Protein 4HPE (pdb70)

Nearest PDB structures (foldseek):
  4hpe-assembly4_D  TM=9.979E-01  e=3.459E-47  Clostridioides difficile 630
  4hpe-assembly2_B  TM=1.001E+00  e=4.977E-47  Clostridioides difficile 630
  4fdy-assembly2_B  TM=5.561E-01  e=5.856E-34  Staphylococcus aureus subsp. aureus Mu50
  8v3w-assembly1_b  TM=8.556E-01  e=1.035E-06  Clostridioides difficile
  8xud-assembly1_I  TM=8.449E-01  e=2.378E-06  Escherichia coli K-12

CATH classification: 1.10.530.10 (+1 more: 3.90.1720.10)

Organism: Clostridioides difficile (strain 630) (NCBI:txid272563)

B-factor: mean 50.08, std 15.59, range [21.88, 139.82]

Radius of gyration: 44.96 Å; Cα contacts (8 Å, |Δi|>4): 3256; chains: 6; bounding box: 81×116×144 Å

Foldseek 3Di:
DAAQDQLLFLLLCLCVLLVVLVNNVCSLLLSLCLCLPPSNPQQLSFQQVVVVHPTSPDGNVVNSNNLSNQLSVLVVLLVVLPAPESLQSQLCSQQPSVSSVQCSVPPSYDDVVSSQVSLCVVLVNDKDFAPDVVQCVVPNGIGRPGGGVRSVSSCNHVDDDPLLVQLCQLVVQRQPAADPPAQDPVRRHACSSSQNSSVSSVAHADSDLQSNQVQFDFDAQVPDAFNWKWFWADPDDDDDRTDAIDTDHDPQKFHRPGRTGMDRCPDPVNVVTTPGIGHHDD/DAAQDQLLQLLLVLCVLLVVLVNNVCSLLLSLCLCLPPSNPQQLSFQQVVVVHPTSPDGNVRNSNNLSNQLSVLVVLLVVLPAPESLQSQLCSQQPSVSSVQVSVVPNYDDVVSSQVSLCVVLVNDKDFAPDVVQCVVPNGIGRPGGGVRSVSSVNHVDDDPLLVQLCQLVVQRQPFADPPAQDPVRRHACSSSQNSSVSSVAHADSDLQSNQVQFDFDAQVPDAFNWKWFWADPDDDDDRTPDIDTDHDPQKFHRDGSTGMDRCPDPVNVVTTPGIGHHDD/DAAQDQLLFLLLVLCVLLVVLVNNVCSLLLSLLLCLVPSNPQQLSFQQVVVVHPTSPDGNVRNSNNLSNQLSVLVVLLVVLPAPESLQSQLCSQQPSVSSVQVSVPPSYDDVVSSQVVLCVVLVNAKDFAQDVVVCVVPNGIGRPGGGVRSVSSCNHVDDDLLLVQLCQLVVQNQPFADPPAQDPVRRHACSSSQNSSVSSVAHADSDLQSNQVQFDFDAQVPDAFQWKWFWADPDDDDDRTDAIDGDHDPQKFHRPGSTGMDRCVDPVNVVTTPGIGHHDD/DAAQDLLLFLLLCLCVLLVVLVNNVCSLLLSLCLCLPPSNPQQLSFQQVVVVHPTSPDGNVRNSNNLSNQLSVLVVLLVVLPAPESLQSQLCSQQPSVSSVQCSVVPSYDDVVSSQVSLCVVLVNDKDFAVDVVQCVVPNGIGRPGGGVRSVSSVNHVDDDDLLLVQLCQLVVQRQPAADPPAQDPVRRHACSSSQNSSVSSVAHADSDQQSNQVQFDFDAQVPDAFNWKWFWADPDDDPDGTDDIDTDHDPQKFHRPGRTGMDRCPDPVNVVTTPGIGHHDD/DAAQDQLLFLLLCLCVLLVVLVNNVCSLLLSLVLCLPPSNPQQLSFQQVVVVHPTSPDGNVVNSNNLSNQLSVLVVLLVVLPAPESLQSQLCSQQPSVSSVQCSVVPSYDDVVSSQVSLCVVLVNAKDFAQDVVQCVVPNGIGRPGGGVRSVSSVNHVDDDLLLVQLCQLVVQSQPAADPPAQDPVRRHACSSSQNSSVSSVAHADSDLQSNQVQFDFDAQVPDAFNWKWFWADPDDDPDRTDDIDTDHDPQKFHRDGSTGMDRCPDPVNVVTTPGITHHDD/DAAQDQLLFLLLVLCVLLVVLVNNVCSLLLSLLLCLPPVNPQQLSFQQVVVVHPTSPDGNVVNSNNLSNQLSVLVVLLVVLPAPESLQSQLCSQQPSVSSVQCSVVPSYDDVVSSQVSLCVVLVNAKDFAVDVVQCVVPNGIGRPGGGVRSVSSVNHVDDDLLLVQLCQLVVQRQPFADPPAQDPVRRHACSSSQNSSVSSVAHADSDLQSNQVQFDFDAQVPDAFNKKWFWADPDDDPHRTDAIDTDHDPQKFHRDGSTGMDRCVDPVNVVGTPGIGHHDD

Secondary structure (DSSP, 8-state):
-----HHHHTT---HHHHHHTT-GGGHHHHHHHHHHHTTT-SS----TGGGT--TT-S-HHHHHHHHHHHHHHHHHHHHHTT---HHHHHHHHHH-THHHHHHHTTTSS--HHHHHHHHHHHHTS-EEE---HHHHHHHSSEEESS---HHHHHHTT----HHHHH---GGGGTTPPP-TT-EETTTEE--HHHHHHHHHTT----SSHHHHHHTSEEE-GGG--BTBEEEEE-SSS-SSSEEEEEE--STT--B--SSSB---TTSHHHHHHEEEEEEPP-/-----HHHHTT---HHHHHHTT-GGGHHHHHHHHHHHHTT-SS----TGGGT--TT-S-HHHHHHHHHHHHHHHHHHHHHTT---HHHHHHHHHH-THHHHHHHTTTSS--HHHHHHHHHHHHTS-EEE---HHHHHHHSSEEESS---HHHHHHTT----HHHHH---GGGGTTPPP-TT-EETTTEE--HHHHHHHHHTT----SSHHHHHHTSEEE-GGG--TTSEEEEE-SSS-SSSEEEEEE--STT--B--SSSB---TTSHHHHHHEEEEEEPP-/-----HHHHTT---HHHHHHTT-GGGHHHHHHHHHHHHTT-SS----TGGGT--TT-S-HHHHHHHHHHHHHHHHHHHHHTT---HHHHHHHHHH-THHHHHHHTTTSS--HHHHHHHHHHHHTS-EEE---HHHHHHHSSEEESS---HHHHHHTT----HHHHH---GGGGTTPPP-TT-EETTTEE--HHHHHHHHHTT----SSHHHHHHTSEEE-GGG--TT-EEEEE-SSS-SSSEEEEEE--STT--B--SSSB---TTSHHHHHHEEEEEEPP-/-----HHHHTT---HHHHHHTT-GGGHHHHHHHHHHHHTT-SS----TGGGT--TT-S-HHHHHHHHHHHHHHHHHHHHHTT---HHHHHHHHHH-THHHHHHHTTTSS--HHHHHHHHHHHHTS-EEE---HHHHHHHSSEEESS---HHHHHHTT-----HHHHH---GGGGTTPPP-TT-EETTTEE--HHHHHHHHHTT----SSHHHHHHTSEEE-GGG--TT-EEEEE-SSS-SSSEEEEEE--STT--B--SSSB---TTSHHHHHHEEEEEEPP-/-----HHHHTT---HHHHHHTT-GGGHHHHHHHHHHHTTT-SS----TGGGT--TT-S-HHHHHHHHHHHHHHHHHHHHHTT---HHHHHHHHHH-THHHHHHHTTTSS--HHHHHHHHHHHHTS-EEE---HHHHHHHSSEEESS---HHHHHHTT----HHHHH---GGGGTTPPP-TT-EETTTEE--HHHHHHHHHTT----SSHHHHHHTSEEE-GGG--TT-EEEEE-SSS-SSSEEEEEE--STT--B--SSSB---TTSHHHHHHEEEEEEPP-/-----HHHHTT---HHHHHHTT-GGGHHHHHHHHHHHHTT-SS----TGGGT--TT-S-HHHHHHHHHHHHHHHHHHHHHTT---HHHHHHHHHH-THHHHHHHTTTSS--HHHHHHHHHHHHTS-EEE---HHHHHHHSSEEESS---HHHHHHTT----HHHHH---GGGGTTPPP-TT-EETTTEE--HHHHHHHHHTT----SSHHHHHHTSEEE-GGG--TT-EEEEESSSS-SSSEEEEEE--STT--B--SSSB---TTSHHHHHHEEEEEEPP-

InterPro domains:
  IPR000064 Endopeptidase, NLPC/P60 domain [PF00877] (226-332)
  IPR000064 Endopeptidase, NLPC/P60 domain [PS51935] (211-334)
  IPR023346 Lysozyme-like domain superfamily [SSF53955] (53-157)
  IPR038765 Papain-like cysteine peptidase superfamily [SSF54001] (206-334)
  IPR047194 CwlT-like, lysozyme domain [PF13702] (49-203)
  IPR047194 CwlT-like, lysozyme domain [cd16891] (54-204)
  IPR051202 Peptidase C40 [PTHR47053] (14-334)

Sequence (1693 aa):
TGNLSAEVLKHQPVEKYARENGISEYVNVLLAIIQVESGGTAEDVQQSSESLGLPPNSLDTESSIKQGCKYFASLLSSSKNQGIDDLNVAIQSYNYGGGYVGYVAGKGKKHTFNLAESFAREKSGGKKVTYTNPIAVAKNGGWRWNYGNFYVELVNQYLTSGELA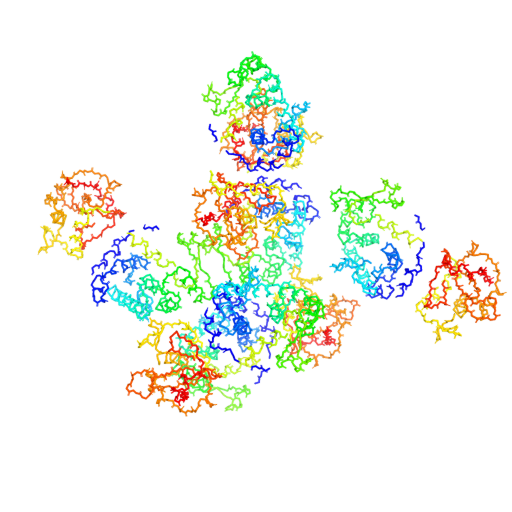QKVNEALKYQGWKYVYGGSNPNTSFDSGLTQWCYGKAGISLPRTAQAQYDATQHLPLSQAKAGDLVFFHSTYNAGSYVTHVGIYVGNNQYHAGDPIGYADLSSSYWQQHLIGAGRVKQTGNLSAEVLKHQPVEKYARENGISEYVNVLLAIIQVESGGTAEDVQQSSESLGLPPNSLDTESSIKQGCKYFASLLSSSKNQGIDDLNVAIQSYNYGGGYVGYVAGKGKKHTFNLAESFAREKSGGKKVTYTNPIAVAKNGGWRWNYGNFYVELVNQYLTSGELAQKVNEALKYQGWKYVYGGSNPNTSFDSGLTQWCYGKAGISLPRTAQAQYDATQHLPLSQAKAGDLVFFHSTYNAGSYVTHVGIYVGNNQYHAGDPIGYADLSSSYWQQHLIGAGRVKQTGNLSAEVLKHQPVEKYARENGISEYVNVLLAIIQVESGGTAEDVQQSSESLGLPPNSLDTESSIKQGCKYFASLLSSSKNQGIDDLNVAIQSYNYGGGYVGYVAGKGKKHTFNLAESFAREKSGGKKVTYTNPIAVAKNGGWRWNYGNFYVELVNQYLTSGELAQKVNEALKYQGWKYVYGGSNPNTSFDSGLTQWCYGKAGISLPRTAQAQYDATQHLPLSQAKAGDLVFFHSTYNAGSYVTHVGIYVGNNQYHAGDPIGYADLSSSYWQQHLIGAGRVKQTGNLSAEEVLKHQPVEKYARENGISEYVNVLLAIIQVESGGTAEDVQSSESLGLPPNSLDTESSIKQGCKYFASLLSSSKNQGIDDLNVAIQSYNYGGGYVGYVAGKGKKHTFNLAESFAREKSGGKKVTYTNPIAVAKNGGWRWNYGNFYVELVNQYLTVSGELAQKVNEALKYQGWKYVYGGSNPNTSFDSGLTQWCYGKAGISLPRTAQAQYDATQHLPLSQAKAGDLVFFHSTYNAGSYVTHVGIYVGNNQYHAGDPIGYADLSSSYWQQHLIGAGRVKQTGNLSAEEVLKHQPVEKYARENGISEYVNVLLAIIQVESGGTAEDVQSSESLGLPPNSLDTESSIKQGCKYFASLLSSSKNQGIDDLNVAIQSYNYGGGYVGYVAGKGKKHTFNLAESFAREKSGGKKVTYTNPIAVAKNGGWRWNYGNFYVELVNQYLTSGELAQKVNEALKYQGWKYVYGGSNPNTSFDSGLTQWCYGKAGISLPRTAQAQYDATQHLPLSQAKAGDLVFFHSTYNAGSYVTHVGIYVGNNQYHAGDPIGYADLSSSYWQQHLIGAGRVKQTGNLSAEVLKHQPVEKYARENGISEYVNVLLAIIQVESGGTAEDVQQSSESLGLPPNSLDTESSIKQGCKYFASLLSSSKNQGIDDLNVAIQSYNYGGGYVGYVAGKGKKHTFNLAESFAREKSGGKKVTYTNPIAVAKNGGWRWNYGNFYVELVNQYLTSGELAQKVNEALKYQGWKYVYGGSNPNTSFDSGLTQWCYGKAGISLPRTAQAQYDATQHLPLSQAKAGDLVFFHSTYNAGSYVTHVGIYVGNNQYHAGDPIGYADLSSSYWQQHLIGAGRVKQ

Solvent-accessible surface area: 75459 Å² total

Structure (mmCIF, N/CA/C/O backbone):
data_4HPE
#
_entry.id   4HPE
#
_cell.length_a   65.522
_cell.length_b   101.211
_cell.length_c   101.436
_cell.angle_alpha   109.710
_cell.angle_beta   108.860
_cell.angle_gamma   101.360
#
_symmetry.space_group_name_H-M   'P 1'
#
loop_
_entity.id
_entity.type
_entity.pdbx_description
1 polymer 'Putative cell wall hydrolase Tn916-like,CTn1-Orf17'
2 non-polymer 'CHLORIDE ION'
3 non-polymer GLYCEROL
4 water water
#
loop_
_atom_site.group_PDB
_atom_site.id
_atom_site.type_symbol
_atom_site.label_atom_id
_atom_site.label_alt_id
_atom_site.label_comp_id
_atom_site.label_asym_id
_atom_site.label_entity_id
_atom_site.label_seq_id
_atom_site.pdbx_PDB_ins_code
_atom_site.Cartn_x
_atom_site.Cartn_y
_atom_site.Cartn_z
_atom_site.occupancy
_atom_site.B_iso_or_equiv
_atom_site.auth_seq_id
_atom_site.auth_comp_id
_atom_site.auth_asym_id
_atom_site.auth_atom_id
_atom_site.pdbx_PDB_model_num
ATOM 1 N N . THR A 1 16 ? 57.175 -1.991 -64.772 1.00 73.26 43 THR A N 1
ATOM 2 C CA . THR A 1 16 ? 56.825 -0.952 -65.741 1.00 73.19 43 THR A CA 1
ATOM 3 C C . THR A 1 16 ? 56.855 0.429 -65.058 1.00 76.40 43 THR A C 1
ATOM 4 O O . THR A 1 16 ? 56.066 0.713 -64.150 1.00 75.90 43 THR A O 1
ATOM 6 N N . GLY A 1 17 ? 57.799 1.252 -65.494 1.00 72.42 44 GLY A N 1
ATOM 7 C CA . GLY A 1 17 ? 58.021 2.592 -64.961 1.00 71.47 44 GLY A CA 1
ATOM 8 C C . GLY A 1 17 ? 56.952 3.608 -65.304 1.00 73.25 44 GLY A C 1
ATOM 9 O O . GLY A 1 17 ? 56.297 3.513 -66.348 1.00 72.62 44 GLY A O 1
ATOM 18 N N . ASN A 1 19 ? 55.737 8.139 -64.401 1.00 62.03 46 ASN A N 1
ATOM 19 C CA . ASN A 1 19 ? 56.120 9.524 -64.127 1.00 60.20 46 ASN A CA 1
ATOM 20 C C . ASN A 1 19 ? 55.253 10.125 -62.996 1.00 59.02 46 ASN A C 1
ATOM 21 O O . ASN A 1 19 ? 54.056 9.812 -62.907 1.00 59.10 46 ASN A O 1
ATOM 26 N N . LEU A 1 20 ? 55.867 10.970 -62.127 1.00 50.89 47 LEU A N 1
ATOM 27 C CA . LEU A 1 20 ? 55.171 11.627 -61.009 1.00 48.15 47 LEU A CA 1
ATOM 28 C C . LEU A 1 20 ? 54.270 12.743 -61.522 1.00 47.30 47 LEU A C 1
ATOM 29 O O . LEU A 1 20 ? 54.687 13.512 -62.388 1.00 46.08 47 LEU A O 1
ATOM 34 N N . SER A 1 21 ? 53.059 12.857 -60.957 1.00 41.23 48 SER A N 1
ATOM 35 C CA . SER A 1 21 ? 52.106 13.873 -61.374 1.00 40.86 48 SER A CA 1
ATOM 36 C C . SER A 1 21 ? 52.437 15.245 -60.812 1.00 46.78 48 SER A C 1
ATOM 37 O O . SER A 1 21 ? 53.175 15.358 -59.842 1.00 48.12 48 SER A O 1
ATOM 40 N N . ALA A 1 22 ? 51.897 16.299 -61.433 1.00 43.78 49 ALA A N 1
ATOM 41 C CA . ALA A 1 22 ? 52.124 17.678 -61.002 1.00 43.19 49 ALA A CA 1
ATOM 42 C C . ALA A 1 22 ? 51.525 17.916 -59.616 1.00 46.81 49 ALA A C 1
ATOM 43 O O . ALA A 1 22 ? 52.069 18.705 -58.857 1.00 46.02 49 ALA A O 1
ATOM 45 N N . GLU A 1 23 ? 50.453 17.183 -59.264 1.00 44.23 50 GLU A N 1
ATOM 46 C CA . GLU A 1 23 ? 49.796 17.273 -57.953 1.00 44.38 50 GLU A CA 1
ATOM 47 C C . GLU A 1 23 ? 50.736 16.859 -56.831 1.00 46.62 50 GLU A C 1
ATOM 48 O O . GLU A 1 23 ? 50.682 17.446 -55.770 1.00 47.58 50 GLU A O 1
ATOM 54 N N . VAL A 1 24 ? 51.595 15.852 -57.078 1.00 41.64 51 VAL A N 1
ATOM 55 C CA . VAL A 1 24 ? 52.601 15.298 -56.171 1.00 40.06 51 VAL A CA 1
ATOM 56 C C . VAL A 1 24 ? 53.825 16.218 -56.161 1.00 43.31 51 VAL A C 1
ATOM 57 O O . VAL A 1 24 ? 54.247 16.649 -55.094 1.00 44.05 51 VAL A O 1
ATOM 61 N N . LEU A 1 25 ? 54.347 16.573 -57.348 1.00 39.95 52 LEU A N 1
ATOM 62 C CA . LEU A 1 25 ? 55.540 17.426 -57.546 1.00 40.04 52 LEU A CA 1
ATOM 63 C C . LEU A 1 25 ? 55.426 18.804 -56.885 1.00 45.86 52 LEU A C 1
ATOM 64 O O . LEU A 1 25 ? 56.468 19.362 -56.518 1.00 47.38 52 LEU A O 1
ATOM 69 N N . LYS A 1 26 ? 54.184 19.346 -56.690 1.00 41.83 53 LYS A N 1
ATOM 70 C CA . LYS A 1 26 ? 53.994 20.655 -56.033 1.00 41.71 53 LYS A CA 1
ATOM 71 C C . LYS A 1 26 ? 54.427 20.588 -54.559 1.00 47.42 53 LYS A C 1
ATOM 72 O O . LYS A 1 26 ? 54.742 21.626 -53.985 1.00 51.71 53 LYS A O 1
ATOM 78 N N . HIS A 1 27 ? 54.490 19.375 -53.972 1.00 40.64 54 HIS A N 1
ATOM 79 C CA . HIS A 1 27 ? 54.869 19.171 -52.568 1.00 39.82 54 HIS A CA 1
ATOM 80 C C . HIS A 1 27 ? 56.384 19.034 -52.356 1.00 44.46 54 HIS A C 1
ATOM 81 O O . HIS A 1 27 ? 56.822 18.994 -51.202 1.00 44.88 54 HIS A O 1
ATOM 88 N N . GLN A 1 28 ? 57.168 18.969 -53.453 1.00 40.24 55 GLN A N 1
ATOM 89 C CA . GLN A 1 28 ? 58.622 18.788 -53.434 1.00 40.32 55 GLN A CA 1
ATOM 90 C C . GLN A 1 28 ? 59.368 19.836 -52.562 1.00 45.89 55 GLN A C 1
ATOM 91 O O . GLN A 1 28 ? 60.189 19.396 -51.765 1.00 46.34 55 GLN A O 1
ATOM 97 N N . PRO A 1 29 ? 59.139 21.175 -52.640 1.00 44.73 56 PRO A N 1
ATOM 98 C CA . PRO A 1 29 ? 59.896 22.088 -51.755 1.00 45.36 56 PRO A CA 1
ATOM 99 C C . PRO A 1 29 ? 59.717 21.760 -50.263 1.00 49.21 56 PRO A C 1
ATOM 100 O O . PRO A 1 29 ? 60.692 21.777 -49.519 1.00 47.96 56 PRO A O 1
ATOM 112 N N . VAL A 1 31 ? 58.775 18.742 -49.078 1.00 45.95 58 VAL A N 1
ATOM 113 C CA . VAL A 1 31 ? 59.348 17.410 -48.872 1.00 44.92 58 VAL A CA 1
ATOM 114 C C . VAL A 1 31 ? 60.878 17.530 -48.661 1.00 48.15 58 VAL A C 1
ATOM 115 O O . VAL A 1 31 ? 61.408 16.866 -47.776 1.00 46.52 58 VAL A O 1
ATOM 119 N N . GLU A 1 32 ? 61.555 18.402 -49.439 1.00 44.94 59 GLU A N 1
ATOM 120 C CA . GLU A 1 32 ? 62.992 18.620 -49.335 1.00 46.08 59 GLU A CA 1
ATOM 121 C C . GLU A 1 32 ? 63.353 19.272 -48.008 1.00 51.58 59 GLU A C 1
ATOM 122 O O . GLU A 1 32 ? 64.389 18.919 -47.424 1.00 52.52 59 GLU A O 1
ATOM 128 N N . LYS A 1 33 ? 62.475 20.177 -47.508 1.00 46.76 60 LYS A N 1
ATOM 129 C CA . LYS A 1 33 ? 62.653 20.869 -46.230 1.00 46.96 60 LYS A CA 1
ATOM 130 C C . LYS A 1 33 ? 62.724 19.860 -45.061 1.00 51.15 60 LYS A C 1
ATOM 131 O O . LYS A 1 33 ? 63.722 19.847 -44.334 1.00 50.67 60 LYS A O 1
ATOM 137 N N . TYR A 1 34 ? 61.692 18.987 -44.925 1.00 47.55 61 TYR A N 1
ATOM 138 C CA . TYR A 1 34 ? 61.595 18.016 -43.833 1.00 47.12 61 TYR A CA 1
ATOM 139 C C . TYR A 1 34 ? 62.491 16.797 -44.033 1.00 52.24 61 TYR A C 1
ATOM 140 O O . TYR A 1 34 ? 62.854 16.154 -43.033 1.00 52.94 61 TYR A O 1
ATOM 149 N N . ALA A 1 35 ? 62.899 16.496 -45.285 1.00 47.98 62 ALA A N 1
ATOM 150 C CA . ALA A 1 35 ? 63.846 15.394 -45.535 1.00 47.53 62 ALA A CA 1
ATOM 151 C C . ALA A 1 35 ? 65.229 15.807 -44.992 1.00 52.39 62 ALA A C 1
ATOM 152 O O . ALA A 1 35 ? 65.902 15.008 -44.339 1.00 51.41 62 ALA A O 1
ATOM 154 N N . ARG A 1 36 ? 65.595 17.097 -45.205 1.00 50.30 63 ARG A N 1
ATOM 155 C CA . ARG A 1 36 ? 66.835 17.734 -44.753 1.00 51.66 63 ARG A CA 1
ATOM 156 C C . ARG A 1 36 ? 66.885 17.773 -43.224 1.00 55.91 63 ARG A C 1
ATOM 157 O O . ARG A 1 36 ? 67.927 17.454 -42.641 1.00 57.47 63 ARG A O 1
ATOM 165 N N . GLU A 1 37 ? 65.745 18.135 -42.582 1.00 50.65 64 GLU A N 1
ATOM 166 C CA . GLU A 1 37 ? 65.593 18.216 -41.125 1.00 50.36 64 GLU A CA 1
ATOM 167 C C . GLU A 1 37 ? 65.728 16.844 -40.468 1.00 54.28 64 GLU A C 1
ATOM 168 O O . GLU A 1 37 ? 66.114 16.783 -39.306 1.00 55.08 64 GLU A O 1
ATOM 174 N N . ASN A 1 38 ? 65.429 15.746 -41.209 1.00 49.70 65 ASN A N 1
ATOM 175 C CA . ASN A 1 38 ? 65.513 14.368 -40.704 1.00 48.46 65 ASN A CA 1
ATOM 176 C C . ASN A 1 38 ? 66.727 13.584 -41.286 1.00 50.50 65 ASN A C 1
ATOM 177 O O . ASN A 1 38 ? 66.813 12.378 -41.115 1.00 50.52 65 ASN A O 1
ATOM 182 N N . GLY A 1 39 ? 67.654 14.283 -41.927 1.00 47.52 66 GLY A N 1
ATOM 183 C CA . GLY A 1 39 ? 68.864 13.711 -42.510 1.00 46.98 66 GLY A CA 1
ATOM 184 C C . GLY A 1 39 ? 68.652 12.672 -43.596 1.00 49.83 66 GLY A C 1
ATOM 185 O O . GLY A 1 39 ? 69.472 11.756 -43.739 1.00 48.94 66 GLY A O 1
ATOM 186 N N . ILE A 1 40 ? 67.553 12.806 -44.388 1.00 45.73 67 ILE A N 1
ATOM 187 C CA . ILE A 1 40 ? 67.195 11.859 -45.457 1.00 43.48 67 ILE A CA 1
ATOM 188 C C . ILE A 1 40 ? 66.950 12.585 -46.820 1.00 44.94 67 ILE A C 1
ATOM 189 O O . ILE A 1 40 ? 66.146 12.122 -47.630 1.00 41.23 67 ILE A O 1
ATOM 194 N N . SER A 1 41 ? 67.714 13.664 -47.094 1.00 43.54 68 SER A N 1
ATOM 195 C CA . SER A 1 41 ? 67.663 14.439 -48.331 1.00 44.68 68 SER A CA 1
ATOM 196 C C . SER A 1 41 ? 67.908 13.595 -49.588 1.00 52.70 68 SER A C 1
ATOM 197 O O . SER A 1 41 ? 67.434 13.965 -50.668 1.00 54.65 68 SER A O 1
ATOM 200 N N . GLU A 1 42 ? 68.647 12.476 -49.463 1.00 48.26 69 GLU A N 1
ATOM 201 C CA . GLU A 1 42 ? 68.937 11.603 -50.607 1.00 47.85 69 GLU A CA 1
ATOM 202 C C . GLU A 1 42 ? 67.714 10.754 -51.006 1.00 51.09 69 GLU A C 1
ATOM 203 O O . GLU A 1 42 ? 67.724 10.154 -52.084 1.00 49.56 69 GLU A O 1
ATOM 209 N N . TYR A 1 43 ? 66.653 10.738 -50.158 1.00 47.55 70 TYR A N 1
ATOM 210 C CA . TYR A 1 43 ? 65.456 9.934 -50.367 1.00 45.44 70 TYR A CA 1
ATOM 211 C C . TYR A 1 43 ? 64.224 10.753 -50.755 1.00 45.81 70 TYR A C 1
ATOM 212 O O . TYR A 1 43 ? 63.119 10.207 -50.759 1.00 45.66 70 TYR A O 1
ATOM 221 N N . VAL A 1 44 ? 64.406 12.022 -51.153 1.00 40.68 71 VAL A N 1
ATOM 222 C CA . VAL A 1 44 ? 63.305 12.905 -51.583 1.00 38.72 71 VAL A CA 1
ATOM 223 C C . VAL A 1 44 ? 62.485 12.207 -52.716 1.00 40.46 71 VAL A C 1
ATOM 224 O O . VAL A 1 44 ? 61.249 12.178 -52.643 1.00 38.47 71 VAL A O 1
ATOM 228 N N . ASN A 1 45 ? 63.170 11.587 -53.694 1.00 36.65 72 ASN A N 1
ATOM 229 C CA . ASN A 1 45 ? 62.525 10.839 -54.777 1.00 37.07 72 ASN A CA 1
ATOM 230 C C . ASN A 1 45 ? 61.638 9.694 -54.236 1.00 41.99 72 ASN A C 1
ATOM 231 O O . ASN A 1 45 ? 60.525 9.510 -54.741 1.00 42.68 72 ASN A O 1
ATOM 236 N N . VAL A 1 46 ? 62.112 8.939 -53.207 1.00 36.81 73 VAL A N 1
ATOM 237 C CA . VAL A 1 46 ? 61.340 7.847 -52.579 1.00 35.77 73 VAL A CA 1
ATOM 238 C C . VAL A 1 46 ? 60.080 8.447 -51.853 1.00 39.10 73 VAL A C 1
ATOM 239 O O . VAL A 1 46 ? 58.988 7.876 -51.918 1.00 38.03 73 VAL A O 1
ATOM 243 N N . LEU A 1 47 ? 60.265 9.572 -51.152 1.00 36.04 74 LEU A N 1
ATOM 244 C CA . LEU A 1 47 ? 59.223 10.247 -50.377 1.00 36.13 74 LEU A CA 1
ATOM 245 C C . LEU A 1 47 ? 58.125 10.793 -51.280 1.00 40.00 74 LEU A C 1
ATOM 246 O O . LEU A 1 47 ? 56.959 10.748 -50.897 1.00 38.77 74 LEU A O 1
ATOM 251 N N . LEU A 1 48 ? 58.491 11.300 -52.472 1.00 38.28 75 LEU A N 1
ATOM 252 C CA . LEU A 1 48 ? 57.543 11.796 -53.462 1.00 37.99 75 LEU A CA 1
ATOM 253 C C . LEU A 1 48 ? 56.793 10.635 -54.136 1.00 41.74 75 LEU A C 1
ATOM 254 O O . LEU A 1 48 ? 55.607 10.783 -54.464 1.00 42.69 75 LEU A O 1
ATOM 259 N N . ALA A 1 49 ? 57.464 9.480 -54.322 1.00 37.09 76 ALA A N 1
ATOM 260 C CA . ALA A 1 49 ? 56.860 8.253 -54.884 1.00 35.07 76 ALA A CA 1
ATOM 261 C C . ALA A 1 49 ? 55.815 7.684 -53.895 1.00 37.76 76 ALA A C 1
ATOM 262 O O . ALA A 1 49 ? 54.788 7.124 -54.311 1.00 36.03 76 ALA A O 1
ATOM 264 N N . ILE A 1 50 ? 56.083 7.863 -52.578 1.00 33.70 77 ILE A N 1
ATOM 265 C CA . ILE A 1 50 ? 55.220 7.430 -51.491 1.00 32.70 77 ILE A CA 1
ATOM 266 C C . ILE A 1 50 ? 53.955 8.307 -51.529 1.00 38.55 77 ILE A C 1
ATOM 267 O O . ILE A 1 50 ? 52.862 7.760 -51.555 1.00 41.16 77 ILE A O 1
ATOM 272 N N . ILE A 1 51 ? 54.098 9.628 -51.647 1.00 34.71 78 ILE A N 1
ATOM 273 C CA . ILE A 1 51 ? 52.961 10.563 -51.767 1.00 34.62 78 ILE A CA 1
ATOM 274 C C . ILE A 1 51 ? 52.092 10.135 -52.962 1.00 38.17 78 ILE A C 1
ATOM 275 O O . ILE A 1 51 ? 50.902 9.877 -52.775 1.00 38.09 78 ILE A O 1
ATOM 280 N N . GLN A 1 52 ? 52.709 9.952 -54.141 1.00 34.51 79 GLN A N 1
ATOM 281 C CA . GLN A 1 52 ? 52.025 9.478 -55.361 1.00 33.86 79 GLN A CA 1
ATOM 282 C C . GLN A 1 52 ? 51.189 8.207 -55.119 1.00 39.30 79 GLN A C 1
ATOM 283 O O . GLN A 1 52 ? 50.015 8.159 -55.482 1.00 40.68 79 GLN A O 1
ATOM 289 N N . VAL A 1 53 ? 51.805 7.189 -54.521 1.00 35.94 80 VAL A N 1
ATOM 290 C CA . VAL A 1 53 ? 51.186 5.901 -54.233 1.00 34.85 80 VAL A CA 1
ATOM 291 C C . VAL A 1 53 ? 50.108 6.069 -53.146 1.00 36.86 80 VAL A C 1
ATOM 292 O O . VAL A 1 53 ? 49.015 5.501 -53.287 1.00 34.08 80 VAL A O 1
ATOM 296 N N . GLU A 1 54 ? 50.381 6.912 -52.118 1.00 34.22 81 GLU A N 1
ATOM 297 C CA . GLU A 1 54 ? 49.465 7.103 -50.990 1.00 34.06 81 GLU A CA 1
ATOM 298 C C . GLU A 1 54 ? 48.220 7.938 -51.257 1.00 37.98 81 GLU A C 1
ATOM 299 O O . GLU A 1 54 ? 47.180 7.593 -50.693 1.00 39.28 81 GLU A O 1
ATOM 305 N N . SER A 1 55 ? 48.319 9.065 -52.008 1.00 31.95 82 SER A N 1
ATOM 306 C CA . SER A 1 55 ? 47.193 9.983 -52.153 1.00 31.51 82 SER A CA 1
ATOM 307 C C . SER A 1 55 ? 47.117 10.641 -53.489 1.00 38.84 82 SER A C 1
ATOM 308 O O . SER A 1 55 ? 46.139 11.363 -53.761 1.00 38.95 82 SER A O 1
ATOM 311 N N . GLY A 1 56 ? 48.180 10.485 -54.277 1.00 36.27 83 GLY A N 1
ATOM 312 C CA . GLY A 1 56 ? 48.281 11.132 -55.572 1.00 37.06 83 GLY A CA 1
ATOM 313 C C . GLY A 1 56 ? 48.422 12.628 -55.455 1.00 42.17 83 GLY A C 1
ATOM 314 O O . GLY A 1 56 ? 48.221 13.338 -56.435 1.00 42.63 83 GLY A O 1
ATOM 315 N N . GLY A 1 57 ? 48.781 13.076 -54.252 1.00 41.38 84 GLY A N 1
ATOM 316 C CA . GLY A 1 57 ? 49.034 14.456 -53.869 1.00 42.45 84 GLY A CA 1
ATOM 317 C C . GLY A 1 57 ? 47.820 15.320 -53.638 1.00 48.40 84 GLY A C 1
ATOM 318 O O . GLY A 1 57 ? 47.973 16.515 -53.370 1.00 49.52 84 GLY A O 1
ATOM 319 N N . THR A 1 58 ? 46.618 14.722 -53.687 1.00 45.94 85 THR A N 1
ATOM 320 C CA . THR A 1 58 ? 45.346 15.453 -53.613 1.00 47.20 85 THR A CA 1
ATOM 321 C C . THR A 1 58 ? 44.619 15.357 -52.263 1.00 50.21 85 THR A C 1
ATOM 322 O O . THR A 1 58 ? 43.592 16.012 -52.075 1.00 52.49 85 THR A O 1
ATOM 326 N N . ALA A 1 59 ? 45.116 14.565 -51.340 1.00 44.64 86 ALA A N 1
ATOM 327 C CA . ALA A 1 59 ? 44.491 14.481 -50.017 1.00 44.07 86 ALA A CA 1
ATOM 328 C C . ALA A 1 59 ? 45.253 15.402 -49.092 1.00 48.72 86 ALA A C 1
ATOM 329 O O . ALA A 1 59 ? 46.474 15.511 -49.250 1.00 48.72 86 ALA A O 1
ATOM 331 N N . GLU A 1 60 ? 44.551 16.095 -48.148 1.00 44.50 87 GLU A N 1
ATOM 332 C CA . GLU A 1 60 ? 45.174 16.994 -47.165 1.00 44.14 87 GLU A CA 1
ATOM 333 C C . GLU A 1 60 ? 46.356 16.264 -46.474 1.00 46.76 87 GLU A C 1
ATOM 334 O O . GLU A 1 60 ? 47.465 16.787 -46.452 1.00 46.36 87 GLU A O 1
ATOM 340 N N . ASP A 1 61 ? 46.132 15.024 -46.009 1.00 42.41 88 ASP A N 1
ATOM 341 C CA . ASP A 1 61 ? 47.179 14.168 -45.440 1.00 41.95 88 ASP A CA 1
ATOM 342 C C . ASP A 1 61 ? 47.879 13.469 -46.645 1.00 46.49 88 ASP A C 1
ATOM 343 O O . ASP A 1 61 ? 47.597 12.304 -46.930 1.00 46.33 88 ASP A O 1
ATOM 348 N N . VAL A 1 62 ? 48.749 14.208 -47.378 1.00 42.82 89 VAL A N 1
ATOM 349 C CA . VAL A 1 62 ? 49.406 13.754 -48.620 1.00 42.00 89 VAL A CA 1
ATOM 350 C C . VAL A 1 62 ? 50.228 12.475 -48.445 1.00 44.76 89 VAL A C 1
ATOM 351 O O . VAL A 1 62 ? 50.227 11.616 -49.345 1.00 45.50 89 VAL A O 1
ATOM 363 N N . GLN A 1 64 ? 49.677 10.272 -46.007 1.00 41.59 91 GLN A N 1
ATOM 364 C CA A GLN A 1 64 ? 48.818 9.352 -45.249 0.50 41.24 91 GLN A CA 1
ATOM 365 C CA B GLN A 1 64 ? 48.842 9.311 -45.270 0.50 41.06 91 GLN A CA 1
ATOM 366 C C . GLN A 1 64 ? 49.595 8.850 -44.020 1.00 46.06 91 GLN A C 1
ATOM 367 O O . GLN A 1 64 ? 49.648 7.651 -43.723 1.00 46.06 91 GLN A O 1
ATOM 378 N N . SER A 1 65 ? 50.210 9.815 -43.295 1.00 43.88 92 SER A N 1
ATOM 379 C CA . SER A 1 65 ? 51.041 9.571 -42.122 1.00 43.54 92 SER A CA 1
ATOM 380 C C . SER A 1 65 ? 50.303 9.747 -40.769 1.00 49.81 92 SER A C 1
ATOM 381 O O . SER A 1 65 ? 50.948 9.673 -39.718 1.00 49.27 92 SER A O 1
ATOM 384 N N . SER A 1 66 ? 48.965 9.897 -40.785 1.00 49.16 93 SER A N 1
ATOM 385 C CA . SER A 1 66 ? 48.190 10.062 -39.546 1.00 50.89 93 SER A CA 1
ATOM 386 C C . SER A 1 66 ? 48.260 8.820 -38.643 1.00 56.35 93 SER A C 1
ATOM 387 O O . SER A 1 66 ? 48.505 8.957 -37.439 1.00 57.75 93 SER A O 1
ATOM 390 N N . GLU A 1 67 ? 48.082 7.623 -39.218 1.00 52.54 94 GLU A N 1
ATOM 391 C CA . GLU A 1 67 ? 48.080 6.357 -38.467 1.00 52.86 94 GLU A CA 1
ATOM 392 C C . GLU A 1 67 ? 49.443 6.073 -37.808 1.00 56.90 94 GLU A C 1
ATOM 393 O O . GLU A 1 67 ? 49.477 5.500 -36.715 1.00 58.15 94 GLU A O 1
ATOM 399 N N . SER A 1 68 ? 50.549 6.503 -38.444 1.00 52.83 95 SER A N 1
ATOM 400 C CA . SER A 1 68 ? 51.912 6.348 -37.927 1.00 52.68 95 SER A CA 1
ATOM 401 C C . SER A 1 68 ? 52.115 7.162 -36.640 1.00 57.43 95 SER A C 1
ATOM 402 O O . SER A 1 68 ? 53.044 6.901 -35.867 1.00 56.49 95 SER A O 1
ATOM 405 N N . LEU A 1 69 ? 51.250 8.156 -36.433 1.00 55.35 96 LEU A N 1
ATOM 406 C CA . LEU A 1 69 ? 51.266 9.012 -35.257 1.00 56.58 96 LEU A CA 1
ATOM 407 C C . LEU A 1 69 ? 50.135 8.585 -34.285 1.00 61.71 96 LEU A C 1
ATOM 408 O O . LEU A 1 69 ? 49.830 9.304 -33.334 1.00 62.63 96 LEU A O 1
ATOM 413 N N . GLY A 1 70 ? 49.553 7.403 -34.529 1.00 58.79 97 GLY A N 1
ATOM 414 C CA . GLY A 1 70 ? 48.460 6.832 -33.739 1.00 59.40 97 GLY A CA 1
ATOM 415 C C . GLY A 1 70 ? 47.208 7.694 -33.734 1.00 63.78 97 GLY A C 1
ATOM 416 O O . GLY A 1 70 ? 46.479 7.749 -32.731 1.00 64.96 97 GLY A O 1
ATOM 417 N N . LEU A 1 71 ? 46.974 8.404 -34.858 1.00 57.78 98 LEU A N 1
ATOM 418 C CA . LEU A 1 71 ? 45.842 9.305 -35.032 1.00 56.05 98 LEU A CA 1
ATOM 419 C C . LEU A 1 71 ? 44.832 8.704 -36.002 1.00 56.21 98 LEU A C 1
ATOM 420 O O . LEU A 1 71 ? 45.238 7.869 -36.812 1.00 53.04 98 LEU A O 1
ATOM 425 N N . PRO A 1 72 ? 43.517 9.089 -35.958 1.00 53.69 99 PRO A N 1
ATOM 426 C CA . PRO A 1 72 ? 42.558 8.555 -36.953 1.00 53.41 99 PRO A CA 1
ATOM 427 C C . PRO A 1 72 ? 42.978 8.877 -38.391 1.00 58.54 99 PRO A C 1
ATOM 428 O O . PRO A 1 72 ? 43.679 9.879 -38.606 1.00 59.16 99 PRO A O 1
ATOM 432 N N . PRO A 1 73 ? 42.553 8.082 -39.402 1.00 53.94 100 PRO A N 1
ATOM 433 C CA . PRO A 1 73 ? 42.909 8.430 -40.788 1.00 52.69 100 PRO A CA 1
ATOM 434 C C . PRO A 1 73 ? 42.502 9.863 -41.159 1.00 54.04 100 PRO A C 1
ATOM 435 O O . PRO A 1 73 ? 41.451 10.351 -40.719 1.00 53.11 100 PRO A O 1
ATOM 439 N N . ASN A 1 74 ? 43.382 10.540 -41.945 1.00 49.27 101 ASN A N 1
ATOM 440 C CA . ASN A 1 74 ? 43.257 11.903 -42.502 1.00 47.59 101 ASN A CA 1
ATOM 441 C C . ASN A 1 74 ? 43.043 12.950 -41.436 1.00 52.62 101 ASN A C 1
ATOM 442 O O . ASN A 1 74 ? 42.190 13.810 -41.595 1.00 54.19 101 ASN A O 1
ATOM 447 N N . SER A 1 75 ? 43.843 12.907 -40.356 1.00 50.13 102 SER A N 1
ATOM 448 C CA . SER A 1 75 ? 43.769 13.872 -39.248 1.00 49.73 102 SER A CA 1
ATOM 449 C C . SER A 1 75 ? 44.721 15.054 -39.458 1.00 53.25 102 SER A C 1
ATOM 450 O O . SER A 1 75 ? 44.382 16.176 -39.093 1.00 54.57 102 SER A O 1
ATOM 453 N N . LEU A 1 76 ? 45.897 14.802 -40.054 1.00 47.01 103 LEU A N 1
ATOM 454 C CA . LEU A 1 76 ? 46.934 15.793 -40.298 1.00 45.70 103 LEU A CA 1
ATOM 455 C C . LEU A 1 76 ? 46.663 16.701 -41.507 1.00 47.15 103 LEU A C 1
ATOM 456 O O . LEU A 1 76 ? 46.056 16.315 -42.516 1.00 45.78 103 LEU A O 1
ATOM 461 N N . ASP A 1 77 ? 47.176 17.912 -41.400 1.00 43.16 104 ASP A N 1
ATOM 462 C CA . ASP A 1 77 ? 47.186 18.895 -42.464 1.00 42.69 104 ASP A CA 1
ATOM 463 C C . ASP A 1 77 ? 48.403 18.542 -43.338 1.00 45.71 104 ASP A C 1
ATOM 464 O O . ASP A 1 77 ? 49.172 17.652 -42.952 1.00 44.69 104 ASP A O 1
ATOM 469 N N . THR A 1 78 ? 48.570 19.191 -44.506 1.00 42.91 105 THR A N 1
ATOM 470 C CA . THR A 1 78 ? 49.639 18.890 -45.476 1.00 41.78 105 THR A CA 1
ATOM 471 C C . THR A 1 78 ? 51.049 19.037 -44.880 1.00 48.00 105 THR A C 1
ATOM 472 O O . THR A 1 78 ? 51.855 18.110 -45.036 1.00 47.40 105 THR A O 1
ATOM 476 N N . GLU A 1 79 ? 51.332 20.160 -44.179 1.00 45.81 106 GLU A N 1
ATOM 477 C CA . GLU A 1 79 ? 52.642 20.394 -43.565 1.00 46.11 106 GLU A CA 1
ATOM 478 C C . GLU A 1 79 ? 52.962 19.340 -42.483 1.00 50.85 106 GLU A C 1
ATOM 479 O O . GLU A 1 79 ? 54.059 18.755 -42.507 1.00 52.12 106 GLU A O 1
ATOM 485 N N . SER A 1 80 ? 52.005 19.084 -41.564 1.00 45.21 107 SER A N 1
ATOM 486 C CA . SER A 1 80 ? 52.139 18.077 -40.503 1.00 44.29 107 SER A CA 1
ATOM 487 C C . SER A 1 80 ? 52.301 16.657 -41.108 1.00 48.01 107 SER A C 1
ATOM 488 O O . SER A 1 80 ? 53.052 15.851 -40.574 1.00 47.11 107 SER A O 1
ATOM 491 N N . SER A 1 81 ? 51.614 16.383 -42.240 1.00 44.52 108 SER A N 1
ATOM 492 C CA . SER A 1 81 ? 51.688 15.115 -42.956 1.00 43.75 108 SER A CA 1
ATOM 493 C C . SER A 1 81 ? 53.102 14.850 -43.495 1.00 48.87 108 SER A C 1
ATOM 494 O O . SER A 1 81 ? 53.628 13.745 -43.303 1.00 47.29 108 SER A O 1
ATOM 497 N N . ILE A 1 82 ? 53.714 15.863 -44.157 1.00 47.20 109 ILE A N 1
ATOM 498 C CA . ILE A 1 82 ? 55.056 15.739 -44.743 1.00 46.01 109 ILE A CA 1
ATOM 499 C C . ILE A 1 82 ? 56.085 15.644 -43.607 1.00 48.38 109 ILE A C 1
ATOM 500 O O . ILE A 1 82 ? 56.972 14.800 -43.668 1.00 45.95 109 ILE A O 1
ATOM 505 N N . LYS A 1 83 ? 55.906 16.446 -42.548 1.00 45.69 110 LYS A N 1
ATOM 506 C CA . LYS A 1 83 ? 56.769 16.447 -41.372 1.00 45.54 110 LYS A CA 1
ATOM 507 C C . LYS A 1 83 ? 56.784 15.055 -40.749 1.00 48.14 110 LYS A C 1
ATOM 508 O O . LYS A 1 83 ? 57.865 14.485 -40.575 1.00 48.27 110 LYS A O 1
ATOM 514 N N . GLN A 1 84 ? 55.586 14.493 -40.471 1.00 41.37 111 GLN A N 1
ATOM 515 C CA . GLN A 1 84 ? 55.424 13.185 -39.875 1.00 40.67 111 GLN A CA 1
ATOM 516 C C . GLN A 1 84 ? 55.903 12.046 -40.810 1.00 43.23 111 GLN A C 1
ATOM 517 O O . GLN A 1 84 ? 56.541 11.116 -40.330 1.00 43.62 111 GLN A O 1
ATOM 523 N N . GLY A 1 85 ? 55.591 12.115 -42.098 1.00 38.82 112 GLY A N 1
ATOM 524 C CA . GLY A 1 85 ? 55.999 11.093 -43.067 1.00 37.65 112 GLY A CA 1
ATOM 525 C C . GLY A 1 85 ? 57.504 10.969 -43.195 1.00 42.82 112 GLY A C 1
ATOM 526 O O . GLY A 1 85 ? 58.045 9.858 -43.180 1.00 44.39 112 GLY A O 1
ATOM 527 N N . CYS A 1 86 ? 58.194 12.114 -43.277 1.00 39.49 113 CYS A N 1
ATOM 528 C CA . CYS A 1 86 ? 59.651 12.193 -43.361 1.00 40.15 113 CYS A CA 1
ATOM 529 C C . CYS A 1 86 ? 60.283 11.635 -42.086 1.00 44.07 113 CYS A C 1
ATOM 530 O O . CYS A 1 86 ? 61.202 10.826 -42.182 1.00 45.24 113 CYS A O 1
ATOM 533 N N . LYS A 1 87 ? 59.766 12.054 -40.910 1.00 39.35 114 LYS A N 1
ATOM 534 C CA . LYS A 1 87 ? 60.197 11.658 -39.565 1.00 40.15 114 LYS A CA 1
ATOM 535 C C . LYS A 1 87 ? 60.027 10.138 -39.369 1.00 45.35 114 LYS A C 1
ATOM 536 O O . LYS A 1 87 ? 60.938 9.464 -38.882 1.00 45.28 114 LYS A O 1
ATOM 542 N N . TYR A 1 88 ? 58.876 9.604 -39.814 1.00 42.39 115 TYR A N 1
ATOM 543 C CA . TYR A 1 88 ? 58.523 8.194 -39.752 1.00 41.18 115 TYR A CA 1
ATOM 544 C C . TYR A 1 88 ? 59.436 7.348 -40.655 1.00 43.19 115 TYR A C 1
ATOM 545 O O . TYR A 1 88 ? 59.935 6.309 -40.208 1.00 43.77 115 TYR A O 1
ATOM 554 N N . PHE A 1 89 ? 59.673 7.796 -41.900 1.00 38.16 116 PHE A N 1
ATOM 555 C CA . PHE A 1 89 ? 60.534 7.080 -42.856 1.00 37.46 116 PHE A CA 1
ATOM 556 C C . PHE A 1 89 ? 61.999 7.049 -42.340 1.00 41.42 116 PHE A C 1
ATOM 557 O O . PHE A 1 89 ? 62.661 6.018 -42.464 1.00 41.16 116 PHE A O 1
ATOM 565 N N . ALA A 1 90 ? 62.474 8.168 -41.752 1.00 38.07 117 ALA A N 1
ATOM 566 C CA . ALA A 1 90 ? 63.805 8.303 -41.137 1.00 38.58 117 ALA A CA 1
ATOM 567 C C . ALA A 1 90 ? 63.963 7.297 -39.976 1.00 44.96 117 ALA A C 1
ATOM 568 O O . ALA A 1 90 ? 65.041 6.700 -39.825 1.00 45.43 117 ALA A O 1
ATOM 570 N N . SER A 1 91 ? 62.884 7.100 -39.170 1.00 41.18 118 SER A N 1
ATOM 571 C CA . SER A 1 91 ? 62.901 6.158 -38.032 1.00 40.97 118 SER A CA 1
ATOM 572 C C . SER A 1 91 ? 62.957 4.696 -38.528 1.00 44.05 118 SER A C 1
ATOM 573 O O . SER A 1 91 ? 63.592 3.869 -37.876 1.00 43.85 118 SER A O 1
ATOM 576 N N . LEU A 1 92 ? 62.325 4.392 -39.682 1.00 39.38 119 LEU A N 1
ATOM 577 C CA . LEU A 1 92 ? 62.350 3.045 -40.278 1.00 37.99 119 LEU A CA 1
ATOM 578 C C . LEU A 1 92 ? 63.750 2.720 -40.815 1.00 41.58 119 LEU A C 1
ATOM 579 O O . LEU A 1 92 ? 64.201 1.582 -40.655 1.00 42.57 119 LEU A O 1
ATOM 584 N N . LEU A 1 93 ? 64.465 3.727 -41.357 1.00 36.37 120 LEU A N 1
ATOM 585 C CA . LEU A 1 93 ? 65.844 3.573 -41.833 1.00 36.57 120 LEU A CA 1
ATOM 586 C C . LEU A 1 93 ? 66.786 3.369 -40.626 1.00 43.05 120 LEU A C 1
ATOM 587 O O . LEU A 1 93 ? 67.696 2.538 -40.706 1.00 43.47 120 LEU A O 1
ATOM 592 N N . SER A 1 94 ? 66.536 4.093 -39.501 1.00 39.12 121 SER A N 1
ATOM 593 C CA . SER A 1 94 ? 67.308 3.964 -38.271 1.00 40.22 121 SER A CA 1
ATOM 594 C C . SER A 1 94 ? 67.110 2.595 -37.662 1.00 43.22 121 SER A C 1
ATOM 595 O O . SER A 1 94 ? 68.082 1.941 -37.296 1.00 43.78 121 SER A O 1
ATOM 598 N N . SER A 1 95 ? 65.853 2.140 -37.599 1.00 40.72 122 SER A N 1
ATOM 599 C CA . SER A 1 95 ? 65.493 0.824 -37.079 1.00 41.24 122 SER A CA 1
ATOM 600 C C . SER A 1 95 ? 66.178 -0.266 -37.909 1.00 43.84 122 SER A C 1
ATOM 601 O O . SER A 1 95 ? 66.668 -1.227 -37.334 1.00 46.57 122 SER A O 1
ATOM 604 N N . SER A 1 96 ? 66.265 -0.076 -39.232 1.00 37.52 123 SER A N 1
ATOM 605 C CA . SER A 1 96 ? 66.918 -0.983 -40.184 1.00 36.82 123 SER A CA 1
ATOM 606 C C . SER A 1 96 ? 68.417 -1.089 -39.885 1.00 42.29 123 SER A C 1
ATOM 607 O O . SER A 1 96 ? 68.893 -2.193 -39.608 1.00 43.86 123 SER A O 1
ATOM 610 N N . LYS A 1 97 ? 69.137 0.060 -39.879 1.00 37.83 124 LYS A N 1
ATOM 611 C CA . LYS A 1 97 ? 70.565 0.165 -39.597 1.00 38.79 124 LYS A CA 1
ATOM 612 C C . LYS A 1 97 ? 70.917 -0.526 -38.277 1.00 44.03 124 LYS A C 1
ATOM 613 O O . LYS A 1 97 ? 71.907 -1.239 -38.227 1.00 44.31 124 LYS A O 1
ATOM 619 N N . ASN A 1 98 ? 70.089 -0.322 -37.221 1.00 41.43 125 ASN A N 1
ATOM 620 C CA . ASN A 1 98 ? 70.283 -0.862 -35.876 1.00 42.03 125 ASN A CA 1
ATOM 621 C C . ASN A 1 98 ? 70.081 -2.384 -35.809 1.00 46.98 125 ASN A C 1
ATOM 622 O O . ASN A 1 98 ? 70.612 -3.020 -34.909 1.00 46.53 125 ASN A O 1
ATOM 627 N N . GLN A 1 99 ? 69.311 -2.954 -36.752 1.00 43.51 126 GLN A N 1
ATOM 628 C CA . GLN A 1 99 ? 69.040 -4.387 -36.841 1.00 41.88 126 GLN A CA 1
ATOM 629 C C . GLN A 1 99 ? 69.909 -5.044 -37.942 1.00 44.30 126 GLN A C 1
ATOM 630 O O . GLN A 1 99 ? 69.731 -6.230 -38.226 1.00 44.39 126 GLN A O 1
ATOM 636 N N . GLY A 1 100 ? 70.853 -4.281 -38.504 1.00 39.32 127 GLY A N 1
ATOM 637 C CA . GLY A 1 100 ? 71.811 -4.738 -39.503 1.00 39.87 127 GLY A CA 1
ATOM 638 C C . GLY A 1 100 ? 71.298 -4.866 -40.923 1.00 47.17 127 GLY A C 1
ATOM 639 O O . GLY A 1 100 ? 71.816 -5.678 -41.692 1.00 49.00 127 GLY A O 1
ATOM 640 N N . ILE A 1 101 ? 70.295 -4.054 -41.286 1.00 43.53 128 ILE A N 1
ATOM 641 C CA . ILE A 1 101 ? 69.675 -4.035 -42.615 1.00 42.70 128 ILE A CA 1
ATOM 642 C C . ILE A 1 101 ? 70.205 -2.839 -43.394 1.00 49.39 128 ILE A C 1
ATOM 643 O O . ILE A 1 101 ? 70.193 -1.714 -42.885 1.00 48.16 128 ILE A O 1
ATOM 648 N N . ASP A 1 102 ? 70.663 -3.098 -44.632 1.00 48.12 129 ASP A N 1
ATOM 649 C CA . ASP A 1 102 ? 71.218 -2.106 -45.559 1.00 49.00 129 ASP A CA 1
ATOM 650 C C . ASP A 1 102 ? 70.236 -1.808 -46.691 1.00 51.36 129 ASP A C 1
ATOM 651 O O . ASP A 1 102 ? 70.398 -0.814 -47.398 1.00 54.01 129 ASP A O 1
ATOM 656 N N . ASP A 1 103 ? 69.210 -2.655 -46.842 1.00 44.85 130 ASP A N 1
ATOM 657 C CA . ASP A 1 103 ? 68.189 -2.630 -47.892 1.00 43.16 130 ASP A CA 1
ATOM 658 C C . ASP A 1 103 ? 67.148 -1.514 -47.698 1.00 47.95 130 ASP A C 1
ATOM 659 O O . ASP A 1 103 ? 66.431 -1.487 -46.694 1.00 50.29 130 ASP A O 1
ATOM 664 N N . LEU A 1 104 ? 67.020 -0.644 -48.713 1.00 42.61 131 LEU A N 1
ATOM 665 C CA . LEU A 1 104 ? 66.069 0.482 -48.726 1.00 40.38 131 LEU A CA 1
ATOM 666 C C . LEU A 1 104 ? 64.620 -0.023 -48.797 1.00 40.82 131 LEU A C 1
ATOM 667 O O . LEU A 1 104 ? 63.739 0.569 -48.182 1.00 40.12 131 LEU A O 1
ATOM 672 N N . ASN A 1 105 ? 64.393 -1.126 -49.514 1.00 35.97 132 ASN A N 1
ATOM 673 C CA . ASN A 1 105 ? 63.083 -1.730 -49.722 1.00 34.93 132 ASN A CA 1
ATOM 674 C C . ASN A 1 105 ? 62.421 -2.190 -48.413 1.00 39.42 132 ASN A C 1
ATOM 675 O O . ASN A 1 105 ? 61.188 -2.279 -48.356 1.00 38.79 132 ASN A O 1
ATOM 680 N N . VAL A 1 106 ? 63.223 -2.455 -47.364 1.00 36.54 133 VAL A N 1
ATOM 681 C CA . VAL A 1 106 ? 62.688 -2.815 -46.052 1.00 36.30 133 VAL A CA 1
ATOM 682 C C . VAL A 1 106 ? 61.949 -1.586 -45.442 1.00 40.49 133 VAL A C 1
ATOM 683 O O . VAL A 1 106 ? 60.817 -1.728 -44.955 1.00 40.22 133 VAL A O 1
ATOM 687 N N . ALA A 1 107 ? 62.575 -0.395 -45.512 1.00 37.65 134 ALA A N 1
ATOM 688 C CA . ALA A 1 107 ? 61.998 0.879 -45.041 1.00 38.16 134 ALA A CA 1
ATOM 689 C C . ALA A 1 107 ? 60.734 1.253 -45.864 1.00 38.34 134 ALA A C 1
ATOM 690 O O . ALA A 1 107 ? 59.714 1.655 -45.284 1.00 36.72 134 ALA A O 1
ATOM 692 N N . ILE A 1 108 ? 60.801 1.085 -47.205 1.00 32.44 135 ILE A N 1
ATOM 693 C CA . ILE A 1 108 ? 59.682 1.371 -48.102 1.00 32.82 135 ILE A CA 1
ATOM 694 C C . ILE A 1 108 ? 58.488 0.442 -47.740 1.00 38.60 135 ILE A C 1
ATOM 695 O O . ILE A 1 108 ? 57.402 0.962 -47.496 1.00 39.22 135 ILE A O 1
ATOM 700 N N . GLN A 1 109 ? 58.685 -0.903 -47.654 1.00 34.54 136 GLN A N 1
ATOM 701 C CA . GLN A 1 109 ? 57.590 -1.830 -47.293 1.00 33.19 136 GLN A CA 1
ATOM 702 C C . GLN A 1 109 ? 57.056 -1.549 -45.863 1.00 38.20 136 GLN A C 1
ATOM 703 O O . GLN A 1 109 ? 55.850 -1.635 -45.645 1.00 38.95 136 GLN A O 1
ATOM 709 N N . SER A 1 110 ? 57.941 -1.184 -44.906 1.00 34.71 137 SER A N 1
ATOM 710 C CA . SER A 1 110 ? 57.516 -0.899 -43.522 1.00 34.29 137 SER A CA 1
ATOM 711 C C . SER A 1 110 ? 56.718 0.401 -43.426 1.00 39.57 137 SER A C 1
ATOM 712 O O . SER A 1 110 ? 55.970 0.571 -42.454 1.00 40.43 137 SER A O 1
ATOM 715 N N . TYR A 1 111 ? 56.820 1.302 -44.457 1.00 34.65 138 TYR A N 1
ATOM 716 C CA . TYR A 1 111 ? 55.990 2.501 -44.453 1.00 33.65 138 TYR A CA 1
ATOM 717 C C . TYR A 1 111 ? 54.518 2.048 -44.466 1.00 37.43 138 TYR A C 1
ATOM 718 O O . TYR A 1 111 ? 53.715 2.556 -43.682 1.00 39.20 138 TYR A O 1
ATOM 727 N N . ASN A 1 112 ? 54.209 1.024 -45.281 1.00 32.68 139 ASN A N 1
ATOM 728 C CA . ASN A 1 112 ? 52.879 0.433 -45.428 1.00 32.51 139 ASN A CA 1
ATOM 729 C C . ASN A 1 112 ? 52.527 -0.580 -44.318 1.00 37.57 139 ASN A C 1
ATOM 730 O O . ASN A 1 112 ? 51.381 -0.582 -43.862 1.00 37.24 139 ASN A O 1
ATOM 735 N N . TYR A 1 113 ? 53.489 -1.448 -43.928 1.00 33.91 140 TYR A N 1
ATOM 736 C CA . TYR A 1 113 ? 53.299 -2.535 -42.956 1.00 35.12 140 TYR A CA 1
ATOM 737 C C . TYR A 1 113 ? 53.506 -2.176 -41.491 1.00 39.27 140 TYR A C 1
ATOM 738 O O . TYR A 1 113 ? 53.027 -2.909 -40.630 1.00 36.90 140 TYR A O 1
ATOM 747 N N . GLY A 1 114 ? 54.262 -1.111 -41.220 1.00 37.74 141 GLY A N 1
ATOM 748 C CA . GLY A 1 114 ? 54.653 -0.739 -39.864 1.00 37.27 141 GLY A CA 1
ATOM 749 C C . GLY A 1 114 ? 56.075 -1.221 -39.606 1.00 39.17 141 GLY A C 1
ATOM 750 O O . GLY A 1 114 ? 56.610 -2.022 -40.380 1.00 35.78 141 GLY A O 1
ATOM 751 N N . GLY A 1 115 ? 56.690 -0.721 -38.530 1.00 38.33 142 GLY A N 1
ATOM 752 C CA . GLY A 1 115 ? 58.063 -1.041 -38.129 1.00 38.89 142 GLY A CA 1
ATOM 753 C C . GLY A 1 115 ? 58.351 -2.492 -37.782 1.00 42.21 142 GLY A C 1
ATOM 754 O O . GLY A 1 115 ? 59.515 -2.898 -37.746 1.00 40.98 142 GLY A O 1
ATOM 755 N N . GLY A 1 116 ? 57.291 -3.276 -37.547 1.00 38.12 143 GLY A N 1
ATOM 756 C CA . GLY A 1 116 ? 57.387 -4.699 -37.270 1.00 37.19 143 GLY A CA 1
ATOM 757 C C . GLY A 1 116 ? 57.920 -5.494 -38.448 1.00 39.13 143 GLY A C 1
ATOM 758 O O . GLY A 1 116 ? 58.461 -6.566 -38.243 1.00 40.23 143 GLY A O 1
ATOM 759 N N . TYR A 1 117 ? 57.814 -4.980 -39.679 1.00 34.32 144 TYR A N 1
ATOM 760 C CA . TYR A 1 117 ? 58.367 -5.664 -40.860 1.00 34.23 144 TYR A CA 1
ATOM 761 C C . TYR A 1 117 ? 59.925 -5.600 -40.856 1.00 39.47 144 TYR A C 1
ATOM 762 O O . TYR A 1 117 ? 60.574 -6.529 -41.351 1.00 40.03 144 TYR A O 1
ATOM 771 N N . VAL A 1 118 ? 60.514 -4.551 -40.234 1.00 35.19 145 VAL A N 1
ATOM 772 C CA . VAL A 1 118 ? 61.972 -4.425 -40.082 1.00 35.15 145 VAL A CA 1
ATOM 773 C C . VAL A 1 118 ? 62.515 -5.604 -39.245 1.00 40.10 145 VAL A C 1
ATOM 774 O O . VAL A 1 118 ? 63.433 -6.291 -39.690 1.00 40.84 145 VAL A O 1
ATOM 778 N N . GLY A 1 119 ? 61.891 -5.862 -38.094 1.00 37.04 146 GLY A N 1
ATOM 779 C CA . GLY A 1 119 ? 62.262 -6.933 -37.178 1.00 37.76 146 GLY A CA 1
ATOM 780 C C . GLY A 1 119 ? 62.090 -8.325 -37.739 1.00 40.33 146 GLY A C 1
ATOM 781 O O . GLY A 1 119 ? 62.878 -9.224 -37.438 1.00 40.24 146 GLY A O 1
ATOM 782 N N . TYR A 1 120 ? 61.055 -8.483 -38.555 1.00 36.61 147 TYR A N 1
ATOM 783 C CA . TYR A 1 120 ? 60.677 -9.696 -39.269 1.00 35.37 147 TYR A CA 1
ATOM 784 C C . TYR A 1 120 ? 61.772 -10.064 -40.289 1.00 37.06 147 TYR A C 1
ATOM 785 O O . TYR A 1 120 ? 62.196 -11.204 -40.351 1.00 35.59 147 TYR A O 1
ATOM 794 N N . VAL A 1 121 ? 62.200 -9.092 -41.097 1.00 35.41 148 VAL A N 1
ATOM 795 C CA . VAL A 1 121 ? 63.230 -9.236 -42.133 1.00 34.62 148 VAL A CA 1
ATOM 796 C C . VAL A 1 121 ? 64.634 -9.403 -41.477 1.00 40.48 148 VAL A C 1
ATOM 797 O O . VAL A 1 121 ? 65.427 -10.214 -41.961 1.00 40.54 148 VAL A O 1
ATOM 801 N N . ALA A 1 122 ? 64.943 -8.631 -40.407 1.00 37.46 149 ALA A N 1
ATOM 802 C CA . ALA A 1 122 ? 66.248 -8.701 -39.726 1.00 38.82 149 ALA A CA 1
ATOM 803 C C . ALA A 1 122 ? 66.642 -10.112 -39.287 1.00 44.69 149 ALA A C 1
ATOM 804 O O . ALA A 1 122 ? 67.828 -10.448 -39.317 1.00 44.91 149 ALA A O 1
ATOM 806 N N . GLY A 1 123 ? 65.665 -10.897 -38.841 1.00 41.90 150 GLY A N 1
ATOM 807 C CA . GLY A 1 123 ? 65.899 -12.269 -38.403 1.00 41.80 150 GLY A CA 1
ATOM 808 C C . GLY A 1 123 ? 65.714 -13.303 -39.495 1.00 44.73 150 GLY A C 1
ATOM 809 O O . GLY A 1 123 ? 65.787 -14.498 -39.211 1.00 46.36 150 GLY A O 1
ATOM 810 N N . LYS A 1 124 ? 65.446 -12.866 -40.739 1.00 40.58 151 LYS A N 1
ATOM 811 C CA . LYS A 1 124 ? 65.184 -13.753 -41.884 1.00 40.44 151 LYS A CA 1
ATOM 812 C C . LYS A 1 124 ? 65.941 -13.323 -43.164 1.00 46.23 151 LYS A C 1
ATOM 813 O O . LYS A 1 124 ? 65.382 -13.348 -44.268 1.00 45.84 151 LYS A O 1
ATOM 819 N N . GLY A 1 125 ? 67.218 -12.976 -43.006 1.00 44.22 152 GLY A N 1
ATOM 820 C CA . GLY A 1 125 ? 68.076 -12.651 -44.140 1.00 44.72 152 GLY A CA 1
ATOM 821 C C . GLY A 1 125 ? 68.509 -11.212 -44.350 1.00 48.47 152 GLY A C 1
ATOM 822 O O . GLY A 1 125 ? 69.362 -10.966 -45.198 1.00 49.70 152 GLY A O 1
ATOM 823 N N . LYS A 1 126 ? 67.923 -10.249 -43.620 1.00 43.98 153 LYS A N 1
ATOM 824 C CA . LYS A 1 126 ? 68.250 -8.801 -43.635 1.00 43.17 153 LYS A CA 1
ATOM 825 C C . LYS A 1 126 ? 67.869 -8.088 -44.941 1.00 45.50 153 LYS A C 1
ATOM 826 O O . LYS A 1 126 ? 68.148 -6.899 -45.091 1.00 44.37 153 LYS A O 1
ATOM 832 N N . LYS A 1 127 ? 67.202 -8.796 -45.876 1.00 41.84 154 LYS A N 1
ATOM 833 C CA . LYS A 1 127 ? 66.798 -8.237 -47.161 1.00 38.97 154 LYS A CA 1
ATOM 834 C C . LYS A 1 127 ? 65.309 -8.450 -47.404 1.00 40.26 154 LYS A C 1
ATOM 835 O O . LYS A 1 127 ? 64.764 -9.511 -47.093 1.00 38.04 154 LYS A O 1
ATOM 841 N N . HIS A 1 128 ? 64.651 -7.421 -47.964 1.00 36.31 155 HIS A N 1
ATOM 842 C CA . HIS A 1 128 ? 63.270 -7.509 -48.386 1.00 35.48 155 HIS A CA 1
ATOM 843 C C . HIS A 1 128 ? 63.186 -8.436 -49.609 1.00 41.83 155 HIS A C 1
ATOM 844 O O . HIS A 1 128 ? 64.031 -8.381 -50.510 1.00 41.02 155 HIS A O 1
ATOM 851 N N . THR A 1 129 ? 62.182 -9.312 -49.616 1.00 39.11 156 THR A N 1
ATOM 852 C CA . THR A 1 129 ? 61.825 -10.161 -50.756 1.00 37.58 156 THR A CA 1
ATOM 853 C C . THR A 1 129 ? 60.308 -10.132 -50.833 1.00 41.32 156 THR A C 1
ATOM 854 O O . THR A 1 129 ? 59.648 -9.963 -49.801 1.00 39.04 156 THR A O 1
ATOM 858 N N . PHE A 1 130 ? 59.748 -10.285 -52.050 1.00 39.81 157 PHE A N 1
ATOM 859 C CA . PHE A 1 130 ? 58.298 -10.352 -52.231 1.00 38.48 157 PHE A CA 1
ATOM 860 C C . PHE A 1 130 ? 57.719 -11.488 -51.343 1.00 40.85 157 PHE A C 1
ATOM 861 O O . PHE A 1 130 ? 56.673 -11.297 -50.728 1.00 40.20 157 PHE A O 1
ATOM 869 N N . ASN A 1 131 ? 58.433 -12.628 -51.266 1.00 37.07 158 ASN A N 1
ATOM 870 C CA . ASN A 1 131 ? 58.058 -13.804 -50.480 1.00 37.96 158 ASN A CA 1
ATOM 871 C C . ASN A 1 131 ? 57.983 -13.493 -48.977 1.00 41.64 158 ASN A C 1
ATOM 872 O O . ASN A 1 131 ? 57.075 -14.002 -48.330 1.00 43.21 158 ASN A O 1
ATOM 877 N N . LEU A 1 132 ? 58.890 -12.640 -48.435 1.00 35.27 159 LEU A N 1
ATOM 878 C CA . LEU A 1 132 ? 58.848 -12.204 -47.036 1.00 33.88 159 LEU A CA 1
ATOM 879 C C . LEU A 1 132 ? 57.655 -11.278 -46.809 1.00 37.10 159 LEU A C 1
ATOM 880 O O . LEU A 1 132 ? 56.938 -11.479 -45.827 1.00 37.82 159 LEU A O 1
ATOM 885 N N . ALA A 1 133 ? 57.404 -10.314 -47.739 1.00 32.25 160 ALA A N 1
ATOM 886 C CA . ALA A 1 133 ? 56.277 -9.392 -47.673 1.00 31.78 160 ALA A CA 1
ATOM 887 C C . ALA A 1 133 ? 54.941 -10.172 -47.719 1.00 37.96 160 ALA A C 1
ATOM 888 O O . ALA A 1 133 ? 54.007 -9.868 -46.972 1.00 41.10 160 ALA A O 1
ATOM 890 N N . GLU A 1 134 ? 54.885 -11.184 -48.563 1.00 33.07 161 GLU A N 1
ATOM 891 C CA . GLU A 1 134 ? 53.747 -12.079 -48.724 1.00 34.68 161 GLU A CA 1
ATOM 892 C C . GLU A 1 134 ? 53.499 -12.916 -47.444 1.00 41.05 161 GLU A C 1
ATOM 893 O O . GLU A 1 134 ? 52.348 -13.030 -47.019 1.00 41.10 161 GLU A O 1
ATOM 899 N N . SER A 1 135 ? 54.566 -13.494 -46.841 1.00 37.73 162 SER A N 1
ATOM 900 C CA . SER A 1 135 ? 54.433 -14.313 -45.637 1.00 38.51 162 SER A CA 1
ATOM 901 C C . SER A 1 135 ? 54.002 -13.434 -44.440 1.00 41.90 162 SER A C 1
ATOM 902 O O . SER A 1 135 ? 53.122 -13.834 -43.680 1.00 42.68 162 SER A O 1
ATOM 905 N N . PHE A 1 136 ? 54.565 -12.218 -44.325 1.00 35.91 163 PHE A N 1
ATOM 906 C CA . PHE A 1 136 ? 54.210 -11.288 -43.244 1.00 35.03 163 PHE A CA 1
ATOM 907 C C . PHE A 1 136 ? 52.724 -10.953 -43.311 1.00 38.86 163 PHE A C 1
ATOM 908 O O . PHE A 1 136 ? 52.059 -11.030 -42.295 1.00 39.35 163 PHE A O 1
ATOM 916 N N . ALA A 1 137 ? 52.203 -10.595 -44.507 1.00 35.16 164 ALA A N 1
ATOM 917 C CA . ALA A 1 137 ? 50.789 -10.281 -44.721 1.00 34.41 164 ALA A CA 1
ATOM 918 C C . ALA A 1 137 ? 49.901 -11.521 -44.460 1.00 40.93 164 ALA A C 1
ATOM 919 O O . ALA A 1 137 ? 48.819 -11.367 -43.907 1.00 41.38 164 ALA A O 1
ATOM 921 N N . ARG A 1 138 ? 50.358 -12.738 -44.858 1.00 37.16 165 ARG A N 1
ATOM 922 C CA . ARG A 1 138 ? 49.620 -13.981 -44.669 1.00 37.29 165 ARG A CA 1
ATOM 923 C C . ARG A 1 138 ? 49.425 -14.253 -43.172 1.00 45.46 165 ARG A C 1
ATOM 924 O O . ARG A 1 138 ? 48.326 -14.646 -42.770 1.00 44.42 165 ARG A O 1
ATOM 932 N N . GLU A 1 139 ? 50.483 -14.028 -42.354 1.00 44.04 166 GLU A N 1
ATOM 933 C CA . GLU A 1 139 ? 50.443 -14.215 -40.910 1.00 44.96 166 GLU A CA 1
ATOM 934 C C . GLU A 1 139 ? 49.485 -13.241 -40.258 1.00 46.40 166 GLU A C 1
ATOM 935 O O . GLU A 1 139 ? 48.561 -13.669 -39.560 1.00 45.75 166 GLU A O 1
ATOM 941 N N . LYS A 1 140 ? 49.701 -11.936 -40.501 1.00 41.42 167 LYS A N 1
ATOM 942 C CA . LYS A 1 140 ? 48.939 -10.824 -39.936 1.00 40.20 167 LYS A CA 1
ATOM 943 C C . LYS A 1 140 ? 47.448 -10.838 -40.363 1.00 41.81 167 LYS A C 1
ATOM 944 O O . LYS A 1 140 ? 46.607 -10.411 -39.585 1.00 42.15 167 LYS A O 1
ATOM 950 N N . SER A 1 141 ? 47.122 -11.360 -41.549 1.00 36.11 168 SER A N 1
ATOM 951 C CA . SER A 1 141 ? 45.739 -11.412 -42.040 1.00 35.56 168 SER A CA 1
ATOM 952 C C . SER A 1 141 ? 44.943 -12.586 -41.490 1.00 40.67 168 SER A C 1
ATOM 953 O O . SER A 1 141 ? 43.724 -12.609 -41.634 1.00 41.26 168 SER A O 1
ATOM 956 N N . GLY A 1 142 ? 45.639 -13.585 -40.946 1.00 39.05 169 GLY A N 1
ATOM 957 C CA . GLY A 1 142 ? 45.033 -14.826 -40.477 1.00 39.35 169 GLY A CA 1
ATOM 958 C C . GLY A 1 142 ? 44.681 -15.739 -41.640 1.00 45.05 169 GLY A C 1
ATOM 959 O O . GLY A 1 142 ? 43.717 -16.508 -41.553 1.00 49.77 169 GLY A O 1
ATOM 960 N N . GLY A 1 143 ? 45.448 -15.642 -42.725 1.00 37.78 170 GLY A N 1
ATOM 961 C CA . GLY A 1 143 ? 45.247 -16.443 -43.930 1.00 39.63 170 GLY A CA 1
ATOM 962 C C . GLY A 1 143 ? 44.014 -16.067 -44.741 1.00 46.24 170 GLY A C 1
ATOM 963 O O . GLY A 1 143 ? 43.375 -16.946 -45.332 1.00 45.75 170 GLY A O 1
ATOM 964 N N . LYS A 1 144 ? 43.685 -14.742 -44.783 1.00 42.62 171 LYS A N 1
ATOM 965 C CA . LYS A 1 144 ? 42.515 -14.224 -45.474 1.00 40.94 171 LYS A CA 1
ATOM 966 C C . LYS A 1 144 ? 42.925 -13.439 -46.695 1.00 43.26 171 LYS A C 1
ATOM 967 O O . LYS A 1 144 ? 43.832 -12.608 -46.630 1.00 41.54 171 LYS A O 1
ATOM 973 N N . LYS A 1 145 ? 42.282 -13.737 -47.824 1.00 39.59 172 LYS A N 1
ATOM 974 C CA . LYS A 1 145 ? 42.566 -13.081 -49.103 1.00 37.44 172 LYS A CA 1
ATOM 975 C C . LYS A 1 145 ? 41.532 -11.998 -49.407 1.00 38.39 172 LYS A C 1
ATOM 976 O O . LYS A 1 145 ? 40.414 -12.047 -48.908 1.00 37.28 172 LYS A O 1
ATOM 982 N N . VAL A 1 146 ? 41.924 -11.024 -50.246 1.00 33.42 173 VAL A N 1
ATOM 983 C CA . VAL A 1 146 ? 41.104 -9.903 -50.690 1.00 31.56 173 VAL A CA 1
ATOM 984 C C . VAL A 1 146 ? 41.490 -9.641 -52.128 1.00 35.31 173 VAL A C 1
ATOM 985 O O . VAL A 1 146 ? 42.667 -9.797 -52.481 1.00 35.05 173 VAL A O 1
ATOM 989 N N . THR A 1 147 ? 40.499 -9.281 -52.957 1.00 31.75 174 THR A N 1
ATOM 990 C CA . THR A 1 147 ? 40.676 -8.955 -54.377 1.00 32.64 174 THR A CA 1
ATOM 991 C C . THR A 1 147 ? 41.619 -7.755 -54.503 1.00 38.48 174 THR A C 1
ATOM 992 O O . THR A 1 147 ? 41.508 -6.797 -53.719 1.00 38.99 174 THR A O 1
ATOM 996 N N . TYR A 1 148 ? 42.546 -7.819 -55.490 1.00 33.92 175 TYR A N 1
ATOM 997 C CA . TYR A 1 148 ? 43.487 -6.740 -55.774 1.00 32.73 175 TYR A CA 1
ATOM 998 C C . TYR A 1 148 ? 43.784 -6.749 -57.262 1.00 43.03 175 TYR A C 1
ATOM 999 O O . TYR A 1 148 ? 44.558 -7.580 -57.738 1.00 44.05 175 TYR A O 1
ATOM 1008 N N . THR A 1 149 ? 43.116 -5.846 -58.008 1.00 41.71 176 THR A N 1
ATOM 1009 C CA . THR A 1 149 ? 43.157 -5.856 -59.468 1.00 42.96 176 THR A CA 1
ATOM 1010 C C . THR A 1 149 ? 44.253 -4.975 -60.098 1.00 45.11 176 THR A C 1
ATOM 1011 O O . THR A 1 149 ? 44.244 -4.811 -61.320 1.00 44.71 176 THR A O 1
ATOM 1015 N N . ASN A 1 150 ? 45.270 -4.549 -59.322 1.00 39.46 177 ASN A N 1
ATOM 1016 C CA . ASN A 1 150 ? 46.395 -3.831 -59.915 1.00 37.64 177 ASN A CA 1
ATOM 1017 C C . ASN A 1 150 ? 47.067 -4.761 -60.914 1.00 42.41 177 ASN A C 1
ATOM 1018 O O . ASN A 1 150 ? 47.232 -5.942 -60.554 1.00 44.22 177 ASN A O 1
ATOM 1023 N N . PRO A 1 151 ? 47.409 -4.303 -62.164 1.00 35.60 178 PRO A N 1
ATOM 1024 C CA . PRO A 1 151 ? 47.991 -5.229 -63.173 1.00 34.42 178 PRO A CA 1
ATOM 1025 C C . PRO A 1 151 ? 49.202 -6.024 -62.694 1.00 38.42 178 PRO A C 1
ATOM 1026 O O . PRO A 1 151 ? 49.374 -7.159 -63.120 1.00 38.67 178 PRO A O 1
ATOM 1030 N N . ILE A 1 152 ? 50.029 -5.446 -61.806 1.00 36.97 179 ILE A N 1
ATOM 1031 C CA . ILE A 1 152 ? 51.169 -6.142 -61.180 1.00 38.59 179 ILE A CA 1
ATOM 1032 C C . ILE A 1 152 ? 50.686 -7.393 -60.424 1.00 37.88 179 ILE A C 1
ATOM 1033 O O . ILE A 1 152 ? 51.312 -8.434 -60.551 1.00 35.81 179 ILE A O 1
ATOM 1038 N N . ALA A 1 153 ? 49.576 -7.273 -59.638 1.00 34.64 180 ALA A N 1
ATOM 1039 C CA . ALA A 1 153 ? 49.031 -8.406 -58.836 1.00 34.80 180 ALA A CA 1
ATOM 1040 C C . ALA A 1 153 ? 48.311 -9.423 -59.730 1.00 37.37 180 ALA A C 1
ATOM 1041 O O . ALA A 1 153 ? 48.454 -10.624 -59.510 1.00 37.74 180 ALA A O 1
ATOM 1043 N N . VAL A 1 154 ? 47.590 -8.939 -60.753 1.00 33.67 181 VAL A N 1
ATOM 1044 C CA . VAL A 1 154 ? 46.880 -9.760 -61.745 1.00 35.34 181 VAL A CA 1
ATOM 1045 C C . VAL A 1 154 ? 47.885 -10.682 -62.430 1.00 41.89 181 VAL A C 1
ATOM 1046 O O . VAL A 1 154 ? 47.718 -11.891 -62.361 1.00 42.46 181 VAL A O 1
ATOM 1050 N N . ALA A 1 155 ? 48.977 -10.115 -62.963 1.00 38.27 182 ALA A N 1
ATOM 1051 C CA . ALA A 1 155 ? 50.009 -10.883 -63.645 1.00 38.57 182 ALA A CA 1
ATOM 1052 C C . ALA A 1 155 ? 50.748 -11.832 -62.688 1.00 43.48 182 ALA A C 1
ATOM 1053 O O . ALA A 1 155 ? 51.114 -12.924 -63.097 1.00 44.56 182 ALA A O 1
ATOM 1055 N N . LYS A 1 156 ? 50.930 -11.444 -61.420 1.00 39.71 183 LYS A N 1
ATOM 1056 C CA . LYS A 1 156 ? 51.653 -12.262 -60.453 1.00 37.69 183 LYS A CA 1
ATOM 1057 C C . LYS A 1 156 ? 50.848 -13.477 -59.922 1.00 41.08 183 LYS A C 1
ATOM 1058 O O . LYS A 1 156 ? 51.406 -14.566 -59.867 1.00 40.30 183 LYS A O 1
ATOM 1064 N N . ASN A 1 157 ? 49.600 -13.293 -59.471 1.00 36.49 184 ASN A N 1
ATOM 1065 C CA . ASN A 1 157 ? 48.891 -14.412 -58.844 1.00 35.57 184 ASN A CA 1
ATOM 1066 C C . ASN A 1 157 ? 47.406 -14.522 -59.239 1.00 38.58 184 ASN A C 1
ATOM 1067 O O . ASN A 1 157 ? 46.690 -15.369 -58.688 1.00 39.66 184 ASN A O 1
ATOM 1072 N N . GLY A 1 158 ? 46.963 -13.671 -60.158 1.00 31.66 185 GLY A N 1
ATOM 1073 C CA . GLY A 1 158 ? 45.577 -13.664 -60.586 1.00 30.91 185 GLY A CA 1
ATOM 1074 C C . GLY A 1 158 ? 44.824 -12.441 -60.141 1.00 34.68 185 GLY A C 1
ATOM 1075 O O . GLY A 1 158 ? 43.768 -12.151 -60.672 1.00 36.50 185 GLY A O 1
ATOM 1076 N N . GLY A 1 159 ? 45.351 -11.730 -59.160 1.00 32.34 186 GLY A N 1
ATOM 1077 C CA . GLY A 1 159 ? 44.721 -10.513 -58.676 1.00 32.50 186 GLY A CA 1
ATOM 1078 C C . GLY A 1 159 ? 44.230 -10.571 -57.249 1.00 40.23 186 GLY A C 1
ATOM 1079 O O . GLY A 1 159 ? 43.065 -10.266 -56.978 1.00 42.28 186 GLY A O 1
ATOM 1080 N N . TRP A 1 160 ? 45.117 -10.917 -56.320 1.00 36.84 187 TRP A N 1
ATOM 1081 C CA . TRP A 1 160 ? 44.753 -10.938 -54.904 1.00 36.03 187 TRP A CA 1
ATOM 1082 C C . TRP A 1 160 ? 45.937 -10.600 -54.001 1.00 38.78 187 TRP A C 1
ATOM 1083 O O . TRP A 1 160 ? 47.095 -10.592 -54.421 1.00 36.71 187 TRP A O 1
ATOM 1094 N N . ARG A 1 161 ? 45.620 -10.338 -52.742 1.00 37.00 188 ARG A N 1
ATOM 1095 C CA . ARG A 1 161 ? 46.612 -10.105 -51.714 1.00 36.76 188 ARG A CA 1
ATOM 1096 C C . ARG A 1 161 ? 46.110 -10.701 -50.382 1.00 39.45 188 ARG A C 1
ATOM 1097 O O . ARG A 1 161 ? 44.905 -10.922 -50.181 1.00 39.46 188 ARG A O 1
ATOM 1105 N N . TRP A 1 162 ? 47.047 -11.004 -49.501 1.00 34.29 189 TRP A N 1
ATOM 1106 C CA . TRP A 1 162 ? 46.702 -11.399 -48.151 1.00 34.92 189 TRP A CA 1
ATOM 1107 C C . TRP A 1 162 ? 46.173 -10.116 -47.483 1.00 40.81 189 TRP A C 1
ATOM 1108 O O . TRP A 1 162 ? 46.713 -9.027 -47.719 1.00 37.92 189 TRP A O 1
ATOM 1119 N N . ASN A 1 163 ? 45.042 -10.228 -46.767 1.00 40.96 190 ASN A N 1
ATOM 1120 C CA . ASN A 1 163 ? 44.280 -9.106 -46.201 1.00 40.58 190 ASN A CA 1
ATOM 1121 C C . ASN A 1 163 ? 45.027 -8.360 -45.061 1.00 43.85 190 ASN A C 1
ATOM 1122 O O . ASN A 1 163 ? 44.608 -8.397 -43.900 1.00 46.38 190 ASN A O 1
ATOM 1127 N N . TYR A 1 164 ? 46.141 -7.700 -45.398 1.00 36.49 191 TYR A N 1
ATOM 1128 C CA . TYR A 1 164 ? 46.970 -6.917 -44.466 1.00 33.84 191 TYR A CA 1
ATOM 1129 C C . TYR A 1 164 ? 47.922 -6.074 -45.264 1.00 36.31 191 TYR A C 1
ATOM 1130 O O . TYR A 1 164 ? 48.748 -6.604 -46.007 1.00 35.63 191 TYR A O 1
ATOM 1139 N N . GLY A 1 165 ? 47.832 -4.762 -45.084 1.00 33.81 192 GLY A N 1
ATOM 1140 C CA . GLY A 1 165 ? 48.699 -3.823 -45.781 1.00 33.13 192 GLY A CA 1
ATOM 1141 C C . GLY A 1 165 ? 48.605 -4.063 -47.272 1.00 35.93 192 GLY A C 1
ATOM 1142 O O . GLY A 1 165 ? 47.551 -4.458 -47.766 1.00 37.43 192 GLY A O 1
ATOM 1143 N N . ASN A 1 166 ? 49.703 -3.871 -47.980 1.00 30.22 193 ASN A N 1
ATOM 1144 C CA . ASN A 1 166 ? 49.790 -4.121 -49.414 1.00 29.96 193 ASN A CA 1
ATOM 1145 C C . ASN A 1 166 ? 51.126 -4.820 -49.689 1.00 34.78 193 ASN A C 1
ATOM 1146 O O . ASN A 1 166 ? 52.182 -4.164 -49.631 1.00 33.46 193 ASN A O 1
ATOM 1159 N N . PHE A 1 168 ? 52.462 -5.724 -52.328 1.00 29.48 195 PHE A N 1
ATOM 1160 C CA . PHE A 1 168 ? 53.058 -5.232 -53.581 1.00 29.59 195 PHE A CA 1
ATOM 1161 C C . PHE A 1 168 ? 53.547 -3.790 -53.476 1.00 36.38 195 PHE A C 1
ATOM 1162 O O . PHE A 1 168 ? 53.928 -3.217 -54.506 1.00 37.62 195 PHE A O 1
ATOM 1170 N N . TYR A 1 169 ? 53.577 -3.215 -52.246 1.00 33.09 196 TYR A N 1
ATOM 1171 C CA . TYR A 1 169 ? 53.910 -1.817 -51.986 1.00 33.27 196 TYR A CA 1
ATOM 1172 C C . TYR A 1 169 ? 55.285 -1.367 -52.537 1.00 39.53 196 TYR A C 1
ATOM 1173 O O . TYR A 1 169 ? 55.366 -0.277 -53.105 1.00 38.45 196 TYR A O 1
ATOM 1182 N N . VAL A 1 170 ? 56.349 -2.184 -52.346 1.00 36.84 197 VAL A N 1
ATOM 1183 C CA . VAL A 1 170 ? 57.713 -1.876 -52.806 1.00 36.85 197 VAL A CA 1
ATOM 1184 C C . VAL A 1 170 ? 57.716 -1.672 -54.331 1.00 38.69 197 VAL A C 1
ATOM 1185 O O . VAL A 1 170 ? 58.242 -0.687 -54.833 1.00 37.56 197 VAL A O 1
ATOM 1189 N N . GLU A 1 171 ? 57.074 -2.591 -55.039 1.00 35.99 198 GLU A N 1
ATOM 1190 C CA . GLU A 1 171 ? 56.937 -2.621 -56.490 1.00 35.68 198 GLU A CA 1
ATOM 1191 C C . GLU A 1 171 ? 56.132 -1.393 -56.988 1.00 38.84 198 GLU A C 1
ATOM 1192 O O . GLU A 1 171 ? 56.509 -0.784 -57.987 1.00 38.47 198 GLU A O 1
ATOM 1198 N N . LEU A 1 172 ? 55.084 -0.994 -56.246 1.00 35.64 199 LEU A N 1
ATOM 1199 C CA . LEU A 1 172 ? 54.254 0.179 -56.541 1.00 35.49 199 LEU A CA 1
ATOM 1200 C C . LEU A 1 172 ? 55.043 1.451 -56.401 1.00 41.50 199 LEU A C 1
ATOM 1201 O O . LEU A 1 172 ? 54.931 2.328 -57.265 1.00 43.91 199 LEU A O 1
ATOM 1206 N N . VAL A 1 173 ? 55.828 1.575 -55.312 1.00 36.89 200 VAL A N 1
ATOM 1207 C CA . VAL A 1 173 ? 56.655 2.758 -55.069 1.00 36.10 200 VAL A CA 1
ATOM 1208 C C . VAL A 1 173 ? 57.782 2.815 -56.135 1.00 42.57 200 VAL A C 1
ATOM 1209 O O . VAL A 1 173 ? 58.036 3.878 -56.701 1.00 42.88 200 VAL A O 1
ATOM 1213 N N . ASN A 1 174 ? 58.407 1.670 -56.442 1.00 41.85 201 ASN A N 1
ATOM 1214 C CA . ASN A 1 174 ? 59.500 1.596 -57.427 1.00 43.16 201 ASN A CA 1
ATOM 1215 C C . ASN A 1 174 ? 59.032 1.832 -58.901 1.00 45.54 201 ASN A C 1
ATOM 1216 O O . ASN A 1 174 ? 59.883 2.053 -59.760 1.00 46.10 201 ASN A O 1
ATOM 1221 N N . GLN A 1 175 ? 57.708 1.874 -59.171 1.00 40.46 202 GLN A N 1
ATOM 1222 C CA . GLN A 1 175 ? 57.158 2.251 -60.488 1.00 40.64 202 GLN A CA 1
ATOM 1223 C C . GLN A 1 175 ? 57.493 3.714 -60.815 1.00 44.01 202 GLN A C 1
ATOM 1224 O O . GLN A 1 175 ? 57.591 4.081 -61.975 1.00 42.67 202 GLN A O 1
ATOM 1230 N N . TYR A 1 176 ? 57.612 4.546 -59.770 1.00 41.17 203 TYR A N 1
ATOM 1231 C CA . TYR A 1 176 ? 57.887 5.975 -59.858 1.00 41.44 203 TYR A CA 1
ATOM 1232 C C . TYR A 1 176 ? 59.359 6.301 -59.522 1.00 49.74 203 TYR A C 1
ATOM 1233 O O . TYR A 1 176 ? 59.677 7.476 -59.357 1.00 50.47 203 TYR A O 1
ATOM 1242 N N . LEU A 1 177 ? 60.265 5.276 -59.501 1.00 47.61 204 LEU A N 1
ATOM 1243 C CA . LEU A 1 177 ? 61.696 5.456 -59.228 1.00 48.95 204 LEU A CA 1
ATOM 1244 C C . LEU A 1 177 ? 62.599 4.894 -60.363 1.00 57.59 204 LEU A C 1
ATOM 1245 O O . LEU A 1 177 ? 63.792 4.629 -60.134 1.00 58.09 204 LEU A O 1
ATOM 1250 N N . THR A 1 178 ? 62.037 4.751 -61.587 1.00 55.49 205 THR A N 1
ATOM 1251 C CA . THR A 1 178 ? 62.764 4.258 -62.772 1.00 85.40 205 THR A CA 1
ATOM 1252 C C . THR A 1 178 ? 63.469 5.415 -63.486 1.00 115.72 205 THR A C 1
ATOM 1253 O O . THR A 1 178 ? 64.697 5.480 -63.487 1.00 78.92 205 THR A O 1
ATOM 1257 N N . SER A 1 183 ? 66.186 12.142 -71.025 1.00 87.24 210 SER A N 1
ATOM 1258 C CA . SER A 1 183 ? 66.553 13.555 -70.920 1.00 86.21 210 SER A CA 1
ATOM 1259 C C . SER A 1 183 ? 68.035 13.768 -71.249 1.00 92.03 210 SER A C 1
ATOM 1260 O O . SER A 1 183 ? 68.888 12.972 -70.842 1.00 94.63 210 SER A O 1
ATOM 1262 N N . GLY A 1 184 ? 68.316 14.839 -71.989 1.00 86.32 211 GLY A N 1
ATOM 1263 C CA . GLY A 1 184 ? 69.666 15.205 -72.402 1.00 86.79 211 GLY A CA 1
ATOM 1264 C C . GLY A 1 184 ? 70.384 16.122 -71.431 1.00 87.19 211 GLY A C 1
ATOM 1265 O O . GLY A 1 184 ? 69.863 16.435 -70.350 1.00 84.30 211 GLY A O 1
ATOM 1266 N N . GLU A 1 185 ? 71.597 16.562 -71.831 1.00 83.72 212 GLU A N 1
ATOM 1267 C CA . GLU A 1 185 ? 72.458 17.428 -71.031 1.00 83.39 212 GLU A CA 1
ATOM 1268 C C . GLU A 1 185 ? 71.838 18.805 -70.839 1.00 82.02 212 GLU A C 1
ATOM 1269 O O . GLU A 1 185 ? 71.864 19.319 -69.716 1.00 82.10 212 GLU A O 1
ATOM 1275 N N . LEU A 1 186 ? 71.252 19.383 -71.915 1.00 74.14 213 LEU A N 1
ATOM 1276 C CA . LEU A 1 186 ? 70.612 20.699 -71.881 1.00 70.25 213 LEU A CA 1
ATOM 1277 C C . LEU A 1 186 ? 69.430 20.690 -70.920 1.00 69.41 213 LEU A C 1
ATOM 1278 O O . LEU A 1 186 ? 69.381 21.559 -70.052 1.00 68.49 213 LEU A O 1
ATOM 1283 N N . ALA A 1 187 ? 68.520 19.694 -71.040 1.00 63.52 214 ALA A N 1
ATOM 1284 C CA . ALA A 1 187 ? 67.341 19.538 -70.174 1.00 61.57 214 ALA A CA 1
ATOM 1285 C C . ALA A 1 187 ? 67.727 19.489 -68.685 1.00 67.47 214 ALA A C 1
ATOM 1286 O O . ALA A 1 187 ? 67.088 20.168 -67.877 1.00 65.25 214 ALA A O 1
ATOM 1288 N N . GLN A 1 188 ? 68.801 18.722 -68.349 1.00 66.64 215 GLN A N 1
ATOM 1289 C CA . GLN A 1 188 ? 69.330 18.538 -67.000 1.00 67.10 215 GLN A CA 1
ATOM 1290 C C . GLN A 1 188 ? 69.882 19.845 -66.408 1.00 69.74 215 GLN A C 1
ATOM 1291 O O . GLN A 1 188 ? 69.609 20.123 -65.241 1.00 68.60 215 GLN A O 1
ATOM 1297 N N . LYS A 1 189 ? 70.656 20.640 -67.188 1.00 65.73 216 LYS A N 1
ATOM 1298 C CA . LYS A 1 189 ? 71.243 21.911 -66.713 1.00 64.75 216 LYS A CA 1
ATOM 1299 C C . LYS A 1 189 ? 70.146 22.969 -66.472 1.00 63.37 216 LYS A C 1
ATOM 1300 O O . LYS A 1 189 ? 70.154 23.638 -65.435 1.00 62.73 216 LYS A O 1
ATOM 1306 N N . VAL A 1 190 ? 69.192 23.080 -67.417 1.00 56.45 217 VAL A N 1
ATOM 1307 C CA . VAL A 1 190 ? 68.030 23.973 -67.371 1.00 53.07 217 VAL A CA 1
ATOM 1308 C C . VAL A 1 190 ? 67.166 23.652 -66.127 1.00 56.07 217 VAL A C 1
ATOM 1309 O O . VAL A 1 190 ? 66.786 24.565 -65.393 1.00 55.06 217 VAL A O 1
ATOM 1321 N N . ASN A 1 192 ? 68.039 21.786 -63.364 1.00 57.86 219 ASN A N 1
ATOM 1322 C CA . ASN A 1 192 ? 68.789 21.894 -62.093 1.00 58.38 219 ASN A CA 1
ATOM 1323 C C . ASN A 1 192 ? 68.758 23.337 -61.580 1.00 60.01 219 ASN A C 1
ATOM 1324 O O . ASN A 1 192 ? 68.724 23.554 -60.375 1.00 60.24 219 ASN A O 1
ATOM 1329 N N . GLU A 1 193 ? 68.712 24.307 -62.506 1.00 54.22 220 GLU A N 1
ATOM 1330 C CA . GLU A 1 193 ? 68.600 25.722 -62.213 1.00 53.21 220 GLU A CA 1
ATOM 1331 C C . GLU A 1 193 ? 67.135 26.103 -61.915 1.00 55.58 220 GLU A C 1
ATOM 1332 O O . GLU A 1 193 ? 66.877 26.793 -60.937 1.00 54.83 220 GLU A O 1
ATOM 1338 N N . ALA A 1 194 ? 66.188 25.653 -62.758 1.00 51.95 221 ALA A N 1
ATOM 1339 C CA . ALA A 1 194 ? 64.765 25.993 -62.653 1.00 49.72 221 ALA A CA 1
ATOM 1340 C C . ALA A 1 194 ? 64.136 25.515 -61.342 1.00 53.82 221 ALA A C 1
ATOM 1341 O O . ALA A 1 194 ? 63.329 26.243 -60.752 1.00 52.45 221 ALA A O 1
ATOM 1343 N N . LEU A 1 195 ? 64.532 24.317 -60.868 1.00 51.59 222 LEU A N 1
ATOM 1344 C CA . LEU A 1 195 ? 64.010 23.709 -59.639 1.00 51.11 222 LEU A CA 1
ATOM 1345 C C . LEU A 1 195 ? 64.422 24.460 -58.357 1.00 54.67 222 LEU A C 1
ATOM 1346 O O . LEU A 1 195 ? 63.819 24.226 -57.312 1.00 54.27 222 LEU A O 1
ATOM 1351 N N . LYS A 1 196 ? 65.402 25.391 -58.441 1.00 51.02 223 LYS A N 1
ATOM 1352 C CA . LYS A 1 196 ? 65.830 26.215 -57.306 1.00 50.25 223 LYS A CA 1
ATOM 1353 C C . LYS A 1 196 ? 64.731 27.215 -56.938 1.00 53.29 223 LYS A C 1
ATOM 1354 O O . LYS A 1 196 ? 64.711 27.729 -55.822 1.00 55.90 223 LYS A O 1
ATOM 1360 N N . TYR A 1 197 ? 63.815 27.473 -57.874 1.00 46.56 224 TYR A N 1
ATOM 1361 C CA . TYR A 1 197 ? 62.756 28.467 -57.738 1.00 45.01 224 TYR A CA 1
ATOM 1362 C C . TYR A 1 197 ? 61.380 27.830 -57.652 1.00 48.48 224 TYR A C 1
ATOM 1363 O O . TYR A 1 197 ? 60.377 28.522 -57.850 1.00 47.92 224 TYR A O 1
ATOM 1372 N N . GLN A 1 198 ? 61.324 26.548 -57.267 1.00 44.98 225 GLN A N 1
ATOM 1373 C CA . GLN A 1 198 ? 60.052 25.849 -57.171 1.00 43.95 225 GLN A CA 1
ATOM 1374 C C . GLN A 1 198 ? 59.280 26.399 -55.987 1.00 50.39 225 GLN A C 1
ATOM 1375 O O . GLN A 1 198 ? 59.818 26.463 -54.884 1.00 52.10 225 GLN A O 1
ATOM 1381 N N . GLY A 1 199 ? 58.044 26.820 -56.246 1.00 46.26 226 GLY A N 1
ATOM 1382 C CA . GLY A 1 199 ? 57.154 27.368 -55.232 1.00 46.51 226 GLY A CA 1
ATOM 1383 C C . GLY A 1 199 ? 57.277 28.865 -55.052 1.00 50.83 226 GLY A C 1
ATOM 1384 O O . GLY A 1 199 ? 56.592 29.440 -54.202 1.00 50.64 226 GLY A O 1
ATOM 1385 N N . TRP A 1 200 ? 58.173 29.496 -55.831 1.00 47.60 227 TRP A N 1
ATOM 1386 C CA . TRP A 1 200 ? 58.414 30.934 -55.802 1.00 48.63 227 TRP A CA 1
ATOM 1387 C C . TRP A 1 200 ? 57.235 31.690 -56.421 1.00 50.87 227 TRP A C 1
ATOM 1388 O O . TRP A 1 200 ? 56.557 31.184 -57.325 1.00 47.51 227 TRP A O 1
ATOM 1399 N N . LYS A 1 201 ? 56.980 32.891 -55.901 1.00 49.64 228 LYS A N 1
ATOM 1400 C CA . LYS A 1 201 ? 55.907 33.761 -56.372 1.00 49.41 228 LYS A CA 1
ATOM 1401 C C . LYS A 1 201 ? 56.295 34.393 -57.704 1.00 54.81 228 LYS A C 1
ATOM 1402 O O . LYS A 1 201 ? 57.396 34.953 -57.828 1.00 55.14 228 LYS A O 1
ATOM 1408 N N . TYR A 1 202 ? 55.388 34.284 -58.703 1.00 51.20 229 TYR A N 1
ATOM 1409 C CA . TYR A 1 202 ? 55.540 34.911 -60.021 1.00 50.53 229 TYR A CA 1
ATOM 1410 C C . TYR A 1 202 ? 55.665 36.425 -59.830 1.00 57.35 229 TYR A C 1
ATOM 1411 O O . TYR A 1 202 ? 54.874 37.014 -59.090 1.00 59.78 229 TYR A O 1
ATOM 1420 N N . VAL A 1 203 ? 56.649 37.045 -60.477 1.00 53.08 230 VAL A N 1
ATOM 1421 C CA . VAL A 1 203 ? 56.818 38.498 -60.457 1.00 54.01 230 VAL A CA 1
ATOM 1422 C C . VAL A 1 203 ? 56.885 38.970 -61.915 1.00 58.39 230 VAL A C 1
ATOM 1423 O O . VAL A 1 203 ? 57.759 38.519 -62.671 1.00 57.95 230 VAL A O 1
ATOM 1427 N N . TYR A 1 204 ? 55.927 39.825 -62.312 1.00 54.49 231 TYR A N 1
ATOM 1428 C CA . TYR A 1 204 ? 55.864 40.386 -63.657 1.00 54.83 231 TYR A CA 1
ATOM 1429 C C . TYR A 1 204 ? 57.125 41.226 -63.961 1.00 60.22 231 TYR A C 1
ATOM 1430 O O . TYR A 1 204 ? 57.474 42.134 -63.194 1.00 62.80 231 TYR A O 1
ATOM 1439 N N . GLY A 1 205 ? 57.802 40.888 -65.053 1.00 54.15 232 GLY A N 1
ATOM 1440 C CA . GLY A 1 205 ? 59.025 41.571 -65.450 1.00 55.31 232 GLY A CA 1
ATOM 1441 C C . GLY A 1 205 ? 60.311 40.999 -64.868 1.00 57.74 232 GLY A C 1
ATOM 1442 O O . GLY A 1 205 ? 61.409 41.441 -65.243 1.00 58.80 232 GLY A O 1
ATOM 1443 N N . GLY A 1 206 ? 60.181 40.022 -63.961 1.00 50.95 233 GLY A N 1
ATOM 1444 C CA . GLY A 1 206 ? 61.307 39.364 -63.305 1.00 50.07 233 GLY A CA 1
ATOM 1445 C C . GLY A 1 206 ? 62.076 38.425 -64.215 1.00 53.25 233 GLY A C 1
ATOM 1446 O O . GLY A 1 206 ? 61.477 37.580 -64.896 1.00 49.10 233 GLY A O 1
ATOM 1447 N N . SER A 1 207 ? 63.421 38.539 -64.204 1.00 53.58 234 SER A N 1
ATOM 1448 C CA . SER A 1 207 ? 64.296 37.709 -65.048 1.00 54.55 234 SER A CA 1
ATOM 1449 C C . SER A 1 207 ? 65.582 37.232 -64.306 1.00 61.48 234 SER A C 1
ATOM 1450 O O . SER A 1 207 ? 66.515 36.738 -64.949 1.00 62.08 234 SER A O 1
ATOM 1453 N N . ASN A 1 208 ? 65.609 37.335 -62.959 1.00 59.10 235 ASN A N 1
ATOM 1454 C CA . ASN A 1 208 ? 66.757 36.891 -62.166 1.00 60.30 235 ASN A CA 1
ATOM 1455 C C . ASN A 1 208 ? 66.317 36.473 -60.742 1.00 63.44 235 ASN A C 1
ATOM 1456 O O . ASN A 1 208 ? 65.202 36.822 -60.338 1.00 62.10 235 ASN A O 1
ATOM 1461 N N . PRO A 1 209 ? 67.157 35.710 -59.980 1.00 60.14 236 PRO A N 1
ATOM 1462 C CA . PRO A 1 209 ? 66.723 35.238 -58.645 1.00 59.12 236 PRO A CA 1
ATOM 1463 C C . PRO A 1 209 ? 66.513 36.330 -57.597 1.00 65.34 236 PRO A C 1
ATOM 1464 O O . PRO A 1 209 ? 65.904 36.042 -56.565 1.00 66.55 236 PRO A O 1
ATOM 1468 N N . ASN A 1 210 ? 67.016 37.557 -57.828 1.00 61.77 237 ASN A N 1
ATOM 1469 C CA . ASN A 1 210 ? 66.892 38.632 -56.849 1.00 62.42 237 ASN A CA 1
ATOM 1470 C C . ASN A 1 210 ? 65.521 39.310 -56.904 1.00 65.04 237 ASN A C 1
ATOM 1471 O O . ASN A 1 210 ? 65.127 39.916 -55.910 1.00 67.17 237 ASN A O 1
ATOM 1476 N N . THR A 1 211 ? 64.787 39.181 -58.029 1.00 57.61 238 THR A N 1
ATOM 1477 C CA . THR A 1 211 ? 63.457 39.773 -58.229 1.00 55.71 238 THR A CA 1
ATOM 1478 C C . THR A 1 211 ? 62.363 38.698 -58.363 1.00 58.09 238 THR A C 1
ATOM 1479 O O . THR A 1 211 ? 61.172 39.027 -58.349 1.00 58.34 238 THR A O 1
ATOM 1483 N N . SER A 1 212 ? 62.778 37.420 -58.543 1.00 50.49 239 SER A N 1
ATOM 1484 C CA . SER A 1 212 ? 61.988 36.254 -58.916 1.00 46.47 239 SER A CA 1
ATOM 1485 C C . SER A 1 212 ? 61.708 36.389 -60.416 1.00 48.68 239 SER A C 1
ATOM 1486 O O . SER A 1 212 ? 62.337 37.225 -61.080 1.00 48.78 239 SER A O 1
ATOM 1489 N N . PHE A 1 213 ? 60.812 35.567 -60.972 1.00 44.02 240 PHE A N 1
ATOM 1490 C CA . PHE A 1 213 ? 60.635 35.542 -62.415 1.00 42.85 240 PHE A CA 1
ATOM 1491 C C . PHE A 1 213 ? 59.206 35.522 -62.902 1.00 49.02 240 PHE A C 1
ATOM 1492 O O . PHE A 1 213 ? 58.276 35.129 -62.175 1.00 45.53 240 PHE A O 1
ATOM 1500 N N . ASP A 1 214 ? 59.058 35.921 -64.192 1.00 48.94 241 ASP A N 1
ATOM 1501 C CA . ASP A 1 214 ? 57.851 35.739 -64.976 1.00 48.08 241 ASP A CA 1
ATOM 1502 C C . ASP A 1 214 ? 58.154 34.533 -65.890 1.00 53.51 241 ASP A C 1
ATOM 1503 O O . ASP A 1 214 ? 59.234 33.951 -65.769 1.00 54.04 241 ASP A O 1
ATOM 1517 N N . SER A 1 216 ? 58.829 34.015 -69.246 1.00 47.16 243 SER A N 1
ATOM 1518 C CA . SER A 1 216 ? 59.945 34.154 -70.188 1.00 46.88 243 SER A CA 1
ATOM 1519 C C . SER A 1 216 ? 61.246 34.569 -69.489 1.00 50.56 243 SER A C 1
ATOM 1520 O O . SER A 1 216 ? 62.331 34.279 -70.004 1.00 51.42 243 SER A O 1
ATOM 1523 N N . GLY A 1 217 ? 61.123 35.174 -68.310 1.00 45.18 244 GLY A N 1
ATOM 1524 C CA . GLY A 1 217 ? 62.252 35.529 -67.464 1.00 46.36 244 GLY A CA 1
ATOM 1525 C C . GLY A 1 217 ? 62.904 34.285 -66.887 1.00 49.11 244 GLY A C 1
ATOM 1526 O O . GLY A 1 217 ? 64.135 34.200 -66.825 1.00 50.88 244 GLY A O 1
ATOM 1527 N N . LEU A 1 218 ? 62.080 33.294 -66.484 1.00 43.54 245 LEU A N 1
ATOM 1528 C CA . LEU A 1 218 ? 62.555 32.001 -65.956 1.00 43.23 245 LEU A CA 1
ATOM 1529 C C . LEU A 1 218 ? 63.317 31.217 -67.043 1.00 48.40 245 LEU A C 1
ATOM 1530 O O . LEU A 1 218 ? 64.433 30.797 -66.783 1.00 49.27 245 LEU A O 1
ATOM 1535 N N . THR A 1 219 ? 62.732 31.064 -68.257 1.00 44.34 246 THR A N 1
ATOM 1536 C CA . THR A 1 219 ? 63.349 30.335 -69.374 1.00 43.85 246 THR A CA 1
ATOM 1537 C C . THR A 1 219 ? 64.652 31.002 -69.786 1.00 49.53 246 THR A C 1
ATOM 1538 O O . THR A 1 219 ? 65.662 30.304 -69.886 1.00 52.54 246 THR A O 1
ATOM 1542 N N . GLN A 1 220 ? 64.662 32.344 -69.939 1.00 44.13 247 GLN A N 1
ATOM 1543 C CA . GLN A 1 220 ? 65.877 33.079 -70.329 1.00 45.71 247 GLN A CA 1
ATOM 1544 C C . GLN A 1 220 ? 67.043 32.823 -69.342 1.00 52.72 247 GLN A C 1
ATOM 1545 O O . GLN A 1 220 ? 68.144 32.522 -69.797 1.00 55.04 247 GLN A O 1
ATOM 1551 N N . TRP A 1 221 ? 66.794 32.943 -68.023 1.00 48.67 248 TRP A N 1
ATOM 1552 C CA . TRP A 1 221 ? 67.784 32.770 -66.966 1.00 50.43 248 TRP A CA 1
ATOM 1553 C C . TRP A 1 221 ? 68.358 31.357 -66.946 1.00 57.26 248 TRP A C 1
ATOM 1554 O O . TRP A 1 221 ? 69.576 31.191 -66.940 1.00 59.58 248 TRP A O 1
ATOM 1565 N N . CYS A 1 222 ? 67.482 30.351 -66.897 1.00 52.95 249 CYS A N 1
ATOM 1566 C CA . CYS A 1 222 ? 67.833 28.941 -66.764 1.00 52.76 249 CYS A CA 1
ATOM 1567 C C . CYS A 1 222 ? 68.517 28.388 -68.019 1.00 59.10 249 CYS A C 1
ATOM 1568 O O . CYS A 1 222 ? 69.486 27.637 -67.879 1.00 59.78 249 CYS A O 1
ATOM 1571 N N . TYR A 1 223 ? 68.085 28.813 -69.230 1.00 56.97 250 TYR A N 1
ATOM 1572 C CA . TYR A 1 223 ? 68.755 28.411 -70.472 1.00 57.84 250 TYR A CA 1
ATOM 1573 C C . TYR A 1 223 ? 70.099 29.152 -70.590 1.00 63.78 250 TYR A C 1
ATOM 1574 O O . TYR A 1 223 ? 71.072 28.587 -71.099 1.00 65.38 250 TYR A O 1
ATOM 1583 N N . GLY A 1 224 ? 70.136 30.386 -70.078 1.00 59.13 251 GLY A N 1
ATOM 1584 C CA . GLY A 1 224 ? 71.334 31.217 -70.021 1.00 60.66 251 GLY A CA 1
ATOM 1585 C C . GLY A 1 224 ? 72.409 30.568 -69.177 1.00 65.31 251 GLY A C 1
ATOM 1586 O O . GLY A 1 224 ? 73.582 30.618 -69.541 1.00 67.39 251 GLY A O 1
ATOM 1587 N N . LYS A 1 225 ? 71.995 29.886 -68.078 1.00 59.68 252 LYS A N 1
ATOM 1588 C CA . LYS A 1 225 ? 72.881 29.150 -67.174 1.00 60.37 252 LYS A CA 1
ATOM 1589 C C . LYS A 1 225 ? 73.387 27.868 -67.841 1.00 66.77 252 LYS A C 1
ATOM 1590 O O . LYS A 1 225 ? 74.469 27.393 -67.498 1.00 68.56 252 LYS A O 1
ATOM 1596 N N . ALA A 1 226 ? 72.619 27.340 -68.824 1.00 62.54 253 ALA A N 1
ATOM 1597 C CA . ALA A 1 226 ? 72.938 26.139 -69.599 1.00 62.13 253 ALA A CA 1
ATOM 1598 C C . ALA A 1 226 ? 73.779 26.484 -70.828 1.00 67.65 253 ALA A C 1
ATOM 1599 O O . ALA A 1 226 ? 74.174 25.585 -71.569 1.00 68.43 253 ALA A O 1
ATOM 1601 N N . GLY A 1 227 ? 74.042 27.775 -71.028 1.00 65.16 254 GLY A N 1
ATOM 1602 C CA . GLY A 1 227 ? 74.852 28.279 -72.129 1.00 67.74 254 GLY A CA 1
ATOM 1603 C C . GLY A 1 227 ? 74.105 28.602 -73.406 1.00 72.75 254 GLY A C 1
ATOM 1604 O O . GLY A 1 227 ? 74.730 28.682 -74.472 1.00 74.87 254 GLY A O 1
ATOM 1605 N N . ILE A 1 228 ? 72.770 28.790 -73.319 1.00 66.79 255 ILE A N 1
ATOM 1606 C CA . ILE A 1 228 ? 71.933 29.135 -74.475 1.00 65.81 255 ILE A CA 1
ATOM 1607 C C . ILE A 1 228 ? 71.382 30.546 -74.276 1.00 70.94 255 ILE A C 1
ATOM 1608 O O . ILE A 1 228 ? 70.715 30.813 -73.274 1.00 70.08 255 ILE A O 1
ATOM 1613 N N . SER A 1 229 ? 71.648 31.443 -75.235 1.00 69.33 256 SER A N 1
ATOM 1614 C CA . SER A 1 229 ? 71.161 32.821 -75.171 1.00 68.66 256 SER A CA 1
ATOM 1615 C C . SER A 1 229 ? 69.760 32.933 -75.801 1.00 68.69 256 SER A C 1
ATOM 1616 O O . SER A 1 229 ? 69.598 32.763 -77.015 1.00 68.23 256 SER A O 1
ATOM 1619 N N . LEU A 1 230 ? 68.751 33.204 -74.958 1.00 62.20 257 LEU A N 1
ATOM 1620 C CA . LEU A 1 230 ? 67.356 33.355 -75.382 1.00 58.74 257 LEU A CA 1
ATOM 1621 C C . LEU A 1 230 ? 66.907 34.825 -75.311 1.00 60.65 257 LEU A C 1
ATOM 1622 O O . LEU A 1 230 ? 67.333 35.527 -74.388 1.00 61.34 257 LEU A O 1
ATOM 1627 N N . PRO A 1 231 ? 66.008 35.306 -76.218 1.00 53.66 258 PRO A N 1
ATOM 1628 C CA . PRO A 1 231 ? 65.507 36.685 -76.081 1.00 52.32 258 PRO A CA 1
ATOM 1629 C C . PRO A 1 231 ? 64.607 36.804 -74.845 1.00 54.08 258 PRO A C 1
ATOM 1630 O O . PRO A 1 231 ? 64.288 35.801 -74.202 1.00 51.83 258 PRO A O 1
ATOM 1634 N N . ARG A 1 232 ? 64.224 38.032 -74.501 1.00 50.51 259 ARG A N 1
ATOM 1635 C CA . ARG A 1 232 ? 63.469 38.331 -73.299 1.00 49.14 259 ARG A CA 1
ATOM 1636 C C . ARG A 1 232 ? 62.002 37.845 -73.278 1.00 50.75 259 ARG A C 1
ATOM 1637 O O . ARG A 1 232 ? 61.584 37.301 -72.244 1.00 48.57 259 ARG A O 1
ATOM 1645 N N . THR A 1 233 ? 61.222 38.104 -74.345 1.00 47.35 260 THR A N 1
ATOM 1646 C CA . THR A 1 233 ? 59.781 37.802 -74.427 1.00 45.61 260 THR A CA 1
ATOM 1647 C C . THR A 1 233 ? 59.496 36.349 -74.893 1.00 48.97 260 THR A C 1
ATOM 1648 O O . THR A 1 233 ? 60.311 35.736 -75.587 1.00 49.55 260 THR A O 1
ATOM 1652 N N . ALA A 1 234 ? 58.300 35.832 -74.528 1.00 43.34 261 ALA A N 1
ATOM 1653 C CA . ALA A 1 234 ? 57.786 34.527 -74.917 1.00 40.65 261 ALA A CA 1
ATOM 1654 C C . ALA A 1 234 ? 57.625 34.485 -76.442 1.00 47.86 261 ALA A C 1
ATOM 1655 O O . ALA A 1 234 ? 58.003 33.488 -77.060 1.00 48.61 261 ALA A O 1
ATOM 1657 N N . GLN A 1 235 ? 57.139 35.602 -77.058 1.00 45.57 262 GLN A N 1
ATOM 1658 C CA . GLN A 1 235 ? 56.970 35.718 -78.507 1.00 45.73 262 GLN A CA 1
ATOM 1659 C C . GLN A 1 235 ? 58.345 35.667 -79.215 1.00 51.84 262 GLN A C 1
ATOM 1660 O O . GLN A 1 235 ? 58.506 34.898 -80.162 1.00 51.90 262 GLN A O 1
ATOM 1666 N N . ALA A 1 236 ? 59.336 36.457 -78.732 1.00 48.71 263 ALA A N 1
ATOM 1667 C CA . ALA A 1 236 ? 60.697 36.493 -79.278 1.00 48.77 263 ALA A CA 1
ATOM 1668 C C . ALA A 1 236 ? 61.386 35.138 -79.134 1.00 51.37 263 ALA A C 1
ATOM 1669 O O . ALA A 1 236 ? 62.134 34.743 -80.034 1.00 50.91 263 ALA A O 1
ATOM 1671 N N . GLN A 1 237 ? 61.096 34.407 -78.023 1.00 47.03 264 GLN A N 1
ATOM 1672 C CA . GLN A 1 237 ? 61.621 33.068 -77.773 1.00 45.41 264 GLN A CA 1
ATOM 1673 C C . GLN A 1 237 ? 61.014 32.063 -78.764 1.00 50.04 264 GLN A C 1
ATOM 1674 O O . GLN A 1 237 ? 61.735 31.202 -79.273 1.00 52.41 264 GLN A O 1
ATOM 1680 N N . TYR A 1 238 ? 59.705 32.197 -79.060 1.00 44.77 265 TYR A N 1
ATOM 1681 C CA . TYR A 1 238 ? 58.988 31.395 -80.053 1.00 43.99 265 TYR A CA 1
ATOM 1682 C C . TYR A 1 238 ? 59.594 31.640 -81.447 1.00 51.35 265 TYR A C 1
ATOM 1683 O O . TYR A 1 238 ? 59.925 30.681 -82.135 1.00 53.29 265 TYR A O 1
ATOM 1692 N N . ASP A 1 239 ? 59.798 32.914 -81.834 1.00 48.95 266 ASP A N 1
ATOM 1693 C CA . ASP A 1 239 ? 60.379 33.279 -83.133 1.00 49.88 266 ASP A CA 1
ATOM 1694 C C . ASP A 1 239 ? 61.812 32.774 -83.311 1.00 55.91 266 ASP A C 1
ATOM 1695 O O . ASP A 1 239 ? 62.221 32.556 -84.442 1.00 58.55 266 ASP A O 1
ATOM 1700 N N . ALA A 1 240 ? 62.565 32.573 -82.208 1.00 51.93 267 ALA A N 1
ATOM 1701 C CA . ALA A 1 240 ? 63.969 32.143 -82.227 1.00 52.13 267 ALA A CA 1
ATOM 1702 C C . ALA A 1 240 ? 64.145 30.619 -82.225 1.00 53.54 267 ALA A C 1
ATOM 1703 O O . ALA A 1 240 ? 65.281 30.155 -82.322 1.00 54.64 267 ALA A O 1
ATOM 1705 N N . THR A 1 241 ? 63.055 29.843 -82.119 1.00 48.14 268 THR A N 1
ATOM 1706 C CA . THR A 1 241 ? 63.159 28.374 -82.054 1.00 47.96 268 THR A CA 1
ATOM 1707 C C . THR A 1 241 ? 62.610 27.698 -83.301 1.00 53.55 268 THR A C 1
ATOM 1708 O O . THR A 1 241 ? 61.861 28.316 -84.069 1.00 53.92 268 THR A O 1
ATOM 1712 N N . GLN A 1 242 ? 63.007 26.426 -83.504 1.00 50.27 269 GLN A N 1
ATOM 1713 C CA . GLN A 1 242 ? 62.502 25.566 -84.565 1.00 50.75 269 GLN A CA 1
ATOM 1714 C C . GLN A 1 242 ? 61.236 24.939 -83.998 1.00 51.07 269 GLN A C 1
ATOM 1715 O O . GLN A 1 242 ? 61.290 24.329 -82.931 1.00 51.52 269 GLN A O 1
ATOM 1721 N N . HIS A 1 243 ? 60.103 25.133 -84.656 1.00 45.17 270 HIS A N 1
ATOM 1722 C CA . HIS A 1 243 ? 58.813 24.652 -84.148 1.00 42.70 270 HIS A CA 1
ATOM 1723 C C . HIS A 1 243 ? 58.538 23.212 -84.537 1.00 48.35 270 HIS A C 1
ATOM 1724 O O . HIS A 1 243 ? 58.905 22.792 -85.623 1.00 49.27 270 HIS A O 1
ATOM 1731 N N . LEU A 1 244 ? 57.878 22.466 -83.637 1.00 45.13 271 LEU A N 1
ATOM 1732 C CA . LEU A 1 244 ? 57.509 21.056 -83.793 1.00 45.02 271 LEU A CA 1
ATOM 1733 C C . LEU A 1 244 ? 56.312 20.742 -82.883 1.00 49.96 271 LEU A C 1
ATOM 1734 O O . LEU A 1 244 ? 56.167 21.385 -81.830 1.00 48.57 271 LEU A O 1
ATOM 1739 N N . PRO A 1 245 ? 55.425 19.780 -83.243 1.00 47.26 272 PRO A N 1
ATOM 1740 C CA . PRO A 1 245 ? 54.279 19.497 -82.352 1.00 46.47 272 PRO A CA 1
ATOM 1741 C C . PRO A 1 245 ? 54.740 18.900 -81.007 1.00 53.03 272 PRO A C 1
ATOM 1742 O O . PRO A 1 245 ? 55.828 18.306 -80.927 1.00 55.16 272 PRO A O 1
ATOM 1746 N N . LEU A 1 246 ? 53.923 19.057 -79.952 1.00 46.09 273 LEU A N 1
ATOM 1747 C CA . LEU A 1 246 ? 54.269 18.556 -78.620 1.00 45.22 273 LEU A CA 1
ATOM 1748 C C . LEU A 1 246 ? 54.497 17.010 -78.588 1.00 51.95 273 LEU A C 1
ATOM 1749 O O . LEU A 1 246 ? 55.272 16.526 -77.765 1.00 51.82 273 LEU A O 1
ATOM 1754 N N . SER A 1 247 ? 53.889 16.264 -79.524 1.00 50.71 274 SER A N 1
ATOM 1755 C CA . SER A 1 247 ? 53.993 14.803 -79.648 1.00 51.58 274 SER A CA 1
ATOM 1756 C C . SER A 1 247 ? 55.394 14.356 -80.080 1.00 58.21 274 SER A C 1
ATOM 1757 O O . SER A 1 247 ? 55.775 13.201 -79.845 1.00 59.86 274 SER A O 1
ATOM 1760 N N . GLN A 1 248 ? 56.150 15.264 -80.723 1.00 52.88 275 GLN A N 1
ATOM 1761 C CA . GLN A 1 248 ? 57.527 15.034 -81.180 1.00 51.84 275 GLN A CA 1
ATOM 1762 C C . GLN A 1 248 ? 58.560 15.728 -80.261 1.00 52.01 275 GLN A C 1
ATOM 1763 O O . GLN A 1 248 ? 59.771 15.609 -80.485 1.00 52.08 275 GLN A O 1
ATOM 1769 N N . ALA A 1 249 ? 58.068 16.472 -79.246 1.00 45.17 276 ALA A N 1
ATOM 1770 C CA . ALA A 1 249 ? 58.884 17.241 -78.320 1.00 44.83 276 ALA A CA 1
ATOM 1771 C C . ALA A 1 249 ? 59.597 16.351 -77.322 1.00 52.65 276 ALA A C 1
ATOM 1772 O O . ALA A 1 249 ? 59.167 15.223 -77.051 1.00 52.99 276 ALA A O 1
ATOM 1774 N N . LYS A 1 250 ? 60.714 16.875 -76.791 1.00 50.93 277 LYS A N 1
ATOM 1775 C CA . LYS A 1 250 ? 61.565 16.244 -75.782 1.00 51.10 277 LYS A CA 1
ATOM 1776 C C . LYS A 1 250 ? 61.768 17.205 -74.627 1.00 52.64 277 LYS A C 1
ATOM 1777 O O . LYS A 1 250 ? 61.563 18.411 -74.794 1.00 52.36 277 LYS A O 1
ATOM 1783 N N . ALA A 1 251 ? 62.200 16.689 -73.470 1.00 48.18 278 ALA A N 1
ATOM 1784 C CA . ALA A 1 251 ? 62.531 17.502 -72.307 1.00 46.47 278 ALA A CA 1
ATOM 1785 C C . ALA A 1 251 ? 63.626 18.490 -72.710 1.00 52.33 278 ALA A C 1
ATOM 1786 O O . ALA A 1 251 ? 64.576 18.114 -73.407 1.00 53.00 278 ALA A O 1
ATOM 1788 N N . GLY A 1 252 ? 63.454 19.753 -72.333 1.00 48.66 279 GLY A N 1
ATOM 1789 C CA . GLY A 1 252 ? 64.395 20.802 -72.703 1.00 49.43 279 GLY A CA 1
ATOM 1790 C C . GLY A 1 252 ? 63.888 21.668 -73.842 1.00 52.65 279 GLY A C 1
ATOM 1791 O O . GLY A 1 252 ? 64.446 22.743 -74.103 1.00 52.99 279 GLY A O 1
ATOM 1792 N N . ASP A 1 253 ? 62.831 21.211 -74.543 1.00 47.62 280 ASP A N 1
ATOM 1793 C CA . ASP A 1 253 ? 62.204 22.035 -75.573 1.00 46.76 280 ASP A CA 1
ATOM 1794 C C . ASP A 1 253 ? 61.285 23.013 -74.844 1.00 50.57 280 ASP A C 1
ATOM 1795 O O . ASP A 1 253 ? 60.932 22.795 -73.673 1.00 49.41 280 ASP A O 1
ATOM 1800 N N . LEU A 1 254 ? 60.946 24.113 -75.503 1.00 46.67 281 LEU A N 1
ATOM 1801 C CA . LEU A 1 254 ? 60.036 25.090 -74.937 1.00 43.57 281 LEU A CA 1
ATOM 1802 C C . LEU A 1 254 ? 58.642 24.749 -75.427 1.00 44.36 281 LEU A C 1
ATOM 1803 O O . LEU A 1 254 ? 58.512 24.153 -76.489 1.00 42.49 281 LEU A O 1
ATOM 1808 N N . VAL A 1 255 ? 57.601 25.099 -74.658 1.00 40.72 282 VAL A N 1
ATOM 1809 C CA . VAL A 1 255 ? 56.208 24.850 -75.053 1.00 38.44 282 VAL A CA 1
ATOM 1810 C C . VAL A 1 255 ? 55.497 26.197 -74.954 1.00 36.43 282 VAL A C 1
ATOM 1811 O O . VAL A 1 255 ? 55.676 26.911 -73.992 1.00 36.09 282 VAL A O 1
ATOM 1815 N N . PHE A 1 256 ? 54.806 26.581 -76.009 1.00 33.77 283 PHE A N 1
ATOM 1816 C CA . PHE A 1 256 ? 54.201 27.899 -76.190 1.00 32.66 283 PHE A CA 1
ATOM 1817 C C . PHE A 1 256 ? 52.692 27.892 -76.190 1.00 36.16 283 PHE A C 1
ATOM 1818 O O . PHE A 1 256 ? 52.060 26.934 -76.637 1.00 38.01 283 PHE A O 1
ATOM 1826 N N . PHE A 1 257 ? 52.117 28.977 -75.680 1.00 32.57 284 PHE A N 1
ATOM 1827 C CA . PHE A 1 257 ? 50.665 29.127 -75.535 1.00 33.57 284 PHE A CA 1
ATOM 1828 C C . PHE A 1 257 ? 50.195 30.476 -76.018 1.00 39.24 284 PHE A C 1
ATOM 1829 O O . PHE A 1 257 ? 50.951 31.447 -75.960 1.00 40.61 284 PHE A O 1
ATOM 1837 N N . HIS A 1 258 ? 48.944 30.525 -76.499 1.00 35.38 285 HIS A N 1
ATOM 1838 C CA . HIS A 1 258 ? 48.265 31.749 -76.949 1.00 36.60 285 HIS A CA 1
ATOM 1839 C C . HIS A 1 258 ? 47.156 32.141 -75.966 1.00 38.54 285 HIS A C 1
ATOM 1840 O O . HIS A 1 258 ? 46.718 31.309 -75.161 1.00 36.24 285 HIS A O 1
ATOM 1847 N N . SER A 1 259 ? 46.715 33.404 -76.060 1.00 35.58 286 SER A N 1
ATOM 1848 C CA . SER A 1 259 ? 45.571 34.053 -75.399 1.00 35.45 286 SER A CA 1
ATOM 1849 C C . SER A 1 259 ? 45.365 33.705 -73.913 1.00 41.28 286 SER A C 1
ATOM 1850 O O . SER A 1 259 ? 44.217 33.606 -73.482 1.00 40.80 286 SER A O 1
ATOM 1853 N N . THR A 1 260 ? 46.444 33.543 -73.122 1.00 39.62 287 THR A N 1
ATOM 1854 C CA . THR A 1 260 ? 46.297 33.225 -71.694 1.00 40.23 287 THR A CA 1
ATOM 1855 C C . THR A 1 260 ? 45.843 34.470 -70.913 1.00 47.91 287 THR A C 1
ATOM 1856 O O . THR A 1 260 ? 45.169 34.340 -69.890 1.00 49.19 287 THR A O 1
ATOM 1860 N N . TYR A 1 261 ? 46.167 35.658 -71.422 1.00 47.13 288 TYR A N 1
ATOM 1861 C CA . TYR A 1 261 ? 45.770 36.962 -70.861 1.00 48.97 288 TYR A CA 1
ATOM 1862 C C . TYR A 1 261 ? 45.762 37.985 -72.017 1.00 54.67 288 TYR A C 1
ATOM 1863 O O . TYR A 1 261 ? 46.220 37.667 -73.123 1.00 54.08 288 TYR A O 1
ATOM 1872 N N . ASN A 1 262 ? 45.229 39.189 -71.766 1.00 53.06 289 ASN A N 1
ATOM 1873 C CA . ASN A 1 262 ? 45.131 40.260 -72.758 1.00 53.66 289 ASN A CA 1
ATOM 1874 C C . ASN A 1 262 ? 46.526 40.797 -73.084 1.00 58.65 289 ASN A C 1
ATOM 1875 O O . ASN A 1 262 ? 47.150 41.484 -72.267 1.00 59.92 289 ASN A O 1
ATOM 1880 N N . ALA A 1 263 ? 47.024 40.420 -74.268 1.00 54.56 290 ALA A N 1
ATOM 1881 C CA . ALA A 1 263 ? 48.350 40.779 -74.763 1.00 55.30 290 ALA A CA 1
ATOM 1882 C C . ALA A 1 263 ? 48.307 41.068 -76.275 1.00 60.62 290 ALA A C 1
ATOM 1883 O O . ALA A 1 263 ? 47.374 40.640 -76.978 1.00 61.94 290 ALA A O 1
ATOM 1885 N N . GLY A 1 264 ? 49.291 41.830 -76.748 1.00 55.15 291 GLY A N 1
ATOM 1886 C CA . GLY A 1 264 ? 49.364 42.243 -78.146 1.00 54.12 291 GLY A CA 1
ATOM 1887 C C . GLY A 1 264 ? 49.986 41.246 -79.095 1.00 52.84 291 GLY A C 1
ATOM 1888 O O . GLY A 1 264 ? 49.976 41.458 -80.306 1.00 52.95 291 GLY A O 1
ATOM 1889 N N . SER A 1 265 ? 50.539 40.162 -78.562 1.00 47.78 292 SER A N 1
ATOM 1890 C CA . SER A 1 265 ? 51.227 39.145 -79.360 1.00 46.93 292 SER A CA 1
ATOM 1891 C C . SER A 1 265 ? 50.469 37.804 -79.390 1.00 49.56 292 SER A C 1
ATOM 1892 O O . SER A 1 265 ? 49.612 37.533 -78.527 1.00 49.49 292 SER A O 1
ATOM 1895 N N . TYR A 1 266 ? 50.797 36.963 -80.398 1.00 43.75 293 TYR A N 1
ATOM 1896 C CA . TYR A 1 266 ? 50.202 35.623 -80.563 1.00 40.21 293 TYR A CA 1
ATOM 1897 C C . TYR A 1 266 ? 50.565 34.758 -79.358 1.00 41.76 293 TYR A C 1
ATOM 1898 O O . TYR A 1 266 ? 49.659 34.234 -78.716 1.00 42.12 293 TYR A O 1
ATOM 1907 N N . VAL A 1 267 ? 51.868 34.677 -79.016 1.00 36.10 294 VAL A N 1
ATOM 1908 C CA . VAL A 1 267 ? 52.389 33.913 -77.880 1.00 35.35 294 VAL A CA 1
ATOM 1909 C C . VAL A 1 267 ? 52.250 34.769 -76.611 1.00 40.84 294 VAL A C 1
ATOM 1910 O O . VAL A 1 267 ? 52.752 35.899 -76.565 1.00 41.28 294 VAL A O 1
ATOM 1914 N N . THR A 1 268 ? 51.561 34.220 -75.588 1.00 36.75 295 THR A N 1
ATOM 1915 C CA . THR A 1 268 ? 51.310 34.909 -74.319 1.00 36.06 295 THR A CA 1
ATOM 1916 C C . THR A 1 268 ? 51.963 34.184 -73.160 1.00 40.64 295 THR A C 1
ATOM 1917 O O . THR A 1 268 ? 52.172 34.780 -72.106 1.00 42.17 295 THR A O 1
ATOM 1921 N N . HIS A 1 269 ? 52.283 32.904 -73.338 1.00 36.87 296 HIS A N 1
ATOM 1922 C CA . HIS A 1 269 ? 52.911 32.127 -72.285 1.00 35.11 296 HIS A CA 1
ATOM 1923 C C . HIS A 1 269 ? 53.968 31.152 -72.841 1.00 38.01 296 HIS A C 1
ATOM 1924 O O . HIS A 1 269 ? 53.849 30.669 -73.963 1.00 38.88 296 HIS A O 1
ATOM 1931 N N . VAL A 1 270 ? 55.027 30.910 -72.052 1.00 33.50 297 VAL A N 1
ATOM 1932 C CA . VAL A 1 270 ? 56.096 29.958 -72.364 1.00 32.94 297 VAL A CA 1
ATOM 1933 C C . VAL A 1 270 ? 56.379 29.125 -71.084 1.00 39.16 297 VAL A C 1
ATOM 1934 O O . VAL A 1 270 ? 56.179 29.598 -69.968 1.00 40.31 297 VAL A O 1
ATOM 1938 N N . GLY A 1 271 ? 56.774 27.882 -71.290 1.00 36.31 298 GLY A N 1
ATOM 1939 C CA . GLY A 1 271 ? 57.184 26.925 -70.277 1.00 35.88 298 GLY A CA 1
ATOM 1940 C C . GLY A 1 271 ? 58.310 26.045 -70.784 1.00 41.28 298 GLY A C 1
ATOM 1941 O O . GLY A 1 271 ? 58.681 26.116 -71.965 1.00 43.16 298 GLY A O 1
ATOM 1942 N N . ILE A 1 272 ? 58.861 25.211 -69.895 1.00 37.37 299 ILE A N 1
ATOM 1943 C CA . ILE A 1 272 ? 59.919 24.234 -70.191 1.00 38.20 299 ILE A CA 1
ATOM 1944 C C . ILE A 1 272 ? 59.251 22.871 -70.255 1.00 41.22 299 ILE A C 1
ATOM 1945 O O . ILE A 1 272 ? 58.682 22.450 -69.253 1.00 39.50 299 ILE A O 1
ATOM 1950 N N . TYR A 1 273 ? 59.320 22.182 -71.411 1.00 38.64 300 TYR A N 1
ATOM 1951 C CA . TYR A 1 273 ? 58.753 20.844 -71.561 1.00 37.78 300 TYR A CA 1
ATOM 1952 C C . TYR A 1 273 ? 59.622 19.853 -70.836 1.00 42.18 300 TYR A C 1
ATOM 1953 O O . TYR A 1 273 ? 60.840 19.904 -70.956 1.00 44.40 300 TYR A O 1
ATOM 1962 N N . VAL A 1 274 ? 59.017 18.993 -70.023 1.00 38.28 301 VAL A N 1
ATOM 1963 C CA . VAL A 1 274 ? 59.777 18.047 -69.231 1.00 40.22 301 VAL A CA 1
ATOM 1964 C C . VAL A 1 274 ? 59.379 16.596 -69.591 1.00 45.49 301 VAL A C 1
ATOM 1965 O O . VAL A 1 274 ? 59.674 15.671 -68.839 1.00 46.69 301 VAL A O 1
ATOM 1969 N N . GLY A 1 275 ? 58.746 16.417 -70.744 1.00 41.86 302 GLY A N 1
ATOM 1970 C CA . GLY A 1 275 ? 58.298 15.116 -71.218 1.00 41.81 302 GLY A CA 1
ATOM 1971 C C . GLY A 1 275 ? 57.014 14.694 -70.542 1.00 46.94 302 GLY A C 1
ATOM 1972 O O . GLY A 1 275 ? 56.541 15.377 -69.636 1.00 47.45 302 GLY A O 1
ATOM 1973 N N . ASN A 1 276 ? 56.426 13.579 -70.998 1.00 44.97 303 ASN A N 1
ATOM 1974 C CA . ASN A 1 276 ? 55.195 12.955 -70.470 1.00 44.69 303 ASN A CA 1
ATOM 1975 C C . ASN A 1 276 ? 54.029 13.941 -70.300 1.00 46.28 303 ASN A C 1
ATOM 1976 O O . ASN A 1 276 ? 53.295 13.877 -69.319 1.00 45.52 303 ASN A O 1
ATOM 1981 N N . ASN A 1 277 ? 53.857 14.840 -71.280 1.00 42.93 304 ASN A N 1
ATOM 1982 C CA . ASN A 1 277 ? 52.795 15.862 -71.359 1.00 39.92 304 ASN A CA 1
ATOM 1983 C C . ASN A 1 277 ? 52.795 16.799 -70.147 1.00 37.51 304 ASN A C 1
ATOM 1984 O O . ASN A 1 277 ? 51.738 17.225 -69.666 1.00 34.98 304 ASN A O 1
ATOM 1989 N N . GLN A 1 278 ? 53.982 17.163 -69.670 1.00 32.64 305 GLN A N 1
ATOM 1990 C CA . GLN A 1 278 ? 54.015 18.101 -68.559 1.00 32.60 305 GLN A CA 1
ATOM 1991 C C . GLN A 1 278 ? 55.109 19.116 -68.748 1.00 34.91 305 GLN A C 1
ATOM 1992 O O . GLN A 1 278 ? 56.022 18.922 -69.541 1.00 34.95 305 GLN A O 1
ATOM 2006 N N . TYR A 1 280 ? 57.354 22.694 -66.800 1.00 37.98 307 TYR A N 1
ATOM 2007 C CA . TYR A 1 280 ? 57.825 23.445 -65.646 1.00 38.41 307 TYR A CA 1
ATOM 2008 C C . TYR A 1 280 ? 57.758 24.884 -66.091 1.00 43.18 307 TYR A C 1
ATOM 2009 O O . TYR A 1 280 ? 58.292 25.219 -67.145 1.00 43.26 307 TYR A O 1
ATOM 2018 N N . HIS A 1 281 ? 57.035 25.718 -65.363 1.00 37.55 308 HIS A N 1
ATOM 2019 C CA . HIS A 1 281 ? 56.888 27.094 -65.795 1.00 35.71 308 HIS A CA 1
ATOM 2020 C C . HIS A 1 281 ? 56.655 28.053 -64.616 1.00 40.53 308 HIS A C 1
ATOM 2021 O O . HIS A 1 281 ? 56.478 27.633 -63.456 1.00 40.15 308 HIS A O 1
ATOM 2028 N N . ALA A 1 282 ? 56.621 29.337 -64.963 1.00 36.68 309 ALA A N 1
ATOM 2029 C CA . ALA A 1 282 ? 56.230 30.455 -64.140 1.00 37.85 309 ALA A CA 1
ATOM 2030 C C . ALA A 1 282 ? 54.907 31.011 -64.735 1.00 38.48 309 ALA A C 1
ATOM 2031 O O . ALA A 1 282 ? 54.939 31.798 -65.672 1.00 36.35 309 ALA A O 1
ATOM 2033 N N . GLY A 1 283 ? 53.755 30.532 -64.262 1.00 34.32 310 GLY A N 1
ATOM 2034 C CA . GLY A 1 283 ? 53.596 29.613 -63.139 1.00 31.90 310 GLY A CA 1
ATOM 2035 C C . GLY A 1 283 ? 53.500 30.418 -61.867 1.00 39.24 310 GLY A C 1
ATOM 2036 O O . GLY A 1 283 ? 54.417 31.186 -61.547 1.00 39.14 310 GLY A O 1
ATOM 2037 N N . ASP A 1 284 ? 52.386 30.273 -61.133 1.00 37.95 311 ASP A N 1
ATOM 2038 C CA . ASP A 1 284 ? 52.211 30.995 -59.864 1.00 38.23 311 ASP A CA 1
ATOM 2039 C C . ASP A 1 284 ? 51.499 30.109 -58.817 1.00 45.67 311 ASP A C 1
ATOM 2040 O O . ASP A 1 284 ? 50.272 30.001 -58.824 1.00 44.49 311 ASP A O 1
ATOM 2045 N N . PRO A 1 285 ? 52.251 29.426 -57.922 1.00 46.42 312 PRO A N 1
ATOM 2046 C CA . PRO A 1 285 ? 53.718 29.448 -57.774 1.00 47.25 312 PRO A CA 1
ATOM 2047 C C . PRO A 1 285 ? 54.444 28.704 -58.909 1.00 48.20 312 PRO A C 1
ATOM 2048 O O . PRO A 1 285 ? 53.825 27.897 -59.624 1.00 47.86 312 PRO A O 1
ATOM 2052 N N . ILE A 1 286 ? 55.756 28.991 -59.075 1.00 40.38 313 ILE A N 1
ATOM 2053 C CA . ILE A 1 286 ? 56.604 28.362 -60.096 1.00 38.11 313 ILE A CA 1
ATOM 2054 C C . ILE A 1 286 ? 56.661 26.856 -59.820 1.00 44.94 313 ILE A C 1
ATOM 2055 O O . ILE A 1 286 ? 56.873 26.413 -58.687 1.00 47.31 313 ILE A O 1
ATOM 2060 N N . GLY A 1 287 ? 56.434 26.087 -60.860 1.00 42.06 314 GLY A N 1
ATOM 2061 C CA . GLY A 1 287 ? 56.464 24.642 -60.742 1.00 42.26 314 GLY A CA 1
ATOM 2062 C C . GLY A 1 287 ? 55.969 23.900 -61.951 1.00 45.72 314 GLY A C 1
ATOM 2063 O O . GLY A 1 287 ? 55.895 24.449 -63.053 1.00 45.03 314 GLY A O 1
ATOM 2064 N N . TYR A 1 288 ? 55.629 22.640 -61.733 1.00 43.08 315 TYR A N 1
ATOM 2065 C CA . TYR A 1 288 ? 55.143 21.743 -62.769 1.00 42.05 315 TYR A CA 1
ATOM 2066 C C . TYR A 1 288 ? 53.660 21.924 -63.010 1.00 44.96 315 TYR A C 1
ATOM 2067 O O . TYR A 1 288 ? 52.902 22.245 -62.093 1.00 45.42 315 TYR A O 1
ATOM 2076 N N . ALA A 1 289 ? 53.250 21.692 -64.246 1.00 39.73 316 ALA A N 1
ATOM 2077 C CA . ALA A 1 289 ? 51.860 21.763 -64.676 1.00 38.55 316 ALA A CA 1
ATOM 2078 C C . ALA A 1 289 ? 51.562 20.583 -65.586 1.00 43.18 316 ALA A C 1
ATOM 2079 O O . ALA A 1 289 ? 52.419 20.188 -66.391 1.00 42.44 316 ALA A O 1
ATOM 2081 N N . ASP A 1 290 ? 50.374 19.997 -65.441 1.00 39.90 317 ASP A N 1
ATOM 2082 C CA . ASP A 1 290 ? 49.957 18.897 -66.313 1.00 39.45 317 ASP A CA 1
ATOM 2083 C C . ASP A 1 290 ? 49.289 19.519 -67.564 1.00 40.39 317 ASP A C 1
ATOM 2084 O O . ASP A 1 290 ? 48.280 20.225 -67.442 1.00 39.67 317 ASP A O 1
ATOM 2089 N N . LEU A 1 291 ? 49.855 19.239 -68.763 1.00 36.07 318 LEU A N 1
ATOM 2090 C CA . LEU A 1 291 ? 49.393 19.797 -70.041 1.00 34.74 318 LEU A CA 1
ATOM 2091 C C . LEU A 1 291 ? 48.111 19.146 -70.592 1.00 39.74 318 LEU A C 1
ATOM 2092 O O . LEU A 1 291 ? 47.498 19.701 -71.499 1.00 39.22 318 LEU A O 1
ATOM 2097 N N . SER A 1 292 ? 47.654 18.040 -69.989 1.00 37.93 319 SER A N 1
ATOM 2098 C CA . SER A 1 292 ? 46.458 17.311 -70.415 1.00 36.70 319 SER A CA 1
ATOM 2099 C C . SER A 1 292 ? 45.145 17.978 -69.951 1.00 40.65 319 SER A C 1
ATOM 2100 O O . SER A 1 292 ? 44.065 17.515 -70.334 1.00 40.03 319 SER A O 1
ATOM 2103 N N . SER A 1 293 ? 45.215 19.028 -69.107 1.00 37.49 320 SER A N 1
ATOM 2104 C CA . SER A 1 293 ? 43.975 19.687 -68.697 1.00 37.22 320 SER A CA 1
ATOM 2105 C C . SER A 1 293 ? 43.336 20.392 -69.894 1.00 41.34 320 SER A C 1
ATOM 2106 O O . SER A 1 293 ? 44.035 20.763 -70.832 1.00 40.80 320 SER A O 1
ATOM 2109 N N . SER A 1 294 ? 42.005 20.539 -69.860 1.00 37.86 321 SER A N 1
ATOM 2110 C CA . SER A 1 294 ? 41.229 21.216 -70.879 1.00 37.65 321 SER A CA 1
ATOM 2111 C C . SER A 1 294 ? 41.772 22.643 -71.152 1.00 43.84 321 SER A C 1
ATOM 2112 O O . SER A 1 294 ? 41.904 23.023 -72.311 1.00 47.03 321 SER A O 1
ATOM 2115 N N . TYR A 1 295 ? 42.154 23.388 -70.101 1.00 37.93 322 TYR A N 1
ATOM 2116 C CA . TYR A 1 295 ? 42.693 24.757 -70.165 1.00 35.62 322 TYR A CA 1
ATOM 2117 C C . TYR A 1 295 ? 43.963 24.782 -70.995 1.00 40.79 322 TYR A C 1
ATOM 2118 O O . TYR A 1 295 ? 44.009 25.514 -71.971 1.00 40.83 322 TYR A O 1
ATOM 2127 N N . TRP A 1 296 ? 44.997 23.983 -70.621 1.00 37.39 323 TRP A N 1
ATOM 2128 C CA . TRP A 1 296 ? 46.266 24.002 -71.349 1.00 36.21 323 TRP A CA 1
ATOM 2129 C C . TRP A 1 296 ? 46.134 23.499 -72.788 1.00 41.64 323 TRP A C 1
ATOM 2130 O O . TRP A 1 296 ? 46.823 24.026 -73.668 1.00 43.19 323 TRP A O 1
ATOM 2141 N N . GLN A 1 297 ? 45.215 22.558 -73.044 1.00 36.00 324 GLN A N 1
ATOM 2142 C CA . GLN A 1 297 ? 44.972 22.062 -74.408 1.00 35.73 324 GLN A CA 1
ATOM 2143 C C . GLN A 1 297 ? 44.350 23.154 -75.294 1.00 38.52 324 GLN A C 1
ATOM 2144 O O . GLN A 1 297 ? 44.694 23.257 -76.459 1.00 38.40 324 GLN A O 1
ATOM 2150 N N . GLN A 1 298 ? 43.471 23.979 -74.721 1.00 34.82 325 GLN A N 1
ATOM 2151 C CA . GLN A 1 298 ? 42.792 25.066 -75.421 1.00 35.30 325 GLN A CA 1
ATOM 2152 C C . GLN A 1 298 ? 43.712 26.265 -75.735 1.00 40.41 325 GLN A C 1
ATOM 2153 O O . GLN A 1 298 ? 43.361 27.083 -76.578 1.00 41.11 325 GLN A O 1
ATOM 2159 N N . HIS A 1 299 ? 44.875 26.379 -75.051 1.00 37.94 326 HIS A N 1
ATOM 2160 C CA . HIS A 1 299 ? 45.813 27.485 -75.250 1.00 36.88 326 HIS A CA 1
ATOM 2161 C C . HIS A 1 299 ? 47.126 27.051 -75.948 1.00 38.03 326 HIS A C 1
ATOM 2162 O O . HIS A 1 299 ? 47.901 27.913 -76.372 1.00 37.52 326 HIS A O 1
ATOM 2169 N N . LEU A 1 300 ? 47.354 25.736 -76.092 1.00 31.82 327 LEU A N 1
ATOM 2170 C CA . LEU A 1 300 ? 48.574 25.177 -76.689 1.00 30.66 327 LEU A CA 1
ATOM 2171 C C . LEU A 1 300 ? 48.764 25.554 -78.171 1.00 37.04 327 LEU A C 1
ATOM 2172 O O . LEU A 1 300 ? 47.848 25.370 -78.987 1.00 34.54 327 LEU A O 1
ATOM 2177 N N . ILE A 1 301 ? 49.979 26.089 -78.488 1.00 35.21 328 ILE A N 1
ATOM 2178 C CA . ILE A 1 301 ? 50.440 26.404 -79.841 1.00 36.09 328 ILE A CA 1
ATOM 2179 C C . ILE A 1 301 ? 51.250 25.173 -80.326 1.00 43.28 328 ILE A C 1
ATOM 2180 O O . ILE A 1 301 ? 50.979 24.608 -81.389 1.00 44.66 328 ILE A O 1
ATOM 2185 N N . GLY A 1 302 ? 52.229 24.787 -79.515 1.00 38.58 329 GLY A N 1
ATOM 2186 C CA . GLY A 1 302 ? 53.138 23.684 -79.776 1.00 38.28 329 GLY A CA 1
ATOM 2187 C C . GLY A 1 302 ? 54.471 23.924 -79.112 1.00 42.48 329 GLY A C 1
ATOM 2188 O O . GLY A 1 302 ? 54.602 24.803 -78.250 1.00 40.74 329 GLY A O 1
ATOM 2189 N N . ALA A 1 303 ? 55.476 23.180 -79.540 1.00 42.03 330 ALA A N 1
ATOM 2190 C CA . ALA A 1 303 ? 56.808 23.271 -78.959 1.00 43.07 330 ALA A CA 1
ATOM 2191 C C . ALA A 1 303 ? 57.807 23.973 -79.870 1.00 47.30 330 ALA A C 1
ATOM 2192 O O . ALA A 1 303 ? 57.535 24.200 -81.041 1.00 46.05 330 ALA A O 1
ATOM 2194 N N . GLY A 1 304 ? 58.979 24.263 -79.317 1.00 46.00 331 GLY A N 1
ATOM 2195 C CA . GLY A 1 304 ? 60.076 24.904 -80.030 1.00 47.09 331 GLY A CA 1
ATOM 2196 C C . GLY A 1 304 ? 61.408 24.408 -79.513 1.00 49.17 331 GLY A C 1
ATOM 2197 O O . GLY A 1 304 ? 61.622 24.383 -78.300 1.00 45.61 331 GLY A O 1
ATOM 2198 N N . ARG A 1 305 ? 62.294 24.003 -80.431 1.00 48.69 332 ARG A N 1
ATOM 2199 C CA . ARG A 1 305 ? 63.634 23.480 -80.138 1.00 51.25 332 ARG A CA 1
ATOM 2200 C C . ARG A 1 305 ? 64.672 24.605 -80.244 1.00 58.40 332 ARG A C 1
ATOM 2201 O O . ARG A 1 305 ? 64.733 25.284 -81.271 1.00 58.03 332 ARG A O 1
ATOM 2209 N N . VAL A 1 306 ? 65.478 24.807 -79.181 1.00 57.26 333 VAL A N 1
ATOM 2210 C CA . VAL A 1 306 ? 66.490 25.874 -79.151 1.00 59.69 333 VAL A CA 1
ATOM 2211 C C . VAL A 1 306 ? 67.694 25.493 -80.044 1.00 70.84 333 VAL A C 1
ATOM 2212 O O . VAL A 1 306 ? 67.997 24.304 -80.206 1.00 72.24 333 VAL A O 1
ATOM 2216 N N . LYS A 1 307 ? 68.366 26.509 -80.622 1.00 71.91 334 LYS A N 1
ATOM 2217 C CA . LYS A 1 307 ? 69.546 26.331 -81.476 1.00 75.85 334 LYS A CA 1
ATOM 2218 C C . LYS A 1 307 ? 70.775 26.026 -80.620 1.00 84.30 334 LYS A C 1
ATOM 2219 O O . LYS A 1 307 ? 71.131 26.831 -79.751 1.00 85.10 334 LYS A O 1
ATOM 2221 N N . GLN A 1 308 ? 71.404 24.853 -80.848 1.00 82.95 335 GLN A N 1
ATOM 2222 C CA . GLN A 1 308 ? 72.584 24.381 -80.104 1.00 87.64 335 GLN A CA 1
ATOM 2223 C C . GLN A 1 308 ? 73.815 24.200 -81.005 1.00 115.46 335 GLN A C 1
ATOM 2224 O O . GLN A 1 308 ? 73.653 24.050 -82.236 1.00 122.43 335 GLN A O 1
ATOM 2231 N N . THR B 1 16 ? 29.540 24.985 -78.554 1.00 85.53 43 THR B N 1
ATOM 2232 C CA . THR B 1 16 ? 29.698 23.663 -77.961 1.00 85.93 43 THR B CA 1
ATOM 2233 C C . THR B 1 16 ? 29.925 23.782 -76.442 1.00 88.75 43 THR B C 1
ATOM 2234 O O . THR B 1 16 ? 30.927 24.360 -76.012 1.00 87.70 43 THR B O 1
ATOM 2236 N N . GLY B 1 17 ? 28.991 23.231 -75.658 1.00 84.44 44 GLY B N 1
ATOM 2237 C CA . GLY B 1 17 ? 29.038 23.230 -74.198 1.00 82.56 44 GLY B CA 1
ATOM 2238 C C . GLY B 1 17 ? 30.100 22.326 -73.598 1.00 84.45 44 GLY B C 1
ATOM 2239 O O . GLY B 1 17 ? 30.441 21.291 -74.181 1.00 86.34 44 GLY B O 1
ATOM 2248 N N . ASN B 1 19 ? 32.071 21.196 -69.354 1.00 62.80 46 ASN B N 1
ATOM 2249 C CA . ASN B 1 19 ? 31.922 21.065 -67.900 1.00 60.38 46 ASN B CA 1
ATOM 2250 C C . ASN B 1 19 ? 33.130 21.664 -67.145 1.00 54.93 46 ASN B C 1
ATOM 2251 O O . ASN B 1 19 ? 34.254 21.618 -67.658 1.00 51.36 46 ASN B O 1
ATOM 2256 N N . LEU B 1 20 ? 32.879 22.246 -65.933 1.00 48.30 47 LEU B N 1
ATOM 2257 C CA . LEU B 1 20 ? 33.904 22.862 -65.063 1.00 45.10 47 LEU B CA 1
ATOM 2258 C C . LEU B 1 20 ? 34.773 21.811 -64.425 1.00 49.99 47 LEU B C 1
ATOM 2259 O O . LEU B 1 20 ? 34.272 20.764 -63.989 1.00 53.06 47 LEU B O 1
ATOM 2264 N N . SER B 1 21 ? 36.091 22.086 -64.366 1.00 42.39 48 SER B N 1
ATOM 2265 C CA . SER B 1 21 ? 37.048 21.147 -63.802 1.00 41.11 48 SER B CA 1
ATOM 2266 C C . SER B 1 21 ? 37.066 21.231 -62.313 1.00 43.26 48 SER B C 1
ATOM 2267 O O . SER B 1 21 ? 36.644 22.248 -61.763 1.00 41.51 48 SER B O 1
ATOM 2270 N N . ALA B 1 22 ? 37.592 20.167 -61.653 1.00 40.12 49 ALA B N 1
ATOM 2271 C CA . ALA B 1 22 ? 37.727 20.093 -60.200 1.00 40.14 49 ALA B CA 1
ATOM 2272 C C . ALA B 1 22 ? 38.681 21.170 -59.685 1.00 44.73 49 ALA B C 1
ATOM 2273 O O . ALA B 1 22 ? 38.517 21.626 -58.568 1.00 46.10 49 ALA B O 1
ATOM 2275 N N . GLU B 1 23 ? 39.645 21.611 -60.505 1.00 43.67 50 GLU B N 1
ATOM 2276 C CA . GLU B 1 23 ? 40.601 22.694 -60.186 1.00 43.85 50 GLU B CA 1
ATOM 2277 C C . GLU B 1 23 ? 39.892 24.030 -59.950 1.00 44.23 50 GLU B C 1
ATOM 2278 O O . GLU B 1 23 ? 40.286 24.811 -59.082 1.00 43.57 50 GLU B O 1
ATOM 2284 N N . VAL B 1 24 ? 38.825 24.260 -60.700 1.00 38.06 51 VAL B N 1
ATOM 2285 C CA . VAL B 1 24 ? 38.037 25.486 -60.581 1.00 36.23 51 VAL B CA 1
ATOM 2286 C C . VAL B 1 24 ? 36.998 25.333 -59.460 1.00 42.76 51 VAL B C 1
ATOM 2287 O O . VAL B 1 24 ? 36.830 26.236 -58.626 1.00 42.84 51 VAL B O 1
ATOM 2291 N N . LEU B 1 25 ? 36.291 24.184 -59.469 1.00 40.54 52 LEU B N 1
ATOM 2292 C CA . LEU B 1 25 ? 35.228 23.836 -58.537 1.00 40.90 52 LEU B CA 1
ATOM 2293 C C . LEU B 1 25 ? 35.712 23.834 -57.078 1.00 46.15 52 LEU B C 1
ATOM 2294 O O . LEU B 1 25 ? 34.884 24.013 -56.187 1.00 47.85 52 LEU B O 1
ATOM 2299 N N . LYS B 1 26 ? 37.038 23.762 -56.829 1.00 40.77 53 LYS B N 1
ATOM 2300 C CA . LYS B 1 26 ? 37.541 23.851 -55.449 1.00 41.47 53 LYS B CA 1
ATOM 2301 C C . LYS B 1 26 ? 37.391 25.283 -54.911 1.00 47.33 53 LYS B C 1
ATOM 2302 O O . LYS B 1 26 ? 37.357 25.467 -53.688 1.00 48.64 53 LYS B O 1
ATOM 2308 N N . HIS B 1 27 ? 37.280 26.287 -55.815 1.00 43.99 54 HIS B N 1
ATOM 2309 C CA . HIS B 1 27 ? 37.137 27.708 -55.452 1.00 44.78 54 HIS B CA 1
ATOM 2310 C C . HIS B 1 27 ? 35.676 28.151 -55.197 1.00 48.49 54 HIS B C 1
ATOM 2311 O O . HIS B 1 27 ? 35.480 29.284 -54.764 1.00 49.28 54 HIS B O 1
ATOM 2318 N N . GLN B 1 28 ? 34.674 27.260 -55.424 1.00 45.13 55 GLN B N 1
ATOM 2319 C CA . GLN B 1 28 ? 33.227 27.502 -55.260 1.00 46.42 55 GLN B CA 1
ATOM 2320 C C . GLN B 1 28 ? 32.851 28.022 -53.853 1.00 54.45 55 GLN B C 1
ATOM 2321 O O . GLN B 1 28 ? 32.118 29.002 -53.803 1.00 55.58 55 GLN B O 1
ATOM 2327 N N . PRO B 1 29 ? 33.309 27.457 -52.710 1.00 53.05 56 PRO B N 1
ATOM 2328 C CA . PRO B 1 29 ? 32.897 28.034 -51.414 1.00 55.21 56 PRO B CA 1
ATOM 2329 C C . PRO B 1 29 ? 33.365 29.480 -51.224 1.00 61.86 56 PRO B C 1
ATOM 2330 O O . PRO B 1 29 ? 32.636 30.276 -50.621 1.00 63.44 56 PRO B O 1
ATOM 2342 N N . VAL B 1 31 ? 33.959 31.676 -53.744 1.00 48.09 58 VAL B N 1
ATOM 2343 C CA . VAL B 1 31 ? 33.224 32.483 -54.716 1.00 46.36 58 VAL B CA 1
ATOM 2344 C C . VAL B 1 31 ? 31.852 32.829 -54.096 1.00 52.31 58 VAL B C 1
ATOM 2345 O O . VAL B 1 31 ? 31.517 34.004 -54.026 1.00 52.96 58 VAL B O 1
ATOM 2349 N N . GLU B 1 32 ? 31.110 31.821 -53.597 1.00 51.45 59 GLU B N 1
ATOM 2350 C CA . GLU B 1 32 ? 29.789 31.945 -52.953 1.00 52.95 59 GLU B CA 1
ATOM 2351 C C . GLU B 1 32 ? 29.791 32.984 -51.842 1.00 57.45 59 GLU B C 1
ATOM 2352 O O . GLU B 1 32 ? 28.856 33.793 -51.776 1.00 58.35 59 GLU B O 1
ATOM 2358 N N . LYS B 1 33 ? 30.867 32.998 -51.024 1.00 52.70 60 LYS B N 1
ATOM 2359 C CA . LYS B 1 33 ? 31.085 33.955 -49.950 1.00 54.62 60 LYS B CA 1
ATOM 2360 C C . LYS B 1 33 ? 31.138 35.410 -50.499 1.00 59.54 60 LYS B C 1
ATOM 2361 O O . LYS B 1 33 ? 30.301 36.223 -50.102 1.00 61.57 60 LYS B O 1
ATOM 2367 N N . TYR B 1 34 ? 32.117 35.723 -51.395 1.00 53.11 61 TYR B N 1
ATOM 2368 C CA . TYR B 1 34 ? 32.307 37.061 -51.950 1.00 52.27 61 TYR B CA 1
ATOM 2369 C C . TYR B 1 34 ? 31.197 37.437 -52.929 1.00 55.23 61 TYR B C 1
ATOM 2370 O O . TYR B 1 34 ? 30.938 38.636 -53.079 1.00 55.38 61 TYR B O 1
ATOM 2379 N N . ALA B 1 35 ? 30.498 36.439 -53.540 1.00 49.77 62 ALA B N 1
ATOM 2380 C CA . ALA B 1 35 ? 29.351 36.721 -54.419 1.00 48.39 62 ALA B CA 1
ATOM 2381 C C . ALA B 1 35 ? 28.172 37.225 -53.575 1.00 54.35 62 ALA B C 1
ATOM 2382 O O . ALA B 1 35 ? 27.428 38.094 -54.010 1.00 53.86 62 ALA B O 1
ATOM 2384 N N . ARG B 1 36 ? 28.030 36.686 -52.358 1.00 52.86 63 ARG B N 1
ATOM 2385 C CA . ARG B 1 36 ? 27.019 37.045 -51.378 1.00 55.26 63 ARG B CA 1
ATOM 2386 C C . ARG B 1 36 ? 27.294 38.464 -50.811 1.00 61.49 63 ARG B C 1
ATOM 2387 O O . ARG B 1 36 ? 26.358 39.260 -50.665 1.00 62.44 63 ARG B O 1
ATOM 2395 N N . GLU B 1 37 ? 28.581 38.770 -50.513 1.00 56.75 64 GLU B N 1
ATOM 2396 C CA . GLU B 1 37 ? 29.030 40.054 -49.968 1.00 57.40 64 GLU B CA 1
ATOM 2397 C C . GLU B 1 37 ? 28.828 41.189 -50.959 1.00 62.71 64 GLU B C 1
ATOM 2398 O O . GLU B 1 37 ? 28.706 42.337 -50.533 1.00 65.07 64 GLU B O 1
ATOM 2404 N N . ASN B 1 38 ? 28.793 40.878 -52.281 1.00 56.52 65 ASN B N 1
ATOM 2405 C CA . ASN B 1 38 ? 28.615 41.863 -53.352 1.00 53.95 65 ASN B CA 1
ATOM 2406 C C . ASN B 1 38 ? 27.198 41.817 -53.980 1.00 56.66 65 ASN B C 1
ATOM 2407 O O . ASN B 1 38 ? 26.951 42.504 -54.961 1.00 55.74 65 ASN B O 1
ATOM 2412 N N . GLY B 1 39 ? 26.283 41.073 -53.369 1.00 56.05 66 GLY B N 1
ATOM 2413 C CA . GLY B 1 39 ? 24.885 40.944 -53.788 1.00 56.93 66 GLY B CA 1
ATOM 2414 C C . GLY B 1 39 ? 24.656 40.293 -55.142 1.00 59.27 66 GLY B C 1
ATOM 2415 O O . GLY B 1 39 ? 23.701 40.644 -55.841 1.00 60.85 66 GLY B O 1
ATOM 2416 N N . ILE B 1 40 ? 25.538 39.359 -55.536 1.00 52.47 67 ILE B N 1
ATOM 2417 C CA . ILE B 1 40 ? 25.501 38.675 -56.843 1.00 49.47 67 ILE B CA 1
ATOM 2418 C C . ILE B 1 40 ? 25.564 37.109 -56.693 1.00 52.46 67 ILE B C 1
ATOM 2419 O O . ILE B 1 40 ? 26.153 36.425 -57.543 1.00 50.77 67 ILE B O 1
ATOM 2424 N N . SER B 1 41 ? 24.903 36.550 -55.653 1.00 49.83 68 SER B N 1
ATOM 2425 C CA . SER B 1 41 ? 24.852 35.099 -55.389 1.00 50.78 68 SER B CA 1
ATOM 2426 C C . SER B 1 41 ? 24.232 34.295 -56.540 1.00 54.11 68 SER B C 1
ATOM 2427 O O . SER B 1 41 ? 24.535 33.096 -56.687 1.00 51.59 68 SER B O 1
ATOM 2430 N N . GLU B 1 42 ? 23.387 34.956 -57.363 1.00 50.37 69 GLU B N 1
ATOM 2431 C CA . GLU B 1 42 ? 22.753 34.289 -58.506 1.00 49.95 69 GLU B CA 1
ATOM 2432 C C . GLU B 1 42 ? 23.745 34.076 -59.653 1.00 51.96 69 GLU B C 1
ATOM 2433 O O . GLU B 1 42 ? 23.436 33.334 -60.592 1.00 51.73 69 GLU B O 1
ATOM 2439 N N . TYR B 1 43 ? 24.947 34.681 -59.555 1.00 48.31 70 TYR B N 1
ATOM 2440 C CA . TYR B 1 43 ? 25.955 34.633 -60.620 1.00 46.57 70 TYR B CA 1
ATOM 2441 C C . TYR B 1 43 ? 27.213 33.838 -60.255 1.00 45.93 70 TYR B C 1
ATOM 2442 O O . TYR B 1 43 ? 28.228 33.956 -60.937 1.00 44.51 70 TYR B O 1
ATOM 2451 N N . VAL B 1 44 ? 27.146 33.013 -59.218 1.00 41.02 71 VAL B N 1
ATOM 2452 C CA . VAL B 1 44 ? 28.274 32.188 -58.802 1.00 39.77 71 VAL B CA 1
ATOM 2453 C C . VAL B 1 44 ? 28.804 31.323 -60.009 1.00 43.16 71 VAL B C 1
ATOM 2454 O O . VAL B 1 44 ? 30.023 31.242 -60.216 1.00 40.93 71 VAL B O 1
ATOM 2458 N N . ASN B 1 45 ? 27.878 30.743 -60.822 1.00 40.60 72 ASN B N 1
ATOM 2459 C CA . ASN B 1 45 ? 28.192 29.895 -61.982 1.00 39.09 72 ASN B CA 1
ATOM 2460 C C . ASN B 1 45 ? 28.956 30.653 -63.047 1.00 41.83 72 ASN B C 1
ATOM 2461 O O . ASN B 1 45 ? 29.814 30.076 -63.697 1.00 41.97 72 ASN B O 1
ATOM 2466 N N . VAL B 1 46 ? 28.636 31.926 -63.242 1.00 39.34 73 VAL B N 1
ATOM 2467 C CA . VAL B 1 46 ? 29.286 32.798 -64.219 1.00 37.95 73 VAL B CA 1
ATOM 2468 C C . VAL B 1 46 ? 30.709 33.099 -63.726 1.00 43.30 73 VAL B C 1
ATOM 2469 O O . VAL B 1 46 ? 31.670 32.991 -64.504 1.00 43.16 73 VAL B O 1
ATOM 2473 N N . LEU B 1 47 ? 30.840 33.421 -62.414 1.00 39.74 74 LEU B N 1
ATOM 2474 C CA . LEU B 1 47 ? 32.128 33.701 -61.780 1.00 38.85 74 LEU B CA 1
ATOM 2475 C C . LEU B 1 47 ? 33.023 32.451 -61.840 1.00 43.17 74 LEU B C 1
ATOM 2476 O O . LEU B 1 47 ? 34.214 32.582 -62.089 1.00 43.77 74 LEU B O 1
ATOM 2481 N N . LEU B 1 48 ? 32.442 31.247 -61.735 1.00 39.92 75 LEU B N 1
ATOM 2482 C CA . LEU B 1 48 ? 33.207 30.009 -61.870 1.00 39.71 75 LEU B CA 1
ATOM 2483 C C . LEU B 1 48 ? 33.622 29.782 -63.325 1.00 43.85 75 LEU B C 1
ATOM 2484 O O . LEU B 1 48 ? 34.770 29.409 -63.563 1.00 44.06 75 LEU B O 1
ATOM 2489 N N . ALA B 1 49 ? 32.728 30.067 -64.293 1.00 39.94 76 ALA B N 1
ATOM 2490 C CA . ALA B 1 49 ? 33.013 29.980 -65.730 1.00 38.60 76 ALA B CA 1
ATOM 2491 C C . ALA B 1 49 ? 34.155 30.941 -66.118 1.00 37.74 76 ALA B C 1
ATOM 2492 O O . ALA B 1 49 ? 35.007 30.592 -66.943 1.00 33.09 76 ALA B O 1
ATOM 2494 N N . ILE B 1 50 ? 34.198 32.116 -65.461 1.00 35.92 77 ILE B N 1
ATOM 2495 C CA . ILE B 1 50 ? 35.235 33.135 -65.667 1.00 35.96 77 ILE B CA 1
ATOM 2496 C C . ILE B 1 50 ? 36.590 32.612 -65.102 1.00 40.61 77 ILE B C 1
ATOM 2497 O O . ILE B 1 50 ? 37.601 32.739 -65.800 1.00 40.71 77 ILE B O 1
ATOM 2502 N N . ILE B 1 51 ? 36.600 31.955 -63.920 1.00 36.21 78 ILE B N 1
ATOM 2503 C CA . ILE B 1 51 ? 37.839 31.395 -63.344 1.00 36.48 78 ILE B CA 1
ATOM 2504 C C . ILE B 1 51 ? 38.407 30.338 -64.315 1.00 43.04 78 ILE B C 1
ATOM 2505 O O . ILE B 1 51 ? 39.614 30.327 -64.560 1.00 44.66 78 ILE B O 1
ATOM 2510 N N . GLN B 1 52 ? 37.529 29.526 -64.927 1.00 39.22 79 GLN B N 1
ATOM 2511 C CA . GLN B 1 52 ? 37.891 28.481 -65.864 1.00 38.45 79 GLN B CA 1
ATOM 2512 C C . GLN B 1 52 ? 38.597 29.033 -67.085 1.00 42.58 79 GLN B C 1
ATOM 2513 O O . GLN B 1 52 ? 39.651 28.543 -67.481 1.00 42.85 79 GLN B O 1
ATOM 2519 N N . VAL B 1 53 ? 37.981 30.018 -67.705 1.00 38.36 80 VAL B N 1
ATOM 2520 C CA . VAL B 1 53 ? 38.450 30.649 -68.924 1.00 36.48 80 VAL B CA 1
ATOM 2521 C C . VAL B 1 53 ? 39.762 31.435 -68.638 1.00 41.96 80 VAL B C 1
ATOM 2522 O O . VAL B 1 53 ? 40.710 31.359 -69.432 1.00 43.17 80 VAL B O 1
ATOM 2526 N N . GLU B 1 54 ? 39.828 32.110 -67.473 1.00 37.08 81 GLU B N 1
ATOM 2527 C CA . GLU B 1 54 ? 40.941 32.966 -67.070 1.00 36.09 81 GLU B CA 1
ATOM 2528 C C . GLU B 1 54 ? 42.193 32.217 -66.656 1.00 42.86 81 GLU B C 1
ATOM 2529 O O . GLU B 1 54 ? 43.280 32.658 -67.021 1.00 46.09 81 GLU B O 1
ATOM 2535 N N . SER B 1 55 ? 42.073 31.152 -65.842 1.00 37.18 82 SER B N 1
ATOM 2536 C CA . SER B 1 55 ? 43.249 30.489 -65.302 1.00 36.74 82 SER B CA 1
ATOM 2537 C C . SER B 1 55 ? 43.143 28.985 -65.239 1.00 37.65 82 SER B C 1
ATOM 2538 O O . SER B 1 55 ? 44.113 28.345 -64.855 1.00 36.53 82 SER B O 1
ATOM 2541 N N . GLY B 1 56 ? 41.979 28.433 -65.540 1.00 34.89 83 GLY B N 1
ATOM 2542 C CA . GLY B 1 56 ? 41.746 26.999 -65.387 1.00 36.38 83 GLY B CA 1
ATOM 2543 C C . GLY B 1 56 ? 41.721 26.650 -63.907 1.00 44.90 83 GLY B C 1
ATOM 2544 O O . GLY B 1 56 ? 41.852 25.484 -63.538 1.00 47.25 83 GLY B O 1
ATOM 2545 N N . GLY B 1 57 ? 41.580 27.680 -63.069 1.00 43.07 84 GLY B N 1
ATOM 2546 C CA . GLY B 1 57 ? 41.589 27.594 -61.611 1.00 45.53 84 GLY B CA 1
ATOM 2547 C C . GLY B 1 57 ? 42.906 27.182 -60.962 1.00 52.20 84 GLY B C 1
ATOM 2548 O O . GLY B 1 57 ? 42.918 26.907 -59.756 1.00 52.79 84 GLY B O 1
ATOM 2549 N N . THR B 1 58 ? 44.037 27.190 -61.733 1.00 48.68 85 THR B N 1
ATOM 2550 C CA . THR B 1 58 ? 45.364 26.753 -61.269 1.00 49.14 85 THR B CA 1
ATOM 2551 C C . THR B 1 58 ? 46.371 27.894 -60.985 1.00 52.97 85 THR B C 1
ATOM 2552 O O . THR B 1 58 ? 47.437 27.627 -60.434 1.00 55.95 85 THR B O 1
ATOM 2556 N N . ALA B 1 59 ? 46.046 29.129 -61.329 1.00 46.10 86 ALA B N 1
ATOM 2557 C CA . ALA B 1 59 ? 46.927 30.264 -61.051 1.00 46.17 86 ALA B CA 1
ATOM 2558 C C . ALA B 1 59 ? 46.517 30.875 -59.720 1.00 52.36 86 ALA B C 1
ATOM 2559 O O . ALA B 1 59 ? 45.320 30.883 -59.411 1.00 54.44 86 ALA B O 1
ATOM 2561 N N . GLU B 1 60 ? 47.486 31.383 -58.927 1.00 46.61 87 GLU B N 1
ATOM 2562 C CA . GLU B 1 60 ? 47.230 32.033 -57.640 1.00 45.68 87 GLU B CA 1
ATOM 2563 C C . GLU B 1 60 ? 46.142 33.121 -57.820 1.00 50.33 87 GLU B C 1
ATOM 2564 O O . GLU B 1 60 ? 45.146 33.110 -57.108 1.00 50.80 87 GLU B O 1
ATOM 2570 N N . ASP B 1 61 ? 46.288 33.988 -58.839 1.00 46.65 88 ASP B N 1
ATOM 2571 C CA . ASP B 1 61 ? 45.293 35.005 -59.205 1.00 45.29 88 ASP B CA 1
ATOM 2572 C C . ASP B 1 61 ? 44.253 34.280 -60.077 1.00 48.16 88 ASP B C 1
ATOM 2573 O O . ASP B 1 61 ? 44.293 34.406 -61.299 1.00 46.08 88 ASP B O 1
ATOM 2578 N N . VAL B 1 62 ? 43.375 33.444 -59.435 1.00 43.93 89 VAL B N 1
ATOM 2579 C CA . VAL B 1 62 ? 42.402 32.575 -60.133 1.00 41.99 89 VAL B CA 1
ATOM 2580 C C . VAL B 1 62 ? 41.464 33.324 -61.084 1.00 42.62 89 VAL B C 1
ATOM 2581 O O . VAL B 1 62 ? 41.162 32.789 -62.146 1.00 42.20 89 VAL B O 1
ATOM 2593 N N . GLN B 1 64 ? 42.171 36.329 -62.413 1.00 43.06 91 GLN B N 1
ATOM 2594 C CA A GLN B 1 64 ? 43.022 37.248 -63.181 0.50 43.58 91 GLN B CA 1
ATOM 2595 C CA B GLN B 1 64 ? 42.989 37.248 -63.223 0.50 43.63 91 GLN B CA 1
ATOM 2596 C C . GLN B 1 64 ? 42.444 38.673 -63.065 1.00 48.15 91 GLN B C 1
ATOM 2597 O O . GLN B 1 64 ? 42.261 39.381 -64.049 1.00 45.73 91 GLN B O 1
ATOM 2608 N N . SER B 1 65 ? 42.147 39.067 -61.816 1.00 47.10 92 SER B N 1
ATOM 2609 C CA . SER B 1 65 ? 41.550 40.346 -61.458 1.00 46.41 92 SER B CA 1
ATOM 2610 C C . SER B 1 65 ? 42.569 41.410 -61.007 1.00 52.34 92 SER B C 1
ATOM 2611 O O . SER B 1 65 ? 42.142 42.514 -60.651 1.00 52.92 92 SER B O 1
ATOM 2614 N N . SER B 1 66 ? 43.895 41.127 -61.090 1.00 49.01 93 SER B N 1
ATOM 2615 C CA . SER B 1 66 ? 44.940 42.093 -60.728 1.00 50.48 93 SER B CA 1
ATOM 2616 C C . SER B 1 66 ? 44.868 43.386 -61.576 1.00 57.82 93 SER B C 1
ATOM 2617 O O . SER B 1 66 ? 44.915 44.478 -61.005 1.00 58.59 93 SER B O 1
ATOM 2620 N N . GLU B 1 67 ? 44.720 43.258 -62.917 1.00 54.93 94 GLU B N 1
ATOM 2621 C CA . GLU B 1 67 ? 44.675 44.382 -63.864 1.00 56.35 94 GLU B CA 1
ATOM 2622 C C . GLU B 1 67 ? 43.469 45.306 -63.607 1.00 61.25 94 GLU B C 1
ATOM 2623 O O . GLU B 1 67 ? 43.604 46.515 -63.764 1.00 62.56 94 GLU B O 1
ATOM 2629 N N . SER B 1 68 ? 42.315 44.744 -63.172 1.00 56.27 95 SER B N 1
ATOM 2630 C CA . SER B 1 68 ? 41.095 45.497 -62.829 1.00 54.57 95 SER B CA 1
ATOM 2631 C C . SER B 1 68 ? 41.335 46.421 -61.629 1.00 58.05 95 SER B C 1
ATOM 2632 O O . SER B 1 68 ? 40.619 47.408 -61.458 1.00 58.61 95 SER B O 1
ATOM 2635 N N . LEU B 1 69 ? 42.351 46.109 -60.828 1.00 54.66 96 LEU B N 1
ATOM 2636 C CA . LEU B 1 69 ? 42.740 46.880 -59.649 1.00 57.20 96 LEU B CA 1
ATOM 2637 C C . LEU B 1 69 ? 43.969 47.757 -59.961 1.00 62.76 96 LEU B C 1
ATOM 2638 O O . LEU B 1 69 ? 44.554 48.347 -59.055 1.00 65.36 96 LEU B O 1
ATOM 2643 N N . GLY B 1 70 ? 44.314 47.859 -61.249 1.00 59.15 97 GLY B N 1
ATOM 2644 C CA . GLY B 1 70 ? 45.444 48.640 -61.747 1.00 60.29 97 GLY B CA 1
ATOM 2645 C C . GLY B 1 70 ? 46.779 48.156 -61.231 1.00 65.48 97 GLY B C 1
ATOM 2646 O O . GLY B 1 70 ? 47.685 48.950 -60.951 1.00 66.68 97 GLY B O 1
ATOM 2647 N N . LEU B 1 71 ? 46.873 46.839 -61.042 1.00 61.81 98 LEU B N 1
ATOM 2648 C CA . LEU B 1 71 ? 48.063 46.172 -60.530 1.00 61.88 98 LEU B CA 1
ATOM 2649 C C . LEU B 1 71 ? 48.718 45.338 -61.643 1.00 62.83 98 LEU B C 1
ATOM 2650 O O . LEU B 1 71 ? 48.019 44.957 -62.598 1.00 58.65 98 LEU B O 1
ATOM 2655 N N . PRO B 1 72 ? 50.049 45.039 -61.555 1.00 61.48 99 PRO B N 1
ATOM 2656 C CA . PRO B 1 72 ? 50.674 44.186 -62.591 1.00 60.93 99 PRO B CA 1
ATOM 2657 C C . PRO B 1 72 ? 50.020 42.794 -62.662 1.00 62.25 99 PRO B C 1
ATOM 2658 O O . PRO B 1 72 ? 49.466 42.332 -61.658 1.00 61.10 99 PRO B O 1
ATOM 2662 N N . PRO B 1 73 ? 50.084 42.089 -63.805 1.00 57.29 100 PRO B N 1
ATOM 2663 C CA . PRO B 1 73 ? 49.484 40.747 -63.858 1.00 55.82 100 PRO B CA 1
ATOM 2664 C C . PRO B 1 73 ? 50.014 39.813 -62.768 1.00 58.31 100 PRO B C 1
ATOM 2665 O O . PRO B 1 73 ? 51.189 39.895 -62.406 1.00 60.12 100 PRO B O 1
ATOM 2669 N N . ASN B 1 74 ? 49.119 38.964 -62.221 1.00 52.05 101 ASN B N 1
ATOM 2670 C CA . ASN B 1 74 ? 49.358 37.932 -61.187 1.00 51.48 101 ASN B CA 1
ATOM 2671 C C . ASN B 1 74 ? 49.961 38.508 -59.909 1.00 56.26 101 ASN B C 1
ATOM 2672 O O . ASN B 1 74 ? 50.902 37.936 -59.356 1.00 57.04 101 ASN B O 1
ATOM 2677 N N . SER B 1 75 ? 49.386 39.617 -59.419 1.00 52.73 102 SER B N 1
ATOM 2678 C CA . SER B 1 75 ? 49.823 40.276 -58.188 1.00 53.21 102 SER B CA 1
ATOM 2679 C C . SER B 1 75 ? 49.036 39.773 -56.995 1.00 55.49 102 SER B C 1
ATOM 2680 O O . SER B 1 75 ? 49.606 39.657 -55.922 1.00 59.06 102 SER B O 1
ATOM 2683 N N . LEU B 1 76 ? 47.741 39.468 -57.178 1.00 47.87 103 LEU B N 1
ATOM 2684 C CA . LEU B 1 76 ? 46.841 39.071 -56.097 1.00 46.97 103 LEU B CA 1
ATOM 2685 C C . LEU B 1 76 ? 46.921 37.577 -55.713 1.00 52.21 103 LEU B C 1
ATOM 2686 O O . LEU B 1 76 ? 47.109 36.706 -56.559 1.00 50.16 103 LEU B O 1
ATOM 2691 N N . ASP B 1 77 ? 46.746 37.297 -54.415 1.00 51.60 104 ASP B N 1
ATOM 2692 C CA . ASP B 1 77 ? 46.655 35.940 -53.887 1.00 51.83 104 ASP B CA 1
ATOM 2693 C C . ASP B 1 77 ? 45.235 35.439 -54.220 1.00 54.41 104 ASP B C 1
ATOM 2694 O O . ASP B 1 77 ? 44.428 36.221 -54.751 1.00 53.99 104 ASP B O 1
ATOM 2699 N N . THR B 1 78 ? 44.935 34.162 -53.947 1.00 50.21 105 THR B N 1
ATOM 2700 C CA . THR B 1 78 ? 43.659 33.543 -54.319 1.00 50.18 105 THR B CA 1
ATOM 2701 C C . THR B 1 78 ? 42.441 34.257 -53.703 1.00 56.03 105 THR B C 1
ATOM 2702 O O . THR B 1 78 ? 41.498 34.575 -54.437 1.00 54.94 105 THR B O 1
ATOM 2706 N N . GLU B 1 79 ? 42.469 34.512 -52.388 1.00 54.77 106 GLU B N 1
ATOM 2707 C CA . GLU B 1 79 ? 41.365 35.165 -51.673 1.00 55.24 106 GLU B CA 1
ATOM 2708 C C . GLU B 1 79 ? 41.123 36.583 -52.205 1.00 56.87 106 GLU B C 1
ATOM 2709 O O . GLU B 1 79 ? 39.978 36.918 -52.502 1.00 55.08 106 GLU B O 1
ATOM 2715 N N . SER B 1 80 ? 42.203 37.380 -52.364 1.00 53.70 107 SER B N 1
ATOM 2716 C CA . SER B 1 80 ? 42.169 38.742 -52.890 1.00 53.05 107 SER B CA 1
ATOM 2717 C C . SER B 1 80 ? 41.676 38.761 -54.357 1.00 53.54 107 SER B C 1
ATOM 2718 O O . SER B 1 80 ? 40.943 39.665 -54.748 1.00 53.41 107 SER B O 1
ATOM 2721 N N . SER B 1 81 ? 42.043 37.743 -55.135 1.00 48.41 108 SER B N 1
ATOM 2722 C CA . SER B 1 81 ? 41.627 37.590 -56.527 1.00 45.28 108 SER B CA 1
ATOM 2723 C C . SER B 1 81 ? 40.116 37.367 -56.645 1.00 47.77 108 SER B C 1
ATOM 2724 O O . SER B 1 81 ? 39.478 38.031 -57.470 1.00 45.96 108 SER B O 1
ATOM 2727 N N . ILE B 1 82 ? 39.544 36.439 -55.820 1.00 43.39 109 ILE B N 1
ATOM 2728 C CA . ILE B 1 82 ? 38.104 36.139 -55.819 1.00 42.07 109 ILE B CA 1
ATOM 2729 C C . ILE B 1 82 ? 37.342 37.361 -55.293 1.00 47.07 109 ILE B C 1
ATOM 2730 O O . ILE B 1 82 ? 36.346 37.750 -55.906 1.00 45.59 109 ILE B O 1
ATOM 2735 N N . LYS B 1 83 ? 37.861 38.010 -54.233 1.00 47.72 110 LYS B N 1
ATOM 2736 C CA . LYS B 1 83 ? 37.275 39.210 -53.636 1.00 49.41 110 LYS B CA 1
ATOM 2737 C C . LYS B 1 83 ? 37.178 40.316 -54.685 1.00 52.00 110 LYS B C 1
ATOM 2738 O O . LYS B 1 83 ? 36.078 40.826 -54.915 1.00 52.40 110 LYS B O 1
ATOM 2744 N N . GLN B 1 84 ? 38.306 40.622 -55.383 1.00 46.87 111 GLN B N 1
ATOM 2745 C CA . GLN B 1 84 ? 38.352 41.668 -56.412 1.00 45.08 111 GLN B CA 1
ATOM 2746 C C . GLN B 1 84 ? 37.518 41.311 -57.646 1.00 45.58 111 GLN B C 1
ATOM 2747 O O . GLN B 1 84 ? 36.845 42.184 -58.181 1.00 43.63 111 GLN B O 1
ATOM 2753 N N . GLY B 1 85 ? 37.565 40.049 -58.085 1.00 40.73 112 GLY B N 1
ATOM 2754 C CA . GLY B 1 85 ? 36.808 39.598 -59.252 1.00 38.27 112 GLY B CA 1
ATOM 2755 C C . GLY B 1 85 ? 35.305 39.739 -59.054 1.00 42.07 112 GLY B C 1
ATOM 2756 O O . GLY B 1 85 ? 34.602 40.227 -59.945 1.00 41.49 112 GLY B O 1
ATOM 2757 N N . CYS B 1 86 ? 34.812 39.342 -57.872 1.00 39.44 113 CYS B N 1
ATOM 2758 C CA . CYS B 1 86 ? 33.395 39.438 -57.501 1.00 40.75 113 CYS B CA 1
ATOM 2759 C C . CYS B 1 86 ? 32.952 40.877 -57.421 1.00 49.70 113 CYS B C 1
ATOM 2760 O O . CYS B 1 86 ? 31.901 41.211 -57.975 1.00 50.67 113 CYS B O 1
ATOM 2763 N N . LYS B 1 87 ? 33.763 41.734 -56.756 1.00 49.05 114 LYS B N 1
ATOM 2764 C CA . LYS B 1 87 ? 33.546 43.179 -56.581 1.00 49.62 114 LYS B CA 1
ATOM 2765 C C . LYS B 1 87 ? 33.469 43.875 -57.948 1.00 52.64 114 LYS B C 1
ATOM 2766 O O . LYS B 1 87 ? 32.572 44.700 -58.192 1.00 53.50 114 LYS B O 1
ATOM 2772 N N . TYR B 1 88 ? 34.406 43.496 -58.853 1.00 46.38 115 TYR B N 1
ATOM 2773 C CA . TYR B 1 88 ? 34.538 44.031 -60.207 1.00 43.41 115 TYR B CA 1
ATOM 2774 C C . TYR B 1 88 ? 33.344 43.638 -61.075 1.00 45.92 115 TYR B C 1
ATOM 2775 O O . TYR B 1 88 ? 32.786 44.501 -61.757 1.00 46.52 115 TYR B O 1
ATOM 2784 N N . PHE B 1 89 ? 32.936 42.365 -61.027 1.00 42.34 116 PHE B N 1
ATOM 2785 C CA . PHE B 1 89 ? 31.805 41.843 -61.797 1.00 42.37 116 PHE B CA 1
ATOM 2786 C C . PHE B 1 89 ? 30.491 42.500 -61.318 1.00 47.48 116 PHE B C 1
ATOM 2787 O O . PHE B 1 89 ? 29.646 42.850 -62.139 1.00 47.35 116 PHE B O 1
ATOM 2795 N N . ALA B 1 90 ? 30.350 42.697 -60.000 1.00 45.42 117 ALA B N 1
ATOM 2796 C CA . ALA B 1 90 ? 29.197 43.390 -59.397 1.00 46.58 117 ALA B CA 1
ATOM 2797 C C . ALA B 1 90 ? 29.094 44.842 -59.921 1.00 51.27 117 ALA B C 1
ATOM 2798 O O . ALA B 1 90 ? 27.988 45.315 -60.211 1.00 52.79 117 ALA B O 1
ATOM 2800 N N . SER B 1 91 ? 30.245 45.531 -60.071 1.00 45.28 118 SER B N 1
ATOM 2801 C CA . SER B 1 91 ? 30.289 46.901 -60.573 1.00 44.97 118 SER B CA 1
ATOM 2802 C C . SER B 1 91 ? 29.906 46.961 -62.078 1.00 46.70 118 SER B C 1
ATOM 2803 O O . SER B 1 91 ? 29.286 47.929 -62.518 1.00 46.93 118 SER B O 1
ATOM 2806 N N . LEU B 1 92 ? 30.230 45.921 -62.847 1.00 41.23 119 LEU B N 1
ATOM 2807 C CA . LEU B 1 92 ? 29.867 45.880 -64.275 1.00 39.45 119 LEU B CA 1
ATOM 2808 C C . LEU B 1 92 ? 28.365 45.659 -64.453 1.00 46.56 119 LEU B C 1
ATOM 2809 O O . LEU B 1 92 ? 27.769 46.261 -65.341 1.00 47.19 119 LEU B O 1
ATOM 2814 N N . LEU B 1 93 ? 27.743 44.880 -63.559 1.00 45.08 120 LEU B N 1
ATOM 2815 C CA . LEU B 1 93 ? 26.287 44.661 -63.533 1.00 45.32 120 LEU B CA 1
ATOM 2816 C C . LEU B 1 93 ? 25.567 45.938 -63.110 1.00 51.35 120 LEU B C 1
ATOM 2817 O O . LEU B 1 93 ? 24.511 46.256 -63.671 1.00 52.73 120 LEU B O 1
ATOM 2822 N N . SER B 1 94 ? 26.148 46.684 -62.134 1.00 46.40 121 SER B N 1
ATOM 2823 C CA . SER B 1 94 ? 25.607 47.958 -61.666 1.00 47.02 121 SER B CA 1
ATOM 2824 C C . SER B 1 94 ? 25.661 48.988 -62.784 1.00 46.82 121 SER B C 1
ATOM 2825 O O . SER B 1 94 ? 24.667 49.677 -63.044 1.00 46.58 121 SER B O 1
ATOM 2828 N N . SER B 1 95 ? 26.829 49.087 -63.447 1.00 40.58 122 SER B N 1
ATOM 2829 C CA . SER B 1 95 ? 27.052 50.000 -64.554 1.00 40.73 122 SER B CA 1
ATOM 2830 C C . SER B 1 95 ? 26.045 49.710 -65.674 1.00 46.67 122 SER B C 1
ATOM 2831 O O . SER B 1 95 ? 25.498 50.659 -66.244 1.00 49.72 122 SER B O 1
ATOM 2834 N N . SER B 1 96 ? 25.731 48.418 -65.909 1.00 41.66 123 SER B N 1
ATOM 2835 C CA . SER B 1 96 ? 24.751 47.951 -66.890 1.00 41.61 123 SER B CA 1
ATOM 2836 C C . SER B 1 96 ? 23.338 48.417 -66.530 1.00 47.90 123 SER B C 1
ATOM 2837 O O . SER B 1 96 ? 22.725 49.109 -67.328 1.00 49.33 123 SER B O 1
ATOM 2840 N N . LYS B 1 97 ? 22.849 48.094 -65.310 1.00 46.73 124 LYS B N 1
ATOM 2841 C CA . LYS B 1 97 ? 21.528 48.488 -64.789 1.00 48.08 124 LYS B CA 1
ATOM 2842 C C . LYS B 1 97 ? 21.312 50.007 -64.872 1.00 51.63 124 LYS B C 1
ATOM 2843 O O . LYS B 1 97 ? 20.238 50.444 -65.298 1.00 53.67 124 LYS B O 1
ATOM 2845 N N . ASN B 1 98 ? 22.336 50.800 -64.490 1.00 45.12 125 ASN B N 1
ATOM 2846 C CA . ASN B 1 98 ? 22.320 52.269 -64.523 1.00 44.65 125 ASN B CA 1
ATOM 2847 C C . ASN B 1 98 ? 22.231 52.840 -65.960 1.00 45.93 125 ASN B C 1
ATOM 2848 O O . ASN B 1 98 ? 21.703 53.939 -66.140 1.00 47.50 125 ASN B O 1
ATOM 2853 N N . GLN B 1 99 ? 22.754 52.110 -66.949 1.00 38.82 126 GLN B N 1
ATOM 2854 C CA . GLN B 1 99 ? 22.757 52.532 -68.349 1.00 38.25 126 GLN B CA 1
ATOM 2855 C C . GLN B 1 99 ? 21.631 51.860 -69.151 1.00 44.66 126 GLN B C 1
ATOM 2856 O O . GLN B 1 99 ? 21.576 52.014 -70.372 1.00 45.93 126 GLN B O 1
ATOM 2862 N N . GLY B 1 100 ? 20.717 51.193 -68.453 1.00 42.18 127 GLY B N 1
ATOM 2863 C CA . GLY B 1 100 ? 19.540 50.557 -69.033 1.00 42.63 127 GLY B CA 1
ATOM 2864 C C . GLY B 1 100 ? 19.734 49.204 -69.688 1.00 47.71 127 GLY B C 1
ATOM 2865 O O . GLY B 1 100 ? 18.898 48.798 -70.494 1.00 47.65 127 GLY B O 1
ATOM 2866 N N . ILE B 1 101 ? 20.806 48.485 -69.336 1.00 46.05 128 ILE B N 1
ATOM 2867 C CA . ILE B 1 101 ? 21.125 47.178 -69.911 1.00 46.07 128 ILE B CA 1
ATOM 2868 C C . ILE B 1 101 ? 20.659 46.055 -68.960 1.00 53.62 128 ILE B C 1
ATOM 2869 O O . ILE B 1 101 ? 20.966 46.079 -67.777 1.00 54.05 128 ILE B O 1
ATOM 2874 N N . ASP B 1 102 ? 19.948 45.063 -69.512 1.00 53.38 129 ASP B N 1
ATOM 2875 C CA . ASP B 1 102 ? 19.421 43.883 -68.818 1.00 54.93 129 ASP B CA 1
ATOM 2876 C C . ASP B 1 102 ? 20.273 42.626 -69.100 1.00 56.89 129 ASP B C 1
ATOM 2877 O O . ASP B 1 102 ? 20.267 41.675 -68.309 1.00 60.72 129 ASP B O 1
ATOM 2882 N N . ASP B 1 103 ? 20.979 42.630 -70.226 1.00 47.94 130 ASP B N 1
ATOM 2883 C CA . ASP B 1 103 ? 21.812 41.553 -70.754 1.00 44.90 130 ASP B CA 1
ATOM 2884 C C . ASP B 1 103 ? 23.122 41.301 -69.943 1.00 45.62 130 ASP B C 1
ATOM 2885 O O . ASP B 1 103 ? 24.047 42.127 -69.934 1.00 44.11 130 ASP B O 1
ATOM 2890 N N . LEU B 1 104 ? 23.207 40.090 -69.347 1.00 40.92 131 LEU B N 1
ATOM 2891 C CA . LEU B 1 104 ? 24.360 39.572 -68.609 1.00 40.38 131 LEU B CA 1
ATOM 2892 C C . LEU B 1 104 ? 25.644 39.510 -69.495 1.00 42.29 131 LEU B C 1
ATOM 2893 O O . LEU B 1 104 ? 26.734 39.734 -68.972 1.00 42.98 131 LEU B O 1
ATOM 2898 N N . ASN B 1 105 ? 25.516 39.241 -70.818 1.00 36.63 132 ASN B N 1
ATOM 2899 C CA . ASN B 1 105 ? 26.658 39.163 -71.744 1.00 34.73 132 ASN B CA 1
ATOM 2900 C C . ASN B 1 105 ? 27.475 40.463 -71.815 1.00 38.10 132 ASN B C 1
ATOM 2901 O O . ASN B 1 105 ? 28.683 40.406 -72.064 1.00 39.45 132 ASN B O 1
ATOM 2906 N N . VAL B 1 106 ? 26.840 41.614 -71.571 1.00 32.53 133 VAL B N 1
ATOM 2907 C CA . VAL B 1 106 ? 27.526 42.897 -71.560 1.00 31.64 133 VAL B CA 1
ATOM 2908 C C . VAL B 1 106 ? 28.526 42.917 -70.378 1.00 37.95 133 VAL B C 1
ATOM 2909 O O . VAL B 1 106 ? 29.668 43.307 -70.593 1.00 39.02 133 VAL B O 1
ATOM 2913 N N . ALA B 1 107 ? 28.144 42.405 -69.191 1.00 35.52 134 ALA B N 1
ATOM 2914 C CA . ALA B 1 107 ? 29.039 42.350 -68.019 1.00 35.76 134 ALA B CA 1
ATOM 2915 C C . ALA B 1 107 ? 30.118 41.285 -68.229 1.00 38.74 134 ALA B C 1
ATOM 2916 O O . ALA B 1 107 ? 31.297 41.570 -68.010 1.00 39.54 134 ALA B O 1
ATOM 2918 N N . ILE B 1 108 ? 29.747 40.113 -68.749 1.00 33.61 135 ILE B N 1
ATOM 2919 C CA . ILE B 1 108 ? 30.719 39.071 -69.128 1.00 33.37 135 ILE B CA 1
ATOM 2920 C C . ILE B 1 108 ? 31.788 39.649 -70.101 1.00 37.57 135 ILE B C 1
ATOM 2921 O O . ILE B 1 108 ? 32.956 39.594 -69.753 1.00 38.49 135 ILE B O 1
ATOM 2926 N N . GLN B 1 109 ? 31.409 40.257 -71.253 1.00 33.09 136 GLN B N 1
ATOM 2927 C CA . GLN B 1 109 ? 32.393 40.846 -72.174 1.00 32.71 136 GLN B CA 1
ATOM 2928 C C . GLN B 1 109 ? 33.186 41.979 -71.532 1.00 37.26 136 GLN B C 1
ATOM 2929 O O . GLN B 1 109 ? 34.380 42.121 -71.805 1.00 38.66 136 GLN B O 1
ATOM 2935 N N . SER B 1 110 ? 32.534 42.777 -70.681 1.00 33.40 137 SER B N 1
ATOM 2936 C CA . SER B 1 110 ? 33.179 43.872 -69.961 1.00 32.54 137 SER B CA 1
ATOM 2937 C C . SER B 1 110 ? 34.216 43.377 -68.946 1.00 37.44 137 SER B C 1
ATOM 2938 O O . SER B 1 110 ? 35.142 44.124 -68.646 1.00 38.94 137 SER B O 1
ATOM 2941 N N . TYR B 1 111 ? 34.111 42.119 -68.459 1.00 33.48 138 TYR B N 1
ATOM 2942 C CA . TYR B 1 111 ? 35.129 41.567 -67.565 1.00 33.65 138 TYR B CA 1
ATOM 2943 C C . TYR B 1 111 ? 36.487 41.554 -68.307 1.00 37.56 138 TYR B C 1
ATOM 2944 O O . TYR B 1 111 ? 37.515 41.945 -67.747 1.00 38.92 138 TYR B O 1
ATOM 2953 N N . ASN B 1 112 ? 36.458 41.176 -69.589 1.00 32.72 139 ASN B N 1
ATOM 2954 C CA . ASN B 1 112 ? 37.618 41.117 -70.467 1.00 32.04 139 ASN B CA 1
ATOM 2955 C C . ASN B 1 112 ? 38.028 42.497 -71.040 1.00 37.84 139 ASN B C 1
ATOM 2956 O O . ASN B 1 112 ? 39.227 42.807 -71.087 1.00 38.20 139 ASN B O 1
ATOM 2961 N N . TYR B 1 113 ? 37.041 43.293 -71.501 1.00 33.37 140 TYR B N 1
ATOM 2962 C CA . TYR B 1 113 ? 37.239 44.582 -72.167 1.00 33.59 140 TYR B CA 1
ATOM 2963 C C . TYR B 1 113 ? 37.360 45.799 -71.247 1.00 39.03 140 TYR B C 1
ATOM 2964 O O . TYR B 1 113 ? 37.879 46.830 -71.680 1.00 37.94 140 TYR B O 1
ATOM 2973 N N . GLY B 1 114 ? 36.805 45.714 -70.042 1.00 38.54 141 GLY B N 1
ATOM 2974 C CA . GLY B 1 114 ? 36.724 46.850 -69.119 1.00 39.34 141 GLY B CA 1
ATOM 2975 C C . GLY B 1 114 ? 35.331 47.441 -69.216 1.00 43.78 141 GLY B C 1
ATOM 2976 O O . GLY B 1 114 ? 34.590 47.123 -70.153 1.00 44.76 141 GLY B O 1
ATOM 2977 N N . GLY B 1 115 ? 34.972 48.275 -68.250 1.00 39.17 142 GLY B N 1
ATOM 2978 C CA . GLY B 1 115 ? 33.661 48.914 -68.136 1.00 38.49 142 GLY B CA 1
ATOM 2979 C C . GLY B 1 115 ? 33.179 49.778 -69.282 1.00 40.66 142 GLY B C 1
ATOM 2980 O O . GLY B 1 115 ? 31.975 50.007 -69.405 1.00 39.83 142 GLY B O 1
ATOM 2981 N N . GLY B 1 116 ? 34.111 50.258 -70.108 1.00 38.52 143 GLY B N 1
ATOM 2982 C CA . GLY B 1 116 ? 33.828 51.068 -71.297 1.00 37.95 143 GLY B CA 1
ATOM 2983 C C . GLY B 1 116 ? 32.967 50.348 -72.335 1.00 40.30 143 GLY B C 1
ATOM 2984 O O . GLY B 1 116 ? 32.343 51.003 -73.166 1.00 39.06 143 GLY B O 1
ATOM 2985 N N . TYR B 1 117 ? 32.867 48.997 -72.270 1.00 36.79 144 TYR B N 1
ATOM 2986 C CA . TYR B 1 117 ? 32.038 48.217 -73.226 1.00 34.91 144 TYR B CA 1
ATOM 2987 C C . TYR B 1 117 ? 30.536 48.306 -72.868 1.00 38.90 144 TYR B C 1
ATOM 2988 O O . TYR B 1 117 ? 29.672 48.217 -73.762 1.00 37.85 144 TYR B O 1
ATOM 2997 N N . VAL B 1 118 ? 30.240 48.523 -71.571 1.00 34.77 145 VAL B N 1
ATOM 2998 C CA . VAL B 1 118 ? 28.879 48.726 -71.089 1.00 35.32 145 VAL B CA 1
ATOM 2999 C C . VAL B 1 118 ? 28.342 50.032 -71.745 1.00 40.85 145 VAL B C 1
ATOM 3000 O O . VAL B 1 118 ? 27.247 50.025 -72.318 1.00 41.60 145 VAL B O 1
ATOM 3004 N N . GLY B 1 119 ? 29.132 51.110 -71.670 1.00 36.25 146 GLY B N 1
ATOM 3005 C CA . GLY B 1 119 ? 28.787 52.402 -72.253 1.00 36.63 146 GLY B CA 1
ATOM 3006 C C . GLY B 1 119 ? 28.558 52.382 -73.750 1.00 39.68 146 GLY B C 1
ATOM 3007 O O . GLY B 1 119 ? 27.595 52.967 -74.262 1.00 39.56 146 GLY B O 1
ATOM 3008 N N . TYR B 1 120 ? 29.467 51.703 -74.449 1.00 35.69 147 TYR B N 1
ATOM 3009 C CA . TYR B 1 120 ? 29.486 51.465 -75.877 1.00 34.07 147 TYR B CA 1
ATOM 3010 C C . TYR B 1 120 ? 28.206 50.720 -76.333 1.00 37.87 147 TYR B C 1
ATOM 3011 O O . TYR B 1 120 ? 27.592 51.082 -77.331 1.00 39.24 147 TYR B O 1
ATOM 3020 N N . VAL B 1 121 ? 27.800 49.706 -75.602 1.00 34.41 148 VAL B N 1
ATOM 3021 C CA . VAL B 1 121 ? 26.608 48.913 -75.938 1.00 33.86 148 VAL B CA 1
ATOM 3022 C C . VAL B 1 121 ? 25.306 49.684 -75.586 1.00 37.05 148 VAL B C 1
ATOM 3023 O O . VAL B 1 121 ? 24.329 49.589 -76.334 1.00 38.44 148 VAL B O 1
ATOM 3027 N N . ALA B 1 122 ? 25.287 50.422 -74.471 1.00 33.02 149 ALA B N 1
ATOM 3028 C CA . ALA B 1 122 ? 24.101 51.138 -73.995 1.00 33.76 149 ALA B CA 1
ATOM 3029 C C . ALA B 1 122 ? 23.605 52.168 -75.000 1.00 39.88 149 ALA B C 1
ATOM 3030 O O . ALA B 1 122 ? 22.396 52.349 -75.125 1.00 41.65 149 ALA B O 1
ATOM 3032 N N . GLY B 1 123 ? 24.521 52.779 -75.748 1.00 35.66 150 GLY B N 1
ATOM 3033 C CA . GLY B 1 123 ? 24.156 53.755 -76.765 1.00 35.93 150 GLY B CA 1
ATOM 3034 C C . GLY B 1 123 ? 23.995 53.165 -78.156 1.00 38.24 150 GLY B C 1
ATOM 3035 O O . GLY B 1 123 ? 23.712 53.909 -79.096 1.00 36.82 150 GLY B O 1
ATOM 3036 N N . LYS B 1 124 ? 24.113 51.825 -78.282 1.00 34.41 151 LYS B N 1
ATOM 3037 C CA . LYS B 1 124 ? 24.002 51.104 -79.550 1.00 34.38 151 LYS B CA 1
ATOM 3038 C C . LYS B 1 124 ? 23.060 49.851 -79.444 1.00 41.62 151 LYS B C 1
ATOM 3039 O O . LYS B 1 124 ? 23.398 48.783 -79.980 1.00 40.70 151 LYS B O 1
ATOM 3045 N N . GLY B 1 125 ? 21.912 49.991 -78.762 1.00 39.36 152 GLY B N 1
ATOM 3046 C CA . GLY B 1 125 ? 20.925 48.914 -78.670 1.00 40.55 152 GLY B CA 1
ATOM 3047 C C . GLY B 1 125 ? 20.711 48.197 -77.343 1.00 47.10 152 GLY B C 1
ATOM 3048 O O . GLY B 1 125 ? 19.765 47.412 -77.234 1.00 49.03 152 GLY B O 1
ATOM 3049 N N . LYS B 1 126 ? 21.591 48.429 -76.330 1.00 42.10 153 LYS B N 1
ATOM 3050 C CA . LYS B 1 126 ? 21.531 47.874 -74.954 1.00 40.78 153 LYS B CA 1
ATOM 3051 C C . LYS B 1 126 ? 21.794 46.345 -74.885 1.00 44.73 153 LYS B C 1
ATOM 3052 O O . LYS B 1 126 ? 21.705 45.769 -73.797 1.00 43.97 153 LYS B O 1
ATOM 3058 N N . LYS B 1 127 ? 22.135 45.693 -76.021 1.00 40.83 154 LYS B N 1
ATOM 3059 C CA . LYS B 1 127 ? 22.408 44.247 -76.022 1.00 39.45 154 LYS B CA 1
ATOM 3060 C C . LYS B 1 127 ? 23.778 43.930 -76.608 1.00 40.51 154 LYS B C 1
ATOM 3061 O O . LYS B 1 127 ? 24.164 44.521 -77.608 1.00 40.97 154 LYS B O 1
ATOM 3067 N N . HIS B 1 128 ? 24.517 43.013 -75.979 1.00 35.65 155 HIS B N 1
ATOM 3068 C CA . HIS B 1 128 ? 25.788 42.516 -76.486 1.00 34.38 155 HIS B CA 1
ATOM 3069 C C . HIS B 1 128 ? 25.538 41.725 -77.778 1.00 38.68 155 HIS B C 1
ATOM 3070 O O . HIS B 1 128 ? 24.602 40.922 -77.828 1.00 39.50 155 HIS B O 1
ATOM 3077 N N . THR B 1 129 ? 26.374 41.948 -78.799 1.00 34.02 156 THR B N 1
ATOM 3078 C CA . THR B 1 129 ? 26.404 41.195 -80.062 1.00 35.12 156 THR B CA 1
ATOM 3079 C C . THR B 1 129 ? 27.866 40.961 -80.388 1.00 40.34 156 THR B C 1
ATOM 3080 O O . THR B 1 129 ? 28.707 41.809 -80.023 1.00 39.87 156 THR B O 1
ATOM 3084 N N . PHE B 1 130 ? 28.189 39.832 -81.067 1.00 35.62 157 PHE B N 1
ATOM 3085 C CA . PHE B 1 130 ? 29.573 39.587 -81.487 1.00 35.43 157 PHE B CA 1
ATOM 3086 C C . PHE B 1 130 ? 30.109 40.787 -82.346 1.00 40.44 157 PHE B C 1
ATOM 3087 O O . PHE B 1 130 ? 31.280 41.172 -82.223 1.00 41.92 157 PHE B O 1
ATOM 3095 N N . ASN B 1 131 ? 29.242 41.360 -83.194 1.00 34.82 158 ASN B N 1
ATOM 3096 C CA . ASN B 1 131 ? 29.569 42.474 -84.070 1.00 35.59 158 ASN B CA 1
ATOM 3097 C C . ASN B 1 131 ? 29.958 43.724 -83.301 1.00 40.51 158 ASN B C 1
ATOM 3098 O O . ASN B 1 131 ? 30.845 44.455 -83.765 1.00 41.94 158 ASN B O 1
ATOM 3103 N N . LEU B 1 132 ? 29.307 43.975 -82.142 1.00 35.69 159 LEU B N 1
ATOM 3104 C CA . LEU B 1 132 ? 29.617 45.120 -81.273 1.00 32.88 159 LEU B CA 1
ATOM 3105 C C . LEU B 1 132 ? 30.952 44.891 -80.581 1.00 37.25 159 LEU B C 1
ATOM 3106 O O . LEU B 1 132 ? 31.746 45.825 -80.520 1.00 37.88 159 LEU B O 1
ATOM 3111 N N . ALA B 1 133 ? 31.240 43.643 -80.124 1.00 35.23 160 ALA B N 1
ATOM 3112 C CA . ALA B 1 133 ? 32.531 43.277 -79.484 1.00 34.09 160 ALA B CA 1
ATOM 3113 C C . ALA B 1 133 ? 33.669 43.394 -80.495 1.00 37.43 160 ALA B C 1
ATOM 3114 O O . ALA B 1 133 ? 34.752 43.908 -80.184 1.00 38.89 160 ALA B O 1
ATOM 3116 N N . GLU B 1 134 ? 33.404 42.948 -81.708 1.00 32.90 161 GLU B N 1
ATOM 3117 C CA . GLU B 1 134 ? 34.369 43.003 -82.782 1.00 33.67 161 GLU B CA 1
ATOM 3118 C C . GLU B 1 134 ? 34.701 44.461 -83.143 1.00 40.50 161 GLU B C 1
ATOM 3119 O O . GLU B 1 134 ? 35.876 44.776 -83.312 1.00 40.20 161 GLU B O 1
ATOM 3125 N N . SER B 1 135 ? 33.679 45.346 -83.242 1.00 38.72 162 SER B N 1
ATOM 3126 C CA . SER B 1 135 ? 33.884 46.749 -83.613 1.00 39.29 162 SER B CA 1
ATOM 3127 C C . SER B 1 135 ? 34.541 47.528 -82.463 1.00 42.60 162 SER B C 1
ATO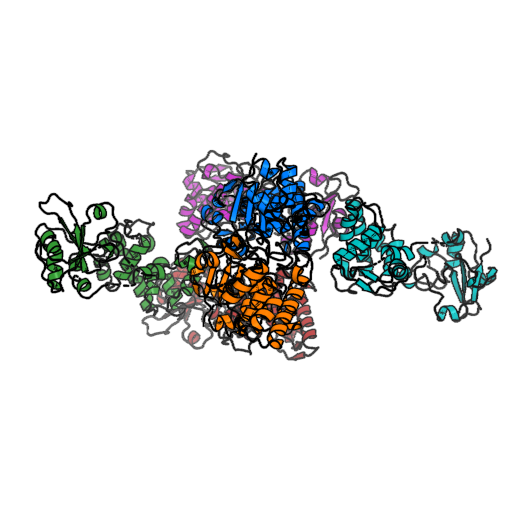M 3128 O O . SER B 1 135 ? 35.346 48.415 -82.726 1.00 44.96 162 SER B O 1
ATOM 3131 N N . PHE B 1 136 ? 34.261 47.165 -81.217 1.00 36.21 163 PHE B N 1
ATOM 3132 C CA . PHE B 1 136 ? 34.904 47.772 -80.053 1.00 35.63 163 PHE B CA 1
ATOM 3133 C C . PHE B 1 136 ? 36.416 47.437 -80.055 1.00 39.61 163 PHE B C 1
ATOM 3134 O O . PHE B 1 136 ? 37.231 48.340 -79.888 1.00 41.40 163 PHE B O 1
ATOM 3142 N N . ALA B 1 137 ? 36.774 46.164 -80.272 1.00 34.35 164 ALA B N 1
ATOM 3143 C CA . ALA B 1 137 ? 38.160 45.687 -80.331 1.00 35.34 164 ALA B CA 1
ATOM 3144 C C . ALA B 1 137 ? 38.897 46.286 -81.540 1.00 42.08 164 ALA B C 1
ATOM 3145 O O . ALA B 1 137 ? 40.063 46.657 -81.413 1.00 42.57 164 ALA B O 1
ATOM 3147 N N . ARG B 1 138 ? 38.208 46.423 -82.692 1.00 40.50 165 ARG B N 1
ATOM 3148 C CA . ARG B 1 138 ? 38.759 47.030 -83.913 1.00 41.02 165 ARG B CA 1
ATOM 3149 C C . ARG B 1 138 ? 39.170 48.486 -83.666 1.00 46.91 165 ARG B C 1
ATOM 3150 O O . ARG B 1 138 ? 40.234 48.900 -84.133 1.00 49.46 165 ARG B O 1
ATOM 3158 N N . GLU B 1 139 ? 38.336 49.250 -82.931 1.00 42.63 166 GLU B N 1
ATOM 3159 C CA . GLU B 1 139 ? 38.583 50.649 -82.585 1.00 42.83 166 GLU B CA 1
ATOM 3160 C C . GLU B 1 139 ? 39.754 50.774 -81.629 1.00 47.67 166 GLU B C 1
ATOM 3161 O O . GLU B 1 139 ? 40.687 51.509 -81.888 1.00 48.84 166 GLU B O 1
ATOM 3167 N N . LYS B 1 140 ? 39.722 50.024 -80.536 1.00 46.91 167 LYS B N 1
ATOM 3168 C CA . LYS B 1 140 ? 40.731 50.059 -79.469 1.00 47.36 167 LYS B CA 1
ATOM 3169 C C . LYS B 1 140 ? 42.091 49.489 -79.912 1.00 54.00 167 LYS B C 1
ATOM 3170 O O . LYS B 1 140 ? 43.112 49.853 -79.331 1.00 55.63 167 LYS B O 1
ATOM 3176 N N . SER B 1 141 ? 42.115 48.615 -80.920 1.00 51.04 168 SER B N 1
ATOM 3177 C CA . SER B 1 141 ? 43.367 48.030 -81.396 1.00 52.41 168 SER B CA 1
ATOM 3178 C C . SER B 1 141 ? 44.072 48.898 -82.432 1.00 60.04 168 SER B C 1
ATOM 3179 O O . SER B 1 141 ? 45.253 48.670 -82.717 1.00 60.74 168 SER B O 1
ATOM 3182 N N . GLY B 1 142 ? 43.331 49.841 -83.015 1.00 58.09 169 GLY B N 1
ATOM 3183 C CA . GLY B 1 142 ? 43.812 50.709 -84.085 1.00 60.12 169 GLY B CA 1
ATOM 3184 C C . GLY B 1 142 ? 43.863 49.969 -85.410 1.00 65.67 169 GLY B C 1
ATOM 3185 O O . GLY B 1 142 ? 44.728 50.246 -86.246 1.00 66.74 169 GLY B O 1
ATOM 3186 N N . GLY B 1 143 ? 42.950 49.005 -85.575 1.00 61.78 170 GLY B N 1
ATOM 3187 C CA . GLY B 1 143 ? 42.856 48.152 -86.754 1.00 62.26 170 GLY B CA 1
ATOM 3188 C C . GLY B 1 143 ? 44.004 47.168 -86.904 1.00 66.96 170 GLY B C 1
ATOM 3189 O O . GLY B 1 143 ? 44.433 46.883 -88.030 1.00 69.19 170 GLY B O 1
ATOM 3190 N N . LYS B 1 144 ? 44.501 46.626 -85.778 1.00 61.41 171 LYS B N 1
ATOM 3191 C CA . LYS B 1 144 ? 45.614 45.667 -85.782 1.00 61.89 171 LYS B CA 1
ATOM 3192 C C . LYS B 1 144 ? 45.117 44.269 -85.452 1.00 62.43 171 LYS B C 1
ATOM 3193 O O . LYS B 1 144 ? 44.364 44.102 -84.496 1.00 61.93 171 LYS B O 1
ATOM 3199 N N . LYS B 1 145 ? 45.513 43.273 -86.259 1.00 56.34 172 LYS B N 1
ATOM 3200 C CA . LYS B 1 145 ? 45.092 41.883 -86.088 1.00 53.31 172 LYS B CA 1
ATOM 3201 C C . LYS B 1 145 ? 46.178 41.051 -85.459 1.00 57.18 172 LYS B C 1
ATOM 3202 O O . LYS B 1 145 ? 47.358 41.361 -85.598 1.00 58.59 172 LYS B O 1
ATOM 3208 N N . VAL B 1 146 ? 45.776 39.981 -84.768 1.00 52.00 173 VAL B N 1
ATOM 3209 C CA . VAL B 1 146 ? 46.673 39.044 -84.113 1.00 52.19 173 VAL B CA 1
ATOM 3210 C C . VAL B 1 146 ? 46.083 37.644 -84.329 1.00 53.51 173 VAL B C 1
ATOM 3211 O O . VAL B 1 146 ? 44.859 37.503 -84.379 1.00 51.64 173 VAL B O 1
ATOM 3215 N N . THR B 1 147 ? 46.954 36.637 -84.535 1.00 49.73 174 THR B N 1
ATOM 3216 C CA . THR B 1 147 ? 46.571 35.243 -84.742 1.00 49.09 174 THR B CA 1
ATOM 3217 C C . THR B 1 147 ? 45.862 34.745 -83.480 1.00 52.22 174 THR B C 1
ATOM 3218 O O . THR B 1 147 ? 46.286 35.079 -82.380 1.00 52.54 174 THR B O 1
ATOM 3222 N N . TYR B 1 148 ? 44.773 33.981 -83.653 1.00 46.30 175 TYR B N 1
ATOM 3223 C CA . TYR B 1 148 ? 43.975 33.402 -82.589 1.00 43.21 175 TYR B CA 1
ATOM 3224 C C . TYR B 1 148 ? 43.421 32.072 -83.090 1.00 48.40 175 TYR B C 1
ATOM 3225 O O . TYR B 1 148 ? 42.463 32.050 -83.876 1.00 46.93 175 TYR B O 1
ATOM 3234 N N . THR B 1 149 ? 44.047 30.957 -82.648 1.00 46.47 176 THR B N 1
ATOM 3235 C CA . THR B 1 149 ? 43.709 29.649 -83.215 1.00 47.46 176 THR B CA 1
ATOM 3236 C C . THR B 1 149 ? 42.661 28.846 -82.419 1.00 50.00 176 THR B C 1
ATOM 3237 O O . THR B 1 149 ? 42.469 27.674 -82.710 1.00 50.41 176 THR B O 1
ATOM 3241 N N . ASN B 1 150 ? 41.873 29.491 -81.559 1.00 45.83 177 ASN B N 1
ATOM 3242 C CA . ASN B 1 150 ? 40.782 28.762 -80.890 1.00 45.04 177 ASN B CA 1
ATOM 3243 C C . ASN B 1 150 ? 39.781 28.321 -81.974 1.00 50.45 177 ASN B C 1
ATOM 3244 O O . ASN B 1 150 ? 39.531 29.133 -82.864 1.00 50.89 177 ASN B O 1
ATOM 3249 N N . PRO B 1 151 ? 39.259 27.058 -81.967 1.00 48.28 178 PRO B N 1
ATOM 3250 C CA . PRO B 1 151 ? 38.375 26.603 -83.076 1.00 49.47 178 PRO B CA 1
ATOM 3251 C C . PRO B 1 151 ? 37.180 27.519 -83.373 1.00 53.88 178 PRO B C 1
ATOM 3252 O O . PRO B 1 151 ? 36.800 27.624 -84.540 1.00 54.09 178 PRO B O 1
ATOM 3256 N N . ILE B 1 152 ? 36.637 28.222 -82.347 1.00 49.72 179 ILE B N 1
ATOM 3257 C CA . ILE B 1 152 ? 35.533 29.181 -82.498 1.00 48.93 179 ILE B CA 1
ATOM 3258 C C . ILE B 1 152 ? 35.958 30.320 -83.465 1.00 50.58 179 ILE B C 1
ATOM 3259 O O . ILE B 1 152 ? 35.171 30.716 -84.332 1.00 50.02 179 ILE B O 1
ATOM 3264 N N . ALA B 1 153 ? 37.206 30.819 -83.319 1.00 44.65 180 ALA B N 1
ATOM 3265 C CA . ALA B 1 153 ? 37.772 31.875 -84.153 1.00 42.70 180 ALA B CA 1
ATOM 3266 C C . ALA B 1 153 ? 38.112 31.366 -85.518 1.00 43.19 180 ALA B C 1
ATOM 3267 O O . ALA B 1 153 ? 37.838 32.050 -86.489 1.00 44.56 180 ALA B O 1
ATOM 3269 N N . VAL B 1 154 ? 38.730 30.186 -85.609 1.00 39.95 181 VAL B N 1
ATOM 3270 C CA . VAL B 1 154 ? 39.116 29.548 -86.878 1.00 40.42 181 VAL B CA 1
ATOM 3271 C C . VAL B 1 154 ? 37.852 29.421 -87.766 1.00 47.08 181 VAL B C 1
ATOM 3272 O O . VAL B 1 154 ? 37.833 29.934 -88.891 1.00 47.21 181 VAL B O 1
ATOM 3276 N N . ALA B 1 155 ? 36.767 28.855 -87.201 1.00 44.56 182 ALA B N 1
ATOM 3277 C CA . ALA B 1 155 ? 35.503 28.664 -87.904 1.00 44.75 182 ALA B CA 1
ATOM 3278 C C . ALA B 1 155 ? 34.884 29.980 -88.325 1.00 47.51 182 ALA B C 1
ATOM 3279 O O . ALA B 1 155 ? 34.377 30.055 -89.433 1.00 50.74 182 ALA B O 1
ATOM 3281 N N . LYS B 1 156 ? 34.959 31.014 -87.475 1.00 40.20 183 LYS B N 1
ATOM 3282 C CA . LYS B 1 156 ? 34.356 32.310 -87.700 1.00 37.17 183 LYS B CA 1
ATOM 3283 C C . LYS B 1 156 ? 35.069 33.182 -88.745 1.00 44.03 183 LYS B C 1
ATOM 3284 O O . LYS B 1 156 ? 34.387 33.769 -89.591 1.00 42.68 183 LYS B O 1
ATOM 3290 N N . ASN B 1 157 ? 36.395 33.345 -88.672 1.00 42.83 184 ASN B N 1
ATOM 3291 C CA . ASN B 1 157 ? 37.026 34.277 -89.634 1.00 42.70 184 ASN B CA 1
ATOM 3292 C C . ASN B 1 157 ? 38.366 33.789 -90.186 1.00 46.75 184 ASN B C 1
ATOM 3293 O O . ASN B 1 157 ? 39.024 34.523 -90.913 1.00 45.82 184 ASN B O 1
ATOM 3298 N N . GLY B 1 158 ? 38.771 32.589 -89.797 1.00 45.63 185 GLY B N 1
ATOM 3299 C CA . GLY B 1 158 ? 40.033 32.000 -90.234 1.00 46.72 185 GLY B CA 1
ATOM 3300 C C . GLY B 1 158 ? 41.017 31.830 -89.099 1.00 48.35 185 GLY B C 1
ATOM 3301 O O . GLY B 1 158 ? 42.015 31.123 -89.234 1.00 49.46 185 GLY B O 1
ATOM 3302 N N . GLY B 1 159 ? 40.750 32.506 -87.984 1.00 43.71 186 GLY B N 1
ATOM 3303 C CA . GLY B 1 159 ? 41.587 32.393 -86.803 1.00 42.70 186 GLY B CA 1
ATOM 3304 C C . GLY B 1 159 ? 42.355 33.637 -86.451 1.00 46.04 186 GLY B C 1
ATOM 3305 O O . GLY B 1 159 ? 43.585 33.600 -86.305 1.00 45.13 186 GLY B O 1
ATOM 3306 N N . TRP B 1 160 ? 41.622 34.736 -86.248 1.00 42.59 187 TRP B N 1
ATOM 3307 C CA . TRP B 1 160 ? 42.257 35.974 -85.823 1.00 41.49 187 TRP B CA 1
ATOM 3308 C C . TRP B 1 160 ? 41.325 36.776 -84.938 1.00 43.42 187 TRP B C 1
ATOM 3309 O O . TRP B 1 160 ? 40.128 36.489 -84.844 1.00 42.88 187 TRP B O 1
ATOM 3320 N N . ARG B 1 161 ? 41.887 37.797 -84.301 1.00 39.60 188 ARG B N 1
ATOM 3321 C CA . ARG B 1 161 ? 41.139 38.758 -83.511 1.00 38.57 188 ARG B CA 1
ATOM 3322 C C . ARG B 1 161 ? 41.775 40.150 -83.643 1.00 44.12 188 ARG B C 1
ATOM 3323 O O . ARG B 1 161 ? 42.957 40.276 -83.959 1.00 45.83 188 ARG B O 1
ATOM 3331 N N . TRP B 1 162 ? 40.977 41.189 -83.440 1.00 40.89 189 TRP B N 1
ATOM 3332 C CA . TRP B 1 162 ? 41.481 42.550 -83.371 1.00 41.77 189 TRP B CA 1
ATOM 3333 C C . TRP B 1 162 ? 42.288 42.614 -82.093 1.00 46.82 189 TRP B C 1
ATOM 3334 O O . TRP B 1 162 ? 41.886 42.035 -81.065 1.00 44.73 189 TRP B O 1
ATOM 3345 N N . ASN B 1 163 ? 43.491 43.185 -82.183 1.00 47.56 190 ASN B N 1
ATOM 3346 C CA . ASN B 1 163 ? 44.466 43.220 -81.085 1.00 49.33 190 ASN B CA 1
ATOM 3347 C C . ASN B 1 163 ? 44.012 44.068 -79.844 1.00 51.53 190 ASN B C 1
ATOM 3348 O O . ASN B 1 163 ? 44.613 45.099 -79.534 1.00 55.26 190 ASN B O 1
ATOM 3353 N N . TYR B 1 164 ? 42.948 43.631 -79.167 1.00 41.69 191 TYR B N 1
ATOM 3354 C CA . TYR B 1 164 ? 42.399 44.240 -77.951 1.00 39.23 191 TYR B CA 1
ATOM 3355 C C . TYR B 1 164 ? 41.475 43.251 -77.277 1.00 41.84 191 TYR B C 1
ATOM 3356 O O . TYR B 1 164 ? 40.502 42.801 -77.893 1.00 40.55 191 TYR B O 1
ATOM 3365 N N . GLY B 1 165 ? 41.770 42.930 -76.016 1.00 38.29 192 GLY B N 1
ATOM 3366 C CA . GLY B 1 165 ? 40.987 41.972 -75.248 1.00 36.49 192 GLY B CA 1
ATOM 3367 C C . GLY B 1 165 ? 40.814 40.690 -76.047 1.00 38.28 192 GLY B C 1
ATOM 3368 O O . GLY B 1 165 ? 41.710 40.298 -76.802 1.00 37.57 192 GLY B O 1
ATOM 3369 N N . ASN B 1 166 ? 39.645 40.063 -75.921 1.00 33.58 193 ASN B N 1
ATOM 3370 C CA . ASN B 1 166 ? 39.278 38.853 -76.645 1.00 32.85 193 ASN B CA 1
ATOM 3371 C C . ASN B 1 166 ? 37.831 39.021 -77.108 1.00 37.41 193 ASN B C 1
ATOM 3372 O O . ASN B 1 166 ? 36.913 38.949 -76.288 1.00 39.95 193 ASN B O 1
ATOM 3385 N N . PHE B 1 168 ? 35.960 37.089 -78.639 1.00 31.56 195 PHE B N 1
ATOM 3386 C CA . PHE B 1 168 ? 35.216 35.832 -78.525 1.00 32.24 195 PHE B CA 1
ATOM 3387 C C . PHE B 1 168 ? 34.959 35.433 -77.055 1.00 38.73 195 PHE B C 1
ATOM 3388 O O . PHE B 1 168 ? 34.536 34.304 -76.810 1.00 39.17 195 PHE B O 1
ATOM 3396 N N . TYR B 1 169 ? 35.213 36.347 -76.098 1.00 34.87 196 TYR B N 1
ATOM 3397 C CA . TYR B 1 169 ? 35.141 36.076 -74.661 1.00 34.80 196 TYR B CA 1
ATOM 3398 C C . TYR B 1 169 ? 33.787 35.554 -74.176 1.00 40.25 196 TYR B C 1
ATOM 3399 O O . TYR B 1 169 ? 33.761 34.626 -73.386 1.00 41.34 196 TYR B O 1
ATOM 3408 N N . VAL B 1 170 ? 32.690 36.152 -74.614 1.00 38.84 197 VAL B N 1
ATOM 3409 C CA . VAL B 1 170 ? 31.323 35.799 -74.202 1.00 39.29 197 VAL B CA 1
ATOM 3410 C C . VAL B 1 170 ? 31.041 34.319 -74.544 1.00 41.37 197 VAL B C 1
ATOM 3411 O O . VAL B 1 170 ? 30.528 33.567 -73.730 1.00 41.40 197 VAL B O 1
ATOM 3415 N N . GLU B 1 171 ? 31.424 33.929 -75.731 1.00 37.87 198 GLU B N 1
ATOM 3416 C CA . GLU B 1 171 ? 31.250 32.603 -76.311 1.00 38.87 198 GLU B CA 1
ATOM 3417 C C . GLU B 1 171 ? 32.120 31.574 -75.553 1.00 43.31 198 GLU B C 1
ATOM 3418 O O . GLU B 1 171 ? 31.653 30.463 -75.277 1.00 45.20 198 GLU B O 1
ATOM 3424 N N . LEU B 1 172 ? 33.334 31.980 -75.139 1.00 37.20 199 LEU B N 1
ATOM 3425 C CA . LEU B 1 172 ? 34.247 31.163 -74.343 1.00 37.16 199 LEU B CA 1
ATOM 3426 C C . LEU B 1 172 ? 33.705 30.911 -72.927 1.00 42.77 199 LEU B C 1
ATOM 3427 O O . LEU B 1 172 ? 33.763 29.773 -72.450 1.00 44.92 199 LEU B O 1
ATOM 3432 N N . VAL B 1 173 ? 33.159 31.961 -72.264 1.00 36.65 200 VAL B N 1
ATOM 3433 C CA . VAL B 1 173 ? 32.602 31.868 -70.908 1.00 34.68 200 VAL B CA 1
ATOM 3434 C C . VAL B 1 173 ? 31.297 31.080 -70.963 1.00 40.26 200 VAL B C 1
ATOM 3435 O O . VAL B 1 173 ? 31.081 30.207 -70.122 1.00 40.19 200 VAL B O 1
ATOM 3439 N N . ASN B 1 174 ? 30.475 31.309 -72.012 1.00 40.08 201 ASN B N 1
ATOM 3440 C CA . ASN B 1 174 ? 29.206 30.585 -72.186 1.00 41.39 201 ASN B CA 1
ATOM 3441 C C . ASN B 1 174 ? 29.387 29.084 -72.550 1.00 44.46 201 ASN B C 1
ATOM 3442 O O . ASN B 1 174 ? 28.414 28.338 -72.440 1.00 44.47 201 ASN B O 1
ATOM 3447 N N . GLN B 1 175 ? 30.632 28.625 -72.862 1.00 41.66 202 GLN B N 1
ATOM 3448 C CA . GLN B 1 175 ? 30.933 27.200 -73.101 1.00 42.46 202 GLN B CA 1
ATOM 3449 C C . GLN B 1 175 ? 30.715 26.405 -71.827 1.00 48.46 202 GLN B C 1
ATOM 3450 O O . GLN B 1 175 ? 30.394 25.225 -71.884 1.00 48.95 202 GLN B O 1
ATOM 3456 N N . TYR B 1 176 ? 30.901 27.067 -70.660 1.00 44.22 203 TYR B N 1
ATOM 3457 C CA . TYR B 1 176 ? 30.803 26.457 -69.335 1.00 42.73 203 TYR B CA 1
ATOM 3458 C C . TYR B 1 176 ? 29.516 26.864 -68.601 1.00 47.91 203 TYR B C 1
ATOM 3459 O O . TYR B 1 176 ? 29.442 26.676 -67.400 1.00 47.36 203 TYR B O 1
ATOM 3468 N N . LEU B 1 177 ? 28.514 27.422 -69.318 1.00 46.23 204 LEU B N 1
ATOM 3469 C CA . LEU B 1 177 ? 27.228 27.869 -68.747 1.00 47.18 204 LEU B CA 1
ATOM 3470 C C . LEU B 1 177 ? 26.008 27.187 -69.436 1.00 56.23 204 LEU B C 1
ATOM 3471 O O . LEU B 1 177 ? 24.887 27.681 -69.326 1.00 57.28 204 LEU B O 1
ATOM 3476 N N . THR B 1 178 ? 26.229 26.038 -70.099 1.00 54.64 205 THR B N 1
ATOM 3477 C CA . THR B 1 178 ? 25.194 25.260 -70.794 1.00 86.32 205 THR B CA 1
ATOM 3478 C C . THR B 1 178 ? 24.505 24.291 -69.829 1.00 112.33 205 THR B C 1
ATOM 3479 O O . THR B 1 178 ? 23.308 24.423 -69.567 1.00 73.51 205 THR B O 1
ATOM 3483 N N . SER B 1 183 ? 20.808 15.325 -65.402 1.00 89.63 210 SER B N 1
ATOM 3484 C CA . SER B 1 183 ? 20.742 14.845 -64.020 1.00 88.17 210 SER B CA 1
ATOM 3485 C C . SER B 1 183 ? 19.288 14.702 -63.566 1.00 92.26 210 SER B C 1
ATOM 3486 O O . SER B 1 183 ? 18.451 15.549 -63.898 1.00 94.52 210 SER B O 1
ATOM 3488 N N . GLY B 1 184 ? 19.013 13.628 -62.820 1.00 85.96 211 GLY B N 1
ATOM 3489 C CA . GLY B 1 184 ? 17.685 13.305 -62.301 1.00 85.89 211 GLY B CA 1
ATOM 3490 C C . GLY B 1 184 ? 17.352 13.948 -60.969 1.00 85.88 211 GLY B C 1
ATOM 3491 O O . GLY B 1 184 ? 18.133 14.756 -60.452 1.00 84.90 211 GLY B O 1
ATOM 3492 N N . GLU B 1 185 ? 16.179 13.587 -60.402 1.00 80.10 212 GLU B N 1
ATOM 3493 C CA . GLU B 1 185 ? 15.687 14.126 -59.132 1.00 79.23 212 GLU B CA 1
ATOM 3494 C C . GLU B 1 185 ? 16.573 13.684 -57.971 1.00 77.85 212 GLU B C 1
ATOM 3495 O O . GLU B 1 185 ? 16.896 14.510 -57.116 1.00 77.51 212 GLU B O 1
ATOM 3497 N N . LEU B 1 186 ? 16.979 12.398 -57.948 1.00 70.75 213 LEU B N 1
ATOM 3498 C CA . LEU B 1 186 ? 17.850 11.852 -56.899 1.00 67.78 213 LEU B CA 1
ATOM 3499 C C . LEU B 1 186 ? 19.203 12.571 -56.881 1.00 66.51 213 LEU B C 1
ATOM 3500 O O . LEU B 1 186 ? 19.614 13.031 -55.819 1.00 65.07 213 LEU B O 1
ATOM 3505 N N . ALA B 1 187 ? 19.870 12.688 -58.051 1.00 60.24 214 ALA B N 1
ATOM 3506 C CA . ALA B 1 187 ? 21.161 13.358 -58.197 1.00 57.85 214 ALA B CA 1
ATOM 3507 C C . ALA B 1 187 ? 21.106 14.820 -57.678 1.00 62.49 214 ALA B C 1
ATOM 3508 O O . ALA B 1 187 ? 22.021 15.252 -56.972 1.00 60.98 214 ALA B O 1
ATOM 3510 N N . GLN B 1 188 ? 20.015 15.552 -57.994 1.00 60.15 215 GLN B N 1
ATOM 3511 C CA . GLN B 1 188 ? 19.779 16.937 -57.581 1.00 59.84 215 GLN B CA 1
ATOM 3512 C C . GLN B 1 188 ? 19.590 17.053 -56.057 1.00 61.25 215 GLN B C 1
ATOM 3513 O O . GLN B 1 188 ? 20.168 17.951 -55.452 1.00 59.20 215 GLN B O 1
ATOM 3519 N N . LYS B 1 189 ? 18.793 16.144 -55.446 1.00 57.81 216 LYS B N 1
ATOM 3520 C CA . LYS B 1 189 ? 18.511 16.124 -54.002 1.00 57.43 216 LYS B CA 1
ATOM 3521 C C . LYS B 1 189 ? 19.756 15.790 -53.184 1.00 57.52 216 LYS B C 1
ATOM 3522 O O . LYS B 1 189 ? 19.999 16.424 -52.160 1.00 57.80 216 LYS B O 1
ATOM 3528 N N . VAL B 1 190 ? 20.527 14.794 -53.628 1.00 51.66 217 VAL B N 1
ATOM 3529 C CA . VAL B 1 190 ? 21.762 14.339 -52.977 1.00 49.99 217 VAL B CA 1
ATOM 3530 C C . VAL B 1 190 ? 22.817 15.453 -53.047 1.00 52.21 217 VAL B C 1
ATOM 3531 O O . VAL B 1 190 ? 23.411 15.788 -52.021 1.00 52.07 217 VAL B O 1
ATOM 3543 N N . ASN B 1 192 ? 22.358 18.785 -53.615 1.00 51.65 219 ASN B N 1
ATOM 3544 C CA . ASN B 1 192 ? 21.936 20.022 -52.914 1.00 53.16 219 ASN B CA 1
ATOM 3545 C C . ASN B 1 192 ? 22.321 19.971 -51.432 1.00 54.96 219 ASN B C 1
ATOM 3546 O O . ASN B 1 192 ? 22.684 20.989 -50.853 1.00 55.65 219 ASN B O 1
ATOM 3551 N N . GLU B 1 193 ? 22.284 18.775 -50.852 1.00 50.18 220 GLU B N 1
ATOM 3552 C CA . GLU B 1 193 ? 22.714 18.478 -49.492 1.00 49.34 220 GLU B CA 1
ATOM 3553 C C . GLU B 1 193 ? 24.257 18.360 -49.400 1.00 51.98 220 GLU B C 1
ATOM 3554 O O . GLU B 1 193 ? 24.843 18.965 -48.512 1.00 54.17 220 GLU B O 1
ATOM 3560 N N . ALA B 1 194 ? 24.896 17.596 -50.299 1.00 46.39 221 ALA B N 1
ATOM 3561 C CA . ALA B 1 194 ? 26.356 17.347 -50.308 1.00 44.81 221 ALA B CA 1
ATOM 3562 C C . ALA B 1 194 ? 27.185 18.627 -50.448 1.00 49.71 221 ALA B C 1
ATOM 3563 O O . ALA B 1 194 ? 28.229 18.728 -49.799 1.00 47.57 221 ALA B O 1
ATOM 3565 N N . LEU B 1 195 ? 26.705 19.600 -51.265 1.00 48.15 222 LEU B N 1
ATOM 3566 C CA . LEU B 1 195 ? 27.384 20.864 -51.541 1.00 49.61 222 LEU B CA 1
ATOM 3567 C C . LEU B 1 195 ? 27.391 21.833 -50.350 1.00 52.41 222 LEU B C 1
ATOM 3568 O O . LEU B 1 195 ? 28.111 22.847 -50.373 1.00 50.59 222 LEU B O 1
ATOM 3573 N N . LYS B 1 196 ? 26.618 21.518 -49.293 1.00 48.88 223 LYS B N 1
ATOM 3574 C CA . LYS B 1 196 ? 26.604 22.317 -48.067 1.00 48.28 223 LYS B CA 1
ATOM 3575 C C . LYS B 1 196 ? 27.903 22.104 -47.306 1.00 49.69 223 LYS B C 1
ATOM 3576 O O . LYS B 1 196 ? 28.266 22.929 -46.477 1.00 49.63 223 LYS B O 1
ATOM 3582 N N . TYR B 1 197 ? 28.617 21.006 -47.609 1.00 44.42 224 TYR B N 1
ATOM 3583 C CA . TYR B 1 197 ? 29.826 20.606 -46.893 1.00 43.67 224 TYR B CA 1
ATOM 3584 C C . TYR B 1 197 ? 31.056 20.747 -47.747 1.00 48.95 224 TYR B C 1
ATOM 3585 O O . TYR B 1 197 ? 32.100 20.219 -47.392 1.00 49.70 224 TYR B O 1
ATOM 3594 N N . GLN B 1 198 ? 30.976 21.529 -48.826 1.00 46.69 225 GLN B N 1
ATOM 3595 C CA . GLN B 1 198 ? 32.122 21.715 -49.717 1.00 44.58 225 GLN B CA 1
ATOM 3596 C C . GLN B 1 198 ? 33.207 22.509 -48.984 1.00 49.82 225 GLN B C 1
ATOM 3597 O O . GLN B 1 198 ? 32.922 23.566 -48.413 1.00 51.41 225 GLN B O 1
ATOM 3603 N N . GLY B 1 199 ? 34.417 21.953 -48.962 1.00 44.40 226 GLY B N 1
ATOM 3604 C CA . GLY B 1 199 ? 35.568 22.559 -48.301 1.00 43.78 226 GLY B CA 1
ATOM 3605 C C . GLY B 1 199 ? 35.718 22.175 -46.845 1.00 48.75 226 GLY B C 1
ATOM 3606 O O . GLY B 1 199 ? 36.681 22.593 -46.202 1.00 51.35 226 GLY B O 1
ATOM 3607 N N . TRP B 1 200 ? 34.771 21.383 -46.306 1.00 42.78 227 TRP B N 1
ATOM 3608 C CA . TRP B 1 200 ? 34.788 20.915 -44.915 1.00 42.21 227 TRP B CA 1
ATOM 3609 C C . TRP B 1 200 ? 35.921 19.912 -44.693 1.00 45.33 227 TRP B C 1
ATOM 3610 O O . TRP B 1 200 ? 36.329 19.217 -45.621 1.00 44.41 227 TRP B O 1
ATOM 3621 N N . LYS B 1 201 ? 36.422 19.838 -43.469 1.00 42.38 228 LYS B N 1
ATOM 3622 C CA . LYS B 1 201 ? 37.497 18.917 -43.103 1.00 40.81 228 LYS B CA 1
ATOM 3623 C C . LYS B 1 201 ? 36.947 17.512 -42.937 1.00 47.21 228 LYS B C 1
ATOM 3624 O O . LYS B 1 201 ? 35.932 17.334 -42.251 1.00 49.34 228 LYS B O 1
ATOM 3630 N N . TYR B 1 202 ? 37.629 16.514 -43.543 1.00 44.02 229 TYR B N 1
ATOM 3631 C CA . TYR B 1 202 ? 37.299 15.088 -43.392 1.00 44.48 229 TYR B CA 1
ATOM 3632 C C . TYR B 1 202 ? 37.456 14.703 -41.931 1.00 52.36 229 TYR B C 1
ATOM 3633 O O . TYR B 1 202 ? 38.476 15.049 -41.305 1.00 53.96 229 TYR B O 1
ATOM 3642 N N . VAL B 1 203 ? 36.440 14.014 -41.378 1.00 48.77 230 VAL B N 1
ATOM 3643 C CA . VAL B 1 203 ? 36.489 13.507 -40.008 1.00 48.62 230 VAL B CA 1
ATOM 3644 C C . VAL B 1 203 ? 36.183 12.016 -40.083 1.00 53.55 230 VAL B C 1
ATOM 3645 O O . VAL B 1 203 ? 35.113 11.631 -40.567 1.00 54.80 230 VAL B O 1
ATOM 3649 N N . TYR B 1 204 ? 37.141 11.184 -39.648 1.00 49.61 231 TYR B N 1
ATOM 3650 C CA . TYR B 1 204 ? 36.986 9.726 -39.638 1.00 48.79 231 TYR B CA 1
ATOM 3651 C C . TYR B 1 204 ? 35.845 9.340 -38.712 1.00 53.17 231 TYR B C 1
ATOM 3652 O O . TYR B 1 204 ? 35.831 9.755 -37.541 1.00 54.99 231 TYR B O 1
ATOM 3661 N N . GLY B 1 205 ? 34.903 8.565 -39.248 1.00 47.18 232 GLY B N 1
ATOM 3662 C CA . GLY B 1 205 ? 33.747 8.091 -38.496 1.00 47.98 232 GLY B CA 1
ATOM 3663 C C . GLY B 1 205 ? 32.555 9.023 -38.485 1.00 50.29 232 GLY B C 1
ATOM 3664 O O . GLY B 1 205 ? 31.507 8.655 -37.952 1.00 50.61 232 GLY B O 1
ATOM 3665 N N . GLY B 1 206 ? 32.711 10.197 -39.098 1.00 45.93 233 GLY B N 1
ATOM 3666 C CA . GLY B 1 206 ? 31.674 11.211 -39.193 1.00 46.17 233 GLY B CA 1
ATOM 3667 C C . GLY B 1 206 ? 30.579 10.867 -40.173 1.00 50.91 233 GLY B C 1
ATOM 3668 O O . GLY B 1 206 ? 30.868 10.508 -41.316 1.00 49.30 233 GLY B O 1
ATOM 3669 N N . SER B 1 207 ? 29.304 11.021 -39.744 1.00 49.83 234 SER B N 1
ATOM 3670 C CA . SER B 1 207 ? 28.138 10.711 -40.579 1.00 49.57 234 SER B CA 1
ATOM 3671 C C . SER B 1 207 ? 27.006 11.750 -40.450 1.00 54.39 234 SER B C 1
ATOM 3672 O O . SER B 1 207 ? 25.884 11.484 -40.880 1.00 54.82 234 SER B O 1
ATOM 3675 N N . ASN B 1 208 ? 27.298 12.939 -39.908 1.00 52.64 235 ASN B N 1
ATOM 3676 C CA . ASN B 1 208 ? 26.294 14.019 -39.781 1.00 54.11 235 ASN B CA 1
ATOM 3677 C C . ASN B 1 208 ? 26.962 15.426 -39.764 1.00 56.27 235 ASN B C 1
ATOM 3678 O O . ASN B 1 208 ? 28.171 15.515 -39.553 1.00 54.45 235 ASN B O 1
ATOM 3683 N N . PRO B 1 209 ? 26.209 16.522 -40.022 1.00 53.95 236 PRO B N 1
ATOM 3684 C CA . PRO B 1 209 ? 26.835 17.863 -40.059 1.00 54.26 236 PRO B CA 1
ATOM 3685 C C . PRO B 1 209 ? 27.416 18.375 -38.725 1.00 61.03 236 PRO B C 1
ATOM 3686 O O . PRO B 1 209 ? 28.177 19.346 -38.754 1.00 62.41 236 PRO B O 1
ATOM 3690 N N . ASN B 1 210 ? 27.079 17.753 -37.578 1.00 57.08 237 ASN B N 1
ATOM 3691 C CA . ASN B 1 210 ? 27.601 18.172 -36.275 1.00 57.45 237 ASN B CA 1
ATOM 3692 C C . ASN B 1 210 ? 29.018 17.638 -36.008 1.00 58.04 237 ASN B C 1
ATOM 3693 O O . ASN B 1 210 ? 29.742 18.235 -35.216 1.00 57.93 237 ASN B O 1
ATOM 3698 N N . THR B 1 211 ? 29.423 16.557 -36.692 1.00 52.04 238 THR B N 1
ATOM 3699 C CA . THR B 1 211 ? 30.747 15.935 -36.552 1.00 51.21 238 THR B CA 1
ATOM 3700 C C . THR B 1 211 ? 31.598 16.073 -37.817 1.00 55.40 238 THR B C 1
ATOM 3701 O O . THR B 1 211 ? 32.798 15.816 -37.769 1.00 55.99 238 THR B O 1
ATOM 3705 N N . SER B 1 212 ? 30.972 16.476 -38.941 1.00 51.22 239 SER B N 1
ATOM 3706 C CA . SER B 1 212 ? 31.489 16.494 -40.317 1.00 49.26 239 SER B CA 1
ATOM 3707 C C . SER B 1 212 ? 31.467 15.029 -40.791 1.00 52.29 239 SER B C 1
ATOM 3708 O O . SER B 1 212 ? 30.857 14.181 -40.110 1.00 53.68 239 SER B O 1
ATOM 3711 N N . PHE B 1 213 ? 32.094 14.714 -41.933 1.00 44.38 240 PHE B N 1
ATOM 3712 C CA . PHE B 1 213 ? 31.935 13.383 -42.498 1.00 41.55 240 PHE B CA 1
ATOM 3713 C C . PHE B 1 213 ? 33.198 12.696 -42.973 1.00 45.09 240 PHE B C 1
ATOM 3714 O O . PHE B 1 213 ? 34.208 13.334 -43.252 1.00 43.91 240 PHE B O 1
ATOM 3722 N N . ASP B 1 214 ? 33.078 11.372 -43.156 1.00 43.66 241 ASP B N 1
ATOM 3723 C CA . ASP B 1 214 ? 34.038 10.552 -43.866 1.00 43.74 241 ASP B CA 1
ATOM 3724 C C . ASP B 1 214 ? 33.353 10.190 -45.216 1.00 52.13 241 ASP B C 1
ATOM 3725 O O . ASP B 1 214 ? 32.235 10.662 -45.464 1.00 53.16 241 ASP B O 1
ATOM 3739 N N . SER B 1 216 ? 31.865 7.392 -46.664 1.00 42.29 243 SER B N 1
ATOM 3740 C CA . SER B 1 216 ? 30.601 6.648 -46.579 1.00 40.86 243 SER B CA 1
ATOM 3741 C C . SER B 1 216 ? 29.572 7.334 -45.655 1.00 42.56 243 SER B C 1
ATOM 3742 O O . SER B 1 216 ? 28.365 7.134 -45.832 1.00 41.81 243 SER B O 1
ATOM 3745 N N . GLY B 1 217 ? 30.056 8.171 -44.732 1.00 37.47 244 GLY B N 1
ATOM 3746 C CA . GLY B 1 217 ? 29.222 8.983 -43.864 1.00 38.69 244 GLY B CA 1
ATOM 3747 C C . GLY B 1 217 ? 28.534 10.086 -44.654 1.00 43.98 244 GLY B C 1
ATOM 3748 O O . GLY B 1 217 ? 27.356 10.371 -44.426 1.00 44.12 244 GLY B O 1
ATOM 3749 N N . LEU B 1 218 ? 29.258 10.676 -45.637 1.00 40.09 245 LEU B N 1
ATOM 3750 C CA . LEU B 1 218 ? 28.719 11.704 -46.525 1.00 39.73 245 LEU B CA 1
ATOM 3751 C C . LEU B 1 218 ? 27.617 11.118 -47.427 1.00 45.92 245 LEU B C 1
ATOM 3752 O O . LEU B 1 218 ? 26.534 11.700 -47.507 1.00 48.43 245 LEU B O 1
ATOM 3757 N N . THR B 1 219 ? 27.879 9.969 -48.076 1.00 40.14 246 THR B N 1
ATOM 3758 C CA . THR B 1 219 ? 26.904 9.336 -48.968 1.00 40.05 246 THR B CA 1
ATOM 3759 C C . THR B 1 219 ? 25.650 8.927 -48.182 1.00 47.04 246 THR B C 1
ATOM 3760 O O . THR B 1 219 ? 24.544 9.261 -48.594 1.00 47.12 246 THR B O 1
ATOM 3764 N N . GLN B 1 220 ? 25.821 8.291 -47.020 1.00 46.83 247 GLN B N 1
ATOM 3765 C CA . GLN B 1 220 ? 24.696 7.852 -46.195 1.00 48.68 247 GLN B CA 1
ATOM 3766 C C . GLN B 1 220 ? 23.774 9.028 -45.817 1.00 54.71 247 GLN B C 1
ATOM 3767 O O . GLN B 1 220 ? 22.555 8.906 -45.975 1.00 56.70 247 GLN B O 1
ATOM 3773 N N . TRP B 1 221 ? 24.356 10.147 -45.347 1.00 50.46 248 TRP B N 1
ATOM 3774 C CA . TRP B 1 221 ? 23.627 11.341 -44.917 1.00 52.30 248 TRP B CA 1
ATOM 3775 C C . TRP B 1 221 ? 22.849 11.996 -46.066 1.00 58.62 248 TRP B C 1
ATOM 3776 O O . TRP B 1 221 ? 21.649 12.261 -45.924 1.00 61.64 248 TRP B O 1
ATOM 3787 N N . CYS B 1 222 ? 23.543 12.286 -47.167 1.00 53.01 249 CYS B N 1
ATOM 3788 C CA . CYS B 1 222 ? 23.003 12.983 -48.320 1.00 53.54 249 CYS B CA 1
ATOM 3789 C C . CYS B 1 222 ? 21.960 12.148 -49.065 1.00 59.91 249 CYS B C 1
ATOM 3790 O O . CYS B 1 222 ? 20.938 12.706 -49.469 1.00 61.93 249 CYS B O 1
ATOM 3793 N N . TYR B 1 223 ? 22.170 10.820 -49.190 1.00 56.19 250 TYR B N 1
ATOM 3794 C CA . TYR B 1 223 ? 21.170 9.942 -49.816 1.00 56.05 250 TYR B CA 1
ATOM 3795 C C . TYR B 1 223 ? 19.972 9.777 -48.861 1.00 60.88 250 TYR B C 1
ATOM 3796 O O . TYR B 1 223 ? 18.838 9.668 -49.330 1.00 60.68 250 TYR B O 1
ATOM 3805 N N . GLY B 1 224 ? 20.241 9.812 -47.545 1.00 57.58 251 GLY B N 1
ATOM 3806 C CA . GLY B 1 224 ? 19.228 9.756 -46.495 1.00 59.77 251 GLY B CA 1
ATOM 3807 C C . GLY B 1 224 ? 18.274 10.940 -46.588 1.00 65.93 251 GLY B C 1
ATOM 3808 O O . GLY B 1 224 ? 17.063 10.777 -46.433 1.00 67.99 251 GLY B O 1
ATOM 3809 N N . LYS B 1 225 ? 18.813 12.129 -46.929 1.00 60.99 252 LYS B N 1
ATOM 3810 C CA . LYS B 1 225 ? 18.060 13.366 -47.138 1.00 61.72 252 LYS B CA 1
ATOM 3811 C C . LYS B 1 225 ? 17.263 13.327 -48.461 1.00 64.74 252 LYS B C 1
ATOM 3812 O O . LYS B 1 225 ? 16.266 14.044 -48.607 1.00 65.76 252 LYS B O 1
ATOM 3818 N N . ALA B 1 226 ? 17.697 12.478 -49.402 1.00 58.86 253 ALA B N 1
ATOM 3819 C CA . ALA B 1 226 ? 17.038 12.225 -50.678 1.00 58.53 253 ALA B CA 1
ATOM 3820 C C . ALA B 1 226 ? 16.006 11.071 -50.565 1.00 63.87 253 ALA B C 1
ATOM 3821 O O . ALA B 1 226 ? 15.357 10.726 -51.547 1.00 63.46 253 ALA B O 1
ATOM 3823 N N . GLY B 1 227 ? 15.876 10.493 -49.371 1.00 62.76 254 GLY B N 1
ATOM 3824 C CA . GLY B 1 227 ? 14.927 9.423 -49.084 1.00 64.44 254 GLY B CA 1
ATOM 3825 C C . GLY B 1 227 ? 15.412 8.013 -49.353 1.00 68.31 254 GLY B C 1
ATOM 3826 O O . GLY B 1 227 ? 14.588 7.107 -49.520 1.00 70.23 254 GLY B O 1
ATOM 3827 N N . ILE B 1 228 ? 16.744 7.797 -49.367 1.00 62.08 255 ILE B N 1
ATOM 3828 C CA . ILE B 1 228 ? 17.309 6.471 -49.621 1.00 60.39 255 ILE B CA 1
ATOM 3829 C C . ILE B 1 228 ? 18.195 6.052 -48.444 1.00 63.48 255 ILE B C 1
ATOM 3830 O O . ILE B 1 228 ? 19.177 6.716 -48.104 1.00 62.88 255 ILE B O 1
ATOM 3835 N N . SER B 1 229 ? 17.822 4.944 -47.816 1.00 60.62 256 SER B N 1
ATOM 3836 C CA . SER B 1 229 ? 18.579 4.409 -46.692 1.00 59.88 256 SER B CA 1
ATOM 3837 C C . SER B 1 229 ? 19.751 3.544 -47.205 1.00 59.92 256 SER B C 1
ATOM 3838 O O . SER B 1 229 ? 19.555 2.498 -47.827 1.00 59.08 256 SER B O 1
ATOM 3841 N N . LEU B 1 230 ? 20.971 4.039 -46.980 1.00 53.27 257 LEU B N 1
ATOM 3842 C CA . LEU B 1 230 ? 22.220 3.373 -47.327 1.00 49.84 257 LEU B CA 1
ATOM 3843 C C . LEU B 1 230 ? 22.902 2.818 -46.074 1.00 51.58 257 LEU B C 1
ATOM 3844 O O . LEU B 1 230 ? 22.831 3.473 -45.039 1.00 52.97 257 LEU B O 1
ATOM 3849 N N . PRO B 1 231 ? 23.612 1.663 -46.135 1.00 45.64 258 PRO B N 1
ATOM 3850 C CA . PRO B 1 231 ? 24.369 1.205 -44.958 1.00 44.93 258 PRO B CA 1
ATOM 3851 C C . PRO B 1 231 ? 25.545 2.133 -44.643 1.00 49.02 258 PRO B C 1
ATOM 3852 O O . PRO B 1 231 ? 25.861 3.039 -45.419 1.00 47.66 258 PRO B O 1
ATOM 3856 N N . ARG B 1 232 ? 26.186 1.925 -43.497 1.00 47.74 259 ARG B N 1
ATOM 3857 C CA . ARG B 1 232 ? 27.236 2.800 -42.985 1.00 47.06 259 ARG B CA 1
ATOM 3858 C C . ARG B 1 232 ? 28.589 2.737 -43.751 1.00 49.78 259 ARG B C 1
ATOM 3859 O O . ARG B 1 232 ? 29.175 3.794 -44.009 1.00 48.03 259 ARG B O 1
ATOM 3867 N N . THR B 1 233 ? 29.091 1.537 -44.075 1.00 45.13 260 THR B N 1
ATOM 3868 C CA . THR B 1 233 ? 30.414 1.397 -44.699 1.00 42.33 260 THR B CA 1
ATOM 3869 C C . THR B 1 233 ? 30.375 1.411 -46.219 1.00 44.70 260 THR B C 1
ATOM 3870 O O . THR B 1 233 ? 29.342 1.118 -46.817 1.00 45.74 260 THR B O 1
ATOM 3874 N N . ALA B 1 234 ? 31.523 1.773 -46.843 1.00 37.71 261 ALA B N 1
ATOM 3875 C CA . ALA B 1 234 ? 31.711 1.804 -48.278 1.00 35.30 261 ALA B CA 1
ATOM 3876 C C . ALA B 1 234 ? 31.490 0.389 -48.860 1.00 38.93 261 ALA B C 1
ATOM 3877 O O . ALA B 1 234 ? 30.856 0.273 -49.914 1.00 38.94 261 ALA B O 1
ATOM 3879 N N . GLN B 1 235 ? 31.984 -0.682 -48.159 1.00 36.05 262 GLN B N 1
ATOM 3880 C CA . GLN B 1 235 ? 31.827 -2.107 -48.559 1.00 36.48 262 GLN B CA 1
ATOM 3881 C C . GLN B 1 235 ? 30.336 -2.484 -48.561 1.00 42.66 262 GLN B C 1
ATOM 3882 O O . GLN B 1 235 ? 29.825 -2.953 -49.580 1.00 43.30 262 GLN B O 1
ATOM 3888 N N . ALA B 1 236 ? 29.636 -2.181 -47.444 1.00 38.23 263 ALA B N 1
ATOM 3889 C CA . ALA B 1 236 ? 28.209 -2.427 -47.292 1.00 40.08 263 ALA B CA 1
ATOM 3890 C C . ALA B 1 236 ? 27.376 -1.665 -48.329 1.00 46.58 263 ALA B C 1
ATOM 3891 O O . ALA B 1 236 ? 26.369 -2.204 -48.794 1.00 48.75 263 ALA B O 1
ATOM 3893 N N . GLN B 1 237 ? 27.801 -0.426 -48.704 1.00 42.17 264 GLN B N 1
ATOM 3894 C CA . GLN B 1 237 ? 27.129 0.398 -49.708 1.00 41.45 264 GLN B CA 1
ATOM 3895 C C . GLN B 1 237 ? 27.321 -0.199 -51.103 1.00 44.36 264 GLN B C 1
ATOM 3896 O O . GLN B 1 237 ? 26.385 -0.197 -51.903 1.00 45.10 264 GLN B O 1
ATOM 3902 N N . TYR B 1 238 ? 28.523 -0.743 -51.377 1.00 38.72 265 TYR B N 1
ATOM 3903 C CA . TYR B 1 238 ? 28.853 -1.449 -52.617 1.00 37.23 265 TYR B CA 1
ATOM 3904 C C . TYR B 1 238 ? 27.993 -2.708 -52.730 1.00 41.80 265 TYR B C 1
ATOM 3905 O O . TYR B 1 238 ? 27.401 -2.923 -53.775 1.00 40.98 265 TYR B O 1
ATOM 3914 N N . ASP B 1 239 ? 27.872 -3.499 -51.635 1.00 39.60 266 ASP B N 1
ATOM 3915 C CA . ASP B 1 239 ? 27.070 -4.733 -51.602 1.00 41.23 266 ASP B CA 1
ATOM 3916 C C . ASP B 1 239 ? 25.579 -4.476 -51.789 1.00 49.35 266 ASP B C 1
ATOM 3917 O O . ASP B 1 239 ? 24.875 -5.367 -52.246 1.00 51.11 266 ASP B O 1
ATOM 3922 N N . ALA B 1 240 ? 25.096 -3.277 -51.427 1.00 48.01 267 ALA B N 1
ATOM 3923 C CA . ALA B 1 240 ? 23.684 -2.896 -51.499 1.00 50.18 267 ALA B CA 1
ATOM 3924 C C . ALA B 1 240 ? 23.281 -2.266 -52.856 1.00 52.65 267 ALA B C 1
ATOM 3925 O O . ALA B 1 240 ? 22.105 -1.947 -53.037 1.00 54.43 267 ALA B O 1
ATOM 3927 N N . THR B 1 241 ? 24.229 -2.090 -53.792 1.00 44.36 268 THR B N 1
ATOM 3928 C CA . THR B 1 241 ? 23.920 -1.486 -55.079 1.00 43.12 268 THR B CA 1
ATOM 3929 C C . THR B 1 241 ? 24.055 -2.479 -56.245 1.00 46.90 268 THR B C 1
ATOM 3930 O O . THR B 1 241 ? 24.735 -3.496 -56.127 1.00 46.13 268 THR B O 1
ATOM 3934 N N . GLN B 1 242 ? 23.400 -2.167 -57.373 1.00 44.57 269 GLN B N 1
ATOM 3935 C CA . GLN B 1 242 ? 23.486 -2.911 -58.623 1.00 44.67 269 GLN B CA 1
ATOM 3936 C C . GLN B 1 242 ? 24.717 -2.366 -59.313 1.00 48.11 269 GLN B C 1
ATOM 3937 O O . GLN B 1 242 ? 24.800 -1.160 -59.511 1.00 49.18 269 GLN B O 1
ATOM 3943 N N . HIS B 1 243 ? 25.695 -3.216 -59.620 1.00 44.54 270 HIS B N 1
ATOM 3944 C CA . HIS B 1 243 ? 26.968 -2.772 -60.185 1.00 42.97 270 HIS B CA 1
ATOM 3945 C C . HIS B 1 243 ? 26.928 -2.614 -61.695 1.00 47.76 270 HIS B C 1
ATOM 3946 O O . HIS B 1 243 ? 26.256 -3.361 -62.402 1.00 49.10 270 HIS B O 1
ATOM 3953 N N . LEU B 1 244 ? 27.691 -1.647 -62.181 1.00 44.98 271 LEU B N 1
ATOM 3954 C CA . LEU B 1 244 ? 27.784 -1.288 -63.602 1.00 46.56 271 LEU B CA 1
ATOM 3955 C C . LEU B 1 244 ? 29.082 -0.513 -63.859 1.00 47.30 271 LEU B C 1
ATOM 3956 O O . LEU B 1 244 ? 29.549 0.172 -62.943 1.00 45.26 271 LEU B O 1
ATOM 3961 N N . PRO B 1 245 ? 29.711 -0.627 -65.057 1.00 43.84 272 PRO B N 1
ATOM 3962 C CA . PRO B 1 245 ? 30.961 0.129 -65.288 1.00 42.64 272 PRO B CA 1
ATOM 3963 C C . PRO B 1 245 ? 30.705 1.639 -65.269 1.00 47.45 272 PRO B C 1
ATOM 3964 O O . PRO B 1 245 ? 29.586 2.063 -65.532 1.00 50.01 272 PRO B O 1
ATOM 3968 N N . LEU B 1 246 ? 31.718 2.441 -64.927 1.00 41.58 273 LEU B N 1
ATOM 3969 C CA . LEU B 1 246 ? 31.613 3.894 -64.854 1.00 41.49 273 LEU B CA 1
ATOM 3970 C C . LEU B 1 246 ? 31.173 4.536 -66.197 1.00 44.58 273 LEU B C 1
ATOM 3971 O O . LEU B 1 246 ? 30.545 5.576 -66.178 1.00 42.30 273 LEU B O 1
ATOM 3976 N N . SER B 1 247 ? 31.417 3.868 -67.338 1.00 45.01 274 SER B N 1
ATOM 3977 C CA . SER B 1 247 ? 31.032 4.340 -68.673 1.00 46.32 274 SER B CA 1
ATOM 3978 C C . SER B 1 247 ? 29.515 4.328 -68.865 1.00 51.47 274 SER B C 1
ATOM 3979 O O . SER B 1 247 ? 28.997 5.065 -69.713 1.00 53.57 274 SER B O 1
ATOM 3982 N N . GLN B 1 248 ? 28.808 3.480 -68.090 1.00 45.36 275 GLN B N 1
ATOM 3983 C CA . GLN B 1 248 ? 27.344 3.347 -68.158 1.00 44.74 275 GLN B CA 1
ATOM 3984 C C . GLN B 1 248 ? 26.678 4.080 -66.994 1.00 45.93 275 GLN B C 1
ATOM 3985 O O . GLN B 1 248 ? 25.452 4.151 -66.935 1.00 46.70 275 GLN B O 1
ATOM 3991 N N . ALA B 1 249 ? 27.484 4.601 -66.057 1.00 39.86 276 ALA B N 1
ATOM 3992 C CA . ALA B 1 249 ? 26.998 5.266 -64.858 1.00 39.59 276 ALA B CA 1
ATOM 3993 C C . ALA B 1 249 ? 26.449 6.660 -65.170 1.00 47.04 276 ALA B C 1
ATOM 3994 O O . ALA B 1 249 ? 26.790 7.268 -66.195 1.00 48.06 276 ALA B O 1
ATOM 3996 N N . LYS B 1 250 ? 25.558 7.134 -64.281 1.00 43.42 277 LYS B N 1
ATOM 3997 C CA . LYS B 1 250 ? 24.898 8.430 -64.353 1.00 42.96 277 LYS B CA 1
ATOM 3998 C C . LYS B 1 250 ? 25.141 9.189 -63.071 1.00 44.37 277 LYS B C 1
ATOM 3999 O O . LYS B 1 250 ? 25.503 8.579 -62.054 1.00 42.23 277 LYS B O 1
ATOM 4005 N N . ALA B 1 251 ? 24.916 10.504 -63.099 1.00 42.30 278 ALA B N 1
ATOM 4006 C CA . ALA B 1 251 ? 24.958 11.361 -61.916 1.00 43.53 278 ALA B CA 1
ATOM 4007 C C . ALA B 1 251 ? 23.972 10.797 -60.871 1.00 47.55 278 ALA B C 1
ATOM 4008 O O . ALA B 1 251 ? 22.840 10.432 -61.217 1.00 47.98 278 ALA B O 1
ATOM 4010 N N . GLY B 1 252 ? 24.431 10.649 -59.639 1.00 43.35 279 GLY B N 1
ATOM 4011 C CA . GLY B 1 252 ? 23.608 10.066 -58.584 1.00 44.41 279 GLY B CA 1
ATOM 4012 C C . GLY B 1 252 ? 23.984 8.630 -58.270 1.00 48.97 279 GLY B C 1
ATOM 4013 O O . GLY B 1 252 ? 23.538 8.078 -57.258 1.00 50.29 279 GLY B O 1
ATOM 4014 N N . ASP B 1 253 ? 24.784 7.997 -59.150 1.00 43.43 280 ASP B N 1
ATOM 4015 C CA . ASP B 1 253 ? 25.281 6.646 -58.881 1.00 41.97 280 ASP B CA 1
ATOM 4016 C C . ASP B 1 253 ? 26.475 6.785 -57.952 1.00 44.66 280 ASP B C 1
ATOM 4017 O O . ASP B 1 253 ? 27.032 7.876 -57.820 1.00 42.37 280 ASP B O 1
ATOM 4022 N N . LEU B 1 254 ? 26.871 5.687 -57.311 1.00 42.57 281 LEU B N 1
ATOM 4023 C CA . LEU B 1 254 ? 28.035 5.695 -56.432 1.00 40.91 281 LEU B CA 1
ATOM 4024 C C . LEU B 1 254 ? 29.250 5.191 -57.182 1.00 42.05 281 LEU B C 1
ATOM 4025 O O . LEU B 1 254 ? 29.105 4.323 -58.041 1.00 40.19 281 LEU B O 1
ATOM 4030 N N . VAL B 1 255 ? 30.441 5.728 -56.865 1.00 37.59 282 VAL B N 1
ATOM 4031 C CA . VAL B 1 255 ? 31.715 5.267 -57.449 1.00 36.35 282 VAL B CA 1
ATOM 4032 C C . VAL B 1 255 ? 32.500 4.623 -56.354 1.00 40.04 282 VAL B C 1
ATOM 4033 O O . VAL B 1 255 ? 32.653 5.239 -55.293 1.00 40.05 282 VAL B O 1
ATOM 4037 N N . PHE B 1 256 ? 33.039 3.425 -56.602 1.00 36.03 283 PHE B N 1
ATOM 4038 C CA . PHE B 1 256 ? 33.781 2.659 -55.594 1.00 34.83 283 PHE B CA 1
ATOM 4039 C C . PHE B 1 256 ? 35.239 2.453 -55.963 1.00 39.97 283 PHE B C 1
ATOM 4040 O O . PHE B 1 256 ? 35.590 2.343 -57.141 1.00 39.80 283 PHE B O 1
ATOM 4048 N N . PHE B 1 257 ? 36.095 2.415 -54.937 1.00 38.12 284 PHE B N 1
ATOM 4049 C CA . PHE B 1 257 ? 37.547 2.277 -55.091 1.00 36.49 284 PHE B CA 1
ATOM 4050 C C . PHE B 1 257 ? 38.112 1.253 -54.124 1.00 36.69 284 PHE B C 1
ATOM 4051 O O . PHE B 1 257 ? 37.557 1.037 -53.058 1.00 36.31 284 PHE B O 1
ATOM 4059 N N . HIS B 1 258 ? 39.205 0.612 -54.523 1.00 31.29 285 HIS B N 1
ATOM 4060 C CA . HIS B 1 258 ? 39.942 -0.376 -53.722 1.00 30.10 285 HIS B CA 1
ATOM 4061 C C . HIS B 1 258 ? 41.285 0.203 -53.312 1.00 35.57 285 HIS B C 1
ATOM 4062 O O . HIS B 1 258 ? 41.731 1.209 -53.887 1.00 37.93 285 HIS B O 1
ATOM 4069 N N . SER B 1 259 ? 41.918 -0.440 -52.324 1.00 32.31 286 SER B N 1
ATOM 4070 C CA . SER B 1 259 ? 43.265 -0.265 -51.775 1.00 31.56 286 SER B CA 1
ATOM 4071 C C . SER B 1 259 ? 43.716 1.186 -51.622 1.00 35.13 286 SER B C 1
ATOM 4072 O O . SER B 1 259 ? 44.886 1.434 -51.854 1.00 34.63 286 SER B O 1
ATOM 4075 N N . THR B 1 260 ? 42.825 2.138 -51.231 1.00 34.09 287 THR B N 1
ATOM 4076 C CA . THR B 1 260 ? 43.216 3.562 -51.085 1.00 34.98 287 THR B CA 1
ATOM 4077 C C . THR B 1 260 ? 44.022 3.784 -49.800 1.00 42.64 287 THR B C 1
ATOM 4078 O O . THR B 1 260 ? 44.821 4.715 -49.733 1.00 44.69 287 THR B O 1
ATOM 4082 N N . TYR B 1 261 ? 43.831 2.923 -48.803 1.00 40.74 288 TYR B N 1
ATOM 4083 C CA . TYR B 1 261 ? 44.551 2.911 -47.521 1.00 40.89 288 TYR B CA 1
ATOM 4084 C C . TYR B 1 261 ? 44.463 1.494 -46.963 1.00 42.13 288 TYR B C 1
ATOM 4085 O O . TYR B 1 261 ? 43.720 0.686 -47.521 1.00 39.01 288 TYR B O 1
ATOM 4094 N N . ASN B 1 262 ? 45.214 1.184 -45.878 1.00 42.35 289 ASN B N 1
ATOM 4095 C CA . ASN B 1 262 ? 45.208 -0.145 -45.223 1.00 43.84 289 ASN B CA 1
ATOM 4096 C C . ASN B 1 262 ? 43.860 -0.405 -44.562 1.00 51.16 289 ASN B C 1
ATOM 4097 O O . ASN B 1 262 ? 43.520 0.212 -43.552 1.00 51.87 289 ASN B O 1
ATOM 4102 N N . ALA B 1 263 ? 43.080 -1.294 -45.182 1.00 50.08 290 ALA B N 1
ATOM 4103 C CA . ALA B 1 263 ? 41.730 -1.678 -44.760 1.00 51.06 290 ALA B CA 1
ATOM 4104 C C . ALA B 1 263 ? 41.492 -3.168 -45.049 1.00 56.94 290 ALA B C 1
ATOM 4105 O O . ALA B 1 263 ? 42.169 -3.759 -45.903 1.00 57.58 290 ALA B O 1
ATOM 4107 N N . GLY B 1 264 ? 40.581 -3.773 -44.289 1.00 53.61 291 GLY B N 1
ATOM 4108 C CA . GLY B 1 264 ? 40.273 -5.193 -44.384 1.00 52.51 291 GLY B CA 1
ATOM 4109 C C . GLY B 1 264 ? 39.307 -5.567 -45.487 1.00 54.31 291 GLY B C 1
ATOM 4110 O O . GLY B 1 264 ? 39.125 -6.755 -45.778 1.00 54.40 291 GLY B O 1
ATOM 4111 N N . SER B 1 265 ? 38.656 -4.571 -46.098 1.00 48.90 292 SER B N 1
ATOM 4112 C CA . SER B 1 265 ? 37.659 -4.854 -47.135 1.00 47.77 292 SER B CA 1
ATOM 4113 C C . SER B 1 265 ? 38.156 -4.501 -48.555 1.00 46.34 292 SER B C 1
ATOM 4114 O O . SER B 1 265 ? 39.128 -3.759 -48.709 1.00 44.57 292 SER B O 1
ATOM 4117 N N . TYR B 1 266 ? 37.492 -5.062 -49.574 1.00 40.43 293 TYR B N 1
ATOM 4118 C CA . TYR B 1 266 ? 37.785 -4.825 -50.985 1.00 38.87 293 TYR B CA 1
ATOM 4119 C C . TYR B 1 266 ? 37.617 -3.338 -51.291 1.00 42.45 293 TYR B C 1
ATOM 4120 O O . TYR B 1 266 ? 38.571 -2.707 -51.748 1.00 41.74 293 TYR B O 1
ATOM 4129 N N . VAL B 1 267 ? 36.445 -2.784 -50.945 1.00 37.91 294 VAL B N 1
ATOM 4130 C CA . VAL B 1 267 ? 36.077 -1.391 -51.087 1.00 36.38 294 VAL B CA 1
ATOM 4131 C C . VAL B 1 267 ? 36.679 -0.601 -49.930 1.00 40.70 294 VAL B C 1
ATOM 4132 O O . VAL B 1 267 ? 36.340 -0.838 -48.773 1.00 39.42 294 VAL B O 1
ATOM 4136 N N . THR B 1 268 ? 37.517 0.397 -50.253 1.00 38.52 295 THR B N 1
ATOM 4137 C CA . THR B 1 268 ? 38.143 1.252 -49.241 1.00 37.97 295 THR B CA 1
ATOM 4138 C C . THR B 1 268 ? 37.631 2.681 -49.354 1.00 40.00 295 THR B C 1
ATOM 4139 O O . THR B 1 268 ? 37.828 3.461 -48.433 1.00 39.79 295 THR B O 1
ATOM 4143 N N . HIS B 1 269 ? 36.976 3.028 -50.483 1.00 35.75 296 HIS B N 1
ATOM 4144 C CA . HIS B 1 269 ? 36.504 4.382 -50.736 1.00 33.91 296 HIS B CA 1
ATOM 4145 C C . HIS B 1 269 ? 35.272 4.398 -51.630 1.00 39.35 296 HIS B C 1
ATOM 4146 O O . HIS B 1 269 ? 35.140 3.584 -52.548 1.00 39.43 296 HIS B O 1
ATOM 4153 N N . VAL B 1 270 ? 34.377 5.339 -51.352 1.00 36.38 297 VAL B N 1
ATOM 4154 C CA . VAL B 1 270 ? 33.156 5.592 -52.112 1.00 36.27 297 VAL B CA 1
ATOM 4155 C C . VAL B 1 270 ? 33.004 7.095 -52.287 1.00 41.36 297 VAL B C 1
ATOM 4156 O O . VAL B 1 270 ? 33.349 7.865 -51.378 1.00 39.97 297 VAL B O 1
ATOM 4160 N N . GLY B 1 271 ? 32.455 7.471 -53.449 1.00 38.97 298 GLY B N 1
ATOM 4161 C CA . GLY B 1 271 ? 32.134 8.829 -53.878 1.00 36.85 298 GLY B CA 1
ATOM 4162 C C . GLY B 1 271 ? 30.813 8.897 -54.625 1.00 40.21 298 GLY B C 1
ATOM 4163 O O . GLY B 1 271 ? 30.213 7.866 -54.945 1.00 39.45 298 GLY B O 1
ATOM 4164 N N . ILE B 1 272 ? 30.319 10.124 -54.864 1.00 37.57 299 ILE B N 1
ATOM 4165 C CA . ILE B 1 272 ? 29.071 10.365 -55.594 1.00 38.58 299 ILE B CA 1
ATOM 4166 C C . ILE B 1 272 ? 29.472 10.701 -57.006 1.00 43.55 299 ILE B C 1
ATOM 4167 O O . ILE B 1 272 ? 30.181 11.688 -57.196 1.00 45.11 299 ILE B O 1
ATOM 4172 N N . TYR B 1 273 ? 29.012 9.925 -57.999 1.00 39.38 300 TYR B N 1
ATOM 4173 C CA . TYR B 1 273 ? 29.304 10.217 -59.396 1.00 38.17 300 TYR B CA 1
ATOM 4174 C C . TYR B 1 273 ? 28.450 11.409 -59.852 1.00 42.70 300 TYR B C 1
ATOM 4175 O O . TYR B 1 273 ? 27.244 11.426 -59.617 1.00 43.28 300 TYR B O 1
ATOM 4184 N N . VAL B 1 274 ? 29.075 12.419 -60.471 1.00 39.44 301 VAL B N 1
ATOM 4185 C CA . VAL B 1 274 ? 28.339 13.609 -60.905 1.00 40.23 301 VAL B CA 1
ATOM 4186 C C . VAL B 1 274 ? 28.393 13.745 -62.434 1.00 45.73 301 VAL B C 1
ATOM 4187 O O . VAL B 1 274 ? 28.043 14.798 -62.958 1.00 48.07 301 VAL B O 1
ATOM 4191 N N . GLY B 1 275 ? 28.782 12.680 -63.129 1.00 41.77 302 GLY B N 1
ATOM 4192 C CA . GLY B 1 275 ? 28.896 12.688 -64.584 1.00 41.57 302 GLY B CA 1
ATOM 4193 C C . GLY B 1 275 ? 30.231 13.248 -65.022 1.00 45.58 302 GLY B C 1
ATOM 4194 O O . GLY B 1 275 ? 31.044 13.628 -64.181 1.00 42.58 302 GLY B O 1
ATOM 4195 N N . ASN B 1 276 ? 30.483 13.269 -66.348 1.00 44.81 303 ASN B N 1
ATOM 4196 C CA . ASN B 1 276 ? 31.688 13.782 -67.006 1.00 44.13 303 ASN B CA 1
ATOM 4197 C C . ASN B 1 276 ? 33.018 13.345 -66.319 1.00 47.19 303 ASN B C 1
ATOM 4198 O O . ASN B 1 276 ? 33.942 14.138 -66.168 1.00 46.13 303 ASN B O 1
ATOM 4203 N N . ASN B 1 277 ? 33.104 12.065 -65.926 1.00 45.16 304 ASN B N 1
ATOM 4204 C CA . ASN B 1 277 ? 34.273 11.431 -65.297 1.00 43.66 304 ASN B CA 1
ATOM 4205 C C . ASN B 1 277 ? 34.735 12.161 -64.008 1.00 44.68 304 ASN B C 1
ATOM 4206 O O . ASN B 1 277 ? 35.930 12.293 -63.727 1.00 42.99 304 ASN B O 1
ATOM 4211 N N . GLN B 1 278 ? 33.777 12.642 -63.228 1.00 41.50 305 GLN B N 1
ATOM 4212 C CA . GLN B 1 278 ? 34.134 13.302 -61.992 1.00 39.74 305 GLN B CA 1
ATOM 4213 C C . GLN B 1 278 ? 33.182 12.897 -60.882 1.00 40.10 305 GLN B C 1
ATOM 4214 O O . GLN B 1 278 ? 32.081 12.410 -61.141 1.00 40.89 305 GLN B O 1
ATOM 4228 N N . TYR B 1 280 ? 32.033 13.706 -56.464 1.00 36.31 307 TYR B N 1
ATOM 4229 C CA . TYR B 1 280 ? 31.975 14.534 -55.273 1.00 34.89 307 TYR B CA 1
ATOM 4230 C C . TYR B 1 280 ? 32.173 13.548 -54.139 1.00 40.62 307 TYR B C 1
ATOM 4231 O O . TYR B 1 280 ? 31.511 12.502 -54.087 1.00 40.37 307 TYR B O 1
ATOM 4240 N N . HIS B 1 281 ? 33.141 13.799 -53.286 1.00 37.60 308 HIS B N 1
ATOM 4241 C CA . HIS B 1 281 ? 33.419 12.843 -52.233 1.00 35.89 308 HIS B CA 1
ATOM 4242 C C . HIS B 1 281 ? 34.034 13.501 -50.999 1.00 38.74 308 HIS B C 1
ATOM 4243 O O . HIS B 1 281 ? 34.418 14.664 -51.013 1.00 37.70 308 HIS B O 1
ATOM 4250 N N . ALA B 1 282 ? 34.186 12.689 -49.961 1.00 37.65 309 ALA B N 1
ATOM 4251 C CA . ALA B 1 282 ? 34.878 12.991 -48.721 1.00 38.40 309 ALA B CA 1
ATOM 4252 C C . ALA B 1 282 ? 36.100 12.040 -48.649 1.00 41.56 309 ALA B C 1
ATOM 4253 O O . ALA B 1 282 ? 35.937 10.900 -48.233 1.00 43.76 309 ALA B O 1
ATOM 4255 N N . GLY B 1 283 ? 37.265 12.425 -49.169 1.00 35.80 310 GLY B N 1
ATOM 4256 C CA . GLY B 1 283 ? 37.611 13.733 -49.704 1.00 35.76 310 GLY B CA 1
ATOM 4257 C C . GLY B 1 283 ? 38.113 14.615 -48.576 1.00 43.32 310 GLY B C 1
ATOM 4258 O O . GLY B 1 283 ? 37.477 14.703 -47.506 1.00 41.83 310 GLY B O 1
ATOM 4259 N N . ASP B 1 284 ? 39.275 15.269 -48.785 1.00 41.16 311 ASP B N 1
ATOM 4260 C CA . ASP B 1 284 ? 39.826 16.128 -47.729 1.00 40.71 311 ASP B CA 1
ATOM 4261 C C . ASP B 1 284 ? 40.578 17.332 -48.328 1.00 42.92 311 ASP B C 1
ATOM 4262 O O . ASP B 1 284 ? 41.731 17.196 -48.704 1.00 42.89 311 ASP B O 1
ATOM 4267 N N . PRO B 1 285 ? 39.959 18.513 -48.450 1.00 41.63 312 PRO B N 1
ATOM 4268 C CA . PRO B 1 285 ? 38.586 18.869 -48.032 1.00 42.50 312 PRO B CA 1
ATOM 4269 C C . PRO B 1 285 ? 37.502 18.216 -48.890 1.00 46.18 312 PRO B C 1
ATOM 4270 O O . PRO B 1 285 ? 37.784 17.810 -50.020 1.00 46.52 312 PRO B O 1
ATOM 4274 N N . ILE B 1 286 ? 36.267 18.104 -48.350 1.00 41.24 313 ILE B N 1
ATOM 4275 C CA . ILE B 1 286 ? 35.116 17.542 -49.089 1.00 39.72 313 ILE B CA 1
ATOM 4276 C C . ILE B 1 286 ? 34.940 18.355 -50.390 1.00 43.37 313 ILE B C 1
ATOM 4277 O O . ILE B 1 286 ? 35.041 19.588 -50.368 1.00 43.68 313 ILE B O 1
ATOM 4282 N N . GLY B 1 287 ? 34.776 17.663 -51.512 1.00 39.53 314 GLY B N 1
ATOM 4283 C CA . GLY B 1 287 ? 34.598 18.349 -52.788 1.00 39.05 314 GLY B CA 1
ATOM 4284 C C . GLY B 1 287 ? 34.658 17.455 -53.995 1.00 40.01 314 GLY B C 1
ATOM 4285 O O . GLY B 1 287 ? 34.533 16.230 -53.879 1.00 39.14 314 GLY B O 1
ATOM 4286 N N . TYR B 1 288 ? 34.851 18.088 -55.164 1.00 34.79 315 TYR B N 1
ATOM 4287 C CA . TYR B 1 288 ? 34.942 17.415 -56.453 1.00 33.44 315 TYR B CA 1
ATOM 4288 C C . TYR B 1 288 ? 36.342 16.878 -56.711 1.00 39.04 315 TYR B C 1
ATOM 4289 O O . TYR B 1 288 ? 37.339 17.449 -56.260 1.00 38.35 315 TYR B O 1
ATOM 4298 N N . ALA B 1 289 ? 36.407 15.760 -57.435 1.00 37.07 316 ALA B N 1
ATOM 4299 C CA . ALA B 1 289 ? 37.649 15.132 -57.834 1.00 36.96 316 ALA B CA 1
ATOM 4300 C C . ALA B 1 289 ? 37.549 14.701 -59.301 1.00 40.82 316 ALA B C 1
ATOM 4301 O O . ALA B 1 289 ? 36.484 14.226 -59.727 1.00 38.67 316 ALA B O 1
ATOM 4303 N N . ASP B 1 290 ? 38.635 14.894 -60.069 1.00 37.32 317 ASP B N 1
ATOM 4304 C CA . ASP B 1 290 ? 38.693 14.453 -61.460 1.00 38.66 317 ASP B CA 1
ATOM 4305 C C . ASP B 1 290 ? 39.171 13.004 -61.482 1.00 40.50 317 ASP B C 1
ATOM 4306 O O . ASP B 1 290 ? 40.302 12.716 -61.077 1.00 38.99 317 ASP B O 1
ATOM 4311 N N . LEU B 1 291 ? 38.301 12.092 -61.937 1.00 37.38 318 LEU B N 1
ATOM 4312 C CA . LEU B 1 291 ? 38.565 10.642 -62.004 1.00 35.84 318 LEU B CA 1
ATOM 4313 C C . LEU B 1 291 ? 39.532 10.227 -63.109 1.00 36.99 318 LEU B C 1
ATOM 4314 O O . LEU B 1 291 ? 39.944 9.084 -63.124 1.00 36.53 318 LEU B O 1
ATOM 4319 N N . SER B 1 292 ? 39.898 11.123 -64.024 1.00 35.28 319 SER B N 1
ATOM 4320 C CA . SER B 1 292 ? 40.782 10.782 -65.142 1.00 34.97 319 SER B CA 1
ATOM 4321 C C . SER B 1 292 ? 42.258 10.699 -64.723 1.00 39.54 319 SER B C 1
ATOM 4322 O O . SER B 1 292 ? 43.091 10.299 -65.533 1.00 39.23 319 SER B O 1
ATOM 4325 N N . SER B 1 293 ? 42.595 11.064 -63.481 1.00 37.82 320 SER B N 1
ATOM 4326 C CA . SER B 1 293 ? 43.995 10.972 -63.045 1.00 38.51 320 SER B CA 1
ATOM 4327 C C . SER B 1 293 ? 44.437 9.528 -62.970 1.00 42.98 320 SER B C 1
ATOM 4328 O O . SER B 1 293 ? 43.602 8.637 -62.767 1.00 42.66 320 SER B O 1
ATOM 4331 N N . SER B 1 294 ? 45.750 9.287 -63.144 1.00 41.33 321 SER B N 1
ATOM 4332 C CA . SER B 1 294 ? 46.300 7.932 -63.065 1.00 41.59 321 SER B CA 1
ATOM 4333 C C . SER B 1 294 ? 46.000 7.284 -61.669 1.00 41.01 321 SER B C 1
ATOM 4334 O O . SER B 1 294 ? 45.635 6.111 -61.645 1.00 40.33 321 SER B O 1
ATOM 4337 N N . TYR B 1 295 ? 45.988 8.071 -60.571 1.00 33.98 322 TYR B N 1
ATOM 4338 C CA . TYR B 1 295 ? 45.694 7.580 -59.218 1.00 33.71 322 TYR B CA 1
ATOM 4339 C C . TYR B 1 295 ? 44.280 6.986 -59.157 1.00 38.49 322 TYR B C 1
ATOM 4340 O O . TYR B 1 295 ? 44.116 5.829 -58.736 1.00 37.12 322 TYR B O 1
ATOM 4349 N N . TRP B 1 296 ? 43.262 7.782 -59.550 1.00 34.31 323 TRP B N 1
ATOM 4350 C CA . TRP B 1 296 ? 41.881 7.321 -59.459 1.00 33.71 323 TRP B CA 1
ATOM 4351 C C . TRP B 1 296 ? 41.585 6.164 -60.396 1.00 37.61 323 TRP B C 1
ATOM 4352 O O . TRP B 1 296 ? 40.820 5.279 -60.005 1.00 37.88 323 TRP B O 1
ATOM 4363 N N . GLN B 1 297 ? 42.248 6.109 -61.573 1.00 34.21 324 GLN B N 1
ATOM 4364 C CA . GLN B 1 297 ? 42.060 5.017 -62.547 1.00 33.17 324 GLN B CA 1
ATOM 4365 C C . GLN B 1 297 ? 42.609 3.716 -62.002 1.00 37.62 324 GLN B C 1
ATOM 4366 O O . GLN B 1 297 ? 42.002 2.673 -62.226 1.00 37.88 324 GLN B O 1
ATOM 4372 N N . GLN B 1 298 ? 43.739 3.779 -61.277 1.00 35.69 325 GLN B N 1
ATOM 4373 C CA . GLN B 1 298 ? 44.422 2.637 -60.648 1.00 36.98 325 GLN B CA 1
ATOM 4374 C C . GLN B 1 298 ? 43.681 2.049 -59.441 1.00 38.60 325 GLN B C 1
ATOM 4375 O O . GLN B 1 298 ? 43.962 0.920 -59.072 1.00 40.34 325 GLN B O 1
ATOM 4381 N N . HIS B 1 299 ? 42.763 2.805 -58.824 1.00 32.59 326 HIS B N 1
ATOM 4382 C CA . HIS B 1 299 ? 41.998 2.374 -57.653 1.00 30.88 326 HIS B CA 1
ATOM 4383 C C . HIS B 1 299 ? 40.510 2.134 -57.965 1.00 36.59 326 HIS B C 1
ATOM 4384 O O . HIS B 1 299 ? 39.808 1.569 -57.137 1.00 38.95 326 HIS B O 1
ATOM 4391 N N . LEU B 1 300 ? 40.044 2.514 -59.148 1.00 35.24 327 LEU B N 1
ATOM 4392 C CA . LEU B 1 300 ? 38.642 2.357 -59.552 1.00 36.13 327 LEU B CA 1
ATOM 4393 C C . LEU B 1 300 ? 38.175 0.888 -59.642 1.00 40.50 327 LEU B C 1
ATOM 4394 O O . LEU B 1 300 ? 38.806 0.076 -60.307 1.00 40.21 327 LEU B O 1
ATOM 4399 N N . ILE B 1 301 ? 37.053 0.585 -58.958 1.00 37.31 328 ILE B N 1
ATOM 4400 C CA . ILE B 1 301 ? 36.327 -0.680 -59.021 1.00 37.60 328 ILE B CA 1
ATOM 4401 C C . ILE B 1 301 ? 35.240 -0.525 -60.129 1.00 42.37 328 ILE B C 1
ATOM 4402 O O . ILE B 1 301 ? 35.179 -1.301 -61.075 1.00 43.78 328 ILE B O 1
ATOM 4407 N N . GLY B 1 302 ? 34.408 0.492 -59.975 1.00 38.10 329 GLY B N 1
ATOM 4408 C CA . GLY B 1 302 ? 33.316 0.807 -60.879 1.00 39.20 329 GLY B CA 1
ATOM 4409 C C . GLY B 1 302 ? 32.218 1.528 -60.133 1.00 45.25 329 GLY B C 1
ATOM 4410 O O . GLY B 1 302 ? 32.435 2.022 -59.019 1.00 46.01 329 GLY B O 1
ATOM 4411 N N . ALA B 1 303 ? 31.026 1.541 -60.715 1.00 41.20 330 ALA B N 1
ATOM 4412 C CA . ALA B 1 303 ? 29.881 2.207 -60.120 1.00 40.97 330 ALA B CA 1
ATOM 4413 C C . ALA B 1 303 ? 28.838 1.229 -59.532 1.00 45.52 330 ALA B C 1
ATOM 4414 O O . ALA B 1 303 ? 28.889 0.023 -59.768 1.00 47.06 330 ALA B O 1
ATOM 4416 N N . GLY B 1 304 ? 27.916 1.790 -58.761 1.00 39.71 331 GLY B N 1
ATOM 4417 C CA . GLY B 1 304 ? 26.776 1.105 -58.198 1.00 39.88 331 GLY B CA 1
ATOM 4418 C C . GLY B 1 304 ? 25.537 1.973 -58.283 1.00 45.71 331 GLY B C 1
ATOM 4419 O O . GLY B 1 304 ? 25.590 3.162 -57.969 1.00 44.28 331 GLY B O 1
ATOM 4420 N N . ARG B 1 305 ? 24.420 1.406 -58.730 1.00 46.84 332 ARG B N 1
ATOM 4421 C CA . ARG B 1 305 ? 23.131 2.105 -58.793 1.00 49.43 332 ARG B CA 1
ATOM 4422 C C . ARG B 1 305 ? 22.310 1.763 -57.539 1.00 55.42 332 ARG B C 1
ATOM 4423 O O . ARG B 1 305 ? 22.088 0.578 -57.260 1.00 54.04 332 ARG B O 1
ATOM 4431 N N . VAL B 1 306 ? 21.864 2.800 -56.787 1.00 54.92 333 VAL B N 1
ATOM 4432 C CA . VAL B 1 306 ? 21.076 2.618 -55.548 1.00 56.30 333 VAL B CA 1
ATOM 4433 C C . VAL B 1 306 ? 19.645 2.149 -55.903 1.00 62.64 333 VAL B C 1
ATOM 4434 O O . VAL B 1 306 ? 19.120 2.507 -56.959 1.00 60.77 333 VAL B O 1
ATOM 4438 N N . LYS B 1 307 ? 19.039 1.339 -55.015 1.00 63.43 334 LYS B N 1
ATOM 4439 C CA . LYS B 1 307 ? 17.681 0.823 -55.174 1.00 67.14 334 LYS B CA 1
ATOM 4440 C C . LYS B 1 307 ? 16.647 1.943 -54.956 1.00 76.12 334 LYS B C 1
ATOM 4441 O O . LYS B 1 307 ? 16.628 2.572 -53.891 1.00 76.42 334 LYS B O 1
ATOM 4443 N N . GLN B 1 308 ? 15.804 2.202 -55.973 1.00 75.37 335 GLN B N 1
ATOM 4444 C CA . GLN B 1 308 ? 14.760 3.232 -55.926 1.00 80.76 335 GLN B CA 1
ATOM 4445 C C . GLN B 1 308 ? 13.354 2.626 -56.098 1.00 107.64 335 GLN B C 1
ATOM 4446 O O . GLN B 1 308 ? 13.241 1.477 -56.588 1.00 110.67 335 GLN B O 1
ATOM 4453 N N . THR C 1 16 ? 23.408 -12.280 -69.388 1.00 76.93 43 THR C N 1
ATOM 4454 C CA . THR C 1 16 ? 23.745 -12.232 -70.809 1.00 76.94 43 THR C CA 1
ATOM 4455 C C . THR C 1 16 ? 23.753 -13.658 -71.419 1.00 79.56 43 THR C C 1
ATOM 4456 O O . THR C 1 16 ? 24.576 -14.512 -71.063 1.00 78.72 43 THR C O 1
ATOM 4458 N N . GLY C 1 17 ? 22.820 -13.876 -72.339 1.00 74.90 44 GLY C N 1
ATOM 4459 C CA . GLY C 1 17 ? 22.626 -15.143 -73.030 1.00 73.41 44 GLY C CA 1
ATOM 4460 C C . GLY C 1 17 ? 23.695 -15.491 -74.040 1.00 74.94 44 GLY C C 1
ATOM 4461 O O . GLY C 1 17 ? 24.326 -14.601 -74.618 1.00 74.81 44 GLY C O 1
ATOM 4470 N N . ASN C 1 19 ? 24.964 -19.079 -76.986 1.00 58.36 46 ASN C N 1
ATOM 4471 C CA . ASN C 1 19 ? 24.621 -20.198 -77.876 1.00 56.13 46 ASN C CA 1
ATOM 4472 C C . ASN C 1 19 ? 25.548 -21.414 -77.632 1.00 53.84 46 ASN C C 1
ATOM 4473 O O . ASN C 1 19 ? 26.733 -21.224 -77.350 1.00 52.48 46 ASN C O 1
ATOM 4478 N N . LEU C 1 20 ? 24.994 -22.657 -77.722 1.00 46.91 47 LEU C N 1
ATOM 4479 C CA . LEU C 1 20 ? 25.741 -23.915 -77.518 1.00 43.84 47 LEU C CA 1
ATOM 4480 C C . LEU C 1 20 ? 26.652 -24.193 -78.702 1.00 45.57 47 LEU C C 1
ATOM 4481 O O . LEU C 1 20 ? 26.234 -23.974 -79.850 1.00 46.53 47 LEU C O 1
ATOM 4486 N N . SER C 1 21 ? 27.880 -24.697 -78.436 1.00 37.13 48 SER C N 1
ATOM 4487 C CA . SER C 1 21 ? 28.819 -25.023 -79.497 1.00 35.59 48 SER C CA 1
ATOM 4488 C C . SER C 1 21 ? 28.475 -26.357 -80.181 1.00 42.27 48 SER C C 1
ATOM 4489 O O . SER C 1 21 ? 27.779 -27.190 -79.616 1.00 42.89 48 SER C O 1
ATOM 4492 N N . ALA C 1 22 ? 28.964 -26.534 -81.407 1.00 40.42 49 ALA C N 1
ATOM 4493 C CA . ALA C 1 22 ? 28.785 -27.727 -82.232 1.00 40.75 49 ALA C CA 1
ATOM 4494 C C . ALA C 1 22 ? 29.427 -28.953 -81.577 1.00 43.35 49 ALA C C 1
ATOM 4495 O O . ALA C 1 22 ? 28.939 -30.059 -81.783 1.00 42.55 49 ALA C O 1
ATOM 4497 N N . GLU C 1 23 ? 30.508 -28.759 -80.778 1.00 40.13 50 GLU C N 1
ATOM 4498 C CA . GLU C 1 23 ? 31.170 -29.849 -80.043 1.00 40.59 50 GLU C CA 1
ATOM 4499 C C . GLU C 1 23 ? 30.238 -30.453 -78.999 1.00 41.87 50 GLU C C 1
ATOM 4500 O O . GLU C 1 23 ? 30.295 -31.647 -78.746 1.00 42.24 50 GLU C O 1
ATOM 4506 N N . VAL C 1 24 ? 29.374 -29.623 -78.404 1.00 36.21 51 VAL C N 1
ATOM 4507 C CA . VAL C 1 24 ? 28.400 -30.027 -77.384 1.00 36.23 51 VAL C CA 1
ATOM 4508 C C . VAL C 1 24 ? 27.173 -30.624 -78.067 1.00 43.89 51 VAL C C 1
ATOM 4509 O O . VAL C 1 24 ? 26.759 -31.727 -77.717 1.00 44.17 51 VAL C O 1
ATOM 4513 N N . LEU C 1 25 ? 26.603 -29.890 -79.058 1.00 40.43 52 LEU C N 1
ATOM 4514 C CA . LEU C 1 25 ? 25.411 -30.296 -79.784 1.00 39.85 52 LEU C CA 1
ATOM 4515 C C . LEU C 1 25 ? 25.569 -31.661 -80.485 1.00 43.41 52 LEU C C 1
ATOM 4516 O O . LEU C 1 25 ? 24.548 -32.305 -80.713 1.00 44.32 52 LEU C O 1
ATOM 4521 N N . LYS C 1 26 ? 26.812 -32.127 -80.787 1.00 38.26 53 LYS C N 1
ATOM 4522 C CA . LYS C 1 26 ? 26.986 -33.452 -81.408 1.00 39.11 53 LYS C CA 1
ATOM 4523 C C . LYS C 1 26 ? 26.554 -34.557 -80.430 1.00 42.39 53 LYS C C 1
ATOM 4524 O O . LYS C 1 26 ? 26.238 -35.653 -80.878 1.00 43.67 53 LYS C O 1
ATOM 4530 N N . HIS C 1 27 ? 26.506 -34.251 -79.105 1.00 37.55 54 HIS C N 1
ATOM 4531 C CA . HIS C 1 27 ? 26.114 -35.191 -78.041 1.00 36.15 54 HIS C CA 1
ATOM 4532 C C . HIS C 1 27 ? 24.615 -35.229 -77.794 1.00 39.98 54 HIS C C 1
ATOM 4533 O O . HIS C 1 27 ? 24.165 -36.093 -77.046 1.00 40.48 54 HIS C O 1
ATOM 4540 N N . GLN C 1 28 ? 23.841 -34.325 -78.439 1.00 37.07 55 GLN C N 1
ATOM 4541 C CA . GLN C 1 28 ? 22.381 -34.259 -78.305 1.00 37.48 55 GLN C CA 1
ATOM 4542 C C . GLN C 1 28 ? 21.698 -35.647 -78.523 1.00 40.26 55 GLN C C 1
ATOM 4543 O O . GLN C 1 28 ? 20.979 -36.053 -77.608 1.00 37.96 55 GLN C O 1
ATOM 4549 N N . PRO C 1 29 ? 21.906 -36.405 -79.656 1.00 38.28 56 PRO C N 1
ATOM 4550 C CA . PRO C 1 29 ? 21.201 -37.703 -79.818 1.00 38.76 56 PRO C CA 1
ATOM 4551 C C . PRO C 1 29 ? 21.409 -38.670 -78.639 1.00 42.91 56 PRO C C 1
ATOM 4552 O O . PRO C 1 29 ? 20.437 -39.280 -78.192 1.00 40.66 56 PRO C O 1
ATOM 4564 N N . VAL C 1 31 ? 22.346 -37.735 -75.419 1.00 39.21 58 VAL C N 1
ATOM 4565 C CA . VAL C 1 31 ? 21.755 -37.093 -74.235 1.00 38.81 58 VAL C CA 1
ATOM 4566 C C . VAL C 1 31 ? 20.232 -37.342 -74.244 1.00 44.39 58 VAL C C 1
ATOM 4567 O O . VAL C 1 31 ? 19.658 -37.623 -73.198 1.00 45.58 58 VAL C O 1
ATOM 4571 N N . GLU C 1 32 ? 19.595 -37.246 -75.421 1.00 41.13 59 GLU C N 1
ATOM 4572 C CA . GLU C 1 32 ? 18.166 -37.445 -75.556 1.00 42.69 59 GLU C CA 1
ATOM 4573 C C . GLU C 1 32 ? 17.787 -38.902 -75.238 1.00 49.16 59 GLU C C 1
ATOM 4574 O O . GLU C 1 32 ? 16.765 -39.123 -74.584 1.00 50.21 59 GLU C O 1
ATOM 4580 N N . LYS C 1 33 ? 18.648 -39.870 -75.639 1.00 44.59 60 LYS C N 1
ATOM 4581 C CA . LYS C 1 33 ? 18.489 -41.296 -75.372 1.00 44.64 60 LYS C CA 1
ATOM 4582 C C . LYS C 1 33 ? 18.440 -41.548 -73.857 1.00 51.07 60 LYS C C 1
ATOM 4583 O O . LYS C 1 33 ? 17.462 -42.122 -73.383 1.00 53.24 60 LYS C O 1
ATOM 4589 N N . TYR C 1 34 ? 19.470 -41.100 -73.107 1.00 46.40 61 TYR C N 1
ATOM 4590 C CA . TYR C 1 34 ? 19.557 -41.345 -71.669 1.00 46.37 61 TYR C CA 1
ATOM 4591 C C . TYR C 1 34 ? 18.653 -40.414 -70.852 1.00 50.26 61 TYR C C 1
ATOM 4592 O O . TYR C 1 34 ? 18.291 -40.790 -69.740 1.00 50.36 61 TYR C O 1
ATOM 4601 N N . ALA C 1 35 ? 18.230 -39.251 -71.406 1.00 47.33 62 ALA C N 1
ATOM 4602 C CA . ALA C 1 35 ? 17.270 -38.380 -70.703 1.00 46.75 62 ALA C CA 1
ATOM 4603 C C . ALA C 1 35 ? 15.894 -39.072 -70.682 1.00 50.33 62 ALA C C 1
ATOM 4604 O O . ALA C 1 35 ? 15.230 -39.098 -69.651 1.00 48.69 62 ALA C O 1
ATOM 4606 N N . ARG C 1 36 ? 15.538 -39.713 -71.806 1.00 49.72 63 ARG C N 1
ATOM 4607 C CA . ARG C 1 36 ? 14.308 -40.488 -71.999 1.00 51.19 63 ARG C CA 1
ATOM 4608 C C . ARG C 1 36 ? 14.283 -41.712 -71.075 1.00 54.72 63 ARG C C 1
ATOM 4609 O O . ARG C 1 36 ? 13.249 -41.993 -70.465 1.00 55.17 63 ARG C O 1
ATOM 4617 N N . GLU C 1 37 ? 15.435 -42.411 -70.946 1.00 50.64 64 GLU C N 1
ATOM 4618 C CA . GLU C 1 37 ? 15.582 -43.603 -70.104 1.00 49.96 64 GLU C CA 1
ATOM 4619 C C . GLU C 1 37 ? 15.447 -43.266 -68.614 1.00 52.89 64 GLU C C 1
ATOM 4620 O O . GLU C 1 37 ? 15.063 -44.137 -67.843 1.00 52.05 64 GLU C O 1
ATOM 4626 N N . ASN C 1 38 ? 15.734 -41.999 -68.221 1.00 48.85 65 ASN C N 1
ATOM 4627 C CA . ASN C 1 38 ? 15.649 -41.508 -66.844 1.00 47.42 65 ASN C CA 1
ATOM 4628 C C . ASN C 1 38 ? 14.426 -40.582 -66.607 1.00 53.58 65 ASN C C 1
ATOM 4629 O O . ASN C 1 38 ? 14.335 -39.955 -65.546 1.00 54.85 65 ASN C O 1
ATOM 4634 N N . GLY C 1 39 ? 13.492 -40.538 -67.561 1.00 50.11 66 GLY C N 1
ATOM 4635 C CA . GLY C 1 39 ? 12.273 -39.735 -67.481 1.00 49.66 66 GLY C CA 1
ATOM 4636 C C . GLY C 1 39 ? 12.487 -38.233 -67.338 1.00 52.05 66 GLY C C 1
ATOM 4637 O O . GLY C 1 39 ? 11.711 -37.563 -66.646 1.00 51.54 66 GLY C O 1
ATOM 4638 N N . ILE C 1 40 ? 13.555 -37.687 -67.976 1.00 47.07 67 ILE C N 1
ATOM 4639 C CA . ILE C 1 40 ? 13.906 -36.261 -67.907 1.00 45.97 67 ILE C CA 1
ATOM 4640 C C . ILE C 1 40 ? 14.134 -35.642 -69.306 1.00 49.18 67 ILE C C 1
ATOM 4641 O O . ILE C 1 40 ? 14.940 -34.716 -69.447 1.00 46.57 67 ILE C O 1
ATOM 4646 N N . SER C 1 41 ? 13.359 -36.110 -70.322 1.00 48.41 68 SER C N 1
ATOM 4647 C CA . SER C 1 41 ? 13.414 -35.634 -71.718 1.00 48.20 68 SER C CA 1
ATOM 4648 C C . SER C 1 41 ? 13.153 -34.138 -71.848 1.00 52.69 68 SER C C 1
ATOM 4649 O O . SER C 1 41 ? 13.664 -33.515 -72.781 1.00 54.36 68 SER C O 1
ATOM 4652 N N . GLU C 1 42 ? 12.371 -33.560 -70.920 1.00 48.26 69 GLU C N 1
ATOM 4653 C CA . GLU C 1 42 ? 12.037 -32.131 -70.943 1.00 47.82 69 GLU C CA 1
ATOM 4654 C C . GLU C 1 42 ? 13.242 -31.244 -70.528 1.00 49.55 69 GLU C C 1
ATOM 4655 O O . GLU C 1 42 ? 13.183 -30.029 -70.732 1.00 49.13 69 GLU C O 1
ATOM 4661 N N . TYR C 1 43 ? 14.330 -31.856 -69.999 1.00 44.35 70 TYR C N 1
ATOM 4662 C CA . TYR C 1 43 ? 15.532 -31.163 -69.515 1.00 42.85 70 TYR C CA 1
ATOM 4663 C C . TYR C 1 43 ? 16.786 -31.381 -70.388 1.00 43.66 70 TYR C C 1
ATOM 4664 O O . TYR C 1 43 ? 17.891 -31.065 -69.950 1.00 42.94 70 TYR C O 1
ATOM 4673 N N . VAL C 1 44 ? 16.631 -31.837 -71.637 1.00 39.82 71 VAL C N 1
ATOM 4674 C CA . VAL C 1 44 ? 17.761 -32.047 -72.568 1.00 37.94 71 VAL C CA 1
ATOM 4675 C C . VAL C 1 44 ? 18.521 -30.721 -72.756 1.00 41.13 71 VAL C C 1
ATOM 4676 O O . VAL C 1 44 ? 19.750 -30.722 -72.676 1.00 41.00 71 VAL C O 1
ATOM 4680 N N . ASN C 1 45 ? 17.802 -29.595 -72.910 1.00 36.85 72 ASN C N 1
ATOM 4681 C CA . ASN C 1 45 ? 18.436 -28.275 -73.015 1.00 37.31 72 ASN C CA 1
ATOM 4682 C C . ASN C 1 45 ? 19.300 -27.992 -71.772 1.00 39.54 72 ASN C C 1
ATOM 4683 O O . ASN C 1 45 ? 20.416 -27.505 -71.913 1.00 39.28 72 ASN C O 1
ATOM 4688 N N . VAL C 1 46 ? 18.804 -28.343 -70.561 1.00 35.14 73 VAL C N 1
ATOM 4689 C CA . VAL C 1 46 ? 19.547 -28.138 -69.305 1.00 32.09 73 VAL C CA 1
ATOM 4690 C C . VAL C 1 46 ? 20.818 -28.994 -69.344 1.00 36.41 73 VAL C C 1
ATOM 4691 O O . VAL C 1 46 ? 21.905 -28.469 -69.063 1.00 36.48 73 VAL C O 1
ATOM 4695 N N . LEU C 1 47 ? 20.670 -30.286 -69.732 1.00 32.18 74 LEU C N 1
ATOM 4696 C CA . LEU C 1 47 ? 21.728 -31.298 -69.823 1.00 31.56 74 LEU C CA 1
ATOM 4697 C C . LEU C 1 47 ? 22.838 -30.923 -70.829 1.00 34.60 74 LEU C C 1
ATOM 4698 O O . LEU C 1 47 ? 24.003 -31.198 -70.587 1.00 33.70 74 LEU C O 1
ATOM 4703 N N . LEU C 1 48 ? 22.474 -30.296 -71.944 1.00 33.89 75 LEU C N 1
ATOM 4704 C CA . LEU C 1 48 ? 23.391 -29.835 -72.985 1.00 33.38 75 LEU C CA 1
ATOM 4705 C C . LEU C 1 48 ? 24.138 -28.597 -72.512 1.00 35.89 75 LEU C C 1
ATOM 4706 O O . LEU C 1 48 ? 25.336 -28.466 -72.798 1.00 33.49 75 LEU C O 1
ATOM 4711 N N . ALA C 1 49 ? 23.430 -27.700 -71.770 1.00 33.55 76 ALA C N 1
ATOM 4712 C CA . ALA C 1 49 ? 24.010 -26.496 -71.159 1.00 32.14 76 ALA C CA 1
ATOM 4713 C C . ALA C 1 49 ? 24.990 -26.925 -70.045 1.00 34.73 76 ALA C C 1
ATOM 4714 O O . ALA C 1 49 ? 26.061 -26.314 -69.918 1.00 34.71 76 ALA C O 1
ATOM 4716 N N . ILE C 1 50 ? 24.660 -28.007 -69.288 1.00 30.80 77 ILE C N 1
ATOM 4717 C CA . ILE C 1 50 ? 25.550 -28.583 -68.268 1.00 30.39 77 ILE C CA 1
ATOM 4718 C C . ILE C 1 50 ? 26.869 -29.006 -68.958 1.00 35.44 77 ILE C C 1
ATOM 4719 O O . ILE C 1 50 ? 27.925 -28.541 -68.532 1.00 36.52 77 ILE C O 1
ATOM 4724 N N . ILE C 1 51 ? 26.805 -29.805 -70.068 1.00 31.92 78 ILE C N 1
ATOM 4725 C CA . ILE C 1 51 ? 27.977 -30.254 -70.866 1.00 31.86 78 ILE C CA 1
ATOM 4726 C C . ILE C 1 51 ? 28.840 -29.060 -71.324 1.00 34.84 78 ILE C C 1
ATOM 4727 O O . ILE C 1 51 ? 30.051 -29.078 -71.156 1.00 36.08 78 ILE C O 1
ATOM 4732 N N . GLN C 1 52 ? 28.224 -28.046 -71.893 1.00 31.35 79 GLN C N 1
ATOM 4733 C CA . GLN C 1 52 ? 28.895 -26.837 -72.341 1.00 30.94 79 GLN C CA 1
ATOM 4734 C C . GLN C 1 52 ? 29.712 -26.203 -71.183 1.00 34.93 79 GLN C C 1
ATOM 4735 O O . GLN C 1 52 ? 30.914 -25.945 -71.322 1.00 34.78 79 GLN C O 1
ATOM 4741 N N . VAL C 1 53 ? 29.066 -26.005 -70.045 1.00 31.25 80 VAL C N 1
ATOM 4742 C CA . VAL C 1 53 ? 29.698 -25.402 -68.862 1.00 31.65 80 VAL C CA 1
ATOM 4743 C C . VAL C 1 53 ? 30.830 -26.340 -68.275 1.00 37.37 80 VAL C C 1
ATOM 4744 O O . VAL C 1 53 ? 31.900 -25.848 -67.890 1.00 37.75 80 VAL C O 1
ATOM 4748 N N . GLU C 1 54 ? 30.607 -27.670 -68.295 1.00 32.17 81 GLU C N 1
ATOM 4749 C CA . GLU C 1 54 ? 31.531 -28.664 -67.738 1.00 31.25 81 GLU C CA 1
ATOM 4750 C C . GLU C 1 54 ? 32.754 -28.964 -68.600 1.00 36.95 81 GLU C C 1
ATOM 4751 O O . GLU C 1 54 ? 33.810 -29.159 -68.015 1.00 38.88 81 GLU C O 1
ATOM 4757 N N . SER C 1 55 ? 32.613 -29.144 -69.939 1.00 32.09 82 SER C N 1
ATOM 4758 C CA . SER C 1 55 ? 33.750 -29.596 -70.762 1.00 30.70 82 SER C CA 1
ATOM 4759 C C . SER C 1 55 ? 33.860 -28.956 -72.130 1.00 35.13 82 SER C C 1
ATOM 4760 O O . SER C 1 55 ? 34.845 -29.217 -72.841 1.00 37.12 82 SER C O 1
ATOM 4763 N N . GLY C 1 56 ? 32.847 -28.180 -72.517 1.00 31.32 83 GLY C N 1
ATOM 4764 C CA . GLY C 1 56 ? 32.770 -27.585 -73.846 1.00 31.00 83 GLY C CA 1
ATOM 4765 C C . GLY C 1 56 ? 32.448 -28.639 -74.887 1.00 37.42 83 GLY C C 1
ATOM 4766 O O . GLY C 1 56 ? 32.355 -28.324 -76.077 1.00 39.25 83 GLY C O 1
ATOM 4767 N N . GLY C 1 57 ? 32.241 -29.879 -74.420 1.00 34.25 84 GLY C N 1
ATOM 4768 C CA . GLY C 1 57 ? 31.939 -31.062 -75.219 1.00 34.76 84 GLY C CA 1
ATOM 4769 C C . GLY C 1 57 ? 33.150 -31.772 -75.795 1.00 38.75 84 GLY C C 1
ATOM 4770 O O . GLY C 1 57 ? 32.982 -32.691 -76.616 1.00 38.17 84 GLY C O 1
ATOM 4771 N N . THR C 1 58 ? 34.387 -31.368 -75.365 1.00 34.56 85 THR C N 1
ATOM 4772 C CA . THR C 1 58 ? 35.648 -31.897 -75.919 1.00 35.74 85 THR C CA 1
ATOM 4773 C C . THR C 1 58 ? 36.418 -32.892 -74.995 1.00 40.42 85 THR C C 1
ATOM 4774 O O . THR C 1 58 ? 37.456 -33.433 -75.397 1.00 43.06 85 THR C O 1
ATOM 4778 N N . ALA C 1 59 ? 35.937 -33.121 -73.799 1.00 34.35 86 ALA C N 1
ATOM 4779 C CA . ALA C 1 59 ? 36.551 -34.098 -72.913 1.00 34.92 86 ALA C CA 1
ATOM 4780 C C . ALA C 1 59 ? 35.765 -35.398 -73.035 1.00 42.97 86 ALA C C 1
ATOM 4781 O O . ALA C 1 59 ? 34.548 -35.353 -73.197 1.00 45.60 86 ALA C O 1
ATOM 4783 N N . GLU C 1 60 ? 36.441 -36.550 -73.007 1.00 39.69 87 GLU C N 1
ATOM 4784 C CA . GLU C 1 60 ? 35.813 -37.877 -73.078 1.00 39.60 87 GLU C CA 1
ATOM 4785 C C . GLU C 1 60 ? 34.662 -37.955 -72.018 1.00 41.11 87 GLU C C 1
ATOM 4786 O O . GLU C 1 60 ? 33.535 -38.264 -72.376 1.00 40.14 87 GLU C O 1
ATOM 4792 N N . ASP C 1 61 ? 34.923 -37.567 -70.759 1.00 35.73 88 ASP C N 1
ATOM 4793 C CA . ASP C 1 61 ? 33.883 -37.459 -69.730 1.00 35.74 88 ASP C CA 1
ATOM 4794 C C . ASP C 1 61 ? 33.171 -36.080 -69.948 1.00 40.88 88 ASP C C 1
ATOM 4795 O O . ASP C 1 61 ? 33.481 -35.095 -69.267 1.00 39.42 88 ASP C O 1
ATOM 4800 N N . VAL C 1 62 ? 32.271 -36.021 -70.947 1.00 38.56 89 VAL C N 1
ATOM 4801 C CA . VAL C 1 62 ? 31.576 -34.802 -71.407 1.00 37.59 89 VAL C CA 1
ATOM 4802 C C . VAL C 1 62 ? 30.738 -34.137 -70.321 1.00 39.32 89 VAL C C 1
ATOM 4803 O O . VAL C 1 62 ? 30.657 -32.912 -70.289 1.00 39.54 89 VAL C O 1
ATOM 4815 N N . GLN C 1 64 ? 31.302 -34.559 -67.080 1.00 33.22 91 GLN C N 1
ATOM 4816 C CA A GLN C 1 64 ? 32.154 -34.543 -65.884 0.50 33.05 91 GLN C CA 1
ATOM 4817 C CA B GLN C 1 64 ? 32.129 -34.500 -65.864 0.50 33.15 91 GLN C CA 1
ATOM 4818 C C . GLN C 1 64 ? 31.385 -35.202 -64.704 1.00 35.97 91 GLN C C 1
ATOM 4819 O O . GLN C 1 64 ? 31.320 -34.677 -63.589 1.00 35.54 91 GLN C O 1
ATOM 4830 N N . SER C 1 65 ? 30.797 -36.386 -64.985 1.00 32.51 92 SER C N 1
ATOM 4831 C CA . SER C 1 65 ? 29.980 -37.150 -64.041 1.00 33.63 92 SER C CA 1
ATOM 4832 C C . SER C 1 65 ? 30.715 -38.311 -63.332 1.00 39.75 92 SER C C 1
ATOM 4833 O O . SER C 1 65 ? 30.063 -39.061 -62.590 1.00 40.66 92 SER C O 1
ATOM 4836 N N . SER C 1 66 ? 32.058 -38.417 -63.496 1.00 35.66 93 SER C N 1
ATOM 4837 C CA . SER C 1 66 ? 32.853 -39.472 -62.857 1.00 35.84 93 SER C CA 1
ATOM 4838 C C . SER C 1 66 ? 32.777 -39.413 -61.310 1.00 41.18 93 SER C C 1
ATOM 4839 O O . SER C 1 66 ? 32.553 -40.447 -60.686 1.00 41.46 93 SER C O 1
ATOM 4842 N N . GLU C 1 67 ? 32.951 -38.219 -60.711 1.00 38.89 94 GLU C N 1
ATOM 4843 C CA . GLU C 1 67 ? 32.969 -38.026 -59.253 1.00 40.13 94 GLU C CA 1
ATOM 4844 C C . GLU C 1 67 ? 31.622 -38.368 -58.616 1.00 46.05 94 GLU C C 1
ATOM 4845 O O . GLU C 1 67 ? 31.609 -38.869 -57.491 1.00 46.57 94 GLU C O 1
ATOM 4851 N N . SER C 1 68 ? 30.498 -38.151 -59.343 1.00 43.59 95 SER C N 1
ATOM 4852 C CA . SER C 1 68 ? 29.144 -38.485 -58.863 1.00 43.24 95 SER C CA 1
ATOM 4853 C C . SER C 1 68 ? 28.985 -40.004 -58.701 1.00 47.30 95 SER C C 1
ATOM 4854 O O . SER C 1 68 ? 28.094 -40.472 -57.998 1.00 48.65 95 SER C O 1
ATOM 4857 N N . LEU C 1 69 ? 29.852 -40.761 -59.358 1.00 44.39 96 LEU C N 1
ATOM 4858 C CA . LEU C 1 69 ? 29.870 -42.219 -59.304 1.00 45.15 96 LEU C CA 1
ATOM 4859 C C . LEU C 1 69 ? 31.000 -42.702 -58.380 1.00 49.22 96 LEU C C 1
ATOM 4860 O O . LEU C 1 69 ? 31.309 -43.888 -58.368 1.00 50.72 96 LEU C O 1
ATOM 4865 N N . GLY C 1 70 ? 31.576 -41.774 -57.605 1.00 45.56 97 GLY C N 1
ATOM 4866 C CA . GLY C 1 70 ? 32.683 -42.015 -56.680 1.00 45.82 97 GLY C CA 1
ATOM 4867 C C . GLY C 1 70 ? 33.945 -42.496 -57.370 1.00 50.95 97 GLY C C 1
ATOM 4868 O O . GLY C 1 70 ? 34.726 -43.251 -56.783 1.00 52.76 97 GLY C O 1
ATOM 4869 N N . LEU C 1 71 ? 34.124 -42.105 -58.646 1.00 45.34 98 LEU C N 1
ATOM 4870 C CA . LEU C 1 71 ? 35.259 -42.513 -59.469 1.00 44.49 98 LEU C CA 1
ATOM 4871 C C . LEU C 1 71 ? 36.243 -41.376 -59.619 1.00 44.03 98 LEU C C 1
ATOM 4872 O O . LEU C 1 71 ? 35.800 -40.235 -59.546 1.00 44.01 98 LEU C O 1
ATOM 4877 N N . PRO C 1 72 ? 37.562 -41.624 -59.839 1.00 40.10 99 PRO C N 1
ATOM 4878 C CA . PRO C 1 72 ? 38.500 -40.500 -60.044 1.00 39.96 99 PRO C CA 1
ATOM 4879 C C . PRO C 1 72 ? 38.076 -39.568 -61.190 1.00 42.52 99 PRO C C 1
ATOM 4880 O O . PRO C 1 72 ? 37.397 -40.024 -62.118 1.00 40.70 99 PRO C O 1
ATOM 4884 N N . PRO C 1 73 ? 38.452 -38.274 -61.165 1.00 38.69 100 PRO C N 1
ATOM 4885 C CA . PRO C 1 73 ? 38.062 -37.383 -62.273 1.00 39.09 100 PRO C CA 1
ATOM 4886 C C . PRO C 1 73 ? 38.483 -37.923 -63.648 1.00 45.35 100 PRO C C 1
ATOM 4887 O O . PRO C 1 73 ? 39.540 -38.558 -63.765 1.00 46.52 100 PRO C O 1
ATOM 4891 N N . ASN C 1 74 ? 37.617 -37.722 -64.665 1.00 41.61 101 ASN C N 1
ATOM 4892 C CA . ASN C 1 74 ? 37.799 -38.112 -66.085 1.00 41.94 101 ASN C CA 1
ATOM 4893 C C . ASN C 1 74 ? 38.043 -39.608 -66.284 1.00 45.34 101 ASN C C 1
ATOM 4894 O O . ASN C 1 74 ? 38.885 -39.986 -67.103 1.00 44.97 101 ASN C O 1
ATOM 4899 N N . SER C 1 75 ? 37.270 -40.443 -65.576 1.00 40.67 102 SER C N 1
ATOM 4900 C CA . SER C 1 75 ? 37.355 -41.901 -65.668 1.00 41.92 102 SER C CA 1
ATOM 4901 C C . SER C 1 75 ? 36.416 -42.455 -66.724 1.00 46.91 102 SER C C 1
ATOM 4902 O O . SER C 1 75 ? 36.743 -43.436 -67.380 1.00 49.31 102 SER C O 1
ATOM 4905 N N . LEU C 1 76 ? 35.230 -41.856 -66.858 1.00 41.55 103 LEU C N 1
ATOM 4906 C CA . LEU C 1 76 ? 34.189 -42.359 -67.732 1.00 39.80 103 LEU C CA 1
ATOM 4907 C C . LEU C 1 76 ? 34.385 -42.010 -69.184 1.00 44.24 103 LEU C C 1
ATOM 4908 O O . LEU C 1 76 ? 34.843 -40.921 -69.509 1.00 44.47 103 LEU C O 1
ATOM 4913 N N . ASP C 1 77 ? 33.992 -42.948 -70.070 1.00 40.79 104 ASP C N 1
ATOM 4914 C CA . ASP C 1 77 ? 33.951 -42.747 -71.511 1.00 39.49 104 ASP C CA 1
ATOM 4915 C C . ASP C 1 77 ? 32.717 -41.879 -71.779 1.00 40.28 104 ASP C C 1
ATOM 4916 O O . ASP C 1 77 ? 31.945 -41.637 -70.844 1.00 38.49 104 ASP C O 1
ATOM 4921 N N . THR C 1 78 ? 32.536 -41.386 -73.019 1.00 35.86 105 THR C N 1
ATOM 4922 C CA . THR C 1 78 ? 31.449 -40.488 -73.372 1.00 34.60 105 THR C CA 1
ATOM 4923 C C . THR C 1 78 ? 30.061 -41.076 -73.074 1.00 40.10 105 THR C C 1
ATOM 4924 O O . THR C 1 78 ? 29.257 -40.389 -72.447 1.00 40.22 105 THR C O 1
ATOM 4928 N N . GLU C 1 79 ? 29.790 -42.312 -73.501 1.00 39.00 106 GLU C N 1
ATOM 4929 C CA . GLU C 1 79 ? 28.496 -42.970 -73.305 1.00 40.58 106 GLU C CA 1
ATOM 4930 C C . GLU C 1 79 ? 28.177 -43.132 -71.824 1.00 42.83 106 GLU C C 1
ATOM 4931 O O . GLU C 1 79 ? 27.074 -42.771 -71.410 1.00 42.70 106 GLU C O 1
ATOM 4937 N N . SER C 1 80 ? 29.148 -43.631 -71.036 1.00 38.87 107 SER C N 1
ATOM 4938 C CA . SER C 1 80 ? 29.043 -43.815 -69.586 1.00 38.52 107 SER C CA 1
ATOM 4939 C C . SER C 1 80 ? 28.855 -42.475 -68.860 1.00 39.85 107 SER C C 1
ATOM 4940 O O . SER C 1 80 ? 28.121 -42.412 -67.875 1.00 39.93 107 SER C O 1
ATOM 4943 N N . SER C 1 81 ? 29.499 -41.417 -69.364 1.00 35.81 108 SER C N 1
ATOM 4944 C CA . SER C 1 81 ? 29.410 -40.065 -68.835 1.00 35.07 108 SER C CA 1
ATOM 4945 C C . SER C 1 81 ? 27.999 -39.508 -68.970 1.00 38.50 108 SER C C 1
ATOM 4946 O O . SER C 1 81 ? 27.469 -38.984 -67.999 1.00 37.60 108 SER C O 1
ATOM 4949 N N . ILE C 1 82 ? 27.388 -39.635 -70.157 1.00 37.44 109 ILE C N 1
ATOM 4950 C CA . ILE C 1 82 ? 26.040 -39.128 -70.430 1.00 37.61 109 ILE C CA 1
ATOM 4951 C C . ILE C 1 82 ? 25.031 -39.971 -69.642 1.00 42.97 109 ILE C C 1
ATOM 4952 O O . ILE C 1 82 ? 24.128 -39.419 -69.026 1.00 41.77 109 ILE C O 1
ATOM 4957 N N . LYS C 1 83 ? 25.233 -41.287 -69.599 1.00 42.49 110 LYS C N 1
ATOM 4958 C CA . LYS C 1 83 ? 24.380 -42.213 -68.854 1.00 42.69 110 LYS C CA 1
ATOM 4959 C C . LYS C 1 83 ? 24.354 -41.813 -67.371 1.00 44.09 110 LYS C C 1
ATOM 4960 O O . LYS C 1 83 ? 23.271 -41.608 -66.812 1.00 42.84 110 LYS C O 1
ATOM 4966 N N . GLN C 1 84 ? 25.542 -41.663 -66.761 1.00 39.05 111 GLN C N 1
ATOM 4967 C CA . GLN C 1 84 ? 25.688 -41.294 -65.349 1.00 37.89 111 GLN C CA 1
ATOM 4968 C C . GLN C 1 84 ? 25.211 -39.856 -65.063 1.00 41.09 111 GLN C C 1
ATOM 4969 O O . GLN C 1 84 ? 24.580 -39.636 -64.038 1.00 41.33 111 GLN C O 1
ATOM 4975 N N . GLY C 1 85 ? 25.504 -38.900 -65.950 1.00 37.12 112 GLY C N 1
ATOM 4976 C CA . GLY C 1 85 ? 25.083 -37.508 -65.779 1.00 35.33 112 GLY C CA 1
ATOM 4977 C C . GLY C 1 85 ? 23.581 -37.369 -65.752 1.00 39.96 112 GLY C C 1
ATOM 4978 O O . GLY C 1 85 ? 23.039 -36.672 -64.892 1.00 41.83 112 GLY C O 1
ATOM 4979 N N . CYS C 1 86 ? 22.901 -38.053 -66.682 1.00 36.55 113 CYS C N 1
ATOM 4980 C CA . CYS C 1 86 ? 21.444 -38.056 -66.812 1.00 37.33 113 CYS C CA 1
ATOM 4981 C C . CYS C 1 86 ? 20.812 -38.686 -65.577 1.00 43.31 113 CYS C C 1
ATOM 4982 O O . CYS C 1 86 ? 19.870 -38.116 -65.022 1.00 44.87 113 CYS C O 1
ATOM 4985 N N . LYS C 1 87 ? 21.351 -39.843 -65.140 1.00 38.15 114 LYS C N 1
ATOM 4986 C CA . LYS C 1 87 ? 20.906 -40.616 -63.972 1.00 37.57 114 LYS C CA 1
ATOM 4987 C C . LYS C 1 87 ? 21.076 -39.767 -62.686 1.00 42.84 114 LYS C C 1
ATOM 4988 O O . LYS C 1 87 ? 20.173 -39.722 -61.847 1.00 41.64 114 LYS C O 1
ATOM 4994 N N . TYR C 1 88 ? 22.218 -39.068 -62.566 1.00 39.42 115 TYR C N 1
ATOM 4995 C CA . TYR C 1 88 ? 22.558 -38.203 -61.437 1.00 38.09 115 TYR C CA 1
ATOM 4996 C C . TYR C 1 88 ? 21.628 -36.975 -61.364 1.00 40.96 115 TYR C C 1
ATOM 4997 O O . TYR C 1 88 ? 21.113 -36.673 -60.279 1.00 39.84 115 TYR C O 1
ATOM 5006 N N . PHE C 1 89 ? 21.375 -36.319 -62.517 1.00 35.55 116 PHE C N 1
ATOM 5007 C CA . PHE C 1 89 ? 20.491 -35.151 -62.602 1.00 35.03 116 PHE C CA 1
ATOM 5008 C C . PHE C 1 89 ? 19.044 -35.550 -62.247 1.00 40.32 116 PHE C C 1
ATOM 5009 O O . PHE C 1 89 ? 18.359 -34.817 -61.517 1.00 40.88 116 PHE C O 1
ATOM 5017 N N . ALA C 1 90 ? 18.605 -36.729 -62.731 1.00 36.58 117 ALA C N 1
ATOM 5018 C CA . ALA C 1 90 ? 17.278 -37.295 -62.450 1.00 37.03 117 ALA C CA 1
ATOM 5019 C C . ALA C 1 90 ? 17.100 -37.546 -60.937 1.00 39.93 117 ALA C C 1
ATOM 5020 O O . ALA C 1 90 ? 16.001 -37.321 -60.413 1.00 40.99 117 ALA C O 1
ATOM 5022 N N . SER C 1 91 ? 18.197 -37.935 -60.238 1.00 34.59 118 SER C N 1
ATOM 5023 C CA . SER C 1 91 ? 18.170 -38.228 -58.804 1.00 35.35 118 SER C CA 1
ATOM 5024 C C . SER C 1 91 ? 18.076 -36.939 -58.008 1.00 40.94 118 SER C C 1
ATOM 5025 O O . SER C 1 91 ? 17.399 -36.924 -56.985 1.00 43.00 118 SER C O 1
ATOM 5028 N N . LEU C 1 92 ? 18.699 -35.858 -58.489 1.00 37.73 119 LEU C N 1
ATOM 5029 C CA . LEU C 1 92 ? 18.645 -34.529 -57.847 1.00 36.63 119 LEU C CA 1
ATOM 5030 C C . LEU C 1 92 ? 17.243 -33.937 -57.971 1.00 38.98 119 LEU C C 1
ATOM 5031 O O . LEU C 1 92 ? 16.762 -33.353 -57.008 1.00 40.40 119 LEU C O 1
ATOM 5036 N N . LEU C 1 93 ? 16.555 -34.166 -59.099 1.00 34.96 120 LEU C N 1
ATOM 5037 C CA . LEU C 1 93 ? 15.163 -33.729 -59.295 1.00 35.41 120 LEU C CA 1
ATOM 5038 C C . LEU C 1 93 ? 14.219 -34.522 -58.363 1.00 42.45 120 LEU C C 1
ATOM 5039 O O . LEU C 1 93 ? 13.323 -33.930 -57.767 1.00 43.33 120 LEU C O 1
ATOM 5044 N N . SER C 1 94 ? 14.456 -35.851 -58.213 1.00 40.87 121 SER C N 1
ATOM 5045 C CA . SER C 1 94 ? 13.689 -36.741 -57.324 1.00 41.22 121 SER C CA 1
ATOM 5046 C C . SER C 1 94 ? 13.859 -36.310 -55.881 1.00 42.79 121 SER C C 1
ATOM 5047 O O . SER C 1 94 ? 12.874 -36.167 -55.159 1.00 42.59 121 SER C O 1
ATOM 5050 N N . SER C 1 95 ? 15.122 -36.075 -55.475 1.00 37.59 122 SER C N 1
ATOM 5051 C CA . SER C 1 95 ? 15.482 -35.626 -54.135 1.00 36.12 122 SER C CA 1
ATOM 5052 C C . SER C 1 95 ? 14.777 -34.303 -53.821 1.00 38.58 122 SER C C 1
ATOM 5053 O O . SER C 1 95 ? 14.265 -34.152 -52.722 1.00 39.35 122 SER C O 1
ATOM 5056 N N . SER C 1 96 ? 14.698 -33.382 -54.810 1.00 35.30 123 SER C N 1
ATOM 5057 C CA . SER C 1 96 ? 14.029 -32.084 -54.716 1.00 34.41 123 SER C CA 1
ATOM 5058 C C . SER C 1 96 ? 12.525 -32.267 -54.469 1.00 41.08 123 SER C C 1
ATOM 5059 O O . SER C 1 96 ? 12.038 -31.796 -53.445 1.00 41.52 123 SER C O 1
ATOM 5062 N N . LYS C 1 97 ? 11.813 -32.996 -55.379 1.00 38.75 124 LYS C N 1
ATOM 5063 C CA . LYS C 1 97 ? 10.378 -33.294 -55.285 1.00 39.41 124 LYS C CA 1
ATOM 5064 C C . LYS C 1 97 ? 10.005 -33.911 -53.907 1.00 45.18 124 LYS C C 1
ATOM 5065 O O . LYS C 1 97 ? 8.987 -33.526 -53.305 1.00 45.79 124 LYS C O 1
ATOM 5067 N N . ASN C 1 98 ? 10.846 -34.844 -53.406 1.00 41.00 125 ASN C N 1
ATOM 5068 C CA . ASN C 1 98 ? 10.635 -35.537 -52.133 1.00 40.98 125 ASN C CA 1
ATOM 5069 C C . ASN C 1 98 ? 10.790 -34.625 -50.917 1.00 46.29 125 ASN C C 1
ATOM 5070 O O . ASN C 1 98 ? 10.166 -34.900 -49.891 1.00 49.63 125 ASN C O 1
ATOM 5075 N N . GLN C 1 99 ? 11.606 -33.561 -51.027 1.00 39.61 126 GLN C N 1
ATOM 5076 C CA . GLN C 1 99 ? 11.823 -32.580 -49.967 1.00 37.79 126 GLN C CA 1
ATOM 5077 C C . GLN C 1 99 ? 10.939 -31.311 -50.174 1.00 42.92 126 GLN C C 1
ATOM 5078 O O . GLN C 1 99 ? 11.126 -30.306 -49.493 1.00 45.21 126 GLN C O 1
ATOM 5084 N N . GLY C 1 100 ? 10.001 -31.372 -51.104 1.00 39.05 127 GLY C N 1
ATOM 5085 C CA . GLY C 1 100 ? 9.062 -30.291 -51.388 1.00 39.40 127 GLY C CA 1
ATOM 5086 C C . GLY C 1 100 ? 9.564 -29.127 -52.220 1.00 42.80 127 GLY C C 1
ATOM 5087 O O . GLY C 1 100 ? 9.013 -28.027 -52.129 1.00 43.76 127 GLY C O 1
ATOM 5088 N N . ILE C 1 101 ? 10.576 -29.362 -53.072 1.00 36.98 128 ILE C N 1
ATOM 5089 C CA . ILE C 1 101 ? 11.172 -28.324 -53.916 1.00 35.28 128 ILE C CA 1
ATOM 5090 C C . ILE C 1 101 ? 10.636 -28.464 -55.335 1.00 40.29 128 ILE C C 1
ATOM 5091 O O . ILE C 1 101 ? 10.626 -29.556 -55.886 1.00 37.34 128 ILE C O 1
ATOM 5096 N N . ASP C 1 102 ? 10.159 -27.341 -55.899 1.00 42.27 129 ASP C N 1
ATOM 5097 C CA . ASP C 1 102 ? 9.623 -27.234 -57.272 1.00 44.25 129 ASP C CA 1
ATOM 5098 C C . ASP C 1 102 ? 10.619 -26.549 -58.190 1.00 47.04 129 ASP C C 1
ATOM 5099 O O . ASP C 1 102 ? 10.466 -26.614 -59.395 1.00 50.38 129 ASP C O 1
ATOM 5104 N N . ASP C 1 103 ? 11.651 -25.919 -57.620 1.00 41.24 130 ASP C N 1
ATOM 5105 C CA . ASP C 1 103 ? 12.679 -25.123 -58.300 1.00 39.39 130 ASP C CA 1
ATOM 5106 C C . ASP C 1 103 ? 13.731 -25.985 -58.979 1.00 42.28 130 ASP C C 1
ATOM 5107 O O . ASP C 1 103 ? 14.474 -26.699 -58.306 1.00 42.87 130 ASP C O 1
ATOM 5112 N N . LEU C 1 104 ? 13.847 -25.837 -60.311 1.00 37.80 131 LEU C N 1
ATOM 5113 C CA . LEU C 1 104 ? 14.828 -26.518 -61.169 1.00 35.75 131 LEU C CA 1
ATOM 5114 C C . LEU C 1 104 ? 16.259 -26.064 -60.853 1.00 39.44 131 LEU C C 1
ATOM 5115 O O . LEU C 1 104 ? 17.183 -26.875 -60.946 1.00 40.08 131 LEU C O 1
ATOM 5120 N N . ASN C 1 105 ? 16.442 -24.785 -60.479 1.00 35.48 132 ASN C N 1
ATOM 5121 C CA . ASN C 1 105 ? 17.765 -24.206 -60.176 1.00 34.66 132 ASN C CA 1
ATOM 5122 C C . ASN C 1 105 ? 18.432 -24.904 -59.012 1.00 36.28 132 ASN C C 1
ATOM 5123 O O . ASN C 1 105 ? 19.672 -24.884 -58.909 1.00 35.00 132 ASN C O 1
ATOM 5128 N N . VAL C 1 106 ? 17.607 -25.556 -58.157 1.00 32.39 133 VAL C N 1
ATOM 5129 C CA . VAL C 1 106 ? 18.112 -26.317 -57.000 1.00 32.23 133 VAL C CA 1
ATOM 5130 C C . VAL C 1 106 ? 18.916 -27.527 -57.540 1.00 37.11 133 VAL C C 1
ATOM 5131 O O . VAL C 1 106 ? 20.044 -27.724 -57.103 1.00 36.45 133 VAL C O 1
ATOM 5135 N N . ALA C 1 107 ? 18.357 -28.280 -58.522 1.00 34.63 134 ALA C N 1
ATOM 5136 C CA . ALA C 1 107 ? 18.996 -29.443 -59.130 1.00 34.24 134 ALA C CA 1
ATOM 5137 C C . ALA C 1 107 ? 20.228 -29.038 -59.954 1.00 35.99 134 ALA C C 1
ATOM 5138 O O . ALA C 1 107 ? 21.231 -29.752 -59.931 1.00 35.79 134 ALA C O 1
ATOM 5140 N N . ILE C 1 108 ? 20.169 -27.895 -60.675 1.00 31.78 135 ILE C N 1
ATOM 5141 C CA . ILE C 1 108 ? 21.299 -27.377 -61.477 1.00 30.36 135 ILE C CA 1
ATOM 5142 C C . ILE C 1 108 ? 22.458 -27.059 -60.529 1.00 35.81 135 ILE C C 1
ATOM 5143 O O . ILE C 1 108 ? 23.555 -27.552 -60.765 1.00 36.52 135 ILE C O 1
ATOM 5148 N N . GLN C 1 109 ? 22.222 -26.270 -59.443 1.00 32.77 136 GLN C N 1
ATOM 5149 C CA . GLN C 1 109 ? 23.296 -25.943 -58.486 1.00 31.97 136 GLN C CA 1
ATOM 5150 C C . GLN C 1 109 ? 23.849 -27.189 -57.798 1.00 36.46 136 GLN C C 1
ATOM 5151 O O . GLN C 1 109 ? 25.065 -27.277 -57.588 1.00 39.25 136 GLN C O 1
ATOM 5157 N N . SER C 1 110 ? 22.987 -28.163 -57.473 1.00 29.38 137 SER C N 1
ATOM 5158 C CA . SER C 1 110 ? 23.391 -29.411 -56.826 1.00 26.79 137 SER C CA 1
ATOM 5159 C C . SER C 1 110 ? 24.190 -30.282 -57.750 1.00 31.15 137 SER C C 1
ATOM 5160 O O . SER C 1 110 ? 24.854 -31.168 -57.246 1.00 30.16 137 SER C O 1
ATOM 5163 N N . TYR C 1 111 ? 24.133 -30.065 -59.125 1.00 29.57 138 TYR C N 1
ATOM 5164 C CA . TYR C 1 111 ? 24.961 -30.847 -60.056 1.00 28.61 138 TYR C CA 1
ATOM 5165 C C . TYR C 1 111 ? 26.419 -30.537 -59.703 1.00 33.08 138 TYR C C 1
ATOM 5166 O O . TYR C 1 111 ? 27.248 -31.434 -59.606 1.00 33.44 138 TYR C O 1
ATOM 5175 N N . ASN C 1 112 ? 26.690 -29.264 -59.418 1.00 30.57 139 ASN C N 1
ATOM 5176 C CA . ASN C 1 112 ? 28.005 -28.747 -59.043 1.00 30.37 139 ASN C CA 1
ATOM 5177 C C . ASN C 1 112 ? 28.345 -28.971 -57.543 1.00 33.74 139 ASN C C 1
ATOM 5178 O O . ASN C 1 112 ? 29.481 -29.308 -57.225 1.00 34.24 139 ASN C O 1
ATOM 5183 N N . TYR C 1 113 ? 27.377 -28.733 -56.639 1.00 28.37 140 TYR C N 1
ATOM 5184 C CA . TYR C 1 113 ? 27.578 -28.799 -55.189 1.00 28.92 140 TYR C CA 1
ATOM 5185 C C . TYR C 1 113 ? 27.396 -30.181 -54.551 1.00 33.09 140 TYR C C 1
ATOM 5186 O O . TYR C 1 113 ? 27.877 -30.399 -53.432 1.00 32.68 140 TYR C O 1
ATOM 5195 N N . GLY C 1 114 ? 26.672 -31.064 -55.232 1.00 29.35 141 GLY C N 1
ATOM 5196 C CA . GLY C 1 114 ? 26.276 -32.365 -54.715 1.00 30.30 141 GLY C CA 1
ATOM 5197 C C . GLY C 1 114 ? 24.861 -32.260 -54.152 1.00 35.36 141 GLY C C 1
ATOM 5198 O O . GLY C 1 114 ? 24.337 -31.155 -53.985 1.00 31.62 141 GLY C O 1
ATOM 5199 N N . GLY C 1 115 ? 24.268 -33.416 -53.834 1.00 35.44 142 GLY C N 1
ATOM 5200 C CA . GLY C 1 115 ? 22.908 -33.557 -53.313 1.00 35.35 142 GLY C CA 1
ATOM 5201 C C . GLY C 1 115 ? 22.589 -32.908 -51.985 1.00 38.58 142 GLY C C 1
ATOM 5202 O O . GLY C 1 115 ? 21.418 -32.762 -51.646 1.00 38.61 142 GLY C O 1
ATOM 5203 N N . GLY C 1 116 ? 23.616 -32.558 -51.220 1.00 35.19 143 GLY C N 1
ATOM 5204 C CA . GLY C 1 116 ? 23.472 -31.904 -49.930 1.00 33.95 143 GLY C CA 1
ATOM 5205 C C . GLY C 1 116 ? 22.891 -30.503 -50.038 1.00 35.60 143 GLY C C 1
ATOM 5206 O O . GLY C 1 116 ? 22.231 -30.028 -49.102 1.00 34.87 143 GLY C O 1
ATOM 5207 N N . TYR C 1 117 ? 23.105 -29.837 -51.184 1.00 31.45 144 TYR C N 1
ATOM 5208 C CA . TYR C 1 117 ? 22.539 -28.493 -51.419 1.00 31.18 144 TYR C CA 1
ATOM 5209 C C . TYR C 1 117 ? 20.982 -28.564 -51.488 1.00 38.36 144 TYR C C 1
ATOM 5210 O O . TYR C 1 117 ? 20.302 -27.610 -51.102 1.00 41.52 144 TYR C O 1
ATOM 5219 N N . VAL C 1 118 ? 20.429 -29.708 -51.909 1.00 32.87 145 VAL C N 1
ATOM 5220 C CA . VAL C 1 118 ? 18.972 -29.913 -51.939 1.00 32.85 145 VAL C CA 1
ATOM 5221 C C . VAL C 1 118 ? 18.408 -29.789 -50.486 1.00 37.75 145 VAL C C 1
ATOM 5222 O O . VAL C 1 118 ? 17.497 -28.997 -50.255 1.00 38.74 145 VAL C O 1
ATOM 5226 N N . GLY C 1 119 ? 19.013 -30.524 -49.544 1.00 33.48 146 GLY C N 1
ATOM 5227 C CA . GLY C 1 119 ? 18.642 -30.557 -48.137 1.00 33.67 146 GLY C CA 1
ATOM 5228 C C . GLY C 1 119 ? 18.800 -29.228 -47.436 1.00 36.72 146 GLY C C 1
ATOM 5229 O O . GLY C 1 119 ? 18.017 -28.902 -46.551 1.00 36.70 146 GLY C O 1
ATOM 5230 N N . TYR C 1 120 ? 19.836 -28.482 -47.822 1.00 32.77 147 TYR C N 1
ATOM 5231 C CA . TYR C 1 120 ? 20.192 -27.167 -47.331 1.00 33.39 147 TYR C CA 1
ATOM 5232 C C . TYR C 1 120 ? 19.096 -26.151 -47.719 1.00 38.91 147 TYR C C 1
ATOM 5233 O O . TYR C 1 120 ? 18.674 -25.341 -46.889 1.00 40.80 147 TYR C O 1
ATOM 5242 N N . VAL C 1 121 ? 18.656 -26.181 -48.984 1.00 33.85 148 VAL C N 1
ATOM 5243 C CA . VAL C 1 121 ? 17.628 -25.285 -49.509 1.00 32.87 148 VAL C CA 1
ATOM 5244 C C . VAL C 1 121 ? 16.230 -25.687 -48.960 1.00 40.16 148 VAL C C 1
ATOM 5245 O O . VAL C 1 121 ? 15.433 -24.799 -48.647 1.00 40.26 148 VAL C O 1
ATOM 5249 N N . ALA C 1 122 ? 15.928 -27.011 -48.863 1.00 37.36 149 ALA C N 1
ATOM 5250 C CA . ALA C 1 122 ? 14.619 -27.498 -48.398 1.00 37.46 149 ALA C CA 1
ATOM 5251 C C . ALA C 1 122 ? 14.231 -26.980 -47.000 1.00 42.65 149 ALA C C 1
ATOM 5252 O O . ALA C 1 122 ? 13.035 -26.761 -46.734 1.00 44.29 149 ALA C O 1
ATOM 5254 N N . GLY C 1 123 ? 15.222 -26.820 -46.117 1.00 37.50 150 GLY C N 1
ATOM 5255 C CA . GLY C 1 123 ? 14.978 -26.302 -44.776 1.00 37.57 150 GLY C CA 1
ATOM 5256 C C . GLY C 1 123 ? 15.147 -24.794 -44.657 1.00 41.01 150 GLY C C 1
ATOM 5257 O O . GLY C 1 123 ? 15.045 -24.260 -43.553 1.00 40.50 150 GLY C O 1
ATOM 5258 N N . LYS C 1 124 ? 15.444 -24.099 -45.791 1.00 37.16 151 LYS C N 1
ATOM 5259 C CA . LYS C 1 124 ? 15.678 -22.654 -45.843 1.00 36.86 151 LYS C CA 1
ATOM 5260 C C . LYS C 1 124 ? 14.901 -21.958 -46.987 1.00 41.86 151 LYS C C 1
ATOM 5261 O O . LYS C 1 124 ? 15.456 -21.101 -47.675 1.00 42.40 151 LYS C O 1
ATOM 5267 N N . GLY C 1 125 ? 13.628 -22.307 -47.164 1.00 40.69 152 GLY C N 1
ATOM 5268 C CA . GLY C 1 125 ? 12.776 -21.639 -48.148 1.00 41.22 152 GLY C CA 1
ATOM 5269 C C . GLY C 1 125 ? 12.321 -22.369 -49.394 1.00 45.58 152 GLY C C 1
ATOM 5270 O O . GLY C 1 125 ? 11.436 -21.865 -50.084 1.00 47.47 152 GLY C O 1
ATOM 5271 N N . LYS C 1 126 ? 12.901 -23.541 -49.709 1.00 40.85 153 LYS C N 1
ATOM 5272 C CA . LYS C 1 126 ? 12.567 -24.433 -50.857 1.00 39.83 153 LYS C CA 1
ATOM 5273 C C . LYS C 1 126 ? 12.941 -23.823 -52.228 1.00 42.25 153 LYS C C 1
ATOM 5274 O O . LYS C 1 126 ? 12.601 -24.394 -53.277 1.00 42.80 153 LYS C O 1
ATOM 5280 N N . LYS C 1 127 ? 13.649 -22.683 -52.231 1.00 37.54 154 LYS C N 1
ATOM 5281 C CA . LYS C 1 127 ? 14.044 -22.040 -53.491 1.00 37.03 154 LYS C CA 1
ATOM 5282 C C . LYS C 1 127 ? 15.517 -21.711 -53.499 1.00 39.18 154 LYS C C 1
ATOM 5283 O O . LYS C 1 127 ? 16.032 -21.223 -52.498 1.00 39.08 154 LYS C O 1
ATOM 5289 N N . HIS C 1 128 ? 16.191 -21.977 -54.629 1.00 33.84 155 HIS C N 1
ATOM 5290 C CA . HIS C 1 128 ? 17.581 -21.592 -54.844 1.00 33.04 155 HIS C CA 1
ATOM 5291 C C . HIS C 1 128 ? 17.678 -20.082 -54.937 1.00 37.10 155 HIS C C 1
ATOM 5292 O O . HIS C 1 128 ? 16.869 -19.456 -55.620 1.00 37.00 155 HIS C O 1
ATOM 5299 N N . THR C 1 129 ? 18.655 -19.498 -54.243 1.00 34.94 156 THR C N 1
ATOM 5300 C CA . THR C 1 129 ? 18.997 -18.061 -54.293 1.00 35.29 156 THR C CA 1
ATOM 5301 C C . THR C 1 129 ? 20.494 -18.007 -54.315 1.00 40.38 156 THR C C 1
ATOM 5302 O O . THR C 1 129 ? 21.156 -18.907 -53.776 1.00 38.91 156 THR C O 1
ATOM 5306 N N . PHE C 1 130 ? 21.041 -16.965 -54.934 1.00 38.98 157 PHE C N 1
ATOM 5307 C CA . PHE C 1 130 ? 22.493 -16.781 -55.014 1.00 36.84 157 PHE C CA 1
ATOM 5308 C C . PHE C 1 130 ? 23.064 -16.704 -53.582 1.00 39.98 157 PHE C C 1
ATOM 5309 O O . PHE C 1 130 ? 24.134 -17.238 -53.331 1.00 38.26 157 PHE C O 1
ATOM 5317 N N . ASN C 1 131 ? 22.322 -16.060 -52.654 1.00 37.63 158 ASN C N 1
ATOM 5318 C CA . ASN C 1 131 ? 22.694 -15.880 -51.256 1.00 38.26 158 ASN C CA 1
ATOM 5319 C C . ASN C 1 131 ? 22.792 -17.213 -50.521 1.00 42.41 158 ASN C C 1
ATOM 5320 O O . ASN C 1 131 ? 23.707 -17.361 -49.706 1.00 43.04 158 ASN C O 1
ATOM 5325 N N . LEU C 1 132 ? 21.883 -18.184 -50.813 1.00 37.41 159 LEU C N 1
ATOM 5326 C CA . LEU C 1 132 ? 21.955 -19.533 -50.246 1.00 36.74 159 LEU C CA 1
ATOM 5327 C C . LEU C 1 132 ? 23.159 -20.284 -50.808 1.00 39.35 159 LEU C C 1
ATOM 5328 O O . LEU C 1 132 ? 23.903 -20.866 -50.015 1.00 37.50 159 LEU C O 1
ATOM 5333 N N . ALA C 1 133 ? 23.378 -20.232 -52.164 1.00 36.43 160 ALA C N 1
ATOM 5334 C CA . ALA C 1 133 ? 24.520 -20.865 -52.849 1.00 35.97 160 ALA C CA 1
ATOM 5335 C C . ALA C 1 133 ? 25.851 -20.291 -52.316 1.00 41.25 160 ALA C C 1
ATOM 5336 O O . ALA C 1 133 ? 26.808 -21.037 -52.120 1.00 41.65 160 ALA C O 1
ATOM 5338 N N . GLU C 1 134 ? 25.879 -18.981 -52.030 1.00 36.87 161 GLU C N 1
ATOM 5339 C CA . GLU C 1 134 ? 27.041 -18.269 -51.511 1.00 36.64 161 GLU C CA 1
ATOM 5340 C C . GLU C 1 134 ? 27.312 -18.674 -50.058 1.00 40.56 161 GLU C C 1
ATOM 5341 O O . GLU C 1 134 ? 28.471 -18.926 -49.725 1.00 40.93 161 GLU C O 1
ATOM 5347 N N . SER C 1 135 ? 26.268 -18.752 -49.193 1.00 36.83 162 SER C N 1
ATOM 5348 C CA . SER C 1 135 ? 26.518 -19.152 -47.798 1.00 36.28 162 SER C CA 1
ATOM 5349 C C . SER C 1 135 ? 26.796 -20.672 -47.684 1.00 37.18 162 SER C C 1
ATOM 5350 O O . SER C 1 135 ? 27.537 -21.057 -46.771 1.00 38.03 162 SER C O 1
ATOM 5353 N N . PHE C 1 136 ? 26.303 -21.514 -48.639 1.00 30.99 163 PHE C N 1
ATOM 5354 C CA . PHE C 1 136 ? 26.628 -22.951 -48.647 1.00 31.17 163 PHE C CA 1
ATOM 5355 C C . PHE C 1 136 ? 28.108 -23.112 -48.930 1.00 37.15 163 PHE C C 1
ATOM 5356 O O . PHE C 1 136 ? 28.777 -23.832 -48.200 1.00 41.07 163 PHE C O 1
ATOM 5364 N N . ALA C 1 137 ? 28.629 -22.415 -49.950 1.00 31.74 164 ALA C N 1
ATOM 5365 C CA . ALA C 1 137 ? 30.043 -22.458 -50.337 1.00 32.47 164 ALA C CA 1
ATOM 5366 C C . ALA C 1 137 ? 30.935 -21.844 -49.247 1.00 38.00 164 ALA C C 1
ATOM 5367 O O . ALA C 1 137 ? 32.014 -22.376 -49.010 1.00 38.67 164 ALA C O 1
ATOM 5369 N N . ARG C 1 138 ? 30.476 -20.749 -48.563 1.00 33.25 165 ARG C N 1
ATOM 5370 C CA . ARG C 1 138 ? 31.218 -20.110 -47.473 1.00 33.68 165 ARG C CA 1
ATOM 5371 C C . ARG C 1 138 ? 31.404 -21.075 -46.314 1.00 42.51 165 ARG C C 1
ATOM 5372 O O . ARG C 1 138 ? 32.507 -21.134 -45.763 1.00 44.13 165 ARG C O 1
ATOM 5380 N N . GLU C 1 139 ? 30.347 -21.843 -45.956 1.00 39.67 166 GLU C N 1
ATOM 5381 C CA . GLU C 1 139 ? 30.407 -22.849 -44.893 1.00 40.48 166 GLU C CA 1
ATOM 5382 C C . GLU C 1 139 ? 31.363 -23.988 -45.244 1.00 42.04 166 GLU C C 1
ATOM 5383 O O . GLU C 1 139 ? 32.282 -24.269 -44.485 1.00 40.53 166 GLU C O 1
ATOM 5389 N N . LYS C 1 140 ? 31.147 -24.622 -46.402 1.00 38.78 167 LYS C N 1
ATOM 5390 C CA . LYS C 1 140 ? 31.910 -25.779 -46.878 1.00 38.84 167 LYS C CA 1
ATOM 5391 C C . LYS C 1 140 ? 33.390 -25.454 -47.164 1.00 42.22 167 LYS C C 1
ATOM 5392 O O . LYS C 1 140 ? 34.224 -26.337 -47.011 1.00 43.13 167 LYS C O 1
ATOM 5398 N N . SER C 1 141 ? 33.719 -24.209 -47.517 1.00 37.85 168 SER C N 1
ATOM 5399 C CA . SER C 1 141 ? 35.101 -23.803 -47.808 1.00 37.61 168 SER C CA 1
ATOM 5400 C C . SER C 1 141 ? 35.900 -23.473 -46.558 1.00 43.97 168 SER C C 1
ATOM 5401 O O . SER C 1 141 ? 37.121 -23.378 -46.650 1.00 45.94 168 SER C O 1
ATOM 5404 N N . GLY C 1 142 ? 35.205 -23.220 -45.441 1.00 40.87 169 GLY C N 1
ATOM 5405 C CA . GLY C 1 142 ? 35.796 -22.776 -44.181 1.00 40.66 169 GLY C CA 1
ATOM 5406 C C . GLY C 1 142 ? 36.149 -21.294 -44.215 1.00 44.97 169 GLY C C 1
ATOM 5407 O O . GLY C 1 142 ? 37.099 -20.857 -43.559 1.00 46.89 169 GLY C O 1
ATOM 5408 N N . GLY C 1 143 ? 35.391 -20.520 -44.989 1.00 39.31 170 GLY C N 1
ATOM 5409 C CA . GLY C 1 143 ? 35.605 -19.087 -45.155 1.00 38.97 170 GLY C CA 1
ATOM 5410 C C . GLY C 1 143 ? 36.843 -18.730 -45.956 1.00 42.99 170 GLY C C 1
ATOM 5411 O O . GLY C 1 143 ? 37.500 -17.731 -45.652 1.00 42.32 170 GLY C O 1
ATOM 5412 N N . LYS C 1 144 ? 37.173 -19.552 -46.989 1.00 38.56 171 LYS C N 1
ATOM 5413 C CA . LYS C 1 144 ? 38.335 -19.352 -47.842 1.00 37.07 171 LYS C CA 1
ATOM 5414 C C . LYS C 1 144 ? 37.906 -18.907 -49.229 1.00 38.61 171 LYS C C 1
ATOM 5415 O O . LYS C 1 144 ? 37.007 -19.502 -49.827 1.00 36.78 171 LYS C O 1
ATOM 5421 N N . LYS C 1 145 ? 38.542 -17.849 -49.737 1.00 35.26 172 LYS C N 1
ATOM 5422 C CA . LYS C 1 145 ? 38.227 -17.300 -51.064 1.00 33.66 172 LYS C CA 1
ATOM 5423 C C . LYS C 1 145 ? 39.257 -17.738 -52.098 1.00 37.74 172 LYS C C 1
ATOM 5424 O O . LYS C 1 145 ? 40.397 -18.041 -51.756 1.00 37.29 172 LYS C O 1
ATOM 5430 N N . VAL C 1 146 ? 38.839 -17.750 -53.374 1.00 34.72 173 VAL C N 1
ATOM 5431 C CA . VAL C 1 146 ? 39.654 -18.079 -54.526 1.00 33.83 173 VAL C CA 1
ATOM 5432 C C . VAL C 1 146 ? 39.304 -17.088 -55.633 1.00 35.87 173 VAL C C 1
ATOM 5433 O O . VAL C 1 146 ? 38.134 -16.683 -55.725 1.00 33.21 173 VAL C O 1
ATOM 5437 N N . THR C 1 147 ? 40.325 -16.654 -56.423 1.00 31.61 174 THR C N 1
ATOM 5438 C CA . THR C 1 147 ? 40.151 -15.700 -57.522 1.00 32.57 174 THR C CA 1
ATOM 5439 C C . THR C 1 147 ? 39.244 -16.339 -58.565 1.00 36.60 174 THR C C 1
ATOM 5440 O O . THR C 1 147 ? 39.394 -17.533 -58.853 1.00 37.24 174 THR C O 1
ATOM 5444 N N . TYR C 1 148 ? 38.304 -15.560 -59.097 1.00 32.36 175 TYR C N 1
ATOM 5445 C CA . TYR C 1 148 ? 37.351 -15.999 -60.115 1.00 32.41 175 TYR C CA 1
ATOM 5446 C C . TYR C 1 148 ? 37.030 -14.816 -61.026 1.00 37.33 175 TYR C C 1
ATOM 5447 O O . TYR C 1 148 ? 36.229 -13.961 -60.673 1.00 36.83 175 TYR C O 1
ATOM 5456 N N . THR C 1 149 ? 37.684 -14.769 -62.192 1.00 34.96 176 THR C N 1
ATOM 5457 C CA . THR C 1 149 ? 37.600 -13.636 -63.086 1.00 37.33 176 THR C CA 1
ATOM 5458 C C . THR C 1 149 ? 36.490 -13.716 -64.148 1.00 41.35 176 THR C C 1
ATOM 5459 O O . THR C 1 149 ? 36.471 -12.843 -65.006 1.00 42.64 176 THR C O 1
ATOM 5463 N N . ASN C 1 150 ? 35.521 -14.648 -64.055 1.00 36.60 177 ASN C N 1
ATOM 5464 C CA . ASN C 1 150 ? 34.405 -14.660 -65.012 1.00 35.86 177 ASN C CA 1
ATOM 5465 C C . ASN C 1 150 ? 33.663 -13.313 -64.909 1.00 40.03 177 ASN C C 1
ATOM 5466 O O . ASN C 1 150 ? 33.481 -12.860 -63.785 1.00 42.84 177 ASN C O 1
ATOM 5471 N N . PRO C 1 151 ? 33.304 -12.609 -66.026 1.00 34.58 178 PRO C N 1
ATOM 5472 C CA . PRO C 1 151 ? 32.657 -11.276 -65.901 1.00 34.97 178 PRO C CA 1
ATOM 5473 C C . PRO C 1 151 ? 31.475 -11.215 -64.933 1.00 39.94 178 PRO C C 1
ATOM 5474 O O . PRO C 1 151 ? 31.304 -10.192 -64.284 1.00 39.54 178 PRO C O 1
ATOM 5478 N N . ILE C 1 152 ? 30.704 -12.312 -64.793 1.00 39.12 179 ILE C N 1
ATOM 5479 C CA . ILE C 1 152 ? 29.566 -12.401 -63.861 1.00 40.31 179 ILE C CA 1
ATOM 5480 C C . ILE C 1 152 ? 30.029 -12.183 -62.400 1.00 41.88 179 ILE C C 1
ATOM 5481 O O . ILE C 1 152 ? 29.363 -11.462 -61.676 1.00 40.41 179 ILE C O 1
ATOM 5486 N N . ALA C 1 153 ? 31.163 -12.781 -61.992 1.00 38.26 180 ALA C N 1
ATOM 5487 C CA . ALA C 1 153 ? 31.693 -12.625 -60.622 1.00 37.62 180 ALA C CA 1
ATOM 5488 C C . ALA C 1 153 ? 32.381 -11.274 -60.442 1.00 40.44 180 ALA C C 1
ATOM 5489 O O . ALA C 1 153 ? 32.222 -10.632 -59.386 1.00 39.63 180 ALA C O 1
ATOM 5491 N N . VAL C 1 154 ? 33.125 -10.824 -61.491 1.00 34.87 181 VAL C N 1
ATOM 5492 C CA . VAL C 1 154 ? 33.797 -9.529 -61.470 1.00 33.45 181 VAL C CA 1
ATOM 5493 C C . VAL C 1 154 ? 32.751 -8.454 -61.198 1.00 40.04 181 VAL C C 1
ATOM 5494 O O . VAL C 1 154 ? 32.910 -7.694 -60.244 1.00 42.40 181 VAL C O 1
ATOM 5498 N N . ALA C 1 155 ? 31.637 -8.471 -61.947 1.00 36.97 182 ALA C N 1
ATOM 5499 C CA . ALA C 1 155 ? 30.557 -7.475 -61.805 1.00 38.07 182 ALA C CA 1
ATOM 5500 C C . ALA C 1 155 ? 29.892 -7.557 -60.445 1.00 41.79 182 ALA C C 1
ATOM 5501 O O . ALA C 1 155 ? 29.586 -6.533 -59.861 1.00 43.47 182 ALA C O 1
ATOM 5503 N N . LYS C 1 156 ? 29.698 -8.771 -59.935 1.00 37.05 183 LYS C N 1
ATOM 5504 C CA . LYS C 1 156 ? 28.999 -9.044 -58.696 1.00 35.78 183 LYS C CA 1
ATOM 5505 C C . LYS C 1 156 ? 29.788 -8.669 -57.432 1.00 39.83 183 LYS C C 1
ATOM 5506 O O . LYS C 1 156 ? 29.195 -8.077 -56.540 1.00 39.79 183 LYS C O 1
ATOM 5512 N N . ASN C 1 157 ? 31.060 -9.084 -57.299 1.00 36.78 184 ASN C N 1
ATOM 5513 C CA . ASN C 1 157 ? 31.790 -8.889 -56.032 1.00 35.74 184 ASN C CA 1
ATOM 5514 C C . ASN C 1 157 ? 33.239 -8.506 -56.203 1.00 36.29 184 ASN C C 1
ATOM 5515 O O . ASN C 1 157 ? 33.938 -8.352 -55.225 1.00 36.61 184 ASN C O 1
ATOM 5520 N N . GLY C 1 158 ? 33.668 -8.334 -57.431 1.00 33.78 185 GLY C N 1
ATOM 5521 C CA . GLY C 1 158 ? 35.033 -7.945 -57.735 1.00 34.03 185 GLY C CA 1
ATOM 5522 C C . GLY C 1 158 ? 35.839 -9.027 -58.403 1.00 36.03 185 GLY C C 1
ATOM 5523 O O . GLY C 1 158 ? 36.879 -8.730 -58.971 1.00 37.61 185 GLY C O 1
ATOM 5524 N N . GLY C 1 159 ? 35.377 -10.266 -58.319 1.00 31.60 186 GLY C N 1
ATOM 5525 C CA . GLY C 1 159 ? 36.057 -11.369 -58.969 1.00 31.33 186 GLY C CA 1
ATOM 5526 C C . GLY C 1 159 ? 36.573 -12.454 -58.047 1.00 38.34 186 GLY C C 1
ATOM 5527 O O . GLY C 1 159 ? 37.748 -12.853 -58.142 1.00 39.64 186 GLY C O 1
ATOM 5528 N N . TRP C 1 160 ? 35.688 -12.989 -57.192 1.00 32.26 187 TRP C N 1
ATOM 5529 C CA . TRP C 1 160 ? 36.070 -14.088 -56.316 1.00 29.99 187 TRP C CA 1
ATOM 5530 C C . TRP C 1 160 ? 34.876 -15.034 -56.033 1.00 32.66 187 TRP C C 1
ATOM 5531 O O . TRP C 1 160 ? 33.718 -14.733 -56.327 1.00 31.18 187 TRP C O 1
ATOM 5542 N N . ARG C 1 161 ? 35.183 -16.146 -55.381 1.00 31.17 188 ARG C N 1
ATOM 5543 C CA . ARG C 1 161 ? 34.266 -17.211 -54.966 1.00 29.38 188 ARG C CA 1
ATOM 5544 C C . ARG C 1 161 ? 34.653 -17.766 -53.632 1.00 31.83 188 ARG C C 1
ATOM 5545 O O . ARG C 1 161 ? 35.845 -17.858 -53.340 1.00 30.85 188 ARG C O 1
ATOM 5553 N N . TRP C 1 162 ? 33.700 -18.285 -52.875 1.00 29.59 189 TRP C N 1
ATOM 5554 C CA . TRP C 1 162 ? 34.086 -19.075 -51.711 1.00 30.89 189 TRP C CA 1
ATOM 5555 C C . TRP C 1 162 ? 34.624 -20.402 -52.265 1.00 39.50 189 TRP C C 1
ATOM 5556 O O . TRP C 1 162 ? 34.064 -20.921 -53.247 1.00 39.64 189 TRP C O 1
ATOM 5567 N N . ASN C 1 163 ? 35.759 -20.885 -51.716 1.00 38.35 190 ASN C N 1
ATOM 5568 C CA . ASN C 1 163 ? 36.515 -22.034 -52.224 1.00 38.30 190 ASN C CA 1
ATOM 5569 C C . ASN C 1 163 ? 35.792 -23.396 -52.066 1.00 41.42 190 ASN C C 1
ATOM 5570 O O . ASN C 1 163 ? 36.289 -24.300 -51.372 1.00 44.78 190 ASN C O 1
ATOM 5575 N N . TYR C 1 164 ? 34.627 -23.540 -52.724 1.00 31.22 191 TYR C N 1
ATOM 5576 C CA . TYR C 1 164 ? 33.858 -24.780 -52.765 1.00 29.74 191 TYR C CA 1
ATOM 5577 C C . TYR C 1 164 ? 32.925 -24.715 -53.956 1.00 35.87 191 TYR C C 1
ATOM 5578 O O . TYR C 1 164 ? 32.116 -23.771 -54.043 1.00 37.19 191 TYR C O 1
ATOM 5587 N N . GLY C 1 165 ? 33.022 -25.701 -54.850 1.00 29.38 192 GLY C N 1
ATOM 5588 C CA . GLY C 1 165 ? 32.170 -25.757 -56.036 1.00 28.57 192 GLY C CA 1
ATOM 5589 C C . GLY C 1 165 ? 32.251 -24.466 -56.794 1.00 35.26 192 GLY C C 1
ATOM 5590 O O . GLY C 1 165 ? 33.309 -23.833 -56.820 1.00 39.02 192 GLY C O 1
ATOM 5591 N N . ASN C 1 166 ? 31.151 -24.051 -57.389 1.00 30.92 193 ASN C N 1
ATOM 5592 C CA . ASN C 1 166 ? 31.065 -22.769 -58.082 1.00 29.41 193 ASN C CA 1
ATOM 5593 C C . ASN C 1 166 ? 29.724 -22.136 -57.707 1.00 31.92 193 ASN C C 1
ATOM 5594 O O . ASN C 1 166 ? 28.682 -22.597 -58.184 1.00 30.30 193 ASN C O 1
ATOM 5607 N N . PHE C 1 168 ? 28.352 -19.515 -58.664 1.00 29.94 195 PHE C N 1
ATOM 5608 C CA . PHE C 1 168 ? 27.742 -18.847 -59.837 1.00 29.28 195 PHE C CA 1
ATOM 5609 C C . PHE C 1 168 ? 27.266 -19.843 -60.887 1.00 32.81 195 PHE C C 1
ATOM 5610 O O . PHE C 1 168 ? 26.904 -19.427 -61.994 1.00 33.48 195 PHE C O 1
ATOM 5618 N N . TYR C 1 169 ? 27.267 -21.143 -60.556 1.00 28.12 196 TYR C N 1
ATOM 5619 C CA . TYR C 1 169 ? 26.932 -22.235 -61.484 1.00 28.85 196 TYR C CA 1
ATOM 5620 C C . TYR C 1 169 ? 25.563 -22.107 -62.184 1.00 35.55 196 TYR C C 1
ATOM 5621 O O . TYR C 1 169 ? 25.478 -22.341 -63.391 1.00 34.91 196 TYR C O 1
ATOM 5630 N N . VAL C 1 170 ? 24.495 -21.759 -61.423 1.00 34.60 197 VAL C N 1
ATOM 5631 C CA . VAL C 1 170 ? 23.124 -21.629 -61.956 1.00 33.41 197 VAL C CA 1
ATOM 5632 C C . VAL C 1 170 ? 23.113 -20.597 -63.094 1.00 36.82 197 VAL C C 1
ATOM 5633 O O . VAL C 1 170 ? 22.603 -20.876 -64.174 1.00 35.62 197 VAL C O 1
ATOM 5637 N N . GLU C 1 171 ? 23.735 -19.444 -62.846 1.00 35.49 198 GLU C N 1
ATOM 5638 C CA . GLU C 1 171 ? 23.860 -18.318 -63.781 1.00 35.73 198 GLU C CA 1
ATOM 5639 C C . GLU C 1 171 ? 24.681 -18.717 -65.018 1.00 40.14 198 GLU C C 1
ATOM 5640 O O . GLU C 1 171 ? 24.289 -18.369 -66.126 1.00 40.87 198 GLU C O 1
ATOM 5646 N N . LEU C 1 172 ? 25.771 -19.496 -64.840 1.00 34.89 199 LEU C N 1
ATOM 5647 C CA . LEU C 1 172 ? 26.609 -19.984 -65.923 1.00 34.55 199 LEU C CA 1
ATOM 5648 C C . LEU C 1 172 ? 25.836 -20.917 -66.833 1.00 42.55 199 LEU C C 1
ATOM 5649 O O . LEU C 1 172 ? 25.961 -20.801 -68.054 1.00 43.49 199 LEU C O 1
ATOM 5654 N N . VAL C 1 173 ? 25.056 -21.860 -66.244 1.00 38.27 200 VAL C N 1
ATOM 5655 C CA . VAL C 1 173 ? 24.239 -22.812 -67.009 1.00 35.54 200 VAL C CA 1
ATOM 5656 C C . VAL C 1 173 ? 23.095 -22.049 -67.717 1.00 39.94 200 VAL C C 1
ATOM 5657 O O . VAL C 1 173 ? 22.850 -22.292 -68.890 1.00 39.33 200 VAL C O 1
ATOM 5661 N N . ASN C 1 174 ? 22.432 -21.111 -67.022 1.00 38.98 201 ASN C N 1
ATOM 5662 C CA . ASN C 1 174 ? 21.317 -20.337 -67.579 1.00 40.11 201 ASN C CA 1
ATOM 5663 C C . ASN C 1 174 ? 21.756 -19.355 -68.695 1.00 45.19 201 ASN C C 1
ATOM 5664 O O . ASN C 1 174 ? 20.888 -18.868 -69.413 1.00 46.30 201 ASN C O 1
ATOM 5669 N N . GLN C 1 175 ? 23.083 -19.116 -68.883 1.00 41.09 202 GLN C N 1
ATOM 5670 C CA . GLN C 1 175 ? 23.625 -18.340 -70.006 1.00 41.08 202 GLN C CA 1
ATOM 5671 C C . GLN C 1 175 ? 23.292 -19.029 -71.330 1.00 48.23 202 GLN C C 1
ATOM 5672 O O . GLN C 1 175 ? 23.166 -18.365 -72.343 1.00 50.74 202 GLN C O 1
ATOM 5678 N N . TYR C 1 176 ? 23.189 -20.371 -71.316 1.00 43.51 203 TYR C N 1
ATOM 5679 C CA . TYR C 1 176 ? 22.918 -21.217 -72.480 1.00 42.54 203 TYR C CA 1
ATOM 5680 C C . TYR C 1 176 ? 21.445 -21.706 -72.517 1.00 48.92 203 TYR C C 1
ATOM 5681 O O . TYR C 1 176 ? 21.153 -22.640 -73.255 1.00 50.97 203 TYR C O 1
ATOM 5690 N N . LEU C 1 177 ? 20.531 -21.073 -71.741 1.00 45.06 204 LEU C N 1
ATOM 5691 C CA . LEU C 1 177 ? 19.109 -21.441 -71.692 1.00 46.83 204 LEU C CA 1
ATOM 5692 C C . LEU C 1 177 ? 18.186 -20.250 -72.017 1.00 57.46 204 LEU C C 1
ATOM 5693 O O . LEU C 1 177 ? 16.993 -20.285 -71.686 1.00 60.04 204 LEU C O 1
ATOM 5698 N N . THR C 1 178 ? 18.722 -19.213 -72.693 1.00 55.35 205 THR C N 1
ATOM 5699 C CA . THR C 1 178 ? 17.969 -18.015 -73.108 1.00 92.49 205 THR C CA 1
ATOM 5700 C C . THR C 1 178 ? 17.414 -18.201 -74.527 1.00 109.43 205 THR C C 1
ATOM 5701 O O . THR C 1 178 ? 16.214 -18.364 -74.729 1.00 69.95 205 THR C O 1
ATOM 5705 N N . SER C 1 183 ? 14.756 -16.454 -83.717 1.00 92.65 210 SER C N 1
ATOM 5706 C CA . SER C 1 183 ? 14.358 -17.408 -84.752 1.00 91.23 210 SER C CA 1
ATOM 5707 C C . SER C 1 183 ? 12.866 -17.280 -85.088 1.00 96.24 210 SER C C 1
ATOM 5708 O O . SER C 1 183 ? 12.027 -17.185 -84.180 1.00 98.05 210 SER C O 1
ATOM 5710 N N . GLY C 1 184 ? 12.569 -17.294 -86.393 1.00 90.45 211 GLY C N 1
ATOM 5711 C CA . GLY C 1 184 ? 11.217 -17.179 -86.932 1.00 90.86 211 GLY C CA 1
ATOM 5712 C C . GLY C 1 184 ? 10.477 -18.497 -87.074 1.00 90.85 211 GLY C C 1
ATOM 5713 O O . GLY C 1 184 ? 10.973 -19.545 -86.640 1.00 89.54 211 GLY C O 1
ATOM 5714 N N . GLU C 1 185 ? 9.273 -18.441 -87.688 1.00 84.85 212 GLU C N 1
ATOM 5715 C CA . GLU C 1 185 ? 8.397 -19.587 -87.931 1.00 83.60 212 GLU C CA 1
ATOM 5716 C C . GLU C 1 185 ? 9.035 -20.576 -88.890 1.00 82.06 212 GLU C C 1
ATOM 5717 O O . GLU C 1 185 ? 8.996 -21.777 -88.620 1.00 81.09 212 GLU C O 1
ATOM 5719 N N . LEU C 1 186 ? 9.627 -20.075 -90.006 1.00 75.52 213 LEU C N 1
ATOM 5720 C CA . LEU C 1 186 ? 10.277 -20.905 -91.024 1.00 72.51 213 LEU C CA 1
ATOM 5721 C C . LEU C 1 186 ? 11.460 -21.664 -90.425 1.00 72.15 213 LEU C C 1
ATOM 5722 O O . LEU C 1 186 ? 11.538 -22.877 -90.602 1.00 72.10 213 LEU C O 1
ATOM 5727 N N . ALA C 1 187 ? 12.347 -20.959 -89.698 1.00 65.33 214 ALA C N 1
ATOM 5728 C CA . ALA C 1 187 ? 13.534 -21.524 -89.057 1.00 63.03 214 ALA C CA 1
ATOM 5729 C C . ALA C 1 187 ? 13.156 -22.660 -88.078 1.00 66.96 214 ALA C C 1
ATOM 5730 O O . ALA C 1 187 ? 13.810 -23.705 -88.072 1.00 64.63 214 ALA C O 1
ATOM 5732 N N . GLN C 1 188 ? 12.071 -22.468 -87.299 1.00 65.57 215 GLN C N 1
ATOM 5733 C CA . GLN C 1 188 ? 11.549 -23.435 -86.335 1.00 66.54 215 GLN C CA 1
ATOM 5734 C C . GLN C 1 188 ? 10.988 -24.686 -87.024 1.00 68.24 215 GLN C C 1
ATOM 5735 O O . GLN C 1 188 ? 11.269 -25.791 -86.560 1.00 67.44 215 GLN C O 1
ATOM 5741 N N . LYS C 1 189 ? 10.195 -24.515 -88.106 1.00 63.99 216 LYS C N 1
ATOM 5742 C CA . LYS C 1 189 ? 9.578 -25.619 -88.859 1.00 63.36 216 LYS C CA 1
ATOM 5743 C C . LYS C 1 189 ? 10.635 -26.463 -89.599 1.00 63.71 216 LYS C C 1
ATOM 5744 O O . LYS C 1 189 ? 10.521 -27.691 -89.625 1.00 63.45 216 LYS C O 1
ATOM 5750 N N . VAL C 1 190 ? 11.656 -25.802 -90.197 1.00 57.20 217 VAL C N 1
ATOM 5751 C CA . VAL C 1 190 ? 12.768 -26.443 -90.918 1.00 54.06 217 VAL C CA 1
ATOM 5752 C C . VAL C 1 190 ? 13.606 -27.275 -89.925 1.00 56.35 217 VAL C C 1
ATOM 5753 O O . VAL C 1 190 ? 13.901 -28.455 -90.189 1.00 56.12 217 VAL C O 1
ATOM 5765 N N . ASN C 1 192 ? 12.763 -28.307 -86.771 1.00 56.97 219 ASN C N 1
ATOM 5766 C CA . ASN C 1 192 ? 12.022 -29.372 -86.084 1.00 59.57 219 ASN C CA 1
ATOM 5767 C C . ASN C 1 192 ? 12.077 -30.668 -86.883 1.00 62.72 219 ASN C C 1
ATOM 5768 O O . ASN C 1 192 ? 12.120 -31.755 -86.306 1.00 62.89 219 ASN C O 1
ATOM 5773 N N . GLU C 1 193 ? 12.114 -30.536 -88.214 1.00 59.50 220 GLU C N 1
ATOM 5774 C CA . GLU C 1 193 ? 12.223 -31.644 -89.160 1.00 58.56 220 GLU C CA 1
ATOM 5775 C C . GLU C 1 193 ? 13.680 -32.103 -89.288 1.00 61.82 220 GLU C C 1
ATOM 5776 O O . GLU C 1 193 ? 13.935 -33.299 -89.218 1.00 63.07 220 GLU C O 1
ATOM 5782 N N . ALA C 1 194 ? 14.628 -31.156 -89.436 1.00 56.68 221 ALA C N 1
ATOM 5783 C CA . ALA C 1 194 ? 16.057 -31.431 -89.631 1.00 54.44 221 ALA C CA 1
ATOM 5784 C C . ALA C 1 194 ? 16.696 -32.168 -88.463 1.00 54.58 221 ALA C C 1
ATOM 5785 O O . ALA C 1 194 ? 17.501 -33.077 -88.696 1.00 53.16 221 ALA C O 1
ATOM 5787 N N . LEU C 1 195 ? 16.317 -31.811 -87.232 1.00 50.86 222 LEU C N 1
ATOM 5788 C CA . LEU C 1 195 ? 16.839 -32.416 -85.993 1.00 50.76 222 LEU C CA 1
ATOM 5789 C C . LEU C 1 195 ? 16.440 -33.880 -85.786 1.00 56.01 222 LEU C C 1
ATOM 5790 O O . LEU C 1 195 ? 17.037 -34.550 -84.928 1.00 55.46 222 LEU C O 1
ATOM 5795 N N . LYS C 1 196 ? 15.460 -34.387 -86.580 1.00 53.93 223 LYS C N 1
ATOM 5796 C CA . LYS C 1 196 ? 15.039 -35.787 -86.536 1.00 55.08 223 LYS C CA 1
ATOM 5797 C C . LYS C 1 196 ? 16.132 -36.669 -87.113 1.00 58.79 223 LYS C C 1
ATOM 5798 O O . LYS C 1 196 ? 16.181 -37.856 -86.812 1.00 62.00 223 LYS C O 1
ATOM 5804 N N . TYR C 1 197 ? 17.026 -36.080 -87.916 1.00 51.67 224 TYR C N 1
ATOM 5805 C CA . TYR C 1 197 ? 18.085 -36.798 -88.620 1.00 50.80 224 TYR C CA 1
ATOM 5806 C C . TYR C 1 197 ? 19.490 -36.491 -88.063 1.00 53.76 224 TYR C C 1
ATOM 5807 O O . TYR C 1 197 ? 20.467 -36.843 -88.707 1.00 53.57 224 TYR C O 1
ATOM 5816 N N . GLN C 1 198 ? 19.600 -35.916 -86.844 1.00 48.26 225 GLN C N 1
ATOM 5817 C CA . GLN C 1 198 ? 20.886 -35.651 -86.198 1.00 46.19 225 GLN C CA 1
ATOM 5818 C C . GLN C 1 198 ? 21.600 -36.952 -85.876 1.00 50.61 225 GLN C C 1
ATOM 5819 O O . GLN C 1 198 ? 21.052 -37.827 -85.183 1.00 49.87 225 GLN C O 1
ATOM 5825 N N . GLY C 1 199 ? 22.818 -37.053 -86.389 1.00 47.64 226 GLY C N 1
ATOM 5826 C CA . GLY C 1 199 ? 23.668 -38.217 -86.203 1.00 49.35 226 GLY C CA 1
ATOM 5827 C C . GLY C 1 199 ? 23.529 -39.245 -87.303 1.00 57.12 226 GLY C C 1
ATOM 5828 O O . GLY C 1 199 ? 24.232 -40.263 -87.285 1.00 59.01 226 GLY C O 1
ATOM 5829 N N . TRP C 1 200 ? 22.618 -38.987 -88.270 1.00 53.38 227 TRP C N 1
ATOM 5830 C CA . TRP C 1 200 ? 22.374 -39.871 -89.408 1.00 53.97 227 TRP C CA 1
ATOM 5831 C C . TRP C 1 200 ? 23.542 -39.811 -90.388 1.00 59.36 227 TRP C C 1
ATOM 5832 O O . TRP C 1 200 ? 24.209 -38.775 -90.537 1.00 57.27 227 TRP C O 1
ATOM 5843 N N . LYS C 1 201 ? 23.801 -40.950 -91.025 1.00 58.09 228 LYS C N 1
ATOM 5844 C CA . LYS C 1 201 ? 24.878 -41.134 -91.981 1.00 57.16 228 LYS C CA 1
ATOM 5845 C C . LYS C 1 201 ? 24.508 -40.475 -93.283 1.00 60.91 228 LYS C C 1
ATOM 5846 O O . LYS C 1 201 ? 23.398 -40.689 -93.790 1.00 60.80 228 LYS C O 1
ATOM 5852 N N . TYR C 1 202 ? 25.447 -39.662 -93.824 1.00 57.40 229 TYR C N 1
ATOM 5853 C CA . TYR C 1 202 ? 25.298 -39.005 -95.129 1.00 56.68 229 TYR C CA 1
ATOM 5854 C C . TYR C 1 202 ? 25.158 -40.096 -96.197 1.00 63.00 229 TYR C C 1
ATOM 5855 O O . TYR C 1 202 ? 25.916 -41.079 -96.184 1.00 63.19 229 TYR C O 1
ATOM 5864 N N . VAL C 1 203 ? 24.166 -39.944 -97.085 1.00 60.32 230 VAL C N 1
ATOM 5865 C CA . VAL C 1 203 ? 23.965 -40.842 -98.220 1.00 61.50 230 VAL C CA 1
ATOM 5866 C C . VAL C 1 203 ? 23.892 -39.974 -99.458 1.00 63.52 230 VAL C C 1
ATOM 5867 O O . VAL C 1 203 ? 23.014 -39.113 -99.543 1.00 61.14 230 VAL C O 1
ATOM 5871 N N . TYR C 1 204 ? 24.846 -40.171 -100.392 1.00 62.22 231 TYR C N 1
ATOM 5872 C CA . TYR C 1 204 ? 24.898 -39.433 -101.663 1.00 62.52 231 TYR C CA 1
ATOM 5873 C C . TYR C 1 204 ? 23.640 -39.699 -102.484 1.00 67.01 231 TYR C C 1
ATOM 5874 O O . TYR C 1 204 ? 23.313 -40.862 -102.739 1.00 68.98 231 TYR C O 1
ATOM 5883 N N . GLY C 1 205 ? 22.955 -38.625 -102.868 1.00 61.48 232 GLY C N 1
ATOM 5884 C CA . GLY C 1 205 ? 21.727 -38.695 -103.651 1.00 62.89 232 GLY C CA 1
ATOM 5885 C C . GLY C 1 205 ? 20.453 -38.818 -102.832 1.00 66.30 232 GLY C C 1
ATOM 5886 O O . GLY C 1 205 ? 19.352 -38.789 -103.393 1.00 67.91 232 GLY C O 1
ATOM 5887 N N . GLY C 1 206 ? 20.593 -38.946 -101.515 1.00 59.98 233 GLY C N 1
ATOM 5888 C CA . GLY C 1 206 ? 19.461 -39.085 -100.607 1.00 59.16 233 GLY C CA 1
ATOM 5889 C C . GLY C 1 206 ? 18.693 -37.794 -100.398 1.00 59.90 233 GLY C C 1
ATOM 5890 O O . GLY C 1 206 ? 19.296 -36.752 -100.122 1.00 56.80 233 GLY C O 1
ATOM 5891 N N . SER C 1 207 ? 17.351 -37.860 -100.492 1.00 56.90 234 SER C N 1
ATOM 5892 C CA . SER C 1 207 ? 16.481 -36.684 -100.336 1.00 55.71 234 SER C CA 1
ATOM 5893 C C . SER C 1 207 ? 15.200 -36.987 -99.508 1.00 61.88 234 SER C C 1
ATOM 5894 O O . SER C 1 207 ? 14.260 -36.183 -99.522 1.00 62.37 234 SER C O 1
ATOM 5897 N N . ASN C 1 208 ? 15.172 -38.116 -98.766 1.00 59.27 235 ASN C N 1
ATOM 5898 C CA . ASN C 1 208 ? 14.022 -38.464 -97.930 1.00 61.19 235 ASN C CA 1
ATOM 5899 C C . ASN C 1 208 ? 14.454 -39.350 -96.733 1.00 66.17 235 ASN C C 1
ATOM 5900 O O . ASN C 1 208 ? 15.562 -39.896 -96.755 1.00 65.18 235 ASN C O 1
ATOM 5905 N N . PRO C 1 209 ? 13.615 -39.483 -95.671 1.00 64.29 236 PRO C N 1
ATOM 5906 C CA . PRO C 1 209 ? 14.040 -40.268 -94.488 1.00 64.80 236 PRO C CA 1
ATOM 5907 C C . PRO C 1 209 ? 14.230 -41.775 -94.715 1.00 71.39 236 PRO C C 1
ATOM 5908 O O . PRO C 1 209 ? 14.840 -42.421 -93.864 1.00 70.33 236 PRO C O 1
ATOM 5912 N N . ASN C 1 210 ? 13.723 -42.336 -95.833 1.00 71.10 237 ASN C N 1
ATOM 5913 C CA . ASN C 1 210 ? 13.845 -43.773 -96.102 1.00 72.89 237 ASN C CA 1
ATOM 5914 C C . ASN C 1 210 ? 15.216 -44.143 -96.690 1.00 76.83 237 ASN C C 1
ATOM 5915 O O . ASN C 1 210 ? 15.606 -45.307 -96.611 1.00 77.87 237 ASN C O 1
ATOM 5920 N N . THR C 1 211 ? 15.948 -43.163 -97.250 1.00 72.19 238 THR C N 1
ATOM 5921 C CA . THR C 1 211 ? 17.279 -43.357 -97.850 1.00 71.42 238 THR C CA 1
ATOM 5922 C C . THR C 1 211 ? 18.384 -42.602 -97.092 1.00 71.04 238 THR C C 1
ATOM 5923 O O . THR C 1 211 ? 19.571 -42.821 -97.359 1.00 71.71 238 THR C O 1
ATOM 5927 N N . SER C 1 212 ? 17.980 -41.691 -96.181 1.00 61.91 239 SER C N 1
ATOM 5928 C CA . SER C 1 212 ? 18.789 -40.692 -95.483 1.00 58.14 239 SER C CA 1
ATOM 5929 C C . SER C 1 212 ? 19.082 -39.567 -96.514 1.00 62.14 239 SER C C 1
ATOM 5930 O O . SER C 1 212 ? 18.451 -39.552 -97.587 1.00 62.42 239 SER C O 1
ATOM 5933 N N . PHE C 1 213 ? 19.981 -38.610 -96.189 1.00 55.83 240 PHE C N 1
ATOM 5934 C CA . PHE C 1 213 ? 20.164 -37.448 -97.048 1.00 54.00 240 PHE C CA 1
ATOM 5935 C C . PHE C 1 213 ? 21.595 -37.045 -97.333 1.00 57.77 240 PHE C C 1
ATOM 5936 O O . PHE C 1 213 ? 22.525 -37.406 -96.599 1.00 56.84 240 PHE C O 1
ATOM 5944 N N . ASP C 1 214 ? 21.742 -36.263 -98.421 1.00 53.97 241 ASP C N 1
ATOM 5945 C CA . ASP C 1 214 ? 22.944 -35.545 -98.779 1.00 53.37 241 ASP C CA 1
ATOM 5946 C C . ASP C 1 214 ? 22.637 -34.072 -98.413 1.00 59.60 241 ASP C C 1
ATOM 5947 O O . ASP C 1 214 ? 21.531 -33.803 -97.925 1.00 60.09 241 ASP C O 1
ATOM 5961 N N . SER C 1 216 ? 21.958 -31.110 -100.064 1.00 52.49 243 SER C N 1
ATOM 5962 C CA . SER C 1 216 ? 20.833 -30.436 -100.743 1.00 51.89 243 SER C CA 1
ATOM 5963 C C . SER C 1 216 ? 19.533 -31.246 -100.619 1.00 56.05 243 SER C C 1
ATOM 5964 O O . SER C 1 216 ? 18.444 -30.671 -100.719 1.00 55.56 243 SER C O 1
ATOM 5967 N N . GLY C 1 217 ? 19.666 -32.545 -100.358 1.00 53.15 244 GLY C N 1
ATOM 5968 C CA . GLY C 1 217 ? 18.542 -33.443 -100.110 1.00 54.47 244 GLY C CA 1
ATOM 5969 C C . GLY C 1 217 ? 17.879 -33.142 -98.776 1.00 57.91 244 GLY C C 1
ATOM 5970 O O . GLY C 1 217 ? 16.647 -33.144 -98.671 1.00 58.42 244 GLY C O 1
ATOM 5971 N N . LEU C 1 218 ? 18.703 -32.838 -97.754 1.00 52.68 245 LEU C N 1
ATOM 5972 C CA . LEU C 1 218 ? 18.239 -32.456 -96.422 1.00 52.18 245 LEU C CA 1
ATOM 5973 C C . LEU C 1 218 ? 17.499 -31.112 -96.470 1.00 55.14 245 LEU C C 1
ATOM 5974 O O . LEU C 1 218 ? 16.413 -31.014 -95.905 1.00 55.29 245 LEU C O 1
ATOM 5979 N N . THR C 1 219 ? 18.076 -30.088 -97.147 1.00 50.54 246 THR C N 1
ATOM 5980 C CA . THR C 1 219 ? 17.461 -28.755 -97.236 1.00 50.50 246 THR C CA 1
ATOM 5981 C C . THR C 1 219 ? 16.144 -28.829 -97.996 1.00 56.65 246 THR C C 1
ATOM 5982 O O . THR C 1 219 ? 15.145 -28.323 -97.497 1.00 57.24 246 THR C O 1
ATOM 5986 N N . GLN C 1 220 ? 16.114 -29.526 -99.147 1.00 54.73 247 GLN C N 1
ATOM 5987 C CA . GLN C 1 220 ? 14.898 -29.680 -99.947 1.00 56.27 247 GLN C CA 1
ATOM 5988 C C . GLN C 1 220 ? 13.751 -30.306 -99.132 1.00 61.05 247 GLN C C 1
ATOM 5989 O O . GLN C 1 220 ? 12.641 -29.769 -99.153 1.00 62.59 247 GLN C O 1
ATOM 5995 N N . TRP C 1 221 ? 14.022 -31.420 -98.418 1.00 56.66 248 TRP C N 1
ATOM 5996 C CA . TRP C 1 221 ? 13.036 -32.150 -97.619 1.00 56.79 248 TRP C CA 1
ATOM 5997 C C . TRP C 1 221 ? 12.470 -31.293 -96.479 1.00 59.38 248 TRP C C 1
ATOM 5998 O O . TRP C 1 221 ? 11.251 -31.184 -96.343 1.00 61.10 248 TRP C O 1
ATOM 6009 N N . CYS C 1 222 ? 13.352 -30.729 -95.655 1.00 53.35 249 CYS C N 1
ATOM 6010 C CA . CYS C 1 222 ? 13.004 -29.965 -94.468 1.00 53.57 249 CYS C CA 1
ATOM 6011 C C . CYS C 1 222 ? 12.315 -28.640 -94.803 1.00 60.50 249 CYS C C 1
ATOM 6012 O O . CYS C 1 222 ? 11.336 -28.308 -94.130 1.00 61.30 249 CYS C O 1
ATOM 6015 N N . TYR C 1 223 ? 12.744 -27.931 -95.871 1.00 58.52 250 TYR C N 1
ATOM 6016 C CA . TYR C 1 223 ? 12.075 -26.700 -96.313 1.00 59.86 250 TYR C CA 1
ATOM 6017 C C . TYR C 1 223 ? 10.725 -27.046 -96.962 1.00 70.06 250 TYR C C 1
ATOM 6018 O O . TYR C 1 223 ? 9.764 -26.280 -96.828 1.00 71.72 250 TYR C O 1
ATOM 6027 N N . GLY C 1 224 ? 10.661 -28.218 -97.606 1.00 68.58 251 GLY C N 1
ATOM 6028 C CA . GLY C 1 224 ? 9.449 -28.762 -98.210 1.00 70.46 251 GLY C CA 1
ATOM 6029 C C . GLY C 1 224 ? 8.390 -29.007 -97.157 1.00 75.13 251 GLY C C 1
ATOM 6030 O O . GLY C 1 224 ? 7.218 -28.712 -97.387 1.00 76.79 251 GLY C O 1
ATOM 6031 N N . LYS C 1 225 ? 8.817 -29.488 -95.961 1.00 71.41 252 LYS C N 1
ATOM 6032 C CA . LYS C 1 225 ? 7.957 -29.733 -94.791 1.00 72.42 252 LYS C CA 1
ATOM 6033 C C . LYS C 1 225 ? 7.516 -28.409 -94.136 1.00 77.95 252 LYS C C 1
ATOM 6034 O O . LYS C 1 225 ? 6.516 -28.378 -93.417 1.00 80.45 252 LYS C O 1
ATOM 6040 N N . ALA C 1 226 ? 8.252 -27.320 -94.403 1.00 72.43 253 ALA C N 1
ATOM 6041 C CA . ALA C 1 226 ? 7.947 -25.978 -93.913 1.00 71.95 253 ALA C CA 1
ATOM 6042 C C . ALA C 1 226 ? 7.075 -25.220 -94.925 1.00 76.53 253 ALA C C 1
ATOM 6043 O O . ALA C 1 226 ? 6.662 -24.091 -94.658 1.00 77.90 253 ALA C O 1
ATOM 6045 N N . GLY C 1 227 ? 6.796 -25.852 -96.066 1.00 71.92 254 GLY C N 1
ATOM 6046 C CA . GLY C 1 227 ? 5.974 -25.276 -97.120 1.00 73.40 254 GLY C CA 1
ATOM 6047 C C . GLY C 1 227 ? 6.715 -24.439 -98.148 1.00 77.55 254 GLY C C 1
ATOM 6048 O O . GLY C 1 227 ? 6.095 -23.599 -98.811 1.00 79.27 254 GLY C O 1
ATOM 6049 N N . ILE C 1 228 ? 8.039 -24.659 -98.293 1.00 71.51 255 ILE C N 1
ATOM 6050 C CA . ILE C 1 228 ? 8.876 -23.967 -99.273 1.00 70.41 255 ILE C CA 1
ATOM 6051 C C . ILE C 1 228 ? 9.405 -24.989 -100.292 1.00 74.60 255 ILE C C 1
ATOM 6052 O O . ILE C 1 228 ? 10.060 -25.965 -99.912 1.00 73.37 255 ILE C O 1
ATOM 6057 N N . SER C 1 229 ? 9.133 -24.738 -101.585 1.00 72.45 256 SER C N 1
ATOM 6058 C CA . SER C 1 229 ? 9.598 -25.570 -102.698 1.00 72.03 256 SER C CA 1
ATOM 6059 C C . SER C 1 229 ? 11.037 -25.186 -103.109 1.00 71.57 256 SER C C 1
ATOM 6060 O O . SER C 1 229 ? 11.250 -24.107 -103.678 1.00 72.53 256 SER C O 1
ATOM 6063 N N . LEU C 1 230 ? 12.010 -26.060 -102.826 1.00 62.88 257 LEU C N 1
ATOM 6064 C CA . LEU C 1 230 ? 13.401 -25.839 -103.214 1.00 60.34 257 LEU C CA 1
ATOM 6065 C C . LEU C 1 230 ? 13.818 -26.794 -104.351 1.00 65.54 257 LEU C C 1
ATOM 6066 O O . LEU C 1 230 ? 13.362 -27.951 -104.361 1.00 65.85 257 LEU C O 1
ATOM 6071 N N . PRO C 1 231 ? 14.724 -26.373 -105.285 1.00 60.83 258 PRO C N 1
ATOM 6072 C CA . PRO C 1 231 ? 15.210 -27.325 -106.308 1.00 61.19 258 PRO C CA 1
ATOM 6073 C C . PRO C 1 231 ? 16.118 -28.385 -105.669 1.00 65.06 258 PRO C C 1
ATOM 6074 O O . PRO C 1 231 ? 16.478 -28.258 -104.494 1.00 63.92 258 PRO C O 1
ATOM 6078 N N . ARG C 1 232 ? 16.482 -29.429 -106.426 1.00 62.96 259 ARG C N 1
ATOM 6079 C CA . ARG C 1 232 ? 17.256 -30.562 -105.906 1.00 61.68 259 ARG C CA 1
ATOM 6080 C C . ARG C 1 232 ? 18.741 -30.265 -105.560 1.00 62.18 259 ARG C C 1
ATOM 6081 O O . ARG C 1 232 ? 19.187 -30.711 -104.504 1.00 59.99 259 ARG C O 1
ATOM 6089 N N . THR C 1 233 ? 19.498 -29.592 -106.451 1.00 57.16 260 THR C N 1
ATOM 6090 C CA . THR C 1 233 ? 20.937 -29.325 -106.299 1.00 54.85 260 THR C CA 1
ATOM 6091 C C . THR C 1 233 ? 21.225 -28.081 -105.434 1.00 55.28 260 THR C C 1
ATOM 6092 O O . THR C 1 233 ? 20.407 -27.163 -105.362 1.00 54.35 260 THR C O 1
ATOM 6096 N N . ALA C 1 234 ? 22.417 -28.063 -104.794 1.00 50.81 261 ALA C N 1
ATOM 6097 C CA . ALA C 1 234 ? 22.946 -26.960 -103.987 1.00 48.05 261 ALA C CA 1
ATOM 6098 C C . ALA C 1 234 ? 23.105 -25.722 -104.883 1.00 53.84 261 ALA C C 1
ATOM 6099 O O . ALA C 1 234 ? 22.732 -24.624 -104.472 1.00 55.59 261 ALA C O 1
ATOM 6101 N N . GLN C 1 235 ? 23.596 -25.912 -106.119 1.00 49.53 262 GLN C N 1
ATOM 6102 C CA . GLN C 1 235 ? 23.755 -24.840 -107.102 1.00 50.81 262 GLN C CA 1
ATOM 6103 C C . GLN C 1 235 ? 22.372 -24.229 -107.484 1.00 58.02 262 GLN C C 1
ATOM 6104 O O . GLN C 1 235 ? 22.228 -23.005 -107.470 1.00 57.35 262 GLN C O 1
ATOM 6110 N N . ALA C 1 236 ? 21.365 -25.085 -107.795 1.00 56.37 263 ALA C N 1
ATOM 6111 C CA . ALA C 1 236 ? 20.003 -24.663 -108.147 1.00 57.78 263 ALA C CA 1
ATOM 6112 C C . ALA C 1 236 ? 19.331 -23.948 -106.981 1.00 59.70 263 ALA C C 1
ATOM 6113 O O . ALA C 1 236 ? 18.571 -23.006 -107.204 1.00 58.72 263 ALA C O 1
ATOM 6115 N N . GLN C 1 237 ? 19.651 -24.370 -105.736 1.00 55.92 264 GLN C N 1
ATOM 6116 C CA . GLN C 1 237 ? 19.132 -23.760 -104.511 1.00 54.59 264 GLN C CA 1
ATOM 6117 C C . GLN C 1 237 ? 19.742 -22.367 -104.328 1.00 57.21 264 GLN C C 1
ATOM 6118 O O . GLN C 1 237 ? 19.034 -21.439 -103.925 1.00 56.85 264 GLN C O 1
ATOM 6124 N N . TYR C 1 238 ? 21.046 -22.217 -104.673 1.00 52.16 265 TYR C N 1
ATOM 6125 C CA . TYR C 1 238 ? 21.776 -20.948 -104.645 1.00 50.69 265 TYR C CA 1
ATOM 6126 C C . TYR C 1 238 ? 21.141 -19.986 -105.661 1.00 57.07 265 TYR C C 1
ATOM 6127 O O . TYR C 1 238 ? 20.810 -18.853 -105.306 1.00 57.01 265 TYR C O 1
ATOM 6136 N N . ASP C 1 239 ? 20.919 -20.458 -106.906 1.00 55.29 266 ASP C N 1
ATOM 6137 C CA . ASP C 1 239 ? 20.324 -19.660 -107.981 1.00 56.59 266 ASP C CA 1
ATOM 6138 C C . ASP C 1 239 ? 18.885 -19.220 -107.676 1.00 63.47 266 ASP C C 1
ATOM 6139 O O . ASP C 1 239 ? 18.445 -18.218 -108.225 1.00 64.94 266 ASP C O 1
ATOM 6144 N N . ALA C 1 240 ? 18.162 -19.957 -106.811 1.00 61.30 267 ALA C N 1
ATOM 6145 C CA . ALA C 1 240 ? 16.763 -19.685 -106.469 1.00 63.05 267 ALA C CA 1
ATOM 6146 C C . ALA C 1 240 ? 16.596 -18.737 -105.277 1.00 67.44 267 ALA C C 1
ATOM 6147 O O . ALA C 1 240 ? 15.467 -18.336 -104.980 1.00 68.67 267 ALA C O 1
ATOM 6149 N N . THR C 1 241 ? 17.694 -18.390 -104.585 1.00 62.26 268 THR C N 1
ATOM 6150 C CA . THR C 1 241 ? 17.618 -17.527 -103.404 1.00 60.80 268 THR C CA 1
ATOM 6151 C C . THR C 1 241 ? 18.154 -16.116 -103.660 1.00 63.53 268 THR C C 1
ATOM 6152 O O . THR C 1 241 ? 18.894 -15.889 -104.616 1.00 64.76 268 THR C O 1
ATOM 6156 N N . GLN C 1 242 ? 17.746 -15.169 -102.810 1.00 58.63 269 GLN C N 1
ATOM 6157 C CA . GLN C 1 242 ? 18.259 -13.803 -102.818 1.00 58.16 269 GLN C CA 1
ATOM 6158 C C . GLN C 1 242 ? 19.538 -13.865 -101.986 1.00 55.44 269 GLN C C 1
ATOM 6159 O O . GLN C 1 242 ? 19.498 -14.317 -100.841 1.00 54.56 269 GLN C O 1
ATOM 6165 N N . HIS C 1 243 ? 20.669 -13.478 -102.567 1.00 48.37 270 HIS C N 1
ATOM 6166 C CA . HIS C 1 243 ? 21.964 -13.576 -101.902 1.00 44.76 270 HIS C CA 1
ATOM 6167 C C . HIS C 1 243 ? 22.266 -12.393 -101.011 1.00 50.35 270 HIS C C 1
ATOM 6168 O O . HIS C 1 243 ? 21.944 -11.258 -101.341 1.00 51.42 270 HIS C O 1
ATOM 6175 N N . LEU C 1 244 ? 22.908 -12.683 -99.870 1.00 47.48 271 LEU C N 1
ATOM 6176 C CA . LEU C 1 244 ? 23.314 -11.700 -98.873 1.00 47.56 271 LEU C CA 1
ATOM 6177 C C . LEU C 1 244 ? 24.527 -12.219 -98.095 1.00 48.06 271 LEU C C 1
ATOM 6178 O O . LEU C 1 244 ? 24.679 -13.437 -97.985 1.00 47.93 271 LEU C O 1
ATOM 6183 N N . PRO C 1 245 ? 25.424 -11.343 -97.576 1.00 43.01 272 PRO C N 1
ATOM 6184 C CA . PRO C 1 245 ? 26.578 -11.863 -96.819 1.00 41.77 272 PRO C CA 1
ATOM 6185 C C . PRO C 1 245 ? 26.122 -12.527 -95.512 1.00 49.38 272 PRO C C 1
ATOM 6186 O O . PRO C 1 245 ? 25.037 -12.216 -95.011 1.00 50.60 272 PRO C O 1
ATOM 6190 N N . LEU C 1 246 ? 26.922 -13.454 -94.977 1.00 45.83 273 LEU C N 1
ATOM 6191 C CA . LEU C 1 246 ? 26.586 -14.181 -93.763 1.00 46.34 273 LEU C CA 1
ATOM 6192 C C . LEU C 1 246 ? 26.363 -13.242 -92.542 1.00 52.33 273 LEU C C 1
ATOM 6193 O O . LEU C 1 246 ? 25.583 -13.583 -91.655 1.00 54.05 273 LEU C O 1
ATOM 6198 N N . SER C 1 247 ? 26.995 -12.053 -92.535 1.00 48.91 274 SER C N 1
ATOM 6199 C CA . SER C 1 247 ? 26.877 -11.040 -91.483 1.00 49.77 274 SER C CA 1
ATOM 6200 C C . SER C 1 247 ? 25.467 -10.421 -91.423 1.00 55.10 274 SER C C 1
ATOM 6201 O O . SER C 1 247 ? 25.101 -9.824 -90.412 1.00 55.57 274 SER C O 1
ATOM 6204 N N . GLN C 1 248 ? 24.709 -10.515 -92.521 1.00 51.79 275 GLN C N 1
ATOM 6205 C CA . GLN C 1 248 ? 23.344 -9.995 -92.613 1.00 52.56 275 GLN C CA 1
ATOM 6206 C C . GLN C 1 248 ? 22.316 -11.135 -92.540 1.00 54.37 275 GLN C C 1
ATOM 6207 O O . GLN C 1 248 ? 21.115 -10.886 -92.476 1.00 54.71 275 GLN C O 1
ATOM 6213 N N . ALA C 1 249 ? 22.795 -12.385 -92.565 1.00 49.79 276 ALA C N 1
ATOM 6214 C CA . ALA C 1 249 ? 21.957 -13.584 -92.574 1.00 48.61 276 ALA C CA 1
ATOM 6215 C C . ALA C 1 249 ? 21.288 -13.859 -91.203 1.00 54.14 276 ALA C C 1
ATOM 6216 O O . ALA C 1 249 ? 21.748 -13.392 -90.158 1.00 52.71 276 ALA C O 1
ATOM 6218 N N . LYS C 1 250 ? 20.170 -14.597 -91.250 1.00 52.38 277 LYS C N 1
ATOM 6219 C CA . LYS C 1 250 ? 19.346 -14.979 -90.112 1.00 53.27 277 LYS C CA 1
ATOM 6220 C C . LYS C 1 250 ? 19.127 -16.484 -90.120 1.00 56.13 277 LYS C C 1
ATOM 6221 O O . LYS C 1 250 ? 19.333 -17.113 -91.151 1.00 56.16 277 LYS C O 1
ATOM 6227 N N . ALA C 1 251 ? 18.678 -17.058 -88.990 1.00 51.91 278 ALA C N 1
ATOM 6228 C CA . ALA C 1 251 ? 18.324 -18.476 -88.896 1.00 50.83 278 ALA C CA 1
ATOM 6229 C C . ALA C 1 251 ? 17.224 -18.772 -89.904 1.00 55.01 278 ALA C C 1
ATOM 6230 O O . ALA C 1 251 ? 16.280 -17.992 -90.028 1.00 55.99 278 ALA C O 1
ATOM 6232 N N . GLY C 1 252 ? 17.387 -19.844 -90.670 1.00 50.70 279 GLY C N 1
ATOM 6233 C CA . GLY C 1 252 ? 16.437 -20.194 -91.718 1.00 50.51 279 GLY C CA 1
ATOM 6234 C C . GLY C 1 252 ? 16.955 -19.842 -93.101 1.00 52.98 279 GLY C C 1
ATOM 6235 O O . GLY C 1 252 ? 16.383 -20.285 -94.097 1.00 53.73 279 GLY C O 1
ATOM 6236 N N . ASP C 1 253 ? 18.030 -19.025 -93.186 1.00 47.26 280 ASP C N 1
ATOM 6237 C CA . ASP C 1 253 ? 18.658 -18.731 -94.471 1.00 47.21 280 ASP C CA 1
ATOM 6238 C C . ASP C 1 253 ? 19.560 -19.918 -94.818 1.00 51.23 280 ASP C C 1
ATOM 6239 O O . ASP C 1 253 ? 19.905 -20.706 -93.930 1.00 51.14 280 ASP C O 1
ATOM 6244 N N . LEU C 1 254 ? 19.898 -20.092 -96.098 1.00 47.88 281 LEU C N 1
ATOM 6245 C CA . LEU C 1 254 ? 20.794 -21.166 -96.538 1.00 47.28 281 LEU C CA 1
ATOM 6246 C C . LEU C 1 254 ? 22.199 -20.608 -96.661 1.00 51.46 281 LEU C C 1
ATOM 6247 O O . LEU C 1 254 ? 22.343 -19.422 -96.940 1.00 52.82 281 LEU C O 1
ATOM 6252 N N . VAL C 1 255 ? 23.226 -21.425 -96.393 1.00 46.56 282 VAL C N 1
ATOM 6253 C CA . VAL C 1 255 ? 24.636 -21.016 -96.452 1.00 44.98 282 VAL C CA 1
ATOM 6254 C C . VAL C 1 255 ? 25.286 -21.883 -97.512 1.00 46.06 282 VAL C C 1
ATOM 6255 O O . VAL C 1 255 ? 25.068 -23.101 -97.521 1.00 45.97 282 VAL C O 1
ATOM 6259 N N . PHE C 1 256 ? 26.044 -21.251 -98.422 1.00 41.33 283 PHE C N 1
ATOM 6260 C CA . PHE C 1 256 ? 26.636 -21.904 -99.588 1.00 41.20 283 PHE C CA 1
ATOM 6261 C C . PHE C 1 256 ? 28.154 -21.901 -99.579 1.00 44.38 283 PHE C C 1
ATOM 6262 O O . PHE C 1 256 ? 28.786 -20.974 -99.079 1.00 44.46 283 PHE C O 1
ATOM 6270 N N . PHE C 1 257 ? 28.732 -22.968 -100.137 1.00 40.02 284 PHE C N 1
ATOM 6271 C CA . PHE C 1 257 ? 30.171 -23.182 -100.154 1.00 39.24 284 PHE C CA 1
ATOM 6272 C C . PHE C 1 257 ? 30.611 -23.638 -101.497 1.00 44.41 284 PHE C C 1
ATOM 6273 O O . PHE C 1 257 ? 29.839 -24.291 -102.195 1.00 45.94 284 PHE C O 1
ATOM 6281 N N . HIS C 1 258 ? 31.860 -23.283 -101.873 1.00 40.58 285 HIS C N 1
ATOM 6282 C CA . HIS C 1 258 ? 32.529 -23.683 -103.119 1.00 39.83 285 HIS C CA 1
ATOM 6283 C C . HIS C 1 258 ? 33.636 -24.715 -102.829 1.00 44.42 285 HIS C C 1
ATOM 6284 O O . HIS C 1 258 ? 34.088 -24.836 -101.692 1.00 44.88 285 HIS C O 1
ATOM 6291 N N . SER C 1 259 ? 34.050 -25.450 -103.870 1.00 42.03 286 SER C N 1
ATOM 6292 C CA . SER C 1 259 ? 35.178 -26.381 -103.969 1.00 42.04 286 SER C CA 1
ATOM 6293 C C . SER C 1 259 ? 35.380 -27.348 -102.781 1.00 44.43 286 SER C C 1
ATOM 6294 O O . SER C 1 259 ? 36.530 -27.688 -102.492 1.00 42.60 286 SER C O 1
ATOM 6297 N N . THR C 1 260 ? 34.288 -27.846 -102.132 1.00 42.26 287 THR C N 1
ATOM 6298 C CA . THR C 1 260 ? 34.405 -28.781 -100.998 1.00 42.28 287 THR C CA 1
ATOM 6299 C C . THR C 1 260 ? 34.814 -30.193 -101.468 1.00 50.34 287 THR C C 1
ATOM 6300 O O . THR C 1 260 ? 35.397 -30.952 -100.701 1.00 48.40 287 THR C O 1
ATOM 6304 N N . TYR C 1 261 ? 34.544 -30.510 -102.739 1.00 53.04 288 TYR C N 1
ATOM 6305 C CA . TYR C 1 261 ? 34.915 -31.759 -103.418 1.00 55.89 288 TYR C CA 1
ATOM 6306 C C . TYR C 1 261 ? 34.973 -31.459 -104.912 1.00 60.65 288 TYR C C 1
ATOM 6307 O O . TYR C 1 261 ? 34.510 -30.385 -105.320 1.00 59.55 288 TYR C O 1
ATOM 6316 N N . ASN C 1 262 ? 35.547 -32.380 -105.726 1.00 58.87 289 ASN C N 1
ATOM 6317 C CA . ASN C 1 262 ? 35.655 -32.189 -107.180 1.00 59.33 289 ASN C CA 1
ATOM 6318 C C . ASN C 1 262 ? 34.275 -32.256 -107.815 1.00 64.43 289 ASN C C 1
ATOM 6319 O O . ASN C 1 262 ? 33.645 -33.315 -107.843 1.00 64.80 289 ASN C O 1
ATOM 6324 N N . ALA C 1 263 ? 33.787 -31.092 -108.260 1.00 62.70 290 ALA C N 1
ATOM 6325 C CA . ALA C 1 263 ? 32.463 -30.925 -108.857 1.00 63.87 290 ALA C CA 1
ATOM 6326 C C . ALA C 1 263 ? 32.474 -29.931 -110.026 1.00 69.39 290 ALA C C 1
ATOM 6327 O O . ALA C 1 263 ? 33.376 -29.094 -110.134 1.00 69.90 290 ALA C O 1
ATOM 6329 N N . GLY C 1 264 ? 31.470 -30.059 -110.891 1.00 65.66 291 GLY C N 1
ATOM 6330 C CA . GLY C 1 264 ? 31.303 -29.229 -112.072 1.00 65.74 291 GLY C CA 1
ATOM 6331 C C . GLY C 1 264 ? 30.620 -27.899 -111.845 1.00 66.95 291 GLY C C 1
ATOM 6332 O O . GLY C 1 264 ? 30.518 -27.107 -112.782 1.00 68.69 291 GLY C O 1
ATOM 6333 N N . SER C 1 265 ? 30.127 -27.642 -110.628 1.00 59.77 292 SER C N 1
ATOM 6334 C CA . SER C 1 265 ? 29.440 -26.385 -110.319 1.00 58.49 292 SER C CA 1
ATOM 6335 C C . SER C 1 265 ? 30.221 -25.525 -109.293 1.00 58.67 292 SER C C 1
ATOM 6336 O O . SER C 1 265 ? 31.086 -26.046 -108.575 1.00 56.99 292 SER C O 1
ATOM 6339 N N . TYR C 1 266 ? 29.913 -24.199 -109.254 1.00 52.32 293 TYR C N 1
ATOM 6340 C CA . TYR C 1 266 ? 30.509 -23.226 -108.341 1.00 49.13 293 TYR C CA 1
ATOM 6341 C C . TYR C 1 266 ? 30.160 -23.622 -106.910 1.00 51.01 293 TYR C C 1
ATOM 6342 O O . TYR C 1 266 ? 31.068 -23.800 -106.114 1.00 51.46 293 TYR C O 1
ATOM 6351 N N . VAL C 1 267 ? 28.860 -23.824 -106.612 1.00 45.95 294 VAL C N 1
ATOM 6352 C CA . VAL C 1 267 ? 28.354 -24.241 -105.308 1.00 43.87 294 VAL C CA 1
ATOM 6353 C C . VAL C 1 267 ? 28.487 -25.755 -105.209 1.00 47.77 294 VAL C C 1
ATOM 6354 O O . VAL C 1 267 ? 27.969 -26.475 -106.073 1.00 46.84 294 VAL C O 1
ATOM 6358 N N . THR C 1 268 ? 29.194 -26.238 -104.164 1.00 45.14 295 THR C N 1
ATOM 6359 C CA . THR C 1 268 ? 29.424 -27.671 -103.956 1.00 45.79 295 THR C CA 1
ATOM 6360 C C . THR C 1 268 ? 28.761 -28.153 -102.677 1.00 49.93 295 THR C C 1
ATOM 6361 O O . THR C 1 268 ? 28.536 -29.358 -102.541 1.00 51.09 295 THR C O 1
ATOM 6365 N N . HIS C 1 269 ? 28.470 -27.226 -101.736 1.00 44.07 296 HIS C N 1
ATOM 6366 C CA . HIS C 1 269 ? 27.850 -27.559 -100.466 1.00 42.81 296 HIS C CA 1
ATOM 6367 C C . HIS C 1 269 ? 26.787 -26.551 -100.030 1.00 46.83 296 HIS C C 1
ATOM 6368 O O . HIS C 1 269 ? 26.920 -25.356 -100.281 1.00 45.82 296 HIS C O 1
ATOM 6375 N N . VAL C 1 270 ? 25.718 -27.056 -99.366 1.00 44.36 297 VAL C N 1
ATOM 6376 C CA . VAL C 1 270 ? 24.654 -26.202 -98.817 1.00 43.60 297 VAL C CA 1
ATOM 6377 C C . VAL C 1 270 ? 24.334 -26.638 -97.351 1.00 43.82 297 VAL C C 1
ATOM 6378 O O . VAL C 1 270 ? 24.408 -27.814 -97.018 1.00 42.77 297 VAL C O 1
ATOM 6382 N N . GLY C 1 271 ? 24.062 -25.659 -96.491 1.00 39.48 298 GLY C N 1
ATOM 6383 C CA . GLY C 1 271 ? 23.700 -25.859 -95.092 1.00 37.26 298 GLY C CA 1
ATOM 6384 C C . GLY C 1 271 ? 22.580 -24.926 -94.676 1.00 41.29 298 GLY C C 1
ATOM 6385 O O . GLY C 1 271 ? 22.234 -23.995 -95.409 1.00 41.54 298 GLY C O 1
ATOM 6386 N N . ILE C 1 272 ? 21.966 -25.200 -93.519 1.00 38.37 299 ILE C N 1
ATOM 6387 C CA . ILE C 1 272 ? 20.901 -24.377 -92.936 1.00 38.62 299 ILE C CA 1
ATOM 6388 C C . ILE C 1 272 ? 21.577 -23.486 -91.940 1.00 41.75 299 ILE C C 1
ATOM 6389 O O . ILE C 1 272 ? 22.147 -24.011 -90.987 1.00 39.41 299 ILE C O 1
ATOM 6394 N N . TYR C 1 273 ? 21.522 -22.145 -92.137 1.00 39.77 300 TYR C N 1
ATOM 6395 C CA . TYR C 1 273 ? 22.097 -21.199 -91.164 1.00 38.96 300 TYR C CA 1
ATOM 6396 C C . TYR C 1 273 ? 21.212 -21.151 -89.906 1.00 41.27 300 TYR C C 1
ATOM 6397 O O . TYR C 1 273 ? 19.988 -21.055 -90.013 1.00 40.35 300 TYR C O 1
ATOM 6406 N N . VAL C 1 274 ? 21.816 -21.283 -88.733 1.00 37.83 301 VAL C N 1
ATOM 6407 C CA . VAL C 1 274 ? 21.035 -21.328 -87.494 1.00 38.78 301 VAL C CA 1
ATOM 6408 C C . VAL C 1 274 ? 21.432 -20.153 -86.570 1.00 44.92 301 VAL C C 1
ATOM 6409 O O . VAL C 1 274 ? 21.081 -20.141 -85.380 1.00 45.47 301 VAL C O 1
ATOM 6413 N N . GLY C 1 275 ? 22.120 -19.177 -87.139 1.00 42.37 302 GLY C N 1
ATOM 6414 C CA . GLY C 1 275 ? 22.592 -18.011 -86.401 1.00 43.65 302 GLY C CA 1
ATOM 6415 C C . GLY C 1 275 ? 23.904 -18.291 -85.700 1.00 47.10 302 GLY C C 1
ATOM 6416 O O . GLY C 1 275 ? 24.405 -19.418 -85.747 1.00 46.33 302 GLY C O 1
ATOM 6417 N N . ASN C 1 276 ? 24.488 -17.246 -85.103 1.00 44.70 303 ASN C N 1
ATOM 6418 C CA . ASN C 1 276 ? 25.731 -17.259 -84.319 1.00 45.19 303 ASN C CA 1
ATOM 6419 C C . ASN C 1 276 ? 26.879 -18.045 -84.998 1.00 47.19 303 ASN C C 1
ATOM 6420 O O . ASN C 1 276 ? 27.585 -18.829 -84.354 1.00 48.22 303 ASN C O 1
ATOM 6425 N N . ASN C 1 277 ? 27.063 -17.800 -86.288 1.00 42.09 304 ASN C N 1
ATOM 6426 C CA . ASN C 1 277 ? 28.117 -18.338 -87.141 1.00 41.68 304 ASN C CA 1
ATOM 6427 C C . ASN C 1 277 ? 28.141 -19.879 -87.162 1.00 46.12 304 ASN C C 1
ATOM 6428 O O . ASN C 1 277 ? 29.209 -20.504 -87.184 1.00 44.87 304 ASN C O 1
ATOM 6433 N N . GLN C 1 278 ? 26.955 -20.496 -87.154 1.00 43.30 305 GLN C N 1
ATOM 6434 C CA . GLN C 1 278 ? 26.902 -21.944 -87.203 1.00 42.01 305 GLN C CA 1
ATOM 6435 C C . GLN C 1 278 ? 25.779 -22.395 -88.120 1.00 43.90 305 GLN C C 1
ATOM 6436 O O . GLN C 1 278 ? 24.841 -21.639 -88.412 1.00 42.42 305 GLN C O 1
ATOM 6450 N N . TYR C 1 280 ? 23.473 -26.137 -89.646 1.00 38.59 307 TYR C N 1
ATOM 6451 C CA . TYR C 1 280 ? 23.002 -27.513 -89.531 1.00 39.43 307 TYR C CA 1
ATOM 6452 C C . TYR C 1 280 ? 23.062 -28.051 -90.938 1.00 41.03 307 TYR C C 1
ATOM 6453 O O . TYR C 1 280 ? 22.532 -27.420 -91.854 1.00 39.59 307 TYR C O 1
ATOM 6462 N N . HIS C 1 281 ? 23.780 -29.144 -91.144 1.00 37.60 308 HIS C N 1
ATOM 6463 C CA . HIS C 1 281 ? 23.957 -29.649 -92.502 1.00 37.95 308 HIS C CA 1
ATOM 6464 C C . HIS C 1 281 ? 24.197 -31.157 -92.566 1.00 45.76 308 HIS C C 1
ATOM 6465 O O . HIS C 1 281 ? 24.325 -31.838 -91.545 1.00 45.34 308 HIS C O 1
ATOM 6472 N N . ALA C 1 282 ? 24.327 -31.638 -93.808 1.00 46.04 309 ALA C N 1
ATOM 6473 C CA . ALA C 1 282 ? 24.649 -33.001 -94.189 1.00 47.57 309 ALA C CA 1
ATOM 6474 C C . ALA C 1 282 ? 25.925 -32.928 -95.055 1.00 50.23 309 ALA C C 1
ATOM 6475 O O . ALA C 1 282 ? 25.823 -32.701 -96.258 1.00 49.15 309 ALA C O 1
ATOM 6477 N N . GLY C 1 283 ? 27.117 -32.960 -94.435 1.00 46.43 310 GLY C N 1
ATOM 6478 C CA . GLY C 1 283 ? 27.360 -33.248 -93.024 1.00 45.41 310 GLY C CA 1
ATOM 6479 C C . GLY C 1 283 ? 27.445 -34.745 -92.822 1.00 50.63 310 GLY C C 1
ATOM 6480 O O . GLY C 1 283 ? 26.537 -35.488 -93.233 1.00 49.31 310 GLY C O 1
ATOM 6481 N N . ASP C 1 284 ? 28.532 -35.217 -92.194 1.00 48.50 311 ASP C N 1
ATOM 6482 C CA . ASP C 1 284 ? 28.651 -36.655 -91.977 1.00 48.77 311 ASP C CA 1
ATOM 6483 C C . ASP C 1 284 ? 29.316 -36.963 -90.614 1.00 52.38 311 ASP C C 1
ATOM 6484 O O . ASP C 1 284 ? 30.539 -36.904 -90.507 1.00 54.06 311 ASP C O 1
ATOM 6489 N N . PRO C 1 285 ? 28.553 -37.317 -89.555 1.00 47.54 312 PRO C N 1
ATOM 6490 C CA . PRO C 1 285 ? 27.086 -37.436 -89.477 1.00 46.84 312 PRO C CA 1
ATOM 6491 C C . PRO C 1 285 ? 26.371 -36.088 -89.581 1.00 50.86 312 PRO C C 1
ATOM 6492 O O . PRO C 1 285 ? 26.997 -35.026 -89.393 1.00 49.84 312 PRO C O 1
ATOM 6496 N N . ILE C 1 286 ? 25.058 -36.134 -89.936 1.00 46.80 313 ILE C N 1
ATOM 6497 C CA . ILE C 1 286 ? 24.190 -34.946 -90.074 1.00 44.05 313 ILE C CA 1
ATOM 6498 C C . ILE C 1 286 ? 24.157 -34.250 -88.721 1.00 47.75 313 ILE C C 1
ATOM 6499 O O . ILE C 1 286 ? 23.957 -34.908 -87.706 1.00 47.64 313 ILE C O 1
ATOM 6504 N N . GLY C 1 287 ? 24.398 -32.949 -88.720 1.00 44.64 314 GLY C N 1
ATOM 6505 C CA . GLY C 1 287 ? 24.389 -32.167 -87.494 1.00 44.24 314 GLY C CA 1
ATOM 6506 C C . GLY C 1 287 ? 24.873 -30.745 -87.655 1.00 47.00 314 GLY C C 1
ATOM 6507 O O . GLY C 1 287 ? 24.941 -30.221 -88.777 1.00 45.71 314 GLY C O 1
ATOM 6508 N N . TYR C 1 288 ? 25.215 -30.122 -86.519 1.00 42.91 315 TYR C N 1
ATOM 6509 C CA . TYR C 1 288 ? 25.697 -28.747 -86.463 1.00 41.49 315 TYR C CA 1
ATOM 6510 C C . TYR C 1 288 ? 27.180 -28.653 -86.766 1.00 43.96 315 TYR C C 1
ATOM 6511 O O . TYR C 1 288 ? 27.940 -29.562 -86.446 1.00 43.02 315 TYR C O 1
ATOM 6520 N N . ALA C 1 289 ? 27.597 -27.526 -87.350 1.00 40.88 316 ALA C N 1
ATOM 6521 C CA . ALA C 1 289 ? 28.999 -27.242 -87.663 1.00 39.91 316 ALA C CA 1
ATOM 6522 C C . ALA C 1 289 ? 29.318 -25.814 -87.299 1.00 45.55 316 ALA C C 1
ATOM 6523 O O . ALA C 1 289 ? 28.484 -24.942 -87.526 1.00 46.19 316 ALA C O 1
ATOM 6525 N N . ASP C 1 290 ? 30.501 -25.566 -86.712 1.00 42.78 317 ASP C N 1
ATOM 6526 C CA . ASP C 1 290 ? 30.944 -24.206 -86.400 1.00 43.16 317 ASP C CA 1
ATOM 6527 C C . ASP C 1 290 ? 31.596 -23.591 -87.656 1.00 43.85 317 ASP C C 1
ATOM 6528 O O . ASP C 1 290 ? 32.600 -24.117 -88.146 1.00 43.39 317 ASP C O 1
ATOM 6533 N N . LEU C 1 291 ? 31.042 -22.475 -88.159 1.00 39.57 318 LEU C N 1
ATOM 6534 C CA . LEU C 1 291 ? 31.549 -21.844 -89.399 1.00 39.22 318 LEU C CA 1
ATOM 6535 C C . LEU C 1 291 ? 32.810 -20.985 -89.213 1.00 43.23 318 LEU C C 1
ATOM 6536 O O . LEU C 1 291 ? 33.364 -20.497 -90.200 1.00 41.68 318 LEU C O 1
ATOM 6541 N N . SER C 1 292 ? 33.270 -20.806 -87.969 1.00 41.09 319 SER C N 1
ATOM 6542 C CA . SER C 1 292 ? 34.458 -19.988 -87.701 1.00 40.57 319 SER C CA 1
ATOM 6543 C C . SER C 1 292 ? 35.785 -20.760 -87.984 1.00 43.37 319 SER C C 1
ATOM 6544 O O . SER C 1 292 ? 36.862 -20.160 -87.922 1.00 43.76 319 SER C O 1
ATOM 6547 N N . SER C 1 293 ? 35.720 -22.063 -88.286 1.00 38.39 320 SER C N 1
ATOM 6548 C CA . SER C 1 293 ? 36.949 -22.817 -88.574 1.00 37.96 320 SER C CA 1
ATOM 6549 C C . SER C 1 293 ? 37.585 -22.330 -89.880 1.00 41.98 320 SER C C 1
ATOM 6550 O O . SER C 1 293 ? 36.892 -21.801 -90.761 1.00 41.66 320 SER C O 1
ATOM 6553 N N . SER C 1 294 ? 38.910 -22.482 -89.980 1.00 38.44 321 SER C N 1
ATOM 6554 C CA . SER C 1 294 ? 39.711 -22.104 -91.139 1.00 38.72 321 SER C CA 1
ATOM 6555 C C . SER C 1 294 ? 39.132 -22.747 -92.440 1.00 43.05 321 SER C C 1
ATOM 6556 O O . SER C 1 294 ? 38.972 -22.063 -93.446 1.00 41.77 321 SER C O 1
ATOM 6559 N N . TYR C 1 295 ? 38.745 -24.038 -92.368 1.00 40.24 322 TYR C N 1
ATOM 6560 C CA . TYR C 1 295 ? 38.161 -24.818 -93.467 1.00 37.89 322 TYR C CA 1
ATOM 6561 C C . TYR C 1 295 ? 36.885 -24.140 -93.992 1.00 39.99 322 TYR C C 1
ATOM 6562 O O . TYR C 1 295 ? 36.827 -23.846 -95.170 1.00 40.05 322 TYR C O 1
ATOM 6571 N N . TRP C 1 296 ? 35.870 -23.905 -93.127 1.00 37.03 323 TRP C N 1
ATOM 6572 C CA . TRP C 1 296 ? 34.592 -23.335 -93.558 1.00 36.45 323 TRP C CA 1
ATOM 6573 C C . TRP C 1 296 ? 34.724 -21.899 -94.055 1.00 41.68 323 TRP C C 1
ATOM 6574 O O . TRP C 1 296 ? 34.034 -21.528 -95.010 1.00 40.05 323 TRP C O 1
ATOM 6585 N N . GLN C 1 297 ? 35.657 -21.127 -93.484 1.00 40.15 324 GLN C N 1
ATOM 6586 C CA . GLN C 1 297 ? 35.912 -19.756 -93.938 1.00 40.10 324 GLN C CA 1
ATOM 6587 C C . GLN C 1 297 ? 36.509 -19.736 -95.349 1.00 47.15 324 GLN C C 1
ATOM 6588 O O . GLN C 1 297 ? 36.148 -18.875 -96.158 1.00 48.52 324 GLN C O 1
ATOM 6594 N N . GLN C 1 298 ? 37.385 -20.696 -95.649 1.00 44.95 325 GLN C N 1
ATOM 6595 C CA . GLN C 1 298 ? 38.052 -20.816 -96.950 1.00 46.10 325 GLN C CA 1
ATOM 6596 C C . GLN C 1 298 ? 37.121 -21.282 -98.081 1.00 47.08 325 GLN C C 1
ATOM 6597 O O . GLN C 1 298 ? 37.477 -21.137 -99.242 1.00 47.15 325 GLN C O 1
ATOM 6603 N N . HIS C 1 299 ? 35.973 -21.892 -97.742 1.00 42.18 326 HIS C N 1
ATOM 6604 C CA . HIS C 1 299 ? 35.023 -22.408 -98.728 1.00 41.58 326 HIS C CA 1
ATOM 6605 C C . HIS C 1 299 ? 33.711 -21.592 -98.798 1.00 43.62 326 HIS C C 1
ATOM 6606 O O . HIS C 1 299 ? 32.922 -21.806 -99.715 1.00 42.02 326 HIS C O 1
ATOM 6613 N N . LEU C 1 300 ? 33.495 -20.656 -97.848 1.00 37.90 327 LEU C N 1
ATOM 6614 C CA . LEU C 1 300 ? 32.279 -19.856 -97.766 1.00 36.28 327 LEU C CA 1
ATOM 6615 C C . LEU C 1 300 ? 32.076 -18.918 -98.975 1.00 40.68 327 LEU C C 1
ATOM 6616 O O . LEU C 1 300 ? 32.975 -18.150 -99.336 1.00 40.10 327 LEU C O 1
ATOM 6621 N N . ILE C 1 301 ? 30.877 -19.000 -99.576 1.00 37.25 328 ILE C N 1
ATOM 6622 C CA . ILE C 1 301 ? 30.405 -18.132 -100.643 1.00 38.34 328 ILE C CA 1
ATOM 6623 C C . ILE C 1 301 ? 29.601 -17.006 -99.971 1.00 44.24 328 ILE C C 1
ATOM 6624 O O . ILE C 1 301 ? 29.885 -15.821 -100.160 1.00 45.74 328 ILE C O 1
ATOM 6629 N N . GLY C 1 302 ? 28.613 -17.406 -99.186 1.00 40.95 329 GLY C N 1
ATOM 6630 C CA . GLY C 1 302 ? 27.716 -16.496 -98.491 1.00 41.50 329 GLY C CA 1
ATOM 6631 C C . GLY C 1 302 ? 26.386 -17.159 -98.260 1.00 48.61 329 GLY C C 1
ATOM 6632 O O . GLY C 1 302 ? 26.277 -18.387 -98.365 1.00 47.28 329 GLY C O 1
ATOM 6633 N N . ALA C 1 303 ? 25.365 -16.352 -97.956 1.00 49.34 330 ALA C N 1
ATOM 6634 C CA . ALA C 1 303 ? 24.027 -16.859 -97.644 1.00 49.75 330 ALA C CA 1
ATOM 6635 C C . ALA C 1 303 ? 23.015 -16.581 -98.746 1.00 55.52 330 ALA C C 1
ATOM 6636 O O . ALA C 1 303 ? 23.263 -15.773 -99.646 1.00 56.66 330 ALA C O 1
ATOM 6638 N N . GLY C 1 304 ? 21.877 -17.258 -98.643 1.00 52.61 331 GLY C N 1
ATOM 6639 C CA . GLY C 1 304 ? 20.739 -17.115 -99.540 1.00 54.25 331 GLY C CA 1
ATOM 6640 C C . GLY C 1 304 ? 19.424 -17.155 -98.775 1.00 59.13 331 GLY C C 1
ATOM 6641 O O . GLY C 1 304 ? 19.213 -18.045 -97.947 1.00 56.99 331 GLY C O 1
ATOM 6642 N N . ARG C 1 305 ? 18.544 -16.170 -99.027 1.00 58.12 332 ARG C N 1
ATOM 6643 C CA . ARG C 1 305 ? 17.219 -16.055 -98.414 1.00 59.71 332 ARG C CA 1
ATOM 6644 C C . ARG C 1 305 ? 16.183 -16.655 -99.355 1.00 66.02 332 ARG C C 1
ATOM 6645 O O . ARG C 1 305 ? 16.085 -16.228 -100.506 1.00 67.29 332 ARG C O 1
ATOM 6653 N N . VAL C 1 306 ? 15.438 -17.663 -98.883 1.00 64.59 333 VAL C N 1
ATOM 6654 C CA . VAL C 1 306 ? 14.414 -18.355 -99.682 1.00 66.87 333 VAL C CA 1
ATOM 6655 C C . VAL C 1 306 ? 13.206 -17.425 -99.886 1.00 75.19 333 VAL C C 1
ATOM 6656 O O . VAL C 1 306 ? 12.914 -16.600 -99.009 1.00 75.06 333 VAL C O 1
ATOM 6660 N N . LYS C 1 307 ? 12.515 -17.563 -101.037 1.00 75.77 334 LYS C N 1
ATOM 6661 C CA . LYS C 1 307 ? 11.327 -16.769 -101.372 1.00 79.64 334 LYS C CA 1
ATOM 6662 C C . LYS C 1 307 ? 10.117 -17.278 -100.580 1.00 87.51 334 LYS C C 1
ATOM 6663 O O . LYS C 1 307 ? 9.770 -18.457 -100.685 1.00 86.80 334 LYS C O 1
ATOM 6665 N N . GLN C 1 308 ? 9.499 -16.391 -99.768 1.00 87.71 335 GLN C N 1
ATOM 6666 C CA . GLN C 1 308 ? 8.349 -16.711 -98.905 1.00 94.74 335 GLN C CA 1
ATOM 6667 C C . GLN C 1 308 ? 7.079 -15.943 -99.288 1.00 115.32 335 GLN C C 1
ATOM 6668 O O . GLN C 1 308 ? 7.188 -14.895 -99.964 1.00 121.90 335 GLN C O 1
ATOM 6675 N N . THR D 1 16 ? 25.067 -22.883 -10.276 1.00 88.63 43 THR D N 1
ATOM 6676 C CA . THR D 1 16 ? 24.440 -24.153 -10.625 1.00 88.58 43 THR D CA 1
ATOM 6677 C C . THR D 1 16 ? 24.111 -24.168 -12.122 1.00 90.74 43 THR D C 1
ATOM 6678 O O . THR D 1 16 ? 23.322 -23.343 -12.601 1.00 89.17 43 THR D O 1
ATOM 6680 N N . GLY D 1 17 ? 24.746 -25.102 -12.835 1.00 87.08 44 GLY D N 1
ATOM 6681 C CA . GLY D 1 17 ? 24.609 -25.294 -14.279 1.00 84.94 44 GLY D CA 1
ATOM 6682 C C . GLY D 1 17 ? 23.270 -25.836 -14.741 1.00 85.49 44 GLY D C 1
ATOM 6683 O O . GLY D 1 17 ? 22.611 -26.591 -14.017 1.00 86.61 44 GLY D O 1
ATOM 6692 N N . ASN D 1 19 ? 20.848 -26.794 -18.784 1.00 63.25 46 ASN D N 1
ATOM 6693 C CA . ASN D 1 19 ? 20.852 -27.174 -20.201 1.00 60.35 46 ASN D CA 1
ATOM 6694 C C . ASN D 1 19 ? 19.916 -26.244 -21.039 1.00 56.65 46 ASN D C 1
ATOM 6695 O O . ASN D 1 19 ? 18.878 -25.803 -20.533 1.00 54.66 46 ASN D O 1
ATOM 6700 N N . LEU D 1 20 ? 20.305 -25.950 -22.309 1.00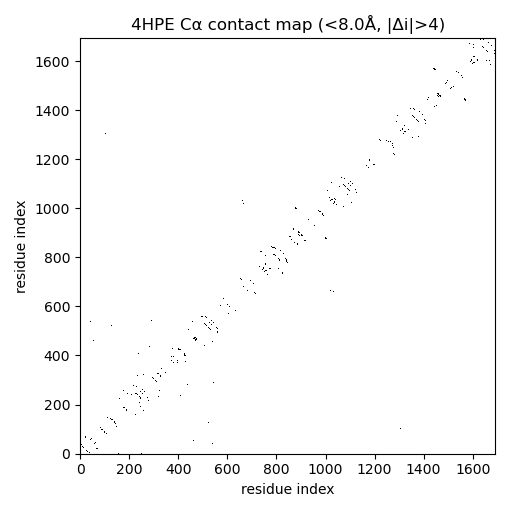 48.13 47 LEU D N 1
ATOM 6701 C CA . LEU D 1 20 ? 19.537 -25.131 -23.264 1.00 43.72 47 LEU D CA 1
ATOM 6702 C C . LEU D 1 20 ? 18.302 -25.888 -23.761 1.00 43.29 47 LEU D C 1
ATOM 6703 O O . LEU D 1 20 ? 18.370 -27.086 -24.056 1.00 42.88 47 LEU D O 1
ATOM 6708 N N . SER D 1 21 ? 17.184 -25.177 -23.882 1.00 35.38 48 SER D N 1
ATOM 6709 C CA . SER D 1 21 ? 15.921 -25.780 -24.285 1.00 33.53 48 SER D CA 1
ATOM 6710 C C . SER D 1 21 ? 15.830 -26.025 -25.793 1.00 36.08 48 SER D C 1
ATOM 6711 O O . SER D 1 21 ? 16.404 -25.266 -26.604 1.00 33.70 48 SER D O 1
ATOM 6714 N N . ALA D 1 22 ? 15.011 -27.035 -26.163 1.00 31.17 49 ALA D N 1
ATOM 6715 C CA . ALA D 1 22 ? 14.742 -27.363 -27.561 1.00 30.30 49 ALA D CA 1
ATOM 6716 C C . ALA D 1 22 ? 14.251 -26.113 -28.335 1.00 35.74 49 ALA D C 1
ATOM 6717 O O . ALA D 1 22 ? 14.561 -26.019 -29.524 1.00 35.99 49 ALA D O 1
ATOM 6719 N N . GLU D 1 23 ? 13.542 -25.137 -27.642 1.00 33.35 50 GLU D N 1
ATOM 6720 C CA A GLU D 1 23 ? 13.025 -23.882 -28.237 0.50 32.35 50 GLU D CA 1
ATOM 6721 C CA B GLU D 1 23 ? 13.025 -23.889 -28.262 0.50 32.07 50 GLU D CA 1
ATOM 6722 C C . GLU D 1 23 ? 14.157 -22.923 -28.615 1.00 34.89 50 GLU D C 1
ATOM 6723 O O . GLU D 1 23 ? 14.033 -22.171 -29.564 1.00 35.06 50 GLU D O 1
ATOM 6734 N N . VAL D 1 24 ? 15.253 -22.927 -27.854 1.00 31.85 51 VAL D N 1
ATOM 6735 C CA . VAL D 1 24 ? 16.403 -22.069 -28.123 1.00 29.79 51 VAL D CA 1
ATOM 6736 C C . VAL D 1 24 ? 17.276 -22.725 -29.206 1.00 37.56 51 VAL D C 1
ATOM 6737 O O . VAL D 1 24 ? 17.677 -22.067 -30.174 1.00 38.23 51 VAL D O 1
ATOM 6741 N N . LEU D 1 25 ? 17.537 -24.046 -29.060 1.00 37.06 52 LEU D N 1
ATOM 6742 C CA . LEU D 1 25 ? 18.375 -24.856 -29.981 1.00 36.12 52 LEU D CA 1
ATOM 6743 C C . LEU D 1 25 ? 17.821 -24.885 -31.435 1.00 39.93 52 LEU D C 1
ATOM 6744 O O . LEU D 1 25 ? 18.602 -25.074 -32.353 1.00 41.32 52 LEU D O 1
ATOM 6749 N N . LYS D 1 26 ? 16.515 -24.635 -31.660 1.00 36.58 53 LYS D N 1
ATOM 6750 C CA . LYS D 1 26 ? 15.964 -24.598 -33.033 1.00 35.86 53 LYS D CA 1
ATOM 6751 C C . LYS D 1 26 ? 16.512 -23.384 -33.816 1.00 40.50 53 LYS D C 1
ATOM 6752 O O . LYS D 1 26 ? 16.509 -23.415 -35.053 1.00 40.36 53 LYS D O 1
ATOM 6758 N N . HIS D 1 27 ? 17.020 -22.349 -33.089 1.00 36.98 54 HIS D N 1
ATOM 6759 C CA . HIS D 1 27 ? 17.571 -21.113 -33.674 1.00 37.21 54 HIS D CA 1
ATOM 6760 C C . HIS D 1 27 ? 19.071 -21.216 -34.037 1.00 41.32 54 HIS D C 1
ATOM 6761 O O . HIS D 1 27 ? 19.606 -20.295 -34.682 1.00 40.56 54 HIS D O 1
ATOM 6768 N N . GLN D 1 28 ? 19.717 -22.332 -33.649 1.00 36.17 55 GLN D N 1
ATOM 6769 C CA . GLN D 1 28 ? 21.146 -22.569 -33.864 1.00 37.57 55 GLN D CA 1
ATOM 6770 C C . GLN D 1 28 ? 21.576 -22.465 -35.350 1.00 42.38 55 GLN D C 1
ATOM 6771 O O . GLN D 1 28 ? 22.587 -21.795 -35.575 1.00 42.14 55 GLN D O 1
ATOM 6777 N N . PRO D 1 29 ? 20.901 -23.052 -36.385 1.00 39.88 56 PRO D N 1
ATOM 6778 C CA . PRO D 1 29 ? 21.407 -22.849 -37.770 1.00 39.97 56 PRO D CA 1
ATOM 6779 C C . PRO D 1 29 ? 21.505 -21.351 -38.144 1.00 45.12 56 PRO D C 1
ATOM 6780 O O . PRO D 1 29 ? 22.508 -20.939 -38.711 1.00 45.47 56 PRO D O 1
ATOM 6792 N N . VAL D 1 31 ? 21.690 -18.697 -35.911 1.00 41.38 58 VAL D N 1
ATOM 6793 C CA . VAL D 1 31 ? 22.684 -18.086 -35.015 1.00 41.27 58 VAL D CA 1
ATOM 6794 C C . VAL D 1 31 ? 24.090 -18.303 -35.608 1.00 45.62 58 VAL D C 1
ATOM 6795 O O . VAL D 1 31 ? 24.896 -17.367 -35.626 1.00 46.76 58 VAL D O 1
ATOM 6799 N N . GLU D 1 32 ? 24.337 -19.520 -36.141 1.00 41.12 59 GLU D N 1
ATOM 6800 C CA . GLU D 1 32 ? 25.614 -19.941 -36.719 1.00 41.82 59 GLU D CA 1
ATOM 6801 C C . GLU D 1 32 ? 25.943 -19.197 -37.985 1.00 44.53 59 GLU D C 1
ATOM 6802 O O . GLU D 1 32 ? 27.119 -18.942 -38.260 1.00 48.85 59 GLU D O 1
ATOM 6808 N N . LYS D 1 33 ? 24.926 -18.853 -38.749 1.00 36.01 60 LYS D N 1
ATOM 6809 C CA . LYS D 1 33 ? 25.056 -18.099 -39.979 1.00 36.34 60 LYS D CA 1
ATOM 6810 C C . LYS D 1 33 ? 25.515 -16.664 -39.672 1.00 41.69 60 LYS D C 1
ATOM 6811 O O . LYS D 1 33 ? 26.499 -16.211 -40.253 1.00 42.10 60 LYS D O 1
ATOM 6817 N N . TYR D 1 34 ? 24.836 -15.967 -38.729 1.00 39.34 61 TYR D N 1
ATOM 6818 C CA . TYR D 1 34 ? 25.172 -14.582 -38.395 1.00 41.19 61 TYR D CA 1
ATOM 6819 C C . TYR D 1 34 ? 26.410 -14.443 -37.494 1.00 46.51 61 TYR D C 1
ATOM 6820 O O . TYR D 1 34 ? 27.071 -13.398 -37.545 1.00 49.45 61 TYR D O 1
ATOM 6829 N N . ALA D 1 35 ? 26.786 -15.500 -36.758 1.00 40.99 62 ALA D N 1
ATOM 6830 C CA . ALA D 1 35 ? 28.014 -15.456 -35.962 1.00 41.74 62 ALA D CA 1
ATOM 6831 C C . ALA D 1 35 ? 29.225 -15.487 -36.904 1.00 46.77 62 ALA D C 1
ATOM 6832 O O . ALA D 1 35 ? 30.177 -14.726 -36.700 1.00 49.13 62 ALA D O 1
ATOM 6834 N N . ARG D 1 36 ? 29.132 -16.311 -37.986 1.00 39.59 63 ARG D N 1
ATOM 6835 C CA . ARG D 1 36 ? 30.121 -16.471 -39.027 1.00 41.66 63 ARG D CA 1
ATOM 6836 C C . ARG D 1 36 ? 30.302 -15.157 -39.822 1.00 47.61 63 ARG D C 1
ATOM 6837 O O . ARG D 1 36 ? 31.436 -14.790 -40.156 1.00 47.54 63 ARG D O 1
ATOM 6845 N N . GLU D 1 37 ? 29.179 -14.470 -40.121 1.00 44.65 64 GLU D N 1
ATOM 6846 C CA . GLU D 1 37 ? 29.150 -13.209 -40.864 1.00 46.10 64 GLU D CA 1
ATOM 6847 C C . GLU D 1 37 ? 29.803 -12.078 -40.071 1.00 54.14 64 GLU D C 1
ATOM 6848 O O . GLU D 1 37 ? 30.322 -11.135 -40.681 1.00 57.95 64 GLU D O 1
ATOM 6854 N N . ASN D 1 38 ? 29.797 -12.173 -38.719 1.00 49.18 65 ASN D N 1
ATOM 6855 C CA . ASN D 1 38 ? 30.378 -11.174 -37.816 1.00 49.14 65 ASN D CA 1
ATOM 6856 C C . ASN D 1 38 ? 31.717 -11.650 -37.191 1.00 54.25 65 ASN D C 1
ATOM 6857 O O . ASN D 1 38 ? 32.251 -10.971 -36.312 1.00 56.74 65 ASN D O 1
ATOM 6862 N N . GLY D 1 39 ? 32.258 -12.772 -37.687 1.00 49.17 66 GLY D N 1
ATOM 6863 C CA . GLY D 1 39 ? 33.531 -13.353 -37.267 1.00 49.95 66 GLY D CA 1
ATOM 6864 C C . GLY D 1 39 ? 33.597 -13.791 -35.823 1.00 53.14 66 GLY D C 1
ATOM 6865 O O . GLY D 1 39 ? 34.662 -13.716 -35.213 1.00 54.93 66 GLY D O 1
ATOM 6866 N N . ILE D 1 40 ? 32.465 -14.265 -35.270 1.00 47.57 67 ILE D N 1
ATOM 6867 C CA . ILE D 1 40 ? 32.343 -14.684 -33.851 1.00 46.21 67 ILE D CA 1
ATOM 6868 C C . ILE D 1 40 ? 31.749 -16.120 -33.723 1.00 51.24 67 ILE D C 1
ATOM 6869 O O . ILE D 1 40 ? 31.069 -16.416 -32.747 1.00 49.73 67 ILE D O 1
ATOM 6874 N N . SER D 1 41 ? 32.064 -17.013 -34.679 1.00 50.25 68 SER D N 1
ATOM 6875 C CA . SER D 1 41 ? 31.601 -18.412 -34.718 1.00 49.81 68 SER D CA 1
ATOM 6876 C C . SER D 1 41 ? 31.971 -19.211 -33.453 1.00 54.95 68 SER D C 1
ATOM 6877 O O . SER D 1 41 ? 31.277 -20.174 -33.118 1.00 53.67 68 SER D O 1
ATOM 6880 N N . GLU D 1 42 ? 33.060 -18.812 -32.762 1.00 53.41 69 GLU D N 1
ATOM 6881 C CA . GLU D 1 42 ? 33.528 -19.474 -31.550 1.00 53.82 69 GLU D CA 1
ATOM 6882 C C . GLU D 1 42 ? 32.616 -19.157 -30.351 1.00 52.94 69 GLU D C 1
ATOM 6883 O O . GLU D 1 42 ? 32.731 -19.815 -29.318 1.00 51.86 69 GLU D O 1
ATOM 6889 N N . TYR D 1 43 ? 31.685 -18.195 -30.514 1.00 47.23 70 TYR D N 1
ATOM 6890 C CA . TYR D 1 43 ? 30.781 -17.724 -29.462 1.00 45.22 70 TYR D CA 1
ATOM 6891 C C . TYR D 1 43 ? 29.310 -18.096 -29.696 1.00 44.59 70 TYR D C 1
ATOM 6892 O O . TYR D 1 43 ? 28.450 -17.646 -28.931 1.00 44.36 70 TYR D O 1
ATOM 6901 N N . VAL D 1 44 ? 29.026 -18.976 -30.671 1.00 37.78 71 VAL D N 1
ATOM 6902 C CA . VAL D 1 44 ? 27.675 -19.486 -30.926 1.00 35.10 71 VAL D CA 1
ATOM 6903 C C . VAL D 1 44 ? 26.994 -19.943 -29.571 1.00 39.00 71 VAL D C 1
ATOM 6904 O O . VAL D 1 44 ? 25.851 -19.574 -29.308 1.00 38.38 71 VAL D O 1
ATOM 6908 N N . ASN D 1 45 ? 27.743 -20.654 -28.696 1.00 36.53 72 ASN D N 1
ATOM 6909 C CA . ASN D 1 45 ? 27.301 -21.168 -27.394 1.00 35.16 72 ASN D CA 1
ATOM 6910 C C . ASN D 1 45 ? 26.880 -20.014 -26.473 1.00 40.69 72 ASN D C 1
ATOM 6911 O O . ASN D 1 45 ? 25.874 -20.123 -25.790 1.00 40.52 72 ASN D O 1
ATOM 6916 N N . VAL D 1 46 ? 27.611 -18.895 -26.501 1.00 38.31 73 VAL D N 1
ATOM 6917 C CA . VAL D 1 46 ? 27.281 -17.721 -25.705 1.00 37.39 73 VAL D CA 1
ATOM 6918 C C . VAL D 1 46 ? 26.028 -17.050 -26.269 1.00 40.08 73 VAL D C 1
ATOM 6919 O O . VAL D 1 46 ? 25.153 -16.671 -25.482 1.00 39.66 73 VAL D O 1
ATOM 6923 N N . LEU D 1 47 ? 25.912 -16.923 -27.617 1.00 36.21 74 LEU D N 1
ATOM 6924 C CA . LEU D 1 47 ? 24.722 -16.308 -28.234 1.00 33.55 74 LEU D CA 1
ATOM 6925 C C . LEU D 1 47 ? 23.455 -17.134 -27.981 1.00 35.65 74 LEU D C 1
ATOM 6926 O O . LEU D 1 47 ? 22.396 -16.544 -27.853 1.00 35.20 74 LEU D O 1
ATOM 6931 N N . LEU D 1 48 ? 23.551 -18.490 -27.895 1.00 30.94 75 LEU D N 1
ATOM 6932 C CA . LEU D 1 48 ? 22.374 -19.326 -27.621 1.00 29.33 75 LEU D CA 1
ATOM 6933 C C . LEU D 1 48 ? 21.965 -19.240 -26.151 1.00 33.85 75 LEU D C 1
ATOM 6934 O O . LEU D 1 48 ? 20.793 -19.370 -25.841 1.00 32.29 75 LEU D O 1
ATOM 6939 N N . ALA D 1 49 ? 22.947 -19.015 -25.255 1.00 33.09 76 ALA D N 1
ATOM 6940 C CA . ALA D 1 49 ? 22.785 -18.826 -23.822 1.00 32.11 76 ALA D CA 1
ATOM 6941 C C . ALA D 1 49 ? 22.048 -17.518 -23.576 1.00 36.87 76 ALA D C 1
ATOM 6942 O O . ALA D 1 49 ? 21.098 -17.495 -22.787 1.00 36.99 76 ALA D O 1
ATOM 6944 N N . ILE D 1 50 ? 22.448 -16.441 -24.303 1.00 34.35 77 ILE D N 1
ATOM 6945 C CA . ILE D 1 50 ? 21.827 -15.107 -24.245 1.00 32.12 77 ILE D CA 1
ATOM 6946 C C . ILE D 1 50 ? 20.355 -15.246 -24.654 1.00 37.67 77 ILE D C 1
ATOM 6947 O O . ILE D 1 50 ? 19.493 -14.778 -23.920 1.00 39.54 77 ILE D O 1
ATOM 6952 N N . ILE D 1 51 ? 20.059 -15.956 -25.765 1.00 34.39 78 ILE D N 1
ATOM 6953 C CA . ILE D 1 51 ? 18.678 -16.191 -26.242 1.00 33.08 78 ILE D CA 1
ATOM 6954 C C . ILE D 1 51 ? 17.841 -16.827 -25.118 1.00 35.54 78 ILE D C 1
ATOM 6955 O O . ILE D 1 51 ? 16.825 -16.267 -24.735 1.00 34.48 78 ILE D O 1
ATOM 6960 N N . GLN D 1 52 ? 18.337 -17.930 -24.530 1.00 34.13 79 GLN D N 1
ATOM 6961 C CA . GLN D 1 52 ? 17.701 -18.645 -23.414 1.00 33.81 79 GLN D CA 1
ATOM 6962 C C . GLN D 1 52 ? 17.351 -17.696 -22.279 1.00 37.22 79 GLN D C 1
ATOM 6963 O O . GLN D 1 52 ? 16.200 -17.659 -21.846 1.00 37.08 79 GLN D O 1
ATOM 6969 N N . VAL D 1 53 ? 18.332 -16.901 -21.834 1.00 33.87 80 VAL D N 1
ATOM 6970 C CA . VAL D 1 53 ? 18.189 -15.959 -20.715 1.00 33.21 80 VAL D CA 1
ATOM 6971 C C . VAL D 1 53 ? 17.283 -14.766 -21.109 1.00 35.76 80 VAL D C 1
ATOM 6972 O O . VAL D 1 53 ? 16.524 -14.298 -20.273 1.00 34.04 80 VAL D O 1
ATOM 6976 N N . GLU D 1 54 ? 17.306 -14.343 -22.390 1.00 32.54 81 GLU D N 1
ATOM 6977 C CA . GLU D 1 54 ? 16.514 -13.204 -22.864 1.00 32.62 81 GLU D CA 1
ATOM 6978 C C . GLU D 1 54 ? 15.056 -13.535 -23.167 1.00 35.84 81 GLU D C 1
ATOM 6979 O O . GLU D 1 54 ? 14.217 -12.688 -22.910 1.00 35.88 81 GLU D O 1
ATOM 6985 N N . SER D 1 55 ? 14.756 -14.708 -23.786 1.00 31.89 82 SER D N 1
ATOM 6986 C CA . SER D 1 55 ? 13.406 -15.014 -24.228 1.00 31.49 82 SER D CA 1
ATOM 6987 C C . SER D 1 55 ? 12.981 -16.487 -24.095 1.00 36.04 82 SER D C 1
ATOM 6988 O O . SER D 1 55 ? 11.799 -16.795 -24.331 1.00 36.56 82 SER D O 1
ATOM 6991 N N . GLY D 1 56 ? 13.925 -17.383 -23.782 1.00 30.05 83 GLY D N 1
ATOM 6992 C CA . GLY D 1 56 ? 13.658 -18.825 -23.718 1.00 27.45 83 GLY D CA 1
ATOM 6993 C C . GLY D 1 56 ? 13.476 -19.401 -25.112 1.00 28.79 83 GLY D C 1
ATOM 6994 O O . GLY D 1 56 ? 13.075 -20.552 -25.259 1.00 26.67 83 GLY D O 1
ATOM 6995 N N . GLY D 1 57 ? 13.845 -18.600 -26.125 1.00 28.27 84 GLY D N 1
ATOM 6996 C CA . GLY D 1 57 ? 13.711 -18.865 -27.559 1.00 28.17 84 GLY D CA 1
ATOM 6997 C C . GLY D 1 57 ? 12.298 -18.753 -28.125 1.00 34.32 84 GLY D C 1
ATOM 6998 O O . GLY D 1 57 ? 12.095 -19.068 -29.288 1.00 35.85 84 GLY D O 1
ATOM 6999 N N . THR D 1 58 ? 11.304 -18.315 -27.337 1.00 33.01 85 THR D N 1
ATOM 7000 C CA . THR D 1 58 ? 9.894 -18.308 -27.743 1.00 33.78 85 THR D CA 1
ATOM 7001 C C . THR D 1 58 ? 9.326 -16.933 -28.160 1.00 41.66 85 THR D C 1
ATOM 7002 O O . THR D 1 58 ? 8.185 -16.881 -28.651 1.00 42.24 85 THR D O 1
ATOM 7006 N N . ALA D 1 59 ? 10.103 -15.838 -27.991 1.00 39.00 86 ALA D N 1
ATOM 7007 C CA . ALA D 1 59 ? 9.689 -14.506 -28.450 1.00 39.63 86 ALA D CA 1
ATOM 7008 C C . ALA D 1 59 ? 10.258 -14.274 -29.831 1.00 43.49 86 ALA D C 1
ATOM 7009 O O . ALA D 1 59 ? 11.401 -14.656 -30.071 1.00 45.21 86 ALA D O 1
ATOM 7011 N N . GLU D 1 60 ? 9.466 -13.703 -30.746 1.00 38.52 87 GLU D N 1
ATOM 7012 C CA . GLU D 1 60 ? 9.857 -13.344 -32.117 1.00 37.21 87 GLU D CA 1
ATOM 7013 C C . GLU D 1 60 ? 11.237 -12.644 -32.090 1.00 40.75 87 GLU D C 1
ATOM 7014 O O . GLU D 1 60 ? 12.138 -13.079 -32.789 1.00 40.14 87 GLU D O 1
ATOM 7020 N N . ASP D 1 61 ? 11.417 -11.628 -31.235 1.00 36.94 88 ASP D N 1
ATOM 7021 C CA . ASP D 1 61 ? 12.714 -10.980 -31.044 1.00 36.60 88 ASP D CA 1
ATOM 7022 C C . ASP D 1 61 ? 13.495 -11.843 -30.027 1.00 39.48 88 ASP D C 1
ATOM 7023 O O . ASP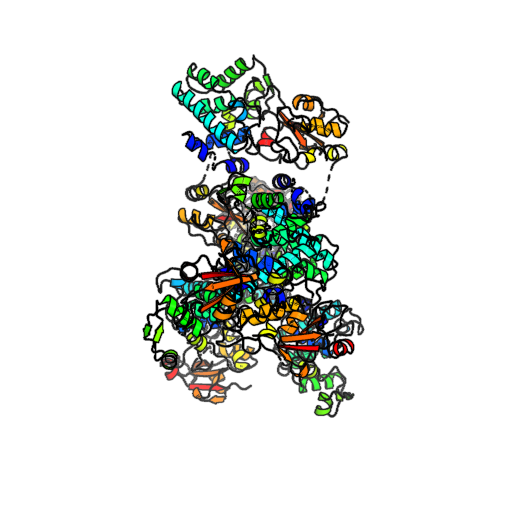 D 1 61 ? 13.585 -11.488 -28.845 1.00 39.99 88 ASP D O 1
ATOM 7028 N N . VAL D 1 62 ? 13.997 -13.020 -30.478 1.00 34.91 89 VAL D N 1
ATOM 7029 C CA . VAL D 1 62 ? 14.674 -14.047 -29.639 1.00 33.76 89 VAL D CA 1
ATOM 7030 C C . VAL D 1 62 ? 15.876 -13.515 -28.828 1.00 37.90 89 VAL D C 1
ATOM 7031 O O . VAL D 1 62 ? 16.112 -13.991 -27.707 1.00 37.89 89 VAL D O 1
ATOM 7043 N N . GLN D 1 64 ? 16.247 -10.243 -28.041 1.00 36.15 91 GLN D N 1
ATOM 7044 C CA . GLN D 1 64 ? 15.801 -8.964 -27.439 1.00 36.32 91 GLN D CA 1
ATOM 7045 C C . GLN D 1 64 ? 16.771 -7.844 -27.834 1.00 43.32 91 GLN D C 1
ATOM 7046 O O . GLN D 1 64 ? 17.220 -7.064 -26.983 1.00 44.72 91 GLN D O 1
ATOM 7052 N N . SER D 1 65 ? 17.114 -7.802 -29.151 1.00 38.48 92 SER D N 1
ATOM 7053 C CA . SER D 1 65 ? 18.098 -6.876 -29.700 1.00 38.22 92 SER D CA 1
ATOM 7054 C C . SER D 1 65 ? 17.471 -5.624 -30.334 1.00 41.96 92 SER D C 1
ATOM 7055 O O . SER D 1 65 ? 18.217 -4.803 -30.886 1.00 40.69 92 SER D O 1
ATOM 7058 N N . SER D 1 66 ? 16.131 -5.450 -30.207 1.00 40.23 93 SER D N 1
ATOM 7059 C CA . SER D 1 66 ? 15.405 -4.284 -30.755 1.00 43.64 93 SER D CA 1
ATOM 7060 C C . SER D 1 66 ? 15.931 -2.940 -30.201 1.00 53.05 93 SER D C 1
ATOM 7061 O O . SER D 1 66 ? 16.211 -2.037 -30.991 1.00 57.15 93 SER D O 1
ATOM 7064 N N . GLU D 1 67 ? 16.101 -2.827 -28.876 1.00 48.87 94 GLU D N 1
ATOM 7065 C CA . GLU D 1 67 ? 16.545 -1.597 -28.216 1.00 51.02 94 GLU D CA 1
ATOM 7066 C C . GLU D 1 67 ? 17.983 -1.196 -28.618 1.00 56.39 94 GLU D C 1
ATOM 7067 O O . GLU D 1 67 ? 18.246 0.004 -28.730 1.00 58.95 94 GLU D O 1
ATOM 7073 N N . SER D 1 68 ? 18.881 -2.183 -28.903 1.00 51.80 95 SER D N 1
ATOM 7074 C CA . SER D 1 68 ? 20.277 -1.943 -29.345 1.00 52.24 95 SER D CA 1
ATOM 7075 C C . SER D 1 68 ? 20.294 -1.265 -30.713 1.00 58.64 95 SER D C 1
ATOM 7076 O O . SER D 1 68 ? 21.294 -0.650 -31.075 1.00 62.52 95 SER D O 1
ATOM 7079 N N . LEU D 1 69 ? 19.181 -1.375 -31.461 1.00 53.15 96 LEU D N 1
ATOM 7080 C CA . LEU D 1 69 ? 18.986 -0.780 -32.780 1.00 54.74 96 LEU D CA 1
ATOM 7081 C C . LEU D 1 69 ? 18.110 0.478 -32.678 1.00 61.93 96 LEU D C 1
ATOM 7082 O O . LEU D 1 69 ? 17.663 0.999 -33.686 1.00 63.23 96 LEU D O 1
ATOM 7087 N N . GLY D 1 70 ? 17.896 0.958 -31.454 1.00 60.45 97 GLY D N 1
ATOM 7088 C CA . GLY D 1 70 ? 17.094 2.144 -31.169 1.00 62.04 97 GLY D CA 1
ATOM 7089 C C . GLY D 1 70 ? 15.635 2.003 -31.548 1.00 64.57 97 GLY D C 1
ATOM 7090 O O . GLY D 1 70 ? 14.981 2.997 -31.876 1.00 67.29 97 GLY D O 1
ATOM 7091 N N . LEU D 1 71 ? 15.122 0.763 -31.515 1.00 56.53 98 LEU D N 1
ATOM 7092 C CA . LEU D 1 71 ? 13.746 0.436 -31.882 1.00 55.18 98 LEU D CA 1
ATOM 7093 C C . LEU D 1 71 ? 12.911 0.104 -30.641 1.00 54.72 98 LEU D C 1
ATOM 7094 O O . LEU D 1 71 ? 13.484 -0.320 -29.634 1.00 52.16 98 LEU D O 1
ATOM 7099 N N . PRO D 1 72 ? 11.560 0.238 -30.684 1.00 51.13 99 PRO D N 1
ATOM 7100 C CA . PRO D 1 72 ? 10.749 -0.135 -29.509 1.00 49.79 99 PRO D CA 1
ATOM 7101 C C . PRO D 1 72 ? 10.927 -1.602 -29.124 1.00 51.40 99 PRO D C 1
ATOM 7102 O O . PRO D 1 72 ? 11.243 -2.411 -30.009 1.00 51.27 99 PRO D O 1
ATOM 7106 N N . PRO D 1 73 ? 10.700 -2.003 -27.849 1.00 43.38 100 PRO D N 1
ATOM 7107 C CA . PRO D 1 73 ? 10.848 -3.432 -27.504 1.00 40.91 100 PRO D CA 1
ATOM 7108 C C . PRO D 1 73 ? 10.002 -4.352 -28.386 1.00 45.07 100 PRO D C 1
ATOM 7109 O O . PRO D 1 73 ? 8.896 -3.988 -28.768 1.00 44.95 100 PRO D O 1
ATOM 7113 N N . ASN D 1 74 ? 10.560 -5.533 -28.725 1.00 41.44 101 ASN D N 1
ATOM 7114 C CA . ASN D 1 74 ? 9.961 -6.609 -29.523 1.00 39.49 101 ASN D CA 1
ATOM 7115 C C . ASN D 1 74 ? 9.478 -6.123 -30.884 1.00 42.31 101 ASN D C 1
ATOM 7116 O O . ASN D 1 74 ? 8.375 -6.465 -31.299 1.00 43.57 101 ASN D O 1
ATOM 7121 N N . SER D 1 75 ? 10.324 -5.371 -31.602 1.00 39.37 102 SER D N 1
ATOM 7122 C CA . SER D 1 75 ? 9.979 -4.858 -32.947 1.00 41.06 102 SER D CA 1
ATOM 7123 C C . SER D 1 75 ? 10.507 -5.757 -34.042 1.00 47.48 102 SER D C 1
ATOM 7124 O O . SER D 1 75 ? 9.875 -5.888 -35.103 1.00 49.30 102 SER D O 1
ATOM 7127 N N . LEU D 1 76 ? 11.706 -6.327 -33.804 1.00 41.86 103 LEU D N 1
ATOM 7128 C CA . LEU D 1 76 ? 12.442 -7.125 -34.774 1.00 40.56 103 LEU D CA 1
ATOM 7129 C C . LEU D 1 76 ? 11.921 -8.542 -34.882 1.00 44.15 103 LEU D C 1
ATOM 7130 O O . LEU D 1 76 ? 11.569 -9.153 -33.876 1.00 41.95 103 LEU D O 1
ATOM 7135 N N . ASP D 1 77 ? 11.890 -9.056 -36.128 1.00 43.31 104 ASP D N 1
ATOM 7136 C CA . ASP D 1 77 ? 11.518 -10.427 -36.456 1.00 42.72 104 ASP D CA 1
ATOM 7137 C C . ASP D 1 77 ? 12.694 -11.307 -36.040 1.00 46.56 104 ASP D C 1
ATOM 7138 O O . ASP D 1 77 ? 13.741 -10.763 -35.669 1.00 47.28 104 ASP D O 1
ATOM 7143 N N . THR D 1 78 ? 12.525 -12.637 -36.046 1.00 41.48 105 THR D N 1
ATOM 7144 C CA . THR D 1 78 ? 13.544 -13.577 -35.586 1.00 39.76 105 THR D CA 1
ATOM 7145 C C . THR D 1 78 ? 14.879 -13.412 -36.336 1.00 43.91 105 THR D C 1
ATOM 7146 O O . THR D 1 78 ? 15.905 -13.301 -35.674 1.00 44.10 105 THR D O 1
ATOM 7150 N N . GLU D 1 79 ? 14.867 -13.368 -37.677 1.00 40.73 106 GLU D N 1
ATOM 7151 C CA . GLU D 1 79 ? 16.083 -13.234 -38.480 1.00 41.48 106 GLU D CA 1
ATOM 7152 C C . GLU D 1 79 ? 16.825 -11.931 -38.160 1.00 42.76 106 GLU D C 1
ATOM 7153 O O . GLU D 1 79 ? 18.021 -11.981 -37.877 1.00 40.47 106 GLU D O 1
ATOM 7159 N N . SER D 1 80 ? 16.111 -10.789 -38.184 1.00 39.75 107 SER D N 1
ATOM 7160 C CA . SER D 1 80 ? 16.634 -9.459 -37.855 1.00 40.93 107 SER D CA 1
ATOM 7161 C C . SER D 1 80 ? 17.138 -9.399 -36.402 1.00 44.02 107 SER D C 1
ATOM 7162 O O . SER D 1 80 ? 18.148 -8.751 -36.131 1.00 44.62 107 SER D O 1
ATOM 7165 N N . SER D 1 81 ? 16.468 -10.111 -35.486 1.00 39.54 108 SER D N 1
ATOM 7166 C CA . SER D 1 81 ? 16.879 -10.210 -34.083 1.00 38.64 108 SER D CA 1
ATOM 7167 C C . SER D 1 81 ? 18.239 -10.892 -33.929 1.00 38.55 108 SER D C 1
ATOM 7168 O O . SER D 1 81 ? 19.090 -10.355 -33.225 1.00 38.42 108 SER D O 1
ATOM 7171 N N . ILE D 1 82 ? 18.441 -12.057 -34.590 1.00 33.07 109 ILE D N 1
ATOM 7172 C CA . ILE D 1 82 ? 19.690 -12.821 -34.522 1.00 32.96 109 ILE D CA 1
ATOM 7173 C C . ILE D 1 82 ? 20.795 -12.017 -35.245 1.00 36.64 109 ILE D C 1
ATOM 7174 O O . ILE D 1 82 ? 21.901 -11.875 -34.716 1.00 35.38 109 ILE D O 1
ATOM 7179 N N . LYS D 1 83 ? 20.471 -11.452 -36.401 1.00 33.48 110 LYS D N 1
ATOM 7180 C CA . LYS D 1 83 ? 21.396 -10.617 -37.162 1.00 36.63 110 LYS D CA 1
ATOM 7181 C C . LYS D 1 83 ? 21.909 -9.443 -36.287 1.00 41.93 110 LYS D C 1
ATOM 7182 O O . LYS D 1 83 ? 23.123 -9.296 -36.119 1.00 42.81 110 LYS D O 1
ATOM 7188 N N . GLN D 1 84 ? 20.978 -8.663 -35.694 1.00 35.87 111 GLN D N 1
ATOM 7189 C CA . GLN D 1 84 ? 21.312 -7.533 -34.841 1.00 36.46 111 GLN D CA 1
ATOM 7190 C C . GLN D 1 84 ? 22.030 -7.950 -33.530 1.00 39.11 111 GLN D C 1
ATOM 7191 O O . GLN D 1 84 ? 22.990 -7.276 -33.136 1.00 40.53 111 GLN D O 1
ATOM 7197 N N . GLY D 1 85 ? 21.592 -9.046 -32.909 1.00 31.29 112 GLY D N 1
ATOM 7198 C CA . GLY D 1 85 ? 22.195 -9.536 -31.673 1.00 30.74 112 GLY D CA 1
ATOM 7199 C C . GLY D 1 85 ? 23.646 -9.933 -31.856 1.00 38.15 112 GLY D C 1
ATOM 7200 O O . GLY D 1 85 ? 24.494 -9.576 -31.039 1.00 38.15 112 GLY D O 1
ATOM 7201 N N . CYS D 1 86 ? 23.936 -10.657 -32.951 1.00 38.30 113 CYS D N 1
ATOM 7202 C CA . CYS D 1 86 ? 25.282 -11.119 -33.329 1.00 40.84 113 CYS D CA 1
ATOM 7203 C C . CYS D 1 86 ? 26.192 -9.924 -33.642 1.00 47.15 113 CYS D C 1
ATOM 7204 O O . CYS D 1 86 ? 27.302 -9.854 -33.119 1.00 49.01 113 CYS D O 1
ATOM 7207 N N . LYS D 1 87 ? 25.689 -8.973 -34.426 1.00 43.08 114 LYS D N 1
ATOM 7208 C CA . LYS D 1 87 ? 26.366 -7.734 -34.828 1.00 45.65 114 LYS D CA 1
ATOM 7209 C C . LYS D 1 87 ? 26.705 -6.882 -33.581 1.00 48.41 114 LYS D C 1
ATOM 7210 O O . LYS D 1 87 ? 27.836 -6.430 -33.430 1.00 48.52 114 LYS D O 1
ATOM 7216 N N . TYR D 1 88 ? 25.737 -6.735 -32.676 1.00 45.08 115 TYR D N 1
ATOM 7217 C CA . TYR D 1 88 ? 25.864 -6.005 -31.405 1.00 45.60 115 TYR D CA 1
ATOM 7218 C C . TYR D 1 88 ? 26.884 -6.680 -30.442 1.00 47.22 115 TYR D C 1
ATOM 7219 O O . TYR D 1 88 ? 27.737 -5.987 -29.886 1.00 47.49 115 TYR D O 1
ATOM 7228 N N . PHE D 1 89 ? 26.794 -8.016 -30.259 1.00 41.66 116 PHE D N 1
ATOM 7229 C CA . PHE D 1 89 ? 27.729 -8.768 -29.402 1.00 41.44 116 PHE D CA 1
ATOM 7230 C C . PHE D 1 89 ? 29.169 -8.696 -29.955 1.00 47.20 116 PHE D C 1
ATOM 7231 O O . PHE D 1 89 ? 30.110 -8.508 -29.171 1.00 45.90 116 PHE D O 1
ATOM 7239 N N . ALA D 1 90 ? 29.323 -8.800 -31.311 1.00 46.61 117 ALA D N 1
ATOM 7240 C CA . ALA D 1 90 ? 30.608 -8.665 -32.024 1.00 49.23 117 ALA D CA 1
ATOM 7241 C C . ALA D 1 90 ? 31.236 -7.292 -31.765 1.00 53.58 117 ALA D C 1
ATOM 7242 O O . ALA D 1 90 ? 32.452 -7.216 -31.601 1.00 56.32 117 ALA D O 1
ATOM 7244 N N . SER D 1 91 ? 30.409 -6.224 -31.691 1.00 49.26 118 SER D N 1
ATOM 7245 C CA . SER D 1 91 ? 30.877 -4.852 -31.453 1.00 51.22 118 SER D CA 1
ATOM 7246 C C . SER D 1 91 ? 31.352 -4.695 -30.006 1.00 54.32 118 SER D C 1
ATOM 7247 O O . SER D 1 91 ? 32.323 -3.972 -29.773 1.00 57.23 118 SER D O 1
ATOM 7250 N N . LEU D 1 92 ? 30.699 -5.388 -29.046 1.00 46.14 119 LEU D N 1
ATOM 7251 C CA . LEU D 1 92 ? 31.087 -5.327 -27.633 1.00 45.71 119 LEU D CA 1
ATOM 7252 C C . LEU D 1 92 ? 32.426 -6.036 -27.413 1.00 51.79 119 LEU D C 1
ATOM 7253 O O . LEU D 1 92 ? 33.240 -5.543 -26.634 1.00 49.88 119 LEU D O 1
ATOM 7258 N N . LEU D 1 93 ? 32.684 -7.139 -28.162 1.00 51.64 120 LEU D N 1
ATOM 7259 C CA . LEU D 1 93 ? 33.966 -7.855 -28.132 1.00 54.63 120 LEU D CA 1
ATOM 7260 C C . LEU D 1 93 ? 35.089 -7.005 -28.760 1.00 62.15 120 LEU D C 1
ATOM 7261 O O . LEU D 1 93 ? 36.200 -6.985 -28.217 1.00 65.26 120 LEU D O 1
ATOM 7266 N N . SER D 1 94 ? 34.814 -6.312 -29.900 1.00 57.99 121 SER D N 1
ATOM 7267 C CA . SER D 1 94 ? 35.842 -5.459 -30.513 1.00 61.09 121 SER D CA 1
ATOM 7268 C C . SER D 1 94 ? 36.088 -4.225 -29.635 1.00 65.76 121 SER D C 1
ATOM 7269 O O . SER D 1 94 ? 37.248 -3.851 -29.517 1.00 69.10 121 SER D O 1
ATOM 7272 N N . SER D 1 95 ? 35.052 -3.664 -28.944 1.00 59.85 122 SER D N 1
ATOM 7273 C CA . SER D 1 95 ? 35.215 -2.537 -28.000 1.00 62.15 122 SER D CA 1
ATOM 7274 C C . SER D 1 95 ? 36.105 -2.960 -26.812 1.00 68.38 122 SER D C 1
ATOM 7275 O O . SER D 1 95 ? 36.946 -2.173 -26.370 1.00 70.23 122 SER D O 1
ATOM 7278 N N . SER D 1 96 ? 35.933 -4.219 -26.336 1.00 63.18 123 SER D N 1
ATOM 7279 C CA . SER D 1 96 ? 36.706 -4.837 -25.255 1.00 63.17 123 SER D CA 1
ATOM 7280 C C . SER D 1 96 ? 38.177 -4.959 -25.644 1.00 69.31 123 SER D C 1
ATOM 7281 O O . SER D 1 96 ? 39.021 -4.386 -24.949 1.00 70.53 123 SER D O 1
ATOM 7284 N N . LYS D 1 97 ? 38.473 -5.659 -26.777 1.00 66.34 124 LYS D N 1
ATOM 7285 C CA . LYS D 1 97 ? 39.827 -5.873 -27.306 1.00 70.07 124 LYS D CA 1
ATOM 7286 C C . LYS D 1 97 ? 40.591 -4.539 -27.498 1.00 78.58 124 LYS D C 1
ATOM 7287 O O . LYS D 1 97 ? 41.767 -4.458 -27.142 1.00 81.71 124 LYS D O 1
ATOM 7289 N N . ASN D 1 98 ? 39.901 -3.494 -28.019 1.00 74.54 125 ASN D N 1
ATOM 7290 C CA . ASN D 1 98 ? 40.429 -2.145 -28.267 1.00 76.63 125 ASN D CA 1
ATOM 7291 C C . ASN D 1 98 ? 40.742 -1.377 -26.972 1.00 80.08 125 ASN D C 1
ATOM 7292 O O . ASN D 1 98 ? 41.612 -0.500 -26.991 1.00 84.84 125 ASN D O 1
ATOM 7297 N N . GLN D 1 99 ? 40.052 -1.704 -25.865 1.00 70.96 126 GLN D N 1
ATOM 7298 C CA . GLN D 1 99 ? 40.248 -1.078 -24.556 1.00 70.39 126 GLN D CA 1
ATOM 7299 C C . GLN D 1 99 ? 41.097 -1.975 -23.624 1.00 74.60 126 GLN D C 1
ATOM 7300 O O . GLN D 1 99 ? 41.245 -1.670 -22.436 1.00 72.99 126 GLN D O 1
ATOM 7306 N N . GLY D 1 100 ? 41.684 -3.032 -24.194 1.00 73.34 127 GLY D N 1
ATOM 7307 C CA . GLY D 1 100 ? 42.592 -3.950 -23.510 1.00 74.98 127 GLY D CA 1
ATOM 7308 C C . GLY D 1 100 ? 41.971 -4.987 -22.596 1.00 76.84 127 GLY D C 1
ATOM 7309 O O . GLY D 1 100 ? 42.635 -5.463 -21.671 1.00 77.48 127 GLY D O 1
ATOM 7310 N N . ILE D 1 101 ? 40.717 -5.380 -22.877 1.00 70.33 128 ILE D N 1
ATOM 7311 C CA . ILE D 1 101 ? 39.982 -6.372 -22.086 1.00 67.12 128 ILE D CA 1
ATOM 7312 C C . ILE D 1 101 ? 39.993 -7.734 -22.815 1.00 73.17 128 ILE D C 1
ATOM 7313 O O . ILE D 1 101 ? 39.663 -7.822 -24.004 1.00 72.67 128 ILE D O 1
ATOM 7318 N N . ASP D 1 102 ? 40.364 -8.788 -22.067 1.00 71.23 129 ASP D N 1
ATOM 7319 C CA . ASP D 1 102 ? 40.469 -10.187 -22.502 1.00 71.14 129 ASP D CA 1
ATOM 7320 C C . ASP D 1 102 ? 39.252 -11.004 -22.061 1.00 70.43 129 ASP D C 1
ATOM 7321 O O . ASP D 1 102 ? 38.997 -12.088 -22.597 1.00 69.19 129 ASP D O 1
ATOM 7326 N N . ASP D 1 103 ? 38.524 -10.476 -21.054 1.00 64.62 130 ASP D N 1
ATOM 7327 C CA . ASP D 1 103 ? 37.385 -11.090 -20.388 1.00 61.05 130 ASP D CA 1
ATOM 7328 C C . ASP D 1 103 ? 36.092 -11.046 -21.206 1.00 60.57 130 ASP D C 1
ATOM 7329 O O . ASP D 1 103 ? 35.566 -9.973 -21.510 1.00 59.37 130 ASP D O 1
ATOM 7334 N N . LEU D 1 104 ? 35.554 -12.245 -21.493 1.00 55.05 131 LEU D N 1
ATOM 7335 C CA . LEU D 1 104 ? 34.307 -12.460 -22.235 1.00 51.91 131 LEU D CA 1
ATOM 7336 C C . LEU D 1 104 ? 33.108 -11.941 -21.446 1.00 54.14 131 LEU D C 1
ATOM 7337 O O . LEU D 1 104 ? 32.181 -11.395 -22.050 1.00 53.25 131 LEU D O 1
ATOM 7342 N N . ASN D 1 105 ? 33.153 -12.079 -20.098 1.00 50.02 132 ASN D N 1
ATOM 7343 C CA . ASN D 1 105 ? 32.104 -11.657 -19.173 1.00 47.89 132 ASN D CA 1
ATOM 7344 C C . ASN D 1 105 ? 31.830 -10.143 -19.247 1.00 51.52 132 ASN D C 1
ATOM 7345 O O . ASN D 1 105 ? 30.724 -9.723 -18.917 1.00 49.59 132 ASN D O 1
ATOM 7350 N N . VAL D 1 106 ? 32.807 -9.337 -19.707 1.00 49.91 133 VAL D N 1
ATOM 7351 C CA . VAL D 1 106 ? 32.631 -7.889 -19.879 1.00 50.33 133 VAL D CA 1
ATOM 7352 C C . VAL D 1 106 ? 31.660 -7.640 -21.069 1.00 54.44 133 VAL D C 1
ATOM 7353 O O . VAL D 1 106 ? 30.743 -6.814 -20.944 1.00 53.96 133 VAL D O 1
ATOM 7357 N N . ALA D 1 107 ? 31.841 -8.385 -22.198 1.00 49.17 134 ALA D N 1
ATOM 7358 C CA . ALA D 1 107 ? 30.956 -8.273 -23.349 1.00 46.63 134 ALA D CA 1
ATOM 7359 C C . ALA D 1 107 ? 29.576 -8.816 -22.980 1.00 48.34 134 ALA D C 1
ATOM 7360 O O . ALA D 1 107 ? 28.580 -8.143 -23.268 1.00 49.05 134 ALA D O 1
ATOM 7362 N N . ILE D 1 108 ? 29.520 -9.980 -22.260 1.00 41.28 135 ILE D N 1
ATOM 7363 C CA . ILE D 1 108 ? 28.280 -10.625 -21.776 1.00 38.06 135 ILE D CA 1
ATOM 7364 C C . ILE D 1 108 ? 27.460 -9.634 -20.930 1.00 42.19 135 ILE D C 1
ATOM 7365 O O . ILE D 1 108 ? 26.302 -9.403 -21.243 1.00 40.42 135 ILE D O 1
ATOM 7370 N N . GLN D 1 109 ? 28.059 -9.052 -19.875 1.00 41.40 136 GLN D N 1
ATOM 7371 C CA . GLN D 1 109 ? 27.389 -8.070 -19.027 1.00 40.83 136 GLN D CA 1
ATOM 7372 C C . GLN D 1 109 ? 27.009 -6.827 -19.828 1.00 46.29 136 GLN D C 1
ATOM 7373 O O . GLN D 1 109 ? 25.941 -6.284 -19.582 1.00 46.82 136 GLN D O 1
ATOM 7379 N N . SER D 1 110 ? 27.826 -6.412 -20.823 1.00 44.97 137 SER D N 1
ATOM 7380 C CA . SER D 1 110 ? 27.524 -5.256 -21.696 1.00 44.06 137 SER D CA 1
ATOM 7381 C C . SER D 1 110 ? 26.330 -5.556 -22.598 1.00 45.76 137 SER D C 1
ATOM 7382 O O . SER D 1 110 ? 25.664 -4.627 -23.040 1.00 45.23 137 SER D O 1
ATOM 7385 N N . TYR D 1 111 ? 26.020 -6.834 -22.858 1.00 41.62 138 TYR D N 1
ATOM 7386 C CA . TYR D 1 111 ? 24.832 -7.116 -23.670 1.00 41.88 138 TYR D CA 1
ATOM 7387 C C . TYR D 1 111 ? 23.592 -6.547 -22.947 1.00 46.49 138 TYR D C 1
ATOM 7388 O O . TYR D 1 111 ? 22.739 -5.902 -23.557 1.00 49.06 138 TYR D O 1
ATOM 7397 N N . ASN D 1 112 ? 23.565 -6.712 -21.628 1.00 40.82 139 ASN D N 1
ATOM 7398 C CA . ASN D 1 112 ? 22.492 -6.242 -20.760 1.00 39.37 139 ASN D CA 1
ATOM 7399 C C . ASN D 1 112 ? 22.638 -4.737 -20.379 1.00 41.89 139 ASN D C 1
ATOM 7400 O O . ASN D 1 112 ? 21.637 -4.028 -20.339 1.00 39.97 139 ASN D O 1
ATOM 7405 N N . TYR D 1 113 ? 23.873 -4.283 -20.082 1.00 40.04 140 TYR D N 1
ATOM 7406 C CA . TYR D 1 113 ? 24.188 -2.935 -19.606 1.00 42.80 140 TYR D CA 1
ATOM 7407 C C . TYR D 1 113 ? 24.432 -1.881 -20.689 1.00 49.74 140 TYR D C 1
ATOM 7408 O O . TYR D 1 113 ? 24.300 -0.682 -20.409 1.00 52.71 140 TYR D O 1
ATOM 7417 N N . GLY D 1 114 ? 24.845 -2.317 -21.868 1.00 45.19 141 GLY D N 1
ATOM 7418 C CA . GLY D 1 114 ? 25.236 -1.433 -22.959 1.00 45.73 141 GLY D CA 1
ATOM 7419 C C . GLY D 1 114 ? 26.752 -1.326 -22.975 1.00 52.22 141 GLY D C 1
ATOM 7420 O O . GLY D 1 114 ? 27.415 -1.752 -22.021 1.00 52.05 141 GLY D O 1
ATOM 7421 N N . GLY D 1 115 ? 27.294 -0.743 -24.050 1.00 51.40 142 GLY D N 1
ATOM 7422 C CA . GLY D 1 115 ? 28.724 -0.546 -24.275 1.00 52.46 142 GLY D CA 1
ATOM 7423 C C . GLY D 1 115 ? 29.486 0.246 -23.223 1.00 56.14 142 GLY D C 1
ATOM 7424 O O . GLY D 1 115 ? 30.716 0.124 -23.148 1.00 56.80 142 GLY D O 1
ATOM 7425 N N . GLY D 1 116 ? 28.763 1.061 -22.432 1.00 51.13 143 GLY D N 1
ATOM 7426 C CA . GLY D 1 116 ? 29.312 1.880 -21.350 1.00 52.07 143 GLY D CA 1
ATOM 7427 C C . GLY D 1 116 ? 30.006 1.084 -20.256 1.00 54.98 143 GLY D C 1
ATOM 7428 O O . GLY D 1 116 ? 30.941 1.584 -19.636 1.00 56.01 143 GLY D O 1
ATOM 7429 N N . TYR D 1 117 ? 29.577 -0.174 -20.030 1.00 50.56 144 TYR D N 1
ATOM 7430 C CA . TYR D 1 117 ? 30.201 -1.065 -19.035 1.00 50.02 144 TYR D CA 1
ATOM 7431 C C . TYR D 1 117 ? 31.648 -1.468 -19.442 1.00 56.59 144 TYR D C 1
ATOM 7432 O O . TYR D 1 117 ? 32.455 -1.732 -18.559 1.00 57.56 144 TYR D O 1
ATOM 7441 N N . VAL D 1 118 ? 31.983 -1.454 -20.757 1.00 55.43 145 VAL D N 1
ATOM 7442 C CA . VAL D 1 118 ? 33.321 -1.791 -21.280 1.00 57.41 145 VAL D CA 1
ATOM 7443 C C . VAL D 1 118 ? 34.315 -0.709 -20.832 1.00 65.49 145 VAL D C 1
ATOM 7444 O O . VAL D 1 118 ? 35.377 -1.044 -20.307 1.00 67.01 145 VAL D O 1
ATOM 7448 N N . GLY D 1 119 ? 33.936 0.560 -20.999 1.00 62.92 146 GLY D N 1
ATOM 7449 C CA . GLY D 1 119 ? 34.748 1.702 -20.594 1.00 65.40 146 GLY D CA 1
ATOM 7450 C C . GLY D 1 119 ? 34.954 1.778 -19.095 1.00 68.53 146 GLY D C 1
ATOM 7451 O O . GLY D 1 119 ? 36.026 2.186 -18.636 1.00 69.84 146 GLY D O 1
ATOM 7452 N N . TYR D 1 120 ? 33.915 1.373 -18.333 1.00 62.27 147 TYR D N 1
ATOM 7453 C CA . TYR D 1 120 ? 33.868 1.335 -16.871 1.00 61.61 147 TYR D CA 1
ATOM 7454 C C . TYR D 1 120 ? 34.854 0.297 -16.312 1.00 65.18 147 TYR D C 1
ATOM 7455 O O . TYR D 1 120 ? 35.596 0.594 -15.375 1.00 66.39 147 TYR D O 1
ATOM 7464 N N . VAL D 1 121 ? 34.857 -0.910 -16.889 1.00 60.17 148 VAL D N 1
ATOM 7465 C CA . VAL D 1 121 ? 35.725 -2.013 -16.485 1.00 60.90 148 VAL D CA 1
ATOM 7466 C C . VAL D 1 121 ? 37.187 -1.752 -16.952 1.00 68.48 148 VAL D C 1
ATOM 7467 O O . VAL D 1 121 ? 38.120 -2.065 -16.199 1.00 69.15 148 VAL D O 1
ATOM 7471 N N . ALA D 1 122 ? 37.376 -1.160 -18.168 1.00 66.60 149 ALA D N 1
ATOM 7472 C CA . ALA D 1 122 ? 38.695 -0.869 -18.760 1.00 69.67 149 ALA D CA 1
ATOM 7473 C C . ALA D 1 122 ? 39.576 -0.010 -17.843 1.00 76.71 149 ALA D C 1
ATOM 7474 O O . ALA D 1 122 ? 40.796 -0.216 -17.794 1.00 78.91 149 ALA D O 1
ATOM 7476 N N . GLY D 1 123 ? 38.951 0.929 -17.128 1.00 72.12 150 GLY D N 1
ATOM 7477 C CA . GLY D 1 123 ? 39.649 1.817 -16.209 1.00 74.15 150 GLY D CA 1
ATOM 7478 C C . GLY D 1 123 ? 39.640 1.341 -14.770 1.00 76.06 150 GLY D C 1
ATOM 7479 O O . GLY D 1 123 ? 40.115 2.063 -13.889 1.00 78.00 150 GLY D O 1
ATOM 7480 N N . LYS D 1 124 ? 39.099 0.125 -14.518 1.00 68.10 151 LYS D N 1
ATOM 7481 C CA . LYS D 1 124 ? 38.979 -0.433 -13.170 1.00 66.32 151 LYS D CA 1
ATOM 7482 C C . LYS D 1 124 ? 39.426 -1.907 -13.077 1.00 66.75 151 LYS D C 1
ATOM 7483 O O . LYS D 1 124 ? 38.763 -2.708 -12.403 1.00 62.12 151 LYS D O 1
ATOM 7489 N N . GLY D 1 125 ? 40.556 -2.230 -13.721 1.00 65.37 152 GLY D N 1
ATOM 7490 C CA . GLY D 1 125 ? 41.148 -3.567 -13.679 1.00 65.29 152 GLY D CA 1
ATOM 7491 C C . GLY D 1 125 ? 41.062 -4.455 -14.911 1.00 68.81 152 GLY D C 1
ATOM 7492 O O . GLY D 1 125 ? 41.688 -5.515 -14.927 1.00 69.99 152 GLY D O 1
ATOM 7493 N N . LYS D 1 126 ? 40.292 -4.053 -15.949 1.00 63.44 153 LYS D N 1
ATOM 7494 C CA . LYS D 1 126 ? 40.107 -4.766 -17.238 1.00 62.37 153 LYS D CA 1
ATOM 7495 C C . LYS D 1 126 ? 39.364 -6.141 -17.107 1.00 63.70 153 LYS D C 1
ATOM 7496 O O . LYS D 1 126 ? 39.216 -6.848 -18.111 1.00 61.88 153 LYS D O 1
ATOM 7502 N N . LYS D 1 127 ? 38.869 -6.495 -15.900 1.00 59.52 154 LYS D N 1
ATOM 7503 C CA . LYS D 1 127 ? 38.121 -7.740 -15.677 1.00 56.98 154 LYS D CA 1
ATOM 7504 C C . LYS D 1 127 ? 36.752 -7.484 -15.040 1.00 59.01 154 LYS D C 1
ATOM 7505 O O . LYS D 1 127 ? 36.627 -6.633 -14.153 1.00 58.61 154 LYS D O 1
ATOM 7511 N N . HIS D 1 128 ? 35.727 -8.236 -15.491 1.00 53.61 155 HIS D N 1
ATOM 7512 C CA . HIS D 1 128 ? 34.385 -8.187 -14.916 1.00 50.30 155 HIS D CA 1
ATOM 7513 C C . HIS D 1 128 ? 34.404 -8.827 -13.535 1.00 55.37 155 HIS D C 1
ATOM 7514 O O . HIS D 1 128 ? 35.014 -9.885 -13.352 1.00 55.28 155 HIS D O 1
ATOM 7521 N N . THR D 1 129 ? 33.738 -8.175 -12.565 1.00 52.34 156 THR D N 1
ATOM 7522 C CA . THR D 1 129 ? 33.500 -8.690 -11.206 1.00 50.89 156 THR D CA 1
ATOM 7523 C C . THR D 1 129 ? 32.064 -8.344 -10.856 1.00 52.67 156 THR D C 1
ATOM 7524 O O . THR D 1 129 ? 31.549 -7.347 -11.363 1.00 52.56 156 THR D O 1
ATOM 7528 N N . PHE D 1 130 ? 31.414 -9.150 -10.003 1.00 47.75 157 PHE D N 1
ATOM 7529 C CA . PHE D 1 130 ? 30.055 -8.875 -9.538 1.00 45.35 157 PHE D CA 1
ATOM 7530 C C . PHE D 1 130 ? 30.008 -7.488 -8.871 1.00 50.61 157 PHE D C 1
ATOM 7531 O O . PHE D 1 130 ? 29.031 -6.769 -9.053 1.00 50.47 157 PHE D O 1
ATOM 7539 N N . ASN D 1 131 ? 31.061 -7.123 -8.115 1.00 49.12 158 ASN D N 1
ATOM 7540 C CA . ASN D 1 131 ? 31.161 -5.844 -7.412 1.00 50.85 158 ASN D CA 1
ATOM 7541 C C . ASN D 1 131 ? 31.204 -4.657 -8.376 1.00 55.74 158 ASN D C 1
ATOM 7542 O O . ASN D 1 131 ? 30.627 -3.609 -8.061 1.00 56.03 158 ASN D O 1
ATOM 7547 N N . LEU D 1 132 ? 31.831 -4.829 -9.555 1.00 52.01 159 LEU D N 1
ATOM 7548 C CA . LEU D 1 132 ? 31.873 -3.787 -10.587 1.00 52.07 159 LEU D CA 1
ATOM 7549 C C . LEU D 1 132 ? 30.513 -3.698 -11.304 1.00 52.07 159 LEU D C 1
ATOM 7550 O O . LEU D 1 132 ? 30.050 -2.590 -11.592 1.00 52.85 159 LEU D O 1
ATOM 7555 N N . ALA D 1 133 ? 29.843 -4.843 -11.528 1.00 45.44 160 ALA D N 1
ATOM 7556 C CA . ALA D 1 133 ? 28.505 -4.870 -12.137 1.00 43.21 160 ALA D CA 1
ATOM 7557 C C . ALA D 1 133 ? 27.492 -4.219 -11.184 1.00 48.62 160 ALA D C 1
ATOM 7558 O O . ALA D 1 133 ? 26.642 -3.438 -11.622 1.00 48.35 160 ALA D O 1
ATOM 7560 N N . GLU D 1 134 ? 27.653 -4.470 -9.869 1.00 45.92 161 GLU D N 1
ATOM 7561 C CA . GLU D 1 134 ? 26.813 -3.917 -8.807 1.00 45.64 161 GLU D CA 1
ATOM 7562 C C . GLU D 1 134 ? 26.998 -2.402 -8.665 1.00 50.38 161 GLU D C 1
ATOM 7563 O O . GLU D 1 134 ? 25.998 -1.691 -8.520 1.00 51.55 161 GLU D O 1
ATOM 7569 N N . SER D 1 135 ? 28.258 -1.916 -8.668 1.00 47.09 162 SER D N 1
ATOM 7570 C CA . SER D 1 135 ? 28.560 -0.491 -8.501 1.00 48.58 162 SER D CA 1
ATOM 7571 C C . SER D 1 135 ? 28.164 0.296 -9.7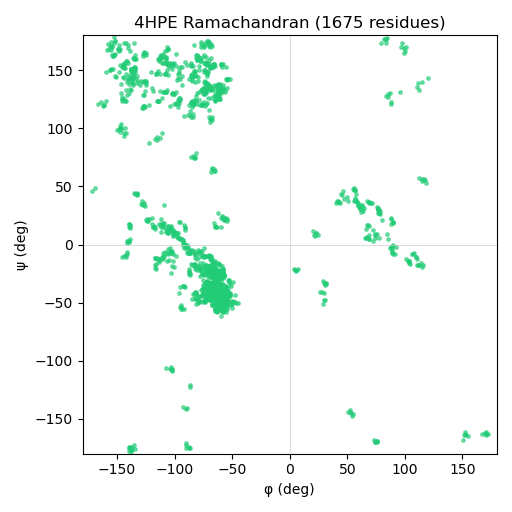45 1.00 55.09 162 SER D C 1
ATOM 7572 O O . SER D 1 135 ? 27.726 1.436 -9.602 1.00 56.65 162 SER D O 1
ATOM 7575 N N . PHE D 1 136 ? 28.242 -0.327 -10.946 1.00 51.75 163 PHE D N 1
ATOM 7576 C CA . PHE D 1 136 ? 27.802 0.304 -12.194 1.00 52.20 163 PHE D CA 1
ATOM 7577 C C . PHE D 1 136 ? 26.285 0.527 -12.153 1.00 55.95 163 PHE D C 1
ATOM 7578 O O . PHE D 1 136 ? 25.827 1.637 -12.435 1.00 56.90 163 PHE D O 1
ATOM 7586 N N . ALA D 1 137 ? 25.521 -0.518 -11.767 1.00 49.08 164 ALA D N 1
ATOM 7587 C CA . ALA D 1 137 ? 24.071 -0.450 -11.660 1.00 47.75 164 ALA D CA 1
ATOM 7588 C C . ALA D 1 137 ? 23.638 0.534 -10.569 1.00 53.30 164 ALA D C 1
ATOM 7589 O O . ALA D 1 137 ? 22.670 1.257 -10.784 1.00 53.62 164 ALA D O 1
ATOM 7591 N N . ARG D 1 138 ? 24.360 0.582 -9.418 1.00 50.83 165 ARG D N 1
ATOM 7592 C CA . ARG D 1 138 ? 24.059 1.501 -8.303 1.00 52.02 165 ARG D CA 1
ATOM 7593 C C . ARG D 1 138 ? 24.164 2.965 -8.750 1.00 55.84 165 ARG D C 1
ATOM 7594 O O . ARG D 1 138 ? 23.302 3.775 -8.397 1.00 55.62 165 ARG D O 1
ATOM 7602 N N . GLU D 1 139 ? 25.216 3.283 -9.530 1.00 53.25 166 GLU D N 1
ATOM 7603 C CA . GLU D 1 139 ? 25.465 4.611 -10.079 1.00 55.65 166 GLU D CA 1
ATOM 7604 C C . GLU D 1 139 ? 24.361 5.031 -11.058 1.00 60.38 166 GLU D C 1
ATOM 7605 O O . GLU D 1 139 ? 23.723 6.071 -10.862 1.00 61.27 166 GLU D O 1
ATOM 7611 N N . LYS D 1 140 ? 24.119 4.194 -12.085 1.00 55.84 167 LYS D N 1
ATOM 7612 C CA . LYS D 1 140 ? 23.152 4.427 -13.155 1.00 56.51 167 LYS D CA 1
ATOM 7613 C C . LYS D 1 140 ? 21.689 4.445 -12.666 1.00 60.73 167 LYS D C 1
ATOM 7614 O O . LYS D 1 140 ? 20.864 5.148 -13.264 1.00 62.19 167 LYS D O 1
ATOM 7620 N N . SER D 1 141 ? 21.371 3.724 -11.580 1.00 55.28 168 SER D N 1
ATOM 7621 C CA . SER D 1 141 ? 20.001 3.672 -11.053 1.00 54.42 168 SER D CA 1
ATOM 7622 C C . SER D 1 141 ? 19.648 4.859 -10.177 1.00 61.33 168 SER D C 1
ATOM 7623 O O . SER D 1 141 ? 18.458 5.086 -9.912 1.00 61.98 168 SER D O 1
ATOM 7626 N N . GLY D 1 142 ? 20.678 5.559 -9.693 1.00 58.68 169 GLY D N 1
ATOM 7627 C CA . GLY D 1 142 ? 20.539 6.681 -8.776 1.00 60.12 169 GLY D CA 1
ATOM 7628 C C . GLY D 1 142 ? 20.235 6.182 -7.381 1.00 64.53 169 GLY D C 1
ATOM 7629 O O . GLY D 1 142 ? 19.507 6.842 -6.640 1.00 66.89 169 GLY D O 1
ATOM 7630 N N . GLY D 1 143 ? 20.781 5.004 -7.041 1.00 58.28 170 GLY D N 1
ATOM 7631 C CA . GLY D 1 143 ? 20.604 4.361 -5.742 1.00 56.89 170 GLY D CA 1
ATOM 7632 C C . GLY D 1 143 ? 19.196 3.856 -5.481 1.00 59.80 170 GLY D C 1
ATOM 7633 O O . GLY D 1 143 ? 18.719 3.888 -4.338 1.00 59.15 170 GLY D O 1
ATOM 7634 N N . LYS D 1 144 ? 18.526 3.350 -6.541 1.00 56.02 171 LYS D N 1
ATOM 7635 C CA . LYS D 1 144 ? 17.154 2.833 -6.453 1.00 55.05 171 LYS D CA 1
ATOM 7636 C C . LYS D 1 144 ? 17.145 1.322 -6.578 1.00 53.40 171 LYS D C 1
ATOM 7637 O O . LYS D 1 144 ? 17.793 0.774 -7.457 1.00 50.55 171 LYS D O 1
ATOM 7643 N N . LYS D 1 145 ? 16.441 0.655 -5.663 1.00 48.75 172 LYS D N 1
ATOM 7644 C CA . LYS D 1 145 ? 16.357 -0.798 -5.632 1.00 46.69 172 LYS D CA 1
ATOM 7645 C C . LYS D 1 145 ? 15.042 -1.293 -6.186 1.00 50.32 172 LYS D C 1
ATOM 7646 O O . LYS D 1 145 ? 14.037 -0.610 -6.098 1.00 51.66 172 LYS D O 1
ATOM 7652 N N . VAL D 1 146 ? 15.064 -2.502 -6.760 1.00 45.79 173 VAL D N 1
ATOM 7653 C CA . VAL D 1 146 ? 13.905 -3.212 -7.301 1.00 44.26 173 VAL D CA 1
ATOM 7654 C C . VAL D 1 146 ? 13.963 -4.631 -6.759 1.00 44.37 173 VAL D C 1
ATOM 7655 O O . VAL D 1 146 ? 15.058 -5.195 -6.673 1.00 40.14 173 VAL D O 1
ATOM 7659 N N . THR D 1 147 ? 12.796 -5.201 -6.389 1.00 43.27 174 THR D N 1
ATOM 7660 C CA . THR D 1 147 ? 12.711 -6.561 -5.861 1.00 44.30 174 THR D CA 1
ATOM 7661 C C . THR D 1 147 ? 13.121 -7.520 -6.962 1.00 47.56 174 THR D C 1
ATOM 7662 O O . THR D 1 147 ? 12.733 -7.320 -8.105 1.00 47.64 174 THR D O 1
ATOM 7666 N N . TYR D 1 148 ? 13.913 -8.533 -6.622 1.00 43.59 175 TYR D N 1
ATOM 7667 C CA . TYR D 1 148 ? 14.406 -9.524 -7.577 1.00 41.48 175 TYR D CA 1
ATOM 7668 C C . TYR D 1 148 ? 14.512 -10.868 -6.839 1.00 46.10 175 TYR D C 1
ATOM 7669 O O . TYR D 1 148 ? 15.462 -11.090 -6.093 1.00 45.64 175 TYR D O 1
ATOM 7678 N N . THR D 1 149 ? 13.522 -11.747 -7.032 1.00 42.91 176 THR D N 1
ATOM 7679 C CA . THR D 1 149 ? 13.446 -12.976 -6.265 1.00 44.47 176 THR D CA 1
ATOM 7680 C C . THR D 1 149 ? 14.164 -14.194 -6.898 1.00 50.03 176 THR D C 1
ATOM 7681 O O . THR D 1 149 ? 14.000 -15.296 -6.359 1.00 51.53 176 THR D O 1
ATOM 7685 N N . ASN D 1 150 ? 15.035 -14.006 -7.929 1.00 44.94 177 ASN D N 1
ATOM 7686 C CA . ASN D 1 150 ? 15.814 -15.137 -8.464 1.00 43.93 177 ASN D CA 1
ATOM 7687 C C . ASN D 1 150 ? 16.645 -15.729 -7.297 1.00 49.26 177 ASN D C 1
ATOM 7688 O O . ASN D 1 150 ? 17.180 -14.933 -6.522 1.00 49.60 177 ASN D O 1
ATOM 7693 N N . PRO D 1 151 ? 16.707 -17.081 -7.101 1.00 46.14 178 PRO D N 1
ATOM 7694 C CA . PRO D 1 151 ? 17.415 -17.631 -5.915 1.00 46.67 178 PRO D CA 1
ATOM 7695 C C . PRO D 1 151 ? 18.848 -17.113 -5.724 1.00 49.91 178 PRO D C 1
ATOM 7696 O O . PRO D 1 151 ? 19.263 -16.938 -4.574 1.00 50.11 178 PRO D O 1
ATOM 7700 N N . ILE D 1 152 ? 19.575 -16.840 -6.835 1.00 46.00 179 ILE D N 1
ATOM 7701 C CA . ILE D 1 152 ? 20.941 -16.303 -6.830 1.00 46.69 179 ILE D CA 1
ATOM 7702 C C . ILE D 1 152 ? 20.960 -14.942 -6.086 1.00 47.00 179 ILE D C 1
ATOM 7703 O O . ILE D 1 152 ? 21.852 -14.701 -5.277 1.00 48.61 179 ILE D O 1
ATOM 7708 N N . ALA D 1 153 ? 19.951 -14.097 -6.321 1.00 40.80 180 ALA D N 1
ATOM 7709 C CA . ALA D 1 153 ? 19.828 -12.787 -5.695 1.00 42.38 180 ALA D CA 1
ATOM 7710 C C . ALA D 1 153 ? 19.372 -12.898 -4.261 1.00 45.64 180 ALA D C 1
ATOM 7711 O O . ALA D 1 153 ? 19.892 -12.182 -3.406 1.00 47.11 180 ALA D O 1
ATOM 7713 N N . VAL D 1 154 ? 18.409 -13.789 -3.990 1.00 41.33 181 VAL D N 1
ATOM 7714 C CA . VAL D 1 154 ? 17.879 -14.034 -2.644 1.00 42.57 181 VAL D CA 1
ATOM 7715 C C . VAL D 1 154 ? 19.043 -14.430 -1.712 1.00 47.58 181 VAL D C 1
ATOM 7716 O O . VAL D 1 154 ? 19.231 -13.814 -0.662 1.00 48.38 181 VAL D O 1
ATOM 7720 N N . ALA D 1 155 ? 19.850 -15.404 -2.145 1.00 43.54 182 ALA D N 1
ATOM 7721 C CA . ALA D 1 155 ? 20.996 -15.882 -1.374 1.00 44.04 182 ALA D CA 1
ATOM 7722 C C . ALA D 1 155 ? 22.046 -14.780 -1.181 1.00 47.29 182 ALA D C 1
ATOM 7723 O O . ALA D 1 155 ? 22.603 -14.658 -0.099 1.00 48.85 182 ALA D O 1
ATOM 7725 N N . LYS D 1 156 ? 22.271 -13.949 -2.210 1.00 43.08 183 LYS D N 1
ATOM 7726 C CA . LYS D 1 156 ? 23.292 -12.914 -2.202 1.00 42.46 183 LYS D CA 1
ATOM 7727 C C . LYS D 1 156 ? 22.954 -11.691 -1.323 1.00 46.32 183 LYS D C 1
ATOM 7728 O O . LYS D 1 156 ? 23.815 -11.240 -0.553 1.00 46.46 183 LYS D O 1
ATOM 7734 N N . ASN D 1 157 ? 21.758 -11.125 -1.447 1.00 41.20 184 ASN D N 1
ATOM 7735 C CA . ASN D 1 157 ? 21.504 -9.901 -0.674 1.00 41.16 184 ASN D CA 1
ATOM 7736 C C . ASN D 1 157 ? 20.083 -9.799 -0.045 1.00 43.40 184 ASN D C 1
ATOM 7737 O O . ASN D 1 157 ? 19.761 -8.773 0.563 1.00 42.40 184 ASN D O 1
ATOM 7742 N N . GLY D 1 158 ? 19.274 -10.840 -0.226 1.00 38.95 185 GLY D N 1
ATOM 7743 C CA . GLY D 1 158 ? 17.913 -10.904 0.270 1.00 39.96 185 GLY D CA 1
ATOM 7744 C C . GLY D 1 158 ? 16.897 -10.960 -0.841 1.00 48.41 185 GLY D C 1
ATOM 7745 O O . GLY D 1 158 ? 15.742 -11.326 -0.623 1.00 50.85 185 GLY D O 1
ATOM 7746 N N . GLY D 1 159 ? 17.307 -10.558 -2.026 1.00 46.41 186 GLY D N 1
ATOM 7747 C CA . GLY D 1 159 ? 16.423 -10.571 -3.179 1.00 44.81 186 GLY D CA 1
ATOM 7748 C C . GLY D 1 159 ? 16.151 -9.219 -3.784 1.00 47.51 186 GLY D C 1
ATOM 7749 O O . GLY D 1 159 ? 14.989 -8.837 -3.950 1.00 48.72 186 GLY D O 1
ATOM 7750 N N . TRP D 1 160 ? 17.211 -8.499 -4.164 1.00 41.47 187 TRP D N 1
ATOM 7751 C CA . TRP D 1 160 ? 17.024 -7.203 -4.815 1.00 40.06 187 TRP D CA 1
ATOM 7752 C C . TRP D 1 160 ? 18.168 -6.914 -5.803 1.00 40.37 187 TRP D C 1
ATOM 7753 O O . TRP D 1 160 ? 19.196 -7.600 -5.819 1.00 36.86 187 TRP D O 1
ATOM 7764 N N . ARG D 1 161 ? 17.971 -5.881 -6.622 1.00 38.20 188 ARG D N 1
ATOM 7765 C CA . ARG D 1 161 ? 18.987 -5.376 -7.555 1.00 38.59 188 ARG D CA 1
ATOM 7766 C C . ARG D 1 161 ? 18.877 -3.865 -7.674 1.00 44.38 188 ARG D C 1
ATOM 7767 O O . ARG D 1 161 ? 17.807 -3.285 -7.430 1.00 43.76 188 ARG D O 1
ATOM 7775 N N . TRP D 1 162 ? 19.994 -3.224 -8.010 1.00 43.22 189 TRP D N 1
ATOM 7776 C CA . TRP D 1 162 ? 19.979 -1.802 -8.281 1.00 46.13 189 TRP D CA 1
ATOM 7777 C C . TRP D 1 162 ? 19.210 -1.638 -9.577 1.00 50.38 189 TRP D C 1
ATOM 7778 O O . TRP D 1 162 ? 19.388 -2.453 -10.486 1.00 49.61 189 TRP D O 1
ATOM 7789 N N . ASN D 1 163 ? 18.269 -0.691 -9.618 1.00 49.00 190 ASN D N 1
ATOM 7790 C CA . ASN D 1 163 ? 17.350 -0.468 -10.738 1.00 49.86 190 ASN D CA 1
ATOM 7791 C C . ASN D 1 163 ? 18.037 -0.002 -12.062 1.00 53.03 190 ASN D C 1
ATOM 7792 O O . ASN D 1 163 ? 17.772 1.097 -12.568 1.00 54.09 190 ASN D O 1
ATOM 7797 N N . TYR D 1 164 ? 18.892 -0.856 -12.620 1.00 46.90 191 TYR D N 1
ATOM 7798 C CA . TYR D 1 164 ? 19.559 -0.637 -13.899 1.00 46.79 191 TYR D CA 1
ATOM 7799 C C . TYR D 1 164 ? 20.053 -1.963 -14.415 1.00 48.33 191 TYR D C 1
ATOM 7800 O O . TYR D 1 164 ? 20.867 -2.615 -13.748 1.00 48.66 191 TYR D O 1
ATOM 7809 N N . GLY D 1 165 ? 19.567 -2.354 -15.589 1.00 41.03 192 GLY D N 1
ATOM 7810 C CA . GLY D 1 165 ? 19.935 -3.631 -16.173 1.00 39.46 192 GLY D CA 1
ATOM 7811 C C . GLY D 1 165 ? 19.718 -4.766 -15.185 1.00 42.50 192 GLY D C 1
ATOM 7812 O O . GLY D 1 165 ? 18.771 -4.752 -14.395 1.00 41.14 192 GLY D O 1
ATOM 7813 N N . ASN D 1 166 ? 20.597 -5.752 -15.221 1.00 39.30 193 ASN D N 1
ATOM 7814 C CA . ASN D 1 166 ? 20.561 -6.886 -14.304 1.00 37.74 193 ASN D CA 1
ATOM 7815 C C . ASN D 1 166 ? 21.986 -7.167 -13.877 1.00 42.18 193 ASN D C 1
ATOM 7816 O O . ASN D 1 166 ? 22.766 -7.715 -14.665 1.00 43.66 193 ASN D O 1
ATOM 7829 N N . PHE D 1 168 ? 23.116 -9.393 -12.057 1.00 35.41 195 PHE D N 1
ATOM 7830 C CA . PHE D 1 168 ? 23.363 -10.853 -11.954 1.00 35.23 195 PHE D CA 1
ATOM 7831 C C . PHE D 1 168 ? 23.423 -11.526 -13.335 1.00 36.91 195 PHE D C 1
ATOM 7832 O O . PHE D 1 168 ? 23.467 -12.746 -13.401 1.00 36.10 195 PHE D O 1
ATOM 7840 N N . TYR D 1 169 ? 23.406 -10.736 -14.431 1.00 33.89 196 TYR D N 1
ATOM 7841 C CA . TYR D 1 169 ? 23.305 -11.217 -15.812 1.00 33.52 196 TYR D CA 1
ATOM 7842 C C . TYR D 1 169 ? 24.378 -12.251 -16.204 1.00 38.00 196 TYR D C 1
ATOM 7843 O O . TYR D 1 169 ? 24.022 -13.248 -16.825 1.00 37.39 196 TYR D O 1
ATOM 7852 N N . VAL D 1 170 ? 25.663 -11.992 -15.898 1.00 35.04 197 VAL D N 1
ATOM 7853 C CA . VAL D 1 170 ? 26.776 -12.868 -16.233 1.00 36.98 197 VAL D CA 1
ATOM 7854 C C . VAL D 1 170 ? 26.523 -14.265 -15.632 1.00 43.23 197 VAL D C 1
ATOM 7855 O O . VAL D 1 170 ? 26.649 -15.265 -16.346 1.00 42.81 197 VAL D O 1
ATOM 7859 N N . GLU D 1 171 ? 26.120 -14.312 -14.350 1.00 41.13 198 GLU D N 1
ATOM 7860 C CA . GLU D 1 171 ? 25.805 -15.530 -13.612 1.00 41.79 198 GLU D CA 1
ATOM 7861 C C . GLU D 1 171 ? 24.628 -16.265 -14.249 1.00 45.15 198 GLU D C 1
ATOM 7862 O O . GLU D 1 171 ? 24.684 -17.483 -14.374 1.00 44.28 198 GLU D O 1
ATOM 7868 N N . LEU D 1 172 ? 23.592 -15.520 -14.709 1.00 41.37 199 LEU D N 1
ATOM 7869 C CA . LEU D 1 172 ? 22.412 -16.091 -15.375 1.00 40.62 199 LEU D CA 1
ATOM 7870 C C . LEU D 1 172 ? 22.787 -16.737 -16.726 1.00 42.93 199 LEU D C 1
ATOM 7871 O O . LEU D 1 172 ? 22.360 -17.859 -16.996 1.00 43.23 199 LEU D O 1
ATOM 7876 N N . VAL D 1 173 ? 23.590 -16.047 -17.550 1.00 37.25 200 VAL D N 1
ATOM 7877 C CA . VAL D 1 173 ? 24.064 -16.515 -18.852 1.00 36.57 200 VAL D CA 1
ATOM 7878 C C . VAL D 1 173 ? 25.025 -17.713 -18.662 1.00 42.96 200 VAL D C 1
ATOM 7879 O O . VAL D 1 173 ? 24.902 -18.710 -19.370 1.00 42.57 200 VAL D O 1
ATOM 7883 N N . ASN D 1 174 ? 25.921 -17.647 -17.657 1.00 42.14 201 ASN D N 1
ATOM 7884 C CA . ASN D 1 174 ? 26.871 -18.722 -17.368 1.00 42.01 201 ASN D CA 1
ATOM 7885 C C . ASN D 1 174 ? 26.197 -19.972 -16.772 1.00 46.08 201 ASN D C 1
ATOM 7886 O O . ASN D 1 174 ? 26.845 -21.021 -16.733 1.00 48.75 201 ASN D O 1
ATOM 7891 N N . GLN D 1 175 ? 24.894 -19.903 -16.387 1.00 40.49 202 GLN D N 1
ATOM 7892 C CA . GLN D 1 175 ? 24.136 -21.079 -15.929 1.00 41.14 202 GLN D CA 1
ATOM 7893 C C . GLN D 1 175 ? 24.001 -22.081 -17.079 1.00 47.03 202 GLN D C 1
ATOM 7894 O O . GLN D 1 175 ? 23.931 -23.281 -16.845 1.00 47.58 202 GLN D O 1
ATOM 7900 N N . TYR D 1 176 ? 23.991 -21.570 -18.315 1.00 44.99 203 TYR D N 1
ATOM 7901 C CA . TYR D 1 176 ? 23.819 -22.339 -19.551 1.00 46.22 203 TYR D CA 1
ATOM 7902 C C . TYR D 1 176 ? 25.146 -22.539 -20.329 1.00 55.06 203 TYR D C 1
ATOM 7903 O O . TYR D 1 176 ? 25.122 -23.020 -21.458 1.00 56.93 203 TYR D O 1
ATOM 7912 N N . LEU D 1 177 ? 26.292 -22.232 -19.710 1.00 53.32 204 LEU D N 1
ATOM 7913 C CA . LEU D 1 177 ? 27.599 -22.385 -20.359 1.00 54.49 204 LEU D CA 1
ATOM 7914 C C . LEU D 1 177 ? 28.503 -23.377 -19.579 1.00 66.14 204 LEU D C 1
ATOM 7915 O O . LEU D 1 177 ? 29.732 -23.376 -19.742 1.00 68.12 204 LEU D O 1
ATOM 7920 N N . THR D 1 178 ? 27.861 -24.261 -18.789 1.00 66.08 205 THR D N 1
ATOM 7921 C CA . THR D 1 178 ? 28.489 -25.355 -18.039 1.00 69.96 205 THR D CA 1
ATOM 7922 C C . THR D 1 178 ? 28.838 -26.496 -19.048 1.00 76.27 205 THR D C 1
ATOM 7923 O O . THR D 1 178 ? 28.018 -26.832 -19.914 1.00 74.83 205 THR D O 1
ATOM 7927 N N . VAL D 1 179 ? 30.077 -27.039 -18.956 1.00 68.99 206 VAL D N 1
ATOM 7928 C CA . VAL D 1 179 ? 30.570 -28.099 -19.847 1.00 90.89 206 VAL D CA 1
ATOM 7929 C C . VAL D 1 179 ? 31.042 -29.290 -18.996 1.00 107.20 206 VAL D C 1
ATOM 7930 O O . VAL D 1 179 ? 32.133 -29.258 -18.424 1.00 71.82 206 VAL D O 1
ATOM 7934 N N . SER D 1 183 ? 29.414 -36.453 -21.724 1.00 77.25 210 SER D N 1
ATOM 7935 C CA . SER D 1 183 ? 29.326 -36.912 -23.115 1.00 75.20 210 SER D CA 1
ATOM 7936 C C . SER D 1 183 ? 30.642 -37.538 -23.562 1.00 78.80 210 SER D C 1
ATOM 7937 O O . SER D 1 183 ? 31.717 -36.961 -23.357 1.00 80.69 210 SER D O 1
ATOM 7939 N N . GLY D 1 184 ? 30.539 -38.715 -24.165 1.00 72.13 211 GLY D N 1
ATOM 7940 C CA . GLY D 1 184 ? 31.697 -39.451 -24.659 1.00 72.02 211 GLY D CA 1
ATOM 7941 C C . GLY D 1 184 ? 32.067 -39.136 -26.091 1.00 71.50 211 GLY D C 1
ATOM 7942 O O . GLY D 1 184 ? 31.490 -38.233 -26.708 1.00 69.59 211 GLY D O 1
ATOM 7943 N N . GLU D 1 185 ? 33.033 -39.901 -26.632 1.00 66.45 212 GLU D N 1
ATOM 7944 C CA . GLU D 1 185 ? 33.524 -39.746 -27.994 1.00 64.47 212 GLU D CA 1
ATOM 7945 C C . GLU D 1 185 ? 32.450 -40.141 -28.998 1.00 63.14 212 GLU D C 1
ATOM 7946 O O . GLU D 1 185 ? 32.293 -39.436 -29.995 1.00 61.61 212 GLU D O 1
ATOM 7948 N N . LEU D 1 186 ? 31.687 -41.230 -28.725 1.00 56.90 213 LEU D N 1
ATOM 7949 C CA . LEU D 1 186 ? 30.596 -41.698 -29.593 1.00 53.51 213 LEU D CA 1
ATOM 7950 C C . LEU D 1 186 ? 29.514 -40.635 -29.726 1.00 52.83 213 LEU D C 1
ATOM 7951 O O . LEU D 1 186 ? 29.147 -40.297 -30.851 1.00 50.97 213 LEU D O 1
ATOM 7956 N N . ALA D 1 187 ? 29.026 -40.093 -28.584 1.00 49.45 214 ALA D N 1
ATOM 7957 C CA . ALA D 1 187 ? 27.993 -39.044 -28.526 1.00 47.31 214 ALA D CA 1
ATOM 7958 C C . ALA D 1 187 ? 28.410 -37.790 -29.330 1.00 50.75 214 ALA D C 1
ATOM 7959 O O . ALA D 1 187 ? 27.600 -37.260 -30.081 1.00 49.82 214 ALA D O 1
ATOM 7961 N N . GLN D 1 188 ? 29.670 -37.369 -29.200 1.00 48.26 215 GLN D N 1
ATOM 7962 C CA . GLN D 1 188 ? 30.259 -36.220 -29.885 1.00 49.07 215 GLN D CA 1
ATOM 7963 C C . GLN D 1 188 ? 30.360 -36.447 -31.391 1.00 50.42 215 GLN D C 1
ATOM 7964 O O . GLN D 1 188 ? 30.034 -35.535 -32.145 1.00 50.51 215 GLN D O 1
ATOM 7970 N N . LYS D 1 189 ? 30.812 -37.643 -31.832 1.00 44.60 216 LYS D N 1
ATOM 7971 C CA . LYS D 1 189 ? 30.959 -37.978 -33.249 1.00 42.40 216 LYS D CA 1
ATOM 7972 C C . LYS D 1 189 ? 29.603 -38.090 -33.951 1.00 45.28 216 LYS D C 1
ATOM 7973 O O . LYS D 1 189 ? 29.481 -37.633 -35.095 1.00 44.18 216 LYS D O 1
ATOM 7979 N N . VAL D 1 190 ? 28.597 -38.698 -33.275 1.00 41.00 217 VAL D N 1
ATOM 7980 C CA . VAL D 1 190 ? 27.221 -38.871 -33.780 1.00 39.55 217 VAL D CA 1
ATOM 7981 C C . VAL D 1 190 ? 26.570 -37.486 -33.967 1.00 44.62 217 VAL D C 1
ATOM 7982 O O . VAL D 1 190 ? 26.022 -37.182 -35.040 1.00 44.17 217 VAL D O 1
ATOM 7994 N N . ASN D 1 192 ? 28.107 -34.398 -34.033 1.00 42.43 219 ASN D N 1
ATOM 7995 C CA . ASN D 1 192 ? 28.830 -33.503 -34.971 1.00 42.65 219 ASN D CA 1
ATOM 7996 C C . ASN D 1 192 ? 28.322 -33.703 -36.400 1.00 45.12 219 ASN D C 1
ATOM 7997 O O . ASN D 1 192 ? 28.211 -32.730 -37.156 1.00 45.47 219 ASN D O 1
ATOM 8002 N N . GLU D 1 193 ? 27.955 -34.956 -36.731 1.00 39.62 220 GLU D N 1
ATOM 8003 C CA . GLU D 1 193 ? 27.381 -35.343 -38.005 1.00 38.18 220 GLU D CA 1
ATOM 8004 C C . GLU D 1 193 ? 25.877 -34.975 -38.071 1.00 39.85 220 GLU D C 1
ATOM 8005 O O . GLU D 1 193 ? 25.452 -34.391 -39.072 1.00 37.28 220 GLU D O 1
ATOM 8011 N N . ALA D 1 194 ? 25.085 -35.343 -37.030 1.00 35.88 221 ALA D N 1
ATOM 8012 C CA . ALA D 1 194 ? 23.627 -35.108 -36.963 1.00 34.43 221 ALA D CA 1
ATOM 8013 C C . ALA D 1 194 ? 23.253 -33.628 -37.065 1.00 38.35 221 ALA D C 1
ATOM 8014 O O . ALA D 1 194 ? 22.263 -33.313 -37.722 1.00 36.92 221 ALA D O 1
ATOM 8016 N N . LEU D 1 195 ? 24.056 -32.725 -36.455 1.00 35.75 222 LEU D N 1
ATOM 8017 C CA . LEU D 1 195 ? 23.831 -31.280 -36.437 1.00 34.65 222 LEU D CA 1
ATOM 8018 C C . LEU D 1 195 ? 24.005 -30.611 -37.807 1.00 39.82 222 LEU D C 1
ATOM 8019 O O . LEU D 1 195 ? 23.585 -29.472 -37.975 1.00 40.66 222 LEU D O 1
ATOM 8024 N N . LYS D 1 196 ? 24.572 -31.317 -38.792 1.00 36.47 223 LYS D N 1
ATOM 8025 C CA . LYS D 1 196 ? 24.725 -30.826 -40.160 1.00 35.00 223 LYS D CA 1
ATOM 8026 C C . LYS D 1 196 ? 23.367 -30.802 -40.851 1.00 38.72 223 LYS D C 1
ATOM 8027 O O . LYS D 1 196 ? 23.197 -30.098 -41.838 1.00 38.79 223 LYS D O 1
ATOM 8033 N N . TYR D 1 197 ? 22.400 -31.576 -40.326 1.00 33.83 224 TYR D N 1
ATOM 8034 C CA . TYR D 1 197 ? 21.080 -31.698 -40.919 1.00 32.19 224 TYR D CA 1
ATOM 8035 C C . TYR D 1 197 ? 20.029 -31.018 -40.079 1.00 34.94 224 TYR D C 1
ATOM 8036 O O . TYR D 1 197 ? 18.850 -31.263 -40.281 1.00 35.60 224 TYR D O 1
ATOM 8045 N N . GLN D 1 198 ? 20.447 -30.113 -39.184 1.00 31.43 225 GLN D N 1
ATOM 8046 C CA . GLN D 1 198 ? 19.529 -29.380 -38.319 1.00 31.03 225 GLN D CA 1
ATOM 8047 C C . GLN D 1 198 ? 18.625 -28.485 -39.160 1.00 32.90 225 GLN D C 1
ATOM 8048 O O . GLN D 1 198 ? 19.130 -27.731 -39.987 1.00 30.36 225 GLN D O 1
ATOM 8054 N N . GLY D 1 199 ? 17.303 -28.678 -39.001 1.00 31.01 226 GLY D N 1
ATOM 8055 C CA . GLY D 1 199 ? 16.260 -27.954 -39.722 1.00 32.26 226 GLY D CA 1
ATOM 8056 C C . GLY D 1 199 ? 15.899 -28.545 -41.082 1.00 36.86 226 GLY D C 1
ATOM 8057 O O . GLY D 1 199 ? 15.092 -27.963 -41.818 1.00 37.36 226 GLY D O 1
ATOM 8058 N N . TRP D 1 200 ? 16.493 -29.706 -41.428 1.00 32.10 227 TRP D N 1
ATOM 8059 C CA . TRP D 1 200 ? 16.241 -30.394 -42.703 1.00 31.84 227 TRP D CA 1
ATOM 8060 C C . TRP D 1 200 ? 14.864 -31.044 -42.708 1.00 34.53 227 TRP D C 1
ATOM 8061 O O . TRP D 1 200 ? 14.270 -31.294 -41.670 1.00 31.40 227 TRP D O 1
ATOM 8072 N N . LYS D 1 201 ? 14.329 -31.224 -43.899 1.00 33.37 228 LYS D N 1
ATOM 8073 C CA . LYS D 1 201 ? 13.008 -31.779 -44.117 1.00 32.72 228 LYS D CA 1
ATOM 8074 C C . LYS D 1 201 ? 13.068 -33.296 -44.029 1.00 35.17 228 LYS D C 1
ATOM 8075 O O . LYS D 1 201 ? 13.882 -33.909 -44.721 1.00 32.68 228 LYS D O 1
ATOM 8081 N N . TYR D 1 202 ? 12.196 -33.897 -43.190 1.00 32.22 229 TYR D N 1
ATOM 8082 C CA . TYR D 1 202 ? 12.065 -35.345 -43.074 1.00 32.16 229 TYR D CA 1
ATOM 8083 C C . TYR D 1 202 ? 11.647 -35.905 -44.430 1.00 39.45 229 TYR D C 1
ATOM 8084 O O . TYR D 1 202 ? 10.729 -35.370 -45.059 1.00 41.41 229 TYR D O 1
ATOM 8093 N N . VAL D 1 203 ? 12.329 -36.976 -44.874 1.00 35.80 230 VAL D N 1
ATOM 8094 C CA . VAL D 1 203 ? 12.025 -37.693 -46.104 1.00 34.78 230 VAL D CA 1
ATOM 8095 C C . VAL D 1 203 ? 11.887 -39.152 -45.725 1.00 39.86 230 VAL D C 1
ATOM 8096 O O . VAL D 1 203 ? 12.829 -39.745 -45.202 1.00 37.00 230 VAL D O 1
ATOM 8100 N N . TYR D 1 204 ? 10.695 -39.723 -45.956 1.00 40.41 231 TYR D N 1
ATOM 8101 C CA . TYR D 1 204 ? 10.432 -41.137 -45.722 1.00 42.56 231 TYR D CA 1
ATOM 8102 C C . TYR D 1 204 ? 11.320 -42.015 -46.622 1.00 46.38 231 TYR D C 1
ATOM 8103 O O . TYR D 1 204 ? 11.331 -41.860 -47.853 1.00 46.26 231 TYR D O 1
ATOM 8112 N N . GLY D 1 205 ? 12.046 -42.926 -46.000 1.00 42.04 232 GLY D N 1
ATOM 8113 C CA . GLY D 1 205 ? 12.951 -43.815 -46.712 1.00 41.28 232 GLY D CA 1
ATOM 8114 C C . GLY D 1 205 ? 14.362 -43.273 -46.888 1.00 42.05 232 GLY D C 1
ATOM 8115 O O . GLY D 1 205 ? 15.229 -44.000 -47.371 1.00 44.69 232 GLY D O 1
ATOM 8116 N N . GLY D 1 206 ? 14.601 -42.020 -46.518 1.00 34.24 233 GLY D N 1
ATOM 8117 C CA . GLY D 1 206 ? 15.907 -41.384 -46.654 1.00 33.62 233 GLY D CA 1
ATOM 8118 C C . GLY D 1 206 ? 16.930 -41.836 -45.629 1.00 38.46 233 GLY D C 1
ATOM 8119 O O . GLY D 1 206 ? 16.636 -41.872 -44.429 1.00 37.15 233 GLY D O 1
ATOM 8120 N N . SER D 1 207 ? 18.165 -42.136 -46.086 1.00 36.22 234 SER D N 1
ATOM 8121 C CA . SER D 1 207 ? 19.234 -42.622 -45.196 1.00 36.25 234 SER D CA 1
ATOM 8122 C C . SER D 1 207 ? 20.620 -42.021 -45.510 1.00 40.86 234 SER D C 1
ATOM 8123 O O . SER D 1 207 ? 21.634 -42.548 -45.054 1.00 40.98 234 SER D O 1
ATOM 8126 N N . ASN D 1 208 ? 20.666 -40.903 -46.254 1.00 38.67 235 ASN D N 1
ATOM 8127 C CA . ASN D 1 208 ? 21.926 -40.223 -46.587 1.00 38.12 235 ASN D CA 1
ATOM 8128 C C . ASN D 1 208 ? 21.690 -38.718 -46.857 1.00 38.16 235 ASN D C 1
ATOM 8129 O O . ASN D 1 208 ? 20.546 -38.308 -47.075 1.00 35.05 235 ASN D O 1
ATOM 8134 N N . PRO D 1 209 ? 22.753 -37.870 -46.829 1.00 36.25 236 PRO D N 1
ATOM 8135 C CA . PRO D 1 209 ? 22.551 -36.421 -47.031 1.00 35.68 236 PRO D CA 1
ATOM 8136 C C . PRO D 1 209 ? 22.046 -36.003 -48.426 1.00 38.27 236 PRO D C 1
ATOM 8137 O O . PRO D 1 209 ? 21.576 -34.874 -48.569 1.00 38.84 236 PRO D O 1
ATOM 8141 N N . ASN D 1 210 ? 22.130 -36.880 -49.448 1.00 32.56 237 ASN D N 1
ATOM 8142 C CA . ASN D 1 210 ? 21.661 -36.518 -50.785 1.00 32.90 237 ASN D CA 1
ATOM 8143 C C . ASN D 1 210 ? 20.139 -36.699 -50.970 1.00 39.90 237 ASN D C 1
ATOM 8144 O O . ASN D 1 210 ? 19.586 -36.128 -51.904 1.00 42.64 237 ASN D O 1
ATOM 8149 N N . THR D 1 211 ? 19.468 -37.451 -50.086 1.00 36.28 238 THR D N 1
ATOM 8150 C CA . THR D 1 211 ? 18.016 -37.683 -50.121 1.00 36.23 238 THR D CA 1
ATOM 8151 C C . THR D 1 211 ? 17.312 -37.090 -48.903 1.00 41.54 238 THR D C 1
ATOM 8152 O O . THR D 1 211 ? 16.080 -37.048 -48.867 1.00 42.24 238 THR D O 1
ATOM 8156 N N . SER D 1 212 ? 18.109 -36.668 -47.887 1.00 37.21 239 SER D N 1
ATOM 8157 C CA . SER D 1 212 ? 17.721 -36.270 -46.525 1.00 34.70 239 SER D CA 1
ATOM 8158 C C . SER D 1 212 ? 17.363 -37.567 -45.770 1.00 36.68 239 SER D C 1
ATOM 8159 O O . SER D 1 212 ? 17.644 -38.663 -46.286 1.00 35.45 239 SER D O 1
ATOM 8162 N N . PHE D 1 213 ? 16.773 -37.462 -44.562 1.00 32.93 240 PHE D N 1
ATOM 8163 C CA . PHE D 1 213 ? 16.573 -38.652 -43.729 1.00 32.60 240 PHE D CA 1
ATOM 8164 C C . PHE D 1 213 ? 15.218 -38.817 -43.098 1.00 35.81 240 PHE D C 1
ATOM 8165 O O . PHE D 1 213 ? 14.478 -37.860 -42.958 1.00 35.51 240 PHE D O 1
ATOM 8173 N N . ASP D 1 214 ? 14.920 -40.065 -42.722 1.00 34.50 241 ASP D N 1
ATOM 8174 C CA . ASP D 1 214 ? 13.821 -40.442 -41.846 1.00 35.25 241 ASP D CA 1
ATOM 8175 C C . ASP D 1 214 ? 14.469 -40.716 -40.485 1.00 43.01 241 ASP D C 1
ATOM 8176 O O . ASP D 1 214 ? 15.679 -40.560 -40.361 1.00 42.88 241 ASP D O 1
ATOM 8190 N N . SER D 1 216 ? 15.152 -43.429 -38.590 1.00 40.33 243 SER D N 1
ATOM 8191 C CA . SER D 1 216 ? 16.119 -44.513 -38.505 1.00 39.93 243 SER D CA 1
ATOM 8192 C C . SER D 1 216 ? 17.234 -44.349 -39.531 1.00 43.37 243 SER D C 1
ATOM 8193 O O . SER D 1 216 ? 18.338 -44.851 -39.309 1.00 45.21 243 SER D O 1
ATOM 8196 N N . GLY D 1 217 ? 16.966 -43.594 -40.595 1.00 37.29 244 GLY D N 1
ATOM 8197 C CA . GLY D 1 217 ? 17.946 -43.243 -41.615 1.00 35.64 244 GLY D CA 1
ATOM 8198 C C . GLY D 1 217 ? 18.979 -42.277 -41.057 1.00 36.29 244 GLY D C 1
ATOM 8199 O O . GLY D 1 217 ? 20.164 -42.408 -41.350 1.00 36.06 244 GLY D O 1
ATOM 8200 N N . LEU D 1 218 ? 18.541 -41.318 -40.213 1.00 32.57 245 LEU D N 1
ATOM 8201 C CA . LEU D 1 218 ? 19.410 -40.347 -39.527 1.00 31.92 245 LEU D CA 1
ATOM 8202 C C . LEU D 1 218 ? 20.337 -41.055 -38.557 1.00 37.56 245 LEU D C 1
ATOM 8203 O O . LEU D 1 218 ? 21.551 -40.807 -38.608 1.00 38.97 245 LEU D O 1
ATOM 8208 N N . THR D 1 219 ? 19.783 -41.934 -37.680 1.00 32.94 246 THR D N 1
ATOM 8209 C CA . THR D 1 219 ? 20.589 -42.664 -36.695 1.00 34.42 246 THR D CA 1
ATOM 8210 C C . THR D 1 219 ? 21.603 -43.584 -37.396 1.00 40.45 246 THR D C 1
ATOM 8211 O O . THR D 1 219 ? 22.779 -43.527 -37.067 1.00 43.31 246 THR D O 1
ATOM 8215 N N . GLN D 1 220 ? 21.172 -44.362 -38.393 1.00 36.75 247 GLN D N 1
ATOM 8216 C CA . GLN D 1 220 ? 22.064 -45.255 -39.140 1.00 37.75 247 GLN D CA 1
ATOM 8217 C C . GLN D 1 220 ? 23.263 -44.491 -39.759 1.00 43.82 247 GLN D C 1
ATOM 8218 O O . GLN D 1 220 ? 24.406 -44.934 -39.618 1.00 45.40 247 GLN D O 1
ATOM 8224 N N . TRP D 1 221 ? 22.999 -43.358 -40.429 1.00 39.01 248 TRP D N 1
ATOM 8225 C CA . TRP D 1 221 ? 24.034 -42.573 -41.092 1.00 39.50 248 TRP D CA 1
ATOM 8226 C C . TRP D 1 221 ? 25.056 -41.976 -40.098 1.00 45.94 248 TRP D C 1
ATOM 8227 O O . TRP D 1 221 ? 26.271 -42.100 -40.306 1.00 47.59 248 TRP D O 1
ATOM 8238 N N . CYS D 1 222 ? 24.555 -41.299 -39.064 1.00 42.36 249 CYS D N 1
ATOM 8239 C CA . CYS D 1 222 ? 25.353 -40.595 -38.070 1.00 43.51 249 CYS D CA 1
ATOM 8240 C C . CYS D 1 222 ? 26.152 -41.554 -37.178 1.00 46.65 249 CYS D C 1
ATOM 8241 O O . CYS D 1 222 ? 27.332 -41.282 -36.940 1.00 47.94 249 CYS D O 1
ATOM 8244 N N . TYR D 1 223 ? 25.563 -42.699 -36.768 1.00 40.20 250 TYR D N 1
ATOM 8245 C CA . TYR D 1 223 ? 26.294 -43.723 -36.025 1.00 40.83 250 TYR D CA 1
ATOM 8246 C C . TYR D 1 223 ? 27.323 -44.434 -36.950 1.00 45.76 250 TYR D C 1
ATOM 8247 O O . TYR D 1 223 ? 28.413 -44.796 -36.496 1.00 46.41 250 TYR D O 1
ATOM 8256 N N . GLY D 1 224 ? 26.975 -44.585 -38.235 1.00 41.73 251 GLY D N 1
ATOM 8257 C CA . GLY D 1 224 ? 27.855 -45.133 -39.257 1.00 42.97 251 GLY D CA 1
ATOM 8258 C C . GLY D 1 224 ? 29.106 -44.285 -39.429 1.00 49.18 251 GLY D C 1
ATOM 8259 O O . GLY D 1 224 ? 30.201 -44.821 -39.583 1.00 50.19 251 GLY D O 1
ATOM 8260 N N . LYS D 1 225 ? 28.963 -42.947 -39.324 1.00 47.32 252 LYS D N 1
ATOM 8261 C CA . LYS D 1 225 ? 30.082 -41.999 -39.405 1.00 48.65 252 LYS D CA 1
ATOM 8262 C C . LYS D 1 225 ? 30.945 -42.029 -38.139 1.00 55.34 252 LYS D C 1
ATOM 8263 O O . LYS D 1 225 ? 32.101 -41.588 -38.176 1.00 55.65 252 LYS D O 1
ATOM 8269 N N . ALA D 1 226 ? 30.367 -42.525 -37.018 1.00 51.56 253 ALA D N 1
ATOM 8270 C CA . ALA D 1 226 ? 31.023 -42.669 -35.731 1.00 51.29 253 ALA D CA 1
ATOM 8271 C C . ALA D 1 226 ? 31.664 -44.055 -35.604 1.00 57.33 253 ALA D C 1
ATOM 8272 O O . ALA D 1 226 ? 32.319 -44.354 -34.593 1.00 58.05 253 ALA D O 1
ATOM 8274 N N . GLY D 1 227 ? 31.486 -44.878 -36.638 1.00 54.56 254 GLY D N 1
ATOM 8275 C CA . GLY D 1 227 ? 32.057 -46.219 -36.718 1.00 56.18 254 GLY D CA 1
ATOM 8276 C C . GLY D 1 227 ? 31.209 -47.341 -36.162 1.00 61.28 254 GLY D C 1
ATOM 8277 O O . GLY D 1 227 ? 31.736 -48.420 -35.874 1.00 63.89 254 GLY D O 1
ATOM 8278 N N . ILE D 1 228 ? 29.891 -47.110 -36.020 1.00 56.40 255 ILE D N 1
ATOM 8279 C CA . ILE D 1 228 ? 28.942 -48.104 -35.505 1.00 55.75 255 ILE D CA 1
ATOM 8280 C C . ILE D 1 228 ? 27.968 -48.480 -36.628 1.00 60.35 255 ILE D C 1
ATOM 8281 O O . ILE D 1 228 ? 27.273 -47.611 -37.161 1.00 60.25 255 ILE D O 1
ATOM 8286 N N . SER D 1 229 ? 27.889 -49.775 -36.950 1.00 57.08 256 SER D N 1
ATOM 8287 C CA . SER D 1 229 ? 26.980 -50.276 -37.975 1.00 55.60 256 SER D CA 1
ATOM 8288 C C . SER D 1 229 ? 25.593 -50.573 -37.362 1.00 57.10 256 SER D C 1
ATOM 8289 O O . SER D 1 229 ? 25.465 -51.477 -36.540 1.00 60.49 256 SER D O 1
ATOM 8292 N N . LEU D 1 230 ? 24.569 -49.797 -37.728 1.00 49.06 257 LEU D N 1
ATOM 8293 C CA . LEU D 1 230 ? 23.197 -50.016 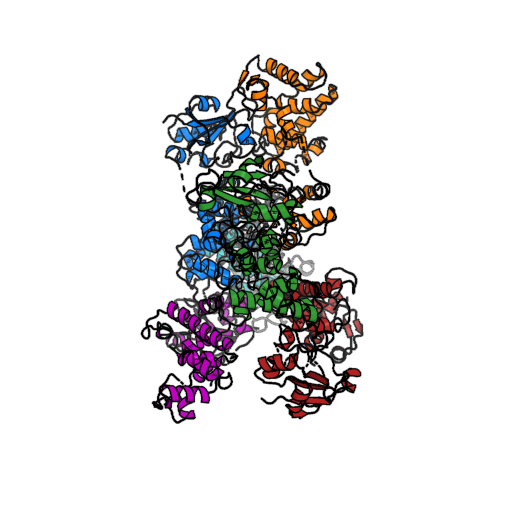-37.231 1.00 46.65 257 LEU D CA 1
ATOM 8294 C C . LEU D 1 230 ? 22.298 -50.600 -38.321 1.00 50.69 257 LEU D C 1
ATOM 8295 O O . LEU D 1 230 ? 22.481 -50.254 -39.500 1.00 51.39 257 LEU D O 1
ATOM 8300 N N . PRO D 1 231 ? 21.266 -51.413 -37.968 1.00 45.84 258 PRO D N 1
ATOM 8301 C CA . PRO D 1 231 ? 20.323 -51.861 -39.010 1.00 45.25 258 PRO D CA 1
ATOM 8302 C C . PRO D 1 231 ? 19.471 -50.678 -39.497 1.00 47.88 258 PRO D C 1
ATOM 8303 O O . PRO D 1 231 ? 19.508 -49.599 -38.908 1.00 43.75 258 PRO D O 1
ATOM 8307 N N . ARG D 1 232 ? 18.718 -50.884 -40.580 1.00 46.81 259 ARG D N 1
ATOM 8308 C CA . ARG D 1 232 ? 17.964 -49.838 -41.260 1.00 44.39 259 ARG D CA 1
ATOM 8309 C C . ARG D 1 232 ? 16.723 -49.319 -40.502 1.00 45.99 259 ARG D C 1
ATOM 8310 O O . ARG D 1 232 ? 16.541 -48.093 -40.441 1.00 41.06 259 ARG D O 1
ATOM 8318 N N . THR D 1 233 ? 15.879 -50.218 -39.968 1.00 45.77 260 THR D N 1
ATOM 8319 C CA . THR D 1 233 ? 14.614 -49.853 -39.293 1.00 45.44 260 THR D CA 1
ATOM 8320 C C . THR D 1 233 ? 14.805 -49.511 -37.801 1.00 47.74 260 THR D C 1
ATOM 8321 O O . THR D 1 233 ? 15.740 -50.001 -37.157 1.00 49.50 260 THR D O 1
ATOM 8325 N N . ALA D 1 234 ? 13.881 -48.681 -37.260 1.00 40.87 261 ALA D N 1
ATOM 8326 C CA . ALA D 1 234 ? 13.811 -48.298 -35.840 1.00 39.01 261 ALA D CA 1
ATOM 8327 C C . ALA D 1 234 ? 13.620 -49.561 -34.973 1.00 44.52 261 ALA D C 1
ATOM 8328 O O . ALA D 1 234 ? 14.296 -49.678 -33.961 1.00 46.55 261 ALA D O 1
ATOM 8330 N N . GLN D 1 235 ? 12.772 -50.530 -35.414 1.00 40.92 262 GLN D N 1
ATOM 8331 C CA . GLN D 1 235 ? 12.523 -51.800 -34.726 1.00 42.42 262 GLN D CA 1
ATOM 8332 C C . GLN D 1 235 ? 13.801 -52.671 -34.665 1.00 47.73 262 GLN D C 1
ATOM 8333 O O . GLN D 1 235 ? 14.122 -53.203 -33.599 1.00 48.75 262 GLN D O 1
ATOM 8339 N N . ALA D 1 236 ? 14.510 -52.813 -35.807 1.00 42.74 263 ALA D N 1
ATOM 8340 C CA . ALA D 1 236 ? 15.764 -53.560 -35.910 1.00 42.89 263 ALA D CA 1
ATOM 8341 C C . ALA D 1 236 ? 16.860 -52.901 -35.066 1.00 47.92 263 ALA D C 1
ATOM 8342 O O . ALA D 1 236 ? 17.657 -53.610 -34.457 1.00 51.30 263 ALA D O 1
ATOM 8344 N N . GLN D 1 237 ? 16.870 -51.564 -34.985 1.00 42.23 264 GLN D N 1
ATOM 8345 C CA . GLN D 1 237 ? 17.810 -50.794 -34.152 1.00 40.45 264 GLN D CA 1
ATOM 8346 C C . GLN D 1 237 ? 17.534 -51.042 -32.647 1.00 45.49 264 GLN D C 1
ATOM 8347 O O . GLN D 1 237 ? 18.472 -51.170 -31.860 1.00 46.28 264 GLN D O 1
ATOM 8353 N N . TYR D 1 238 ? 16.244 -51.152 -32.273 1.00 40.23 265 TYR D N 1
ATOM 8354 C CA . TYR D 1 238 ? 15.791 -51.457 -30.922 1.00 39.87 265 TYR D CA 1
ATOM 8355 C C . TYR D 1 238 ? 16.260 -52.877 -30.556 1.00 46.44 265 TYR D C 1
ATOM 8356 O O . TYR D 1 238 ? 16.847 -53.066 -29.490 1.00 46.93 265 TYR D O 1
ATOM 8365 N N . ASP D 1 239 ? 16.044 -53.869 -31.472 1.00 42.52 266 ASP D N 1
ATOM 8366 C CA . ASP D 1 239 ? 16.436 -55.263 -31.246 1.00 43.06 266 ASP D CA 1
ATOM 8367 C C . ASP D 1 239 ? 17.966 -55.446 -31.153 1.00 49.72 266 ASP D C 1
ATOM 8368 O O . ASP D 1 239 ? 18.417 -56.410 -30.552 1.00 54.59 266 ASP D O 1
ATOM 8373 N N . ALA D 1 240 ? 18.755 -54.544 -31.748 1.00 44.18 267 ALA D N 1
ATOM 8374 C CA . ALA D 1 240 ? 20.213 -54.615 -31.756 1.00 43.94 267 ALA D CA 1
ATOM 8375 C C . ALA D 1 240 ? 20.870 -53.865 -30.586 1.00 48.65 267 ALA D C 1
ATOM 8376 O O . ALA D 1 240 ? 22.095 -53.860 -30.502 1.00 47.68 267 ALA D O 1
ATOM 8378 N N . THR D 1 241 ? 20.073 -53.245 -29.672 1.00 47.40 268 THR D N 1
ATOM 8379 C CA . THR D 1 241 ? 20.638 -52.500 -28.535 1.00 46.61 268 THR D CA 1
ATOM 8380 C C . THR D 1 241 ? 20.320 -53.161 -27.195 1.00 52.59 268 THR D C 1
ATOM 8381 O O . THR D 1 241 ? 19.390 -53.959 -27.095 1.00 54.62 268 THR D O 1
ATOM 8385 N N . GLN D 1 242 ? 21.128 -52.849 -26.176 1.00 48.59 269 GLN D N 1
ATOM 8386 C CA . GLN D 1 242 ? 20.892 -53.273 -24.806 1.00 50.03 269 GLN D CA 1
ATOM 8387 C C . GLN D 1 242 ? 19.922 -52.244 -24.218 1.00 50.09 269 GLN D C 1
ATOM 8388 O O . GLN D 1 242 ? 20.230 -51.061 -24.250 1.00 48.40 269 GLN D O 1
ATOM 8394 N N . HIS D 1 243 ? 18.746 -52.683 -23.745 1.00 45.81 270 HIS D N 1
ATOM 8395 C CA . HIS D 1 243 ? 17.704 -51.777 -23.256 1.00 44.42 270 HIS D CA 1
ATOM 8396 C C . HIS D 1 243 ? 17.900 -51.382 -21.802 1.00 49.41 270 HIS D C 1
ATOM 8397 O O . HIS D 1 243 ? 18.366 -52.170 -20.986 1.00 51.71 270 HIS D O 1
ATOM 8404 N N . LEU D 1 244 ? 17.558 -50.126 -21.499 1.00 44.46 271 LEU D N 1
ATOM 8405 C CA . LEU D 1 244 ? 17.682 -49.508 -20.182 1.00 43.71 271 LEU D CA 1
ATOM 8406 C C . LEU D 1 244 ? 16.685 -48.344 -20.063 1.00 46.36 271 LEU D C 1
ATOM 8407 O O . LEU D 1 244 ? 16.337 -47.744 -21.084 1.00 45.05 271 LEU D O 1
ATOM 8412 N N . PRO D 1 245 ? 16.177 -48.024 -18.849 1.00 43.97 272 PRO D N 1
ATOM 8413 C CA . PRO D 1 245 ? 15.228 -46.897 -18.740 1.00 42.71 272 PRO D CA 1
ATOM 8414 C C . PRO D 1 245 ? 15.910 -45.574 -19.057 1.00 47.93 272 PRO D C 1
ATOM 8415 O O . PRO D 1 245 ? 17.117 -45.457 -18.882 1.00 48.33 272 PRO D O 1
ATOM 8419 N N . LEU D 1 246 ? 15.139 -44.581 -19.520 1.00 44.50 273 LEU D N 1
ATOM 8420 C CA . LEU D 1 246 ? 15.655 -43.262 -19.870 1.00 44.45 273 LEU D CA 1
ATOM 8421 C C . LEU D 1 246 ? 16.395 -42.563 -18.685 1.00 53.37 273 LEU D C 1
ATOM 8422 O O . LEU D 1 246 ? 17.319 -41.788 -18.929 1.00 55.35 273 LEU D O 1
ATOM 8427 N N . SER D 1 247 ? 16.059 -42.906 -17.428 1.00 51.12 274 SER D N 1
ATOM 8428 C CA . SER D 1 247 ? 16.681 -42.356 -16.220 1.00 52.79 274 SER D CA 1
ATOM 8429 C C . SER D 1 247 ? 18.138 -42.801 -16.062 1.00 59.78 274 SER D C 1
ATOM 8430 O O . SER D 1 247 ? 18.901 -42.140 -15.356 1.00 62.79 274 SER D O 1
ATOM 8433 N N . GLN D 1 248 ? 18.506 -43.943 -16.668 1.00 54.20 275 GLN D N 1
ATOM 8434 C CA . GLN D 1 248 ? 19.863 -44.491 -16.613 1.00 55.20 275 GLN D CA 1
ATOM 8435 C C . GLN D 1 248 ? 20.622 -44.217 -17.911 1.00 58.33 275 GLN D C 1
ATOM 8436 O O . GLN D 1 248 ? 21.813 -44.519 -18.007 1.00 60.21 275 GLN D O 1
ATOM 8442 N N . ALA D 1 249 ? 19.927 -43.687 -18.922 1.00 52.52 276 ALA D N 1
ATOM 8443 C CA . ALA D 1 249 ? 20.480 -43.423 -20.247 1.00 50.38 276 ALA D CA 1
ATOM 8444 C C . ALA D 1 249 ? 21.442 -42.243 -20.248 1.00 53.18 276 ALA D C 1
ATOM 8445 O O . ALA D 1 249 ? 21.389 -41.380 -19.367 1.00 52.62 276 ALA D O 1
ATOM 8447 N N . LYS D 1 250 ? 22.352 -42.243 -21.231 1.00 49.06 277 LYS D N 1
ATOM 8448 C CA . LYS D 1 250 ? 23.374 -41.221 -21.420 1.00 49.15 277 LYS D CA 1
ATOM 8449 C C . LYS D 1 250 ? 23.297 -40.680 -22.836 1.00 49.71 277 LYS D C 1
ATOM 8450 O O . LYS D 1 250 ? 22.707 -41.326 -23.708 1.00 48.78 277 LYS D O 1
ATOM 8456 N N . ALA D 1 251 ? 23.945 -39.538 -23.089 1.00 45.18 278 ALA D N 1
ATOM 8457 C CA . ALA D 1 251 ? 24.048 -38.970 -24.431 1.00 43.85 278 ALA D CA 1
ATOM 8458 C C . ALA D 1 251 ? 24.734 -39.998 -25.345 1.00 50.43 278 ALA D C 1
ATOM 8459 O O . ALA D 1 251 ? 25.721 -40.629 -24.916 1.00 52.42 278 ALA D O 1
ATOM 8461 N N . GLY D 1 252 ? 24.170 -40.224 -26.541 1.00 44.54 279 GLY D N 1
ATOM 8462 C CA . GLY D 1 252 ? 24.692 -41.246 -27.452 1.00 43.57 279 GLY D CA 1
ATOM 8463 C C . GLY D 1 252 ? 23.891 -42.540 -27.427 1.00 44.80 279 GLY D C 1
ATOM 8464 O O . GLY D 1 252 ? 24.086 -43.410 -28.277 1.00 44.88 279 GLY D O 1
ATOM 8465 N N . ASP D 1 253 ? 22.999 -42.701 -26.435 1.00 39.80 280 ASP D N 1
ATOM 8466 C CA . ASP D 1 253 ? 22.076 -43.828 -26.402 1.00 38.23 280 ASP D CA 1
ATOM 8467 C C . ASP D 1 253 ? 20.903 -43.496 -27.348 1.00 43.67 280 ASP D C 1
ATOM 8468 O O . ASP D 1 253 ? 20.715 -42.331 -27.743 1.00 42.36 280 ASP D O 1
ATOM 8473 N N . LEU D 1 254 ? 20.133 -44.512 -27.736 1.00 39.85 281 LEU D N 1
ATOM 8474 C CA . LEU D 1 254 ? 18.999 -44.315 -28.620 1.00 36.20 281 LEU D CA 1
ATOM 8475 C C . LEU D 1 254 ? 17.747 -44.266 -27.784 1.00 38.35 281 LEU D C 1
ATOM 8476 O O . LEU D 1 254 ? 17.740 -44.822 -26.697 1.00 39.60 281 LEU D O 1
ATOM 8481 N N . VAL D 1 255 ? 16.699 -43.596 -28.254 1.00 31.96 282 VAL D N 1
ATOM 8482 C CA . VAL D 1 255 ? 15.466 -43.523 -27.483 1.00 33.44 282 VAL D CA 1
ATOM 8483 C C . VAL D 1 255 ? 14.353 -44.007 -28.406 1.00 39.93 282 VAL D C 1
ATOM 8484 O O . VAL D 1 255 ? 14.340 -43.663 -29.577 1.00 41.41 282 VAL D O 1
ATOM 8488 N N . PHE D 1 256 ? 13.508 -44.916 -27.915 1.00 38.54 283 PHE D N 1
ATOM 8489 C CA . PHE D 1 256 ? 12.508 -45.598 -28.742 1.00 37.41 283 PHE D CA 1
ATOM 8490 C C . PHE D 1 256 ? 11.107 -45.279 -28.343 1.00 39.82 283 PHE D C 1
ATOM 8491 O O . PHE D 1 256 ? 10.819 -45.037 -27.173 1.00 39.86 283 PHE D O 1
ATOM 8499 N N . PHE D 1 257 ? 10.224 -45.274 -29.345 1.00 36.24 284 PHE D N 1
ATOM 8500 C CA . PHE D 1 257 ? 8.820 -44.913 -29.184 1.00 35.16 284 PHE D CA 1
ATOM 8501 C C . PHE D 1 257 ? 7.927 -45.893 -29.920 1.00 37.94 284 PHE D C 1
ATOM 8502 O O . PHE D 1 257 ? 8.341 -46.475 -30.923 1.00 36.40 284 PHE D O 1
ATOM 8510 N N . HIS D 1 258 ? 6.701 -46.057 -29.408 1.00 34.88 285 HIS D N 1
ATOM 8511 C CA . HIS D 1 258 ? 5.654 -46.904 -29.972 1.00 35.84 285 HIS D CA 1
ATOM 8512 C C . HIS D 1 258 ? 4.509 -46.050 -30.511 1.00 37.92 285 HIS D C 1
ATOM 8513 O O . HIS D 1 258 ? 4.396 -44.885 -30.156 1.00 36.95 285 HIS D O 1
ATOM 8520 N N . SER D 1 259 ? 3.663 -46.652 -31.345 1.00 36.38 286 SER D N 1
ATOM 8521 C CA . SER D 1 259 ? 2.412 -46.154 -31.914 1.00 37.34 286 SER D CA 1
ATOM 8522 C C . SER D 1 259 ? 2.403 -44.655 -32.366 1.00 42.23 286 SER D C 1
ATOM 8523 O O . SER D 1 259 ? 1.360 -44.008 -32.249 1.00 41.66 286 SER D O 1
ATOM 8526 N N . THR D 1 260 ? 3.526 -44.122 -32.899 1.00 38.48 287 THR D N 1
ATOM 8527 C CA . THR D 1 260 ? 3.579 -42.723 -33.353 1.00 38.90 287 THR D CA 1
ATOM 8528 C C . THR D 1 260 ? 2.835 -42.525 -34.697 1.00 45.03 287 THR D C 1
ATOM 8529 O O . THR D 1 260 ? 2.463 -41.407 -35.036 1.00 43.08 287 THR D O 1
ATOM 8533 N N . TYR D 1 261 ? 2.619 -43.608 -35.437 1.00 45.63 288 TYR D N 1
ATOM 8534 C CA . TYR D 1 261 ? 1.849 -43.663 -36.677 1.00 48.64 288 TYR D CA 1
ATOM 8535 C C . TYR D 1 261 ? 1.416 -45.109 -36.872 1.00 52.68 288 TYR D C 1
ATOM 8536 O O . TYR D 1 261 ? 1.940 -46.002 -36.183 1.00 51.22 288 TYR D O 1
ATOM 8545 N N . ASN D 1 262 ? 0.472 -45.352 -37.804 1.00 51.69 289 ASN D N 1
ATOM 8546 C CA . ASN D 1 262 ? -0.025 -46.706 -38.084 1.00 53.84 289 ASN D CA 1
ATOM 8547 C C . ASN D 1 262 ? 1.079 -47.547 -38.734 1.00 59.87 289 ASN D C 1
ATOM 8548 O O . ASN D 1 262 ? 1.480 -47.292 -39.878 1.00 59.85 289 ASN D O 1
ATOM 8553 N N . ALA D 1 263 ? 1.614 -48.505 -37.947 1.00 56.55 290 ALA D N 1
ATOM 8554 C CA . ALA D 1 263 ? 2.710 -49.371 -38.358 1.00 56.91 290 ALA D CA 1
ATOM 8555 C C . ALA D 1 263 ? 2.521 -50.798 -37.864 1.00 61.90 290 ALA D C 1
ATOM 8556 O O . ALA D 1 263 ? 1.804 -51.032 -36.883 1.00 61.42 290 ALA D O 1
ATOM 8558 N N . GLY D 1 264 ? 3.159 -51.735 -38.573 1.00 59.45 291 GLY D N 1
ATOM 8559 C CA . GLY D 1 264 ? 3.099 -53.161 -38.276 1.00 60.49 291 GLY D CA 1
ATOM 8560 C C . GLY D 1 264 ? 3.964 -53.635 -37.129 1.00 61.57 291 GLY D C 1
ATOM 8561 O O . GLY D 1 264 ? 3.747 -54.737 -36.627 1.00 63.82 291 GLY D O 1
ATOM 8562 N N . SER D 1 265 ? 4.941 -52.815 -36.699 1.00 54.60 292 SER D N 1
ATOM 8563 C CA . SER D 1 265 ? 5.875 -53.154 -35.622 1.00 53.41 292 SER D CA 1
ATOM 8564 C C . SER D 1 265 ? 5.618 -52.361 -34.330 1.00 53.19 292 SER D C 1
ATOM 8565 O O . SER D 1 265 ? 4.976 -51.315 -34.367 1.00 52.04 292 SER D O 1
ATOM 8568 N N . TYR D 1 266 ? 6.125 -52.869 -33.188 1.00 48.47 293 TYR D N 1
ATOM 8569 C CA . TYR D 1 266 ? 5.985 -52.239 -31.866 1.00 45.61 293 TYR D CA 1
ATOM 8570 C C . TYR D 1 266 ? 6.681 -50.860 -31.859 1.00 43.84 293 TYR D C 1
ATOM 8571 O O . TYR D 1 266 ? 6.054 -49.866 -31.482 1.00 38.69 293 TYR D O 1
ATOM 8580 N N . VAL D 1 267 ? 7.959 -50.819 -32.310 1.00 39.88 294 VAL D N 1
ATOM 8581 C CA . VAL D 1 267 ? 8.789 -49.617 -32.371 1.00 37.34 294 VAL D CA 1
ATOM 8582 C C . VAL D 1 267 ? 8.481 -48.893 -33.688 1.00 40.26 294 VAL D C 1
ATOM 8583 O O . VAL D 1 267 ? 8.682 -49.449 -34.766 1.00 37.79 294 VAL D O 1
ATOM 8587 N N . THR D 1 268 ? 7.977 -47.648 -33.584 1.00 38.19 295 THR D N 1
ATOM 8588 C CA . THR D 1 268 ? 7.602 -46.817 -34.734 1.00 37.02 295 THR D CA 1
ATOM 8589 C C . THR D 1 268 ? 8.523 -45.593 -34.874 1.00 39.31 295 THR D C 1
ATOM 8590 O O . THR D 1 268 ? 8.484 -44.901 -35.899 1.00 38.02 295 THR D O 1
ATOM 8594 N N . HIS D 1 269 ? 9.319 -45.293 -33.830 1.00 36.13 296 HIS D N 1
ATOM 8595 C CA . HIS D 1 269 ? 10.152 -44.091 -33.843 1.00 33.73 296 HIS D CA 1
ATOM 8596 C C . HIS D 1 269 ? 11.433 -44.240 -32.997 1.00 38.64 296 HIS D C 1
ATOM 8597 O O . HIS D 1 269 ? 11.447 -44.901 -31.936 1.00 36.78 296 HIS D O 1
ATOM 8604 N N . VAL D 1 270 ? 12.523 -43.596 -33.500 1.00 36.43 297 VAL D N 1
ATOM 8605 C CA . VAL D 1 270 ? 13.830 -43.597 -32.852 1.00 35.78 297 VAL D CA 1
ATOM 8606 C C . VAL D 1 270 ? 14.477 -42.224 -32.965 1.00 39.97 297 VAL D C 1
ATOM 8607 O O . VAL D 1 270 ? 14.355 -41.559 -33.984 1.00 38.53 297 VAL D O 1
ATOM 8611 N N . GLY D 1 271 ? 15.157 -41.822 -31.895 1.00 39.21 298 GLY D N 1
ATOM 8612 C CA . GLY D 1 271 ? 15.914 -40.571 -31.833 1.00 38.69 298 GLY D CA 1
ATOM 8613 C C . GLY D 1 271 ? 17.222 -40.771 -31.090 1.00 42.70 298 GLY D C 1
ATOM 8614 O O . GLY D 1 271 ? 17.450 -41.839 -30.523 1.00 45.19 298 GLY D O 1
ATOM 8615 N N . ILE D 1 272 ? 18.106 -39.763 -31.103 1.00 36.72 299 ILE D N 1
ATOM 8616 C CA . ILE D 1 272 ? 19.390 -39.814 -30.391 1.00 35.16 299 ILE D CA 1
ATOM 8617 C C . ILE D 1 272 ? 19.195 -39.116 -29.068 1.00 37.62 299 ILE D C 1
ATOM 8618 O O . ILE D 1 272 ? 18.863 -37.947 -29.085 1.00 38.82 299 ILE D O 1
ATOM 8623 N N . TYR D 1 273 ? 19.416 -39.804 -27.931 1.00 32.32 300 TYR D N 1
ATOM 8624 C CA . TYR D 1 273 ? 19.337 -39.185 -26.616 1.00 31.84 300 TYR D CA 1
ATOM 8625 C C . TYR D 1 273 ? 20.539 -38.281 -26.404 1.00 38.50 300 TYR D C 1
ATOM 8626 O O . TYR D 1 273 ? 21.664 -38.693 -26.678 1.00 39.90 300 TYR D O 1
ATOM 8635 N N . VAL D 1 274 ? 20.309 -37.033 -25.958 1.00 36.65 301 VAL D N 1
ATOM 8636 C CA . VAL D 1 274 ? 21.405 -36.068 -25.776 1.00 36.08 301 VAL D CA 1
ATOM 8637 C C . VAL D 1 274 ? 21.510 -35.633 -24.308 1.00 39.45 301 VAL D C 1
ATOM 8638 O O . VAL D 1 274 ? 22.208 -34.671 -24.007 1.00 39.72 301 VAL D O 1
ATOM 8642 N N . GLY D 1 275 ? 20.862 -36.380 -23.416 1.00 35.79 302 GLY D N 1
ATOM 8643 C CA . GLY D 1 275 ? 20.841 -36.076 -21.990 1.00 37.44 302 GLY D CA 1
ATOM 8644 C C . GLY D 1 275 ? 19.799 -35.031 -21.630 1.00 42.18 302 GLY D C 1
ATOM 8645 O O . GLY D 1 275 ? 19.101 -34.520 -22.510 1.00 40.83 302 GLY D O 1
ATOM 8646 N N . ASN D 1 276 ? 19.651 -34.733 -20.328 1.00 39.91 303 ASN D N 1
ATOM 8647 C CA . ASN D 1 276 ? 18.725 -33.730 -19.809 1.00 39.96 303 ASN D CA 1
ATOM 8648 C C . ASN D 1 276 ? 17.282 -33.859 -20.333 1.00 45.04 303 ASN D C 1
ATOM 8649 O O . ASN D 1 276 ? 16.630 -32.834 -20.591 1.00 43.72 303 ASN D O 1
ATOM 8650 N N . ASN D 1 277 ? 16.797 -35.112 -20.502 1.00 42.26 304 ASN D N 1
ATOM 8651 C CA . ASN D 1 277 ? 15.445 -35.451 -20.990 1.00 41.54 304 ASN D CA 1
ATOM 8652 C C . ASN D 1 277 ? 15.151 -34.856 -22.405 1.00 44.48 304 ASN D C 1
ATOM 8653 O O . ASN D 1 277 ? 14.023 -34.434 -22.699 1.00 43.11 304 ASN D O 1
ATOM 8658 N N . GLN D 1 278 ? 16.172 -34.823 -23.271 1.00 39.92 305 GLN D N 1
ATOM 8659 C CA . GLN D 1 278 ? 15.940 -34.342 -24.613 1.00 39.50 305 GLN D CA 1
ATOM 8660 C C . GLN D 1 278 ? 16.627 -35.208 -25.645 1.00 40.63 305 GLN D C 1
ATOM 8661 O O . GLN D 1 278 ? 17.568 -35.942 -25.326 1.00 41.27 305 GLN D O 1
ATOM 8675 N N . TYR D 1 280 ? 17.626 -35.627 -30.144 1.00 30.72 307 TYR D N 1
ATOM 8676 C CA . TYR D 1 280 ? 17.857 -35.074 -31.473 1.00 29.43 307 TYR D CA 1
ATOM 8677 C C . TYR D 1 280 ? 17.317 -36.118 -32.405 1.00 33.20 307 TYR D C 1
ATOM 8678 O O . TYR D 1 280 ? 17.664 -37.282 -32.276 1.00 33.65 307 TYR D O 1
ATOM 8687 N N . HIS D 1 281 ? 16.411 -35.752 -33.281 1.00 31.07 308 HIS D N 1
ATOM 8688 C CA . HIS D 1 281 ? 15.772 -36.740 -34.150 1.00 29.85 308 HIS D CA 1
ATOM 8689 C C . HIS D 1 281 ? 15.226 -36.145 -35.470 1.00 33.16 308 HIS D C 1
ATOM 8690 O O . HIS D 1 281 ? 15.185 -34.927 -35.659 1.00 31.07 308 HIS D O 1
ATOM 8697 N N . ALA D 1 282 ? 14.754 -37.047 -36.332 1.00 30.79 309 ALA D N 1
ATOM 8698 C CA . ALA D 1 282 ? 14.025 -36.794 -37.566 1.00 30.81 309 ALA D CA 1
ATOM 8699 C C . ALA D 1 282 ? 12.607 -37.416 -37.383 1.00 36.40 309 ALA D C 1
ATOM 8700 O O . ALA D 1 282 ? 12.444 -38.615 -37.584 1.00 36.62 309 ALA D O 1
ATOM 8702 N N . GLY D 1 283 ? 11.628 -36.656 -36.886 1.00 32.83 310 GLY D N 1
ATOM 8703 C CA . GLY D 1 283 ? 11.706 -35.229 -36.624 1.00 31.21 310 GLY D CA 1
ATOM 8704 C C . GLY D 1 283 ? 11.430 -34.460 -37.894 1.00 33.70 310 GLY D C 1
ATOM 8705 O O . GLY D 1 283 ? 12.054 -34.716 -38.936 1.00 29.27 310 GLY D O 1
ATOM 8706 N N . ASP D 1 284 ? 10.488 -33.512 -37.827 1.00 32.14 311 ASP D N 1
ATOM 8707 C CA . ASP D 1 284 ? 10.206 -32.715 -39.033 1.00 31.73 311 ASP D CA 1
ATOM 8708 C C . ASP D 1 284 ? 9.866 -31.254 -38.654 1.00 34.64 311 ASP D C 1
ATOM 8709 O O . ASP D 1 284 ? 8.726 -30.999 -38.255 1.00 35.07 311 ASP D O 1
ATOM 8714 N N . PRO D 1 285 ? 10.838 -30.302 -38.693 1.00 30.23 312 PRO D N 1
ATOM 8715 C CA . PRO D 1 285 ? 12.223 -30.462 -39.180 1.00 29.60 312 PRO D CA 1
ATOM 8716 C C . PRO D 1 285 ? 13.110 -31.226 -38.233 1.00 35.54 312 PRO D C 1
ATOM 8717 O O . PRO D 1 285 ? 12.776 -31.409 -37.068 1.00 36.23 312 PRO D O 1
ATOM 8721 N N . ILE D 1 286 ? 14.254 -31.702 -38.758 1.00 33.44 313 ILE D N 1
ATOM 8722 C CA . ILE D 1 286 ? 15.242 -32.452 -37.988 1.00 31.59 313 ILE D CA 1
ATOM 8723 C C . ILE D 1 286 ? 15.796 -31.498 -36.926 1.00 33.33 313 ILE D C 1
ATOM 8724 O O . ILE D 1 286 ? 16.044 -30.329 -37.211 1.00 31.10 313 ILE D O 1
ATOM 8729 N N . GLY D 1 287 ? 15.833 -31.969 -35.688 1.00 30.12 314 GLY D N 1
ATOM 8730 C CA . GLY D 1 287 ? 16.329 -31.150 -34.595 1.00 30.00 314 GLY D CA 1
ATOM 8731 C C . GLY D 1 287 ? 16.079 -31.742 -33.243 1.00 34.20 314 GLY D C 1
ATOM 8732 O O . GLY D 1 287 ? 15.785 -32.931 -33.133 1.00 35.94 314 GLY D O 1
ATOM 8733 N N . TYR D 1 288 ? 16.169 -30.890 -32.216 1.00 29.73 315 TYR D N 1
ATOM 8734 C CA . TYR D 1 288 ? 15.981 -31.262 -30.814 1.00 28.77 315 TYR D CA 1
ATOM 8735 C C . TYR D 1 288 ? 14.511 -31.260 -30.426 1.00 34.70 315 TYR D C 1
ATOM 8736 O O . TYR D 1 288 ? 13.730 -30.423 -30.895 1.00 36.39 315 TYR D O 1
ATOM 8745 N N . ALA D 1 289 ? 14.137 -32.182 -29.546 1.00 30.29 316 ALA D N 1
ATOM 8746 C CA . ALA D 1 289 ? 12.782 -32.301 -29.029 1.00 29.02 316 ALA D CA 1
ATOM 8747 C C . ALA D 1 289 ? 12.850 -32.525 -27.532 1.00 33.79 316 ALA D C 1
ATOM 8748 O O . ALA D 1 289 ? 13.737 -33.241 -27.058 1.00 32.68 316 ALA D O 1
ATOM 8750 N N . ASP D 1 290 ? 11.973 -31.843 -26.777 1.00 33.36 317 ASP D N 1
ATOM 8751 C CA . ASP D 1 290 ? 11.917 -31.997 -25.316 1.00 34.56 317 ASP D CA 1
ATOM 8752 C C . ASP D 1 290 ? 11.028 -33.204 -25.009 1.00 37.37 317 ASP D C 1
ATOM 8753 O O . ASP D 1 290 ? 9.866 -33.242 -25.417 1.00 34.06 317 ASP D O 1
ATOM 8758 N N . LEU D 1 291 ? 11.581 -34.194 -24.306 1.00 38.13 318 LEU D N 1
ATOM 8759 C CA . LEU D 1 291 ? 10.884 -35.447 -24.002 1.00 38.48 318 LEU D CA 1
ATOM 8760 C C . LEU D 1 291 ? 9.894 -35.353 -22.874 1.00 45.42 318 LEU D C 1
ATOM 8761 O O . LEU D 1 291 ? 9.078 -36.259 -22.730 1.00 47.21 318 LEU D O 1
ATOM 8766 N N . SER D 1 292 ? 9.898 -34.245 -22.127 1.00 42.42 319 SER D N 1
ATOM 8767 C CA . SER D 1 292 ? 9.003 -34.046 -20.990 1.00 42.39 319 SER D CA 1
ATOM 8768 C C . SER D 1 292 ? 7.555 -33.704 -21.441 1.00 46.77 319 SER D C 1
ATOM 8769 O O . SER D 1 292 ? 6.669 -33.608 -20.588 1.00 49.27 319 SER D O 1
ATOM 8772 N N . SER D 1 293 ? 7.311 -33.521 -22.757 1.00 39.44 320 SER D N 1
ATOM 8773 C CA . SER D 1 293 ? 5.966 -33.222 -23.231 1.00 38.00 320 SER D CA 1
ATOM 8774 C C . SER D 1 293 ? 5.057 -34.426 -23.055 1.00 41.05 320 SER D C 1
ATOM 8775 O O . SER D 1 293 ? 5.526 -35.562 -23.081 1.00 41.72 320 SER D O 1
ATOM 8778 N N . SER D 1 294 ? 3.761 -34.165 -22.904 1.00 37.04 321 SER D N 1
ATOM 8779 C CA . SER D 1 294 ? 2.738 -35.185 -22.725 1.00 37.92 321 SER D CA 1
ATOM 8780 C C . SER D 1 294 ? 2.785 -36.249 -23.844 1.00 38.60 321 SER D C 1
ATOM 8781 O O . SER D 1 294 ? 2.780 -37.454 -23.554 1.00 39.44 321 SER D O 1
ATOM 8784 N N . TYR D 1 295 ? 2.919 -35.799 -25.093 1.00 33.23 322 TYR D N 1
ATOM 8785 C CA . TYR D 1 295 ? 2.983 -36.629 -26.314 1.00 31.44 322 TYR D CA 1
ATOM 8786 C C . TYR D 1 295 ? 4.122 -37.630 -26.231 1.00 33.82 322 TYR D C 1
ATOM 8787 O O . TYR D 1 295 ? 3.868 -38.826 -26.365 1.00 31.65 322 TYR D O 1
ATOM 8796 N N . TRP D 1 296 ? 5.376 -37.147 -26.030 1.00 30.40 323 TRP D N 1
ATOM 8797 C CA . TRP D 1 296 ? 6.549 -38.022 -25.993 1.00 29.69 323 TRP D CA 1
ATOM 8798 C C . TRP D 1 296 ? 6.515 -38.985 -24.812 1.00 34.95 323 TRP D C 1
ATOM 8799 O O . TRP D 1 296 ? 6.913 -40.121 -24.988 1.00 35.96 323 TRP D O 1
ATOM 8810 N N . GLN D 1 297 ? 5.962 -38.573 -23.669 1.00 32.76 324 GLN D N 1
ATOM 8811 C CA . GLN D 1 297 ? 5.818 -39.438 -22.499 1.00 34.79 324 GLN D CA 1
ATOM 8812 C C . GLN D 1 297 ? 4.840 -40.608 -22.772 1.00 40.74 324 GLN D C 1
ATOM 8813 O O . GLN D 1 297 ? 5.099 -41.730 -22.356 1.00 40.94 324 GLN D O 1
ATOM 8819 N N . GLN D 1 298 ? 3.759 -40.334 -23.511 1.00 37.80 325 GLN D N 1
ATOM 8820 C CA . GLN D 1 298 ? 2.723 -41.297 -23.873 1.00 38.40 325 GLN D CA 1
ATOM 8821 C C . GLN D 1 298 ? 3.169 -42.335 -24.911 1.00 42.95 325 GLN D C 1
ATOM 8822 O O . GLN D 1 298 ? 2.500 -43.356 -25.059 1.00 42.91 325 GLN D O 1
ATOM 8828 N N . HIS D 1 299 ? 4.260 -42.064 -25.657 1.00 40.05 326 HIS D N 1
ATOM 8829 C CA . HIS D 1 299 ? 4.770 -42.956 -26.702 1.00 39.20 326 HIS D CA 1
ATOM 8830 C C . HIS D 1 299 ? 6.128 -43.588 -26.342 1.00 43.82 326 HIS D C 1
ATOM 8831 O O . HIS D 1 299 ? 6.561 -44.519 -27.021 1.00 45.74 326 HIS D O 1
ATOM 8838 N N . LEU D 1 300 ? 6.789 -43.106 -25.284 1.00 38.76 327 LEU D N 1
ATOM 8839 C CA . LEU D 1 300 ? 8.102 -43.585 -24.854 1.00 37.74 327 LEU D CA 1
ATOM 8840 C C . LEU D 1 300 ? 8.098 -45.059 -24.438 1.00 42.03 327 LEU D C 1
ATOM 8841 O O . LEU D 1 300 ? 7.276 -45.475 -23.621 1.00 41.39 327 LEU D O 1
ATOM 8846 N N . ILE D 1 301 ? 9.053 -45.835 -25.017 1.00 40.00 328 ILE D N 1
ATOM 8847 C CA . ILE D 1 301 ? 9.335 -47.235 -24.689 1.00 39.92 328 ILE D CA 1
ATOM 8848 C C . ILE D 1 301 ? 10.499 -47.229 -23.661 1.00 43.51 328 ILE D C 1
ATOM 8849 O O . ILE D 1 301 ? 10.398 -47.817 -22.585 1.00 45.02 328 ILE D O 1
ATOM 8854 N N . GLY D 1 302 ? 11.587 -46.567 -24.027 1.00 36.84 329 GLY D N 1
ATOM 8855 C CA . GLY D 1 302 ? 12.786 -46.455 -23.215 1.00 36.14 329 GLY D CA 1
ATOM 8856 C C . GLY D 1 302 ? 14.002 -46.244 -24.092 1.00 40.32 329 GLY D C 1
ATOM 8857 O O . GLY D 1 302 ? 13.871 -45.914 -25.281 1.00 38.64 329 GLY D O 1
ATOM 8858 N N . ALA D 1 303 ? 15.198 -46.462 -23.526 1.00 39.06 330 ALA D N 1
ATOM 8859 C CA . ALA D 1 303 ? 16.447 -46.263 -24.252 1.00 39.34 330 ALA D CA 1
ATOM 8860 C C . ALA D 1 303 ? 17.113 -47.571 -24.652 1.00 45.56 330 ALA D C 1
ATOM 8861 O O . ALA D 1 303 ? 16.735 -48.651 -24.177 1.00 46.65 330 ALA D O 1
ATOM 8863 N N . GLY D 1 304 ? 18.110 -47.446 -25.519 1.00 42.01 331 GLY D N 1
ATOM 8864 C CA . GLY D 1 304 ? 18.930 -48.558 -25.970 1.00 43.95 331 GLY D CA 1
ATOM 8865 C C . GLY D 1 304 ? 20.366 -48.115 -26.134 1.00 50.40 331 GLY D C 1
ATOM 8866 O O . GLY D 1 304 ? 20.624 -47.053 -26.717 1.00 49.31 331 GLY D O 1
ATOM 8867 N N . ARG D 1 305 ? 21.307 -48.910 -25.600 1.00 49.41 332 ARG D N 1
ATOM 8868 C CA . ARG D 1 305 ? 22.751 -48.661 -25.701 1.00 50.47 332 ARG D CA 1
ATOM 8869 C C . ARG D 1 305 ? 23.331 -49.473 -26.865 1.00 54.43 332 ARG D C 1
ATOM 8870 O O . ARG D 1 305 ? 23.144 -50.683 -26.904 1.00 53.85 332 ARG D O 1
ATOM 8878 N N . VAL D 1 306 ? 24.037 -48.817 -27.802 1.00 53.60 333 VAL D N 1
ATOM 8879 C CA . VAL D 1 306 ? 24.632 -49.486 -28.977 1.00 55.48 333 VAL D CA 1
ATOM 8880 C C . VAL D 1 306 ? 25.869 -50.290 -28.567 1.00 62.19 333 VAL D C 1
ATOM 8881 O O . VAL D 1 306 ? 26.572 -49.902 -27.628 1.00 61.58 333 VAL D O 1
ATOM 8885 N N . LYS D 1 307 ? 26.126 -51.406 -29.275 1.00 63.13 334 LYS D N 1
ATOM 8886 C CA . LYS D 1 307 ? 27.288 -52.274 -29.008 1.00 67.16 334 LYS D CA 1
ATOM 8887 C C . LYS D 1 307 ? 28.554 -51.642 -29.617 1.00 72.93 334 LYS D C 1
ATOM 8888 O O . LYS D 1 307 ? 28.581 -51.330 -30.810 1.00 70.94 334 LYS D O 1
ATOM 8890 N N . GLN D 1 308 ? 29.581 -51.425 -28.779 1.00 73.00 335 GLN D N 1
ATOM 8891 C CA . GLN D 1 308 ? 30.849 -50.795 -29.174 1.00 79.54 335 GLN D CA 1
ATOM 8892 C C . GLN D 1 308 ? 32.055 -51.758 -29.058 1.00 107.65 335 GLN D C 1
ATOM 8893 O O . GLN D 1 308 ? 31.959 -52.780 -28.340 1.00 113.00 335 GLN D O 1
ATOM 8900 N N . THR E 1 16 ? 55.459 -40.988 -18.709 1.00 95.70 43 THR E N 1
ATOM 8901 C CA . THR E 1 16 ? 56.142 -39.902 -18.016 1.00 95.35 43 THR E CA 1
ATOM 8902 C C . THR E 1 16 ? 56.427 -38.751 -18.993 1.00 96.85 43 THR E C 1
ATOM 8903 O O . THR E 1 16 ? 57.170 -38.923 -19.959 1.00 94.64 43 THR E O 1
ATOM 8905 N N . GLY E 1 17 ? 55.821 -37.595 -18.724 1.00 93.66 44 GLY E N 1
ATOM 8906 C CA . GLY E 1 17 ? 55.961 -36.382 -19.524 1.00 90.90 44 GLY E CA 1
ATOM 8907 C C . GLY E 1 17 ? 57.288 -35.664 -19.381 1.00 91.03 44 GLY E C 1
ATOM 8908 O O . GLY E 1 17 ? 57.915 -35.712 -18.317 1.00 91.74 44 GLY E O 1
ATOM 8917 N N . ASN E 1 19 ? 59.761 -31.973 -21.264 1.00 72.77 46 ASN E N 1
ATOM 8918 C CA . ASN E 1 19 ? 59.691 -30.669 -21.954 1.00 70.13 46 ASN E CA 1
ATOM 8919 C C . ASN E 1 19 ? 60.713 -30.586 -23.117 1.00 64.99 46 ASN E C 1
ATOM 8920 O O . ASN E 1 19 ? 61.764 -31.240 -23.071 1.00 63.59 46 ASN E O 1
ATOM 8925 N N . LEU E 1 20 ? 60.384 -29.779 -24.154 1.00 54.89 47 LEU E N 1
ATOM 8926 C CA . LEU E 1 20 ? 61.223 -29.622 -25.355 1.00 50.02 47 LEU E CA 1
ATOM 8927 C C . LEU E 1 20 ? 62.462 -28.775 -25.088 1.00 47.78 47 LEU E C 1
ATOM 8928 O O . LEU E 1 20 ? 62.372 -27.761 -24.385 1.00 48.10 47 LEU E O 1
ATOM 8933 N N . SER E 1 21 ? 63.613 -29.175 -25.665 1.00 38.02 48 SER E N 1
ATOM 8934 C CA . SER E 1 21 ? 64.851 -28.429 -25.474 1.00 36.12 48 SER E CA 1
ATOM 8935 C C . SER E 1 21 ? 64.906 -27.174 -26.320 1.00 40.36 48 SER E C 1
ATOM 8936 O O . SER E 1 21 ? 64.256 -27.106 -27.369 1.00 39.94 48 SER E O 1
ATOM 8939 N N . ALA E 1 22 ? 65.747 -26.210 -25.886 1.00 37.63 49 ALA E N 1
ATOM 8940 C CA . ALA E 1 22 ? 65.995 -24.938 -26.554 1.00 38.57 49 ALA E CA 1
ATOM 8941 C C . ALA E 1 22 ? 66.548 -25.150 -27.979 1.00 44.48 49 ALA E C 1
ATOM 8942 O O . ALA E 1 22 ? 66.274 -24.324 -28.848 1.00 44.94 49 ALA E O 1
ATOM 8944 N N . GLU E 1 23 ? 67.285 -26.270 -28.227 1.00 41.39 50 GLU E N 1
ATOM 8945 C CA A GLU E 1 23 ? 67.837 -26.610 -29.554 0.50 40.24 50 GLU E CA 1
ATOM 8946 C CA B GLU E 1 23 ? 67.842 -26.586 -29.560 0.50 39.93 50 GLU E CA 1
ATOM 8947 C C . GLU E 1 23 ? 66.711 -26.939 -30.542 1.00 40.82 50 GLU E C 1
ATOM 8948 O O . GLU E 1 23 ? 66.810 -26.627 -31.702 1.00 40.76 50 GLU E O 1
ATOM 8959 N N . VAL E 1 24 ? 65.639 -27.575 -30.077 1.00 37.25 51 VAL E N 1
ATOM 8960 C CA . VAL E 1 24 ? 64.442 -27.912 -30.876 1.00 35.67 51 VAL E CA 1
ATOM 8961 C C . VAL E 1 24 ? 63.537 -26.652 -31.049 1.00 40.04 51 VAL E C 1
ATOM 8962 O O . VAL E 1 24 ? 63.038 -26.382 -32.144 1.00 40.31 51 VAL E O 1
ATOM 8966 N N . LEU E 1 25 ? 63.329 -25.893 -29.957 1.00 37.80 52 LEU E N 1
ATOM 8967 C CA . LEU E 1 25 ? 62.471 -24.700 -29.929 1.00 37.48 52 LEU E CA 1
ATOM 8968 C C . LEU E 1 25 ? 62.970 -23.557 -30.829 1.00 39.36 52 LEU E C 1
ATOM 8969 O O . LEU E 1 25 ? 62.148 -22.755 -31.280 1.00 37.93 52 LEU E O 1
ATOM 8974 N N . LYS E 1 26 ? 64.283 -23.529 -31.173 1.00 36.82 53 LYS E N 1
ATOM 8975 C CA . LYS E 1 26 ? 64.827 -22.502 -32.067 1.00 36.34 53 LYS E CA 1
ATOM 8976 C C . LYS E 1 26 ? 64.256 -22.670 -33.493 1.00 40.44 53 LYS E C 1
ATOM 8977 O O . LYS E 1 26 ? 64.253 -21.703 -34.251 1.00 40.30 53 LYS E O 1
ATOM 8983 N N . HIS E 1 27 ? 63.752 -23.884 -33.836 1.00 36.00 54 HIS E N 1
ATOM 8984 C CA . HIS E 1 27 ? 63.172 -24.243 -35.145 1.00 33.89 54 HIS E CA 1
ATOM 8985 C C . HIS E 1 27 ? 61.692 -23.923 -35.274 1.00 36.03 54 HIS E C 1
ATOM 8986 O O . HIS E 1 27 ? 61.146 -24.036 -36.376 1.00 34.41 54 HIS E O 1
ATOM 8993 N N . GLN E 1 28 ? 61.055 -23.508 -34.169 1.00 34.38 55 GLN E N 1
ATOM 8994 C CA . GLN E 1 28 ? 59.625 -23.161 -34.118 1.00 36.58 55 GLN E CA 1
ATOM 8995 C C . GLN E 1 28 ? 59.209 -22.117 -35.177 1.00 42.12 55 GLN E C 1
ATOM 8996 O O . GLN E 1 28 ? 58.212 -22.409 -35.838 1.00 42.78 55 GLN E O 1
ATOM 9002 N N . PRO E 1 29 ? 59.881 -20.933 -35.387 1.00 39.39 56 PRO E N 1
ATOM 9003 C CA . PRO E 1 29 ? 59.391 -19.998 -36.434 1.00 40.41 56 PRO E CA 1
ATOM 9004 C C . PRO E 1 29 ? 59.290 -20.657 -37.817 1.00 46.70 56 PRO E C 1
ATOM 9005 O O . PRO E 1 29 ? 58.280 -20.480 -38.491 1.00 47.72 56 PRO E O 1
ATOM 9017 N N . VAL E 1 31 ? 59.072 -24.067 -38.426 1.00 37.32 58 VAL E N 1
ATOM 9018 C CA . VAL E 1 31 ? 58.082 -25.142 -38.334 1.00 36.61 58 VAL E CA 1
ATOM 9019 C C . VAL E 1 31 ? 56.688 -24.551 -38.549 1.00 42.89 58 VAL E C 1
ATOM 9020 O O . VAL E 1 31 ? 55.943 -25.060 -39.382 1.00 43.36 58 VAL E O 1
ATOM 9024 N N . GLU E 1 32 ? 56.374 -23.433 -37.853 1.00 41.97 59 GLU E N 1
ATOM 9025 C CA . GLU E 1 32 ? 55.085 -22.718 -37.955 1.00 44.47 59 GLU E CA 1
ATOM 9026 C C . GLU E 1 32 ? 54.792 -22.226 -39.369 1.00 48.39 59 GLU E C 1
ATOM 9027 O O . GLU E 1 32 ? 53.634 -22.256 -39.794 1.00 50.87 59 GLU E O 1
ATOM 9033 N N . LYS E 1 33 ? 55.841 -21.812 -40.100 1.00 42.87 60 LYS E N 1
ATOM 9034 C CA . LYS E 1 33 ? 55.788 -21.344 -41.488 1.00 42.74 60 LYS E CA 1
ATOM 9035 C C . LYS E 1 33 ? 55.349 -22.474 -42.429 1.00 46.61 60 LYS E C 1
ATOM 9036 O O . LYS E 1 33 ? 54.447 -22.279 -43.229 1.00 48.29 60 LYS E O 1
ATOM 9042 N N . TYR E 1 34 ? 55.963 -23.659 -42.318 1.00 42.08 61 TYR E N 1
ATOM 9043 C CA . TYR E 1 34 ? 55.641 -24.788 -43.191 1.00 42.35 61 TYR E CA 1
ATOM 9044 C C . TYR E 1 34 ? 54.407 -25.569 -42.732 1.00 49.23 61 TYR E C 1
ATOM 9045 O O . TYR E 1 34 ? 53.775 -26.218 -43.567 1.00 51.56 61 TYR E O 1
ATOM 9054 N N . ALA E 1 35 ? 54.023 -25.470 -41.447 1.00 45.89 62 ALA E N 1
ATOM 9055 C CA . ALA E 1 35 ? 52.807 -26.116 -40.957 1.00 46.80 62 ALA E CA 1
ATOM 9056 C C . ALA E 1 35 ? 51.607 -25.355 -41.521 1.00 53.70 62 ALA E C 1
ATOM 9057 O O . ALA E 1 35 ? 50.649 -25.979 -41.975 1.00 57.13 62 ALA E O 1
ATOM 9059 N N . ARG E 1 36 ? 51.714 -24.004 -41.584 1.00 48.75 63 ARG E N 1
ATOM 9060 C CA . ARG E 1 36 ? 50.716 -23.081 -42.136 1.00 50.15 63 ARG E CA 1
ATOM 9061 C C . ARG E 1 36 ? 50.534 -23.307 -43.644 1.00 55.34 63 ARG E C 1
ATOM 9062 O O . ARG E 1 36 ? 49.397 -23.282 -44.137 1.00 56.98 63 ARG E O 1
ATOM 9070 N N . GLU E 1 37 ? 51.657 -23.534 -44.367 1.00 49.83 64 GLU E N 1
ATOM 9071 C CA . GLU E 1 37 ? 51.664 -23.770 -45.818 1.00 50.42 64 GLU E CA 1
ATOM 9072 C C . GLU E 1 37 ? 51.013 -25.103 -46.183 1.00 56.06 64 GLU E C 1
ATOM 9073 O O . GLU E 1 37 ? 50.480 -25.228 -47.292 1.00 57.17 64 GLU E O 1
ATOM 9079 N N . ASN E 1 38 ? 51.034 -26.089 -45.235 1.00 50.82 65 ASN E N 1
ATOM 9080 C CA . ASN E 1 38 ? 50.461 -27.424 -45.425 1.00 50.32 65 ASN E CA 1
ATOM 9081 C C . ASN E 1 38 ? 49.121 -27.601 -44.661 1.00 55.76 65 ASN E C 1
ATOM 9082 O O . ASN E 1 38 ? 48.601 -28.720 -44.583 1.00 55.48 65 ASN E O 1
ATOM 9087 N N . GLY E 1 39 ? 48.567 -26.491 -44.154 1.00 54.56 66 GLY E N 1
ATOM 9088 C CA . GLY E 1 39 ? 47.300 -26.438 -43.423 1.00 56.62 66 GLY E CA 1
ATOM 9089 C C . GLY E 1 39 ? 47.246 -27.282 -42.162 1.00 58.74 66 GLY E C 1
ATOM 9090 O O . GLY E 1 39 ? 46.171 -27.787 -41.825 1.00 62.47 66 GLY E O 1
ATOM 9091 N N . ILE E 1 40 ? 48.390 -27.431 -41.450 1.00 48.80 67 ILE E N 1
ATOM 9092 C CA . ILE E 1 40 ? 48.513 -28.265 -40.223 1.00 46.72 67 ILE E CA 1
ATOM 9093 C C . ILE E 1 40 ? 49.086 -27.461 -39.029 1.00 49.88 67 ILE E C 1
ATOM 9094 O O . ILE E 1 40 ? 49.747 -28.030 -38.163 1.00 48.27 67 ILE E O 1
ATOM 9099 N N . SER E 1 41 ? 48.760 -26.154 -38.952 1.00 48.48 68 SER E N 1
ATOM 9100 C CA . SER E 1 41 ? 49.200 -25.242 -37.888 1.00 48.08 68 SER E CA 1
ATOM 9101 C C . SER E 1 41 ? 48.792 -25.709 -36.485 1.00 52.71 68 SER E C 1
ATOM 9102 O O . SER E 1 41 ? 49.460 -25.348 -35.522 1.00 50.69 68 SER E O 1
ATOM 9105 N N . GLU E 1 42 ? 47.724 -26.516 -36.371 1.00 53.28 69 GLU E N 1
ATOM 9106 C CA . GLU E 1 42 ? 47.234 -27.029 -35.092 1.00 55.30 69 GLU E CA 1
ATOM 9107 C C . GLU E 1 42 ? 48.143 -28.161 -34.548 1.00 59.30 69 GLU E C 1
ATOM 9108 O O . GLU E 1 42 ? 48.024 -28.533 -33.380 1.00 59.97 69 GLU E O 1
ATOM 9114 N N . TYR E 1 43 ? 49.087 -28.652 -35.377 1.00 55.08 70 TYR E N 1
ATOM 9115 C CA . TYR E 1 43 ? 49.992 -29.744 -35.022 1.00 52.31 70 TYR E CA 1
ATOM 9116 C C . TYR E 1 43 ? 51.453 -29.295 -34.828 1.00 51.96 70 TYR E C 1
ATOM 9117 O O . TYR E 1 43 ? 52.335 -30.154 -34.732 1.00 50.45 70 TYR E O 1
ATOM 9126 N N . VAL E 1 44 ? 51.698 -27.975 -34.684 1.00 47.17 71 VAL E N 1
ATOM 9127 C CA . VAL E 1 44 ? 53.043 -27.409 -34.467 1.00 44.78 71 VAL E CA 1
ATOM 9128 C C . VAL E 1 44 ? 53.738 -28.109 -33.244 1.00 45.84 71 VAL E C 1
ATOM 9129 O O . VAL E 1 44 ? 54.914 -28.467 -33.343 1.00 43.77 71 VAL E O 1
ATOM 9133 N N . ASN E 1 45 ? 52.985 -28.380 -32.162 1.00 42.75 72 ASN E N 1
ATOM 9134 C CA . ASN E 1 45 ? 53.463 -29.056 -30.955 1.00 41.86 72 ASN E CA 1
ATOM 9135 C C . ASN E 1 45 ? 53.933 -30.481 -31.274 1.00 47.00 72 ASN E C 1
ATOM 9136 O O . ASN E 1 45 ? 54.963 -30.910 -30.758 1.00 46.86 72 ASN E O 1
ATOM 9141 N N . VAL E 1 46 ? 53.204 -31.192 -32.148 1.00 44.86 73 VAL E N 1
ATOM 9142 C CA . VAL E 1 46 ? 53.513 -32.569 -32.561 1.00 43.87 73 VAL E CA 1
ATOM 9143 C C . VAL E 1 46 ? 54.766 -32.569 -33.441 1.00 42.32 73 VAL E C 1
ATOM 9144 O O . VAL E 1 46 ? 55.618 -33.450 -33.301 1.00 38.25 73 VAL E O 1
ATOM 9148 N N . LEU E 1 47 ? 54.869 -31.568 -34.339 1.00 38.87 74 LEU E N 1
ATOM 9149 C CA . LEU E 1 47 ? 55.981 -31.461 -35.268 1.00 37.26 74 LEU E CA 1
ATOM 9150 C C . LEU E 1 47 ? 57.293 -31.128 -34.506 1.00 38.18 74 LEU E C 1
ATOM 9151 O O . LEU E 1 47 ? 58.350 -31.645 -34.884 1.00 36.70 74 LEU E O 1
ATOM 9156 N N . LEU E 1 48 ? 57.200 -30.347 -33.396 1.00 32.36 75 LEU E N 1
ATOM 9157 C CA . LEU E 1 48 ? 58.352 -30.018 -32.551 1.00 29.06 75 LEU E CA 1
ATOM 9158 C C . LEU E 1 48 ? 58.714 -31.233 -31.702 1.00 36.12 75 LEU E C 1
ATOM 9159 O O . LEU E 1 48 ? 59.900 -31.482 -31.475 1.00 35.41 75 LEU E O 1
ATOM 9164 N N . ALA E 1 49 ? 57.700 -32.022 -31.274 1.00 35.78 76 ALA E N 1
ATOM 9165 C CA . ALA E 1 49 ? 57.913 -33.241 -30.485 1.00 36.32 76 ALA E CA 1
ATOM 9166 C C . ALA E 1 49 ? 58.651 -34.275 -31.332 1.00 41.83 76 ALA E C 1
ATOM 9167 O O . ALA E 1 49 ? 59.618 -34.862 -30.843 1.00 42.29 76 ALA E O 1
ATOM 9169 N N . ILE E 1 50 ? 58.288 -34.398 -32.635 1.00 39.47 77 ILE E N 1
ATOM 9170 C CA . ILE E 1 50 ? 58.940 -35.295 -33.606 1.00 38.43 77 ILE E CA 1
ATOM 9171 C C . ILE E 1 50 ? 60.430 -34.867 -33.770 1.00 40.39 77 ILE E C 1
ATOM 9172 O O . ILE E 1 50 ? 61.288 -35.740 -33.823 1.00 39.90 77 ILE E O 1
ATOM 9177 N N . ILE E 1 51 ? 60.726 -33.535 -33.882 1.00 35.42 78 ILE E N 1
ATOM 9178 C CA . ILE E 1 51 ? 62.099 -33.014 -34.056 1.00 32.58 78 ILE E CA 1
ATOM 9179 C C . ILE E 1 51 ? 62.936 -33.428 -32.869 1.00 36.43 78 ILE E C 1
ATOM 9180 O O . ILE E 1 51 ? 64.053 -33.878 -33.065 1.00 36.75 78 ILE E O 1
ATOM 9185 N N . GLN E 1 52 ? 62.372 -33.335 -31.646 1.00 34.19 79 GLN E N 1
ATOM 9186 C CA . GLN E 1 52 ? 63.021 -33.730 -30.397 1.00 33.37 79 GLN E CA 1
ATOM 9187 C C . GLN E 1 52 ? 63.349 -35.231 -30.391 1.00 38.38 79 GLN E C 1
ATOM 9188 O O . GLN E 1 52 ? 64.472 -35.600 -30.063 1.00 39.97 79 GLN E O 1
ATOM 9194 N N . VAL E 1 53 ? 62.397 -36.080 -30.775 1.00 34.48 80 VAL E N 1
ATOM 9195 C CA . VAL E 1 53 ? 62.571 -37.533 -30.809 1.00 34.41 80 VAL E CA 1
ATOM 9196 C C . VAL E 1 53 ? 63.542 -37.954 -31.957 1.00 38.60 80 VAL E C 1
ATOM 9197 O O . VAL E 1 53 ? 64.363 -38.832 -31.758 1.00 40.45 80 VAL E O 1
ATOM 9201 N N . GLU E 1 54 ? 63.482 -37.298 -33.105 1.00 34.05 81 GLU E N 1
ATOM 9202 C CA . GLU E 1 54 ? 64.283 -37.615 -34.288 1.00 33.96 81 GLU E CA 1
ATOM 9203 C C . GLU E 1 54 ? 65.750 -37.165 -34.229 1.00 37.68 81 GLU E C 1
ATOM 9204 O O . GLU E 1 54 ? 66.610 -37.889 -34.713 1.00 38.51 81 GLU E O 1
ATOM 9210 N N . SER E 1 55 ? 66.027 -35.950 -33.756 1.00 33.70 82 SER E N 1
ATOM 9211 C CA . SER E 1 55 ? 67.377 -35.390 -33.788 1.00 32.65 82 SER E CA 1
ATOM 9212 C C . SER E 1 55 ? 67.748 -34.563 -32.557 1.00 37.23 82 SER E C 1
ATOM 9213 O O . SER E 1 55 ? 68.906 -34.139 -32.448 1.00 39.21 82 SER E O 1
ATOM 9216 N N . GLY E 1 56 ? 66.769 -34.284 -31.685 1.00 32.06 83 GLY E N 1
ATOM 9217 C CA . GLY E 1 56 ? 66.972 -33.411 -30.536 1.00 31.03 83 GLY E CA 1
ATOM 9218 C C . GLY E 1 56 ? 67.227 -31.979 -31.000 1.00 35.70 83 GLY E C 1
ATOM 9219 O O . GLY E 1 56 ? 67.710 -31.176 -30.203 1.00 37.89 83 GLY E O 1
ATOM 9220 N N . GLY E 1 57 ? 66.895 -31.665 -32.282 1.00 28.89 84 GLY E N 1
ATOM 9221 C CA . GLY E 1 57 ? 67.076 -30.360 -32.920 1.00 29.20 84 GLY E CA 1
ATOM 9222 C C . GLY E 1 57 ? 68.489 -29.925 -33.313 1.00 35.83 84 GLY E C 1
ATOM 9223 O O . GLY E 1 57 ? 68.691 -28.774 -33.731 1.00 35.99 84 GLY E O 1
ATOM 9224 N N . THR E 1 58 ? 69.474 -30.842 -33.228 1.00 32.56 85 THR E N 1
ATOM 9225 C CA . THR E 1 58 ? 70.894 -30.548 -33.471 1.00 32.73 85 THR E CA 1
ATOM 9226 C C . THR E 1 58 ? 71.455 -31.133 -34.789 1.00 38.76 85 THR E C 1
ATOM 9227 O O . THR E 1 58 ? 72.617 -30.851 -35.117 1.00 39.69 85 THR E O 1
ATOM 9231 N N . ALA E 1 59 ? 70.666 -31.951 -35.518 1.00 33.93 86 ALA E N 1
ATOM 9232 C CA . ALA E 1 59 ? 71.114 -32.456 -36.803 1.00 36.00 86 ALA E CA 1
ATOM 9233 C C . ALA E 1 59 ? 70.560 -31.529 -37.874 1.00 40.35 86 ALA E C 1
ATOM 9234 O O . ALA E 1 59 ? 69.443 -31.037 -37.723 1.00 40.08 86 ALA E O 1
ATOM 9236 N N . GLU E 1 60 ? 71.334 -31.260 -38.925 1.00 37.37 87 GLU E N 1
ATOM 9237 C CA . GLU E 1 60 ? 70.934 -30.414 -40.071 1.00 37.16 87 GLU E CA 1
ATOM 9238 C C . GLU E 1 60 ? 69.534 -30.848 -40.565 1.00 38.95 87 GLU E C 1
ATOM 9239 O O . GLU E 1 60 ? 68.645 -30.022 -40.669 1.00 37.43 87 GLU E O 1
ATOM 9245 N N . ASP E 1 61 ? 69.330 -32.147 -40.774 1.00 35.75 88 ASP E N 1
ATOM 9246 C CA . ASP E 1 61 ? 68.042 -32.749 -41.142 1.00 34.39 88 ASP E CA 1
ATOM 9247 C C . ASP E 1 61 ? 67.293 -32.994 -39.812 1.00 39.62 88 ASP E C 1
ATOM 9248 O O . ASP E 1 61 ? 67.245 -34.120 -39.319 1.00 40.71 88 ASP E O 1
ATOM 9253 N N . VAL E 1 62 ? 66.759 -31.913 -39.208 1.00 36.27 89 VAL E N 1
ATOM 9254 C CA . VAL E 1 62 ? 66.121 -31.863 -37.886 1.00 34.57 89 VAL E CA 1
ATOM 9255 C C . VAL E 1 62 ? 64.927 -32.822 -37.770 1.00 38.12 89 VAL E C 1
ATOM 9256 O O . VAL E 1 62 ? 64.658 -33.316 -36.663 1.00 38.31 89 VAL E O 1
ATOM 9268 N N . GLN E 1 64 ? 64.544 -35.554 -39.827 1.00 34.35 91 GLN E N 1
ATOM 9269 C CA . GLN E 1 64 ? 65.018 -36.824 -40.428 1.00 35.00 91 GLN E CA 1
ATOM 9270 C C . GLN E 1 64 ? 64.082 -37.218 -41.558 1.00 40.21 91 GLN E C 1
ATOM 9271 O O . GLN E 1 64 ? 63.615 -38.350 -41.601 1.00 42.01 91 GLN E O 1
ATOM 9277 N N . SER E 1 65 ? 63.780 -36.253 -42.467 1.00 36.15 92 SER E N 1
ATOM 9278 C CA . SER E 1 65 ? 62.784 -36.435 -43.510 1.00 37.15 92 SER E CA 1
ATOM 9279 C C . SER E 1 65 ? 63.400 -36.753 -44.880 1.00 44.53 92 SER E C 1
ATOM 9280 O O . SER E 1 65 ? 62.652 -36.838 -45.867 1.00 45.91 92 SER E O 1
ATOM 9283 N N . SER E 1 66 ? 64.740 -36.985 -44.940 1.00 40.75 93 SER E N 1
ATOM 9284 C CA . SER E 1 66 ? 65.443 -37.298 -46.193 1.00 41.62 93 SER E CA 1
ATOM 9285 C C . SER E 1 66 ? 64.932 -38.580 -46.867 1.00 48.92 93 SER E C 1
ATOM 9286 O O . SER E 1 66 ? 64.646 -38.555 -48.059 1.00 51.83 93 SER E O 1
ATOM 9289 N N . GLU E 1 67 ? 64.778 -39.667 -46.113 1.00 46.88 94 GLU E N 1
ATOM 9290 C CA . GLU E 1 67 ? 64.330 -40.976 -46.610 1.00 49.59 94 GLU E CA 1
ATOM 9291 C C . GLU E 1 67 ? 62.914 -40.920 -47.192 1.00 55.01 94 GLU E C 1
ATOM 9292 O O . GLU E 1 67 ? 62.665 -41.594 -48.186 1.00 57.10 94 GLU E O 1
ATOM 9298 N N . SER E 1 68 ? 62.001 -40.092 -46.599 1.00 50.18 95 SER E N 1
ATOM 9299 C CA . SER E 1 68 ? 60.614 -39.894 -47.059 1.00 49.94 95 SER E CA 1
ATOM 9300 C C . SER E 1 68 ? 60.603 -39.289 -48.479 1.00 53.88 95 SER E C 1
ATOM 9301 O O . SER E 1 68 ? 59.614 -39.419 -49.193 1.00 55.44 95 SER E O 1
ATOM 9304 N N . LEU E 1 69 ? 61.709 -38.643 -48.871 1.00 49.63 96 LEU E N 1
ATOM 9305 C CA . LEU E 1 69 ? 61.885 -38.017 -50.173 1.00 51.45 96 LEU E CA 1
ATOM 9306 C C . LEU E 1 69 ? 62.765 -38.909 -51.088 1.00 61.60 96 LEU E C 1
ATOM 9307 O O . LEU E 1 69 ? 63.174 -38.488 -52.175 1.00 64.19 96 LEU E O 1
ATOM 9312 N N . GLY E 1 70 ? 62.993 -40.153 -50.658 1.00 58.39 97 GLY E N 1
ATOM 9313 C CA . GLY E 1 70 ? 63.803 -41.131 -51.380 1.00 59.65 97 GLY E CA 1
ATOM 9314 C C . GLY E 1 70 ? 65.251 -40.720 -51.540 1.00 62.93 97 GLY E C 1
ATOM 9315 O O . GLY E 1 70 ? 65.897 -41.056 -52.548 1.00 65.18 97 GLY E O 1
ATOM 9316 N N . LEU E 1 71 ? 65.753 -39.947 -50.558 1.00 55.83 98 LEU E N 1
ATOM 9317 C CA . LEU E 1 71 ? 67.117 -39.424 -50.547 1.00 54.88 98 LEU E CA 1
ATOM 9318 C C . LEU E 1 71 ? 67.961 -40.168 -49.509 1.00 55.51 98 LEU E C 1
ATOM 9319 O O . LEU E 1 71 ? 67.384 -40.697 -48.557 1.00 53.88 98 LEU E O 1
ATOM 9324 N N . PRO E 1 72 ? 69.315 -40.228 -49.643 1.00 52.06 99 PRO E N 1
ATOM 9325 C CA . PRO E 1 72 ? 70.117 -40.900 -48.593 1.00 50.94 99 PRO E CA 1
ATOM 9326 C C . PRO E 1 72 ? 69.926 -40.253 -47.209 1.00 50.65 99 PRO E C 1
ATOM 9327 O O . PRO E 1 72 ? 69.638 -39.058 -47.154 1.00 49.69 99 PRO E O 1
ATOM 9331 N N . PRO E 1 73 ? 70.100 -40.982 -46.080 1.00 43.02 100 PRO E N 1
ATOM 9332 C CA . PRO E 1 73 ? 69.953 -40.340 -44.762 1.00 39.95 100 PRO E CA 1
ATOM 9333 C C . PRO E 1 73 ? 70.801 -39.072 -44.607 1.00 44.37 100 PRO E C 1
ATOM 9334 O O . PRO E 1 73 ? 71.912 -39.015 -45.137 1.00 44.03 100 PRO E O 1
ATOM 9338 N N . ASN E 1 74 ? 70.240 -38.042 -43.914 1.00 41.28 101 ASN E N 1
ATOM 9339 C CA . ASN E 1 74 ? 70.847 -36.734 -43.599 1.00 41.02 101 ASN E CA 1
ATOM 9340 C C . ASN E 1 74 ? 71.324 -35.977 -44.846 1.00 47.33 101 ASN E C 1
ATOM 9341 O O . ASN E 1 74 ? 72.442 -35.466 -44.881 1.00 50.50 101 ASN E O 1
ATOM 9346 N N . SER E 1 75 ? 70.460 -35.887 -45.862 1.00 41.85 102 SER E N 1
ATOM 9347 C CA . SER E 1 75 ? 70.771 -35.188 -47.103 1.00 41.81 102 SER E CA 1
ATOM 9348 C C . SER E 1 75 ? 70.246 -33.767 -47.084 1.00 46.22 102 SER E C 1
ATOM 9349 O O . SER E 1 75 ? 70.913 -32.866 -47.593 1.00 47.84 102 SER E O 1
ATOM 9352 N N . LEU E 1 76 ? 69.017 -33.575 -46.570 1.00 40.69 103 LEU E N 1
ATOM 9353 C CA . LEU E 1 76 ? 68.350 -32.270 -46.553 1.00 40.08 103 LEU E CA 1
ATOM 9354 C C . LEU E 1 76 ? 68.950 -31.294 -45.550 1.00 47.15 103 LEU E C 1
ATOM 9355 O O . LEU E 1 76 ? 69.335 -31.676 -44.425 1.00 48.67 103 LEU E O 1
ATOM 9360 N N . ASP E 1 77 ? 68.946 -30.007 -45.946 1.00 42.14 104 ASP E N 1
ATOM 9361 C CA . ASP E 1 77 ? 69.337 -28.884 -45.116 1.00 39.57 104 ASP E CA 1
ATOM 9362 C C . ASP E 1 77 ? 68.154 -28.652 -44.196 1.00 39.69 104 ASP E C 1
ATOM 9363 O O . ASP E 1 77 ? 67.121 -29.291 -44.395 1.00 37.98 104 ASP E O 1
ATOM 9368 N N . THR E 1 78 ? 68.304 -27.791 -43.165 1.00 37.16 105 THR E N 1
ATOM 9369 C CA . THR E 1 78 ? 67.263 -27.569 -42.149 1.00 36.20 105 THR E CA 1
ATOM 9370 C C . THR E 1 78 ? 65.940 -27.116 -42.758 1.00 42.74 105 THR E C 1
ATOM 9371 O O . THR E 1 78 ? 64.924 -27.702 -42.402 1.00 45.31 105 THR E O 1
ATOM 9375 N N . GLU E 1 79 ? 65.944 -26.109 -43.663 1.00 38.99 106 GLU E N 1
ATOM 9376 C CA . GLU E 1 79 ? 64.730 -25.601 -44.297 1.00 40.17 106 GLU E CA 1
ATOM 9377 C C . GLU E 1 79 ? 64.003 -26.694 -45.091 1.00 43.51 106 GLU E C 1
ATOM 9378 O O . GLU E 1 79 ? 62.798 -26.867 -44.911 1.00 43.42 106 GLU E O 1
ATOM 9384 N N . SER E 1 80 ? 64.739 -27.434 -45.945 1.00 38.30 107 SER E N 1
ATOM 9385 C CA . SER E 1 80 ? 64.217 -28.529 -46.766 1.00 37.56 107 SER E CA 1
ATOM 9386 C C . SER E 1 80 ? 63.686 -29.655 -45.889 1.00 41.77 107 SER E C 1
ATOM 9387 O O . SER E 1 80 ? 62.659 -30.254 -46.222 1.00 41.92 107 SER E O 1
ATOM 9390 N N . SER E 1 81 ? 64.345 -29.901 -44.739 1.00 38.14 108 SER E N 1
ATOM 9391 C CA . SER E 1 81 ? 63.941 -30.904 -43.759 1.00 36.67 108 SER E CA 1
ATOM 9392 C C . SER E 1 81 ? 62.572 -30.588 -43.137 1.00 39.03 108 SER E C 1
ATOM 9393 O O . SER E 1 81 ? 61.705 -31.479 -43.108 1.00 38.46 108 SER E O 1
ATOM 9396 N N . ILE E 1 82 ? 62.378 -29.335 -42.653 1.00 34.34 109 ILE E N 1
ATOM 9397 C CA . ILE E 1 82 ? 61.139 -28.896 -42.027 1.00 34.86 109 ILE E CA 1
ATOM 9398 C C . ILE E 1 82 ? 60.043 -28.862 -43.095 1.00 42.75 109 ILE E C 1
ATOM 9399 O O . ILE E 1 82 ? 58.946 -29.345 -42.846 1.00 46.26 109 ILE E O 1
ATOM 9404 N N . LYS E 1 83 ? 60.355 -28.358 -44.287 1.00 39.90 110 LYS E N 1
ATOM 9405 C CA . LYS E 1 83 ? 59.431 -28.300 -45.426 1.00 41.55 110 LYS E CA 1
ATOM 9406 C C . LYS E 1 83 ? 58.927 -29.715 -45.750 1.00 46.09 110 LYS E C 1
ATOM 9407 O O . LYS E 1 83 ? 57.717 -29.937 -45.757 1.00 47.34 110 LYS E O 1
ATOM 9413 N N . GLN E 1 84 ? 59.859 -30.673 -45.960 1.00 42.08 111 GLN E N 1
ATOM 9414 C CA . GLN E 1 84 ? 59.533 -32.062 -46.301 1.00 42.49 111 GLN E CA 1
ATOM 9415 C C . GLN E 1 84 ? 58.807 -32.787 -45.150 1.00 46.67 111 GLN E C 1
ATOM 9416 O O . GLN E 1 84 ? 57.845 -33.500 -45.427 1.00 48.63 111 GLN E O 1
ATOM 9422 N N . GLY E 1 85 ? 59.264 -32.603 -43.909 1.00 39.50 112 GLY E N 1
ATOM 9423 C CA . GLY E 1 85 ? 58.649 -33.232 -42.743 1.00 38.34 112 GLY E CA 1
ATOM 9424 C C . GLY E 1 85 ? 57.199 -32.825 -42.551 1.00 42.56 112 GLY E C 1
ATOM 9425 O O . GLY E 1 85 ? 56.347 -33.688 -42.313 1.00 42.74 112 GLY E O 1
ATOM 9426 N N . CYS E 1 86 ? 56.905 -31.512 -42.716 1.00 39.42 113 CYS E N 1
ATOM 9427 C CA . CYS E 1 86 ? 55.558 -30.924 -42.601 1.00 41.87 113 CYS E CA 1
ATOM 9428 C C . CYS E 1 86 ? 54.666 -31.432 -43.706 1.00 45.53 113 CYS E C 1
ATOM 9429 O O . CYS E 1 86 ? 53.553 -31.856 -43.430 1.00 46.05 113 CYS E O 1
ATOM 9432 N N . LYS E 1 87 ? 55.184 -31.451 -44.930 1.00 43.91 114 LYS E N 1
ATOM 9433 C CA . LYS E 1 87 ? 54.512 -31.930 -46.157 1.00 46.42 114 LYS E CA 1
ATOM 9434 C C . LYS E 1 87 ? 54.155 -33.424 -46.019 1.00 49.03 114 LYS E C 1
ATOM 9435 O O . LYS E 1 87 ? 53.027 -33.821 -46.321 1.00 51.63 114 LYS E O 1
ATOM 9441 N N . TYR E 1 88 ? 55.121 -34.223 -45.538 1.00 41.97 115 TYR E N 1
ATOM 9442 C CA . TYR E 1 88 ? 55.005 -35.661 -45.316 1.00 41.08 115 TYR E CA 1
ATOM 9443 C C . TYR E 1 88 ? 53.975 -35.968 -44.208 1.00 45.73 115 TYR E C 1
ATOM 9444 O O . TYR E 1 88 ? 53.110 -36.812 -44.430 1.00 48.84 115 TYR E O 1
ATOM 9453 N N . PHE E 1 89 ? 54.034 -35.265 -43.061 1.00 40.25 116 PHE E N 1
ATOM 9454 C CA . PHE E 1 89 ? 53.082 -35.451 -41.954 1.00 41.38 116 PHE E CA 1
ATOM 9455 C C . PHE E 1 89 ? 51.650 -35.062 -42.380 1.00 46.35 116 PHE E C 1
ATOM 9456 O O . PHE E 1 89 ? 50.712 -35.782 -42.029 1.00 46.19 116 PHE E O 1
ATOM 9464 N N . ALA E 1 90 ? 51.498 -33.958 -43.174 1.00 43.88 117 ALA E N 1
ATOM 9465 C CA . ALA E 1 90 ? 50.224 -33.508 -43.740 1.00 46.72 117 ALA E CA 1
ATOM 9466 C C . ALA E 1 90 ? 49.610 -34.584 -44.653 1.00 53.17 117 ALA E C 1
ATOM 9467 O O . ALA E 1 90 ? 48.385 -34.765 -44.636 1.00 55.76 117 ALA E O 1
ATOM 9469 N N . SER E 1 91 ? 50.456 -35.307 -45.427 1.00 49.06 118 SER E N 1
ATOM 9470 C CA . SER E 1 91 ? 50.007 -36.389 -46.312 1.00 51.74 118 SER E CA 1
ATOM 9471 C C . SER E 1 91 ? 49.533 -37.597 -45.498 1.00 54.96 118 SER E C 1
ATOM 9472 O O . SER E 1 91 ? 48.563 -38.255 -45.887 1.00 57.74 118 SER E O 1
ATOM 9475 N N . LEU E 1 92 ? 50.193 -37.857 -44.347 1.00 48.03 119 LEU E N 1
ATOM 9476 C CA . LEU E 1 92 ? 49.839 -38.968 -43.454 1.00 47.64 119 LEU E CA 1
ATOM 9477 C C . LEU E 1 92 ? 48.486 -38.728 -42.789 1.00 54.70 119 LEU E C 1
ATOM 9478 O O . LEU E 1 92 ? 47.724 -39.684 -42.636 1.00 56.35 119 LEU E O 1
ATOM 9483 N N . LEU E 1 93 ? 48.164 -37.452 -42.455 1.00 52.63 120 LEU E N 1
ATOM 9484 C CA . LEU E 1 93 ? 46.871 -37.033 -41.887 1.00 54.63 120 LEU E CA 1
ATOM 9485 C C . LEU E 1 93 ? 45.772 -37.118 -42.951 1.00 62.38 120 LEU E C 1
ATOM 9486 O O . LEU E 1 93 ? 44.653 -37.523 -42.635 1.00 64.95 120 LEU E O 1
ATOM 9491 N N . SER E 1 94 ? 46.098 -36.748 -44.208 1.00 59.27 121 SER E N 1
ATOM 9492 C CA . SER E 1 94 ? 45.165 -36.804 -45.332 1.00 63.21 121 SER E CA 1
ATOM 9493 C C . SER E 1 94 ? 44.801 -38.254 -45.608 1.00 67.98 121 SER E C 1
ATOM 9494 O O . SER E 1 94 ? 43.614 -38.567 -45.722 1.00 70.24 121 SER E O 1
ATOM 9497 N N . SER E 1 95 ? 45.821 -39.135 -45.663 1.00 62.55 122 SER E N 1
ATOM 9498 C CA . SER E 1 95 ? 45.660 -40.580 -45.863 1.00 63.60 122 SER E CA 1
ATOM 9499 C C . SER E 1 95 ? 44.752 -41.171 -44.768 1.00 67.74 122 SER E C 1
ATOM 9500 O O . SER E 1 95 ? 43.895 -41.994 -45.077 1.00 68.87 122 SER E O 1
ATOM 9503 N N . SER E 1 96 ? 44.907 -40.693 -43.509 1.00 63.49 123 SER E N 1
ATOM 9504 C CA . SER E 1 96 ? 44.121 -41.118 -42.347 1.00 64.84 123 SER E CA 1
ATOM 9505 C C . SER E 1 96 ? 42.660 -40.738 -42.517 1.00 72.46 123 SER E C 1
ATOM 9506 O O . SER E 1 96 ? 41.813 -41.632 -42.513 1.00 75.86 123 SER E O 1
ATOM 9509 N N . LYS E 1 97 ? 42.369 -39.427 -42.723 1.00 68.33 124 LYS E N 1
ATOM 9510 C CA . LYS E 1 97 ? 41.022 -38.886 -42.930 1.00 71.22 124 LYS E CA 1
ATOM 9511 C C . LYS E 1 97 ? 40.276 -39.608 -44.079 1.00 77.31 124 LYS E C 1
ATOM 9512 O O . LYS E 1 97 ? 39.096 -39.930 -43.927 1.00 80.87 124 LYS E O 1
ATOM 9514 N N . ASN E 1 98 ? 40.977 -39.889 -45.198 1.00 72.36 125 ASN E N 1
ATOM 9515 C CA . ASN E 1 98 ? 40.444 -40.575 -46.380 1.00 75.13 125 ASN E CA 1
ATOM 9516 C C . ASN E 1 98 ? 40.109 -42.052 -46.121 1.00 81.78 125 ASN E C 1
ATOM 9517 O O . ASN E 1 98 ? 39.258 -42.610 -46.818 1.00 85.24 125 ASN E O 1
ATOM 9522 N N . GLN E 1 99 ? 40.795 -42.686 -45.152 1.00 76.45 126 GLN E N 1
ATOM 9523 C CA . GLN E 1 99 ? 40.592 -44.092 -44.792 1.00 76.85 126 GLN E CA 1
ATOM 9524 C C . GLN E 1 99 ? 39.728 -44.225 -43.519 1.00 82.29 126 GLN E C 1
ATOM 9525 O O . GLN E 1 99 ? 39.582 -45.327 -42.983 1.00 81.61 126 GLN E O 1
ATOM 9531 N N . GLY E 1 100 ? 39.131 -43.106 -43.095 1.00 80.65 127 GLY E N 1
ATOM 9532 C CA . GLY E 1 100 ? 38.219 -43.026 -41.959 1.00 82.99 127 GLY E CA 1
ATOM 9533 C C . GLY E 1 100 ? 38.835 -43.051 -40.576 1.00 85.46 127 GLY E C 1
ATOM 9534 O O . GLY E 1 100 ? 38.163 -43.445 -39.615 1.00 87.10 127 GLY E O 1
ATOM 9535 N N . ILE E 1 101 ? 40.097 -42.600 -40.452 1.00 78.57 128 ILE E N 1
ATOM 9536 C CA . ILE E 1 101 ? 40.832 -42.572 -39.181 1.00 75.79 128 ILE E CA 1
ATOM 9537 C C . ILE E 1 101 ? 40.811 -41.147 -38.611 1.00 79.48 128 ILE E C 1
ATOM 9538 O O . ILE E 1 101 ? 41.131 -40.188 -39.319 1.00 77.31 128 ILE E O 1
ATOM 9543 N N . ASP E 1 102 ? 40.418 -41.035 -37.324 1.00 78.08 129 ASP E N 1
ATOM 9544 C CA . ASP E 1 102 ? 40.321 -39.788 -36.558 1.00 78.66 129 ASP E CA 1
ATOM 9545 C C . ASP E 1 102 ? 41.509 -39.634 -35.602 1.00 79.04 129 ASP E C 1
ATOM 9546 O O . ASP E 1 102 ? 41.779 -38.527 -35.125 1.00 76.98 129 ASP E O 1
ATOM 9551 N N . ASP E 1 103 ? 42.200 -40.765 -35.318 1.00 74.08 130 ASP E N 1
ATOM 9552 C CA . ASP E 1 103 ? 43.323 -40.892 -34.394 1.00 70.67 130 ASP E CA 1
ATOM 9553 C C . ASP E 1 103 ? 44.628 -40.290 -34.936 1.00 70.36 130 ASP E C 1
ATOM 9554 O O . ASP E 1 103 ? 45.176 -40.757 -35.941 1.00 68.30 130 ASP E O 1
ATOM 9559 N N . LEU E 1 104 ? 45.147 -39.281 -34.211 1.00 65.24 131 LEU E N 1
ATOM 9560 C CA . LEU E 1 104 ? 46.398 -38.581 -34.504 1.00 61.29 131 LEU E CA 1
ATOM 9561 C C . LEU E 1 104 ? 47.604 -39.529 -34.369 1.00 60.73 131 LEU E C 1
ATOM 9562 O O . LEU E 1 104 ? 48.557 -39.394 -35.138 1.00 57.26 131 LEU E O 1
ATOM 9567 N N . ASN E 1 105 ? 47.551 -40.478 -33.395 1.00 57.00 132 ASN E N 1
ATOM 9568 C CA . ASN E 1 105 ? 48.611 -41.443 -33.103 1.00 53.74 132 ASN E CA 1
ATOM 9569 C C . ASN E 1 105 ? 48.916 -42.331 -34.303 1.00 54.87 132 ASN E C 1
ATOM 9570 O O . ASN E 1 105 ? 50.038 -42.835 -34.400 1.00 53.65 132 ASN E O 1
ATOM 9575 N N . VAL E 1 106 ? 47.958 -42.483 -35.237 1.00 50.80 133 VAL E N 1
ATOM 9576 C CA . VAL E 1 106 ? 48.167 -43.261 -36.464 1.00 50.38 133 VAL E CA 1
ATOM 9577 C C . VAL E 1 106 ? 49.184 -42.508 -37.381 1.00 53.35 133 VAL E C 1
ATOM 9578 O O . VAL E 1 106 ? 50.111 -43.140 -37.893 1.00 49.97 133 VAL E O 1
ATOM 9582 N N . ALA E 1 107 ? 49.040 -41.168 -37.528 1.00 52.06 134 ALA E N 1
ATOM 9583 C CA . ALA E 1 107 ? 49.948 -40.341 -38.337 1.00 51.32 134 ALA E CA 1
ATOM 9584 C C . ALA E 1 107 ? 51.318 -40.221 -37.665 1.00 53.38 134 ALA E C 1
ATOM 9585 O O . ALA E 1 107 ? 52.333 -40.288 -38.358 1.00 52.95 134 ALA E O 1
ATOM 9587 N N . ILE E 1 108 ? 51.349 -40.094 -36.324 1.00 49.02 135 ILE E N 1
ATOM 9588 C CA . ILE E 1 108 ? 52.582 -40.064 -35.530 1.00 46.47 135 ILE E CA 1
ATOM 9589 C C . ILE E 1 108 ? 53.364 -41.391 -35.780 1.00 50.22 135 ILE E C 1
ATOM 9590 O O . ILE E 1 108 ? 54.498 -41.325 -36.269 1.00 48.37 135 ILE E O 1
ATOM 9595 N N . GLN E 1 109 ? 52.729 -42.579 -35.536 1.00 46.69 136 GLN E N 1
ATOM 9596 C CA . GLN E 1 109 ? 53.390 -43.873 -35.770 1.00 46.04 136 GLN E CA 1
ATOM 9597 C C . GLN E 1 109 ? 53.783 -44.040 -37.243 1.00 49.18 136 GLN E C 1
ATOM 9598 O O . GLN E 1 109 ? 54.856 -44.578 -37.529 1.00 47.59 136 GLN E O 1
ATOM 9604 N N . SER E 1 110 ? 52.956 -43.498 -38.159 1.00 46.67 137 SER E N 1
ATOM 9605 C CA . SER E 1 110 ? 53.214 -43.570 -39.589 1.00 46.92 137 SER E CA 1
ATOM 9606 C C . SER E 1 110 ? 54.384 -42.694 -39.980 1.00 50.12 137 SER E C 1
ATOM 9607 O O . SER E 1 110 ? 55.003 -42.970 -40.999 1.00 51.82 137 SER E O 1
ATOM 9610 N N . TYR E 1 111 ? 54.762 -41.698 -39.170 1.00 44.49 138 TYR E N 1
ATOM 9611 C CA . TYR E 1 111 ? 55.949 -40.903 -39.509 1.00 42.58 138 TYR E CA 1
ATOM 9612 C C . TYR E 1 111 ? 57.195 -41.821 -39.475 1.00 45.94 138 TYR E C 1
ATOM 9613 O O . TYR E 1 111 ? 58.069 -41.734 -40.336 1.00 45.33 138 TYR E O 1
ATOM 9622 N N . ASN E 1 112 ? 57.203 -42.755 -38.513 1.00 43.69 139 ASN E N 1
ATOM 9623 C CA . ASN E 1 112 ? 58.271 -43.729 -38.293 1.00 42.58 139 ASN E CA 1
ATOM 9624 C C . ASN E 1 112 ? 58.147 -44.976 -39.188 1.00 45.27 139 ASN E C 1
ATOM 9625 O O . ASN E 1 112 ? 59.153 -45.455 -39.699 1.00 43.42 139 ASN E O 1
ATOM 9630 N N . TYR E 1 113 ? 56.928 -45.509 -39.343 1.00 43.73 140 TYR E N 1
ATOM 9631 C CA . TYR E 1 113 ? 56.621 -46.735 -40.098 1.00 44.21 140 TYR E CA 1
ATOM 9632 C C . TYR E 1 113 ? 56.358 -46.553 -41.593 1.00 49.64 140 TYR E C 1
ATOM 9633 O O . TYR E 1 113 ? 56.450 -47.523 -42.336 1.00 52.88 140 TYR E O 1
ATOM 9642 N N . GLY E 1 114 ? 55.959 -45.360 -42.006 1.00 45.42 141 GLY E N 1
ATOM 9643 C CA . GLY E 1 114 ? 55.555 -45.069 -43.377 1.00 46.01 141 GLY E CA 1
ATOM 9644 C C . GLY E 1 114 ? 54.045 -45.129 -43.496 1.00 51.84 141 GLY E C 1
ATOM 9645 O O . GLY E 1 114 ? 53.360 -45.531 -42.540 1.00 51.20 141 GLY E O 1
ATOM 9646 N N . GLY E 1 115 ? 53.544 -44.738 -44.675 1.00 50.58 142 GLY E N 1
ATOM 9647 C CA . GLY E 1 115 ? 52.124 -44.694 -45.025 1.00 52.02 142 GLY E CA 1
ATOM 9648 C C . GLY E 1 115 ? 51.347 -45.996 -44.951 1.00 56.40 142 GLY E C 1
ATOM 9649 O O . GLY E 1 115 ? 50.118 -45.966 -44.822 1.00 57.11 142 GLY E O 1
ATOM 9650 N N . GLY E 1 116 ? 52.059 -47.126 -45.032 1.00 53.02 143 GLY E N 1
ATOM 9651 C CA . GLY E 1 116 ? 51.487 -48.471 -44.967 1.00 54.66 143 GLY E CA 1
ATOM 9652 C C . GLY E 1 116 ? 50.792 -48.811 -43.653 1.00 59.09 143 GLY E C 1
ATOM 9653 O O . GLY E 1 116 ? 49.901 -49.671 -43.631 1.00 59.71 143 GLY E O 1
ATOM 9654 N N . TYR E 1 117 ? 51.187 -48.132 -42.544 1.00 53.64 144 TYR E N 1
ATOM 9655 C CA . TYR E 1 117 ? 50.590 -48.348 -41.225 1.00 54.32 144 TYR E CA 1
ATOM 9656 C C . TYR E 1 117 ? 49.149 -47.790 -41.170 1.00 57.55 144 TYR E C 1
ATOM 9657 O O . TYR E 1 117 ? 48.342 -48.275 -40.382 1.00 58.44 144 TYR E O 1
ATOM 9666 N N . VAL E 1 118 ? 48.818 -46.819 -42.026 1.00 53.26 145 VAL E N 1
ATOM 9667 C CA . VAL E 1 118 ? 47.480 -46.227 -42.059 1.00 55.06 145 VAL E CA 1
ATOM 9668 C C . VAL E 1 118 ? 46.485 -47.285 -42.559 1.00 63.04 145 VAL E C 1
ATOM 9669 O O . VAL E 1 118 ? 45.484 -47.555 -41.885 1.00 63.58 145 VAL E O 1
ATOM 9673 N N . GLY E 1 119 ? 46.813 -47.898 -43.705 1.00 60.56 146 GLY E N 1
ATOM 9674 C CA . GLY E 1 119 ? 46.014 -48.949 -44.324 1.00 62.39 146 GLY E CA 1
ATOM 9675 C C . GLY E 1 119 ? 45.838 -50.150 -43.416 1.00 65.72 146 GLY E C 1
ATOM 9676 O O . GLY E 1 119 ? 44.775 -50.772 -43.410 1.00 68.12 146 GLY E O 1
ATOM 9677 N N . TYR E 1 120 ? 46.887 -50.468 -42.627 1.00 58.36 147 TYR E N 1
ATOM 9678 C CA . TYR E 1 120 ? 46.930 -51.561 -41.660 1.00 57.71 147 TYR E CA 1
ATOM 9679 C C . TYR E 1 120 ? 45.930 -51.317 -40.508 1.00 64.59 147 TYR E C 1
ATOM 9680 O O . TYR E 1 120 ? 45.174 -52.222 -40.137 1.00 65.33 147 TYR E O 1
ATOM 9689 N N . VAL E 1 121 ? 45.938 -50.092 -39.950 1.00 61.87 148 VAL E N 1
ATOM 9690 C CA . VAL E 1 121 ? 45.062 -49.681 -38.850 1.00 63.42 148 VAL E CA 1
ATOM 9691 C C . VAL E 1 121 ? 43.601 -49.491 -39.355 1.00 69.52 148 VAL E C 1
ATOM 9692 O O . VAL E 1 121 ? 42.664 -49.866 -38.639 1.00 70.83 148 VAL E O 1
ATOM 9696 N N . ALA E 1 122 ? 43.419 -48.930 -40.579 1.00 66.10 149 ALA E N 1
ATOM 9697 C CA . ALA E 1 122 ? 42.105 -48.664 -41.184 1.00 69.41 149 ALA E CA 1
ATOM 9698 C C . ALA E 1 122 ? 41.225 -49.919 -41.259 1.00 76.59 149 ALA E C 1
ATOM 9699 O O . ALA E 1 122 ? 40.007 -49.817 -41.088 1.00 79.83 149 ALA E O 1
ATOM 9701 N N . GLY E 1 123 ? 41.843 -51.075 -41.497 1.00 72.22 150 GLY E N 1
ATOM 9702 C CA . GLY E 1 123 ? 41.140 -52.351 -41.584 1.00 74.99 150 GLY E CA 1
ATOM 9703 C C . GLY E 1 123 ? 41.127 -53.141 -40.290 1.00 78.44 150 GLY E C 1
ATOM 9704 O O . GLY E 1 123 ? 40.635 -54.274 -40.265 1.00 80.23 150 GLY E O 1
ATOM 9705 N N . LYS E 1 124 ? 41.670 -52.552 -39.204 1.00 72.02 151 LYS E N 1
ATOM 9706 C CA . LYS E 1 124 ? 41.757 -53.214 -37.898 1.00 71.98 151 LYS E CA 1
ATOM 9707 C C . LYS E 1 124 ? 41.284 -52.307 -36.733 1.00 76.01 151 LYS E C 1
ATOM 9708 O O . LYS E 1 124 ? 41.911 -52.283 -35.673 1.00 72.98 151 LYS E O 1
ATOM 9714 N N . GLY E 1 125 ? 40.167 -51.603 -36.932 1.00 76.30 152 GLY E N 1
ATOM 9715 C CA . GLY E 1 125 ? 39.558 -50.769 -35.899 1.00 77.34 152 GLY E CA 1
ATOM 9716 C C . GLY E 1 125 ? 39.669 -49.258 -36.003 1.00 80.03 152 GLY E C 1
ATOM 9717 O O . GLY E 1 125 ? 39.050 -48.558 -35.192 1.00 80.79 152 GLY E O 1
ATOM 9718 N N . LYS E 1 126 ? 40.471 -48.735 -36.971 1.00 74.13 153 LYS E N 1
ATOM 9719 C CA . LYS E 1 126 ? 40.695 -47.294 -37.251 1.00 72.20 153 LYS E CA 1
ATOM 9720 C C . LYS E 1 126 ? 41.447 -46.542 -36.107 1.00 73.78 153 LYS E C 1
ATOM 9721 O O . LYS E 1 126 ? 41.619 -45.321 -36.198 1.00 72.89 153 LYS E O 1
ATOM 9727 N N . LYS E 1 127 ? 41.923 -47.258 -35.065 1.00 69.57 154 LYS E N 1
ATOM 9728 C CA . LYS E 1 127 ? 42.652 -46.647 -33.951 1.00 67.33 154 LYS E CA 1
ATOM 9729 C C . LYS E 1 127 ? 44.008 -47.300 -33.734 1.00 69.51 154 LYS E C 1
ATOM 9730 O O . LYS E 1 127 ? 44.121 -48.526 -33.818 1.00 70.14 154 LYS E O 1
ATOM 9736 N N . HIS E 1 128 ? 45.038 -46.470 -33.452 1.00 62.69 155 HIS E N 1
ATOM 9737 C CA . HIS E 1 128 ? 46.379 -46.948 -33.125 1.00 59.14 155 HIS E CA 1
ATOM 9738 C C . HIS E 1 128 ? 46.364 -47.616 -31.744 1.00 63.60 155 HIS E C 1
ATOM 9739 O O . HIS E 1 128 ? 45.783 -47.073 -30.803 1.00 65.30 155 HIS E O 1
ATOM 9746 N N . THR E 1 129 ? 47.025 -48.773 -31.632 1.00 58.38 156 THR E N 1
ATOM 9747 C CA . THR E 1 129 ? 47.264 -49.497 -30.385 1.00 58.54 156 THR E CA 1
ATOM 9748 C C . THR E 1 129 ? 48.696 -49.988 -30.428 1.00 60.56 156 THR E C 1
ATOM 9749 O O . THR E 1 129 ? 49.204 -50.247 -31.520 1.00 59.83 156 THR E O 1
ATOM 9753 N N . PHE E 1 130 ? 49.352 -50.121 -29.263 1.00 55.95 157 PHE E N 1
ATOM 9754 C CA . PHE E 1 130 ? 50.710 -50.653 -29.192 1.00 54.46 157 PHE E CA 1
ATOM 9755 C C . PHE E 1 130 ? 50.760 -52.056 -29.825 1.00 60.88 157 PHE E C 1
ATOM 9756 O O . PHE E 1 130 ? 51.741 -52.379 -30.505 1.00 60.38 157 PHE E O 1
ATOM 9764 N N . ASN E 1 131 ? 49.699 -52.873 -29.604 1.00 58.86 158 ASN E N 1
ATOM 9765 C CA . ASN E 1 131 ? 49.569 -54.229 -30.140 1.00 59.10 158 ASN E CA 1
ATOM 9766 C C . ASN E 1 131 ? 49.563 -54.236 -31.679 1.00 59.10 158 ASN E C 1
ATOM 9767 O O . ASN E 1 131 ? 50.175 -55.135 -32.260 1.00 57.44 158 ASN E O 1
ATOM 9772 N N . LEU E 1 132 ? 48.922 -53.225 -32.332 1.00 54.22 159 LEU E N 1
ATOM 9773 C CA . LEU E 1 132 ? 48.914 -53.093 -33.803 1.00 53.25 159 LEU E CA 1
ATOM 9774 C C . LEU E 1 132 ? 50.297 -52.621 -34.312 1.00 54.55 159 LEU E C 1
ATOM 9775 O O . LEU E 1 132 ? 50.769 -53.096 -35.346 1.00 53.01 159 LEU E O 1
ATOM 9780 N N . ALA E 1 133 ? 50.952 -51.704 -33.571 1.00 50.25 160 ALA E N 1
ATOM 9781 C CA . ALA E 1 133 ? 52.288 -51.230 -33.932 1.00 47.64 160 ALA E CA 1
ATOM 9782 C C . ALA E 1 133 ? 53.289 -52.385 -33.805 1.00 51.16 160 ALA E C 1
ATOM 9783 O O . ALA E 1 133 ? 54.135 -52.548 -34.678 1.00 48.90 160 ALA E O 1
ATOM 9785 N N . GLU E 1 134 ? 53.134 -53.228 -32.748 1.00 49.31 161 GLU E N 1
ATOM 9786 C CA . GLU E 1 134 ? 53.976 -54.389 -32.483 1.00 49.37 161 GLU E CA 1
ATOM 9787 C C . GLU E 1 134 ? 53.802 -55.481 -33.557 1.00 54.32 161 GLU E C 1
ATOM 9788 O O . GLU E 1 134 ? 54.809 -56.033 -34.021 1.00 52.61 161 GLU E O 1
ATOM 9794 N N . SER E 1 135 ? 52.536 -55.801 -33.927 1.00 53.30 162 SER E N 1
ATOM 9795 C CA . SER E 1 135 ? 52.250 -56.838 -34.930 1.00 55.15 162 SER E CA 1
ATOM 9796 C C . SER E 1 135 ? 52.669 -56.382 -36.330 1.00 57.64 162 SER E C 1
ATOM 9797 O O . SER E 1 135 ? 53.138 -57.217 -37.101 1.00 58.56 162 SER E O 1
ATOM 9800 N N . PHE E 1 136 ? 52.570 -55.070 -36.634 1.00 52.70 163 PHE E N 1
ATOM 9801 C CA . PHE E 1 136 ? 53.027 -54.498 -37.905 1.00 51.92 163 PHE E CA 1
ATOM 9802 C C . PHE E 1 136 ? 54.554 -54.654 -38.036 1.00 54.74 163 PHE E C 1
ATOM 9803 O O . PHE E 1 136 ? 55.020 -55.119 -39.065 1.00 56.33 163 PHE E O 1
ATOM 9811 N N . ALA E 1 137 ? 55.315 -54.300 -36.985 1.00 49.69 164 ALA E N 1
ATOM 9812 C CA . ALA E 1 137 ? 56.777 -54.425 -36.938 1.00 48.20 164 ALA E CA 1
ATOM 9813 C C . ALA E 1 137 ? 57.206 -55.890 -37.006 1.00 55.30 164 ALA E C 1
ATOM 9814 O O . ALA E 1 137 ? 58.174 -56.190 -37.704 1.00 54.91 164 ALA E O 1
ATOM 9816 N N . ARG E 1 138 ? 56.477 -56.801 -36.314 1.00 54.56 165 ARG E N 1
ATOM 9817 C CA . ARG E 1 138 ? 56.771 -58.241 -36.300 1.00 56.32 165 ARG E CA 1
ATOM 9818 C C . ARG E 1 138 ? 56.662 -58.834 -37.722 1.00 61.78 165 ARG E C 1
ATOM 9819 O O . ARG E 1 138 ? 57.514 -59.638 -38.115 1.00 61.92 165 ARG E O 1
ATOM 9827 N N . GLU E 1 139 ? 55.619 -58.426 -38.476 1.00 58.66 166 GLU E N 1
ATOM 9828 C CA . GLU E 1 139 ? 55.384 -58.856 -39.851 1.00 60.39 166 GLU E CA 1
ATOM 9829 C C . GLU E 1 139 ? 56.493 -58.368 -40.779 1.00 62.41 166 GLU E C 1
ATOM 9830 O O . GLU E 1 139 ? 57.136 -59.181 -41.436 1.00 63.23 166 GLU E O 1
ATOM 9836 N N . LYS E 1 140 ? 56.731 -57.048 -40.798 1.00 56.92 167 LYS E N 1
ATOM 9837 C CA . LYS E 1 140 ? 57.704 -56.370 -41.651 1.00 55.98 167 LYS E CA 1
ATOM 9838 C C . LYS E 1 140 ? 59.165 -56.759 -41.336 1.00 60.78 167 LYS E C 1
ATOM 9839 O O . LYS E 1 140 ? 59.989 -56.763 -42.253 1.00 62.87 167 LYS E O 1
ATOM 9845 N N . SER E 1 141 ? 59.486 -57.106 -40.079 1.00 56.16 168 SER E N 1
ATOM 9846 C CA . SER E 1 141 ? 60.852 -57.496 -39.694 1.00 55.75 168 SER E CA 1
ATOM 9847 C C . SER E 1 141 ? 61.207 -58.952 -40.053 1.00 62.25 168 SER E C 1
ATOM 9848 O O . SER E 1 141 ? 62.391 -59.309 -40.042 1.00 62.54 168 SER E O 1
ATOM 9851 N N . GLY E 1 142 ? 60.184 -59.773 -40.300 1.00 59.26 169 GLY E N 1
ATOM 9852 C CA . GLY E 1 142 ? 60.330 -61.193 -40.570 1.00 61.35 169 GLY E CA 1
ATOM 9853 C C . GLY E 1 142 ? 60.598 -61.952 -39.285 1.00 66.76 169 GLY E C 1
ATOM 9854 O O . GLY E 1 142 ? 61.313 -62.956 -39.297 1.00 68.86 169 GLY E O 1
ATOM 9855 N N . GLY E 1 143 ? 60.035 -61.447 -38.180 1.00 61.92 170 GLY E N 1
ATOM 9856 C CA . GLY E 1 143 ? 60.186 -62.007 -36.841 1.00 61.78 170 GLY E CA 1
ATOM 9857 C C . GLY E 1 143 ? 61.595 -61.903 -36.285 1.00 63.84 170 GLY E C 1
ATOM 9858 O O . GLY E 1 143 ? 62.062 -62.819 -35.594 1.00 64.17 170 GLY E O 1
ATOM 9859 N N . LYS E 1 144 ? 62.280 -60.781 -36.573 1.00 57.86 171 LYS E N 1
ATOM 9860 C CA . LYS E 1 144 ? 63.651 -60.534 -36.097 1.00 57.03 171 LYS E CA 1
ATOM 9861 C C . LYS E 1 144 ? 63.655 -59.483 -34.983 1.00 56.24 171 LYS E C 1
ATOM 9862 O O . LYS E 1 144 ? 62.995 -58.452 -35.106 1.00 53.94 171 LYS E O 1
ATOM 9868 N N . LYS E 1 145 ? 64.375 -59.757 -33.893 1.00 52.01 172 LYS E N 1
ATOM 9869 C CA . LYS E 1 145 ? 64.422 -58.840 -32.744 1.00 50.48 172 LYS E CA 1
ATOM 9870 C C . LYS E 1 145 ? 65.740 -58.089 -32.693 1.00 53.21 172 LYS E C 1
ATOM 9871 O O . LYS E 1 145 ? 66.745 -58.562 -33.230 1.00 53.56 172 LYS E O 1
ATOM 9877 N N . VAL E 1 146 ? 65.728 -56.912 -32.044 1.00 48.33 173 VAL E N 1
ATOM 9878 C CA . VAL E 1 146 ? 66.890 -56.049 -31.850 1.00 47.64 173 VAL E CA 1
ATOM 9879 C C . VAL E 1 146 ? 66.789 -55.458 -30.426 1.00 52.46 173 VAL E C 1
ATOM 9880 O O . VAL E 1 146 ? 65.686 -55.141 -29.962 1.00 50.57 173 VAL E O 1
ATOM 9884 N N . THR E 1 147 ? 67.936 -55.376 -29.720 1.00 50.83 174 THR E N 1
ATOM 9885 C CA . THR E 1 147 ? 68.011 -54.831 -28.361 1.00 50.64 174 THR E CA 1
ATOM 9886 C C . THR E 1 147 ? 67.545 -53.374 -28.376 1.00 53.39 174 THR E C 1
ATOM 9887 O O . THR E 1 147 ? 67.896 -52.624 -29.285 1.00 52.63 174 THR E O 1
ATOM 9891 N N . TYR E 1 148 ? 66.743 -52.989 -27.379 1.00 50.30 175 TYR E N 1
ATOM 9892 C CA . TYR E 1 148 ? 66.235 -51.622 -27.208 1.00 48.39 175 TYR E CA 1
ATOM 9893 C C . TYR E 1 148 ? 66.116 -51.331 -25.703 1.00 54.73 175 TYR E C 1
ATOM 9894 O O . TYR E 1 148 ? 65.174 -51.779 -25.053 1.00 55.40 175 TYR E O 1
ATOM 9903 N N . THR E 1 149 ? 67.106 -50.623 -25.143 1.00 52.15 176 THR E N 1
ATOM 9904 C CA . THR E 1 149 ? 67.184 -50.429 -23.700 1.00 53.46 176 THR E CA 1
ATOM 9905 C C . THR E 1 149 ? 66.467 -49.165 -23.174 1.00 57.31 176 THR E C 1
ATOM 9906 O O . THR E 1 149 ? 66.615 -48.870 -21.980 1.00 60.21 176 THR E O 1
ATOM 9910 N N . ASN E 1 150 ? 65.583 -48.521 -23.976 1.00 50.04 177 ASN E N 1
ATOM 9911 C CA . ASN E 1 150 ? 64.797 -47.397 -23.449 1.00 48.23 177 ASN E CA 1
ATOM 9912 C C . ASN E 1 150 ? 63.947 -47.947 -22.262 1.00 54.84 177 ASN E C 1
ATOM 9913 O O . ASN E 1 150 ? 63.425 -49.062 -22.382 1.00 54.26 177 ASN E O 1
ATOM 9918 N N . PRO E 1 151 ? 63.849 -47.236 -21.104 1.00 52.83 178 PRO E N 1
ATOM 9919 C CA . PRO E 1 151 ? 63.100 -47.795 -19.948 1.00 54.42 178 PRO E CA 1
ATOM 9920 C C . PRO E 1 151 ? 61.682 -48.294 -20.263 1.00 57.37 178 PRO E C 1
ATOM 9921 O O . PRO E 1 151 ? 61.258 -49.289 -19.677 1.00 58.05 178 PRO E O 1
ATOM 9925 N N . ILE E 1 152 ? 60.965 -47.620 -21.182 1.00 53.50 179 ILE E N 1
ATOM 9926 C CA . ILE E 1 152 ? 59.616 -47.988 -21.634 1.00 54.40 179 ILE E CA 1
ATOM 9927 C C . ILE E 1 152 ? 59.627 -49.437 -22.200 1.00 58.26 179 ILE E C 1
ATOM 9928 O O . ILE E 1 152 ? 58.725 -50.209 -21.896 1.00 59.73 179 ILE E O 1
ATOM 9933 N N . ALA E 1 153 ? 60.654 -49.791 -23.005 1.00 53.57 180 ALA E N 1
ATOM 9934 C CA . ALA E 1 153 ? 60.837 -51.106 -23.625 1.00 53.60 180 ALA E CA 1
ATOM 9935 C C . ALA E 1 153 ? 61.296 -52.152 -22.613 1.00 59.35 180 ALA E C 1
ATOM 9936 O O . ALA E 1 153 ? 60.871 -53.305 -22.687 1.00 60.02 180 ALA E O 1
ATOM 9938 N N . VAL E 1 154 ? 62.180 -51.750 -21.679 1.00 55.64 181 VAL E N 1
ATOM 9939 C CA . VAL E 1 154 ? 62.706 -52.615 -20.624 1.00 56.40 181 VAL E CA 1
ATOM 9940 C C . VAL E 1 154 ? 61.528 -53.083 -19.771 1.00 62.97 181 VAL E C 1
ATOM 9941 O O . VAL E 1 154 ? 61.330 -54.282 -19.621 1.00 63.86 181 VAL E O 1
ATOM 9945 N N . ALA E 1 155 ? 60.707 -52.139 -19.288 1.00 60.17 182 ALA E N 1
ATOM 9946 C CA . ALA E 1 155 ? 59.537 -52.434 -18.455 1.00 61.26 182 ALA E CA 1
ATOM 9947 C C . ALA E 1 155 ? 58.497 -53.287 -19.202 1.00 62.98 182 ALA E C 1
ATOM 9948 O O . ALA E 1 155 ? 57.901 -54.177 -18.608 1.00 65.03 182 ALA E O 1
ATOM 9950 N N . LYS E 1 156 ? 58.314 -53.037 -20.503 1.00 55.54 183 LYS E N 1
ATOM 9951 C CA . LYS E 1 156 ? 57.311 -53.720 -21.308 1.00 54.51 183 LYS E CA 1
ATOM 9952 C C . LYS E 1 156 ? 57.672 -55.175 -21.666 1.00 58.78 183 LYS E C 1
ATOM 9953 O O . LYS E 1 156 ? 56.797 -56.042 -21.583 1.00 60.54 183 LYS E O 1
ATOM 9959 N N . ASN E 1 157 ? 58.890 -55.444 -22.144 1.00 52.70 184 ASN E N 1
ATOM 9960 C CA . ASN E 1 157 ? 59.159 -56.809 -22.595 1.00 53.26 184 ASN E CA 1
ATOM 9961 C C . ASN E 1 157 ? 60.559 -57.336 -22.253 1.00 55.26 184 ASN E C 1
ATOM 9962 O O . ASN E 1 157 ? 60.887 -58.453 -22.638 1.00 54.23 184 ASN E O 1
ATOM 9967 N N . GLY E 1 158 ? 61.354 -56.528 -21.569 1.00 52.57 185 GLY E N 1
ATOM 9968 C CA . GLY E 1 158 ? 62.716 -56.868 -21.188 1.00 53.69 185 GLY E CA 1
ATOM 9969 C C . GLY E 1 158 ? 63.750 -55.973 -21.836 1.00 58.65 185 GLY E C 1
ATOM 9970 O O . GLY E 1 158 ? 64.900 -55.920 -21.388 1.00 58.76 185 GLY E O 1
ATOM 9971 N N . GLY E 1 159 ? 63.344 -55.281 -22.900 1.00 54.39 186 GLY E N 1
ATOM 9972 C CA . GLY E 1 159 ? 64.219 -54.369 -23.608 1.00 51.50 186 GLY E CA 1
ATOM 9973 C C . GLY E 1 159 ? 64.530 -54.772 -25.021 1.00 52.75 186 GLY E C 1
ATOM 9974 O O . GLY E 1 159 ? 65.700 -54.846 -25.390 1.00 52.29 186 GLY E O 1
ATOM 9975 N N . TRP E 1 160 ? 63.493 -54.955 -25.841 1.00 48.15 187 TRP E N 1
ATOM 9976 C CA . TRP E 1 160 ? 63.682 -55.274 -27.255 1.00 45.73 187 TRP E CA 1
ATOM 9977 C C . TRP E 1 160 ? 62.548 -54.713 -28.131 1.00 46.75 187 TRP E C 1
ATOM 9978 O O . TRP E 1 160 ? 61.507 -54.280 -27.642 1.00 44.03 187 TRP E O 1
ATOM 9989 N N . ARG E 1 161 ? 62.767 -54.744 -29.444 1.00 44.57 188 ARG E N 1
ATOM 9990 C CA . ARG E 1 161 ? 61.775 -54.369 -30.446 1.00 43.86 188 ARG E CA 1
ATOM 9991 C C . ARG E 1 161 ? 61.921 -55.274 -31.681 1.00 47.91 188 ARG E C 1
ATOM 9992 O O . ARG E 1 161 ? 62.996 -55.821 -31.931 1.00 48.43 188 ARG E O 1
ATOM 10000 N N . TRP E 1 162 ? 60.825 -55.479 -32.407 1.00 45.11 189 TRP E N 1
ATOM 10001 C CA . TRP E 1 162 ? 60.844 -56.183 -33.675 1.00 45.95 189 TRP E CA 1
ATOM 10002 C C . TRP E 1 162 ? 61.618 -55.269 -34.623 1.00 52.93 189 TRP E C 1
ATOM 10003 O O . TRP E 1 162 ? 61.420 -54.036 -34.590 1.00 51.45 189 TRP E O 1
ATOM 10014 N N . ASN E 1 163 ? 62.553 -55.850 -35.386 1.00 51.43 190 ASN E N 1
ATOM 10015 C CA . ASN E 1 163 ? 63.488 -55.134 -36.239 1.00 52.04 190 ASN E CA 1
ATOM 10016 C C . ASN E 1 163 ? 62.827 -54.425 -37.455 1.00 55.55 190 ASN E C 1
ATOM 10017 O O . ASN E 1 163 ? 63.095 -54.757 -38.610 1.00 58.15 190 ASN E O 1
ATOM 10022 N N . TYR E 1 164 ? 61.988 -53.436 -37.181 1.00 48.60 191 TYR E N 1
ATOM 10023 C CA . TYR E 1 164 ? 61.324 -52.582 -38.166 1.00 46.87 191 TYR E CA 1
ATOM 10024 C C . TYR E 1 164 ? 60.816 -51.335 -37.462 1.00 47.16 191 TYR E C 1
ATOM 10025 O O . TYR E 1 164 ? 59.975 -51.423 -36.578 1.00 45.60 191 TYR E O 1
ATOM 10034 N N . GLY E 1 165 ? 61.298 -50.185 -37.885 1.00 43.64 192 GLY E N 1
ATOM 10035 C CA . GLY E 1 165 ? 60.890 -48.926 -37.290 1.00 42.68 192 GLY E CA 1
ATOM 10036 C C . GLY E 1 165 ? 61.099 -48.944 -35.787 1.00 46.18 192 GLY E C 1
ATOM 10037 O O . GLY E 1 165 ? 62.020 -49.588 -35.282 1.00 45.93 192 GLY E O 1
ATOM 10038 N N . ASN E 1 166 ? 60.232 -48.250 -35.062 1.00 42.29 193 ASN E N 1
ATOM 10039 C CA . ASN E 1 166 ? 60.240 -48.233 -33.610 1.00 40.93 193 ASN E CA 1
ATOM 10040 C C . ASN E 1 166 ? 58.802 -48.406 -33.153 1.00 43.06 193 ASN E C 1
ATOM 10041 O O . ASN E 1 166 ? 58.004 -47.481 -33.271 1.00 42.34 193 ASN E O 1
ATOM 10054 N N . PHE E 1 168 ? 57.618 -48.359 -30.287 1.00 40.43 195 PHE E N 1
ATOM 10055 C CA . PHE E 1 168 ? 57.353 -47.498 -29.122 1.00 39.48 195 PHE E CA 1
ATOM 10056 C C . PHE E 1 168 ? 57.315 -45.992 -29.496 1.00 44.19 195 PHE E C 1
ATOM 10057 O O . PHE E 1 168 ? 57.254 -45.152 -28.597 1.00 45.54 195 PHE E O 1
ATOM 10065 N N . TYR E 1 169 ? 57.345 -45.658 -30.801 1.00 39.14 196 TYR E N 1
ATOM 10066 C CA . TYR E 1 169 ? 57.427 -44.298 -31.318 1.00 37.69 196 TYR E CA 1
ATOM 10067 C C . TYR E 1 169 ? 56.346 -43.344 -30.794 1.00 43.72 196 TYR E C 1
ATOM 10068 O O . TYR E 1 169 ? 56.699 -42.220 -30.437 1.00 44.10 196 TYR E O 1
ATOM 10077 N N . VAL E 1 170 ? 55.051 -43.751 -30.791 1.00 41.50 197 VAL E N 1
ATOM 10078 C CA . VAL E 1 170 ? 53.917 -42.919 -30.354 1.00 42.28 197 VAL E CA 1
ATOM 10079 C C . VAL E 1 170 ? 54.130 -42.480 -28.903 1.00 48.65 197 VAL E C 1
ATOM 10080 O O . VAL E 1 170 ? 53.967 -41.300 -28.578 1.00 47.64 197 VAL E O 1
ATOM 10084 N N . GLU E 1 171 ? 54.536 -43.432 -28.054 1.00 47.67 198 GLU E N 1
ATOM 10085 C CA . GLU E 1 171 ? 54.807 -43.252 -26.638 1.00 49.07 198 GLU E CA 1
ATOM 10086 C C . GLU E 1 171 ? 55.984 -42.276 -26.454 1.00 50.97 198 GLU E C 1
ATOM 10087 O O . GLU E 1 171 ? 55.906 -41.387 -25.603 1.00 52.29 198 GLU E O 1
ATOM 10093 N N . LEU E 1 172 ? 57.032 -42.400 -27.293 1.00 43.35 199 LEU E N 1
ATOM 10094 C CA . LEU E 1 172 ? 58.214 -41.539 -27.233 1.00 42.27 199 LEU E CA 1
ATOM 10095 C C . LEU E 1 172 ? 57.873 -40.103 -27.617 1.00 47.18 199 LEU E C 1
ATOM 10096 O O . LEU E 1 172 ? 58.348 -39.173 -26.967 1.00 47.02 199 LEU E O 1
ATOM 10101 N N . VAL E 1 173 ? 57.067 -39.930 -28.683 1.00 43.40 200 VAL E N 1
ATOM 10102 C CA . VAL E 1 173 ? 56.626 -38.614 -29.156 1.00 42.58 200 VAL E CA 1
ATOM 10103 C C . VAL E 1 173 ? 55.667 -38.001 -28.106 1.00 45.86 200 VAL E C 1
ATOM 10104 O O . VAL E 1 173 ? 55.820 -36.835 -27.780 1.00 44.76 200 VAL E O 1
ATOM 10108 N N . ASN E 1 174 ? 54.726 -38.796 -27.550 1.00 45.03 201 ASN E N 1
ATOM 10109 C CA . ASN E 1 174 ? 53.762 -38.323 -26.539 1.00 46.28 201 ASN E CA 1
ATOM 10110 C C . ASN E 1 174 ? 54.413 -37.980 -25.183 1.00 50.09 201 ASN E C 1
ATOM 10111 O O . ASN E 1 174 ? 53.752 -37.326 -24.367 1.00 53.66 201 ASN E O 1
ATOM 10116 N N . GLN E 1 175 ? 55.714 -38.316 -24.976 1.00 43.00 202 GLN E N 1
ATOM 10117 C CA . GLN E 1 175 ? 56.466 -37.891 -23.796 1.00 43.54 202 GLN E CA 1
ATOM 10118 C C . GLN E 1 175 ? 56.622 -36.366 -23.789 1.00 48.58 202 GLN E C 1
ATOM 10119 O O . GLN E 1 175 ? 56.682 -35.759 -22.726 1.00 49.82 202 GLN E O 1
ATOM 10125 N N . TYR E 1 176 ? 56.660 -35.758 -24.987 1.00 44.67 203 TYR E N 1
ATOM 10126 C CA . TYR E 1 176 ? 56.839 -34.323 -25.208 1.00 43.94 203 TYR E CA 1
ATOM 10127 C C . TYR E 1 176 ? 55.524 -33.608 -25.589 1.00 52.84 203 TYR E C 1
ATOM 10128 O O . TYR E 1 176 ? 55.556 -32.432 -25.958 1.00 53.83 203 TYR E O 1
ATOM 10137 N N . LEU E 1 177 ? 54.368 -34.266 -25.393 1.00 52.89 204 LEU E N 1
ATOM 10138 C CA . LEU E 1 177 ? 53.060 -33.673 -25.691 1.00 54.14 204 LEU E CA 1
ATOM 10139 C C . LEU E 1 177 ? 52.138 -33.645 -24.471 1.00 61.93 204 LEU E C 1
ATOM 10140 O O . LEU E 1 177 ? 50.920 -33.522 -24.623 1.00 64.36 204 LEU E O 1
ATOM 10145 N N . THR E 1 178 ? 52.715 -33.704 -23.263 1.00 60.75 205 THR E N 1
ATOM 10146 C CA . THR E 1 178 ? 51.953 -33.630 -21.996 1.00 96.42 205 THR E CA 1
ATOM 10147 C C . THR E 1 178 ? 51.820 -32.172 -21.544 1.00 118.39 205 THR E C 1
ATOM 10148 O O . THR E 1 178 ? 50.739 -31.596 -21.607 1.00 84.10 205 THR E O 1
ATOM 10152 N N . SER E 1 183 ? 51.323 -23.646 -15.948 1.00 83.10 210 SER E N 1
ATOM 10153 C CA . SER E 1 183 ? 51.436 -22.255 -16.390 1.00 81.23 210 SER E CA 1
ATOM 10154 C C . SER E 1 183 ? 50.111 -21.529 -16.231 1.00 85.47 210 SER E C 1
ATOM 10155 O O . SER E 1 183 ? 49.058 -22.050 -16.615 1.00 87.15 210 SER E O 1
ATOM 10157 N N . GLY E 1 184 ? 50.181 -20.334 -15.655 1.00 80.18 211 GLY E N 1
ATOM 10158 C CA . GLY E 1 184 ? 49.014 -19.494 -15.407 1.00 80.57 211 GLY E CA 1
ATOM 10159 C C . GLY E 1 184 ? 48.672 -18.552 -16.543 1.00 80.89 211 GLY E C 1
ATOM 10160 O O . GLY E 1 184 ? 49.244 -18.639 -17.639 1.00 78.67 211 GLY E O 1
ATOM 10161 N N . GLU E 1 185 ? 47.725 -17.640 -16.270 1.00 76.16 212 GLU E N 1
ATOM 10162 C CA . GLU E 1 185 ? 47.240 -16.650 -17.229 1.00 74.44 212 GLU E CA 1
ATOM 10163 C C . GLU E 1 185 ? 48.323 -15.639 -17.580 1.00 70.64 212 GLU E C 1
ATOM 10164 O O . GLU E 1 185 ? 48.460 -15.309 -18.757 1.00 70.21 212 GLU E O 1
ATOM 10170 N N . LEU E 1 186 ? 49.102 -15.166 -16.578 1.00 61.31 213 LEU E N 1
ATOM 10171 C CA . LEU E 1 186 ? 50.187 -14.199 -16.777 1.00 56.94 213 LEU E CA 1
ATOM 10172 C C . LEU E 1 186 ? 51.272 -14.784 -17.681 1.00 57.15 213 LEU E C 1
ATOM 10173 O O . LEU E 1 186 ? 51.646 -14.141 -18.664 1.00 55.39 213 LEU E O 1
ATOM 10178 N N . ALA E 1 187 ? 51.749 -16.006 -17.365 1.00 52.54 214 ALA E N 1
ATOM 10179 C CA . ALA E 1 187 ? 52.771 -16.715 -18.137 1.00 50.22 214 ALA E CA 1
ATOM 10180 C C . ALA E 1 187 ? 52.346 -16.894 -19.615 1.00 53.74 214 ALA E C 1
ATOM 10181 O O . ALA E 1 187 ? 53.155 -16.666 -20.518 1.00 51.59 214 ALA E O 1
ATOM 10183 N N . GLN E 1 188 ? 51.073 -17.258 -19.849 1.00 52.31 215 GLN E N 1
ATOM 10184 C CA . GLN E 1 188 ? 50.501 -17.445 -21.183 1.00 53.02 215 GLN E CA 1
ATOM 10185 C C . GLN E 1 188 ? 50.435 -16.126 -21.965 1.00 56.01 215 GLN E C 1
ATOM 10186 O O . GLN E 1 188 ? 50.811 -16.115 -23.133 1.00 55.98 215 GLN E O 1
ATOM 10192 N N . LYS E 1 189 ? 49.962 -15.030 -21.331 1.00 51.46 216 LYS E N 1
ATOM 10193 C CA . LYS E 1 189 ? 49.822 -13.717 -21.972 1.00 50.50 216 LYS E CA 1
ATOM 10194 C C . LYS E 1 189 ? 51.186 -13.109 -22.315 1.00 51.80 216 LYS E C 1
ATOM 10195 O O . LYS E 1 189 ? 51.337 -12.525 -23.390 1.00 50.96 216 LYS E O 1
ATOM 10201 N N . VAL E 1 190 ? 52.168 -13.240 -21.393 1.00 47.19 217 VAL E N 1
ATOM 10202 C CA . VAL E 1 190 ? 53.559 -12.760 -21.532 1.00 44.51 217 VAL E CA 1
ATOM 10203 C C . VAL E 1 190 ? 54.226 -13.520 -22.708 1.00 46.13 217 VAL E C 1
ATOM 10204 O O . VAL E 1 190 ? 54.745 -12.899 -23.638 1.00 43.90 217 VAL E O 1
ATOM 10216 N N . ASN E 1 192 ? 52.739 -15.409 -25.219 1.00 46.39 219 ASN E N 1
ATOM 10217 C CA . ASN E 1 192 ? 52.033 -15.262 -26.507 1.00 47.20 219 ASN E CA 1
ATOM 10218 C C . ASN E 1 192 ? 52.524 -14.021 -27.270 1.00 49.76 219 ASN E C 1
ATOM 10219 O O . ASN E 1 192 ? 52.603 -14.036 -28.506 1.00 50.14 219 ASN E O 1
ATOM 10224 N N . GLU E 1 193 ? 52.885 -12.971 -26.519 1.00 43.91 220 GLU E N 1
ATOM 10225 C CA . GLU E 1 193 ? 53.459 -11.742 -27.035 1.00 42.56 220 GLU E CA 1
ATOM 10226 C C . GLU E 1 193 ? 54.984 -11.928 -27.368 1.00 45.24 220 GLU E C 1
ATOM 10227 O O . GLU E 1 193 ? 55.424 -11.562 -28.469 1.00 43.86 220 GLU E O 1
ATOM 10233 N N . ALA E 1 194 ? 55.762 -12.497 -26.424 1.00 39.60 221 ALA E N 1
ATOM 10234 C CA . ALA E 1 194 ? 57.212 -12.696 -26.558 1.00 36.25 221 ALA E CA 1
ATOM 10235 C C . ALA E 1 194 ? 57.596 -13.552 -27.762 1.00 39.33 221 ALA E C 1
ATOM 10236 O O . ALA E 1 194 ? 58.597 -13.239 -28.417 1.00 37.19 221 ALA E O 1
ATOM 10238 N N . LEU E 1 195 ? 56.781 -14.584 -28.090 1.00 37.64 222 LEU E N 1
ATOM 10239 C CA . LEU E 1 195 ? 57.004 -15.536 -29.195 1.00 37.01 222 LEU E CA 1
ATOM 10240 C C . LEU E 1 195 ? 56.879 -14.890 -30.581 1.00 41.78 222 LEU E C 1
ATOM 10241 O O . LEU E 1 195 ? 57.325 -15.466 -31.569 1.00 41.98 222 LEU E O 1
ATOM 10246 N N . LYS E 1 196 ? 56.263 -13.704 -30.663 1.00 39.49 223 LYS E N 1
ATOM 10247 C CA . LYS E 1 196 ? 56.110 -12.967 -31.916 1.00 37.37 223 LYS E CA 1
ATOM 10248 C C . LYS E 1 196 ? 57.481 -12.446 -32.383 1.00 40.63 223 LYS E C 1
ATOM 10249 O O . LYS E 1 196 ? 57.662 -12.139 -33.562 1.00 41.54 223 LYS E O 1
ATOM 10255 N N . TYR E 1 197 ? 58.458 -12.404 -31.467 1.00 34.47 224 TYR E N 1
ATOM 10256 C CA . TYR E 1 197 ? 59.776 -11.852 -31.740 1.00 33.76 224 TYR E CA 1
ATOM 10257 C C . TYR E 1 197 ? 60.847 -12.927 -31.706 1.00 37.81 224 TYR E C 1
ATOM 10258 O O . TYR E 1 197 ? 62.023 -12.603 -31.667 1.00 36.22 224 TYR E O 1
ATOM 10267 N N . GLN E 1 198 ? 60.456 -14.205 -31.799 1.00 36.86 225 GLN E N 1
ATOM 10268 C CA . GLN E 1 198 ? 61.405 -15.316 -31.793 1.00 36.68 225 GLN E CA 1
ATOM 10269 C C . GLN E 1 198 ? 62.295 -15.237 -33.056 1.00 42.27 225 GLN E C 1
ATOM 10270 O O . GLN E 1 198 ? 61.784 -15.123 -34.164 1.00 42.01 225 GLN E O 1
ATOM 10276 N N . GLY E 1 199 ? 63.612 -15.208 -32.839 1.00 39.60 226 GLY E N 1
ATOM 10277 C CA . GLY E 1 199 ? 64.621 -15.120 -33.891 1.00 38.93 226 GLY E CA 1
ATOM 10278 C C . GLY E 1 199 ? 64.990 -13.701 -34.280 1.00 38.94 226 GLY E C 1
ATOM 10279 O O . GLY E 1 199 ? 65.839 -13.499 -35.152 1.00 38.70 226 GLY E O 1
ATOM 10280 N N . TRP E 1 200 ? 64.351 -12.703 -33.647 1.00 32.97 227 TRP E N 1
ATOM 10281 C CA . TRP E 1 200 ? 64.596 -11.281 -33.932 1.00 32.72 227 TRP E CA 1
ATOM 10282 C C . TRP E 1 200 ? 65.987 -10.845 -33.432 1.00 37.99 227 TRP E C 1
ATOM 10283 O O . TRP E 1 200 ? 66.559 -11.458 -32.543 1.00 36.39 227 TRP E O 1
ATOM 10294 N N . LYS E 1 201 ? 66.545 -9.819 -34.057 1.00 36.70 228 LYS E N 1
ATOM 10295 C CA . LYS E 1 201 ? 67.864 -9.317 -33.706 1.00 36.10 228 LYS E CA 1
ATOM 10296 C C . LYS E 1 201 ? 67.782 -8.447 -32.436 1.00 39.96 228 LYS E C 1
ATOM 10297 O O . LYS E 1 201 ? 66.943 -7.550 -32.362 1.00 41.10 228 LYS E O 1
ATOM 10303 N N . TYR E 1 202 ? 68.664 -8.699 -31.447 1.00 34.92 229 TYR E N 1
ATOM 10304 C CA . TYR E 1 202 ? 68.769 -7.862 -30.252 1.00 34.14 229 TYR E CA 1
ATOM 10305 C C . TYR E 1 202 ? 69.166 -6.434 -30.681 1.00 38.99 229 TYR E C 1
ATOM 10306 O O . TYR E 1 202 ? 70.066 -6.263 -31.498 1.00 42.37 229 TYR E O 1
ATOM 10315 N N . VAL E 1 203 ? 68.474 -5.431 -30.172 1.00 33.52 230 VAL E N 1
ATOM 10316 C CA . VAL E 1 203 ? 68.800 -4.029 -30.414 1.00 33.51 230 VAL E CA 1
ATOM 10317 C C . VAL E 1 203 ? 68.936 -3.369 -29.043 1.00 40.06 230 VAL E C 1
ATOM 10318 O O . VAL E 1 203 ? 67.984 -3.383 -28.270 1.00 38.73 230 VAL E O 1
ATOM 10322 N N . TYR E 1 204 ? 70.136 -2.843 -28.730 1.00 40.21 231 TYR E N 1
ATOM 10323 C CA . TYR E 1 204 ? 70.403 -2.141 -27.475 1.00 41.39 231 TYR E CA 1
ATOM 10324 C C . TYR E 1 204 ? 69.515 -0.906 -27.370 1.00 44.69 231 TYR E C 1
ATOM 10325 O O . TYR E 1 204 ? 69.506 -0.075 -28.274 1.00 45.75 231 TYR E O 1
ATOM 10334 N N . GLY E 1 205 ? 68.796 -0.802 -26.271 1.00 39.41 232 GLY E N 1
ATOM 10335 C CA . GLY E 1 205 ? 67.894 0.311 -26.028 1.00 39.64 232 GLY E CA 1
ATOM 10336 C C . GLY E 1 205 ? 66.485 0.101 -26.534 1.00 42.23 232 GLY E C 1
ATOM 10337 O O . GLY E 1 205 ? 65.625 0.927 -26.240 1.00 44.71 232 GLY E O 1
ATOM 10338 N N . GLY E 1 206 ? 66.248 -0.976 -27.293 1.00 34.77 233 GLY E N 1
ATOM 10339 C CA . GLY E 1 206 ? 64.936 -1.262 -27.868 1.00 34.26 233 GLY E CA 1
ATOM 10340 C C . GLY E 1 206 ? 63.913 -1.762 -26.872 1.00 36.53 233 GLY E C 1
ATOM 10341 O O . GLY E 1 206 ? 64.198 -2.686 -26.097 1.00 32.65 233 GLY E O 1
ATOM 10342 N N . SER E 1 207 ? 62.677 -1.224 -26.948 1.00 33.88 234 SER E N 1
ATOM 10343 C CA . SER E 1 207 ? 61.609 -1.627 -26.014 1.00 34.04 234 SER E CA 1
ATOM 10344 C C . SER E 1 207 ? 60.227 -1.771 -26.683 1.00 42.02 234 SER E C 1
ATOM 10345 O O . SER E 1 207 ? 59.198 -1.762 -25.987 1.00 44.25 234 SER E O 1
ATOM 10348 N N . ASN E 1 208 ? 60.181 -1.884 -28.018 1.00 39.69 235 ASN E N 1
ATOM 10349 C CA . ASN E 1 208 ? 58.899 -2.040 -28.739 1.00 40.29 235 ASN E CA 1
ATOM 10350 C C . ASN E 1 208 ? 59.125 -2.778 -30.082 1.00 41.76 235 ASN E C 1
ATOM 10351 O O . ASN E 1 208 ? 60.273 -2.873 -30.544 1.00 38.89 235 ASN E O 1
ATOM 10356 N N . PRO E 1 209 ? 58.052 -3.335 -30.702 1.00 38.81 236 PRO E N 1
ATOM 10357 C CA . PRO E 1 209 ? 58.237 -4.085 -31.963 1.00 38.70 236 PRO E CA 1
ATOM 10358 C C . PRO E 1 209 ? 58.777 -3.280 -33.166 1.00 39.53 236 PRO E C 1
ATOM 10359 O O . PRO E 1 209 ? 59.266 -3.888 -34.118 1.00 39.53 236 PRO E O 1
ATOM 10363 N N . ASN E 1 210 ? 58.708 -1.955 -33.129 1.00 35.42 237 ASN E N 1
ATOM 10364 C CA . ASN E 1 210 ? 59.161 -1.108 -34.239 1.00 36.64 237 ASN E CA 1
ATOM 10365 C C . ASN E 1 210 ? 60.680 -0.867 -34.237 1.00 42.77 237 ASN E C 1
ATOM 10366 O O . ASN E 1 210 ? 61.214 -0.507 -35.274 1.00 45.24 237 ASN E O 1
ATOM 10371 N N . THR E 1 211 ? 61.366 -1.098 -33.115 1.00 39.28 238 THR E N 1
ATOM 10372 C CA . THR E 1 211 ? 62.828 -0.935 -32.963 1.00 39.67 238 THR E CA 1
ATOM 10373 C C . THR E 1 211 ? 63.535 -2.269 -32.637 1.00 44.70 238 THR E C 1
ATOM 10374 O O . THR E 1 211 ? 64.769 -2.334 -32.644 1.00 44.36 238 THR E O 1
ATOM 10378 N N . SER E 1 212 ? 62.738 -3.315 -32.302 1.00 40.20 239 SER E N 1
ATOM 10379 C CA . SER E 1 212 ? 63.120 -4.613 -31.740 1.00 37.62 239 SER E CA 1
ATOM 10380 C C . SER E 1 212 ? 63.475 -4.371 -30.283 1.00 42.13 239 SER E C 1
ATOM 10381 O O . SER E 1 212 ? 63.173 -3.284 -29.759 1.00 43.88 239 SER E O 1
ATOM 10384 N N . PHE E 1 213 ? 64.056 -5.373 -29.592 1.00 36.51 240 PHE E N 1
ATOM 10385 C CA . PHE E 1 213 ? 64.248 -5.240 -28.154 1.00 34.90 240 PHE E CA 1
ATOM 10386 C C . PHE E 1 213 ? 65.606 -5.637 -27.628 1.00 36.47 240 PHE E C 1
ATOM 10387 O O . PHE E 1 213 ? 66.332 -6.378 -28.275 1.00 35.11 240 PHE E O 1
ATOM 10395 N N . ASP E 1 214 ? 65.921 -5.134 -26.419 1.00 32.76 241 ASP E N 1
ATOM 10396 C CA . ASP E 1 214 ? 67.008 -5.573 -25.569 1.00 31.55 241 ASP E CA 1
ATOM 10397 C C . ASP E 1 214 ? 66.328 -6.447 -24.500 1.00 39.34 241 ASP E C 1
ATOM 10398 O O . ASP E 1 214 ? 65.109 -6.626 -24.566 1.00 40.29 241 ASP E O 1
ATOM 10412 N N . SER E 1 216 ? 65.603 -6.232 -21.129 1.00 37.67 243 SER E N 1
ATOM 10413 C CA . SER E 1 216 ? 64.651 -5.590 -20.228 1.00 38.10 243 SER E CA 1
ATOM 10414 C C . SER E 1 216 ? 63.550 -4.875 -21.026 1.00 43.00 243 SER E C 1
ATOM 10415 O O . SER E 1 216 ? 62.445 -4.679 -20.509 1.00 43.06 243 SER E O 1
ATOM 10418 N N . GLY E 1 217 ? 63.841 -4.560 -22.296 1.00 38.89 244 GLY E N 1
ATOM 10419 C CA . GLY E 1 217 ? 62.877 -3.965 -23.215 1.00 39.31 244 GLY E CA 1
ATOM 10420 C C . GLY E 1 217 ? 61.821 -4.981 -23.607 1.00 40.39 244 GLY E C 1
ATOM 10421 O O . GLY E 1 217 ? 60.633 -4.645 -23.676 1.00 38.18 244 GLY E O 1
ATOM 10422 N N . LEU E 1 218 ? 62.261 -6.252 -23.818 1.00 36.11 245 LEU E N 1
ATOM 10423 C CA . LEU E 1 218 ? 61.387 -7.391 -24.138 1.00 35.74 245 LEU E CA 1
ATOM 10424 C C . LEU E 1 218 ? 60.453 -7.691 -22.967 1.00 41.94 245 LEU E C 1
ATOM 10425 O O . LEU E 1 218 ? 59.244 -7.783 -23.184 1.00 42.74 245 LEU E O 1
ATOM 10430 N N . THR E 1 219 ? 60.999 -7.835 -21.729 1.00 39.00 246 THR E N 1
ATOM 10431 C CA . THR E 1 219 ? 60.176 -8.119 -20.543 1.00 39.68 246 THR E CA 1
ATOM 10432 C C . THR E 1 219 ? 59.172 -6.968 -20.284 1.00 43.96 246 THR E C 1
ATOM 10433 O O . THR E 1 219 ? 57.984 -7.242 -20.107 1.00 45.48 246 THR E O 1
ATOM 10437 N N . GLN E 1 220 ? 59.621 -5.703 -20.333 1.00 38.95 247 GLN E N 1
ATOM 10438 C CA . GLN E 1 220 ? 58.723 -4.572 -20.099 1.00 41.20 247 GLN E CA 1
ATOM 10439 C C . GLN E 1 220 ? 57.526 -4.562 -21.085 1.00 47.43 247 GLN E C 1
ATOM 10440 O O . GLN E 1 220 ? 56.381 -4.376 -20.660 1.00 48.59 247 GLN E O 1
ATOM 10446 N N . TRP E 1 221 ? 57.796 -4.766 -22.387 1.00 44.07 248 TRP E N 1
ATOM 10447 C CA . TRP E 1 221 ? 56.776 -4.779 -23.437 1.00 44.25 248 TRP E CA 1
ATOM 10448 C C . TRP E 1 221 ? 55.747 -5.912 -23.253 1.00 46.02 248 TRP E C 1
ATOM 10449 O O . TRP E 1 221 ? 54.537 -5.663 -23.282 1.00 46.26 248 TRP E O 1
ATOM 10460 N N . CYS E 1 222 ? 56.239 -7.148 -23.118 1.00 40.94 249 CYS E N 1
ATOM 10461 C CA . CYS E 1 222 ? 55.431 -8.360 -23.024 1.00 41.67 249 CYS E CA 1
ATOM 10462 C C . CYS E 1 222 ? 54.630 -8.423 -21.716 1.00 47.24 249 CYS E C 1
ATOM 10463 O O . CYS E 1 222 ? 53.466 -8.803 -21.751 1.00 48.33 249 CYS E O 1
ATOM 10466 N N . TYR E 1 223 ? 55.214 -7.989 -20.587 1.00 44.53 250 TYR E N 1
ATOM 10467 C CA . TYR E 1 223 ? 54.483 -7.917 -19.315 1.00 45.59 250 TYR E CA 1
ATOM 10468 C C . TYR E 1 223 ? 53.473 -6.756 -19.365 1.00 51.45 250 TYR E C 1
ATOM 10469 O O . TYR E 1 223 ? 52.389 -6.862 -18.791 1.00 53.69 250 TYR E O 1
ATOM 10478 N N . GLY E 1 224 ? 53.820 -5.691 -20.090 1.00 48.24 251 GLY E N 1
ATOM 10479 C CA . GLY E 1 224 ? 52.950 -4.537 -20.327 1.00 50.24 251 GLY E CA 1
ATOM 10480 C C . GLY E 1 224 ? 51.695 -4.944 -21.075 1.00 55.63 251 GLY E C 1
ATOM 10481 O O . GLY E 1 224 ? 50.607 -4.491 -20.738 1.00 58.86 251 GLY E O 1
ATOM 10482 N N . LYS E 1 225 ? 51.829 -5.868 -22.048 1.00 51.25 252 LYS E N 1
ATOM 10483 C CA . LYS E 1 225 ? 50.711 -6.426 -22.808 1.00 51.67 252 LYS E CA 1
ATOM 10484 C C . LYS E 1 225 ? 49.862 -7.358 -21.939 1.00 58.20 252 LYS E C 1
ATOM 10485 O O . LYS E 1 225 ? 48.688 -7.562 -22.234 1.00 59.40 252 LYS E O 1
ATOM 10491 N N . ALA E 1 226 ? 50.451 -7.903 -20.853 1.00 55.62 253 ALA E N 1
ATOM 10492 C CA . ALA E 1 226 ? 49.770 -8.791 -19.915 1.00 56.31 253 ALA E CA 1
ATOM 10493 C C . ALA E 1 226 ? 49.121 -7.992 -18.782 1.00 63.96 253 ALA E C 1
ATOM 10494 O O . ALA E 1 226 ? 48.467 -8.579 -17.917 1.00 65.53 253 ALA E O 1
ATOM 10496 N N . GLY E 1 227 ? 49.286 -6.663 -18.819 1.00 61.26 254 GLY E N 1
ATOM 10497 C CA . GLY E 1 227 ? 48.732 -5.725 -17.844 1.00 61.98 254 GLY E CA 1
ATOM 10498 C C . GLY E 1 227 ? 49.601 -5.457 -16.631 1.00 65.44 254 GLY E C 1
ATOM 10499 O O . GLY E 1 227 ? 49.095 -4.950 -15.628 1.00 69.30 254 GLY E O 1
ATOM 10500 N N . ILE E 1 228 ? 50.917 -5.777 -16.699 1.00 57.14 255 ILE E N 1
ATOM 10501 C CA . ILE E 1 228 ? 51.868 -5.537 -15.613 1.00 55.15 255 ILE E CA 1
ATOM 10502 C C . ILE E 1 228 ? 52.844 -4.435 -16.042 1.00 55.41 255 ILE E C 1
ATOM 10503 O O . ILE E 1 228 ? 53.480 -4.541 -17.086 1.00 52.33 255 ILE E O 1
ATOM 10508 N N . SER E 1 229 ? 52.963 -3.392 -15.219 1.00 54.27 256 SER E N 1
ATOM 10509 C CA . SER E 1 229 ? 53.861 -2.266 -15.449 1.00 54.25 256 SER E CA 1
ATOM 10510 C C . SER E 1 229 ? 55.206 -2.509 -14.774 1.00 57.03 256 SER E C 1
ATOM 10511 O O . SER E 1 229 ? 55.299 -2.482 -13.549 1.00 59.70 256 SER E O 1
ATOM 10514 N N . LEU E 1 230 ? 56.243 -2.726 -15.576 1.00 49.83 257 LEU E N 1
ATOM 10515 C CA . LEU E 1 230 ? 57.611 -2.939 -15.106 1.00 46.58 257 LEU E CA 1
ATOM 10516 C C . LEU E 1 230 ? 58.469 -1.705 -15.359 1.00 50.78 257 LEU E C 1
ATOM 10517 O O . LEU E 1 230 ? 58.260 -1.016 -16.373 1.00 49.01 257 LEU E O 1
ATOM 10522 N N . PRO E 1 231 ? 59.549 -1.500 -14.566 1.00 48.75 258 PRO E N 1
ATOM 10523 C CA . PRO E 1 231 ? 60.489 -0.415 -14.906 1.00 48.97 258 PRO E CA 1
ATOM 10524 C C . PRO E 1 231 ? 61.337 -0.817 -16.134 1.00 50.90 258 PRO E C 1
ATOM 10525 O O . PRO E 1 231 ? 61.276 -1.954 -16.595 1.00 49.76 258 PRO E O 1
ATOM 10529 N N . ARG E 1 232 ? 62.108 0.122 -16.673 1.00 47.31 259 ARG E N 1
ATOM 10530 C CA . ARG E 1 232 ? 62.850 -0.040 -17.915 1.00 44.77 259 ARG E CA 1
ATOM 10531 C C . ARG E 1 232 ? 64.082 -0.953 -17.828 1.00 47.41 259 ARG E C 1
ATOM 10532 O O . ARG E 1 232 ? 64.280 -1.768 -18.741 1.00 45.51 259 ARG E O 1
ATOM 10540 N N . THR E 1 233 ? 64.926 -0.783 -16.803 1.00 43.91 260 THR E N 1
ATOM 10541 C CA . THR E 1 233 ? 66.192 -1.518 -16.648 1.00 41.70 260 THR E CA 1
ATOM 10542 C C . THR E 1 233 ? 65.993 -2.875 -15.943 1.00 40.88 260 THR E C 1
ATOM 10543 O O . THR E 1 233 ? 65.054 -3.033 -15.147 1.00 40.47 260 THR E O 1
ATOM 10547 N N . ALA E 1 234 ? 66.913 -3.829 -16.242 1.00 33.71 261 ALA E N 1
ATOM 10548 C CA . ALA E 1 234 ? 66.998 -5.162 -15.642 1.00 33.18 261 ALA E CA 1
ATOM 10549 C C . ALA E 1 234 ? 67.201 -5.040 -14.137 1.00 38.31 261 ALA E C 1
ATOM 10550 O O . ALA E 1 234 ? 66.534 -5.763 -13.400 1.00 39.09 261 ALA E O 1
ATOM 10552 N N . GLN E 1 235 ? 68.037 -4.064 -13.679 1.00 35.73 262 GLN E N 1
ATOM 10553 C CA . GLN E 1 235 ? 68.280 -3.791 -12.252 1.00 36.62 262 GLN E CA 1
ATOM 10554 C C . GLN E 1 235 ? 67.000 -3.284 -11.569 1.00 42.97 262 GLN E C 1
ATOM 10555 O O . GLN E 1 235 ? 66.632 -3.797 -10.518 1.00 45.68 262 GLN E O 1
ATOM 10561 N N . ALA E 1 236 ? 66.313 -2.313 -12.176 1.00 38.64 263 ALA E N 1
ATOM 10562 C CA . ALA E 1 236 ? 65.065 -1.766 -11.642 1.00 39.16 263 ALA E CA 1
ATOM 10563 C C . ALA E 1 236 ? 63.963 -2.845 -11.599 1.00 43.94 263 ALA E C 1
ATOM 10564 O O . ALA E 1 236 ? 63.158 -2.865 -10.666 1.00 44.86 263 ALA E O 1
ATOM 10566 N N . GLN E 1 237 ? 63.971 -3.767 -12.580 1.00 39.66 264 GLN E N 1
ATOM 10567 C CA . GLN E 1 237 ? 63.012 -4.873 -12.645 1.00 38.91 264 GLN E CA 1
ATOM 10568 C C . GLN E 1 237 ? 63.272 -5.876 -11.518 1.00 44.12 264 GLN E C 1
ATOM 10569 O O . GLN E 1 237 ? 62.319 -6.390 -10.923 1.00 44.83 264 GLN E O 1
ATOM 10575 N N . TYR E 1 238 ? 64.568 -6.105 -11.196 1.00 40.05 265 TYR E N 1
ATOM 10576 C CA . TYR E 1 238 ? 65.019 -6.952 -10.094 1.00 39.87 265 TYR E CA 1
ATOM 10577 C C . TYR E 1 238 ? 64.571 -6.333 -8.774 1.00 45.09 265 TYR E C 1
ATOM 10578 O O . TYR E 1 238 ? 63.964 -7.025 -7.961 1.00 47.52 265 TYR E O 1
ATOM 10587 N N . ASP E 1 239 ? 64.799 -5.020 -8.590 1.00 41.64 266 ASP E N 1
ATOM 10588 C CA . ASP E 1 239 ? 64.428 -4.290 -7.360 1.00 42.94 266 ASP E CA 1
ATOM 10589 C C . ASP E 1 239 ? 62.917 -4.255 -7.130 1.00 49.88 266 ASP E C 1
ATOM 10590 O O . ASP E 1 239 ? 62.493 -4.158 -5.980 1.00 53.69 266 ASP E O 1
ATOM 10595 N N . ALA E 1 240 ? 62.113 -4.363 -8.195 1.00 44.93 267 ALA E N 1
ATOM 10596 C CA . ALA E 1 240 ? 60.663 -4.283 -8.116 1.00 46.33 267 ALA E CA 1
ATOM 10597 C C . ALA E 1 240 ? 59.986 -5.652 -7.958 1.00 51.27 267 ALA E C 1
ATOM 10598 O O . ALA E 1 240 ? 58.762 -5.709 -7.889 1.00 52.60 267 ALA E O 1
ATOM 10600 N N . THR E 1 241 ? 60.754 -6.750 -7.888 1.00 48.67 268 THR E N 1
ATOM 10601 C CA . THR E 1 241 ? 60.161 -8.085 -7.735 1.00 47.65 268 THR E CA 1
ATOM 10602 C C . THR E 1 241 ? 60.486 -8.702 -6.374 1.00 53.64 268 THR E C 1
ATOM 10603 O O . THR E 1 241 ? 61.402 -8.260 -5.690 1.00 55.12 268 THR E O 1
ATOM 10607 N N . GLN E 1 242 ? 59.697 -9.704 -5.973 1.00 50.15 269 GLN E N 1
ATOM 10608 C CA . GLN E 1 242 ? 59.923 -10.511 -4.787 1.00 50.16 269 GLN E CA 1
ATOM 10609 C C . GLN E 1 242 ? 60.881 -11.612 -5.219 1.00 50.92 269 GLN E C 1
ATOM 10610 O O . GLN E 1 242 ? 60.601 -12.337 -6.185 1.00 50.03 269 GLN E O 1
ATOM 10616 N N . HIS E 1 243 ? 62.038 -11.694 -4.561 1.00 45.03 270 HIS E N 1
ATOM 10617 C CA . HIS E 1 243 ? 63.054 -12.656 -4.946 1.00 42.86 270 HIS E CA 1
ATOM 10618 C C . HIS E 1 243 ? 62.843 -14.032 -4.330 1.00 48.06 270 HIS E C 1
ATOM 10619 O O . HIS E 1 243 ? 62.432 -14.171 -3.185 1.00 49.13 270 HIS E O 1
ATOM 10626 N N . LEU E 1 244 ? 63.106 -15.047 -5.139 1.00 45.94 271 LEU E N 1
ATOM 10627 C CA . LEU E 1 244 ? 63.004 -16.467 -4.800 1.00 46.89 271 LEU E CA 1
ATOM 10628 C C . LEU E 1 244 ? 64.069 -17.247 -5.606 1.00 47.47 271 LEU E C 1
ATOM 10629 O O . LEU E 1 244 ? 64.408 -16.837 -6.719 1.00 44.93 271 LEU E O 1
ATOM 10634 N N . PRO E 1 245 ? 64.621 -18.359 -5.068 1.00 44.30 272 PRO E N 1
ATOM 10635 C CA . PRO E 1 245 ? 65.571 -19.151 -5.869 1.00 41.62 272 PRO E CA 1
ATOM 10636 C C . PRO E 1 245 ? 64.865 -19.769 -7.074 1.00 45.13 272 PRO E C 1
ATOM 10637 O O . PRO E 1 245 ? 63.652 -19.955 -7.062 1.00 45.92 272 PRO E O 1
ATOM 10641 N N . LEU E 1 246 ? 65.622 -20.070 -8.129 1.00 41.44 273 LEU E N 1
ATOM 10642 C CA . LEU E 1 246 ? 65.081 -20.644 -9.361 1.00 40.28 273 LEU E CA 1
ATOM 10643 C C . LEU E 1 246 ? 64.320 -21.975 -9.125 1.00 47.48 273 LEU E C 1
ATOM 10644 O O . LEU E 1 246 ? 63.388 -22.256 -9.869 1.00 50.32 273 LEU E O 1
ATOM 10649 N N . SER E 1 247 ? 64.663 -22.739 -8.066 1.00 42.20 274 SER E N 1
ATOM 10650 C CA . SER E 1 247 ? 64.031 -24.007 -7.711 1.00 44.00 274 SER E CA 1
ATOM 10651 C C . SER E 1 247 ? 62.582 -23.832 -7.260 1.00 50.41 274 SER E C 1
ATOM 10652 O O . SER E 1 247 ? 61.807 -24.784 -7.339 1.00 52.71 274 SER E O 1
ATOM 10655 N N . GLN E 1 248 ? 62.234 -22.650 -6.748 1.00 46.34 275 GLN E N 1
ATOM 10656 C CA . GLN E 1 248 ? 60.883 -22.318 -6.292 1.00 47.49 275 GLN E CA 1
ATOM 10657 C C . GLN E 1 248 ? 60.094 -21.527 -7.357 1.00 50.80 275 GLN E C 1
ATOM 10658 O O . GLN E 1 248 ? 58.881 -21.310 -7.192 1.00 52.81 275 GLN E O 1
ATOM 10664 N N . ALA E 1 249 ? 60.791 -21.077 -8.427 1.00 42.55 276 ALA E N 1
ATOM 10665 C CA . ALA E 1 249 ? 60.213 -20.245 -9.466 1.00 40.75 276 ALA E CA 1
ATOM 10666 C C . ALA E 1 249 ? 59.239 -21.009 -10.361 1.00 47.54 276 ALA E C 1
ATOM 10667 O O . ALA E 1 249 ? 59.292 -22.238 -10.473 1.00 48.03 276 ALA E O 1
ATOM 10669 N N . LYS E 1 250 ? 58.336 -20.261 -10.987 1.00 45.13 277 LYS E N 1
ATOM 10670 C CA . LYS E 1 250 ? 57.325 -20.769 -11.917 1.00 46.12 277 LYS E CA 1
ATOM 10671 C C . LYS E 1 250 ? 57.434 -20.019 -13.244 1.00 48.10 277 LYS E C 1
ATOM 10672 O O . LYS E 1 250 ? 58.039 -18.950 -13.293 1.00 46.04 277 LYS E O 1
ATOM 10678 N N . ALA E 1 251 ? 56.805 -20.549 -14.301 1.00 44.40 278 ALA E N 1
ATOM 10679 C CA . ALA E 1 251 ? 56.720 -19.887 -15.589 1.00 42.57 278 ALA E CA 1
ATOM 10680 C C . ALA E 1 251 ? 56.033 -18.537 -15.380 1.00 48.16 278 ALA E C 1
ATOM 10681 O O . ALA E 1 251 ? 55.039 -18.458 -14.647 1.00 51.20 278 ALA E O 1
ATOM 10683 N N . GLY E 1 252 ? 56.599 -17.481 -15.939 1.00 42.79 279 GLY E N 1
ATOM 10684 C CA . GLY E 1 252 ? 56.062 -16.140 -15.734 1.00 43.42 279 GLY E CA 1
ATOM 10685 C C . GLY E 1 252 ? 56.885 -15.316 -14.761 1.00 45.23 279 GLY E C 1
ATOM 10686 O O . GLY E 1 252 ? 56.741 -14.094 -14.704 1.00 46.18 279 GLY E O 1
ATOM 10687 N N . ASP E 1 253 ? 57.744 -15.975 -13.970 1.00 39.93 280 ASP E N 1
ATOM 10688 C CA . ASP E 1 253 ? 58.661 -15.271 -13.080 1.00 38.45 280 ASP E CA 1
ATOM 10689 C C . ASP E 1 253 ? 59.834 -14.764 -13.913 1.00 38.72 280 ASP E C 1
ATOM 10690 O O . ASP E 1 253 ? 60.052 -15.211 -15.045 1.00 37.45 280 ASP E O 1
ATOM 10695 N N . LEU E 1 254 ? 60.554 -13.780 -13.398 1.00 33.61 281 LEU E N 1
ATOM 10696 C CA . LEU E 1 254 ? 61.713 -13.264 -14.120 1.00 29.56 281 LEU E CA 1
ATOM 10697 C C . LEU E 1 254 ? 62.939 -13.942 -13.583 1.00 31.80 281 LEU E C 1
ATOM 10698 O O . LEU E 1 254 ? 62.934 -14.348 -12.433 1.00 33.15 281 LEU E O 1
ATOM 10703 N N . VAL E 1 255 ? 63.957 -14.109 -14.397 1.00 27.26 282 VAL E N 1
ATOM 10704 C CA . VAL E 1 255 ? 65.208 -14.718 -13.982 1.00 27.99 282 VAL E CA 1
ATOM 10705 C C . VAL E 1 255 ? 66.297 -13.649 -14.218 1.00 32.87 282 VAL E C 1
ATOM 10706 O O . VAL E 1 255 ? 66.283 -12.989 -15.261 1.00 32.95 282 VAL E O 1
ATOM 10710 N N . PHE E 1 256 ? 67.209 -13.458 -13.241 1.00 29.50 283 PHE E N 1
ATOM 10711 C CA . PHE E 1 256 ? 68.208 -12.377 -13.272 1.00 28.88 283 PHE E CA 1
ATOM 10712 C C . PHE E 1 256 ? 69.630 -12.882 -13.235 1.00 33.20 283 PHE E C 1
ATOM 10713 O O . PHE E 1 256 ? 69.916 -13.933 -12.643 1.00 31.98 283 PHE E O 1
ATOM 10721 N N . PHE E 1 257 ? 70.532 -12.110 -13.896 1.00 27.65 284 PHE E N 1
ATOM 10722 C CA . PHE E 1 257 ? 71.932 -12.480 -14.032 1.00 25.97 284 PHE E CA 1
ATOM 10723 C C . PHE E 1 257 ? 72.819 -11.308 -13.744 1.00 30.86 284 PHE E C 1
ATOM 10724 O O . PHE E 1 257 ? 72.408 -10.167 -13.934 1.00 30.85 284 PHE E O 1
ATOM 10732 N N . HIS E 1 258 ? 74.039 -11.596 -13.285 1.00 30.73 285 HIS E N 1
ATOM 10733 C CA . HIS E 1 258 ? 75.088 -10.614 -12.979 1.00 32.36 285 HIS E CA 1
ATOM 10734 C C . HIS E 1 258 ? 76.229 -10.749 -13.980 1.00 36.38 285 HIS E C 1
ATOM 10735 O O . HIS E 1 258 ? 76.343 -11.783 -14.640 1.00 34.68 285 HIS E O 1
ATOM 10742 N N . SER E 1 259 ? 77.062 -9.694 -14.074 1.00 33.61 286 SER E N 1
ATOM 10743 C CA . SER E 1 259 ? 78.323 -9.556 -14.796 1.00 32.88 286 SER E CA 1
ATOM 10744 C C . SER E 1 259 ? 78.353 -10.157 -16.241 1.00 37.92 286 SER E C 1
ATOM 10745 O O . SER E 1 259 ? 79.390 -10.664 -16.657 1.00 35.24 286 SER E O 1
ATOM 10748 N N . THR E 1 260 ? 77.236 -10.066 -17.003 1.00 36.55 287 THR E N 1
ATOM 10749 C CA . THR E 1 260 ? 77.183 -10.606 -18.368 1.00 36.71 287 THR E CA 1
ATOM 10750 C C . THR E 1 260 ? 77.919 -9.668 -19.357 1.00 42.41 287 THR E C 1
ATOM 10751 O O . THR E 1 260 ? 78.290 -10.091 -20.447 1.00 41.27 287 THR E O 1
ATOM 10755 N N . TYR E 1 261 ? 78.116 -8.404 -18.966 1.00 40.35 288 TYR E N 1
ATOM 10756 C CA . TYR E 1 261 ? 78.898 -7.399 -19.697 1.00 42.31 288 TYR E CA 1
ATOM 10757 C C . TYR E 1 261 ? 79.341 -6.333 -18.675 1.00 45.96 288 TYR E C 1
ATOM 10758 O O . TYR E 1 261 ? 78.841 -6.330 -17.546 1.00 44.56 288 TYR E O 1
ATOM 10767 N N . ASN E 1 262 ? 80.275 -5.445 -19.056 1.00 43.57 289 ASN E N 1
ATOM 10768 C CA . ASN E 1 262 ? 80.763 -4.370 -18.185 1.00 44.43 289 ASN E CA 1
ATOM 10769 C C . ASN E 1 262 ? 79.639 -3.365 -17.943 1.00 50.94 289 ASN E C 1
ATOM 10770 O O . ASN E 1 262 ? 79.210 -2.656 -18.855 1.00 51.92 289 ASN E O 1
ATOM 10775 N N . ALA E 1 263 ? 79.132 -3.361 -16.713 1.00 47.63 290 ALA E N 1
ATOM 10776 C CA . ALA E 1 263 ? 78.030 -2.522 -16.278 1.00 46.68 290 ALA E CA 1
ATOM 10777 C C . ALA E 1 263 ? 78.231 -2.047 -14.829 1.00 49.97 290 ALA E C 1
ATOM 10778 O O . ALA E 1 263 ? 78.965 -2.678 -14.043 1.00 48.61 290 ALA E O 1
ATOM 10780 N N . GLY E 1 264 ? 77.600 -0.913 -14.509 1.00 45.90 291 GLY E N 1
ATOM 10781 C CA . GLY E 1 264 ? 77.674 -0.282 -13.199 1.00 45.56 291 GLY E CA 1
ATOM 10782 C C . GLY E 1 264 ? 76.733 -0.851 -12.161 1.00 47.66 291 GLY E C 1
ATOM 10783 O O . GLY E 1 264 ? 76.840 -0.501 -10.985 1.00 50.35 291 GLY E O 1
ATOM 10784 N N . SER E 1 265 ? 75.803 -1.733 -12.577 1.00 40.82 292 SER E N 1
ATOM 10785 C CA . SER E 1 265 ? 74.812 -2.340 -11.687 1.00 38.94 292 SER E CA 1
ATOM 10786 C C . SER E 1 265 ? 75.073 -3.831 -11.489 1.00 40.97 292 SER E C 1
ATOM 10787 O O . SER E 1 265 ? 75.724 -4.460 -12.327 1.00 39.15 292 SER E O 1
ATOM 10790 N N . TYR E 1 266 ? 74.578 -4.388 -10.361 1.00 38.30 293 TYR E N 1
ATOM 10791 C CA . TYR E 1 266 ? 74.710 -5.805 -10.020 1.00 36.44 293 TYR E CA 1
ATOM 10792 C C . TYR E 1 266 ? 74.024 -6.676 -11.095 1.00 39.46 293 TYR E C 1
ATOM 10793 O O . TYR E 1 266 ? 74.677 -7.539 -11.651 1.00 38.80 293 TYR E O 1
ATOM 10802 N N . VAL E 1 267 ? 72.748 -6.396 -11.424 1.00 35.01 294 VAL E N 1
ATOM 10803 C CA . VAL E 1 267 ? 71.976 -7.093 -12.445 1.00 32.98 294 VAL E CA 1
ATOM 10804 C C . VAL E 1 267 ? 72.346 -6.528 -13.800 1.00 39.17 294 VAL E C 1
ATOM 10805 O O . VAL E 1 267 ? 72.217 -5.322 -14.030 1.00 39.61 294 VAL E O 1
ATOM 10809 N N . THR E 1 268 ? 72.784 -7.413 -14.713 1.00 36.48 295 THR E N 1
ATOM 10810 C CA . THR E 1 268 ? 73.181 -7.010 -16.052 1.00 36.65 295 THR E CA 1
ATOM 10811 C C . THR E 1 268 ? 72.266 -7.640 -17.101 1.00 39.88 295 THR E C 1
ATOM 10812 O O . THR E 1 268 ? 72.288 -7.198 -18.248 1.00 39.67 295 THR E O 1
ATOM 10816 N N . HIS E 1 269 ? 71.508 -8.695 -16.725 1.00 34.15 296 HIS E N 1
ATOM 10817 C CA . HIS E 1 269 ? 70.620 -9.390 -17.645 1.00 32.98 296 HIS E CA 1
ATOM 10818 C C . HIS E 1 269 ? 69.336 -9.911 -16.963 1.00 37.10 296 HIS E C 1
ATOM 10819 O O . HIS E 1 269 ? 69.364 -10.192 -15.776 1.00 38.29 296 HIS E O 1
ATOM 10826 N N . VAL E 1 270 ? 68.225 -10.051 -17.739 1.00 33.47 297 VAL E N 1
ATOM 10827 C CA . VAL E 1 270 ? 66.906 -10.581 -17.376 1.00 32.60 297 VAL E CA 1
ATOM 10828 C C . VAL E 1 270 ? 66.318 -11.356 -18.585 1.00 38.70 297 VAL E C 1
ATOM 10829 O O . VAL E 1 270 ? 66.506 -10.972 -19.749 1.00 39.94 297 VAL E O 1
ATOM 10833 N N . GLY E 1 271 ? 65.605 -12.421 -18.271 1.00 32.91 298 GLY E N 1
ATOM 10834 C CA . GLY E 1 271 ? 64.835 -13.224 -19.206 1.00 31.59 298 GLY E CA 1
ATOM 10835 C C . GLY E 1 271 ? 63.559 -13.664 -18.521 1.00 35.22 298 GLY E C 1
ATOM 10836 O O . GLY E 1 271 ? 63.372 -13.424 -17.324 1.00 36.69 298 GLY E O 1
ATOM 10837 N N . ILE E 1 272 ? 62.669 -14.289 -19.253 1.00 29.39 299 ILE E N 1
ATOM 10838 C CA . ILE E 1 272 ? 61.379 -14.778 -18.714 1.00 29.11 299 ILE E CA 1
ATOM 10839 C C . ILE E 1 272 ? 61.579 -16.248 -18.394 1.00 33.18 299 ILE E C 1
ATOM 10840 O O . ILE E 1 272 ? 61.958 -17.012 -19.288 1.00 31.45 299 ILE E O 1
ATOM 10845 N N . TYR E 1 273 ? 61.320 -16.655 -17.141 1.00 30.96 300 TYR E N 1
ATOM 10846 C CA . TYR E 1 273 ? 61.421 -18.071 -16.770 1.00 30.87 300 TYR E CA 1
ATOM 10847 C C . TYR E 1 273 ? 60.213 -18.834 -17.366 1.00 36.71 300 TYR E C 1
ATOM 10848 O O . TYR E 1 273 ? 59.081 -18.355 -17.268 1.00 39.32 300 TYR E O 1
ATOM 10857 N N . VAL E 1 274 ? 60.465 -19.964 -18.038 1.00 31.39 301 VAL E N 1
ATOM 10858 C CA . VAL E 1 274 ? 59.385 -20.715 -18.687 1.00 32.63 301 VAL E CA 1
ATOM 10859 C C . VAL E 1 274 ? 59.248 -22.117 -18.050 1.00 40.95 301 VAL E C 1
ATOM 10860 O O . VAL E 1 274 ? 58.511 -22.960 -18.557 1.00 44.26 301 VAL E O 1
ATOM 10864 N N . GLY E 1 275 ? 59.889 -22.317 -16.907 1.00 36.50 302 GLY E N 1
ATOM 10865 C CA . GLY E 1 275 ? 59.876 -23.598 -16.215 1.00 37.33 302 GLY E CA 1
ATOM 10866 C C . GLY E 1 275 ? 60.931 -24.530 -16.776 1.00 41.78 302 GLY E C 1
ATOM 10867 O O . GLY E 1 275 ? 61.627 -24.164 -17.723 1.00 39.44 302 GLY E O 1
ATOM 10868 N N . ASN E 1 276 ? 61.071 -25.731 -16.173 1.00 40.95 303 ASN E N 1
ATOM 10869 C CA . ASN E 1 276 ? 61.999 -26.803 -16.560 1.00 41.09 303 ASN E CA 1
ATOM 10870 C C . ASN E 1 276 ? 63.440 -26.330 -16.815 1.00 45.11 303 ASN E C 1
ATOM 10871 O O . ASN E 1 276 ? 64.077 -26.812 -17.753 1.00 44.19 303 ASN E O 1
ATOM 10872 N N . ASN E 1 277 ? 63.940 -25.393 -15.990 1.00 41.24 304 ASN E N 1
ATOM 10873 C CA . ASN E 1 277 ? 65.288 -24.823 -16.061 1.00 39.85 304 ASN E CA 1
ATOM 10874 C C . ASN E 1 277 ? 65.582 -24.148 -17.439 1.00 44.25 304 ASN E C 1
ATOM 10875 O O . ASN E 1 277 ? 66.706 -24.208 -17.974 1.00 44.65 304 ASN E O 1
ATOM 10880 N N . GLN E 1 278 ? 64.567 -23.506 -18.013 1.00 39.68 305 GLN E N 1
ATOM 10881 C CA . GLN E 1 278 ? 64.809 -22.773 -19.247 1.00 38.73 305 GLN E CA 1
ATOM 10882 C C . GLN E 1 278 ? 64.145 -21.392 -19.217 1.00 39.93 305 GLN E C 1
ATOM 10883 O O . GLN E 1 278 ? 63.239 -21.150 -18.425 1.00 41.01 305 GLN E O 1
ATOM 10897 N N . TYR E 1 280 ? 63.161 -17.605 -21.752 1.00 32.17 307 TYR E N 1
ATOM 10898 C CA . TYR E 1 280 ? 62.930 -16.939 -23.022 1.00 31.86 307 TYR E CA 1
ATOM 10899 C C . TYR E 1 280 ? 63.481 -15.560 -22.825 1.00 33.38 307 TYR E C 1
ATOM 10900 O O . TYR E 1 280 ? 63.151 -14.934 -21.832 1.00 32.56 307 TYR E O 1
ATOM 10909 N N . HIS E 1 281 ? 64.373 -15.094 -23.704 1.00 29.10 308 HIS E N 1
ATOM 10910 C CA . HIS E 1 281 ? 64.990 -13.787 -23.485 1.00 26.98 308 HIS E CA 1
ATOM 10911 C C . HIS E 1 281 ? 65.551 -13.157 -24.765 1.00 31.25 308 HIS E C 1
ATOM 10912 O O . HIS E 1 281 ? 65.608 -13.776 -25.838 1.00 31.83 308 HIS E O 1
ATOM 10919 N N . ALA E 1 282 ? 65.974 -11.911 -24.617 1.00 28.28 309 ALA E N 1
ATOM 10920 C CA . ALA E 1 282 ? 66.729 -11.155 -25.586 1.00 29.05 309 ALA E CA 1
ATOM 10921 C C . ALA E 1 282 ? 68.151 -10.981 -24.974 1.00 34.13 309 ALA E C 1
ATOM 10922 O O . ALA E 1 282 ? 68.346 -10.148 -24.089 1.00 34.54 309 ALA E O 1
ATOM 10924 N N . GLY E 1 283 ? 69.095 -11.848 -25.331 1.00 32.16 310 GLY E N 1
ATOM 10925 C CA . GLY E 1 283 ? 68.938 -12.907 -26.323 1.00 31.76 310 GLY E CA 1
ATOM 10926 C C . GLY E 1 283 ? 69.266 -12.394 -27.702 1.00 36.15 310 GLY E C 1
ATOM 10927 O O . GLY E 1 283 ? 68.703 -11.386 -28.146 1.00 34.85 310 GLY E O 1
ATOM 10928 N N . ASP E 1 284 ? 70.235 -13.040 -28.365 1.00 34.07 311 ASP E N 1
ATOM 10929 C CA . ASP E 1 284 ? 70.607 -12.616 -29.718 1.00 32.90 311 ASP E CA 1
ATOM 10930 C C . ASP E 1 284 ? 70.964 -13.851 -30.572 1.00 37.07 311 ASP E C 1
ATOM 10931 O O . ASP E 1 284 ? 72.107 -14.303 -30.556 1.00 37.08 311 ASP E O 1
ATOM 10936 N N . PRO E 1 285 ? 69.990 -14.413 -31.328 1.00 33.25 312 PRO E N 1
ATOM 10937 C CA . PRO E 1 285 ? 68.608 -13.915 -31.524 1.00 32.36 312 PRO E CA 1
ATOM 10938 C C . PRO E 1 285 ? 67.721 -14.165 -30.307 1.00 34.74 312 PRO E C 1
ATOM 10939 O O . PRO E 1 285 ? 68.051 -14.956 -29.445 1.00 34.22 312 PRO E O 1
ATOM 10943 N N . ILE E 1 286 ? 66.615 -13.449 -30.223 1.00 32.98 313 ILE E N 1
ATOM 10944 C CA . ILE E 1 286 ? 65.634 -13.561 -29.150 1.00 31.91 313 ILE E CA 1
ATOM 10945 C C . ILE E 1 286 ? 65.079 -14.996 -29.172 1.00 33.14 313 ILE E C 1
ATOM 10946 O O . ILE E 1 286 ? 64.764 -15.514 -30.249 1.00 31.76 313 ILE E O 1
ATOM 10951 N N . GLY E 1 287 ? 64.986 -15.624 -28.003 1.00 28.00 314 GLY E N 1
ATOM 10952 C CA . GLY E 1 287 ? 64.447 -16.978 -27.931 1.00 27.89 314 GLY E CA 1
ATOM 10953 C C . GLY E 1 287 ? 64.675 -17.680 -26.625 1.00 33.86 314 GLY E C 1
ATOM 10954 O O . GLY E 1 287 ? 65.001 -17.041 -25.618 1.00 35.65 314 GLY E O 1
ATOM 10955 N N . TYR E 1 288 ? 64.520 -19.000 -26.649 1.00 29.58 315 TYR E N 1
ATOM 10956 C CA . TYR E 1 288 ? 64.722 -19.863 -25.493 1.00 29.90 315 TYR E CA 1
ATOM 10957 C C . TYR E 1 288 ? 66.182 -20.218 -25.274 1.00 34.11 315 TYR E C 1
ATOM 10958 O O . TYR E 1 288 ? 66.875 -20.575 -26.215 1.00 33.85 315 TYR E O 1
ATOM 10967 N N . ALA E 1 289 ? 66.607 -20.228 -24.016 1.00 31.44 316 ALA E N 1
ATOM 10968 C CA . ALA E 1 289 ? 67.949 -20.615 -23.619 1.00 32.33 316 ALA E CA 1
ATOM 10969 C C . ALA E 1 289 ? 67.870 -21.671 -22.501 1.00 36.49 316 ALA E C 1
ATOM 10970 O O . ALA E 1 289 ? 66.959 -21.640 -21.679 1.00 35.30 316 ALA E O 1
ATOM 10972 N N . ASP E 1 290 ? 68.748 -22.663 -22.545 1.00 35.06 317 ASP E N 1
ATOM 10973 C CA . ASP E 1 290 ? 68.824 -23.690 -21.507 1.00 34.11 317 ASP E CA 1
ATOM 10974 C C . ASP E 1 290 ? 69.726 -23.145 -20.401 1.00 36.99 317 ASP E C 1
ATOM 10975 O O . ASP E 1 290 ? 70.904 -22.821 -20.648 1.00 35.89 317 ASP E O 1
ATOM 10980 N N . LEU E 1 291 ? 69.189 -23.080 -19.175 1.00 33.68 318 LEU E N 1
ATOM 10981 C CA . LEU E 1 291 ? 69.895 -22.478 -18.039 1.00 32.69 318 LEU E CA 1
ATOM 10982 C C . LEU E 1 291 ? 70.903 -23.404 -17.406 1.00 37.76 318 LEU E C 1
ATOM 10983 O O . LEU E 1 291 ? 71.753 -22.947 -16.657 1.00 39.39 318 LEU E O 1
ATOM 10988 N N . SER E 1 292 ? 70.867 -24.676 -17.744 1.00 35.09 319 SER E N 1
ATOM 10989 C CA . SER E 1 292 ? 71.779 -25.659 -17.146 1.00 34.37 319 SER E CA 1
ATOM 10990 C C . SER E 1 292 ? 73.221 -25.529 -17.692 1.00 36.05 319 SER E C 1
ATOM 10991 O O . SER E 1 292 ? 74.110 -26.253 -17.238 1.00 35.97 319 SER E O 1
ATOM 10994 N N . SER E 1 293 ? 73.462 -24.620 -18.664 1.00 29.66 320 SER E N 1
ATOM 10995 C CA . SER E 1 293 ? 74.806 -24.473 -19.179 1.00 28.79 320 SER E CA 1
ATOM 10996 C C . SER E 1 293 ? 75.718 -23.851 -18.122 1.00 36.93 320 SER E C 1
ATOM 10997 O O . SER E 1 293 ? 75.247 -23.109 -17.248 1.00 38.95 320 SER E O 1
ATOM 11000 N N . SER E 1 294 ? 77.018 -24.166 -18.202 1.00 33.87 321 SER E N 1
ATOM 11001 C CA . SER E 1 294 ? 78.052 -23.655 -17.316 1.00 34.06 321 SER E CA 1
ATOM 11002 C C . SER E 1 294 ? 78.000 -22.098 -17.229 1.00 35.22 321 SER E C 1
ATOM 11003 O O . SER E 1 294 ? 78.047 -21.558 -16.123 1.00 33.53 321 SER E O 1
ATOM 11006 N N . TYR E 1 295 ? 77.841 -21.406 -18.407 1.00 29.57 322 TYR E N 1
ATOM 11007 C CA . TYR E 1 295 ? 77.760 -19.946 -18.552 1.00 27.48 322 TYR E CA 1
ATOM 11008 C C . TYR E 1 295 ? 76.603 -19.374 -17.738 1.00 32.29 322 TYR E C 1
ATOM 11009 O O . TYR E 1 295 ? 76.830 -18.519 -16.887 1.00 33.52 322 TYR E O 1
ATOM 11018 N N . TRP E 1 296 ? 75.365 -19.826 -17.995 1.00 29.14 323 TRP E N 1
ATOM 11019 C CA . TRP E 1 296 ? 74.195 -19.322 -17.278 1.00 28.69 323 TRP E CA 1
ATOM 11020 C C . TRP E 1 296 ? 74.237 -19.634 -15.770 1.00 33.71 323 TRP E C 1
ATOM 11021 O O . TRP E 1 296 ? 73.812 -18.790 -14.991 1.00 35.38 323 TRP E O 1
ATOM 11032 N N . GLN E 1 297 ? 74.822 -20.771 -15.354 1.00 29.81 324 GLN E N 1
ATOM 11033 C CA . GLN E 1 297 ? 74.943 -21.107 -13.932 1.00 30.35 324 GLN E CA 1
ATOM 11034 C C . GLN E 1 297 ? 75.911 -20.151 -13.210 1.00 36.42 324 GLN E C 1
ATOM 11035 O O . GLN E 1 297 ? 75.675 -19.776 -12.060 1.00 37.13 324 GLN E O 1
ATOM 11041 N N . GLN E 1 298 ? 76.976 -19.728 -13.910 1.00 33.66 325 GLN E N 1
ATOM 11042 C CA . GLN E 1 298 ? 78.024 -18.841 -13.393 1.00 33.07 325 GLN E CA 1
ATOM 11043 C C . GLN E 1 298 ? 77.579 -17.383 -13.269 1.00 34.57 325 GLN E C 1
ATOM 11044 O O . GLN E 1 298 ? 78.255 -16.598 -12.595 1.00 32.59 325 GLN E O 1
ATOM 11050 N N . HIS E 1 299 ? 76.482 -17.004 -13.969 1.00 30.63 326 HIS E N 1
ATOM 11051 C CA . HIS E 1 299 ? 75.963 -15.650 -13.946 1.00 29.31 326 HIS E CA 1
ATOM 11052 C C . HIS E 1 299 ? 74.614 -15.538 -13.207 1.00 36.71 326 HIS E C 1
ATOM 11053 O O . HIS E 1 299 ? 74.187 -14.423 -12.899 1.00 39.05 326 HIS E O 1
ATOM 11060 N N . LEU E 1 300 ? 73.962 -16.664 -12.905 1.00 32.29 327 LEU E N 1
ATOM 11061 C CA . LEU E 1 300 ? 72.652 -16.662 -12.255 1.00 32.83 327 LEU E CA 1
ATOM 11062 C C . LEU E 1 300 ? 72.638 -16.014 -10.855 1.00 39.07 327 LEU E C 1
ATOM 11063 O O . LEU E 1 300 ? 73.448 -16.374 -9.976 1.00 38.04 327 LEU E O 1
ATOM 11068 N N . ILE E 1 301 ? 71.679 -15.062 -10.667 1.00 34.81 328 ILE E N 1
ATOM 11069 C CA . ILE E 1 301 ? 71.376 -14.423 -9.385 1.00 34.35 328 ILE E CA 1
ATOM 11070 C C . ILE E 1 301 ? 70.202 -15.205 -8.744 1.00 38.11 328 ILE E C 1
ATOM 11071 O O . ILE E 1 301 ? 70.263 -15.612 -7.598 1.00 38.38 328 ILE E O 1
ATOM 11076 N N . GLY E 1 302 ? 69.139 -15.384 -9.506 1.00 35.30 329 GLY E N 1
ATOM 11077 C CA . GLY E 1 302 ? 67.944 -16.088 -9.073 1.00 35.40 329 GLY E CA 1
ATOM 11078 C C . GLY E 1 302 ? 66.719 -15.555 -9.781 1.00 40.61 329 GLY E C 1
ATOM 11079 O O . GLY E 1 302 ? 66.830 -14.800 -10.747 1.00 37.25 329 GLY E O 1
ATOM 11080 N N . ALA E 1 303 ? 65.530 -15.953 -9.292 1.00 41.00 330 ALA E N 1
ATOM 11081 C CA . ALA E 1 303 ? 64.255 -15.545 -9.889 1.00 40.80 330 ALA E CA 1
ATOM 11082 C C . ALA E 1 303 ? 63.577 -14.362 -9.142 1.00 45.84 330 ALA E C 1
ATOM 11083 O O . ALA E 1 303 ? 63.941 -14.046 -8.011 1.00 45.63 330 ALA E O 1
ATOM 11085 N N . GLY E 1 304 ? 62.605 -13.740 -9.804 1.00 42.56 331 GLY E N 1
ATOM 11086 C CA . GLY E 1 304 ? 61.806 -12.641 -9.278 1.00 44.28 331 GLY E CA 1
ATOM 11087 C C . GLY E 1 304 ? 60.337 -12.792 -9.641 1.00 49.13 331 GLY E C 1
ATOM 11088 O O . GLY E 1 304 ? 60.014 -13.124 -10.784 1.00 47.03 331 GLY E O 1
ATOM 11089 N N . ARG E 1 305 ? 59.436 -12.616 -8.653 1.00 48.27 332 ARG E N 1
ATOM 11090 C CA . ARG E 1 305 ? 57.992 -12.708 -8.865 1.00 48.97 332 ARG E CA 1
ATOM 11091 C C . ARG E 1 305 ? 57.409 -11.297 -8.965 1.00 52.54 332 ARG E C 1
ATOM 11092 O O . ARG E 1 305 ? 57.579 -10.493 -8.045 1.00 48.25 332 ARG E O 1
ATOM 11100 N N . VAL E 1 306 ? 56.761 -10.988 -10.111 1.00 53.24 333 VAL E N 1
ATOM 11101 C CA . VAL E 1 306 ? 56.163 -9.660 -10.366 1.00 55.26 333 VAL E CA 1
ATOM 11102 C C . VAL E 1 306 ? 54.935 -9.464 -9.485 1.00 63.73 333 VAL E C 1
ATOM 11103 O O . VAL E 1 306 ? 54.257 -10.443 -9.153 1.00 63.19 333 VAL E O 1
ATOM 11107 N N . LYS E 1 307 ? 54.674 -8.196 -9.093 1.00 65.04 334 LYS E N 1
ATOM 11108 C CA . LYS E 1 307 ? 53.525 -7.780 -8.277 1.00 68.71 334 LYS E CA 1
ATOM 11109 C C . LYS E 1 307 ? 52.243 -7.834 -9.118 1.00 72.87 334 LYS E C 1
ATOM 11110 O O . LYS E 1 307 ? 52.169 -7.170 -10.156 1.00 70.62 334 LYS E O 1
ATOM 11112 N N . GLN E 1 308 ? 51.253 -8.643 -8.679 1.00 71.50 335 GLN E N 1
ATOM 11113 C CA . GLN E 1 308 ? 49.979 -8.825 -9.389 1.00 76.54 335 GLN E CA 1
ATOM 11114 C C . GLN E 1 308 ? 48.759 -8.330 -8.576 1.00 98.55 335 GLN E C 1
ATOM 11115 O O . GLN E 1 308 ? 48.883 -8.101 -7.354 1.00 105.34 335 GLN E O 1
ATOM 11122 N N . THR F 1 16 ? 64.087 39.476 -12.406 1.00 92.36 43 THR F N 1
ATOM 11123 C CA . THR F 1 16 ? 63.957 39.874 -11.006 1.00 92.70 43 THR F CA 1
ATOM 11124 C C . THR F 1 16 ? 63.691 38.649 -10.117 1.00 93.74 43 THR F C 1
ATOM 11125 O O . THR F 1 16 ? 62.670 37.977 -10.278 1.00 91.63 43 THR F O 1
ATOM 11127 N N . GLY F 1 17 ? 64.614 38.390 -9.188 1.00 89.93 44 GLY F N 1
ATOM 11128 C CA . GLY F 1 17 ? 64.550 37.273 -8.250 1.00 88.12 44 GLY F CA 1
ATOM 11129 C C . GLY F 1 17 ? 63.463 37.353 -7.191 1.00 89.52 44 GLY F C 1
ATOM 11130 O O . GLY F 1 17 ? 63.083 38.448 -6.764 1.00 90.16 44 GLY F O 1
ATOM 11139 N N . ASN F 1 19 ? 61.482 34.660 -3.701 1.00 72.26 46 ASN F N 1
ATOM 11140 C CA . ASN F 1 19 ? 61.606 33.610 -2.687 1.00 70.00 46 ASN F CA 1
ATOM 11141 C C . ASN F 1 19 ? 60.406 32.638 -2.729 1.00 65.61 46 ASN F C 1
ATOM 11142 O O . ASN F 1 19 ? 59.278 33.076 -2.987 1.00 64.68 46 ASN F O 1
ATOM 11147 N N . LEU F 1 20 ? 60.670 31.320 -2.484 1.00 55.80 47 LEU F N 1
ATOM 11148 C CA . LEU F 1 20 ? 59.663 30.237 -2.442 1.00 51.32 47 LEU F CA 1
ATOM 11149 C C . LEU F 1 20 ? 58.796 30.366 -1.218 1.00 49.12 47 LEU F C 1
ATOM 11150 O O . LEU F 1 20 ? 59.309 30.613 -0.135 1.00 48.59 47 LEU F O 1
ATOM 11155 N N . SER F 1 21 ? 57.490 30.155 -1.390 1.00 41.38 48 SER F N 1
ATOM 11156 C CA . SER F 1 21 ? 56.509 30.204 -0.319 1.00 39.41 48 SER F CA 1
ATOM 11157 C C . SER F 1 21 ? 56.536 28.949 0.521 1.00 39.74 48 SER F C 1
ATOM 11158 O O . SER F 1 21 ? 56.987 27.890 0.083 1.00 38.42 48 SER F O 1
ATOM 11161 N N . ALA F 1 22 ? 56.027 29.076 1.746 1.00 37.59 49 ALA F N 1
ATOM 11162 C CA . ALA F 1 22 ? 55.923 28.018 2.742 1.00 35.18 49 ALA F CA 1
ATOM 11163 C C . ALA F 1 22 ? 55.020 26.894 2.253 1.00 39.32 49 ALA F C 1
ATOM 11164 O O . ALA F 1 22 ? 55.265 25.745 2.573 1.00 37.42 49 ALA F O 1
ATOM 11166 N N . GLU F 1 23 ? 54.029 27.217 1.404 1.00 41.73 50 GLU F N 1
ATOM 11167 C CA . GLU F 1 23 ? 53.080 26.263 0.805 1.00 42.01 50 GLU F CA 1
ATOM 11168 C C . GLU F 1 23 ? 53.786 25.260 -0.059 1.00 47.13 50 GLU F C 1
ATOM 11169 O O . GLU F 1 23 ? 53.389 24.109 -0.069 1.00 49.75 50 GLU F O 1
ATOM 11175 N N . VAL F 1 24 ? 54.827 25.696 -0.778 1.00 42.25 51 VAL F N 1
ATOM 11176 C CA . VAL F 1 24 ? 55.663 24.911 -1.679 1.00 40.85 51 VAL F CA 1
ATOM 11177 C C . VAL F 1 24 ? 56.731 24.170 -0.855 1.00 47.45 51 VAL F C 1
ATOM 11178 O O . VAL F 1 24 ? 56.926 22.967 -1.029 1.00 45.81 51 VAL F O 1
ATOM 11182 N N . LEU F 1 25 ? 57.394 24.903 0.081 1.00 47.04 52 LEU F N 1
ATOM 11183 C CA . LEU F 1 25 ? 58.475 24.404 0.935 1.00 47.02 52 LEU F CA 1
ATOM 11184 C C . LEU F 1 25 ? 58.052 23.198 1.796 1.00 51.68 52 LEU F C 1
ATOM 11185 O O . LEU F 1 25 ? 58.925 22.407 2.169 1.00 52.38 52 LEU F O 1
ATOM 11190 N N . LYS F 1 26 ? 56.726 23.023 2.069 1.00 46.83 53 LYS F N 1
ATOM 11191 C CA . LYS F 1 26 ? 56.212 21.876 2.843 1.00 45.77 53 LYS F CA 1
ATOM 11192 C C . LYS F 1 26 ? 56.322 20.565 2.050 1.00 46.88 53 LYS F C 1
ATOM 11193 O O . LYS F 1 26 ? 56.361 19.492 2.658 1.00 47.15 53 LYS F O 1
ATOM 11199 N N . HIS F 1 27 ? 56.411 20.655 0.704 1.00 42.73 54 HIS F N 1
ATOM 11200 C CA . HIS F 1 27 ? 56.525 19.511 -0.202 1.00 42.36 54 HIS F CA 1
ATOM 11201 C C . HIS F 1 27 ? 57.978 19.045 -0.416 1.00 46.51 54 HIS F C 1
ATOM 11202 O O . HIS F 1 27 ? 58.173 18.022 -1.070 1.00 48.30 54 HIS F O 1
ATOM 11209 N N . GLN F 1 28 ? 58.974 19.775 0.134 1.00 41.38 55 GLN F N 1
ATOM 11210 C CA . GLN F 1 28 ? 60.405 19.490 0.004 1.00 41.83 55 GLN F CA 1
ATOM 11211 C C . GLN F 1 28 ? 60.770 18.047 0.448 1.00 47.86 55 GLN F C 1
ATOM 11212 O O . GLN F 1 28 ? 61.446 17.388 -0.342 1.00 48.68 55 GLN F O 1
ATOM 11218 N N . PRO F 1 29 ? 60.354 17.495 1.619 1.00 45.77 56 PRO F N 1
ATOM 11219 C CA . PRO F 1 29 ? 60.769 16.114 1.949 1.00 47.25 56 PRO F CA 1
ATOM 11220 C C . PRO F 1 29 ? 60.314 15.086 0.893 1.00 55.12 56 PRO F C 1
ATOM 11221 O O . PRO F 1 29 ? 61.086 14.191 0.553 1.00 55.13 56 PRO F O 1
ATOM 11233 N N . VAL F 1 31 ? 59.637 15.803 -2.331 1.00 49.73 58 VAL F N 1
ATOM 11234 C CA . VAL F 1 31 ? 60.343 16.126 -3.559 1.00 48.55 58 VAL F CA 1
ATOM 11235 C C . VAL F 1 31 ? 61.696 15.442 -3.523 1.00 53.91 58 VAL F C 1
ATOM 11236 O O . VAL F 1 31 ? 62.032 14.757 -4.472 1.00 56.05 58 VAL F O 1
ATOM 11240 N N . GLU F 1 32 ? 62.424 15.565 -2.408 1.00 50.71 59 GLU F N 1
ATOM 11241 C CA . GLU F 1 32 ? 63.751 14.981 -2.214 1.00 52.74 59 GLU F CA 1
ATOM 11242 C C . GLU F 1 32 ? 63.717 13.460 -2.324 1.00 58.25 59 GLU F C 1
ATOM 11243 O O . GLU F 1 32 ? 64.659 12.889 -2.863 1.00 61.20 59 GLU F O 1
ATOM 11249 N N . LYS F 1 33 ? 62.615 12.822 -1.880 1.00 52.99 60 LYS F N 1
ATOM 11250 C CA . LYS F 1 33 ? 62.408 11.374 -1.938 1.00 53.69 60 LYS F CA 1
ATOM 11251 C C . LYS F 1 33 ? 62.352 10.896 -3.416 1.00 58.80 60 LYS F C 1
ATOM 11252 O O . LYS F 1 33 ? 63.133 10.030 -3.809 1.00 61.33 60 LYS F O 1
ATOM 11258 N N . TYR F 1 34 ? 61.460 11.481 -4.226 1.00 53.10 61 TYR F N 1
ATOM 11259 C CA . TYR F 1 34 ? 61.285 11.085 -5.617 1.00 53.70 61 TYR F CA 1
ATOM 11260 C C . TYR F 1 34 ? 62.383 11.623 -6.523 1.00 60.93 61 TYR F C 1
ATOM 11261 O O . TYR F 1 34 ? 62.639 10.991 -7.556 1.00 62.77 61 TYR F O 1
ATOM 11270 N N . ALA F 1 35 ? 63.082 12.720 -6.134 1.00 57.81 62 ALA F N 1
ATOM 11271 C CA . ALA F 1 35 ? 64.224 13.227 -6.918 1.00 59.54 62 ALA F CA 1
ATOM 11272 C C . ALA F 1 35 ? 65.380 12.212 -6.807 1.00 67.36 62 ALA F C 1
ATOM 11273 O O . ALA F 1 35 ? 66.029 11.917 -7.812 1.00 67.08 62 ALA F O 1
ATOM 11275 N N . ARG F 1 36 ? 65.572 11.640 -5.584 1.00 65.70 63 ARG F N 1
ATOM 11276 C CA . ARG F 1 36 ? 66.582 10.633 -5.258 1.00 68.73 63 ARG F CA 1
ATOM 11277 C C . ARG F 1 36 ? 66.305 9.317 -5.985 1.00 73.91 63 ARG F C 1
ATOM 11278 O O . ARG F 1 36 ? 67.247 8.705 -6.497 1.00 76.31 63 ARG F O 1
ATOM 11286 N N . GLU F 1 37 ? 65.016 8.901 -6.051 1.00 67.88 64 GLU F N 1
ATOM 11287 C CA . GLU F 1 37 ? 64.573 7.671 -6.733 1.00 68.17 64 GLU F CA 1
ATOM 11288 C C . GLU F 1 37 ? 64.778 7.750 -8.261 1.00 70.99 64 GLU F C 1
ATOM 11289 O O . GLU F 1 37 ? 64.909 6.709 -8.905 1.00 73.20 64 GLU F O 1
ATOM 11295 N N . ASN F 1 38 ? 64.814 8.978 -8.826 1.00 64.37 65 ASN F N 1
ATOM 11296 C CA . ASN F 1 38 ? 64.991 9.249 -10.252 1.00 64.50 65 ASN F CA 1
ATOM 11297 C C . ASN F 1 38 ? 66.394 9.816 -10.573 1.00 70.60 65 ASN F C 1
ATOM 11298 O O . ASN F 1 38 ? 66.633 10.240 -11.698 1.00 71.85 65 ASN F O 1
ATOM 11303 N N . GLY F 1 39 ? 67.301 9.775 -9.596 1.00 68.65 66 GLY F N 1
ATOM 11304 C CA . GLY F 1 39 ? 68.689 10.223 -9.702 1.00 70.88 66 GLY F CA 1
ATOM 11305 C C . GLY F 1 39 ? 68.895 11.675 -10.071 1.00 75.39 66 GLY F C 1
ATOM 11306 O O . GLY F 1 39 ? 69.865 11.990 -10.766 1.00 77.98 66 GLY F O 1
ATOM 11307 N N . ILE F 1 40 ? 67.989 12.573 -9.609 1.00 68.77 67 ILE F N 1
ATOM 11308 C CA . ILE F 1 40 ? 68.027 14.019 -9.896 1.00 66.39 67 ILE F CA 1
ATOM 11309 C C . ILE F 1 40 ? 67.983 14.866 -8.587 1.00 68.54 67 ILE F C 1
ATOM 11310 O O . ILE F 1 40 ? 67.442 15.972 -8.583 1.00 67.32 67 ILE F O 1
ATOM 11315 N N . SER F 1 41 ? 68.618 14.373 -7.505 1.00 65.05 68 SER F N 1
ATOM 11316 C CA . SER F 1 41 ? 68.699 15.045 -6.201 1.00 63.37 68 SER F CA 1
ATOM 11317 C C . SER F 1 41 ? 69.369 16.413 -6.263 1.00 64.86 68 SER F C 1
ATOM 11318 O O . SER F 1 41 ? 69.151 17.225 -5.365 1.00 62.76 68 SER F O 1
ATOM 11321 N N . GLU F 1 42 ? 70.209 16.658 -7.283 1.00 62.43 69 GLU F N 1
ATOM 11322 C CA . GLU F 1 42 ? 70.916 17.929 -7.443 1.00 63.14 69 GLU F CA 1
ATOM 11323 C C . GLU F 1 42 ? 69.970 19.034 -7.957 1.00 65.34 69 GLU F C 1
ATOM 11324 O O . GLU F 1 42 ? 70.318 20.214 -7.859 1.00 65.56 69 GLU F O 1
ATOM 11330 N N . TYR F 1 43 ? 68.784 18.646 -8.491 1.00 60.37 70 TYR F N 1
ATOM 11331 C CA . TYR F 1 43 ? 67.761 19.548 -9.026 1.00 58.30 70 TYR F CA 1
ATOM 11332 C C . TYR F 1 43 ? 66.501 19.606 -8.109 1.00 59.28 70 TYR F C 1
ATOM 11333 O O . TYR F 1 43 ? 65.380 19.776 -8.610 1.00 56.83 70 TYR F O 1
ATOM 11342 N N . VAL F 1 44 ? 66.679 19.498 -6.765 1.00 53.84 71 VAL F N 1
ATOM 11343 C CA . VAL F 1 44 ? 65.534 19.617 -5.854 1.00 50.38 71 VAL F CA 1
ATOM 11344 C C . VAL F 1 44 ? 65.008 21.101 -5.908 1.00 50.18 71 VAL F C 1
ATOM 11345 O O . VAL F 1 44 ? 63.791 21.320 -6.004 1.00 47.68 71 VAL F O 1
ATOM 11349 N N . ASN F 1 45 ? 65.938 22.088 -5.921 1.00 46.48 72 ASN F N 1
ATOM 11350 C CA . ASN F 1 45 ? 65.638 23.533 -5.982 1.00 44.64 72 ASN F CA 1
ATOM 11351 C C . ASN F 1 45 ? 64.798 23.895 -7.235 1.00 47.68 72 ASN F C 1
ATOM 11352 O O . ASN F 1 45 ? 63.893 24.743 -7.143 1.00 47.97 72 ASN F O 1
ATOM 11357 N N . VAL F 1 46 ? 65.100 23.248 -8.392 1.00 42.36 73 VAL F N 1
ATOM 11358 C CA . VAL F 1 46 ? 64.412 23.449 -9.685 1.00 40.75 73 VAL F CA 1
ATOM 11359 C C . VAL F 1 46 ? 62.997 22.835 -9.594 1.00 45.09 73 VAL F C 1
ATOM 11360 O O . VAL F 1 46 ? 62.020 23.460 -10.012 1.00 43.70 73 VAL F O 1
ATOM 11364 N N . LEU F 1 47 ? 62.896 21.642 -8.991 1.00 44.22 74 LEU F N 1
ATOM 11365 C CA . LEU F 1 47 ? 61.637 20.926 -8.762 1.00 43.41 74 LEU F CA 1
ATOM 11366 C C . LEU F 1 47 ? 60.708 21.733 -7.873 1.00 44.86 74 LEU F C 1
ATOM 11367 O O . LEU F 1 47 ? 59.535 21.865 -8.221 1.00 44.82 74 LEU F O 1
ATOM 11372 N N . LEU F 1 48 ? 61.245 22.373 -6.812 1.00 40.10 75 LEU F N 1
ATOM 11373 C CA . LEU F 1 48 ? 60.462 23.240 -5.926 1.00 39.52 75 LEU F CA 1
ATOM 11374 C C . LEU F 1 48 ? 60.042 24.543 -6.620 1.00 43.50 75 LEU F C 1
ATOM 11375 O O . LEU F 1 48 ? 58.915 25.001 -6.402 1.00 42.82 75 LEU F O 1
ATOM 11380 N N . ALA F 1 49 ? 60.915 25.129 -7.486 1.00 42.00 76 ALA F N 1
ATOM 11381 C CA . ALA F 1 49 ? 60.590 26.341 -8.269 1.00 40.17 76 ALA F CA 1
ATOM 11382 C C . ALA F 1 49 ? 59.474 26.035 -9.287 1.00 43.42 76 ALA F C 1
ATOM 11383 O O . ALA F 1 49 ? 58.615 26.891 -9.497 1.00 44.61 76 ALA F O 1
ATOM 11385 N N . ILE F 1 50 ? 59.465 24.811 -9.891 1.00 39.57 77 ILE F N 1
ATOM 11386 C CA . ILE F 1 50 ? 58.443 24.347 -10.847 1.00 39.58 77 ILE F CA 1
ATOM 11387 C C . ILE F 1 50 ? 57.102 24.245 -10.103 1.00 44.61 77 ILE F C 1
ATOM 11388 O O . ILE F 1 50 ? 56.128 24.829 -10.596 1.00 47.34 77 ILE F O 1
ATOM 11393 N N . ILE F 1 51 ? 57.059 23.630 -8.879 1.00 38.33 78 ILE F N 1
ATOM 11394 C CA . ILE F 1 51 ? 55.822 23.556 -8.095 1.00 36.57 78 ILE F CA 1
ATOM 11395 C C . ILE F 1 51 ? 55.288 24.985 -7.843 1.00 42.53 78 ILE F C 1
ATOM 11396 O O . ILE F 1 51 ? 54.080 25.233 -8.016 1.00 43.32 78 ILE F O 1
ATOM 11401 N N . GLN F 1 52 ? 56.184 25.921 -7.433 1.00 38.34 79 GLN F N 1
ATOM 11402 C CA . GLN F 1 52 ? 55.809 27.311 -7.168 1.00 37.89 79 GLN F CA 1
ATOM 11403 C C . GLN F 1 52 ? 55.121 27.956 -8.381 1.00 42.12 79 GLN F C 1
ATOM 11404 O O . GLN F 1 52 ? 54.086 28.592 -8.221 1.00 41.40 79 GLN F O 1
ATOM 11410 N N . VAL F 1 53 ? 55.700 27.787 -9.582 1.00 40.19 80 VAL F N 1
ATOM 11411 C CA . VAL F 1 53 ? 55.223 28.386 -10.838 1.00 39.65 80 VAL F CA 1
ATOM 11412 C C . VAL F 1 53 ? 53.910 27.692 -11.303 1.00 44.60 80 VAL F C 1
ATOM 11413 O O . VAL F 1 53 ? 52.990 28.375 -11.779 1.00 44.56 80 VAL F O 1
ATOM 11417 N N . GLU F 1 54 ? 53.820 26.361 -11.112 1.00 40.75 81 GLU F N 1
ATOM 11418 C CA . GLU F 1 54 ? 52.685 25.531 -11.528 1.00 40.18 81 GLU F CA 1
ATOM 11419 C C . GLU F 1 54 ? 51.437 25.644 -10.670 1.00 43.59 81 GLU F C 1
ATOM 11420 O O . GLU F 1 54 ? 50.345 25.577 -11.224 1.00 44.32 81 GLU F O 1
ATOM 11426 N N . SER F 1 55 ? 51.560 25.694 -9.338 1.00 39.90 82 SER F N 1
ATOM 11427 C CA . SER F 1 55 ? 50.383 25.653 -8.481 1.00 40.41 82 SER F CA 1
ATOM 11428 C C . SER F 1 55 ? 50.458 26.554 -7.235 1.00 46.45 82 SER F C 1
ATOM 11429 O O . SER F 1 55 ? 49.465 26.678 -6.521 1.00 49.02 82 SER F O 1
ATOM 11432 N N . GLY F 1 56 ? 51.624 27.104 -6.941 1.00 41.14 83 GLY F N 1
ATOM 11433 C CA . GLY F 1 56 ? 51.832 27.869 -5.720 1.00 41.02 83 GLY F CA 1
ATOM 11434 C C . GLY F 1 56 ? 51.905 26.929 -4.526 1.00 44.22 83 GLY F C 1
ATOM 11435 O O . GLY F 1 56 ? 51.934 27.373 -3.369 1.00 44.09 83 GLY F O 1
ATOM 11436 N N . GLY F 1 57 ? 51.936 25.629 -4.840 1.00 40.36 84 GLY F N 1
ATOM 11437 C CA . GLY F 1 57 ? 51.979 24.504 -3.915 1.00 40.52 84 GLY F CA 1
ATOM 11438 C C . GLY F 1 57 ? 50.670 24.179 -3.232 1.00 47.00 84 GLY F C 1
ATOM 11439 O O . GLY F 1 57 ? 50.663 23.334 -2.346 1.00 48.89 84 GLY F O 1
ATOM 11440 N N . THR F 1 58 ? 49.553 24.801 -3.652 1.00 46.11 85 THR F N 1
ATOM 11441 C CA . THR F 1 58 ? 48.229 24.677 -3.027 1.00 48.69 85 THR F CA 1
ATOM 11442 C C . THR F 1 58 ? 47.240 23.740 -3.754 1.00 58.85 85 THR F C 1
ATOM 11443 O O . THR F 1 58 ? 46.219 23.379 -3.151 1.00 64.14 85 THR F O 1
ATOM 11447 N N . ALA F 1 59 ? 47.517 23.344 -5.000 1.00 52.84 86 ALA F N 1
ATOM 11448 C CA . ALA F 1 59 ? 46.664 22.414 -5.718 1.00 53.76 86 ALA F CA 1
ATOM 11449 C C . ALA F 1 59 ? 47.096 20.991 -5.408 1.00 57.86 86 ALA F C 1
ATOM 11450 O O . ALA F 1 59 ? 48.294 20.753 -5.287 1.00 58.20 86 ALA F O 1
ATOM 11452 N N . GLU F 1 60 ? 46.138 20.043 -5.276 1.00 54.06 87 GLU F N 1
ATOM 11453 C CA . GLU F 1 60 ? 46.391 18.612 -5.034 1.00 53.54 87 GLU F CA 1
ATOM 11454 C C . GLU F 1 60 ? 47.485 18.102 -6.005 1.00 57.19 87 GLU F C 1
ATOM 11455 O O . GLU F 1 60 ? 48.481 17.544 -5.560 1.00 57.21 87 GLU F O 1
ATOM 11461 N N . ASP F 1 61 ? 47.328 18.370 -7.315 1.00 53.58 88 ASP F N 1
ATOM 11462 C CA . ASP F 1 61 ? 48.335 18.059 -8.334 1.00 52.64 88 ASP F CA 1
ATOM 11463 C C . ASP F 1 61 ? 49.368 19.220 -8.311 1.00 53.58 88 ASP F C 1
ATOM 11464 O O . ASP F 1 61 ? 49.319 20.112 -9.151 1.00 50.49 88 ASP F O 1
ATOM 11469 N N . VAL F 1 62 ? 50.243 19.235 -7.269 1.00 49.83 89 VAL F N 1
ATOM 11470 C CA . VAL F 1 62 ? 51.242 20.280 -6.983 1.00 47.28 89 VAL F CA 1
ATOM 11471 C C . VAL F 1 62 ? 52.171 20.568 -8.163 1.00 48.97 89 VAL F C 1
ATOM 11472 O O . VAL F 1 62 ? 52.450 21.730 -8.422 1.00 48.42 89 VAL F O 1
ATOM 11484 N N . GLN F 1 64 ? 51.437 19.778 -11.380 1.00 46.75 91 GLN F N 1
ATOM 11485 C CA A GLN F 1 64 ? 50.573 19.838 -12.571 0.50 48.12 91 GLN F CA 1
ATOM 11486 C CA B GLN F 1 64 ? 50.607 19.870 -12.597 0.50 48.12 91 GLN F CA 1
ATOM 11487 C C . GLN F 1 64 ? 51.123 18.866 -13.633 1.00 54.38 91 GLN F C 1
ATOM 11488 O O . GLN F 1 64 ? 51.276 19.207 -14.806 1.00 55.13 91 GLN F O 1
ATOM 11499 N N . SER F 1 65 ? 51.437 17.635 -13.185 1.00 53.24 92 SER F N 1
ATOM 11500 C CA . SER F 1 65 ? 52.018 16.564 -13.987 1.00 54.10 92 SER F CA 1
ATOM 11501 C C . SER F 1 65 ? 50.992 15.566 -14.548 1.00 61.92 92 SER F C 1
ATOM 11502 O O . SER F 1 65 ? 51.404 14.587 -15.179 1.00 63.81 92 SER F O 1
ATOM 11505 N N . SER F 1 66 ? 49.672 15.812 -14.361 1.00 60.27 93 SER F N 1
ATOM 11506 C CA . SER F 1 66 ? 48.611 14.918 -14.862 1.00 62.68 93 SER F CA 1
ATOM 11507 C C . SER F 1 66 ? 48.656 14.780 -16.397 1.00 68.94 93 SER F C 1
ATOM 11508 O O . SER F 1 66 ? 48.596 13.656 -16.899 1.00 71.60 93 SER F O 1
ATOM 11511 N N . GLU F 1 67 ? 48.795 15.905 -17.134 1.00 64.21 94 GLU F N 1
ATOM 11512 C CA . GLU F 1 67 ? 48.823 15.937 -18.604 1.00 65.35 94 GLU F CA 1
ATOM 11513 C C . GLU F 1 67 ? 50.025 15.165 -19.187 1.00 71.02 94 GLU F C 1
ATOM 11514 O O . GLU F 1 67 ? 49.878 14.547 -20.244 1.00 73.22 94 GLU F O 1
ATOM 11520 N N . SER F 1 68 ? 51.186 15.154 -18.479 1.00 65.82 95 SER F N 1
ATOM 11521 C CA . SER F 1 68 ? 52.399 14.424 -18.897 1.00 66.00 95 SER F CA 1
ATOM 11522 C C . SER F 1 68 ? 52.160 12.894 -18.880 1.00 70.59 95 SER F C 1
ATOM 11523 O O . SER F 1 68 ? 52.868 12.137 -19.546 1.00 70.60 95 SER F O 1
ATOM 11526 N N . LEU F 1 69 ? 51.151 12.463 -18.117 1.00 67.02 96 LEU F N 1
ATOM 11527 C CA . LEU F 1 69 ? 50.752 11.075 -17.992 1.00 69.07 96 LEU F CA 1
ATOM 11528 C C . LEU F 1 69 ? 49.493 10.801 -18.853 1.00 75.57 96 LEU F C 1
ATOM 11529 O O . LEU F 1 69 ? 48.881 9.736 -18.735 1.00 77.57 96 LEU F O 1
ATOM 11534 N N . GLY F 1 70 ? 49.156 11.754 -19.735 1.00 71.95 97 GLY F N 1
ATOM 11535 C CA . GLY F 1 70 ? 47.995 11.700 -20.620 1.00 74.07 97 GLY F CA 1
ATOM 11536 C C . GLY F 1 70 ? 46.669 11.633 -19.885 1.00 79.17 97 GLY F C 1
ATOM 11537 O O . GLY F 1 70 ? 45.713 11.020 -20.370 1.00 81.76 97 GLY F O 1
ATOM 11538 N N . LEU F 1 71 ? 46.617 12.236 -18.686 1.00 73.51 98 LEU F N 1
ATOM 11539 C CA . LEU F 1 71 ? 45.436 12.234 -17.822 1.00 73.38 98 LEU F CA 1
ATOM 11540 C C . LEU F 1 71 ? 44.773 13.603 -17.822 1.00 75.62 98 LEU F C 1
ATOM 11541 O O . LEU F 1 71 ? 45.467 14.586 -18.098 1.00 72.52 98 LEU F O 1
ATOM 11546 N N . PRO F 1 72 ? 43.448 13.717 -17.529 1.00 74.46 99 PRO F N 1
ATOM 11547 C CA . PRO F 1 72 ? 42.820 15.051 -17.511 1.00 74.31 99 PRO F CA 1
ATOM 11548 C C . PRO F 1 72 ? 43.475 15.976 -16.475 1.00 78.51 99 PRO F C 1
ATOM 11549 O O . PRO F 1 72 ? 44.049 15.473 -15.496 1.00 76.73 99 PRO F O 1
ATOM 11553 N N . PRO F 1 73 ? 43.426 17.320 -16.652 1.00 74.80 100 PRO F N 1
ATOM 11554 C CA . PRO F 1 73 ? 44.046 18.207 -15.656 1.00 72.05 100 PRO F CA 1
ATOM 11555 C C . PRO F 1 73 ? 43.546 17.944 -14.237 1.00 76.00 100 PRO F C 1
ATOM 11556 O O . PRO F 1 73 ? 42.367 17.622 -14.052 1.00 78.08 100 PRO F O 1
ATOM 11560 N N . ASN F 1 74 ? 44.468 18.045 -13.242 1.00 69.15 101 ASN F N 1
ATOM 11561 C CA . ASN F 1 74 ? 44.256 17.870 -11.793 1.00 66.53 101 ASN F CA 1
ATOM 11562 C C . ASN F 1 74 ? 43.633 16.515 -11.439 1.00 70.45 101 ASN F C 1
ATOM 11563 O O . ASN F 1 74 ? 42.701 16.445 -10.634 1.00 72.70 101 ASN F O 1
ATOM 11568 N N . SER F 1 75 ? 44.173 15.436 -12.012 1.00 64.42 102 SER F N 1
ATOM 11569 C CA . SER F 1 75 ? 43.707 14.078 -11.737 1.00 64.18 102 SER F CA 1
ATOM 11570 C C . SER F 1 75 ? 44.505 13.430 -10.600 1.00 65.56 102 SER F C 1
ATOM 11571 O O . SER F 1 75 ? 43.953 12.640 -9.834 1.00 66.06 102 SER F O 1
ATOM 11574 N N . LEU F 1 76 ? 45.813 13.726 -10.528 1.00 60.15 103 LEU F N 1
ATOM 11575 C CA . LEU F 1 76 ? 46.735 13.097 -9.588 1.00 58.78 103 LEU F CA 1
ATOM 11576 C C . LEU F 1 76 ? 46.693 13.694 -8.207 1.00 64.44 103 LEU F C 1
ATOM 11577 O O . LEU F 1 76 ? 46.535 14.917 -8.063 1.00 64.10 103 LEU F O 1
ATOM 11582 N N . ASP F 1 77 ? 46.889 12.821 -7.177 1.00 61.52 104 ASP F N 1
ATOM 11583 C CA . ASP F 1 77 ? 46.998 13.242 -5.783 1.00 60.07 104 ASP F CA 1
ATOM 11584 C C . ASP F 1 77 ? 48.413 13.825 -5.611 1.00 60.70 104 ASP F C 1
ATOM 11585 O O . ASP F 1 77 ? 49.211 13.730 -6.548 1.00 59.82 104 ASP F O 1
ATOM 11590 N N . THR F 1 78 ? 48.728 14.431 -4.451 1.00 55.18 105 THR F N 1
ATOM 11591 C CA . THR F 1 78 ? 50.012 15.106 -4.215 1.00 52.75 105 THR F CA 1
ATOM 11592 C C . THR F 1 78 ? 51.219 14.170 -4.403 1.00 56.84 105 THR F C 1
ATOM 11593 O O . THR F 1 78 ? 52.150 14.543 -5.115 1.00 55.87 105 THR F O 1
ATOM 11597 N N . GLU F 1 79 ? 51.199 12.980 -3.799 1.00 56.01 106 GLU F N 1
ATOM 11598 C CA . GLU F 1 79 ? 52.295 12.014 -3.894 1.00 57.16 106 GLU F CA 1
ATOM 11599 C C . GLU F 1 79 ? 52.516 11.554 -5.343 1.00 62.10 106 GLU F C 1
ATOM 11600 O O . GLU F 1 79 ? 53.657 11.559 -5.809 1.00 63.12 106 GLU F O 1
ATOM 11606 N N . SER F 1 80 ? 51.433 11.161 -6.044 1.00 58.53 107 SER F N 1
ATOM 11607 C CA . SER F 1 80 ? 51.466 10.734 -7.446 1.00 59.01 107 SER F CA 1
ATOM 11608 C C . SER F 1 80 ? 51.942 11.882 -8.354 1.00 62.05 107 SER F C 1
ATOM 11609 O O . 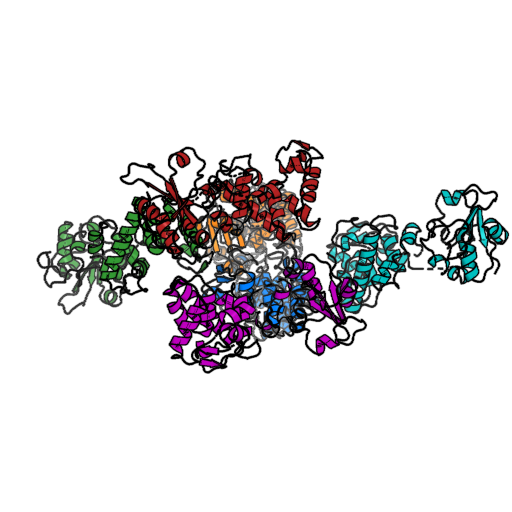SER F 1 80 ? 52.653 11.629 -9.326 1.00 63.78 107 SER F O 1
ATOM 11612 N N . SER F 1 81 ? 51.571 13.140 -8.014 1.00 56.16 108 SER F N 1
ATOM 11613 C CA . SER F 1 81 ? 51.979 14.342 -8.745 1.00 54.65 108 SER F CA 1
ATOM 11614 C C . SER F 1 81 ? 53.498 14.561 -8.666 1.00 57.30 108 SER F C 1
ATOM 11615 O O . SER F 1 81 ? 54.123 14.789 -9.700 1.00 56.98 108 SER F O 1
ATOM 11618 N N . ILE F 1 82 ? 54.085 14.460 -7.450 1.00 53.25 109 ILE F N 1
ATOM 11619 C CA . ILE F 1 82 ? 55.522 14.657 -7.232 1.00 52.28 109 ILE F CA 1
ATOM 11620 C C . ILE F 1 82 ? 56.267 13.490 -7.880 1.00 58.76 109 ILE F C 1
ATOM 11621 O O . ILE F 1 82 ? 57.246 13.723 -8.588 1.00 59.49 109 ILE F O 1
ATOM 11626 N N . LYS F 1 83 ? 55.753 12.264 -7.720 1.00 56.44 110 LYS F N 1
ATOM 11627 C CA . LYS F 1 83 ? 56.334 11.062 -8.326 1.00 58.58 110 LYS F CA 1
ATOM 11628 C C . LYS F 1 83 ? 56.417 11.229 -9.863 1.00 62.19 110 LYS F C 1
ATOM 11629 O O . LYS F 1 83 ? 57.508 11.113 -10.420 1.00 62.46 110 LYS F O 1
ATOM 11635 N N . GLN F 1 84 ? 55.285 11.573 -10.517 1.00 58.12 111 GLN F N 1
ATOM 11636 C CA . GLN F 1 84 ? 55.204 11.758 -11.966 1.00 59.04 111 GLN F CA 1
ATOM 11637 C C . GLN F 1 84 ? 56.037 12.973 -12.451 1.00 63.84 111 GLN F C 1
ATOM 11638 O O . GLN F 1 84 ? 56.705 12.862 -13.464 1.00 65.26 111 GLN F O 1
ATOM 11644 N N . GLY F 1 85 ? 55.995 14.089 -11.734 1.00 59.25 112 GLY F N 1
ATOM 11645 C CA . GLY F 1 85 ? 56.752 15.284 -12.092 1.00 57.60 112 GLY F CA 1
ATOM 11646 C C . GLY F 1 85 ? 58.256 15.064 -12.075 1.00 60.61 112 GLY F C 1
ATOM 11647 O O . GLY F 1 85 ? 58.955 15.514 -12.990 1.00 60.10 112 GLY F O 1
ATOM 11648 N N . CYS F 1 86 ? 58.762 14.360 -11.035 1.00 56.54 113 CYS F N 1
ATOM 11649 C CA . CYS F 1 86 ? 60.186 14.018 -10.876 1.00 57.20 113 CYS F CA 1
ATOM 11650 C C . CYS F 1 86 ? 60.621 13.061 -11.986 1.00 61.06 113 CYS F C 1
ATOM 11651 O O . CYS F 1 86 ? 61.674 13.258 -12.585 1.00 61.07 113 CYS F O 1
ATOM 11654 N N . LYS F 1 87 ? 59.797 12.043 -12.260 1.00 58.36 114 LYS F N 1
ATOM 11655 C CA . LYS F 1 87 ? 60.008 11.016 -13.280 1.00 60.53 114 LYS F CA 1
ATOM 11656 C C . LYS F 1 87 ? 60.072 11.668 -14.666 1.00 65.36 114 LYS F C 1
ATOM 11657 O O . LYS F 1 87 ? 60.981 11.362 -15.454 1.00 67.20 114 LYS F O 1
ATOM 11663 N N . TYR F 1 88 ? 59.125 12.593 -14.936 1.00 59.58 115 TYR F N 1
ATOM 11664 C CA . TYR F 1 88 ? 59.001 13.343 -16.185 1.00 59.34 115 TYR F CA 1
ATOM 11665 C C . TYR F 1 88 ? 60.188 14.289 -16.399 1.00 60.85 115 TYR F C 1
ATOM 11666 O O . TYR F 1 88 ? 60.736 14.326 -17.502 1.00 61.51 115 TYR F O 1
ATOM 11675 N N . PHE F 1 89 ? 60.606 15.024 -15.344 1.00 56.58 116 PHE F N 1
ATOM 11676 C CA . PHE F 1 89 ? 61.738 15.955 -15.417 1.00 56.40 116 PHE F CA 1
ATOM 11677 C C . PHE F 1 89 ? 63.041 15.197 -15.680 1.00 63.16 116 PHE F C 1
ATOM 11678 O O . PHE F 1 89 ? 63.849 15.646 -16.511 1.00 62.79 116 PHE F O 1
ATOM 11686 N N . ALA F 1 90 ? 63.212 14.029 -15.007 1.00 62.22 117 ALA F N 1
ATOM 11687 C CA . ALA F 1 90 ? 64.360 13.127 -15.165 1.00 65.02 117 ALA F CA 1
ATOM 11688 C C . ALA F 1 90 ? 64.463 12.616 -16.616 1.00 72.27 117 ALA F C 1
ATOM 11689 O O . ALA F 1 90 ? 65.570 12.541 -17.155 1.00 75.35 117 ALA F O 1
ATOM 11691 N N . SER F 1 91 ? 63.310 12.304 -17.254 1.00 68.04 118 SER F N 1
ATOM 11692 C CA . SER F 1 91 ? 63.251 11.835 -18.639 1.00 69.66 118 SER F CA 1
ATOM 11693 C C . SER F 1 91 ? 63.641 12.962 -19.623 1.00 73.87 118 SER F C 1
ATOM 11694 O O . SER F 1 91 ? 64.287 12.677 -20.633 1.00 76.40 118 SER F O 1
ATOM 11697 N N . LEU F 1 92 ? 63.282 14.235 -19.314 1.00 67.21 119 LEU F N 1
ATOM 11698 C CA . LEU F 1 92 ? 63.641 15.370 -20.169 1.00 66.63 119 LEU F CA 1
ATOM 11699 C C . LEU F 1 92 ? 65.150 15.640 -20.111 1.00 70.85 119 LEU F C 1
ATOM 11700 O O . LEU F 1 92 ? 65.739 15.952 -21.138 1.00 73.56 119 LEU F O 1
ATOM 11705 N N . LEU F 1 93 ? 65.780 15.436 -18.945 1.00 65.44 120 LEU F N 1
ATOM 11706 C CA . LEU F 1 93 ? 67.228 15.574 -18.780 1.00 65.78 120 LEU F CA 1
ATOM 11707 C C . LEU F 1 93 ? 67.946 14.451 -19.525 1.00 73.20 120 LEU F C 1
ATOM 11708 O O . LEU F 1 93 ? 68.986 14.699 -20.136 1.00 74.56 120 LEU F O 1
ATOM 11713 N N . SER F 1 94 ? 67.374 13.222 -19.500 1.00 70.33 121 SER F N 1
ATOM 11714 C CA . SER F 1 94 ? 67.920 12.065 -20.204 1.00 74.38 121 SER F CA 1
ATOM 11715 C C . SER F 1 94 ? 67.871 12.303 -21.714 1.00 81.77 121 SER F C 1
ATOM 11716 O O . SER F 1 94 ? 68.880 12.099 -22.403 1.00 83.89 121 SER F O 1
ATOM 11719 N N . SER F 1 95 ? 66.702 12.768 -22.214 1.00 76.58 122 SER F N 1
ATOM 11720 C CA . SER F 1 95 ? 66.487 13.088 -23.624 1.00 76.96 122 SER F CA 1
ATOM 11721 C C . SER F 1 95 ? 67.489 14.165 -24.082 1.00 80.76 122 SER F C 1
ATOM 11722 O O . SER F 1 95 ? 68.025 14.059 -25.187 1.00 82.13 122 SER F O 1
ATOM 11725 N N . SER F 1 96 ? 67.780 15.159 -23.199 1.00 75.65 123 SER F N 1
ATOM 11726 C CA . SER F 1 96 ? 68.742 16.245 -23.435 1.00 76.20 123 SER F CA 1
ATOM 11727 C C . SER F 1 96 ? 70.155 15.695 -23.590 1.00 85.62 123 SER F C 1
ATOM 11728 O O . SER F 1 96 ? 70.767 15.917 -24.639 1.00 87.96 123 SER F O 1
ATOM 11731 N N . LYS F 1 97 ? 70.651 14.946 -22.567 1.00 83.28 124 LYS F N 1
ATOM 11732 C CA . LYS F 1 97 ? 71.975 14.321 -22.533 1.00 87.41 124 LYS F CA 1
ATOM 11733 C C . LYS F 1 97 ? 72.217 13.436 -23.778 1.00 95.11 124 LYS F C 1
ATOM 11734 O O . LYS F 1 97 ? 73.300 13.506 -24.371 1.00 98.39 124 LYS F O 1
ATOM 11736 N N . ASN F 1 98 ? 71.189 12.653 -24.196 1.00 90.74 125 ASN F N 1
ATOM 11737 C CA . ASN F 1 98 ? 71.227 11.749 -25.351 1.00 93.36 125 ASN F CA 1
ATOM 11738 C C . ASN F 1 98 ? 71.327 12.486 -26.679 1.00 97.24 125 ASN F C 1
ATOM 11739 O O . ASN F 1 98 ? 71.876 11.922 -27.642 1.00 101.66 125 ASN F O 1
ATOM 11744 N N . GLN F 1 99 ? 70.794 13.726 -26.739 1.00 88.40 126 GLN F N 1
ATOM 11745 C CA . GLN F 1 99 ? 70.794 14.569 -27.937 1.00 87.88 126 GLN F CA 1
ATOM 11746 C C . GLN F 1 99 ? 71.922 15.622 -27.889 1.00 92.25 126 GLN F C 1
ATOM 11747 O O . GLN F 1 99 ? 71.992 16.493 -28.760 1.00 92.34 126 GLN F O 1
ATOM 11753 N N . GLY F 1 100 ? 72.821 15.481 -26.914 1.00 89.57 127 GLY F N 1
ATOM 11754 C CA . GLY F 1 100 ? 74.004 16.323 -26.754 1.00 91.07 127 GLY F CA 1
ATOM 11755 C C . GLY F 1 100 ? 73.799 17.696 -26.156 1.00 93.09 127 GLY F C 1
ATOM 11756 O O . GLY F 1 100 ? 74.601 18.599 -26.414 1.00 93.30 127 GLY F O 1
ATOM 11757 N N . ILE F 1 101 ? 72.751 17.850 -25.322 1.00 87.69 128 ILE F N 1
ATOM 11758 C CA . ILE F 1 101 ? 72.426 19.106 -24.647 1.00 84.79 128 ILE F CA 1
ATOM 11759 C C . ILE F 1 101 ? 72.916 19.047 -23.188 1.00 89.90 128 ILE F C 1
ATOM 11760 O O . ILE F 1 101 ? 72.627 18.087 -22.467 1.00 89.13 128 ILE F O 1
ATOM 11765 N N . ASP F 1 102 ? 73.660 20.093 -22.776 1.00 87.77 129 ASP F N 1
ATOM 11766 C CA . ASP F 1 102 ? 74.219 20.275 -21.437 1.00 87.56 129 ASP F CA 1
ATOM 11767 C C . ASP F 1 102 ? 73.450 21.371 -20.668 1.00 86.59 129 ASP F C 1
ATOM 11768 O O . ASP F 1 102 ? 73.678 21.563 -19.477 1.00 85.52 129 ASP F O 1
ATOM 11773 N N . ASP F 1 103 ? 72.529 22.074 -21.346 1.00 80.80 130 ASP F N 1
ATOM 11774 C CA . ASP F 1 103 ? 71.738 23.178 -20.778 1.00 77.04 130 ASP F CA 1
ATOM 11775 C C . ASP F 1 103 ? 70.502 22.687 -20.009 1.00 76.33 130 ASP F C 1
ATOM 11776 O O . ASP F 1 103 ? 69.621 22.041 -20.586 1.00 75.31 130 ASP F O 1
ATOM 11781 N N . LEU F 1 104 ? 70.428 23.051 -18.711 1.00 70.21 131 LEU F N 1
ATOM 11782 C CA . LEU F 1 104 ? 69.315 22.715 -17.820 1.00 66.93 131 LEU F CA 1
ATOM 11783 C C . LEU F 1 104 ? 68.008 23.405 -18.274 1.00 67.23 131 LEU F C 1
ATOM 11784 O O . LEU F 1 104 ? 66.936 22.806 -18.151 1.00 66.38 131 LEU F O 1
ATOM 11789 N N . ASN F 1 105 ? 68.104 24.643 -18.815 1.00 60.82 132 ASN F N 1
ATOM 11790 C CA . ASN F 1 105 ? 66.955 25.435 -19.277 1.00 57.31 132 ASN F CA 1
ATOM 11791 C C . ASN F 1 105 ? 66.154 24.731 -20.383 1.00 59.80 132 ASN F C 1
ATOM 11792 O O . ASN F 1 105 ? 64.962 25.011 -20.541 1.00 57.34 132 ASN F O 1
ATOM 11797 N N . VAL F 1 106 ? 66.786 23.794 -21.114 1.00 57.30 133 VAL F N 1
ATOM 11798 C CA . VAL F 1 106 ? 66.098 23.034 -22.150 1.00 57.00 133 VAL F CA 1
ATOM 11799 C C . VAL F 1 106 ? 65.080 22.072 -21.476 1.00 59.08 133 VAL F C 1
ATOM 11800 O O . VAL F 1 106 ? 63.934 22.001 -21.931 1.00 57.70 133 VAL F O 1
ATOM 11804 N N . ALA F 1 107 ? 65.480 21.397 -20.365 1.00 54.80 134 ALA F N 1
ATOM 11805 C CA . ALA F 1 107 ? 64.596 20.478 -19.620 1.00 53.33 134 ALA F CA 1
ATOM 11806 C C . ALA F 1 107 ? 63.484 21.247 -18.915 1.00 57.11 134 ALA F C 1
ATOM 11807 O O . ALA F 1 107 ? 62.321 20.821 -18.981 1.00 55.69 134 ALA F O 1
ATOM 11809 N N . ILE F 1 108 ? 63.841 22.410 -18.281 1.00 53.46 135 ILE F N 1
ATOM 11810 C CA . ILE F 1 108 ? 62.905 23.316 -17.616 1.00 51.04 135 ILE F CA 1
ATOM 11811 C C . ILE F 1 108 ? 61.815 23.727 -18.629 1.00 54.84 135 ILE F C 1
ATOM 11812 O O . ILE F 1 108 ? 60.649 23.431 -18.364 1.00 54.02 135 ILE F O 1
ATOM 11817 N N . GLN F 1 109 ? 62.185 24.336 -19.798 1.00 51.06 136 GLN F N 1
ATOM 11818 C CA . GLN F 1 109 ? 61.209 24.746 -20.828 1.00 50.97 136 GLN F CA 1
ATOM 11819 C C . GLN F 1 109 ? 60.405 23.544 -21.376 1.00 55.61 136 GLN F C 1
ATOM 11820 O O . GLN F 1 109 ? 59.206 23.687 -21.627 1.00 56.00 136 GLN F O 1
ATOM 11826 N N . SER F 1 110 ? 61.046 22.367 -21.529 1.00 52.08 137 SER F N 1
ATOM 11827 C CA . SER F 1 110 ? 60.356 21.159 -22.009 1.00 52.59 137 SER F CA 1
ATOM 11828 C C . SER F 1 110 ? 59.295 20.683 -21.004 1.00 57.87 137 SER F C 1
ATOM 11829 O O . SER F 1 110 ? 58.354 19.990 -21.420 1.00 59.48 137 SER F O 1
ATOM 11832 N N . TYR F 1 111 ? 59.423 21.063 -19.695 1.00 52.08 138 TYR F N 1
ATOM 11833 C CA . TYR F 1 111 ? 58.418 20.678 -18.711 1.00 51.27 138 TYR F CA 1
ATOM 11834 C C . TYR F 1 111 ? 57.064 21.273 -19.133 1.00 55.22 138 TYR F C 1
ATOM 11835 O O . TYR F 1 111 ? 56.019 20.602 -19.069 1.00 55.94 138 TYR F O 1
ATOM 11844 N N . ASN F 1 112 ? 57.111 22.505 -19.634 1.00 50.95 139 ASN F N 1
ATOM 11845 C CA . ASN F 1 112 ? 55.951 23.245 -20.097 1.00 51.32 139 ASN F CA 1
ATOM 11846 C C . ASN F 1 112 ? 55.554 22.887 -21.549 1.00 59.53 139 ASN F C 1
ATOM 11847 O O . ASN F 1 112 ? 54.363 22.749 -21.841 1.00 59.92 139 ASN F O 1
ATOM 11852 N N . TYR F 1 113 ? 56.548 22.764 -22.444 1.00 58.80 140 TYR F N 1
ATOM 11853 C CA . TYR F 1 113 ? 56.376 22.516 -23.876 1.00 62.12 140 TYR F CA 1
ATOM 11854 C C . TYR F 1 113 ? 56.247 21.053 -24.301 1.00 69.61 140 TYR F C 1
ATOM 11855 O O . TYR F 1 113 ? 55.723 20.780 -25.383 1.00 73.06 140 TYR F O 1
ATOM 11864 N N . GLY F 1 114 ? 56.802 20.148 -23.517 1.00 64.66 141 GLY F N 1
ATOM 11865 C CA . GLY F 1 114 ? 56.850 18.740 -23.877 1.00 65.25 141 GLY F CA 1
ATOM 11866 C C . GLY F 1 114 ? 58.233 18.418 -24.398 1.00 67.62 141 GLY F C 1
ATOM 11867 O O . GLY F 1 114 ? 59.042 19.324 -24.622 1.00 64.75 141 GLY F O 1
ATOM 11868 N N . GLY F 1 115 ? 58.491 17.122 -24.578 1.00 67.67 142 GLY F N 1
ATOM 11869 C CA . GLY F 1 115 ? 59.768 16.574 -25.026 1.00 69.61 142 GLY F CA 1
ATOM 11870 C C . GLY F 1 115 ? 60.246 17.018 -26.393 1.00 74.99 142 GLY F C 1
ATOM 11871 O O . GLY F 1 115 ? 61.448 16.958 -26.672 1.00 75.55 142 GLY F O 1
ATOM 11872 N N . GLY F 1 116 ? 59.306 17.480 -27.225 1.00 72.36 143 GLY F N 1
ATOM 11873 C CA . GLY F 1 116 ? 59.556 17.970 -28.581 1.00 73.42 143 GLY F CA 1
ATOM 11874 C C . GLY F 1 116 ? 60.490 19.164 -28.657 1.00 74.52 143 GLY F C 1
ATOM 11875 O O . GLY F 1 116 ? 61.156 19.366 -29.677 1.00 76.62 143 GLY F O 1
ATOM 11876 N N . TYR F 1 117 ? 60.560 19.953 -27.573 1.00 66.51 144 TYR F N 1
ATOM 11877 C CA . TYR F 1 117 ? 61.429 21.136 -27.488 1.00 64.79 144 TYR F CA 1
ATOM 11878 C C . TYR F 1 117 ? 62.921 20.726 -27.369 1.00 69.98 144 TYR F C 1
ATOM 11879 O O . TYR F 1 117 ? 63.792 21.498 -27.790 1.00 71.20 144 TYR F O 1
ATOM 11888 N N . VAL F 1 118 ? 63.206 19.512 -26.838 1.00 65.35 145 VAL F N 1
ATOM 11889 C CA . VAL F 1 118 ? 64.567 18.988 -26.719 1.00 67.19 145 VAL F CA 1
ATOM 11890 C C . VAL F 1 118 ? 65.152 18.757 -28.136 1.00 77.25 145 VAL F C 1
ATOM 11891 O O . VAL F 1 118 ? 66.278 19.181 -28.411 1.00 78.88 145 VAL F O 1
ATOM 11895 N N . GLY F 1 119 ? 64.376 18.091 -29.002 1.00 75.50 146 GLY F N 1
ATOM 11896 C CA . GLY F 1 119 ? 64.759 17.796 -30.373 1.00 79.06 146 GLY F CA 1
ATOM 11897 C C . GLY F 1 119 ? 64.931 19.047 -31.207 1.00 85.14 146 GLY F C 1
ATOM 11898 O O . GLY F 1 119 ? 65.810 19.105 -32.067 1.00 88.61 146 GLY F O 1
ATOM 11899 N N . TYR F 1 120 ? 64.094 20.055 -30.932 1.00 79.09 147 TYR F N 1
ATOM 11900 C CA . TYR F 1 120 ? 64.068 21.356 -31.581 1.00 78.48 147 TYR F CA 1
ATOM 11901 C C . TYR F 1 120 ? 65.359 22.137 -31.300 1.00 82.04 147 TYR F C 1
ATOM 11902 O O . TYR F 1 120 ? 65.955 22.693 -32.222 1.00 84.55 147 TYR F O 1
ATOM 11911 N N . VAL F 1 121 ? 65.778 22.180 -30.033 1.00 75.75 148 VAL F N 1
ATOM 11912 C CA . VAL F 1 121 ? 66.981 22.885 -29.583 1.00 74.87 148 VAL F CA 1
ATOM 11913 C C . VAL F 1 121 ? 68.257 22.111 -30.024 1.00 82.05 148 VAL F C 1
ATOM 11914 O O . VAL F 1 121 ? 69.242 22.748 -30.413 1.00 82.57 148 VAL F O 1
ATOM 11918 N N . ALA F 1 122 ? 68.223 20.757 -29.979 1.00 80.85 149 ALA F N 1
ATOM 11919 C CA . ALA F 1 122 ? 69.355 19.884 -30.337 1.00 85.10 149 ALA F CA 1
ATOM 11920 C C . ALA F 1 122 ? 69.892 20.154 -31.743 1.00 94.35 149 ALA F C 1
ATOM 11921 O O . ALA F 1 122 ? 71.104 20.077 -31.962 1.00 98.01 149 ALA F O 1
ATOM 11923 N N . GLY F 1 123 ? 68.995 20.459 -32.677 1.00 90.31 150 GLY F N 1
ATOM 11924 C CA . GLY F 1 123 ? 69.375 20.747 -34.053 1.00 92.52 150 GLY F CA 1
ATOM 11925 C C . GLY F 1 123 ? 69.546 22.222 -34.344 1.00 93.70 150 GLY F C 1
ATOM 11926 O O . GLY F 1 123 ? 69.777 22.598 -35.499 1.00 95.39 150 GLY F O 1
ATOM 11927 N N . LYS F 1 124 ? 69.433 23.073 -33.296 1.00 85.79 151 LYS F N 1
ATOM 11928 C CA . LYS F 1 124 ? 69.522 24.526 -33.444 1.00 83.89 151 LYS F CA 1
ATOM 11929 C C . LYS F 1 124 ? 70.459 25.190 -32.401 1.00 84.16 151 LYS F C 1
ATOM 11930 O O . LYS F 1 124 ? 70.128 26.263 -31.875 1.00 81.00 151 LYS F O 1
ATOM 11936 N N . GLY F 1 125 ? 71.628 24.578 -32.158 1.00 80.98 152 GLY F N 1
ATOM 11937 C CA . GLY F 1 125 ? 72.641 25.132 -31.258 1.00 80.75 152 GLY F CA 1
ATOM 11938 C C . GLY F 1 125 ? 72.866 24.481 -29.901 1.00 84.79 152 GLY F C 1
ATOM 11939 O O . GLY F 1 125 ? 73.799 24.876 -29.191 1.00 85.23 152 GLY F O 1
ATOM 11940 N N . LYS F 1 126 ? 72.007 23.496 -29.514 1.00 79.93 153 LYS F N 1
ATOM 11941 C CA . LYS F 1 126 ? 72.058 22.703 -28.266 1.00 78.68 153 LYS F CA 1
ATOM 11942 C C . LYS F 1 126 ? 71.821 23.548 -26.966 1.00 79.31 153 LYS F C 1
ATOM 11943 O O . LYS F 1 126 ? 71.920 23.002 -25.857 1.00 76.91 153 LYS F O 1
ATOM 11949 N N . LYS F 1 127 ? 71.480 24.847 -27.103 1.00 74.76 154 LYS F N 1
ATOM 11950 C CA . LYS F 1 127 ? 71.216 25.713 -25.950 1.00 72.19 154 LYS F CA 1
ATOM 11951 C C . LYS F 1 127 ? 69.857 26.391 -26.058 1.00 74.35 154 LYS F C 1
ATOM 11952 O O . LYS F 1 127 ? 69.460 26.820 -27.148 1.00 76.07 154 LYS F O 1
ATOM 11958 N N . HIS F 1 128 ? 69.145 26.496 -24.920 1.00 67.06 155 HIS F N 1
ATOM 11959 C CA . HIS F 1 128 ? 67.865 27.198 -24.848 1.00 62.54 155 HIS F CA 1
ATOM 11960 C C . HIS F 1 128 ? 68.105 28.698 -24.999 1.00 65.08 155 HIS F C 1
ATOM 11961 O O . HIS F 1 128 ? 69.040 29.240 -24.399 1.00 66.83 155 HIS F O 1
ATOM 11968 N N . THR F 1 129 ? 67.250 29.363 -25.783 1.00 57.31 156 THR F N 1
ATOM 11969 C CA . THR F 1 129 ? 67.216 30.815 -25.926 1.00 56.32 156 THR F CA 1
ATOM 11970 C C . THR F 1 129 ? 65.744 31.207 -25.923 1.00 60.68 156 THR F C 1
ATOM 11971 O O . THR F 1 129 ? 64.903 30.398 -26.351 1.00 61.13 156 THR F O 1
ATOM 11975 N N . PHE F 1 130 ? 65.420 32.434 -25.461 1.00 55.26 157 PHE F N 1
ATOM 11976 C CA . PHE F 1 130 ? 64.034 32.925 -25.503 1.00 52.87 157 PHE F CA 1
ATOM 11977 C C . PHE F 1 130 ? 63.495 32.876 -26.958 1.00 58.74 157 PHE F C 1
ATOM 11978 O O . PHE F 1 130 ? 62.329 32.521 -27.164 1.00 57.74 157 PHE F O 1
ATOM 11986 N N . ASN F 1 131 ? 64.358 33.236 -27.942 1.00 57.00 158 ASN F N 1
ATOM 11987 C CA . ASN F 1 131 ? 64.041 33.262 -29.361 1.00 58.64 158 ASN F CA 1
ATOM 11988 C C . ASN F 1 131 ? 63.669 31.871 -29.894 1.00 62.65 158 ASN F C 1
ATOM 11989 O O . ASN F 1 131 ? 62.765 31.771 -30.729 1.00 62.21 158 ASN F O 1
ATOM 11994 N N . LEU F 1 132 ? 64.351 30.800 -29.408 1.00 59.11 159 LEU F N 1
ATOM 11995 C CA . LEU F 1 132 ? 64.006 29.431 -29.816 1.00 58.35 159 LEU F CA 1
ATOM 11996 C C . LEU F 1 132 ? 62.651 29.026 -29.204 1.00 58.36 159 LEU F C 1
ATOM 11997 O O . LEU F 1 132 ? 61.802 28.492 -29.929 1.00 56.77 159 LEU F O 1
ATOM 12002 N N . ALA F 1 133 ? 62.421 29.384 -27.901 1.00 52.66 160 ALA F N 1
ATOM 12003 C CA . ALA F 1 133 ? 61.168 29.100 -27.180 1.00 50.99 160 ALA F CA 1
ATOM 12004 C C . ALA F 1 133 ? 59.999 29.819 -27.856 1.00 58.11 160 ALA F C 1
ATOM 12005 O O . ALA F 1 133 ? 58.935 29.225 -28.023 1.00 58.15 160 ALA F O 1
ATOM 12007 N N . GLU F 1 134 ? 60.226 31.068 -28.299 1.00 57.50 161 GLU F N 1
ATOM 12008 C CA . GLU F 1 134 ? 59.240 31.901 -28.997 1.00 59.68 161 GLU F CA 1
ATOM 12009 C C . GLU F 1 134 ? 58.883 31.331 -30.382 1.00 65.36 161 GLU F C 1
ATOM 12010 O O . GLU F 1 134 ? 57.701 31.310 -30.740 1.00 65.74 161 GLU F O 1
ATOM 12016 N N . SER F 1 135 ? 59.901 30.892 -31.157 1.00 63.15 162 SER F N 1
ATOM 12017 C CA . SER F 1 135 ? 59.720 30.347 -32.511 1.00 64.44 162 SER F CA 1
ATOM 12018 C C . SER F 1 135 ? 59.011 28.988 -32.457 1.00 66.26 162 SER F C 1
ATOM 12019 O O . SER F 1 135 ? 58.192 28.693 -33.333 1.00 66.19 162 SER F O 1
ATOM 12022 N N . PHE F 1 136 ? 59.297 28.193 -31.405 1.00 60.50 163 PHE F N 1
ATOM 12023 C CA . PHE F 1 136 ? 58.660 26.899 -31.170 1.00 60.84 163 PHE F CA 1
ATOM 12024 C C . PHE F 1 136 ? 57.154 27.103 -30.910 1.00 65.92 163 PHE F C 1
ATOM 12025 O O . PHE F 1 136 ? 56.338 26.438 -31.542 1.00 67.19 163 PHE F O 1
ATOM 12033 N N . ALA F 1 137 ? 56.796 28.044 -30.006 1.00 61.96 164 ALA F N 1
ATOM 12034 C CA . ALA F 1 137 ? 55.404 28.371 -29.673 1.00 61.41 164 ALA F CA 1
ATOM 12035 C C . ALA F 1 137 ? 54.661 28.966 -30.891 1.00 68.28 164 ALA F C 1
ATOM 12036 O O . ALA F 1 137 ? 53.491 28.643 -31.088 1.00 69.27 164 ALA F O 1
ATOM 12038 N N . ARG F 1 138 ? 55.341 29.806 -31.711 1.00 65.56 165 ARG F N 1
ATOM 12039 C CA . ARG F 1 138 ? 54.761 30.431 -32.916 1.00 66.35 165 ARG F CA 1
ATOM 12040 C C . ARG F 1 138 ? 54.357 29.364 -33.948 1.00 71.74 165 ARG F C 1
ATOM 12041 O O . ARG F 1 138 ? 53.283 29.465 -34.555 1.00 72.25 165 ARG F O 1
ATOM 12049 N N . GLU F 1 139 ? 55.215 28.341 -34.121 1.00 68.85 166 GLU F N 1
ATOM 12050 C CA . GLU F 1 139 ? 54.981 27.221 -35.024 1.00 71.93 166 GLU F CA 1
ATOM 12051 C C . GLU F 1 139 ? 53.786 26.388 -34.565 1.00 79.16 166 GLU F C 1
ATOM 12052 O O . GLU F 1 139 ? 52.842 26.188 -35.330 1.00 81.78 166 GLU F O 1
ATOM 12058 N N . LYS F 1 140 ? 53.834 25.915 -33.309 1.00 75.07 167 LYS F N 1
ATOM 12059 C CA . LYS F 1 140 ? 52.835 25.040 -32.697 1.00 75.30 167 LYS F CA 1
ATOM 12060 C C . LYS F 1 140 ? 51.465 25.733 -32.500 1.00 79.19 167 LYS F C 1
ATOM 12061 O O . LYS F 1 140 ? 50.447 25.040 -32.480 1.00 80.57 167 LYS F O 1
ATOM 12067 N N . SER F 1 141 ? 51.428 27.075 -32.377 1.00 73.81 168 SER F N 1
ATOM 12068 C CA . SER F 1 141 ? 50.167 27.805 -32.169 1.00 73.67 168 SER F CA 1
ATOM 12069 C C . SER F 1 141 ? 49.443 28.118 -33.464 1.00 77.60 168 SER F C 1
ATOM 12070 O O . SER F 1 141 ? 48.266 28.479 -33.429 1.00 77.29 168 SER F O 1
ATOM 12073 N N . GLY F 1 142 ? 50.163 28.036 -34.574 1.00 75.54 169 GLY F N 1
ATOM 12074 C CA . GLY F 1 142 ? 49.650 28.365 -35.903 1.00 77.97 169 GLY F CA 1
ATOM 12075 C C . GLY F 1 142 ? 49.571 29.866 -36.099 1.00 80.83 169 GLY F C 1
ATOM 12076 O O . GLY F 1 142 ? 48.683 30.361 -36.807 1.00 81.98 169 GLY F O 1
ATOM 12077 N N . GLY F 1 143 ? 50.490 30.582 -35.437 1.00 74.27 170 GLY F N 1
ATOM 12078 C CA . GLY F 1 143 ? 50.577 32.039 -35.469 1.00 73.21 170 GLY F CA 1
ATOM 12079 C C . GLY F 1 143 ? 49.433 32.751 -34.766 1.00 75.60 170 GLY F C 1
ATOM 12080 O O . GLY F 1 143 ? 49.004 33.826 -35.200 1.00 75.60 170 GLY F O 1
ATOM 12081 N N . LYS F 1 144 ? 48.948 32.173 -33.652 1.00 71.20 171 LYS F N 1
ATOM 12082 C CA . LYS F 1 144 ? 47.847 32.733 -32.856 1.00 70.14 171 LYS F CA 1
ATOM 12083 C C . LYS F 1 144 ? 48.368 33.294 -31.548 1.00 68.38 171 LYS F C 1
ATOM 12084 O O . LYS F 1 144 ? 49.149 32.645 -30.861 1.00 66.17 171 LYS F O 1
ATOM 12090 N N . LYS F 1 145 ? 47.966 34.525 -31.230 1.00 63.62 172 LYS F N 1
ATOM 12091 C CA . LYS F 1 145 ? 48.395 35.204 -30.010 1.00 60.03 172 LYS F CA 1
ATOM 12092 C C . LYS F 1 145 ? 47.302 35.190 -28.950 1.00 61.48 172 LYS F C 1
ATOM 12093 O O . LYS F 1 145 ? 46.113 35.101 -29.262 1.00 60.89 172 LYS F O 1
ATOM 12099 N N . VAL F 1 146 ? 47.724 35.276 -27.683 1.00 57.07 173 VAL F N 1
ATOM 12100 C CA . VAL F 1 146 ? 46.844 35.334 -26.526 1.00 56.80 173 VAL F CA 1
ATOM 12101 C C . VAL F 1 146 ? 47.446 36.352 -25.543 1.00 57.80 173 VAL F C 1
ATOM 12102 O O . VAL F 1 146 ? 48.678 36.415 -25.414 1.00 56.42 173 VAL F O 1
ATOM 12106 N N . THR F 1 147 ? 46.583 37.202 -24.933 1.00 53.20 174 THR F N 1
ATOM 12107 C CA . THR F 1 147 ? 46.991 38.222 -23.955 1.00 51.79 174 THR F CA 1
ATOM 12108 C C . THR F 1 147 ? 47.704 37.540 -22.776 1.00 53.44 174 THR F C 1
ATOM 12109 O O . THR F 1 147 ? 47.259 36.489 -22.323 1.00 53.38 174 THR F O 1
ATOM 12113 N N . TYR F 1 148 ? 48.817 38.136 -22.314 1.00 48.66 175 TYR F N 1
ATOM 12114 C CA . TYR F 1 148 ? 49.621 37.646 -21.197 1.00 47.19 175 TYR F CA 1
ATOM 12115 C C . TYR F 1 148 ? 50.190 38.859 -20.465 1.00 55.07 175 TYR F C 1
ATOM 12116 O O . TYR F 1 148 ? 51.136 39.486 -20.953 1.00 54.50 175 TYR F O 1
ATOM 12125 N N . THR F 1 149 ? 49.602 39.193 -19.292 1.00 52.81 176 THR F N 1
ATOM 12126 C CA . THR F 1 149 ? 49.961 40.424 -18.609 1.00 54.02 176 THR F CA 1
ATOM 12127 C C . THR F 1 149 ? 51.014 40.275 -17.515 1.00 56.43 176 THR F C 1
ATOM 12128 O O . THR F 1 149 ? 51.199 41.227 -16.759 1.00 58.98 176 THR F O 1
ATOM 12132 N N . ASN F 1 150 ? 51.801 39.189 -17.499 1.00 50.85 177 ASN F N 1
ATOM 12133 C CA . ASN F 1 150 ? 52.915 39.082 -16.540 1.00 49.79 177 ASN F CA 1
ATOM 12134 C C . ASN F 1 150 ? 53.905 40.209 -16.859 1.00 57.50 177 ASN F C 1
ATOM 12135 O O . ASN F 1 150 ? 54.152 40.419 -18.049 1.00 59.36 177 ASN F O 1
ATOM 12140 N N . PRO F 1 151 ? 54.427 40.991 -15.870 1.00 54.00 178 PRO F N 1
ATOM 12141 C CA . PRO F 1 151 ? 55.302 42.146 -16.214 1.00 54.42 178 PRO F CA 1
ATOM 12142 C C . PRO F 1 151 ? 56.484 41.805 -17.132 1.00 58.73 178 PRO F C 1
ATOM 12143 O O . PRO F 1 151 ? 56.839 42.636 -17.963 1.00 61.52 178 PRO F O 1
ATOM 12147 N N . ILE F 1 152 ? 57.035 40.584 -17.041 1.00 52.81 179 ILE F N 1
ATOM 12148 C CA . ILE F 1 152 ? 58.131 40.102 -17.899 1.00 51.55 179 ILE F CA 1
ATOM 12149 C C . ILE F 1 152 ? 57.716 40.173 -19.387 1.00 53.99 179 ILE F C 1
ATOM 12150 O O . ILE F 1 152 ? 58.505 40.633 -20.211 1.00 54.96 179 ILE F O 1
ATOM 12155 N N . ALA F 1 153 ? 56.505 39.683 -19.723 1.00 48.93 180 ALA F N 1
ATOM 12156 C CA . ALA F 1 153 ? 55.943 39.687 -21.081 1.00 48.24 180 ALA F CA 1
ATOM 12157 C C . ALA F 1 153 ? 55.587 41.104 -21.499 1.00 53.03 180 ALA F C 1
ATOM 12158 O O . ALA F 1 153 ? 55.921 41.482 -22.613 1.00 57.39 180 ALA F O 1
ATOM 12160 N N . VAL F 1 154 ? 54.941 41.894 -20.612 1.00 47.28 181 VAL F N 1
ATOM 12161 C CA . VAL F 1 154 ? 54.568 43.286 -20.878 1.00 48.72 181 VAL F CA 1
ATOM 12162 C C . VAL F 1 154 ? 55.824 44.054 -21.332 1.00 56.47 181 VAL F C 1
ATOM 12163 O O . VAL F 1 154 ? 55.825 44.630 -22.414 1.00 56.91 181 VAL F O 1
ATOM 12167 N N . ALA F 1 155 ? 56.910 43.970 -20.555 1.00 54.52 182 ALA F N 1
ATOM 12168 C CA . ALA F 1 155 ? 58.164 44.661 -20.857 1.00 55.77 182 ALA F CA 1
ATOM 12169 C C . ALA F 1 155 ? 58.789 44.151 -22.147 1.00 57.71 182 ALA F C 1
ATOM 12170 O O . ALA F 1 155 ? 59.346 44.948 -22.892 1.00 60.96 182 ALA F O 1
ATOM 12172 N N . LYS F 1 156 ? 58.676 42.841 -22.422 1.00 49.18 183 LYS F N 1
ATOM 12173 C CA . LYS F 1 156 ? 59.254 42.208 -23.595 1.00 47.44 183 LYS F CA 1
ATOM 12174 C C . LYS F 1 156 ? 58.520 42.497 -24.905 1.00 53.55 183 LYS F C 1
ATOM 12175 O O . LYS F 1 156 ? 59.195 42.767 -25.901 1.00 55.90 183 LYS F O 1
ATOM 12181 N N . ASN F 1 157 ? 57.191 42.366 -24.967 1.00 48.80 184 ASN F N 1
ATOM 12182 C CA . ASN F 1 157 ? 56.542 42.558 -26.275 1.00 49.46 184 ASN F CA 1
ATOM 12183 C C . ASN F 1 157 ? 55.207 43.342 -26.229 1.00 57.11 184 ASN F C 1
ATOM 12184 O O . ASN F 1 157 ? 54.535 43.478 -27.257 1.00 57.81 184 ASN F O 1
ATOM 12189 N N . GLY F 1 158 ? 54.829 43.810 -25.043 1.00 54.87 185 GLY F N 1
ATOM 12190 C CA . GLY F 1 158 ? 53.580 44.522 -24.836 1.00 55.40 185 GLY F CA 1
ATOM 12191 C C . GLY F 1 158 ? 52.603 43.750 -23.984 1.00 58.59 185 GLY F C 1
ATOM 12192 O O . GLY F 1 158 ? 51.649 44.331 -23.463 1.00 59.49 185 GLY F O 1
ATOM 12193 N N . GLY F 1 159 ? 52.829 42.442 -23.853 1.00 54.45 186 GLY F N 1
ATOM 12194 C CA . GLY F 1 159 ? 51.984 41.592 -23.025 1.00 52.71 186 GLY F CA 1
ATOM 12195 C C . GLY F 1 159 ? 51.230 40.518 -23.768 1.00 55.48 186 GLY F C 1
ATOM 12196 O O . GLY F 1 159 ? 50.008 40.426 -23.647 1.00 57.77 186 GLY F O 1
ATOM 12197 N N . TRP F 1 160 ? 51.947 39.668 -24.502 1.00 48.04 187 TRP F N 1
ATOM 12198 C CA . TRP F 1 160 ? 51.306 38.572 -25.218 1.00 46.93 187 TRP F CA 1
ATOM 12199 C C . TRP F 1 160 ? 52.232 37.349 -25.323 1.00 49.83 187 TRP F C 1
ATOM 12200 O O . TRP F 1 160 ? 53.445 37.406 -25.089 1.00 47.89 187 TRP F O 1
ATOM 12211 N N . ARG F 1 161 ? 51.627 36.244 -25.706 1.00 47.72 188 ARG F N 1
ATOM 12212 C CA . ARG F 1 161 ? 52.257 34.954 -25.869 1.00 48.07 188 ARG F CA 1
ATOM 12213 C C . ARG F 1 161 ? 51.738 34.305 -27.137 1.00 54.27 188 ARG F C 1
ATOM 12214 O O . ARG F 1 161 ? 50.558 34.500 -27.448 1.00 55.91 188 ARG F O 1
ATOM 12222 N N . TRP F 1 162 ? 52.568 33.513 -27.856 1.00 51.09 189 TRP F N 1
ATOM 12223 C CA . TRP F 1 162 ? 52.064 32.675 -28.947 1.00 52.97 189 TRP F CA 1
ATOM 12224 C C . TRP F 1 162 ? 51.243 31.607 -28.233 1.00 61.84 189 TRP F C 1
ATOM 12225 O O . TRP F 1 162 ? 51.659 31.127 -27.175 1.00 60.48 189 TRP F O 1
ATOM 12236 N N . ASN F 1 163 ? 50.040 31.333 -28.722 1.00 63.43 190 ASN F N 1
ATOM 12237 C CA . ASN F 1 163 ? 49.079 30.427 -28.092 1.00 64.50 190 ASN F CA 1
ATOM 12238 C C . ASN F 1 163 ? 49.538 28.923 -28.048 1.00 67.34 190 ASN F C 1
ATOM 12239 O O . ASN F 1 163 ? 48.907 28.050 -28.649 1.00 69.71 190 ASN F O 1
ATOM 12244 N N . TYR F 1 164 ? 50.630 28.643 -27.333 1.00 60.98 191 TYR F N 1
ATOM 12245 C CA . TYR F 1 164 ? 51.178 27.302 -27.092 1.00 60.14 191 TYR F CA 1
ATOM 12246 C C . TYR F 1 164 ? 52.107 27.351 -25.907 1.00 59.90 191 TYR F C 1
ATOM 12247 O O . TYR F 1 164 ? 53.106 28.073 -25.946 1.00 58.70 191 TYR F O 1
ATOM 12256 N N . GLY F 1 165 ? 51.791 26.571 -24.871 1.00 55.44 192 GLY F N 1
ATOM 12257 C CA . GLY F 1 165 ? 52.578 26.547 -23.646 1.00 52.37 192 GLY F CA 1
ATOM 12258 C C . GLY F 1 165 ? 52.774 27.955 -23.106 1.00 54.98 192 GLY F C 1
ATOM 12259 O O . GLY F 1 165 ? 51.872 28.800 -23.205 1.00 54.66 192 GLY F O 1
ATOM 12260 N N . ASN F 1 166 ? 53.966 28.221 -22.560 1.00 50.44 193 ASN F N 1
ATOM 12261 C CA . ASN F 1 166 ? 54.341 29.529 -22.029 1.00 48.87 193 ASN F CA 1
ATOM 12262 C C . ASN F 1 166 ? 55.779 29.785 -22.431 1.00 51.73 193 ASN F C 1
ATOM 12263 O O . ASN F 1 166 ? 56.684 29.205 -21.830 1.00 52.06 193 ASN F O 1
ATOM 12276 N N . PHE F 1 168 ? 57.677 32.133 -21.822 1.00 40.86 195 PHE F N 1
ATOM 12277 C CA . PHE F 1 168 ? 58.404 32.819 -20.737 1.00 38.94 195 PHE F CA 1
ATOM 12278 C C . PHE F 1 168 ? 58.675 31.888 -19.536 1.00 46.65 195 PHE F C 1
ATOM 12279 O O . PHE F 1 168 ? 59.155 32.361 -18.507 1.00 48.79 195 PHE F O 1
ATOM 12287 N N . TYR F 1 169 ? 58.394 30.588 -19.670 1.00 43.70 196 TYR F N 1
ATOM 12288 C CA . TYR F 1 169 ? 58.491 29.606 -18.599 1.00 44.13 196 TYR F CA 1
ATOM 12289 C C . TYR F 1 169 ? 59.874 29.521 -17.891 1.00 51.59 196 TYR F C 1
ATOM 12290 O O . TYR F 1 169 ? 59.898 29.484 -16.650 1.00 53.58 196 TYR F O 1
ATOM 12299 N N . VAL F 1 170 ? 60.989 29.458 -18.651 1.00 46.51 197 VAL F N 1
ATOM 12300 C CA . VAL F 1 170 ? 62.355 29.387 -18.105 1.00 45.94 197 VAL F CA 1
ATOM 12301 C C . VAL F 1 170 ? 62.605 30.571 -17.167 1.00 50.78 197 VAL F C 1
ATOM 12302 O O . VAL F 1 170 ? 63.071 30.375 -16.046 1.00 50.64 197 VAL F O 1
ATOM 12306 N N . GLU F 1 171 ? 62.235 31.776 -17.616 1.00 49.19 198 GLU F N 1
ATOM 12307 C CA . GLU F 1 171 ? 62.371 33.051 -16.915 1.00 49.84 198 GLU F CA 1
ATOM 12308 C C . GLU F 1 171 ? 61.512 33.058 -15.659 1.00 49.99 198 GLU F C 1
ATOM 12309 O O . GLU F 1 171 ? 61.987 33.509 -14.627 1.00 52.19 198 GLU F O 1
ATOM 12315 N N . LEU F 1 172 ? 60.290 32.488 -15.722 1.00 43.37 199 LEU F N 1
ATOM 12316 C CA . LEU F 1 172 ? 59.379 32.383 -14.577 1.00 41.91 199 LEU F CA 1
ATOM 12317 C C . LEU F 1 172 ? 59.936 31.448 -13.523 1.00 48.58 199 LEU F C 1
ATOM 12318 O O . LEU F 1 172 ? 59.853 31.755 -12.330 1.00 48.66 199 LEU F O 1
ATOM 12323 N N . VAL F 1 173 ? 60.482 30.290 -13.956 1.00 46.94 200 VAL F N 1
ATOM 12324 C CA . VAL F 1 173 ? 61.056 29.312 -13.018 1.00 47.26 200 VAL F CA 1
ATOM 12325 C C . VAL F 1 173 ? 62.356 29.894 -12.402 1.00 51.54 200 VAL F C 1
ATOM 12326 O O . VAL F 1 173 ? 62.562 29.754 -11.205 1.00 50.20 200 VAL F O 1
ATOM 12330 N N . ASN F 1 174 ? 63.190 30.586 -13.214 1.00 50.19 201 ASN F N 1
ATOM 12331 C CA . ASN F 1 174 ? 64.458 31.163 -12.758 1.00 50.97 201 ASN F CA 1
ATOM 12332 C C . ASN F 1 174 ? 64.268 32.360 -11.819 1.00 53.47 201 ASN F C 1
ATOM 12333 O O . ASN F 1 174 ? 65.227 32.750 -11.140 1.00 53.04 201 ASN F O 1
ATOM 12338 N N . GLN F 1 175 ? 63.021 32.872 -11.689 1.00 49.39 202 GLN F N 1
ATOM 12339 C CA . GLN F 1 175 ? 62.705 33.933 -10.719 1.00 49.23 202 GLN F CA 1
ATOM 12340 C C . GLN F 1 175 ? 62.921 33.422 -9.294 1.00 53.02 202 GLN F C 1
ATOM 12341 O O . GLN F 1 175 ? 63.232 34.203 -8.398 1.00 54.04 202 GLN F O 1
ATOM 12347 N N . TYR F 1 176 ? 62.747 32.107 -9.096 1.00 48.28 203 TYR F N 1
ATOM 12348 C CA . TYR F 1 176 ? 62.845 31.417 -7.810 1.00 48.06 203 TYR F CA 1
ATOM 12349 C C . TYR F 1 176 ? 64.155 30.584 -7.669 1.00 54.30 203 TYR F C 1
ATOM 12350 O O . TYR F 1 176 ? 64.248 29.740 -6.776 1.00 53.03 203 TYR F O 1
ATOM 12359 N N . LEU F 1 177 ? 65.154 30.831 -8.531 1.00 53.31 204 LEU F N 1
ATOM 12360 C CA . LEU F 1 177 ? 66.438 30.123 -8.497 1.00 56.13 204 LEU F CA 1
ATOM 12361 C C . LEU F 1 177 ? 67.641 31.107 -8.385 1.00 67.76 204 LEU F C 1
ATOM 12362 O O . LEU F 1 177 ? 68.776 30.732 -8.710 1.00 69.90 204 LEU F O 1
ATOM 12367 N N . THR F 1 178 ? 67.391 32.350 -7.908 1.00 65.78 205 THR F N 1
ATOM 12368 C CA . THR F 1 178 ? 68.413 33.385 -7.702 1.00 103.83 205 THR F CA 1
ATOM 12369 C C . THR F 1 178 ? 69.005 33.267 -6.290 1.00 131.01 205 THR F C 1
ATOM 12370 O O . THR F 1 178 ? 70.179 32.941 -6.121 1.00 94.14 205 THR F O 1
ATOM 12374 N N . SER F 1 183 ? 72.743 35.149 2.693 1.00 85.13 210 SER F N 1
ATOM 12375 C CA . SER F 1 183 ? 72.787 34.475 3.992 1.00 83.61 210 SER F CA 1
ATOM 12376 C C . SER F 1 183 ? 74.239 34.230 4.424 1.00 87.63 210 SER F C 1
ATOM 12377 O O . SER F 1 183 ? 75.100 33.953 3.580 1.00 88.86 210 SER F O 1
ATOM 12379 N N . GLY F 1 184 ? 74.489 34.358 5.731 1.00 82.24 211 GLY F N 1
ATOM 12380 C CA . GLY F 1 184 ? 75.815 34.183 6.322 1.00 82.28 211 GLY F CA 1
ATOM 12381 C C . GLY F 1 184 ? 76.154 32.758 6.714 1.00 80.99 211 GLY F C 1
ATOM 12382 O O . GLY F 1 184 ? 75.379 31.834 6.446 1.00 78.84 211 GLY F O 1
ATOM 12383 N N . GLU F 1 185 ? 77.325 32.585 7.362 1.00 75.16 212 GLU F N 1
ATOM 12384 C CA . GLU F 1 185 ? 77.863 31.302 7.821 1.00 73.22 212 GLU F CA 1
ATOM 12385 C C . GLU F 1 185 ? 76.961 30.671 8.875 1.00 70.15 212 GLU F C 1
ATOM 12386 O O . GLU F 1 185 ? 76.649 29.480 8.771 1.00 68.79 212 GLU F O 1
ATOM 12392 N N . LEU F 1 186 ? 76.553 31.463 9.893 1.00 62.17 213 LEU F N 1
ATOM 12393 C CA . LEU F 1 186 ? 75.713 31.007 10.991 1.00 58.70 213 LEU F CA 1
ATOM 12394 C C . LEU F 1 186 ? 74.353 30.529 10.459 1.00 59.18 213 LEU F C 1
ATOM 12395 O O . LEU F 1 186 ? 73.945 29.418 10.785 1.00 57.31 213 LEU F O 1
ATOM 12400 N N . ALA F 1 187 ? 73.682 31.347 9.625 1.00 54.38 214 ALA F N 1
ATOM 12401 C CA . ALA F 1 187 ? 72.390 31.026 9.012 1.00 51.87 214 ALA F CA 1
ATOM 12402 C C . ALA F 1 187 ? 72.439 29.688 8.231 1.00 54.79 214 ALA F C 1
ATOM 12403 O O . ALA F 1 187 ? 71.541 28.868 8.377 1.00 51.47 214 ALA F O 1
ATOM 12405 N N . GLN F 1 188 ? 73.517 29.460 7.449 1.00 54.73 215 GLN F N 1
ATOM 12406 C CA . GLN F 1 188 ? 73.757 28.243 6.664 1.00 54.50 215 GLN F CA 1
ATOM 12407 C C . GLN F 1 188 ? 73.967 27.012 7.570 1.00 55.83 215 GLN F C 1
ATOM 12408 O O . GLN F 1 188 ? 73.388 25.967 7.300 1.00 54.86 215 GLN F O 1
ATOM 12414 N N . LYS F 1 189 ? 74.802 27.133 8.622 1.00 51.42 216 LYS F N 1
ATOM 12415 C CA . LYS F 1 189 ? 75.091 26.042 9.557 1.00 50.80 216 LYS F CA 1
ATOM 12416 C C . LYS F 1 189 ? 73.852 25.640 10.361 1.00 51.96 216 LYS F C 1
ATOM 12417 O O . LYS F 1 189 ? 73.633 24.446 10.542 1.00 53.36 216 LYS F O 1
ATOM 12423 N N . VAL F 1 190 ? 73.052 26.627 10.827 1.00 46.07 217 VAL F N 1
ATOM 12424 C CA . VAL F 1 190 ? 71.823 26.447 11.613 1.00 43.18 217 VAL F CA 1
ATOM 12425 C C . VAL F 1 190 ? 70.776 25.731 10.757 1.00 46.72 217 VAL F C 1
ATOM 12426 O O . VAL F 1 190 ? 70.206 24.725 11.192 1.00 46.63 217 VAL F O 1
ATOM 12438 N N . ASN F 1 192 ? 71.247 24.033 7.807 1.00 42.78 219 ASN F N 1
ATOM 12439 C CA . ASN F 1 192 ? 71.673 22.715 7.311 1.00 43.87 219 ASN F CA 1
ATOM 12440 C C . ASN F 1 192 ? 71.316 21.618 8.328 1.00 46.54 219 ASN F C 1
ATOM 12441 O O . ASN F 1 192 ? 70.980 20.487 7.940 1.00 47.54 219 ASN F O 1
ATOM 12446 N N . GLU F 1 193 ? 71.357 21.969 9.616 1.00 41.17 220 GLU F N 1
ATOM 12447 C CA . GLU F 1 193 ? 70.972 21.080 10.710 1.00 40.32 220 GLU F CA 1
ATOM 12448 C C . GLU F 1 193 ? 69.443 21.042 10.879 1.00 42.85 220 GLU F C 1
ATOM 12449 O O . GLU F 1 193 ? 68.887 19.959 10.989 1.00 43.33 220 GLU F O 1
ATOM 12455 N N . ALA F 1 194 ? 68.773 22.215 10.886 1.00 38.11 221 ALA F N 1
ATOM 12456 C CA . ALA F 1 194 ? 67.325 22.354 11.063 1.00 35.64 221 ALA F CA 1
ATOM 12457 C C . ALA F 1 194 ? 66.510 21.635 10.001 1.00 39.52 221 ALA F C 1
ATOM 12458 O O . ALA F 1 194 ? 65.482 21.058 10.340 1.00 37.98 221 ALA F O 1
ATOM 12460 N N . LEU F 1 195 ? 66.981 21.634 8.730 1.00 39.23 222 LEU F N 1
ATOM 12461 C CA . LEU F 1 195 ? 66.323 21.009 7.573 1.00 39.23 222 LEU F CA 1
ATOM 12462 C C . LEU F 1 195 ? 66.314 19.492 7.615 1.00 42.90 222 LEU F C 1
ATOM 12463 O O . LEU F 1 195 ? 65.578 18.883 6.830 1.00 44.22 222 LEU F O 1
ATOM 12468 N N . LYS F 1 196 ? 67.094 18.878 8.527 1.00 38.25 223 LYS F N 1
ATOM 12469 C CA . LYS F 1 196 ? 67.124 17.431 8.712 1.00 39.09 223 LYS F CA 1
ATOM 12470 C C . LYS F 1 196 ? 65.846 16.953 9.397 1.00 42.74 223 LYS F C 1
ATOM 12471 O O . LYS F 1 196 ? 65.525 15.762 9.353 1.00 43.66 223 LYS F O 1
ATOM 12477 N N . TYR F 1 197 ? 65.124 17.886 10.014 1.00 37.89 224 TYR F N 1
ATOM 12478 C CA . TYR F 1 197 ? 63.926 17.609 10.806 1.00 36.46 224 TYR F CA 1
ATOM 12479 C C . TYR F 1 197 ? 62.668 18.151 10.139 1.00 40.57 224 TYR F C 1
ATOM 12480 O O . TYR F 1 197 ? 61.627 18.163 10.762 1.00 41.34 224 TYR F O 1
ATOM 12489 N N . GLN F 1 198 ? 62.733 18.504 8.858 1.00 36.59 225 GLN F N 1
ATOM 12490 C CA . GLN F 1 198 ? 61.570 19.022 8.157 1.00 35.53 225 GLN F CA 1
ATOM 12491 C C . GLN F 1 198 ? 60.483 17.953 8.049 1.00 39.52 225 GLN F C 1
ATOM 12492 O O . GLN F 1 198 ? 60.756 16.855 7.573 1.00 40.60 225 GLN F O 1
ATOM 12498 N N . GLY F 1 199 ? 59.272 18.298 8.477 1.00 33.39 226 GLY F N 1
ATOM 12499 C CA . GLY F 1 199 ? 58.146 17.382 8.443 1.00 33.38 226 GLY F CA 1
ATOM 12500 C C . GLY F 1 199 ? 58.017 16.502 9.673 1.00 38.28 226 GLY F C 1
ATOM 12501 O O . GLY F 1 199 ? 57.066 15.723 9.759 1.00 40.00 226 GLY F O 1
ATOM 12502 N N . TRP F 1 200 ? 58.965 16.618 10.632 1.00 33.44 227 TRP F N 1
ATOM 12503 C CA . TRP F 1 200 ? 58.972 15.874 11.899 1.00 32.92 227 TRP F CA 1
ATOM 12504 C C . TRP F 1 200 ? 57.846 16.354 12.843 1.00 39.01 227 TRP F C 1
ATOM 12505 O O . TRP F 1 200 ? 57.393 17.502 12.756 1.00 41.59 227 TRP F O 1
ATOM 12516 N N . LYS F 1 201 ? 57.423 15.486 13.744 1.00 33.40 228 LYS F N 1
ATOM 12517 C CA . LYS F 1 201 ? 56.372 15.764 14.694 1.00 33.20 228 LYS F CA 1
ATOM 12518 C C . LYS F 1 201 ? 56.907 16.570 15.887 1.00 40.06 228 LYS F C 1
ATOM 12519 O O . LYS F 1 201 ? 57.911 16.191 16.479 1.00 42.28 228 LYS F O 1
ATOM 12525 N N . TYR F 1 202 ? 56.228 17.675 16.244 1.00 35.91 229 TYR F N 1
ATOM 12526 C CA . TYR F 1 202 ? 56.534 18.466 17.443 1.00 34.35 229 TYR F CA 1
ATOM 12527 C C . TYR F 1 202 ? 56.405 17.552 18.678 1.00 38.10 229 TYR F C 1
ATOM 12528 O O . TYR F 1 202 ? 55.445 16.777 18.775 1.00 38.17 229 TYR F O 1
ATOM 12537 N N . VAL F 1 203 ? 57.382 17.606 19.586 1.00 32.15 230 VAL F N 1
ATOM 12538 C CA . VAL F 1 203 ? 57.344 16.871 20.842 1.00 30.96 230 VAL F CA 1
ATOM 12539 C C . VAL F 1 203 ? 57.627 17.880 21.955 1.00 37.05 230 VAL F C 1
ATOM 12540 O O . VAL F 1 203 ? 58.696 18.494 21.962 1.00 37.55 230 VAL F O 1
ATOM 12544 N N . TYR F 1 204 ? 56.661 18.079 22.868 1.00 34.21 231 TYR F N 1
ATOM 12545 C CA . TYR F 1 204 ? 56.837 18.977 24.007 1.00 35.20 231 TYR F CA 1
ATOM 12546 C C . TYR F 1 204 ? 58.003 18.511 24.892 1.00 38.48 231 TYR F C 1
ATOM 12547 O O . TYR F 1 204 ? 58.021 17.370 25.330 1.00 39.18 231 TYR F O 1
ATOM 12556 N N . GLY F 1 205 ? 58.957 19.393 25.136 1.00 34.94 232 GLY F N 1
ATOM 12557 C CA . GLY F 1 205 ? 60.107 19.065 25.971 1.00 35.99 232 GLY F CA 1
ATOM 12558 C C . GLY F 1 205 ? 61.310 18.528 25.230 1.00 41.45 232 GLY F C 1
ATOM 12559 O O . GLY F 1 205 ? 62.379 18.402 25.838 1.00 45.16 232 GLY F O 1
ATOM 12560 N N . GLY F 1 206 ? 61.148 18.256 23.929 1.00 33.11 233 GLY F N 1
ATOM 12561 C CA . GLY F 1 206 ? 62.186 17.710 23.082 1.00 32.47 233 GLY F CA 1
ATOM 12562 C C . GLY F 1 206 ? 63.252 18.703 22.683 1.00 38.66 233 GLY F C 1
ATOM 12563 O O . GLY F 1 206 ? 62.940 19.796 22.206 1.00 38.70 233 GLY F O 1
ATOM 12564 N N . SER F 1 207 ? 64.521 18.298 22.793 1.00 37.62 234 SER F N 1
ATOM 12565 C CA . SER F 1 207 ? 65.646 19.169 22.467 1.00 39.04 234 SER F CA 1
ATOM 12566 C C . SER F 1 207 ? 66.792 18.460 21.685 1.00 44.83 234 SER F C 1
ATOM 12567 O O . SER F 1 207 ? 67.887 19.016 21.565 1.00 46.58 234 SER F O 1
ATOM 12570 N N . ASN F 1 208 ? 66.538 17.256 21.145 1.00 41.02 235 ASN F N 1
ATOM 12571 C CA . ASN F 1 208 ? 67.542 16.508 20.389 1.00 40.67 235 ASN F CA 1
ATOM 12572 C C . ASN F 1 208 ? 66.869 15.580 19.344 1.00 42.01 235 ASN F C 1
ATOM 12573 O O . ASN F 1 208 ? 65.663 15.344 19.435 1.00 38.76 235 ASN F O 1
ATOM 12578 N N . PRO F 1 209 ? 67.618 15.066 18.331 1.00 40.37 236 PRO F N 1
ATOM 12579 C CA . PRO F 1 209 ? 66.979 14.222 17.290 1.00 39.17 236 PRO F CA 1
ATOM 12580 C C . PRO F 1 209 ? 66.413 12.880 17.782 1.00 42.00 236 PRO F C 1
ATOM 12581 O O . PRO F 1 209 ? 65.603 12.286 17.066 1.00 40.28 236 PRO F O 1
ATOM 12585 N N . ASN F 1 210 ? 66.818 12.402 18.974 1.00 39.03 237 ASN F N 1
ATOM 12586 C CA . ASN F 1 210 ? 66.334 11.127 19.499 1.00 38.76 237 ASN F CA 1
ATOM 12587 C C . ASN F 1 210 ? 64.932 11.222 20.119 1.00 44.47 237 ASN F C 1
ATOM 12588 O O . ASN F 1 210 ? 64.263 10.193 20.262 1.00 46.76 237 ASN F O 1
ATOM 12593 N N . THR F 1 211 ? 64.475 12.429 20.458 1.00 40.39 238 THR F N 1
ATOM 12594 C CA . THR F 1 211 ? 63.155 12.675 21.061 1.00 39.13 238 THR F CA 1
ATOM 12595 C C . THR F 1 211 ? 62.264 13.534 20.158 1.00 41.23 238 THR F C 1
ATOM 12596 O O . THR F 1 211 ? 61.065 13.674 20.421 1.00 42.53 238 THR F O 1
ATOM 12600 N N . SER F 1 212 ? 62.859 14.124 19.111 1.00 34.90 239 SER F N 1
ATOM 12601 C CA . SER F 1 212 ? 62.322 15.194 18.252 1.00 33.14 239 SER F CA 1
ATOM 12602 C C . SER F 1 212 ? 62.349 16.520 19.091 1.00 40.60 239 SER F C 1
ATOM 12603 O O . SER F 1 212 ? 62.976 16.562 20.163 1.00 41.20 239 SER F O 1
ATOM 12606 N N . PHE F 1 213 ? 61.700 17.588 18.618 1.00 36.84 240 PHE F N 1
ATOM 12607 C CA . PHE F 1 213 ? 61.858 18.886 19.262 1.00 35.53 240 PHE F CA 1
ATOM 12608 C C . PHE F 1 213 ? 60.584 19.674 19.492 1.00 37.90 240 PHE F C 1
ATOM 12609 O O . PHE F 1 213 ? 59.568 19.478 18.814 1.00 34.88 240 PHE F O 1
ATOM 12617 N N . ASP F 1 214 ? 60.689 20.622 20.443 1.00 35.41 241 ASP F N 1
ATOM 12618 C CA . ASP F 1 214 ? 59.719 21.671 20.639 1.00 36.09 241 ASP F CA 1
ATOM 12619 C C . ASP F 1 214 ? 60.380 22.931 20.015 1.00 42.46 241 ASP F C 1
ATOM 12620 O O . ASP F 1 214 ? 61.493 22.817 19.468 1.00 42.52 241 ASP F O 1
ATOM 12634 N N . SER F 1 216 ? 61.870 25.796 21.171 1.00 33.08 243 SER F N 1
ATOM 12635 C CA . SER F 1 216 ? 63.140 26.257 21.729 1.00 33.33 243 SER F CA 1
ATOM 12636 C C . SER F 1 216 ? 64.171 25.146 21.765 1.00 39.79 243 SER F C 1
ATOM 12637 O O . SER F 1 216 ? 65.371 25.428 21.793 1.00 41.87 243 SER F O 1
ATOM 12640 N N . GLY F 1 217 ? 63.698 23.903 21.724 1.00 35.11 244 GLY F N 1
ATOM 12641 C CA . GLY F 1 217 ? 64.534 22.714 21.645 1.00 35.33 244 GLY F CA 1
ATOM 12642 C C . GLY F 1 217 ? 65.217 22.644 20.296 1.00 40.86 244 GLY F C 1
ATOM 12643 O O . GLY F 1 217 ? 66.408 22.327 20.218 1.00 42.77 244 GLY F O 1
ATOM 12644 N N . LEU F 1 218 ? 64.473 22.975 19.212 1.00 35.69 245 LEU F N 1
ATOM 12645 C CA . LEU F 1 218 ? 65.009 23.035 17.856 1.00 35.24 245 LEU F CA 1
ATOM 12646 C C . LEU F 1 218 ? 66.097 24.120 17.727 1.00 39.55 245 LEU F C 1
ATOM 12647 O O . LEU F 1 218 ? 67.176 23.817 17.230 1.00 40.09 245 LEU F O 1
ATOM 12652 N N . THR F 1 219 ? 65.825 25.368 18.191 1.00 36.05 246 THR F N 1
ATOM 12653 C CA . THR F 1 219 ? 66.785 26.481 18.099 1.00 36.16 246 THR F CA 1
ATOM 12654 C C . THR F 1 219 ? 68.048 26.146 18.905 1.00 42.99 246 THR F C 1
ATOM 12655 O O . THR F 1 219 ? 69.145 26.276 18.368 1.00 43.71 246 THR F O 1
ATOM 12659 N N . GLN F 1 220 ? 67.897 25.659 20.157 1.00 40.89 247 GLN F N 1
ATOM 12660 C CA . GLN F 1 220 ? 69.032 25.296 21.007 1.00 42.27 247 GLN F CA 1
ATOM 12661 C C . GLN F 1 220 ? 69.961 24.275 20.323 1.00 46.61 247 GLN F C 1
ATOM 12662 O O . GLN F 1 220 ? 71.177 24.487 20.295 1.00 49.55 247 GLN F O 1
ATOM 12668 N N . TRP F 1 221 ? 69.385 23.195 19.757 1.00 38.95 248 TRP F N 1
ATOM 12669 C CA . TRP F 1 221 ? 70.132 22.131 19.100 1.00 39.00 248 TRP F CA 1
ATOM 12670 C C . TRP F 1 221 ? 70.904 22.618 17.862 1.00 42.88 248 TRP F C 1
ATOM 12671 O O . TRP F 1 221 ? 72.104 22.358 17.730 1.00 43.03 248 TRP F O 1
ATOM 12682 N N . CYS F 1 222 ? 70.194 23.262 16.945 1.00 39.10 249 CYS F N 1
ATOM 12683 C CA . CYS F 1 222 ? 70.723 23.702 15.670 1.00 41.14 249 CYS F CA 1
ATOM 12684 C C . CYS F 1 222 ? 71.751 24.816 15.829 1.00 46.97 249 CYS F C 1
ATOM 12685 O O . CYS F 1 222 ? 72.772 24.764 15.147 1.00 49.18 249 CYS F O 1
ATOM 12688 N N . TYR F 1 223 ? 71.542 25.760 16.768 1.00 42.38 250 TYR F N 1
ATOM 12689 C CA . TYR F 1 223 ? 72.536 26.794 17.040 1.00 43.68 250 TYR F CA 1
ATOM 12690 C C . TYR F 1 223 ? 73.745 26.181 17.768 1.00 51.13 250 TYR F C 1
ATOM 12691 O O . TYR F 1 223 ? 74.878 26.618 17.536 1.00 53.40 250 TYR F O 1
ATOM 12700 N N . GLY F 1 224 ? 73.489 25.159 18.598 1.00 47.31 251 GLY F N 1
ATOM 12701 C CA . GLY F 1 224 ? 74.516 24.397 19.309 1.00 48.57 251 GLY F CA 1
ATOM 12702 C C . GLY F 1 224 ? 75.469 23.715 18.345 1.00 53.26 251 GLY F C 1
ATOM 12703 O O . GLY F 1 224 ? 76.683 23.684 18.578 1.00 54.58 251 GLY F O 1
ATOM 12704 N N . LYS F 1 225 ? 74.924 23.222 17.209 1.00 48.93 252 LYS F N 1
ATOM 12705 C CA . LYS F 1 225 ? 75.682 22.582 16.123 1.00 48.92 252 LYS F CA 1
ATOM 12706 C C . LYS F 1 225 ? 76.468 23.613 15.326 1.00 55.11 252 LYS F C 1
ATOM 12707 O O . LYS F 1 225 ? 77.469 23.265 14.695 1.00 58.26 252 LYS F O 1
ATOM 12713 N N . ALA F 1 226 ? 76.031 24.885 15.369 1.00 50.97 253 ALA F N 1
ATOM 12714 C CA . ALA F 1 226 ? 76.678 26.014 14.701 1.00 51.26 253 ALA F CA 1
ATOM 12715 C C . ALA F 1 226 ? 77.733 26.673 15.634 1.00 56.11 253 ALA F C 1
ATOM 12716 O O . ALA F 1 226 ? 78.406 27.627 15.245 1.00 57.86 253 ALA F O 1
ATOM 12718 N N . GLY F 1 227 ? 77.858 26.159 16.849 1.00 50.92 254 GLY F N 1
ATOM 12719 C CA . GLY F 1 227 ? 78.807 26.666 17.828 1.00 52.48 254 GLY F CA 1
ATOM 12720 C C . GLY F 1 227 ? 78.302 27.768 18.738 1.00 57.74 254 GLY F C 1
ATOM 12721 O O . GLY F 1 227 ? 79.115 28.469 19.346 1.00 59.06 254 GLY F O 1
ATOM 12722 N N . ILE F 1 228 ? 76.964 27.938 18.851 1.00 53.53 255 ILE F N 1
ATOM 12723 C CA . ILE F 1 228 ? 76.352 28.962 19.706 1.00 52.54 255 ILE F CA 1
ATOM 12724 C C . ILE F 1 228 ? 75.574 28.280 20.844 1.00 54.38 255 ILE F C 1
ATOM 12725 O O . ILE F 1 228 ? 74.683 27.464 20.595 1.00 50.90 255 ILE F O 1
ATOM 12730 N N . SER F 1 229 ? 75.922 28.627 22.096 1.00 52.41 256 SER F N 1
ATOM 12731 C CA . SER F 1 229 ? 75.231 28.102 23.276 1.00 51.89 256 SER F CA 1
ATOM 12732 C C . SER F 1 229 ? 73.992 28.944 23.618 1.00 53.52 256 SER F C 1
ATOM 12733 O O . SER F 1 229 ? 74.121 30.087 24.058 1.00 54.55 256 SER F O 1
ATOM 12736 N N . LEU F 1 230 ? 72.800 28.378 23.412 1.00 46.42 257 LEU F N 1
ATOM 12737 C CA . LEU F 1 230 ? 71.529 29.048 23.716 1.00 43.14 257 LEU F CA 1
ATOM 12738 C C . LEU F 1 230 ? 70.866 28.430 24.970 1.00 42.95 257 LEU F C 1
ATOM 12739 O O . LEU F 1 230 ? 70.965 27.220 25.162 1.00 39.87 257 LEU F O 1
ATOM 12744 N N . PRO F 1 231 ? 70.131 29.202 25.798 1.00 39.64 258 PRO F N 1
ATOM 12745 C CA . PRO F 1 231 ? 69.423 28.572 26.942 1.00 38.88 258 PRO F CA 1
ATOM 12746 C C . PRO F 1 231 ? 68.247 27.726 26.445 1.00 42.06 258 PRO F C 1
ATOM 12747 O O . PRO F 1 231 ? 67.922 27.737 25.254 1.00 41.09 258 PRO F O 1
ATOM 12751 N N . ARG F 1 232 ? 67.605 27.000 27.350 1.00 39.54 259 ARG F N 1
ATOM 12752 C CA . ARG F 1 232 ? 66.562 26.037 27.011 1.00 38.52 259 ARG F CA 1
ATOM 12753 C C . ARG F 1 232 ? 65.207 26.638 26.558 1.00 40.89 259 ARG F C 1
ATOM 12754 O O . ARG F 1 232 ? 64.625 26.126 25.600 1.00 39.95 259 ARG F O 1
ATOM 12762 N N . THR F 1 233 ? 64.668 27.631 27.278 1.00 35.50 260 THR F N 1
ATOM 12763 C CA . THR F 1 233 ? 63.341 28.182 26.995 1.00 31.97 260 THR F CA 1
ATOM 12764 C C . THR F 1 233 ? 63.382 29.338 25.989 1.00 34.72 260 THR F C 1
ATOM 12765 O O . THR F 1 233 ? 64.406 30.012 25.852 1.00 34.01 260 THR F O 1
ATOM 12769 N N . ALA F 1 234 ? 62.240 29.548 25.278 1.00 28.78 261 ALA F N 1
ATOM 12770 C CA . ALA F 1 234 ? 62.033 30.639 24.330 1.00 28.15 261 ALA F CA 1
ATOM 12771 C C . ALA F 1 234 ? 62.220 31.981 25.048 1.00 37.10 261 ALA F C 1
ATOM 12772 O O . ALA F 1 234 ? 62.862 32.867 24.494 1.00 38.65 261 ALA F O 1
ATOM 12774 N N . GLN F 1 235 ? 61.727 32.098 26.316 1.00 34.98 262 GLN F N 1
ATOM 12775 C CA . GLN F 1 235 ? 61.861 33.304 27.137 1.00 35.81 262 GLN F CA 1
ATOM 12776 C C . GLN F 1 235 ? 63.346 33.590 27.439 1.00 41.57 262 GLN F C 1
ATOM 12777 O O . GLN F 1 235 ? 63.797 34.721 27.227 1.00 43.37 262 GLN F O 1
ATOM 12783 N N . ALA F 1 236 ? 64.086 32.573 27.928 1.00 36.11 263 ALA F N 1
ATOM 12784 C CA . ALA F 1 236 ? 65.513 32.673 28.246 1.00 36.64 263 ALA F CA 1
ATOM 12785 C C . ALA F 1 236 ? 66.336 32.991 27.005 1.00 43.79 263 ALA F C 1
ATOM 12786 O O . ALA F 1 236 ? 67.325 33.713 27.118 1.00 45.66 263 ALA F O 1
ATOM 12788 N N . GLN F 1 237 ? 65.924 32.466 25.821 1.00 40.37 264 GLN F N 1
ATOM 12789 C CA . GLN F 1 237 ? 66.575 32.726 24.526 1.00 39.75 264 GLN F CA 1
ATOM 12790 C C . GLN F 1 237 ? 66.350 34.193 24.107 1.00 42.62 264 GLN F C 1
ATOM 12791 O O . GLN F 1 237 ? 67.269 34.831 23.583 1.00 42.39 264 GLN F O 1
ATOM 12797 N N . TYR F 1 238 ? 65.138 34.714 24.364 1.00 36.93 265 TYR F N 1
ATOM 12798 C CA . TYR F 1 238 ? 64.767 36.109 24.126 1.00 36.94 265 TYR F CA 1
ATOM 12799 C C . TYR F 1 238 ? 65.630 37.008 25.011 1.00 43.53 265 TYR F C 1
ATOM 12800 O O . TYR F 1 238 ? 66.240 37.939 24.489 1.00 46.54 265 TYR F O 1
ATOM 12809 N N . ASP F 1 239 ? 65.737 36.693 26.319 1.00 38.42 266 ASP F N 1
ATOM 12810 C CA . ASP F 1 239 ? 66.537 37.470 27.285 1.00 39.62 266 ASP F CA 1
ATOM 12811 C C . ASP F 1 239 ? 68.033 37.458 26.967 1.00 45.15 266 ASP F C 1
ATOM 12812 O O . ASP F 1 239 ? 68.723 38.374 27.372 1.00 46.66 266 ASP F O 1
ATOM 12817 N N . ALA F 1 240 ? 68.529 36.435 26.247 1.00 42.59 267 ALA F N 1
ATOM 12818 C CA . ALA F 1 240 ? 69.957 36.262 25.922 1.00 43.54 267 ALA F CA 1
ATOM 12819 C C . ALA F 1 240 ? 70.352 36.881 24.576 1.00 46.77 267 ALA F C 1
ATOM 12820 O O . ALA F 1 240 ? 71.528 36.853 24.223 1.00 48.68 267 ALA F O 1
ATOM 12822 N N . THR F 1 241 ? 69.409 37.475 23.853 1.00 41.32 268 THR F N 1
ATOM 12823 C CA . THR F 1 241 ? 69.714 38.063 22.547 1.00 41.46 268 THR F CA 1
ATOM 12824 C C . THR F 1 241 ? 69.576 39.584 22.557 1.00 46.72 268 THR F C 1
ATOM 12825 O O . THR F 1 241 ? 68.907 40.138 23.426 1.00 47.24 268 THR F O 1
ATOM 12829 N N . GLN F 1 242 ? 70.217 40.251 21.586 1.00 43.30 269 GLN F N 1
ATOM 12830 C CA . GLN F 1 242 ? 70.087 41.689 21.353 1.00 43.51 269 GLN F CA 1
ATOM 12831 C C . GLN F 1 242 ? 68.823 41.851 20.499 1.00 46.67 269 GLN F C 1
ATOM 12832 O O . GLN F 1 242 ? 68.717 41.212 19.444 1.00 48.21 269 GLN F O 1
ATOM 12838 N N . HIS F 1 243 ? 67.837 42.614 20.984 1.00 40.10 270 HIS F N 1
ATOM 12839 C CA . HIS F 1 243 ? 66.549 42.731 20.288 1.00 37.43 270 HIS F CA 1
ATOM 12840 C C . HIS F 1 243 ? 66.547 43.796 19.223 1.00 43.02 270 HIS F C 1
ATOM 12841 O O . HIS F 1 243 ? 67.207 44.827 19.356 1.00 42.70 270 HIS F O 1
ATOM 12848 N N . LEU F 1 244 ? 65.800 43.519 18.145 1.00 43.44 271 LEU F N 1
ATOM 12849 C CA . LEU F 1 244 ? 65.664 44.395 16.987 1.00 46.15 271 LEU F CA 1
ATOM 12850 C C . LEU F 1 244 ? 64.337 44.109 16.249 1.00 48.61 271 LEU F C 1
ATOM 12851 O O . LEU F 1 244 ? 63.845 42.970 16.312 1.00 46.65 271 LEU F O 1
ATOM 12856 N N . PRO F 1 245 ? 63.735 45.112 15.559 1.00 44.38 272 PRO F N 1
ATOM 12857 C CA . PRO F 1 245 ? 62.488 44.824 14.824 1.00 43.93 272 PRO F CA 1
ATOM 12858 C C . PRO F 1 245 ? 62.750 43.861 13.650 1.00 48.27 272 PRO F C 1
ATOM 12859 O O . PRO F 1 245 ? 63.876 43.800 13.146 1.00 47.79 272 PRO F O 1
ATOM 12863 N N . LEU F 1 246 ? 61.718 43.108 13.225 1.00 44.42 273 LEU F N 1
ATOM 12864 C CA . LEU F 1 246 ? 61.831 42.121 12.151 1.00 44.46 273 LEU F CA 1
ATOM 12865 C C . LEU F 1 246 ? 62.301 42.743 10.834 1.00 49.43 273 LEU F C 1
ATOM 12866 O O . LEU F 1 246 ? 62.979 42.063 10.071 1.00 50.50 273 LEU F O 1
ATOM 12871 N N . SER F 1 247 ? 62.022 44.044 10.609 1.00 45.89 274 SER F N 1
ATOM 12872 C CA . SER F 1 247 ? 62.417 44.778 9.409 1.00 46.20 274 SER F CA 1
ATOM 12873 C C . SER F 1 247 ? 63.951 44.942 9.298 1.00 49.44 274 SER F C 1
ATOM 12874 O O . SER F 1 247 ? 64.468 45.163 8.203 1.00 52.08 274 SER F O 1
ATOM 12877 N N . GLN F 1 248 ? 64.656 44.895 10.429 1.00 43.00 275 GLN F N 1
ATOM 12878 C CA . GLN F 1 248 ? 66.107 45.038 10.495 1.00 42.99 275 GLN F CA 1
ATOM 12879 C C . GLN F 1 248 ? 66.783 43.665 10.650 1.00 47.75 275 GLN F C 1
ATOM 12880 O O . GLN F 1 248 ? 68.018 43.587 10.600 1.00 49.27 275 GLN F O 1
ATOM 12886 N N . ALA F 1 249 ? 65.973 42.592 10.864 1.00 41.83 276 ALA F N 1
ATOM 12887 C CA . ALA F 1 249 ? 66.468 41.239 11.102 1.00 41.91 276 ALA F CA 1
ATOM 12888 C C . ALA F 1 249 ? 67.022 40.591 9.834 1.00 48.86 276 ALA F C 1
ATOM 12889 O O . ALA F 1 249 ? 66.682 40.987 8.713 1.00 49.22 276 ALA F O 1
ATOM 12891 N N . LYS F 1 250 ? 67.904 39.596 10.034 1.00 46.59 277 LYS F N 1
ATOM 12892 C CA . LYS F 1 250 ? 68.570 38.843 8.968 1.00 47.64 277 LYS F CA 1
ATOM 12893 C C . LYS F 1 250 ? 68.358 37.367 9.196 1.00 50.16 277 LYS F C 1
ATOM 12894 O O . LYS F 1 250 ? 67.969 36.979 10.296 1.00 48.47 277 LYS F O 1
ATOM 12900 N N . ALA F 1 251 ? 68.643 36.536 8.173 1.00 47.18 278 ALA F N 1
ATOM 12901 C CA . ALA F 1 251 ? 68.603 35.076 8.291 1.00 45.78 278 ALA F CA 1
ATOM 12902 C C . ALA F 1 251 ? 69.593 34.662 9.394 1.00 49.55 278 ALA F C 1
ATOM 12903 O O . ALA F 1 251 ? 70.701 35.202 9.469 1.00 50.06 278 ALA F O 1
ATOM 12905 N N . GLY F 1 252 ? 69.153 33.807 10.307 1.00 44.68 279 GLY F N 1
ATOM 12906 C CA . GLY F 1 252 ? 70.001 33.396 11.415 1.00 44.02 279 GLY F CA 1
ATOM 12907 C C . GLY F 1 252 ? 69.614 34.082 12.707 1.00 49.04 279 GLY F C 1
ATOM 12908 O O . GLY F 1 252 ? 70.051 33.659 13.785 1.00 51.62 279 GLY F O 1
ATOM 12909 N N . ASP F 1 253 ? 68.823 35.169 12.626 1.00 40.85 280 ASP F N 1
ATOM 12910 C CA . ASP F 1 253 ? 68.302 35.801 13.832 1.00 38.61 280 ASP F CA 1
ATOM 12911 C C . ASP F 1 253 ? 67.111 34.976 14.306 1.00 39.83 280 ASP F C 1
ATOM 12912 O O . ASP F 1 253 ? 66.562 34.169 13.544 1.00 38.17 280 ASP F O 1
ATOM 12917 N N . LEU F 1 254 ? 66.729 35.157 15.561 1.00 35.76 281 LEU F N 1
ATOM 12918 C CA . LEU F 1 254 ? 65.580 34.472 16.158 1.00 33.59 281 LEU F CA 1
ATOM 12919 C C . LEU F 1 254 ? 64.367 35.368 16.068 1.00 38.47 281 LEU F C 1
ATOM 12920 O O . LEU F 1 254 ? 64.522 36.578 16.001 1.00 38.50 281 LEU F O 1
ATOM 12925 N N . VAL F 1 255 ? 63.175 34.792 16.021 1.00 34.66 282 VAL F N 1
ATOM 12926 C CA . VAL F 1 255 ? 61.948 35.572 15.898 1.00 33.80 282 VAL F CA 1
ATOM 12927 C C . VAL F 1 255 ? 61.047 35.101 17.032 1.00 36.50 282 VAL F C 1
ATOM 12928 O O . VAL F 1 255 ? 60.941 33.899 17.267 1.00 36.44 282 VAL F O 1
ATOM 12932 N N . PHE F 1 256 ? 60.525 36.049 17.829 1.00 33.15 283 PHE F N 1
ATOM 12933 C CA . PHE F 1 256 ? 59.788 35.729 19.061 1.00 32.49 283 PHE F CA 1
ATOM 12934 C C . PHE F 1 256 ? 58.327 36.114 19.001 1.00 37.32 283 PHE F C 1
ATOM 12935 O O . PHE F 1 256 ? 57.955 37.085 18.340 1.00 39.21 283 PHE F O 1
ATOM 12943 N N . PHE F 1 257 ? 57.495 35.338 19.713 1.00 32.64 284 PHE F N 1
ATOM 12944 C CA . PHE F 1 257 ? 56.050 35.523 19.729 1.00 31.60 284 PHE F CA 1
ATOM 12945 C C . PHE F 1 257 ? 55.524 35.428 21.134 1.00 35.20 284 PHE F C 1
ATOM 12946 O O . PHE F 1 257 ? 56.117 34.745 21.964 1.00 36.36 284 PHE F O 1
ATOM 12954 N N . HIS F 1 258 ? 54.393 36.110 21.394 1.00 31.64 285 HIS F N 1
ATOM 12955 C CA . HIS F 1 258 ? 53.677 36.132 22.684 1.00 30.27 285 HIS F CA 1
ATOM 12956 C C . HIS F 1 258 ? 52.321 35.440 22.555 1.00 35.69 285 HIS F C 1
ATOM 12957 O O . HIS F 1 258 ? 51.814 35.274 21.435 1.00 36.09 285 HIS F O 1
ATOM 12964 N N . SER F 1 259 ? 51.726 35.051 23.717 1.00 31.99 286 SER F N 1
ATOM 12965 C CA . SER F 1 259 ? 50.381 34.499 23.916 1.00 30.34 286 SER F CA 1
ATOM 12966 C C . SER F 1 259 ? 49.914 33.447 22.870 1.00 37.26 286 SER F C 1
ATOM 12967 O O . SER F 1 259 ? 48.716 33.402 22.555 1.00 38.08 286 SER F O 1
ATOM 12970 N N . THR F 1 260 ? 50.820 32.575 22.370 1.00 35.46 287 THR F N 1
ATOM 12971 C CA . THR F 1 260 ? 50.440 31.556 21.379 1.00 35.70 287 THR F CA 1
ATOM 12972 C C . THR F 1 260 ? 49.681 30.386 22.047 1.00 42.85 287 THR F C 1
ATOM 12973 O O . THR F 1 260 ? 48.852 29.735 21.409 1.00 43.62 287 THR F O 1
ATOM 12977 N N . TYR F 1 261 ? 49.917 30.168 23.338 1.00 41.05 288 TYR F N 1
ATOM 12978 C CA . TYR F 1 261 ? 49.229 29.174 24.163 1.00 41.91 288 TYR F CA 1
ATOM 12979 C C . TYR F 1 261 ? 49.296 29.654 25.610 1.00 45.41 288 TYR F C 1
ATOM 12980 O O . TYR F 1 261 ? 50.020 30.617 25.880 1.00 45.91 288 TYR F O 1
ATOM 12989 N N . ASN F 1 262 ? 48.553 28.991 26.538 1.00 41.85 289 ASN F N 1
ATOM 12990 C CA . ASN F 1 262 ? 48.552 29.354 27.951 1.00 43.02 289 ASN F CA 1
ATOM 12991 C C . ASN F 1 262 ? 49.886 28.996 28.577 1.00 47.69 289 ASN F C 1
ATOM 12992 O O . ASN F 1 262 ? 50.214 27.826 28.705 1.00 50.69 289 ASN F O 1
ATOM 12997 N N . ALA F 1 263 ? 50.668 30.019 28.911 1.00 43.45 290 ALA F N 1
ATOM 12998 C CA . ALA F 1 263 ? 52.001 29.949 29.498 1.00 43.66 290 ALA F CA 1
ATOM 12999 C C . ALA F 1 263 ? 52.208 31.142 30.410 1.00 51.30 290 ALA F C 1
ATOM 13000 O O . ALA F 1 263 ? 51.568 32.183 30.221 1.00 54.12 290 ALA F O 1
ATOM 13002 N N . GLY F 1 264 ? 53.080 30.988 31.394 1.00 46.07 291 GLY F N 1
ATOM 13003 C CA . GLY F 1 264 ? 53.354 32.031 32.364 1.00 45.79 291 GLY F CA 1
ATOM 13004 C C . GLY F 1 264 ? 54.381 33.069 31.954 1.00 47.04 291 GLY F C 1
ATOM 13005 O O . GLY F 1 264 ? 54.615 34.012 32.703 1.00 50.08 291 GLY F O 1
ATOM 13006 N N . SER F 1 265 ? 55.007 32.906 30.810 1.00 40.42 292 SER F N 1
ATOM 13007 C CA . SER F 1 265 ? 56.035 33.812 30.281 1.00 40.02 292 SER F CA 1
ATOM 13008 C C . SER F 1 265 ? 55.507 34.728 29.171 1.00 41.02 292 SER F C 1
ATOM 13009 O O . SER F 1 265 ? 54.523 34.382 28.509 1.00 39.39 292 SER F O 1
ATOM 13012 N N . TYR F 1 266 ? 56.171 35.899 28.971 1.00 37.79 293 TYR F N 1
ATOM 13013 C CA . TYR F 1 266 ? 55.828 36.848 27.908 1.00 36.27 293 TYR F CA 1
ATOM 13014 C C . TYR F 1 266 ? 56.026 36.171 26.544 1.00 38.22 293 TYR F C 1
ATOM 13015 O O . TYR F 1 266 ? 55.093 36.147 25.744 1.00 35.74 293 TYR F O 1
ATOM 13024 N N . VAL F 1 267 ? 57.205 35.554 26.336 1.00 35.37 294 VAL F N 1
ATOM 13025 C CA . VAL F 1 267 ? 57.573 34.842 25.109 1.00 33.40 294 VAL F CA 1
ATOM 13026 C C . VAL F 1 267 ? 57.042 33.426 25.212 1.00 38.68 294 VAL F C 1
ATOM 13027 O O . VAL F 1 267 ? 57.362 32.723 26.156 1.00 38.19 294 VAL F O 1
ATOM 13031 N N . THR F 1 268 ? 56.219 33.008 24.238 1.00 36.51 295 THR F N 1
ATOM 13032 C CA . THR F 1 268 ? 55.606 31.671 24.241 1.00 34.06 295 THR F CA 1
ATOM 13033 C C . THR F 1 268 ? 56.070 30.857 23.045 1.00 34.52 295 THR F C 1
ATOM 13034 O O . THR F 1 268 ? 55.879 29.660 23.038 1.00 33.30 295 THR F O 1
ATOM 13038 N N . HIS F 1 269 ? 56.629 31.502 22.013 1.00 32.31 296 HIS F N 1
ATOM 13039 C CA . HIS F 1 269 ? 57.104 30.802 20.823 1.00 30.80 296 HIS F CA 1
ATOM 13040 C C . HIS F 1 269 ? 58.367 31.457 20.256 1.00 34.65 296 HIS F C 1
ATOM 13041 O O . HIS F 1 269 ? 58.589 32.664 20.412 1.00 32.55 296 HIS F O 1
ATOM 13048 N N . VAL F 1 270 ? 59.179 30.637 19.578 1.00 31.82 297 VAL F N 1
ATOM 13049 C CA . VAL F 1 270 ? 60.431 31.050 18.963 1.00 32.01 297 VAL F CA 1
ATOM 13050 C C . VAL F 1 270 ? 60.655 30.259 17.692 1.00 36.29 297 VAL F C 1
ATOM 13051 O O . VAL F 1 270 ? 60.436 29.043 17.671 1.00 36.63 297 VAL F O 1
ATOM 13055 N N . GLY F 1 271 ? 61.120 30.950 16.666 1.00 31.93 298 GLY F N 1
ATOM 13056 C CA . GLY F 1 271 ? 61.499 30.352 15.395 1.00 31.73 298 GLY F CA 1
ATOM 13057 C C . GLY F 1 271 ? 62.821 30.901 14.894 1.00 37.07 298 GLY F C 1
ATOM 13058 O O . GLY F 1 271 ? 63.377 31.822 15.502 1.00 35.49 298 GLY F O 1
ATOM 13059 N N . ILE F 1 272 ? 63.346 30.320 13.786 1.00 34.68 299 ILE F N 1
ATOM 13060 C CA . ILE F 1 272 ? 64.577 30.790 13.131 1.00 35.89 299 ILE F CA 1
ATOM 13061 C C . ILE F 1 272 ? 64.145 31.652 11.947 1.00 39.59 299 ILE F C 1
ATOM 13062 O O . ILE F 1 272 ? 63.446 31.142 11.073 1.00 37.58 299 ILE F O 1
ATOM 13067 N N . TYR F 1 273 ? 64.575 32.918 11.903 1.00 37.11 300 TYR F N 1
ATOM 13068 C CA . TYR F 1 273 ? 64.253 33.806 10.792 1.00 36.62 300 TYR F CA 1
ATOM 13069 C C . TYR F 1 273 ? 65.103 33.420 9.576 1.00 42.16 300 TYR F C 1
ATOM 13070 O O . TYR F 1 273 ? 66.316 33.226 9.702 1.00 43.94 300 TYR F O 1
ATOM 13079 N N . VAL F 1 274 ? 64.470 33.266 8.415 1.00 38.71 301 VAL F N 1
ATOM 13080 C CA . VAL F 1 274 ? 65.214 32.855 7.215 1.00 40.13 301 VAL F CA 1
ATOM 13081 C C . VAL F 1 274 ? 65.142 33.957 6.126 1.00 45.49 301 VAL F C 1
ATOM 13082 O O . VAL F 1 274 ? 65.471 33.714 4.969 1.00 48.83 301 VAL F O 1
ATOM 13086 N N . GLY F 1 275 ? 64.759 35.157 6.518 1.00 39.32 302 GLY F N 1
ATOM 13087 C CA . GLY F 1 275 ? 64.603 36.280 5.602 1.00 38.86 302 GLY F CA 1
ATOM 13088 C C . GLY F 1 275 ? 63.264 36.244 4.888 1.00 43.85 302 GLY F C 1
ATOM 13089 O O . GLY F 1 275 ? 62.475 35.320 5.079 1.00 41.57 302 GLY F O 1
ATOM 13090 N N . ASN F 1 276 ? 62.990 37.280 4.072 1.00 44.90 303 ASN F N 1
ATOM 13091 C CA . ASN F 1 276 ? 61.796 37.483 3.235 1.00 44.67 303 ASN F CA 1
ATOM 13092 C C . ASN F 1 276 ? 60.476 37.191 3.977 1.00 45.96 303 ASN F C 1
ATOM 13093 O O . ASN F 1 276 ? 59.563 36.592 3.417 1.00 46.32 303 ASN F O 1
ATOM 13098 N N . ASN F 1 277 ? 60.382 37.648 5.230 1.00 41.68 304 ASN F N 1
ATOM 13099 C CA . ASN F 1 277 ? 59.216 37.522 6.119 1.00 39.99 304 ASN F CA 1
ATOM 13100 C C . ASN F 1 277 ? 58.776 36.049 6.330 1.00 43.19 304 ASN F C 1
ATOM 13101 O O . ASN F 1 277 ? 57.586 35.723 6.328 1.00 41.81 304 ASN F O 1
ATOM 13106 N N . GLN F 1 278 ? 59.747 35.155 6.475 1.00 40.98 305 GLN F N 1
ATOM 13107 C CA . GLN F 1 278 ? 59.422 33.774 6.759 1.00 39.40 305 GLN F CA 1
ATOM 13108 C C . GLN F 1 278 ? 60.390 33.192 7.776 1.00 41.04 305 GLN F C 1
ATOM 13109 O O . GLN F 1 278 ? 61.508 33.694 7.960 1.00 42.39 305 GLN F O 1
ATOM 13123 N N . TYR F 1 280 ? 61.612 29.306 9.971 1.00 31.81 307 TYR F N 1
ATOM 13124 C CA . TYR F 1 280 ? 61.686 27.858 10.117 1.00 31.27 307 TYR F CA 1
ATOM 13125 C C . TYR F 1 280 ? 61.504 27.601 11.587 1.00 34.90 307 TYR F C 1
ATOM 13126 O O . TYR F 1 280 ? 62.201 28.196 12.408 1.00 36.38 307 TYR F O 1
ATOM 13135 N N . HIS F 1 281 ? 60.519 26.804 11.948 1.00 32.32 308 HIS F N 1
ATOM 13136 C CA . HIS F 1 281 ? 60.241 26.598 13.359 1.00 30.73 308 HIS F CA 1
ATOM 13137 C C . HIS F 1 281 ? 59.627 25.243 13.649 1.00 36.21 308 HIS F C 1
ATOM 13138 O O . HIS F 1 281 ? 59.231 24.508 12.744 1.00 35.90 308 HIS F O 1
ATOM 13145 N N . ALA F 1 282 ? 59.464 24.990 14.951 1.00 34.39 309 ALA F N 1
ATOM 13146 C CA . ALA F 1 282 ? 58.759 23.863 15.527 1.00 33.66 309 ALA F CA 1
ATOM 13147 C C . ALA F 1 282 ? 57.534 24.462 16.277 1.00 35.14 309 ALA F C 1
ATOM 13148 O O . ALA F 1 282 ? 57.701 24.886 17.403 1.00 36.63 309 ALA F O 1
ATOM 13150 N N . GLY F 1 283 ? 56.357 24.588 15.652 1.00 29.55 310 GLY F N 1
ATOM 13151 C CA . GLY F 1 283 ? 56.038 24.103 14.310 1.00 30.27 310 GLY F CA 1
ATOM 13152 C C . GLY F 1 283 ? 55.609 22.646 14.365 1.00 36.30 310 GLY F C 1
ATOM 13153 O O . GLY F 1 283 ? 56.275 21.793 14.988 1.00 32.24 310 GLY F O 1
ATOM 13154 N N . ASP F 1 284 ? 54.462 22.353 13.741 1.00 34.16 311 ASP F N 1
ATOM 13155 C CA . ASP F 1 284 ? 53.925 20.993 13.757 1.00 32.40 311 ASP F CA 1
ATOM 13156 C C . ASP F 1 284 ? 53.129 20.728 12.460 1.00 36.05 311 ASP F C 1
ATOM 13157 O O . ASP F 1 284 ? 51.979 21.138 12.363 1.00 36.22 311 ASP F O 1
ATOM 13162 N N . PRO F 1 285 ? 53.727 20.070 11.444 1.00 33.52 312 PRO F N 1
ATOM 13163 C CA . PRO F 1 285 ? 55.097 19.506 11.438 1.00 33.60 312 PRO F CA 1
ATOM 13164 C C . PRO F 1 285 ? 56.167 20.604 11.363 1.00 37.16 312 PRO F C 1
ATOM 13165 O O . PRO F 1 285 ? 55.874 21.742 10.967 1.00 36.89 312 PRO F O 1
ATOM 13169 N N . ILE F 1 286 ? 57.389 20.292 11.853 1.00 31.79 313 ILE F N 1
ATOM 13170 C CA . ILE F 1 286 ? 58.496 21.259 11.791 1.00 29.67 313 ILE F CA 1
ATOM 13171 C C . ILE F 1 286 ? 58.691 21.731 10.321 1.00 33.42 313 ILE F C 1
ATOM 13172 O O . ILE F 1 286 ? 58.669 20.937 9.370 1.00 33.24 313 ILE F O 1
ATOM 13177 N N . GLY F 1 287 ? 58.850 23.015 10.142 1.00 31.76 314 GLY F N 1
ATOM 13178 C CA . GLY F 1 287 ? 59.039 23.525 8.791 1.00 32.65 314 GLY F CA 1
ATOM 13179 C C . GLY F 1 287 ? 58.990 25.016 8.69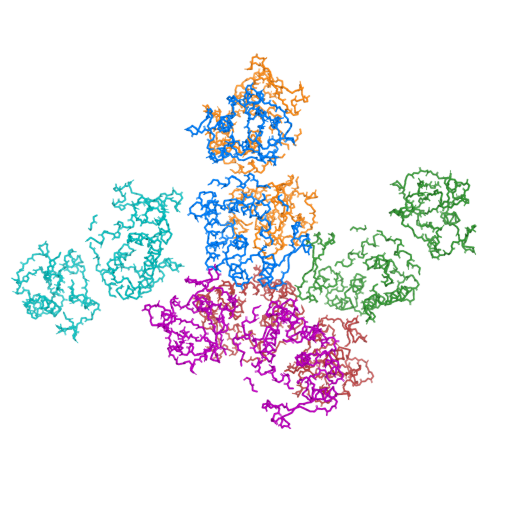6 1.00 38.06 314 GLY F C 1
ATOM 13180 O O . GLY F 1 287 ? 59.134 25.712 9.709 1.00 37.82 314 GLY F O 1
ATOM 13181 N N . TYR F 1 288 ? 58.815 25.507 7.461 1.00 36.51 315 TYR F N 1
ATOM 13182 C CA . TYR F 1 288 ? 58.722 26.930 7.169 1.00 35.41 315 TYR F CA 1
ATOM 13183 C C . TYR F 1 288 ? 57.318 27.440 7.410 1.00 39.62 315 TYR F C 1
ATOM 13184 O O . TYR F 1 288 ? 56.343 26.725 7.171 1.00 39.91 315 TYR F O 1
ATOM 13193 N N . ALA F 1 289 ? 57.210 28.698 7.861 1.00 36.81 316 ALA F N 1
ATOM 13194 C CA . ALA F 1 289 ? 55.934 29.393 8.065 1.00 34.11 316 ALA F CA 1
ATOM 13195 C C . ALA F 1 289 ? 56.025 30.786 7.452 1.00 38.97 316 ALA F C 1
ATOM 13196 O O . ALA F 1 289 ? 57.079 31.417 7.555 1.00 38.26 316 ALA F O 1
ATOM 13198 N N . ASP F 1 290 ? 54.955 31.242 6.782 1.00 36.99 317 ASP F N 1
ATOM 13199 C CA . ASP F 1 290 ? 54.870 32.611 6.240 1.00 38.45 317 ASP F CA 1
ATOM 13200 C C . ASP F 1 290 ? 54.402 33.589 7.371 1.00 39.85 317 ASP F C 1
ATOM 13201 O O . ASP F 1 290 ? 53.313 33.430 7.929 1.00 40.38 317 ASP F O 1
ATOM 13206 N N . LEU F 1 291 ? 55.212 34.606 7.678 1.00 34.23 318 LEU F N 1
ATOM 13207 C CA . LEU F 1 291 ? 54.939 35.522 8.787 1.00 32.27 318 LEU F CA 1
ATOM 13208 C C . LEU F 1 291 ? 53.966 36.617 8.448 1.00 38.41 318 LEU F C 1
ATOM 13209 O O . LEU F 1 291 ? 53.502 37.311 9.351 1.00 38.35 318 LEU F O 1
ATOM 13214 N N . SER F 1 292 ? 53.592 36.740 7.180 1.00 36.98 319 SER F N 1
ATOM 13215 C CA . SER F 1 292 ? 52.682 37.802 6.746 1.00 37.50 319 SER F CA 1
ATOM 13216 C C . SER F 1 292 ? 51.210 37.469 7.095 1.00 41.83 319 SER F C 1
ATOM 13217 O O . SER F 1 292 ? 50.348 38.311 6.872 1.00 42.88 319 SER F O 1
ATOM 13220 N N . SER F 1 293 ? 50.921 36.262 7.621 1.00 36.39 320 SER F N 1
ATOM 13221 C CA . SER F 1 293 ? 49.543 35.910 7.998 1.00 35.40 320 SER F CA 1
ATOM 13222 C C . SER F 1 293 ? 49.094 36.729 9.172 1.00 40.67 320 SER F C 1
ATOM 13223 O O . SER F 1 293 ? 49.929 37.169 9.962 1.00 41.91 320 SER F O 1
ATOM 13226 N N . SER F 1 294 ? 47.771 36.954 9.273 1.00 36.60 321 SER F N 1
ATOM 13227 C CA . SER F 1 294 ? 47.174 37.730 10.342 1.00 35.59 321 SER F CA 1
ATOM 13228 C C . SER F 1 294 ? 47.521 37.149 11.725 1.00 37.71 321 SER F C 1
ATOM 13229 O O . SER F 1 294 ? 47.871 37.922 12.628 1.00 38.17 321 SER F O 1
ATOM 13232 N N . TYR F 1 295 ? 47.521 35.802 11.863 1.00 31.89 322 TYR F N 1
ATOM 13233 C CA . TYR F 1 295 ? 47.871 35.099 13.116 1.00 30.92 322 TYR F CA 1
ATOM 13234 C C . TYR F 1 295 ? 49.290 35.468 13.589 1.00 34.22 322 TYR F C 1
ATOM 13235 O O . TYR F 1 295 ? 49.461 35.947 14.727 1.00 31.35 322 TYR F O 1
ATOM 13244 N N . TRP F 1 296 ? 50.299 35.254 12.710 1.00 31.08 323 TRP F N 1
ATOM 13245 C CA . TRP F 1 296 ? 51.682 35.524 13.101 1.00 31.37 323 TRP F CA 1
ATOM 13246 C C . TRP F 1 296 ? 51.955 36.992 13.383 1.00 36.69 323 TRP F C 1
ATOM 13247 O O . TRP F 1 296 ? 52.718 37.261 14.306 1.00 37.26 323 TRP F O 1
ATOM 13258 N N . GLN F 1 297 ? 51.285 37.922 12.649 1.00 32.60 324 GLN F N 1
ATOM 13259 C CA . GLN F 1 297 ? 51.432 39.357 12.854 1.00 32.43 324 GLN F CA 1
ATOM 13260 C C . GLN F 1 297 ? 50.882 39.776 14.215 1.00 37.03 324 GLN F C 1
ATOM 13261 O O . GLN F 1 297 ? 51.468 40.638 14.861 1.00 38.21 324 GLN F O 1
ATOM 13267 N N . GLN F 1 298 ? 49.759 39.182 14.640 1.00 33.96 325 GLN F N 1
ATOM 13268 C CA . GLN F 1 298 ? 49.089 39.475 15.917 1.00 33.58 325 GLN F CA 1
ATOM 13269 C C . GLN F 1 298 ? 49.866 38.956 17.160 1.00 37.57 325 GLN F C 1
ATOM 13270 O O . GLN F 1 298 ? 49.585 39.383 18.277 1.00 40.33 325 GLN F O 1
ATOM 13276 N N . HIS F 1 299 ? 50.773 37.996 16.979 1.00 32.94 326 HIS F N 1
ATOM 13277 C CA . HIS F 1 299 ? 51.546 37.381 18.070 1.00 31.62 326 HIS F CA 1
ATOM 13278 C C . HIS F 1 299 ? 53.030 37.766 18.044 1.00 35.27 326 HIS F C 1
ATOM 13279 O O . HIS F 1 299 ? 53.745 37.428 19.000 1.00 35.32 326 HIS F O 1
ATOM 13286 N N . LEU F 1 300 ? 53.480 38.473 16.987 1.00 30.44 327 LEU F N 1
ATOM 13287 C CA . LEU F 1 300 ? 54.877 38.886 16.828 1.00 30.78 327 LEU F CA 1
ATOM 13288 C C . LEU F 1 300 ? 55.338 39.907 17.894 1.00 36.36 327 LEU F C 1
ATOM 13289 O O . LEU F 1 300 ? 54.706 40.943 18.092 1.00 37.58 327 LEU F O 1
ATOM 13294 N N . ILE F 1 301 ? 56.466 39.597 18.551 1.00 33.49 328 ILE F N 1
ATOM 13295 C CA . ILE F 1 301 ? 57.170 40.464 19.483 1.00 33.58 328 ILE F CA 1
ATOM 13296 C C . ILE F 1 301 ? 58.248 41.225 18.675 1.00 37.72 328 ILE F C 1
ATOM 13297 O O . ILE F 1 301 ? 58.291 42.456 18.680 1.00 39.62 328 ILE F O 1
ATOM 13302 N N . GLY F 1 302 ? 59.100 40.471 17.994 1.00 33.27 329 GLY F N 1
ATOM 13303 C CA . GLY F 1 302 ? 60.193 40.994 17.185 1.00 33.68 329 GLY F CA 1
ATOM 13304 C C . GLY F 1 302 ? 61.281 39.953 17.061 1.00 39.68 329 GLY F C 1
ATOM 13305 O O . GLY F 1 302 ? 61.063 38.783 17.383 1.00 37.82 329 GLY F O 1
ATOM 13306 N N . ALA F 1 303 ? 62.466 40.373 16.634 1.00 39.27 330 ALA F N 1
ATOM 13307 C CA . ALA F 1 303 ? 63.616 39.486 16.444 1.00 38.67 330 ALA F CA 1
ATOM 13308 C C . ALA F 1 303 ? 64.697 39.629 17.525 1.00 43.02 330 ALA F C 1
ATOM 13309 O O . ALA F 1 303 ? 64.694 40.574 18.311 1.00 43.67 330 ALA F O 1
ATOM 13311 N N . GLY F 1 304 ? 65.620 38.678 17.522 1.00 40.94 331 GLY F N 1
ATOM 13312 C CA . GLY F 1 304 ? 66.750 38.638 18.433 1.00 42.11 331 GLY F CA 1
ATOM 13313 C C . GLY F 1 304 ? 68.029 38.167 17.769 1.00 47.17 331 GLY F C 1
ATOM 13314 O O . GLY F 1 304 ? 68.062 37.093 17.174 1.00 45.04 331 GLY F O 1
ATOM 13315 N N . ARG F 1 305 ? 69.110 38.945 17.925 1.00 46.97 332 ARG F N 1
ATOM 13316 C CA . ARG F 1 305 ? 70.418 38.603 17.365 1.00 47.35 332 ARG F CA 1
ATOM 13317 C C . ARG F 1 305 ? 71.260 37.887 18.424 1.00 48.99 332 ARG F C 1
ATOM 13318 O O . ARG F 1 305 ? 71.455 38.427 19.518 1.00 47.10 332 ARG F O 1
ATOM 13326 N N . VAL F 1 306 ? 71.755 36.672 18.096 1.00 45.97 333 VAL F N 1
ATOM 13327 C CA . VAL F 1 306 ? 72.564 35.861 19.031 1.00 46.49 333 VAL F CA 1
ATOM 13328 C C . VAL F 1 306 ? 73.977 36.474 19.167 1.00 53.21 333 VAL F C 1
ATOM 13329 O O . VAL F 1 306 ? 74.482 37.111 18.228 1.00 51.49 333 VAL F O 1
ATOM 13333 N N . LYS F 1 307 ? 74.593 36.283 20.347 1.00 54.39 334 LYS F N 1
ATOM 13334 C CA . LYS F 1 307 ? 75.940 36.775 20.641 1.00 58.81 334 LYS F CA 1
ATOM 13335 C C . LYS F 1 307 ? 76.989 35.883 19.956 1.00 66.41 334 LYS F C 1
ATOM 13336 O O . LYS F 1 307 ? 77.020 34.676 20.201 1.00 65.65 334 LYS F O 1
ATOM 13338 N N . GLN F 1 308 ? 77.819 36.477 19.075 1.00 66.48 335 GLN F N 1
ATOM 13339 C CA . GLN F 1 308 ? 78.858 35.751 18.322 1.00 72.35 335 GLN F CA 1
ATOM 13340 C C . GLN F 1 308 ? 80.271 36.252 18.655 1.00 98.52 335 GLN F C 1
ATOM 13341 O O . GLN F 1 308 ? 80.415 37.418 19.088 1.00 102.60 335 GLN F O 1
#